Protein 2DMB (pdb70)

Organism: Homo sapiens (NCBI:txid9606)

InterPro domains:
  IPR001298 Filamin/ABP280 repeat [SM00557] (253-350)
  IPR001298 Filamin/ABP280 repeat [SM00557] (353-449)
  IPR001298 Filamin/ABP280 repeat [SM00557] (451-546)
  IPR001298 Filamin/ABP280 repeat [SM00557] (548-639)
  IPR001298 Filamin/ABP280 repeat [SM00557] (644-739)
  IPR001298 Filamin/ABP280 repeat [SM00557] (741-842)
  IPR001298 Filamin/ABP280 repeat [SM00557] (844-941)
  IPR001298 Filamin/ABP280 repeat [SM00557] (943-1037)
  IPR001298 Filamin/ABP280 repeat [SM00557] (1039-1130)
  IPR001298 Filamin/ABP280 repeat [SM00557] (1132-1225)
  IPR001298 Filamin/ABP280 repeat [SM00557] (1227-1325)
  IPR001298 Filamin/ABP280 repeat [SM00557] (1327-1418)
  IPR001298 Filamin/ABP280 repeat [SM00557] (1420-1514)
  IPR001298 Filamin/ABP280 repeat [SM00557] (1516-1611)
  IPR001298 Filamin/ABP280 repeat [SM00557] (1613-1707)
  IPR001298 Filamin/ABP280 repeat [SM00557] (1730-1819)
  IPR001298 Filamin/ABP280 repeat [SM00557] (1820-1911)
  IPR001298 Filamin/ABP280 repeat [SM00557] (1912-1997)
  IPR001298 Filamin/ABP280 repeat [SM00557] (2001-2092)
  IPR001298 Filamin/ABP280 repeat [SM00557] (2101-2188)

Solvent-accessible surface area: 8839 Å² total; per-residue (Å²): 134,117,126,71,118,102,78,124,18,75,4,74,99,6,85,24,76,26,86,0,20,39,95,88,10,118,28,60,110,122,18,27,3,44,5,59,25,168,94,1,51,177,17,162,6,55,17,39,0,38,21,61,101,62,77,125,39,160,24,89,60,85,125,61,185,121,39,18,30,43,0,73,7,64,2,96,99,60,23,73,4,40,0,86,4,96,6,42,64,66,84,9,96,78,18,78,20,108,0,94,2,56,112,46,138,140,118,98,140,156,166,81,134,133,160,102,117,129,120,62,131,110,112,118

Secondary structure (DSSP, 8-state):
----SPP---STT-EEESGGGSSEEESSSEEEEEEE-SSS-S--EEEEEE-TTS-B---EEEE-TTS-EEEEEE-SS-EEEEEEEEESS-B-TT-SEEEEEE--S-------------------

CATH classification: 2.60.40.10

Foldseek 3Di:
DPDDDDQDFAQQQKAKDWQQLPLEHEAPDKTKIKIAHDRRGHWDKDKWKADPVGDTDDWDWDQDPNRMIMIMDHHNDWDWIWMFITTRPHGHPCPGRTYTYDNPDDDDDDDDDDDDDDDDDDDD

Nearest PDB structures (foldseek):
  2dmb-assembly1_A  TM=8.468E-01  e=3.967E-22  Homo sapiens
  2d7m-assembly1_A  TM=8.166E-01  e=1.796E-11  Homo sapiens
  2dj4-assembly1_A  TM=8.540E-01  e=5.937E-11  Homo sapiens
  2dia-assembly1_A  TM=8.232E-01  e=3.986E-11  Homo sapiens
  2e9j-assembly1_A  TM=8.355E-01  e=6.127E-10  Homo sapiens

Radius of gyration: 21.3 Å; Cα contacts (8 Å, |Δi|>4): 245; chains: 1; bounding box: 61×57×42 Å

Sequence (124 aa):
GSSGSSGTGDASKCLATGPGIASTVKTGEEVGFVVDAKTAGKGKVTCTVLTPDGTEAEADVIENEDGTYDIFYTAAKPGTYVIYVRFGGVDIPNSPFTVMATDGEVTAVEEAPVNACPSGPSSGGSSGSSGTGDASKCLATGPGIASTVKTGEEVGFVVDAKTAGKGKVTCTVLTPDGTEAEADVIENEDGTYDIFYTAAKPGTYVIYVRFGGVDIPNSPFTVMATDGEVTAVEEAPVNACPSGPSSGGSSGSSGTGDASKCLATGPGIASTVKTGEEVGFVVDAKTAGKGKVTCTVLTPDGTEAEADVIENEDGTYDIFYTAAKPGTYVIYVRFGGVDIPNSPFTVMATDGEVTAVEEAPVNACPSGPSSGGSSGSSGTGDASKCLATGPGIASTVKTGEEVGFVVDAKTAGKGKVTCTVLTPDGTEAEADVIENEDGTYDIFYTAAKPGTYVIYVRFGGVDIPNSPFTVMATDGEVTAVEEAPVNACPSGPSSGGSSGSSGTGDASKCLATGPGIASTVKTGEEVGFVVDAKTAGKGKVTCTVLTPDGTEAEADVIENEDGTYDIFYTAAKPGTYVIYVRFGGVDIPNSPFTVMATDGEVTAVEEAPVNACPSGPSSGGSSGSSGTGDASKCLATGPGIASTVKTGEEVGFVVDAKTAGKGKVTCTVLTPDGTEAEADVIENEDGTYDIFYTAAKPGTYVIYVRFGGVDIPNSPFTVMATDGEVTAVEEAPVNACPSGPSSGGSSGSSGTGDASKCLATGPGIASTVKTGEEVGFVVDAKTAGKGKVTCTVLTPDGTEAEADVIENEDGTYDIFYTAAKPGTYVIYVRFGGVDIPNSPFTVMATDGEVTAVEEAPVNACPSGPSSGGSSGSSGTGDASKCLATGPGIASTVKTGEEVGFVVDAKTAGKGKVTCTVLTPDGTEAEADVIENEDGTYDIFYTAAKPGTYVIYVRFGGVDIPNSPFTVMATDGEVTAVEEAPVNACPSGPSSGGSSGSSGTGDASKCLATGPGIASTVKTGEEVGFVVDAKTAGKGKVTCTVLTPDGTEAEADVIENEDGTYDIFYTAAKPGTYVIYVRFGGVDIPNSPFTVMATDGEVTAVEEAPVNACPSGPSSGGSSGSSGTGDASKCLATGPGIASTVKTGEEVGFVVDAKTAGKGKVTCTVLTPDGTEAEADVIENEDGTYDIFYTAAKPGTYVIYVRFGGVDIPNSPFTVMATDGEVTAVEEAPVNACPSGPSSGGSSGSSGTGDASKCLATGPGIASTVKTGEEVGFVVDAKTAGKGKVTCTVLTPDGTEAEADVIENEDGTYDIFYTAAKPGTYVIYVRFGGVDIPNSPFTVMATDGEVTAVEEAPVNACPSGPSSGGSSGSSGTGDASKCLATGPGIASTVKTGEEVGFVVDAKTAGKGKVTCTVLTPDGTEAEADVIENEDGTYDIFYTAAKPGTYVIYVRFGGVDIPNSPFTVMATDGEVTAVEEAPVNACPSGPSSGGSSGSSGTGDASKCLATGPGIASTVKTGEEVGFVVDAKTAGKGKVTCTVLTPDGTEAEADVIENEDGTYDIFYTAAKPGTYVIYVRFGGVDIPNSPFTVMATDGEVTAVEEAPVNACPSGPSSGGSSGSSGTGDASKCLATGPGIASTVKTGEEVGFVVDAKTAGKGKVTCTVLTPDGTEAEADVIENEDGTYDIFYTAAKPGTYVIYVRFGGVDIPNSPFTVMATDGEVTAVEEAPVNACPSGPSSGGSSGSSGTGDASKCLATGPGIASTVKTGEEVGFVVDAKTAGKGKVTCTVLTPDGTEAEADVIENEDGTYDIFYTAAKPGTYVIYVRFGGVDIPNSPFTVMATDGEVTAVEEAPVNACPSGPSSGGSSGSSGTGDASKCLATGPGIASTVKTGEEVGFVVDAKTAGKGKVTCTVLTPDGTEAEADVIENEDGTYDIFYTAAKPGTYVIYVRFGGVDIPNSPFTVMATDGEVTAVEEAPVNACPSGPSSGGSSGSSGTGDASKCLATGPGIASTVKTGEEVGFVVDAKTAGKGKVTCTVLTPDGTEAEADVIENEDGTYDIFYTAAKPGTYVIYVRFGGVDIPNSPFTVMATDGEVTAVEEAPVNACPSGPSSGGSSGSSGTGDASKCLATGPGIASTVKTGEEVGFVVDAKTAGKGKVTCTVLTPDGTEAEADVIENEDGTYDIFYTAAKPGTYVIYVRFGGVDIPNSPFTVMATDGEVTAVEEAPVNACPSGPSSGGSSGSSGTGDASKCLATGPGIASTVKTGEEVGFVVDAKTAGKGKVTCTVLTPDGTEAEADVIENEDGTYDIFYTAAKPGTYVIYVRFGGVDIPNSPFTVMATDGEVTAVEEAPVNACPSGPSSGGSSGSSGTGDASKCLATGPGIASTVKTGEEVGFVVDAKTAGKGKVTCTVLTPDGTEAEADVIENEDGTYDIFYTAAKPGTYVIYVRFGGVDIPNSPFTVMATDGEVTAVEEAPVNACPSGPSSG

Structure (mmCIF, N/CA/C/O backbone):
data_2DMB
#
_entry.id   2DMB
#
loop_
_atom_site.group_PDB
_atom_site.id
_atom_site.type_symbol
_atom_site.label_atom_id
_atom_site.label_alt_id
_atom_site.label_comp_id
_atom_site.label_asym_id
_atom_site.label_entity_id
_atom_site.label_seq_id
_atom_site.pdbx_PDB_ins_code
_atom_site.Cartn_x
_atom_site.Cartn_y
_atom_site.Cartn_z
_atom_site.occupancy
_atom_site.B_iso_or_equiv
_atom_site.auth_seq_id
_atom_site.auth_comp_id
_atom_site.auth_asym_id
_atom_site.auth_atom_id
_atom_site.pdbx_PDB_model_num
ATOM 1 N N . GLY A 1 1 ? 1.608 -18.237 -25.391 1.00 0.00 1 GLY A N 1
ATOM 2 C CA . GLY A 1 1 ? 1.037 -18.658 -24.125 1.00 0.00 1 GLY A CA 1
ATOM 3 C C . GLY A 1 1 ? 0.774 -20.151 -24.076 1.00 0.00 1 GLY A C 1
ATOM 4 O O . GLY A 1 1 ? 0.800 -20.826 -25.105 1.00 0.00 1 GLY A O 1
ATOM 8 N N . SER A 1 2 ? 0.519 -20.667 -22.878 1.00 0.00 2 SER A N 1
ATOM 9 C CA . SER A 1 2 ? 0.255 -22.090 -22.699 1.00 0.00 2 SER A CA 1
ATOM 10 C C . SER A 1 2 ? -0.390 -22.355 -21.343 1.00 0.00 2 SER A C 1
ATOM 11 O O . SER A 1 2 ? -0.105 -21.669 -20.361 1.00 0.00 2 SER A O 1
ATOM 19 N N . SER A 1 3 ? -1.264 -23.356 -21.296 1.00 0.00 3 SER A N 1
ATOM 20 C CA . SER A 1 3 ? -1.955 -23.712 -20.063 1.00 0.00 3 SER A CA 1
ATOM 21 C C . SER A 1 3 ? -2.366 -25.182 -20.074 1.00 0.00 3 SER A C 1
ATOM 22 O O . SER A 1 3 ? -2.193 -25.879 -21.073 1.00 0.00 3 SER A O 1
ATOM 30 N N . GLY A 1 4 ? -2.911 -25.646 -18.953 1.00 0.00 4 GLY A N 1
ATOM 31 C CA . GLY A 1 4 ? -3.338 -27.029 -18.854 1.00 0.00 4 GLY A CA 1
ATOM 32 C C . GLY A 1 4 ? -3.990 -27.340 -17.521 1.00 0.00 4 GLY A C 1
ATOM 33 O O . GLY A 1 4 ? -5.171 -27.686 -17.466 1.00 0.00 4 GLY A O 1
ATOM 37 N N . SER A 1 5 ? -3.221 -27.218 -16.444 1.00 0.00 5 SER A N 1
ATOM 38 C CA . SER A 1 5 ? -3.729 -27.495 -15.106 1.00 0.00 5 SER A CA 1
ATOM 39 C C . SER A 1 5 ? -4.755 -26.446 -14.688 1.00 0.00 5 SER A C 1
ATOM 40 O O . SER A 1 5 ? -4.432 -25.266 -14.552 1.00 0.00 5 SER A O 1
ATOM 48 N N . SER A 1 6 ? -5.993 -26.885 -14.485 1.00 0.00 6 SER A N 1
ATOM 49 C CA . SER A 1 6 ? -7.068 -25.984 -14.086 1.00 0.00 6 SER A CA 1
ATOM 50 C C . SER A 1 6 ? -6.670 -25.175 -12.855 1.00 0.00 6 SER A C 1
ATOM 51 O O . SER A 1 6 ? -5.769 -25.560 -12.110 1.00 0.00 6 SER A O 1
ATOM 59 N N . GLY A 1 7 ? -7.349 -24.051 -12.648 1.00 0.00 7 GLY A N 1
ATOM 60 C CA . GLY A 1 7 ? -7.052 -23.203 -11.508 1.00 0.00 7 GLY A CA 1
ATOM 61 C C . GLY A 1 7 ? -7.437 -23.849 -10.191 1.00 0.00 7 GLY A C 1
ATOM 62 O O . GLY A 1 7 ? -8.095 -24.890 -10.170 1.00 0.00 7 GLY A O 1
ATOM 66 N N . THR A 1 8 ? -7.024 -23.232 -9.089 1.00 0.00 8 THR A N 1
ATOM 67 C CA . THR A 1 8 ? -7.327 -23.753 -7.762 1.00 0.00 8 THR A CA 1
ATOM 68 C C . THR A 1 8 ? -7.813 -22.646 -6.833 1.00 0.00 8 THR A C 1
ATOM 69 O O . THR A 1 8 ? -8.782 -22.822 -6.096 1.00 0.00 8 THR A O 1
ATOM 80 N N . GLY A 1 9 ? -7.134 -21.504 -6.876 1.00 0.00 9 GLY A N 1
ATOM 81 C CA . GLY A 1 9 ? -7.513 -20.384 -6.034 1.00 0.00 9 GLY A CA 1
ATOM 82 C C . GLY A 1 9 ? -8.133 -19.248 -6.823 1.00 0.00 9 GLY A C 1
ATOM 83 O O . GLY A 1 9 ? -7.540 -18.754 -7.782 1.00 0.00 9 GLY A O 1
ATOM 87 N N . ASP A 1 10 ? -9.331 -18.836 -6.422 1.00 0.00 10 ASP A N 1
ATOM 88 C CA . ASP A 1 10 ? -10.032 -17.752 -7.099 1.00 0.00 10 ASP A CA 1
ATOM 89 C C . ASP A 1 10 ? -9.714 -16.409 -6.449 1.00 0.00 10 ASP A C 1
ATOM 90 O O . ASP A 1 10 ? -9.748 -16.277 -5.227 1.00 0.00 10 ASP A O 1
ATOM 99 N N . ALA A 1 11 ? -9.404 -15.417 -7.277 1.00 0.00 11 ALA A N 1
ATOM 100 C CA . ALA A 1 11 ? -9.080 -14.084 -6.783 1.00 0.00 11 ALA A CA 1
ATOM 101 C C . ALA A 1 11 ? -10.338 -13.238 -6.621 1.00 0.00 11 ALA A C 1
ATOM 102 O O . ALA A 1 11 ? -10.472 -12.487 -5.654 1.00 0.00 11 ALA A O 1
ATOM 109 N N . SER A 1 12 ? -11.257 -13.363 -7.572 1.00 0.00 12 SER A N 1
ATOM 110 C CA . SER A 1 12 ? -12.503 -12.607 -7.537 1.00 0.00 12 SER A CA 1
ATOM 111 C C . SER A 1 12 ? -13.259 -12.865 -6.237 1.00 0.00 12 SER A C 1
ATOM 112 O O . SER A 1 12 ? -13.972 -11.995 -5.736 1.00 0.00 12 SER A O 1
ATOM 120 N N . LYS A 1 13 ? -13.095 -14.067 -5.694 1.00 0.00 13 LYS A N 1
ATOM 121 C CA . LYS A 1 13 ? -13.760 -14.441 -4.451 1.00 0.00 13 LYS A CA 1
ATOM 122 C C . LYS A 1 13 ? -13.164 -13.687 -3.266 1.00 0.00 13 LYS A C 1
ATOM 123 O O . LYS A 1 13 ? -13.864 -13.369 -2.306 1.00 0.00 13 LYS A O 1
ATOM 142 N N . CYS A 1 14 ? -11.868 -13.405 -3.343 1.00 0.00 14 CYS A N 1
ATOM 143 C CA . CYS A 1 14 ? -11.178 -12.687 -2.276 1.00 0.00 14 CYS A CA 1
ATOM 144 C C . CYS A 1 14 ? -11.715 -11.266 -2.143 1.00 0.00 14 CYS A C 1
ATOM 145 O O . CYS A 1 14 ? -12.211 -10.684 -3.108 1.00 0.00 14 CYS A O 1
ATOM 153 N N . LEU A 1 15 ? -11.614 -10.712 -0.939 1.00 0.00 15 LEU A N 1
ATOM 154 C CA . LEU A 1 15 ? -12.091 -9.359 -0.676 1.00 0.00 15 LEU A CA 1
ATOM 155 C C . LEU A 1 15 ? -10.984 -8.498 -0.077 1.00 0.00 15 LEU A C 1
ATOM 156 O O . LEU A 1 15 ? -10.223 -8.953 0.776 1.00 0.00 15 LEU A O 1
ATOM 172 N N . ALA A 1 16 ? -10.901 -7.251 -0.530 1.00 0.00 16 ALA A N 1
ATOM 173 C CA . ALA A 1 16 ? -9.890 -6.325 -0.036 1.00 0.00 16 ALA A CA 1
ATOM 174 C C . ALA A 1 16 ? -10.524 -5.204 0.780 1.00 0.00 16 ALA A C 1
ATOM 175 O O . ALA A 1 16 ? -11.250 -4.365 0.245 1.00 0.00 16 ALA A O 1
ATOM 182 N N . THR A 1 17 ? -10.246 -5.195 2.080 1.00 0.00 17 THR A N 1
ATOM 183 C CA . THR A 1 17 ? -10.791 -4.178 2.971 1.00 0.00 17 THR A CA 1
ATOM 184 C C . THR A 1 17 ? -9.682 -3.478 3.750 1.00 0.00 17 THR A C 1
ATOM 185 O O . THR A 1 17 ? -8.684 -4.096 4.116 1.00 0.00 17 THR A O 1
ATOM 196 N N . GLY A 1 18 ? -9.866 -2.186 4.000 1.00 0.00 18 GLY A N 1
ATOM 197 C CA . GLY A 1 18 ? -8.873 -1.424 4.736 1.00 0.00 18 GLY A CA 1
ATOM 198 C C . GLY A 1 18 ? -8.833 0.032 4.318 1.00 0.00 18 GLY A C 1
ATOM 199 O O . GLY A 1 18 ? -9.194 0.388 3.196 1.00 0.00 18 GLY A O 1
ATOM 203 N N . PRO A 1 19 ? -8.387 0.904 5.235 1.00 0.00 19 PRO A N 1
ATOM 204 C CA . PRO A 1 19 ? -8.292 2.343 4.978 1.00 0.00 19 PRO A CA 1
ATOM 205 C C . PRO A 1 19 ? -7.192 2.683 3.978 1.00 0.00 19 PRO A C 1
ATOM 206 O O . PRO A 1 19 ? -7.251 3.706 3.299 1.00 0.00 19 PRO A O 1
ATOM 217 N N . GLY A 1 20 ? -6.188 1.815 3.894 1.00 0.00 20 GLY A N 1
ATOM 218 C CA . GLY A 1 20 ? -5.088 2.042 2.974 1.00 0.00 20 GLY A CA 1
ATOM 219 C C . GLY A 1 20 ? -5.486 1.816 1.528 1.00 0.00 20 GLY A C 1
ATOM 220 O O . GLY A 1 20 ? -4.818 2.296 0.612 1.00 0.00 20 GLY A O 1
ATOM 224 N N . ILE A 1 21 ? -6.575 1.083 1.324 1.00 0.00 21 ILE A N 1
ATOM 225 C CA . ILE A 1 21 ? -7.060 0.795 -0.021 1.00 0.00 21 ILE A CA 1
ATOM 226 C C . ILE A 1 21 ? -8.343 1.562 -0.318 1.00 0.00 21 ILE A C 1
ATOM 227 O O . ILE A 1 21 ? -9.039 1.275 -1.293 1.00 0.00 21 ILE A O 1
ATOM 243 N N . ALA A 1 22 ? -8.653 2.539 0.528 1.00 0.00 22 ALA A N 1
ATOM 244 C CA . ALA A 1 22 ? -9.850 3.351 0.353 1.00 0.00 22 ALA A CA 1
ATOM 245 C C . ALA A 1 22 ? -9.717 4.277 -0.851 1.00 0.00 22 ALA A C 1
ATOM 246 O O . ALA A 1 22 ? -8.612 4.680 -1.214 1.00 0.00 22 ALA A O 1
ATOM 253 N N . SER A 1 23 ? -10.848 4.610 -1.464 1.00 0.00 23 SER A N 1
ATOM 254 C CA . SER A 1 23 ? -10.854 5.486 -2.630 1.00 0.00 23 SER A CA 1
ATOM 255 C C . SER A 1 23 ? -10.000 6.725 -2.384 1.00 0.00 23 SER A C 1
ATOM 256 O O . SER A 1 23 ? -9.561 7.389 -3.324 1.00 0.00 23 SER A O 1
ATOM 264 N N . THR A 1 24 ? -9.767 7.033 -1.112 1.00 0.00 24 THR A N 1
ATOM 265 C CA . THR A 1 24 ? -8.966 8.193 -0.740 1.00 0.00 24 THR A CA 1
ATOM 266 C C . THR A 1 24 ? -8.205 7.943 0.557 1.00 0.00 24 THR A C 1
ATOM 267 O O . THR A 1 24 ? -8.732 7.341 1.492 1.00 0.00 24 THR A O 1
ATOM 278 N N . VAL A 1 25 ? -6.961 8.409 0.606 1.00 0.00 25 VAL A N 1
ATOM 279 C CA . VAL A 1 25 ? -6.127 8.237 1.790 1.00 0.00 25 VAL A CA 1
ATOM 280 C C . VAL A 1 25 ? -5.463 9.550 2.190 1.00 0.00 25 VAL A C 1
ATOM 281 O O . VAL A 1 25 ? -5.585 10.557 1.493 1.00 0.00 25 VAL A O 1
ATOM 294 N N . LYS A 1 26 ? -4.758 9.532 3.315 1.00 0.00 26 LYS A N 1
ATOM 295 C CA . LYS A 1 26 ? -4.071 10.719 3.809 1.00 0.00 26 LYS A CA 1
ATOM 296 C C . LYS A 1 26 ? -2.558 10.542 3.737 1.00 0.00 26 LYS A C 1
ATOM 297 O O . LYS A 1 26 ? -2.038 9.449 3.963 1.00 0.00 26 LYS A O 1
ATOM 316 N N . THR A 1 27 ? -1.855 11.625 3.421 1.00 0.00 27 THR A N 1
ATOM 317 C CA . THR A 1 27 ? -0.401 11.590 3.320 1.00 0.00 27 THR A CA 1
ATOM 318 C C . THR A 1 27 ? 0.250 11.720 4.692 1.00 0.00 27 THR A C 1
ATOM 319 O O . THR A 1 27 ? -0.366 12.212 5.637 1.00 0.00 27 THR A O 1
ATOM 330 N N . GLY A 1 28 ? 1.499 11.276 4.795 1.00 0.00 28 GLY A N 1
ATOM 331 C CA . GLY A 1 28 ? 2.212 11.352 6.056 1.00 0.00 28 GLY A CA 1
ATOM 332 C C . GLY A 1 28 ? 1.834 10.233 7.005 1.00 0.00 28 GLY A C 1
ATOM 333 O O . GLY A 1 28 ? 2.697 9.640 7.650 1.00 0.00 28 GLY A O 1
ATOM 337 N N . GLU A 1 29 ? 0.538 9.946 7.093 1.00 0.00 29 GLU A N 1
ATOM 338 C CA . GLU A 1 29 ? 0.048 8.891 7.972 1.00 0.00 29 GLU A CA 1
ATOM 339 C C . GLU A 1 29 ? 0.291 7.515 7.359 1.00 0.00 29 GLU A C 1
ATOM 340 O O . GLU A 1 29 ? 0.394 7.377 6.141 1.00 0.00 29 GLU A O 1
ATOM 352 N N . GLU A 1 30 ? 0.380 6.500 8.213 1.00 0.00 30 GLU A N 1
ATOM 353 C CA . GLU A 1 30 ? 0.612 5.135 7.756 1.00 0.00 30 GLU A CA 1
ATOM 354 C C . GLU A 1 30 ? -0.686 4.333 7.758 1.00 0.00 30 GLU A C 1
ATOM 355 O O . GLU A 1 30 ? -1.271 4.079 8.812 1.00 0.00 30 GLU A O 1
ATOM 367 N N . VAL A 1 31 ? -1.132 3.937 6.571 1.00 0.00 31 VAL A N 1
ATOM 368 C CA . VAL A 1 31 ? -2.362 3.164 6.434 1.00 0.00 31 VAL A CA 1
ATOM 369 C C . VAL A 1 31 ? -2.094 1.673 6.605 1.00 0.00 31 VAL A C 1
ATOM 370 O O . VAL A 1 31 ? -0.949 1.226 6.544 1.00 0.00 31 VAL A O 1
ATOM 383 N N . GLY A 1 32 ? -3.159 0.907 6.820 1.00 0.00 32 GLY A N 1
ATOM 384 C CA . GLY A 1 32 ? -3.017 -0.527 6.997 1.00 0.00 32 GLY A CA 1
ATOM 385 C C . GLY A 1 32 ? -4.267 -1.286 6.595 1.00 0.00 32 GLY A C 1
ATOM 386 O O . GLY A 1 32 ? -5.278 -1.248 7.297 1.00 0.00 32 GLY A O 1
ATOM 390 N N . PHE A 1 33 ? -4.199 -1.977 5.462 1.00 0.00 33 PHE A N 1
ATOM 391 C CA . PHE A 1 33 ? -5.334 -2.747 4.966 1.00 0.00 33 PHE A CA 1
ATOM 392 C C . PHE A 1 33 ? -5.068 -4.244 5.081 1.00 0.00 33 PHE A C 1
ATOM 393 O O . PHE A 1 33 ? -3.926 -4.672 5.255 1.00 0.00 33 PHE A O 1
ATOM 410 N N . VAL A 1 34 ? -6.130 -5.038 4.985 1.00 0.00 34 VAL A N 1
ATOM 411 C CA . VAL A 1 34 ? -6.012 -6.488 5.078 1.00 0.00 34 VAL A CA 1
ATOM 412 C C . VAL A 1 34 ? -6.862 -7.177 4.015 1.00 0.00 34 VAL A C 1
ATOM 413 O O . VAL A 1 34 ? -7.919 -6.678 3.631 1.00 0.00 34 VAL A O 1
ATOM 426 N N . VAL A 1 35 ? -6.391 -8.328 3.545 1.00 0.00 35 VAL A N 1
ATOM 427 C CA . VAL A 1 35 ? -7.109 -9.088 2.527 1.00 0.00 35 VAL A CA 1
ATOM 428 C C . VAL A 1 35 ? -7.892 -10.238 3.150 1.00 0.00 35 VAL A C 1
ATOM 429 O O . VAL A 1 35 ? -7.311 -11.172 3.702 1.00 0.00 35 VAL A O 1
ATOM 442 N N . ASP A 1 36 ? -9.215 -10.163 3.058 1.00 0.00 36 ASP A N 1
ATOM 443 C CA . ASP A 1 36 ? -10.080 -11.198 3.612 1.00 0.00 36 ASP A CA 1
ATOM 444 C C . ASP A 1 36 ? -10.444 -12.228 2.547 1.00 0.00 36 ASP A C 1
ATOM 445 O O . ASP A 1 36 ? -10.936 -11.880 1.474 1.00 0.00 36 ASP A O 1
ATOM 454 N N . ALA A 1 37 ? -10.197 -13.499 2.850 1.00 0.00 37 ALA A N 1
ATOM 455 C CA . ALA A 1 37 ? -10.500 -14.579 1.920 1.00 0.00 37 ALA A CA 1
ATOM 456 C C . ALA A 1 37 ? -11.430 -15.606 2.556 1.00 0.00 37 ALA A C 1
ATOM 457 O O . ALA A 1 37 ? -11.148 -16.131 3.634 1.00 0.00 37 ALA A O 1
ATOM 464 N N . LYS A 1 38 ? -12.540 -15.890 1.883 1.00 0.00 38 LYS A N 1
ATOM 465 C CA . LYS A 1 38 ? -13.512 -16.855 2.382 1.00 0.00 38 LYS A CA 1
ATOM 466 C C . LYS A 1 38 ? -13.381 -18.187 1.650 1.00 0.00 38 LYS A C 1
ATOM 467 O O . LYS A 1 38 ? -12.944 -19.184 2.226 1.00 0.00 38 LYS A O 1
ATOM 486 N N . THR A 1 39 ? -13.761 -18.197 0.376 1.00 0.00 39 THR A N 1
ATOM 487 C CA . THR A 1 39 ? -13.686 -19.406 -0.434 1.00 0.00 39 THR A CA 1
ATOM 488 C C . THR A 1 39 ? -12.559 -19.313 -1.457 1.00 0.00 39 THR A C 1
ATOM 489 O O . THR A 1 39 ? -12.227 -20.295 -2.120 1.00 0.00 39 THR A O 1
ATOM 500 N N . ALA A 1 40 ? -11.974 -18.126 -1.579 1.00 0.00 40 ALA A N 1
ATOM 501 C CA . ALA A 1 40 ? -10.883 -17.905 -2.520 1.00 0.00 40 ALA A CA 1
ATOM 502 C C . ALA A 1 40 ? -9.980 -19.131 -2.609 1.00 0.00 40 ALA A C 1
ATOM 503 O O . ALA A 1 40 ? -9.533 -19.507 -3.692 1.00 0.00 40 ALA A O 1
ATOM 510 N N . GLY A 1 41 ? -9.715 -19.752 -1.463 1.00 0.00 41 GLY A N 1
ATOM 511 C CA . GLY A 1 41 ? -8.866 -20.928 -1.435 1.00 0.00 41 GLY A CA 1
ATOM 512 C C . GLY A 1 41 ? -7.491 -20.638 -0.864 1.00 0.00 41 GLY A C 1
ATOM 513 O O . GLY A 1 41 ? -7.361 -19.909 0.121 1.00 0.00 41 GLY A O 1
ATOM 517 N N . LYS A 1 42 ? -6.463 -21.210 -1.480 1.00 0.00 42 LYS A N 1
ATOM 518 C CA . LYS A 1 42 ? -5.092 -21.011 -1.027 1.00 0.00 42 LYS A CA 1
ATOM 519 C C . LYS A 1 42 ? -4.287 -20.228 -2.059 1.00 0.00 42 LYS A C 1
ATOM 520 O O . LYS A 1 42 ? -4.469 -20.400 -3.264 1.00 0.00 42 LYS A O 1
ATOM 539 N N . GLY A 1 43 ? -3.394 -19.368 -1.579 1.00 0.00 43 GLY A N 1
ATOM 540 C CA . GLY A 1 43 ? -2.574 -18.573 -2.474 1.00 0.00 43 GLY A CA 1
ATOM 541 C C . GLY A 1 43 ? -1.844 -17.456 -1.754 1.00 0.00 43 GLY A C 1
ATOM 542 O O . GLY A 1 43 ? -2.208 -17.085 -0.637 1.00 0.00 43 GLY A O 1
ATOM 546 N N . LYS A 1 44 ? -0.810 -16.919 -2.393 1.00 0.00 44 LYS A N 1
ATOM 547 C CA . LYS A 1 44 ? -0.027 -15.837 -1.806 1.00 0.00 44 LYS A CA 1
ATOM 548 C C . LYS A 1 44 ? -0.524 -14.480 -2.292 1.00 0.00 44 LYS A C 1
ATOM 549 O O . LYS A 1 44 ? -0.796 -14.295 -3.478 1.00 0.00 44 LYS A O 1
ATOM 568 N N . VAL A 1 45 ? -0.641 -13.532 -1.367 1.00 0.00 45 VAL A N 1
ATOM 569 C CA . VAL A 1 45 ? -1.104 -12.190 -1.701 1.00 0.00 45 VAL A CA 1
ATOM 570 C C . VAL A 1 45 ? 0.050 -11.193 -1.692 1.00 0.00 45 VAL A C 1
ATOM 571 O O . VAL A 1 45 ? 0.647 -10.926 -0.648 1.00 0.00 45 VAL A O 1
ATOM 584 N N . THR A 1 46 ? 0.360 -10.644 -2.862 1.00 0.00 46 THR A N 1
ATOM 585 C CA . THR A 1 46 ? 1.442 -9.676 -2.989 1.00 0.00 46 THR A CA 1
ATOM 586 C C . THR A 1 46 ? 0.899 -8.269 -3.209 1.00 0.00 46 THR A C 1
ATOM 587 O O . THR A 1 46 ? -0.125 -8.084 -3.868 1.00 0.00 46 THR A O 1
ATOM 598 N N . CYS A 1 47 ? 1.589 -7.280 -2.652 1.00 0.00 47 CYS A N 1
ATOM 599 C CA . CYS A 1 47 ? 1.175 -5.888 -2.787 1.00 0.00 47 CYS A CA 1
ATOM 600 C C . CYS A 1 47 ? 2.288 -5.047 -3.403 1.00 0.00 47 CYS A C 1
ATOM 601 O O . CYS A 1 47 ? 3.471 -5.300 -3.176 1.00 0.00 47 CYS A O 1
ATOM 609 N N . THR A 1 48 ? 1.901 -4.043 -4.184 1.00 0.00 48 THR A N 1
ATOM 610 C CA . THR A 1 48 ? 2.866 -3.166 -4.835 1.00 0.00 48 THR A CA 1
ATOM 611 C C . THR A 1 48 ? 2.351 -1.732 -4.899 1.00 0.00 48 THR A C 1
ATOM 612 O O . THR A 1 48 ? 1.473 -1.413 -5.700 1.00 0.00 48 THR A O 1
ATOM 623 N N . VAL A 1 49 ? 2.903 -0.872 -4.050 1.00 0.00 49 VAL A N 1
ATOM 624 C CA . VAL A 1 49 ? 2.500 0.529 -4.010 1.00 0.00 49 VAL A CA 1
ATOM 625 C C . VAL A 1 49 ? 3.291 1.356 -5.016 1.00 0.00 49 VAL A C 1
ATOM 626 O O . VAL A 1 49 ? 4.502 1.534 -4.875 1.00 0.00 49 VAL A O 1
ATOM 639 N N . LEU A 1 50 ? 2.600 1.862 -6.033 1.00 0.00 50 LEU A N 1
ATOM 640 C CA . LEU A 1 50 ? 3.239 2.672 -7.064 1.00 0.00 50 LEU A CA 1
ATOM 641 C C . LEU A 1 50 ? 3.051 4.160 -6.781 1.00 0.00 50 LEU A C 1
ATOM 642 O O . LEU A 1 50 ? 1.951 4.607 -6.454 1.00 0.00 50 LEU A O 1
ATOM 658 N N . THR A 1 51 ? 4.132 4.923 -6.912 1.00 0.00 51 THR A N 1
ATOM 659 C CA . THR A 1 51 ? 4.086 6.360 -6.672 1.00 0.00 51 THR A CA 1
ATOM 660 C C . THR A 1 51 ? 3.825 7.125 -7.964 1.00 0.00 51 THR A C 1
ATOM 661 O O . THR A 1 51 ? 4.196 6.692 -9.055 1.00 0.00 51 THR A O 1
ATOM 672 N N . PRO A 1 52 ? 3.173 8.291 -7.841 1.00 0.00 52 PRO A N 1
ATOM 673 C CA . PRO A 1 52 ? 2.849 9.141 -8.990 1.00 0.00 52 PRO A CA 1
ATOM 674 C C . PRO A 1 52 ? 4.089 9.787 -9.600 1.00 0.00 52 PRO A C 1
ATOM 675 O O . PRO A 1 52 ? 3.995 10.543 -10.568 1.00 0.00 52 PRO A O 1
ATOM 686 N N . ASP A 1 53 ? 5.249 9.485 -9.029 1.00 0.00 53 ASP A N 1
ATOM 687 C CA . ASP A 1 53 ? 6.508 10.035 -9.518 1.00 0.00 53 ASP A CA 1
ATOM 688 C C . ASP A 1 53 ? 7.127 9.123 -10.572 1.00 0.00 53 ASP A C 1
ATOM 689 O O . ASP A 1 53 ? 7.904 9.569 -11.415 1.00 0.00 53 ASP A O 1
ATOM 698 N N . GLY A 1 54 ? 6.776 7.841 -10.519 1.00 0.00 54 GLY A N 1
ATOM 699 C CA . GLY A 1 54 ? 7.307 6.886 -11.474 1.00 0.00 54 GLY A CA 1
ATOM 700 C C . GLY A 1 54 ? 8.218 5.864 -10.825 1.00 0.00 54 GLY A C 1
ATOM 701 O O . GLY A 1 54 ? 9.056 5.254 -11.493 1.00 0.00 54 GLY A O 1
ATOM 705 N N . THR A 1 55 ? 8.059 5.674 -9.519 1.00 0.00 55 THR A N 1
ATOM 706 C CA . THR A 1 55 ? 8.876 4.721 -8.780 1.00 0.00 55 THR A CA 1
ATOM 707 C C . THR A 1 55 ? 8.015 3.840 -7.881 1.00 0.00 55 THR A C 1
ATOM 708 O O . THR A 1 55 ? 6.902 4.214 -7.514 1.00 0.00 55 THR A O 1
ATOM 719 N N . GLU A 1 56 ? 8.540 2.670 -7.529 1.00 0.00 56 GLU A N 1
ATOM 720 C CA . GLU A 1 56 ? 7.818 1.737 -6.673 1.00 0.00 56 GLU A CA 1
ATOM 721 C C . GLU A 1 56 ? 8.139 1.988 -5.202 1.00 0.00 56 GLU A C 1
ATOM 722 O O . GLU A 1 56 ? 9.215 2.481 -4.867 1.00 0.00 56 GLU A O 1
ATOM 734 N N . ALA A 1 57 ? 7.197 1.645 -4.330 1.00 0.00 57 ALA A N 1
ATOM 735 C CA . ALA A 1 57 ? 7.380 1.832 -2.896 1.00 0.00 57 ALA A CA 1
ATOM 736 C C . ALA A 1 57 ? 7.447 0.491 -2.172 1.00 0.00 57 ALA A C 1
ATOM 737 O O . ALA A 1 57 ? 7.202 -0.558 -2.766 1.00 0.00 57 ALA A O 1
ATOM 744 N N . GLU A 1 58 ? 7.781 0.534 -0.886 1.00 0.00 58 GLU A N 1
ATOM 745 C CA . GLU A 1 58 ? 7.881 -0.679 -0.083 1.00 0.00 58 GLU A CA 1
ATOM 746 C C . GLU A 1 58 ? 6.562 -0.973 0.627 1.00 0.00 58 GLU A C 1
ATOM 747 O O . GLU A 1 58 ? 5.985 -0.098 1.273 1.00 0.00 58 GLU A O 1
ATOM 759 N N . ALA A 1 59 ? 6.092 -2.208 0.501 1.00 0.00 59 ALA A N 1
ATOM 760 C CA . ALA A 1 59 ? 4.843 -2.618 1.131 1.00 0.00 59 ALA A CA 1
ATOM 761 C C . ALA A 1 59 ? 5.025 -3.909 1.924 1.00 0.00 59 ALA A C 1
ATOM 762 O O . ALA A 1 59 ? 5.216 -4.980 1.349 1.00 0.00 59 ALA A O 1
ATOM 769 N N . ASP A 1 60 ? 4.966 -3.797 3.247 1.00 0.00 60 ASP A N 1
ATOM 770 C CA . ASP A 1 60 ? 5.124 -4.954 4.119 1.00 0.00 60 ASP A CA 1
ATOM 771 C C . ASP A 1 60 ? 3.910 -5.875 4.027 1.00 0.00 60 ASP A C 1
ATOM 772 O O . ASP A 1 60 ? 2.770 -5.412 3.986 1.00 0.00 60 ASP A O 1
ATOM 781 N N . VAL A 1 61 ? 4.165 -7.179 3.993 1.00 0.00 61 VAL A N 1
ATOM 782 C CA . VAL A 1 61 ? 3.093 -8.165 3.906 1.00 0.00 61 VAL A CA 1
ATOM 783 C C . VAL A 1 61 ? 3.218 -9.211 5.007 1.00 0.00 61 VAL A C 1
ATOM 784 O O . VAL A 1 61 ? 4.256 -9.859 5.147 1.00 0.00 61 VAL A O 1
ATOM 797 N N . ILE A 1 62 ? 2.154 -9.372 5.786 1.00 0.00 62 ILE A N 1
ATOM 798 C CA . ILE A 1 62 ? 2.145 -10.342 6.874 1.00 0.00 62 ILE A CA 1
ATOM 799 C C . ILE A 1 62 ? 0.939 -11.271 6.772 1.00 0.00 62 ILE A C 1
ATOM 800 O O . ILE A 1 62 ? -0.204 -10.834 6.887 1.00 0.00 62 ILE A O 1
ATOM 816 N N . GLU A 1 63 ? 1.207 -12.555 6.555 1.00 0.00 63 GLU A N 1
ATOM 817 C CA . GLU A 1 63 ? 0.143 -13.547 6.438 1.00 0.00 63 GLU A CA 1
ATOM 818 C C . GLU A 1 63 ? -0.420 -13.905 7.811 1.00 0.00 63 GLU A C 1
ATOM 819 O O . GLU A 1 63 ? 0.243 -13.726 8.832 1.00 0.00 63 GLU A O 1
ATOM 831 N N . ASN A 1 64 ? -1.649 -14.410 7.825 1.00 0.00 64 ASN A N 1
ATOM 832 C CA . ASN A 1 64 ? -2.303 -14.792 9.071 1.00 0.00 64 ASN A CA 1
ATOM 833 C C . ASN A 1 64 ? -2.913 -16.187 8.961 1.00 0.00 64 ASN A C 1
ATOM 834 O O . ASN A 1 64 ? -3.246 -16.644 7.867 1.00 0.00 64 ASN A O 1
ATOM 845 N N . GLU A 1 65 ? -3.054 -16.857 10.100 1.00 0.00 65 GLU A N 1
ATOM 846 C CA . GLU A 1 65 ? -3.622 -18.199 10.130 1.00 0.00 65 GLU A CA 1
ATOM 847 C C . GLU A 1 65 ? -5.079 -18.184 9.675 1.00 0.00 65 GLU A C 1
ATOM 848 O O . GLU A 1 65 ? -5.654 -19.226 9.362 1.00 0.00 65 GLU A O 1
ATOM 860 N N . ASP A 1 66 ? -5.670 -16.994 9.643 1.00 0.00 66 ASP A N 1
ATOM 861 C CA . ASP A 1 66 ? -7.059 -16.841 9.225 1.00 0.00 66 ASP A CA 1
ATOM 862 C C . ASP A 1 66 ? -7.153 -16.614 7.721 1.00 0.00 66 ASP A C 1
ATOM 863 O O . ASP A 1 66 ? -8.186 -16.184 7.210 1.00 0.00 66 ASP A O 1
ATOM 872 N N . GLY A 1 67 ? -6.064 -16.904 7.014 1.00 0.00 67 GLY A N 1
ATOM 873 C CA . GLY A 1 67 ? -6.044 -16.724 5.574 1.00 0.00 67 GLY A CA 1
ATOM 874 C C . GLY A 1 67 ? -6.129 -15.265 5.171 1.00 0.00 67 GLY A C 1
ATOM 875 O O . GLY A 1 67 ? -6.641 -14.936 4.101 1.00 0.00 67 GLY A O 1
ATOM 879 N N . THR A 1 68 ? -5.627 -14.385 6.032 1.00 0.00 68 THR A N 1
ATOM 880 C CA . THR A 1 68 ? -5.652 -12.953 5.763 1.00 0.00 68 THR A CA 1
ATOM 881 C C . THR A 1 68 ? -4.240 -12.383 5.692 1.00 0.00 68 THR A C 1
ATOM 882 O O . THR A 1 68 ? -3.326 -12.879 6.352 1.00 0.00 68 THR A O 1
ATOM 893 N N . TYR A 1 69 ? -4.068 -11.339 4.889 1.00 0.00 69 TYR A N 1
ATOM 894 C CA . TYR A 1 69 ? -2.766 -10.702 4.731 1.00 0.00 69 TYR A CA 1
ATOM 895 C C . TYR A 1 69 ? -2.826 -9.232 5.133 1.00 0.00 69 TYR A C 1
ATOM 896 O O . TYR A 1 69 ? -3.577 -8.448 4.554 1.00 0.00 69 TYR A O 1
ATOM 914 N N . ASP A 1 70 ? -2.026 -8.865 6.129 1.00 0.00 70 ASP A N 1
ATOM 915 C CA . ASP A 1 70 ? -1.986 -7.489 6.611 1.00 0.00 70 ASP A CA 1
ATOM 916 C C . ASP A 1 70 ? -0.865 -6.709 5.929 1.00 0.00 70 ASP A C 1
ATOM 917 O O . ASP A 1 70 ? 0.301 -7.094 5.997 1.00 0.00 70 ASP A O 1
ATOM 926 N N . ILE A 1 71 ? -1.229 -5.612 5.274 1.00 0.00 71 ILE A N 1
ATOM 927 C CA . ILE A 1 71 ? -0.254 -4.778 4.582 1.00 0.00 71 ILE A CA 1
ATOM 928 C C . ILE A 1 71 ? -0.366 -3.322 5.021 1.00 0.00 71 ILE A C 1
ATOM 929 O O . ILE A 1 71 ? -1.451 -2.843 5.354 1.00 0.00 71 ILE A O 1
ATOM 945 N N . PHE A 1 72 ? 0.762 -2.621 5.018 1.00 0.00 72 PHE A N 1
ATOM 946 C CA . PHE A 1 72 ? 0.791 -1.217 5.415 1.00 0.00 72 PHE A CA 1
ATOM 947 C C . PHE A 1 72 ? 1.777 -0.430 4.556 1.00 0.00 72 PHE A C 1
ATOM 948 O O . PHE A 1 72 ? 2.757 -0.980 4.054 1.00 0.00 72 PHE A O 1
ATOM 965 N N . TYR A 1 73 ? 1.510 0.861 4.392 1.00 0.00 73 TYR A N 1
ATOM 966 C CA . TYR A 1 73 ? 2.371 1.724 3.593 1.00 0.00 73 TYR A CA 1
ATOM 967 C C . TYR A 1 73 ? 2.105 3.195 3.902 1.00 0.00 73 TYR A C 1
ATOM 968 O O . TYR A 1 73 ? 1.021 3.560 4.359 1.00 0.00 73 TYR A O 1
ATOM 986 N N . THR A 1 74 ? 3.102 4.036 3.647 1.00 0.00 74 THR A N 1
ATOM 987 C CA . THR A 1 74 ? 2.978 5.467 3.897 1.00 0.00 74 THR A CA 1
ATOM 988 C C . THR A 1 74 ? 2.984 6.255 2.593 1.00 0.00 74 THR A C 1
ATOM 989 O O . THR A 1 74 ? 3.419 5.755 1.555 1.00 0.00 74 THR A O 1
ATOM 1000 N N . ALA A 1 75 ? 2.500 7.491 2.652 1.00 0.00 75 ALA A N 1
ATOM 1001 C CA . ALA A 1 75 ? 2.452 8.350 1.474 1.00 0.00 75 ALA A CA 1
ATOM 1002 C C . ALA A 1 75 ? 3.305 9.598 1.670 1.00 0.00 75 ALA A C 1
ATOM 1003 O O . ALA A 1 75 ? 2.863 10.576 2.272 1.00 0.00 75 ALA A O 1
ATOM 1010 N N . ALA A 1 76 ? 4.532 9.557 1.160 1.00 0.00 76 ALA A N 1
ATOM 1011 C CA . ALA A 1 76 ? 5.447 10.686 1.278 1.00 0.00 76 ALA A CA 1
ATOM 1012 C C . ALA A 1 76 ? 4.861 11.936 0.632 1.00 0.00 76 ALA A C 1
ATOM 1013 O O . ALA A 1 76 ? 4.814 13.002 1.248 1.00 0.00 76 ALA A O 1
ATOM 1020 N N . LYS A 1 77 ? 4.417 11.800 -0.612 1.00 0.00 77 LYS A N 1
ATOM 1021 C CA . LYS A 1 77 ? 3.834 12.920 -1.344 1.00 0.00 77 LYS A CA 1
ATOM 1022 C C . LYS A 1 77 ? 2.471 12.546 -1.915 1.00 0.00 77 LYS A C 1
ATOM 1023 O O . LYS A 1 77 ? 2.201 11.387 -2.233 1.00 0.00 77 LYS A O 1
ATOM 1042 N N . PRO A 1 78 ? 1.589 13.547 -2.050 1.00 0.00 78 PRO A N 1
ATOM 1043 C CA . PRO A 1 78 ? 0.239 13.347 -2.585 1.00 0.00 78 PRO A CA 1
ATOM 1044 C C . PRO A 1 78 ? 0.248 13.024 -4.075 1.00 0.00 78 PRO A C 1
ATOM 1045 O O . PRO A 1 78 ? 1.297 13.050 -4.720 1.00 0.00 78 PRO A O 1
ATOM 1056 N N . GLY A 1 79 ? -0.926 12.721 -4.618 1.00 0.00 79 GLY A N 1
ATOM 1057 C CA . GLY A 1 79 ? -1.031 12.397 -6.030 1.00 0.00 79 GLY A CA 1
ATOM 1058 C C . GLY A 1 79 ? -1.871 11.160 -6.281 1.00 0.00 79 GLY A C 1
ATOM 1059 O O . GLY A 1 79 ? -2.775 10.846 -5.505 1.00 0.00 79 GLY A O 1
ATOM 1063 N N . THR A 1 80 ? -1.573 10.455 -7.367 1.00 0.00 80 THR A N 1
ATOM 1064 C CA . THR A 1 80 ? -2.309 9.248 -7.721 1.00 0.00 80 THR A CA 1
ATOM 1065 C C . THR A 1 80 ? -1.447 8.005 -7.534 1.00 0.00 80 THR A C 1
ATOM 1066 O O . THR A 1 80 ? -0.554 7.731 -8.336 1.00 0.00 80 THR A O 1
ATOM 1077 N N . TYR A 1 81 ? -1.721 7.255 -6.472 1.00 0.00 81 TYR A N 1
ATOM 1078 C CA . TYR A 1 81 ? -0.969 6.041 -6.179 1.00 0.00 81 TYR A CA 1
ATOM 1079 C C . TYR A 1 81 ? -1.679 4.812 -6.738 1.00 0.00 81 TYR A C 1
ATOM 1080 O O . TYR A 1 81 ? -2.900 4.688 -6.640 1.00 0.00 81 TYR A O 1
ATOM 1098 N N . VAL A 1 82 ? -0.905 3.905 -7.325 1.00 0.00 82 VAL A N 1
ATOM 1099 C CA . VAL A 1 82 ? -1.457 2.684 -7.900 1.00 0.00 82 VAL A CA 1
ATOM 1100 C C . VAL A 1 82 ? -0.986 1.454 -7.133 1.00 0.00 82 VAL A C 1
ATOM 1101 O O . VAL A 1 82 ? 0.207 1.153 -7.097 1.00 0.00 82 VAL A O 1
ATOM 1114 N N . ILE A 1 83 ? -1.930 0.746 -6.522 1.00 0.00 83 ILE A N 1
ATOM 1115 C CA . ILE A 1 83 ? -1.611 -0.453 -5.758 1.00 0.00 83 ILE A CA 1
ATOM 1116 C C . ILE A 1 83 ? -2.026 -1.712 -6.511 1.00 0.00 83 ILE A C 1
ATOM 1117 O O . ILE A 1 83 ? -3.190 -1.871 -6.881 1.00 0.00 83 ILE A O 1
ATOM 1133 N N . TYR A 1 84 ? -1.068 -2.604 -6.733 1.00 0.00 84 TYR A N 1
ATOM 1134 C CA . TYR A 1 84 ? -1.333 -3.850 -7.444 1.00 0.00 84 TYR A CA 1
ATOM 1135 C C . TYR A 1 84 ? -1.436 -5.021 -6.470 1.00 0.00 84 TYR A C 1
ATOM 1136 O O . TYR A 1 84 ? -0.520 -5.276 -5.689 1.00 0.00 84 TYR A O 1
ATOM 1154 N N . VAL A 1 85 ? -2.559 -5.730 -6.524 1.00 0.00 85 VAL A N 1
ATOM 1155 C CA . VAL A 1 85 ? -2.784 -6.875 -5.651 1.00 0.00 85 VAL A CA 1
ATOM 1156 C C . VAL A 1 85 ? -3.151 -8.116 -6.455 1.00 0.00 85 VAL A C 1
ATOM 1157 O O . VAL A 1 85 ? -3.861 -8.033 -7.455 1.00 0.00 85 VAL A O 1
ATOM 1170 N N . ARG A 1 86 ? -2.661 -9.269 -6.008 1.00 0.00 86 ARG A N 1
ATOM 1171 C CA . ARG A 1 86 ? -2.938 -10.529 -6.687 1.00 0.00 86 ARG A CA 1
ATOM 1172 C C . ARG A 1 86 ? -3.029 -11.678 -5.686 1.00 0.00 86 ARG A C 1
ATOM 1173 O O . ARG A 1 86 ? -2.313 -11.700 -4.684 1.00 0.00 86 ARG A O 1
ATOM 1194 N N . PHE A 1 87 ? -3.915 -12.628 -5.963 1.00 0.00 87 PHE A N 1
ATOM 1195 C CA . PHE A 1 87 ? -4.102 -13.779 -5.086 1.00 0.00 87 PHE A CA 1
ATOM 1196 C C . PHE A 1 87 ? -3.703 -15.071 -5.793 1.00 0.00 87 PHE A C 1
ATOM 1197 O O . PHE A 1 87 ? -4.259 -15.420 -6.834 1.00 0.00 87 PHE A O 1
ATOM 1214 N N . GLY A 1 88 ? -2.736 -15.780 -5.218 1.00 0.00 88 GLY A N 1
ATOM 1215 C CA . GLY A 1 88 ? -2.279 -17.025 -5.806 1.00 0.00 88 GLY A CA 1
ATOM 1216 C C . GLY A 1 88 ? -1.818 -16.854 -7.240 1.00 0.00 88 GLY A C 1
ATOM 1217 O O . GLY A 1 88 ? -1.870 -17.794 -8.032 1.00 0.00 88 GLY A O 1
ATOM 1221 N N . GLY A 1 89 ? -1.366 -15.650 -7.576 1.00 0.00 89 GLY A N 1
ATOM 1222 C CA . GLY A 1 89 ? -0.904 -15.381 -8.924 1.00 0.00 89 GLY A CA 1
ATOM 1223 C C . GLY A 1 89 ? -2.026 -14.949 -9.847 1.00 0.00 89 GLY A C 1
ATOM 1224 O O . GLY A 1 89 ? -1.970 -15.179 -11.055 1.00 0.00 89 GLY A O 1
ATOM 1228 N N . VAL A 1 90 ? -3.049 -14.319 -9.278 1.00 0.00 90 VAL A N 1
ATOM 1229 C CA . VAL A 1 90 ? -4.189 -13.853 -10.056 1.00 0.00 90 VAL A CA 1
ATOM 1230 C C . VAL A 1 90 ? -4.577 -12.430 -9.667 1.00 0.00 90 VAL A C 1
ATOM 1231 O O . VAL A 1 90 ? -4.860 -12.151 -8.502 1.00 0.00 90 VAL A O 1
ATOM 1244 N N . ASP A 1 91 ? -4.587 -11.536 -10.649 1.00 0.00 91 ASP A N 1
ATOM 1245 C CA . ASP A 1 91 ? -4.942 -10.142 -10.409 1.00 0.00 91 ASP A CA 1
ATOM 1246 C C . ASP A 1 91 ? -6.439 -9.997 -10.162 1.00 0.00 91 ASP A C 1
ATOM 1247 O O . ASP A 1 91 ? -7.249 -10.162 -11.075 1.00 0.00 91 ASP A O 1
ATOM 1256 N N . ILE A 1 92 ? -6.802 -9.689 -8.921 1.00 0.00 92 ILE A N 1
ATOM 1257 C CA . ILE A 1 92 ? -8.203 -9.523 -8.553 1.00 0.00 92 ILE A CA 1
ATOM 1258 C C . ILE A 1 92 ? -8.892 -8.509 -9.461 1.00 0.00 92 ILE A C 1
ATOM 1259 O O . ILE A 1 92 ? -8.254 -7.653 -10.074 1.00 0.00 92 ILE A O 1
ATOM 1275 N N . PRO A 1 93 ? -10.227 -8.606 -9.549 1.00 0.00 93 PRO A N 1
ATOM 1276 C CA . PRO A 1 93 ? -11.033 -7.705 -10.377 1.00 0.00 93 PRO A CA 1
ATOM 1277 C C . PRO A 1 93 ? -11.075 -6.286 -9.820 1.00 0.00 93 PRO A C 1
ATOM 1278 O O . PRO A 1 93 ? -11.750 -5.414 -10.365 1.00 0.00 93 PRO A O 1
ATOM 1289 N N . ASN A 1 94 ? -10.348 -6.062 -8.729 1.00 0.00 94 ASN A N 1
ATOM 1290 C CA . ASN A 1 94 ? -10.302 -4.749 -8.097 1.00 0.00 94 ASN A CA 1
ATOM 1291 C C . ASN A 1 94 ? -8.972 -4.057 -8.378 1.00 0.00 94 ASN A C 1
ATOM 1292 O O . ASN A 1 94 ? -8.769 -2.903 -8.000 1.00 0.00 94 ASN A O 1
ATOM 1303 N N . SER A 1 95 ? -8.069 -4.770 -9.043 1.00 0.00 95 SER A N 1
ATOM 1304 C CA . SER A 1 95 ? -6.756 -4.225 -9.372 1.00 0.00 95 SER A CA 1
ATOM 1305 C C . SER A 1 95 ? -6.723 -3.720 -10.811 1.00 0.00 95 SER A C 1
ATOM 1306 O O . SER A 1 95 ? -7.316 -4.308 -11.716 1.00 0.00 95 SER A O 1
ATOM 1314 N N . PRO A 1 96 ? -6.010 -2.605 -11.029 1.00 0.00 96 PRO A N 1
ATOM 1315 C CA . PRO A 1 96 ? -5.300 -1.897 -9.960 1.00 0.00 96 PRO A CA 1
ATOM 1316 C C . PRO A 1 96 ? -6.253 -1.216 -8.984 1.00 0.00 96 PRO A C 1
ATOM 1317 O O . PRO A 1 96 ? -7.471 -1.250 -9.162 1.00 0.00 96 PRO A O 1
ATOM 1328 N N . PHE A 1 97 ? -5.691 -0.595 -7.952 1.00 0.00 97 PHE A N 1
ATOM 1329 C CA . PHE A 1 97 ? -6.491 0.095 -6.946 1.00 0.00 97 PHE A CA 1
ATOM 1330 C C . PHE A 1 97 ? -6.248 1.601 -6.998 1.00 0.00 97 PHE A C 1
ATOM 1331 O O . PHE A 1 97 ? -5.235 2.096 -6.504 1.00 0.00 97 PHE A O 1
ATOM 1348 N N . THR A 1 98 ? -7.187 2.324 -7.601 1.00 0.00 98 THR A N 1
ATOM 1349 C CA . THR A 1 98 ? -7.076 3.772 -7.719 1.00 0.00 98 THR A CA 1
ATOM 1350 C C . THR A 1 98 ? -7.160 4.444 -6.354 1.00 0.00 98 THR A C 1
ATOM 1351 O O . THR A 1 98 ? -8.235 4.539 -5.762 1.00 0.00 98 THR A O 1
ATOM 1362 N N . VAL A 1 99 ? -6.018 4.909 -5.857 1.00 0.00 99 VAL A N 1
ATOM 1363 C CA . VAL A 1 99 ? -5.963 5.574 -4.561 1.00 0.00 99 VAL A CA 1
ATOM 1364 C C . VAL A 1 99 ? -5.476 7.013 -4.701 1.00 0.00 99 VAL A C 1
ATOM 1365 O O . VAL A 1 99 ? -4.577 7.300 -5.491 1.00 0.00 99 VAL A O 1
ATOM 1378 N N . MET A 1 100 ? -6.077 7.912 -3.929 1.00 0.00 100 MET A N 1
ATOM 1379 C CA . MET A 1 100 ? -5.703 9.322 -3.966 1.00 0.00 100 MET A CA 1
ATOM 1380 C C . MET A 1 100 ? -5.248 9.800 -2.591 1.00 0.00 100 MET A C 1
ATOM 1381 O O . MET A 1 100 ? -6.013 9.768 -1.628 1.00 0.00 100 MET A O 1
ATOM 1395 N N . ALA A 1 101 ? -3.997 10.241 -2.507 1.00 0.00 101 ALA A N 1
ATOM 1396 C CA . ALA A 1 101 ? -3.441 10.728 -1.250 1.00 0.00 101 ALA A CA 1
ATOM 1397 C C . ALA A 1 101 ? -3.561 12.243 -1.147 1.00 0.00 101 ALA A C 1
ATOM 1398 O O . ALA A 1 101 ? -2.928 12.981 -1.904 1.00 0.00 101 ALA A O 1
ATOM 1405 N N . THR A 1 102 ? -4.379 12.705 -0.205 1.00 0.00 102 THR A N 1
ATOM 1406 C CA . THR A 1 102 ? -4.584 14.134 -0.004 1.00 0.00 102 THR A CA 1
ATOM 1407 C C . THR A 1 102 ? -3.868 14.620 1.250 1.00 0.00 102 THR A C 1
ATOM 1408 O O . THR A 1 102 ? -3.625 13.848 2.177 1.00 0.00 102 THR A O 1
ATOM 1419 N N . ASP A 1 103 ? -3.533 15.906 1.273 1.00 0.00 103 ASP A N 1
ATOM 1420 C CA . ASP A 1 103 ? -2.846 16.497 2.416 1.00 0.00 103 ASP A CA 1
ATOM 1421 C C . ASP A 1 103 ? -3.814 16.728 3.572 1.00 0.00 103 ASP A C 1
ATOM 1422 O O . ASP A 1 103 ? -3.400 16.914 4.716 1.00 0.00 103 ASP A O 1
ATOM 1431 N N . GLY A 1 104 ? -5.108 16.717 3.266 1.00 0.00 104 GLY A N 1
ATOM 1432 C CA . GLY A 1 104 ? -6.115 16.929 4.289 1.00 0.00 104 GLY A CA 1
ATOM 1433 C C . GLY A 1 104 ? -6.707 18.323 4.240 1.00 0.00 104 GLY A C 1
ATOM 1434 O O . GLY A 1 104 ? -7.097 18.801 3.176 1.00 0.00 104 GLY A O 1
ATOM 1438 N N . GLU A 1 105 ? -6.775 18.976 5.396 1.00 0.00 105 GLU A N 1
ATOM 1439 C CA . GLU A 1 105 ? -7.328 20.323 5.481 1.00 0.00 105 GLU A CA 1
ATOM 1440 C C . GLU A 1 105 ? -6.235 21.372 5.295 1.00 0.00 105 GLU A C 1
ATOM 1441 O O . GLU A 1 105 ? -5.046 21.072 5.407 1.00 0.00 105 GLU A O 1
ATOM 1453 N N . VAL A 1 106 ? -6.646 22.603 5.009 1.00 0.00 106 VAL A N 1
ATOM 1454 C CA . VAL A 1 106 ? -5.704 23.696 4.807 1.00 0.00 106 VAL A CA 1
ATOM 1455 C C . VAL A 1 106 ? -4.844 23.917 6.047 1.00 0.00 106 VAL A C 1
ATOM 1456 O O . VAL A 1 106 ? -5.335 23.858 7.176 1.00 0.00 106 VAL A O 1
ATOM 1469 N N . THR A 1 107 ? -3.557 24.172 5.832 1.00 0.00 107 THR A N 1
ATOM 1470 C CA . THR A 1 107 ? -2.629 24.401 6.932 1.00 0.00 107 THR A CA 1
ATOM 1471 C C . THR A 1 107 ? -1.456 25.268 6.489 1.00 0.00 107 THR A C 1
ATOM 1472 O O . THR A 1 107 ? -1.172 25.383 5.297 1.00 0.00 107 THR A O 1
ATOM 1483 N N . ALA A 1 108 ? -0.776 25.874 7.457 1.00 0.00 108 ALA A N 1
ATOM 1484 C CA . ALA A 1 108 ? 0.369 26.728 7.167 1.00 0.00 108 ALA A CA 1
ATOM 1485 C C . ALA A 1 108 ? 1.622 26.226 7.877 1.00 0.00 108 ALA A C 1
ATOM 1486 O O . ALA A 1 108 ? 1.740 26.332 9.098 1.00 0.00 108 ALA A O 1
ATOM 1493 N N . VAL A 1 109 ? 2.556 25.680 7.104 1.00 0.00 109 VAL A N 1
ATOM 1494 C CA . VAL A 1 109 ? 3.800 25.161 7.659 1.00 0.00 109 VAL A CA 1
ATOM 1495 C C . VAL A 1 109 ? 4.752 26.295 8.026 1.00 0.00 109 VAL A C 1
ATOM 1496 O O . VAL A 1 109 ? 4.609 27.418 7.544 1.00 0.00 109 VAL A O 1
ATOM 1509 N N . GLU A 1 110 ? 5.723 25.992 8.882 1.00 0.00 110 GLU A N 1
ATOM 1510 C CA . GLU A 1 110 ? 6.698 26.986 9.313 1.00 0.00 110 GLU A CA 1
ATOM 1511 C C . GLU A 1 110 ? 8.103 26.391 9.349 1.00 0.00 110 GLU A C 1
ATOM 1512 O O . GLU A 1 110 ? 8.339 25.371 9.996 1.00 0.00 110 GLU A O 1
ATOM 1524 N N . GLU A 1 111 ? 9.030 27.036 8.648 1.00 0.00 111 GLU A N 1
ATOM 1525 C CA . GLU A 1 111 ? 10.411 26.569 8.598 1.00 0.00 111 GLU A CA 1
ATOM 1526 C C . GLU A 1 111 ? 11.379 27.694 8.954 1.00 0.00 111 GLU A C 1
ATOM 1527 O O . GLU A 1 111 ? 11.220 28.828 8.505 1.00 0.00 111 GLU A O 1
ATOM 1539 N N . ALA A 1 112 ? 12.380 27.370 9.765 1.00 0.00 112 ALA A N 1
ATOM 1540 C CA . ALA A 1 112 ? 13.375 28.351 10.181 1.00 0.00 112 ALA A CA 1
ATOM 1541 C C . ALA A 1 112 ? 14.788 27.799 10.031 1.00 0.00 112 ALA A C 1
ATOM 1542 O O . ALA A 1 112 ? 15.041 26.611 10.232 1.00 0.00 112 ALA A O 1
ATOM 1549 N N . PRO A 1 113 ? 15.732 28.679 9.669 1.00 0.00 113 PRO A N 1
ATOM 1550 C CA . PRO A 1 113 ? 17.137 28.302 9.483 1.00 0.00 113 PRO A CA 1
ATOM 1551 C C . PRO A 1 113 ? 17.824 27.958 10.801 1.00 0.00 113 PRO A C 1
ATOM 1552 O O . PRO A 1 113 ? 17.565 28.584 11.829 1.00 0.00 113 PRO A O 1
ATOM 1563 N N . VAL A 1 114 ? 18.702 26.961 10.763 1.00 0.00 114 VAL A N 1
ATOM 1564 C CA . VAL A 1 114 ? 19.427 26.536 11.954 1.00 0.00 114 VAL A CA 1
ATOM 1565 C C . VAL A 1 114 ? 20.934 26.648 11.749 1.00 0.00 114 VAL A C 1
ATOM 1566 O O . VAL A 1 114 ? 21.536 25.842 11.040 1.00 0.00 114 VAL A O 1
ATOM 1579 N N . ASN A 1 115 ? 21.538 27.653 12.374 1.00 0.00 115 ASN A N 1
ATOM 1580 C CA . ASN A 1 115 ? 22.975 27.871 12.261 1.00 0.00 115 ASN A CA 1
ATOM 1581 C C . ASN A 1 115 ? 23.752 26.691 12.838 1.00 0.00 115 ASN A C 1
ATOM 1582 O O . ASN A 1 115 ? 23.279 26.009 13.747 1.00 0.00 115 ASN A O 1
ATOM 1593 N N . ALA A 1 116 ? 24.947 26.458 12.305 1.00 0.00 116 ALA A N 1
ATOM 1594 C CA . ALA A 1 116 ? 25.790 25.363 12.769 1.00 0.00 116 ALA A CA 1
ATOM 1595 C C . ALA A 1 116 ? 27.256 25.618 12.431 1.00 0.00 116 ALA A C 1
ATOM 1596 O O . ALA A 1 116 ? 27.577 26.091 11.341 1.00 0.00 116 ALA A O 1
ATOM 1603 N N . CYS A 1 117 ? 28.137 25.301 13.372 1.00 0.00 117 CYS A N 1
ATOM 1604 C CA . CYS A 1 117 ? 29.570 25.497 13.174 1.00 0.00 117 CYS A CA 1
ATOM 1605 C C . CYS A 1 117 ? 30.343 24.227 13.509 1.00 0.00 117 CYS A C 1
ATOM 1606 O O . CYS A 1 117 ? 29.954 23.443 14.375 1.00 0.00 117 CYS A O 1
ATOM 1614 N N . PRO A 1 118 ? 31.467 24.015 12.807 1.00 0.00 118 PRO A N 1
ATOM 1615 C CA . PRO A 1 118 ? 32.318 22.840 13.011 1.00 0.00 118 PRO A CA 1
ATOM 1616 C C . PRO A 1 118 ? 33.047 22.877 14.350 1.00 0.00 118 PRO A C 1
ATOM 1617 O O . PRO A 1 118 ? 32.891 23.820 15.125 1.00 0.00 118 PRO A O 1
ATOM 1628 N N . SER A 1 119 ? 33.842 21.846 14.614 1.00 0.00 119 SER A N 1
ATOM 1629 C CA . SER A 1 119 ? 34.592 21.760 15.861 1.00 0.00 119 SER A CA 1
ATOM 1630 C C . SER A 1 119 ? 36.085 21.603 15.588 1.00 0.00 119 SER A C 1
ATOM 1631 O O . SER A 1 119 ? 36.497 21.351 14.457 1.00 0.00 119 SER A O 1
ATOM 1639 N N . GLY A 1 120 ? 36.892 21.754 16.635 1.00 0.00 120 GLY A N 1
ATOM 1640 C CA . GLY A 1 120 ? 38.329 21.626 16.487 1.00 0.00 120 GLY A CA 1
ATOM 1641 C C . GLY A 1 120 ? 39.080 22.809 17.066 1.00 0.00 120 GLY A C 1
ATOM 1642 O O . GLY A 1 120 ? 38.639 23.955 16.975 1.00 0.00 120 GLY A O 1
ATOM 1646 N N . PRO A 1 121 ? 40.241 22.537 17.678 1.00 0.00 121 PRO A N 1
ATOM 1647 C CA . PRO A 1 121 ? 41.078 23.576 18.286 1.00 0.00 121 PRO A CA 1
ATOM 1648 C C . PRO A 1 121 ? 41.726 24.482 17.245 1.00 0.00 121 PRO A C 1
ATOM 1649 O O . PRO A 1 121 ? 41.707 24.183 16.051 1.00 0.00 121 PRO A O 1
ATOM 1660 N N . SER A 1 122 ? 42.300 25.589 17.705 1.00 0.00 122 SER A N 1
ATOM 1661 C CA . SER A 1 122 ? 42.952 26.541 16.812 1.00 0.00 122 SER A CA 1
ATOM 1662 C C . SER A 1 122 ? 44.466 26.358 16.836 1.00 0.00 122 SER A C 1
ATOM 1663 O O . SER A 1 122 ? 45.107 26.258 15.791 1.00 0.00 122 SER A O 1
ATOM 1671 N N . SER A 1 123 ? 45.031 26.315 18.039 1.00 0.00 123 SER A N 1
ATOM 1672 C CA . SER A 1 123 ? 46.471 26.148 18.201 1.00 0.00 123 SER A CA 1
ATOM 1673 C C . SER A 1 123 ? 47.234 27.117 17.302 1.00 0.00 123 SER A C 1
ATOM 1674 O O . SER A 1 123 ? 48.215 26.744 16.661 1.00 0.00 123 SER A O 1
ATOM 1682 N N . GLY A 1 124 ? 46.775 28.364 17.262 1.00 0.00 124 GLY A N 1
ATOM 1683 C CA . GLY A 1 124 ? 47.425 29.368 16.439 1.00 0.00 124 GLY A CA 1
ATOM 1684 C C . GLY A 1 124 ? 47.955 30.531 17.255 1.00 0.00 124 GLY A C 1
ATOM 1685 O O . GLY A 1 124 ? 48.886 30.371 18.044 1.00 0.00 124 GLY A O 1
ATOM 1689 N N . GLY A 1 1 ? -2.550 -39.484 -11.189 1.00 0.00 1 GLY A N 2
ATOM 1690 C CA . GLY A 1 1 ? -2.781 -39.846 -9.802 1.00 0.00 1 GLY A CA 2
ATOM 1691 C C . GLY A 1 1 ? -3.122 -38.649 -8.939 1.00 0.00 1 GLY A C 2
ATOM 1692 O O . GLY A 1 1 ? -4.120 -38.658 -8.219 1.00 0.00 1 GLY A O 2
ATOM 1696 N N . SER A 1 2 ? -2.290 -37.615 -9.008 1.00 0.00 2 SER A N 2
ATOM 1697 C CA . SER A 1 2 ? -2.505 -36.406 -8.222 1.00 0.00 2 SER A CA 2
ATOM 1698 C C . SER A 1 2 ? -3.196 -35.331 -9.056 1.00 0.00 2 SER A C 2
ATOM 1699 O O . SER A 1 2 ? -4.124 -34.670 -8.592 1.00 0.00 2 SER A O 2
ATOM 1707 N N . SER A 1 3 ? -2.736 -35.163 -10.293 1.00 0.00 3 SER A N 2
ATOM 1708 C CA . SER A 1 3 ? -3.306 -34.166 -11.191 1.00 0.00 3 SER A CA 2
ATOM 1709 C C . SER A 1 3 ? -4.821 -34.323 -11.286 1.00 0.00 3 SER A C 2
ATOM 1710 O O . SER A 1 3 ? -5.333 -35.431 -11.435 1.00 0.00 3 SER A O 2
ATOM 1718 N N . GLY A 1 4 ? -5.532 -33.203 -11.198 1.00 0.00 4 GLY A N 2
ATOM 1719 C CA . GLY A 1 4 ? -6.981 -33.236 -11.275 1.00 0.00 4 GLY A CA 2
ATOM 1720 C C . GLY A 1 4 ? -7.629 -32.111 -10.493 1.00 0.00 4 GLY A C 2
ATOM 1721 O O . GLY A 1 4 ? -8.611 -32.326 -9.783 1.00 0.00 4 GLY A O 2
ATOM 1725 N N . SER A 1 5 ? -7.078 -30.909 -10.623 1.00 0.00 5 SER A N 2
ATOM 1726 C CA . SER A 1 5 ? -7.605 -29.746 -9.918 1.00 0.00 5 SER A CA 2
ATOM 1727 C C . SER A 1 5 ? -7.692 -28.541 -10.849 1.00 0.00 5 SER A C 2
ATOM 1728 O O . SER A 1 5 ? -6.830 -28.341 -11.705 1.00 0.00 5 SER A O 2
ATOM 1736 N N . SER A 1 6 ? -8.737 -27.739 -10.674 1.00 0.00 6 SER A N 2
ATOM 1737 C CA . SER A 1 6 ? -8.940 -26.555 -11.499 1.00 0.00 6 SER A CA 2
ATOM 1738 C C . SER A 1 6 ? -8.223 -25.348 -10.903 1.00 0.00 6 SER A C 2
ATOM 1739 O O . SER A 1 6 ? -8.765 -24.242 -10.869 1.00 0.00 6 SER A O 2
ATOM 1747 N N . GLY A 1 7 ? -6.999 -25.567 -10.430 1.00 0.00 7 GLY A N 2
ATOM 1748 C CA . GLY A 1 7 ? -6.228 -24.489 -9.840 1.00 0.00 7 GLY A CA 2
ATOM 1749 C C . GLY A 1 7 ? -6.070 -24.643 -8.339 1.00 0.00 7 GLY A C 2
ATOM 1750 O O . GLY A 1 7 ? -6.282 -25.726 -7.792 1.00 0.00 7 GLY A O 2
ATOM 1754 N N . THR A 1 8 ? -5.695 -23.557 -7.671 1.00 0.00 8 THR A N 2
ATOM 1755 C CA . THR A 1 8 ? -5.506 -23.576 -6.226 1.00 0.00 8 THR A CA 2
ATOM 1756 C C . THR A 1 8 ? -6.518 -22.675 -5.527 1.00 0.00 8 THR A C 2
ATOM 1757 O O . THR A 1 8 ? -7.184 -23.090 -4.580 1.00 0.00 8 THR A O 2
ATOM 1768 N N . GLY A 1 9 ? -6.629 -21.438 -6.002 1.00 0.00 9 GLY A N 2
ATOM 1769 C CA . GLY A 1 9 ? -7.563 -20.497 -5.411 1.00 0.00 9 GLY A CA 2
ATOM 1770 C C . GLY A 1 9 ? -7.956 -19.390 -6.369 1.00 0.00 9 GLY A C 2
ATOM 1771 O O . GLY A 1 9 ? -7.264 -19.140 -7.356 1.00 0.00 9 GLY A O 2
ATOM 1775 N N . ASP A 1 10 ? -9.069 -18.727 -6.078 1.00 0.00 10 ASP A N 2
ATOM 1776 C CA . ASP A 1 10 ? -9.554 -17.640 -6.922 1.00 0.00 10 ASP A CA 2
ATOM 1777 C C . ASP A 1 10 ? -9.272 -16.286 -6.280 1.00 0.00 10 ASP A C 2
ATOM 1778 O O . ASP A 1 10 ? -8.914 -16.207 -5.105 1.00 0.00 10 ASP A O 2
ATOM 1787 N N . ALA A 1 11 ? -9.436 -15.222 -7.058 1.00 0.00 11 ALA A N 2
ATOM 1788 C CA . ALA A 1 11 ? -9.201 -13.870 -6.565 1.00 0.00 11 ALA A CA 2
ATOM 1789 C C . ALA A 1 11 ? -10.502 -13.081 -6.484 1.00 0.00 11 ALA A C 2
ATOM 1790 O O . ALA A 1 11 ? -10.709 -12.298 -5.556 1.00 0.00 11 ALA A O 2
ATOM 1797 N N . SER A 1 12 ? -11.378 -13.290 -7.462 1.00 0.00 12 SER A N 2
ATOM 1798 C CA . SER A 1 12 ? -12.659 -12.594 -7.504 1.00 0.00 12 SER A CA 2
ATOM 1799 C C . SER A 1 12 ? -13.447 -12.828 -6.218 1.00 0.00 12 SER A C 2
ATOM 1800 O O . SER A 1 12 ? -14.079 -11.913 -5.689 1.00 0.00 12 SER A O 2
ATOM 1808 N N . LYS A 1 13 ? -13.404 -14.059 -5.721 1.00 0.00 13 LYS A N 2
ATOM 1809 C CA . LYS A 1 13 ? -14.111 -14.416 -4.497 1.00 0.00 13 LYS A CA 2
ATOM 1810 C C . LYS A 1 13 ? -13.463 -13.758 -3.283 1.00 0.00 13 LYS A C 2
ATOM 1811 O O . LYS A 1 13 ? -14.136 -13.453 -2.297 1.00 0.00 13 LYS A O 2
ATOM 1830 N N . CYS A 1 14 ? -12.154 -13.543 -3.361 1.00 0.00 14 CYS A N 2
ATOM 1831 C CA . CYS A 1 14 ? -11.415 -12.920 -2.268 1.00 0.00 14 CYS A CA 2
ATOM 1832 C C . CYS A 1 14 ? -11.997 -11.551 -1.929 1.00 0.00 14 CYS A C 2
ATOM 1833 O O . CYS A 1 14 ? -12.629 -10.907 -2.768 1.00 0.00 14 CYS A O 2
ATOM 1841 N N . LEU A 1 15 ? -11.781 -11.112 -0.694 1.00 0.00 15 LEU A N 2
ATOM 1842 C CA . LEU A 1 15 ? -12.285 -9.820 -0.242 1.00 0.00 15 LEU A CA 2
ATOM 1843 C C . LEU A 1 15 ? -11.145 -8.930 0.243 1.00 0.00 15 LEU A C 2
ATOM 1844 O O . LEU A 1 15 ? -10.281 -9.370 1.002 1.00 0.00 15 LEU A O 2
ATOM 1860 N N . ALA A 1 16 ? -11.150 -7.677 -0.197 1.00 0.00 16 ALA A N 2
ATOM 1861 C CA . ALA A 1 16 ? -10.121 -6.724 0.197 1.00 0.00 16 ALA A CA 2
ATOM 1862 C C . ALA A 1 16 ? -10.720 -5.549 0.961 1.00 0.00 16 ALA A C 2
ATOM 1863 O O . ALA A 1 16 ? -11.436 -4.725 0.392 1.00 0.00 16 ALA A O 2
ATOM 1870 N N . THR A 1 17 ? -10.426 -5.479 2.256 1.00 0.00 17 THR A N 2
ATOM 1871 C CA . THR A 1 17 ? -10.939 -4.406 3.100 1.00 0.00 17 THR A CA 2
ATOM 1872 C C . THR A 1 17 ? -9.811 -3.712 3.852 1.00 0.00 17 THR A C 2
ATOM 1873 O O . THR A 1 17 ? -8.861 -4.355 4.300 1.00 0.00 17 THR A O 2
ATOM 1884 N N . GLY A 1 18 ? -9.919 -2.394 3.988 1.00 0.00 18 GLY A N 2
ATOM 1885 C CA . GLY A 1 18 ? -8.900 -1.633 4.688 1.00 0.00 18 GLY A CA 2
ATOM 1886 C C . GLY A 1 18 ? -8.923 -0.162 4.324 1.00 0.00 18 GLY A C 2
ATOM 1887 O O . GLY A 1 18 ? -9.332 0.222 3.228 1.00 0.00 18 GLY A O 2
ATOM 1891 N N . PRO A 1 19 ? -8.475 0.689 5.259 1.00 0.00 19 PRO A N 2
ATOM 1892 C CA . PRO A 1 19 ? -8.436 2.140 5.055 1.00 0.00 19 PRO A CA 2
ATOM 1893 C C . PRO A 1 19 ? -7.382 2.554 4.033 1.00 0.00 19 PRO A C 2
ATOM 1894 O O . PRO A 1 19 ? -7.489 3.608 3.409 1.00 0.00 19 PRO A O 2
ATOM 1905 N N . GLY A 1 20 ? -6.363 1.716 3.869 1.00 0.00 20 GLY A N 2
ATOM 1906 C CA . GLY A 1 20 ? -5.304 2.012 2.922 1.00 0.00 20 GLY A CA 2
ATOM 1907 C C . GLY A 1 20 ? -5.759 1.876 1.483 1.00 0.00 20 GLY A C 2
ATOM 1908 O O . GLY A 1 20 ? -5.266 2.579 0.600 1.00 0.00 20 GLY A O 2
ATOM 1912 N N . ILE A 1 21 ? -6.700 0.969 1.244 1.00 0.00 21 ILE A N 2
ATOM 1913 C CA . ILE A 1 21 ? -7.220 0.743 -0.099 1.00 0.00 21 ILE A CA 2
ATOM 1914 C C . ILE A 1 21 ? -8.366 1.699 -0.413 1.00 0.00 21 ILE A C 2
ATOM 1915 O O . ILE A 1 21 ? -8.985 1.615 -1.473 1.00 0.00 21 ILE A O 2
ATOM 1931 N N . ALA A 1 22 ? -8.642 2.609 0.516 1.00 0.00 22 ALA A N 2
ATOM 1932 C CA . ALA A 1 22 ? -9.710 3.584 0.337 1.00 0.00 22 ALA A CA 2
ATOM 1933 C C . ALA A 1 22 ? -9.518 4.379 -0.949 1.00 0.00 22 ALA A C 2
ATOM 1934 O O . ALA A 1 22 ? -8.391 4.687 -1.337 1.00 0.00 22 ALA A O 2
ATOM 1941 N N . SER A 1 23 ? -10.625 4.709 -1.605 1.00 0.00 23 SER A N 2
ATOM 1942 C CA . SER A 1 23 ? -10.577 5.466 -2.852 1.00 0.00 23 SER A CA 2
ATOM 1943 C C . SER A 1 23 ? -9.803 6.766 -2.669 1.00 0.00 23 SER A C 2
ATOM 1944 O O . SER A 1 23 ? -9.305 7.349 -3.632 1.00 0.00 23 SER A O 2
ATOM 1952 N N . THR A 1 24 ? -9.705 7.218 -1.422 1.00 0.00 24 THR A N 2
ATOM 1953 C CA . THR A 1 24 ? -8.993 8.451 -1.110 1.00 0.00 24 THR A CA 2
ATOM 1954 C C . THR A 1 24 ? -8.346 8.379 0.269 1.00 0.00 24 THR A C 2
ATOM 1955 O O . THR A 1 24 ? -8.980 7.968 1.242 1.00 0.00 24 THR A O 2
ATOM 1966 N N . VAL A 1 25 ? -7.082 8.782 0.347 1.00 0.00 25 VAL A N 2
ATOM 1967 C CA . VAL A 1 25 ? -6.350 8.764 1.608 1.00 0.00 25 VAL A CA 2
ATOM 1968 C C . VAL A 1 25 ? -5.596 10.071 1.824 1.00 0.00 25 VAL A C 2
ATOM 1969 O O . VAL A 1 25 ? -5.627 10.966 0.979 1.00 0.00 25 VAL A O 2
ATOM 1982 N N . LYS A 1 26 ? -4.917 10.175 2.961 1.00 0.00 26 LYS A N 2
ATOM 1983 C CA . LYS A 1 26 ? -4.152 11.372 3.289 1.00 0.00 26 LYS A CA 2
ATOM 1984 C C . LYS A 1 26 ? -2.653 11.090 3.243 1.00 0.00 26 LYS A C 2
ATOM 1985 O O . LYS A 1 26 ? -2.225 9.937 3.327 1.00 0.00 26 LYS A O 2
ATOM 2004 N N . THR A 1 27 ? -1.860 12.147 3.112 1.00 0.00 27 THR A N 2
ATOM 2005 C CA . THR A 1 27 ? -0.410 12.013 3.055 1.00 0.00 27 THR A CA 2
ATOM 2006 C C . THR A 1 27 ? 0.217 12.233 4.427 1.00 0.00 27 THR A C 2
ATOM 2007 O O . THR A 1 27 ? -0.324 12.961 5.258 1.00 0.00 27 THR A O 2
ATOM 2018 N N . GLY A 1 28 ? 1.362 11.598 4.658 1.00 0.00 28 GLY A N 2
ATOM 2019 C CA . GLY A 1 28 ? 2.044 11.739 5.932 1.00 0.00 28 GLY A CA 2
ATOM 2020 C C . GLY A 1 28 ? 1.627 10.679 6.932 1.00 0.00 28 GLY A C 2
ATOM 2021 O O . GLY A 1 28 ? 2.387 10.340 7.839 1.00 0.00 28 GLY A O 2
ATOM 2025 N N . GLU A 1 29 ? 0.417 10.155 6.768 1.00 0.00 29 GLU A N 2
ATOM 2026 C CA . GLU A 1 29 ? -0.100 9.129 7.666 1.00 0.00 29 GLU A CA 2
ATOM 2027 C C . GLU A 1 29 ? 0.168 7.733 7.109 1.00 0.00 29 GLU A C 2
ATOM 2028 O O . GLU A 1 29 ? 0.395 7.566 5.911 1.00 0.00 29 GLU A O 2
ATOM 2040 N N . GLU A 1 30 ? 0.140 6.737 7.988 1.00 0.00 30 GLU A N 2
ATOM 2041 C CA . GLU A 1 30 ? 0.381 5.357 7.584 1.00 0.00 30 GLU A CA 2
ATOM 2042 C C . GLU A 1 30 ? -0.910 4.543 7.629 1.00 0.00 30 GLU A C 2
ATOM 2043 O O . GLU A 1 30 ? -1.613 4.528 8.639 1.00 0.00 30 GLU A O 2
ATOM 2055 N N . VAL A 1 31 ? -1.215 3.868 6.525 1.00 0.00 31 VAL A N 2
ATOM 2056 C CA . VAL A 1 31 ? -2.420 3.053 6.437 1.00 0.00 31 VAL A CA 2
ATOM 2057 C C . VAL A 1 31 ? -2.113 1.587 6.718 1.00 0.00 31 VAL A C 2
ATOM 2058 O O . VAL A 1 31 ? -0.953 1.195 6.829 1.00 0.00 31 VAL A O 2
ATOM 2071 N N . GLY A 1 32 ? -3.164 0.779 6.834 1.00 0.00 32 GLY A N 2
ATOM 2072 C CA . GLY A 1 32 ? -2.985 -0.636 7.102 1.00 0.00 32 GLY A CA 2
ATOM 2073 C C . GLY A 1 32 ? -4.214 -1.452 6.753 1.00 0.00 32 GLY A C 2
ATOM 2074 O O . GLY A 1 32 ? -5.184 -1.483 7.512 1.00 0.00 32 GLY A O 2
ATOM 2078 N N . PHE A 1 33 ? -4.176 -2.113 5.601 1.00 0.00 33 PHE A N 2
ATOM 2079 C CA . PHE A 1 33 ? -5.297 -2.931 5.152 1.00 0.00 33 PHE A CA 2
ATOM 2080 C C . PHE A 1 33 ? -4.948 -4.415 5.215 1.00 0.00 33 PHE A C 2
ATOM 2081 O O . PHE A 1 33 ? -3.802 -4.784 5.474 1.00 0.00 33 PHE A O 2
ATOM 2098 N N . VAL A 1 34 ? -5.944 -5.263 4.978 1.00 0.00 34 VAL A N 2
ATOM 2099 C CA . VAL A 1 34 ? -5.743 -6.705 5.008 1.00 0.00 34 VAL A CA 2
ATOM 2100 C C . VAL A 1 34 ? -6.707 -7.415 4.062 1.00 0.00 34 VAL A C 2
ATOM 2101 O O . VAL A 1 34 ? -7.878 -7.048 3.963 1.00 0.00 34 VAL A O 2
ATOM 2114 N N . VAL A 1 35 ? -6.207 -8.433 3.370 1.00 0.00 35 VAL A N 2
ATOM 2115 C CA . VAL A 1 35 ? -7.024 -9.194 2.433 1.00 0.00 35 VAL A CA 2
ATOM 2116 C C . VAL A 1 35 ? -7.665 -10.398 3.115 1.00 0.00 35 VAL A C 2
ATOM 2117 O O . VAL A 1 35 ? -6.973 -11.251 3.670 1.00 0.00 35 VAL A O 2
ATOM 2130 N N . ASP A 1 36 ? -8.991 -10.459 3.070 1.00 0.00 36 ASP A N 2
ATOM 2131 C CA . ASP A 1 36 ? -9.726 -11.559 3.683 1.00 0.00 36 ASP A CA 2
ATOM 2132 C C . ASP A 1 36 ? -10.194 -12.555 2.627 1.00 0.00 36 ASP A C 2
ATOM 2133 O O . ASP A 1 36 ? -10.753 -12.170 1.601 1.00 0.00 36 ASP A O 2
ATOM 2142 N N . ALA A 1 37 ? -9.960 -13.838 2.886 1.00 0.00 37 ALA A N 2
ATOM 2143 C CA . ALA A 1 37 ? -10.358 -14.890 1.959 1.00 0.00 37 ALA A CA 2
ATOM 2144 C C . ALA A 1 37 ? -11.467 -15.753 2.550 1.00 0.00 37 ALA A C 2
ATOM 2145 O O . ALA A 1 37 ? -11.333 -16.282 3.653 1.00 0.00 37 ALA A O 2
ATOM 2152 N N . LYS A 1 38 ? -12.561 -15.891 1.810 1.00 0.00 38 LYS A N 2
ATOM 2153 C CA . LYS A 1 38 ? -13.694 -16.690 2.260 1.00 0.00 38 LYS A CA 2
ATOM 2154 C C . LYS A 1 38 ? -13.772 -18.006 1.491 1.00 0.00 38 LYS A C 2
ATOM 2155 O O . LYS A 1 38 ? -13.616 -19.084 2.067 1.00 0.00 38 LYS A O 2
ATOM 2174 N N . THR A 1 39 ? -14.012 -17.910 0.187 1.00 0.00 39 THR A N 2
ATOM 2175 C CA . THR A 1 39 ? -14.109 -19.092 -0.660 1.00 0.00 39 THR A CA 2
ATOM 2176 C C . THR A 1 39 ? -13.163 -18.995 -1.851 1.00 0.00 39 THR A C 2
ATOM 2177 O O . THR A 1 39 ? -13.185 -19.841 -2.744 1.00 0.00 39 THR A O 2
ATOM 2188 N N . ALA A 1 40 ? -12.332 -17.957 -1.857 1.00 0.00 40 ALA A N 2
ATOM 2189 C CA . ALA A 1 40 ? -11.375 -17.751 -2.937 1.00 0.00 40 ALA A CA 2
ATOM 2190 C C . ALA A 1 40 ? -10.128 -18.605 -2.737 1.00 0.00 40 ALA A C 2
ATOM 2191 O O . ALA A 1 40 ? -9.011 -18.161 -3.002 1.00 0.00 40 ALA A O 2
ATOM 2198 N N . GLY A 1 41 ? -10.325 -19.832 -2.265 1.00 0.00 41 GLY A N 2
ATOM 2199 C CA . GLY A 1 41 ? -9.207 -20.728 -2.035 1.00 0.00 41 GLY A CA 2
ATOM 2200 C C . GLY A 1 41 ? -8.080 -20.064 -1.268 1.00 0.00 41 GLY A C 2
ATOM 2201 O O . GLY A 1 41 ? -8.265 -19.001 -0.675 1.00 0.00 41 GLY A O 2
ATOM 2205 N N . LYS A 1 42 ? -6.910 -20.692 -1.279 1.00 0.00 42 LYS A N 2
ATOM 2206 C CA . LYS A 1 42 ? -5.748 -20.158 -0.578 1.00 0.00 42 LYS A CA 2
ATOM 2207 C C . LYS A 1 42 ? -4.728 -19.599 -1.564 1.00 0.00 42 LYS A C 2
ATOM 2208 O O . LYS A 1 42 ? -4.861 -19.771 -2.776 1.00 0.00 42 LYS A O 2
ATOM 2227 N N . GLY A 1 43 ? -3.706 -18.931 -1.038 1.00 0.00 43 GLY A N 2
ATOM 2228 C CA . GLY A 1 43 ? -2.676 -18.359 -1.887 1.00 0.00 43 GLY A CA 2
ATOM 2229 C C . GLY A 1 43 ? -1.985 -17.175 -1.242 1.00 0.00 43 GLY A C 2
ATOM 2230 O O . GLY A 1 43 ? -2.450 -16.650 -0.229 1.00 0.00 43 GLY A O 2
ATOM 2234 N N . LYS A 1 44 ? -0.871 -16.751 -1.829 1.00 0.00 44 LYS A N 2
ATOM 2235 C CA . LYS A 1 44 ? -0.113 -15.621 -1.305 1.00 0.00 44 LYS A CA 2
ATOM 2236 C C . LYS A 1 44 ? -0.544 -14.319 -1.975 1.00 0.00 44 LYS A C 2
ATOM 2237 O O . LYS A 1 44 ? -0.636 -14.240 -3.200 1.00 0.00 44 LYS A O 2
ATOM 2256 N N . VAL A 1 45 ? -0.808 -13.300 -1.163 1.00 0.00 45 VAL A N 2
ATOM 2257 C CA . VAL A 1 45 ? -1.226 -12.002 -1.677 1.00 0.00 45 VAL A CA 2
ATOM 2258 C C . VAL A 1 45 ? -0.062 -11.018 -1.702 1.00 0.00 45 VAL A C 2
ATOM 2259 O O . VAL A 1 45 ? 0.517 -10.696 -0.665 1.00 0.00 45 VAL A O 2
ATOM 2272 N N . THR A 1 46 ? 0.278 -10.544 -2.897 1.00 0.00 46 THR A N 2
ATOM 2273 C CA . THR A 1 46 ? 1.374 -9.597 -3.059 1.00 0.00 46 THR A CA 2
ATOM 2274 C C . THR A 1 46 ? 0.851 -8.184 -3.294 1.00 0.00 46 THR A C 2
ATOM 2275 O O . THR A 1 46 ? -0.103 -7.984 -4.047 1.00 0.00 46 THR A O 2
ATOM 2286 N N . CYS A 1 47 ? 1.481 -7.210 -2.647 1.00 0.00 47 CYS A N 2
ATOM 2287 C CA . CYS A 1 47 ? 1.078 -5.815 -2.787 1.00 0.00 47 CYS A CA 2
ATOM 2288 C C . CYS A 1 47 ? 2.241 -4.961 -3.279 1.00 0.00 47 CYS A C 2
ATOM 2289 O O . CYS A 1 47 ? 3.386 -5.155 -2.870 1.00 0.00 47 CYS A O 2
ATOM 2297 N N . THR A 1 48 ? 1.940 -4.013 -4.162 1.00 0.00 48 THR A N 2
ATOM 2298 C CA . THR A 1 48 ? 2.960 -3.131 -4.713 1.00 0.00 48 THR A CA 2
ATOM 2299 C C . THR A 1 48 ? 2.451 -1.696 -4.811 1.00 0.00 48 THR A C 2
ATOM 2300 O O . THR A 1 48 ? 1.618 -1.380 -5.660 1.00 0.00 48 THR A O 2
ATOM 2311 N N . VAL A 1 49 ? 2.959 -0.832 -3.939 1.00 0.00 49 VAL A N 2
ATOM 2312 C CA . VAL A 1 49 ? 2.557 0.570 -3.928 1.00 0.00 49 VAL A CA 2
ATOM 2313 C C . VAL A 1 49 ? 3.303 1.363 -4.996 1.00 0.00 49 VAL A C 2
ATOM 2314 O O . VAL A 1 49 ? 4.519 1.543 -4.914 1.00 0.00 49 VAL A O 2
ATOM 2327 N N . LEU A 1 50 ? 2.568 1.836 -5.995 1.00 0.00 50 LEU A N 2
ATOM 2328 C CA . LEU A 1 50 ? 3.159 2.612 -7.080 1.00 0.00 50 LEU A CA 2
ATOM 2329 C C . LEU A 1 50 ? 2.898 4.102 -6.888 1.00 0.00 50 LEU A C 2
ATOM 2330 O O . LEU A 1 50 ? 1.768 4.570 -7.034 1.00 0.00 50 LEU A O 2
ATOM 2346 N N . THR A 1 51 ? 3.951 4.845 -6.561 1.00 0.00 51 THR A N 2
ATOM 2347 C CA . THR A 1 51 ? 3.836 6.284 -6.351 1.00 0.00 51 THR A CA 2
ATOM 2348 C C . THR A 1 51 ? 3.803 7.032 -7.678 1.00 0.00 51 THR A C 2
ATOM 2349 O O . THR A 1 51 ? 4.361 6.590 -8.683 1.00 0.00 51 THR A O 2
ATOM 2360 N N . PRO A 1 52 ? 3.133 8.195 -7.686 1.00 0.00 52 PRO A N 2
ATOM 2361 C CA . PRO A 1 52 ? 3.013 9.031 -8.884 1.00 0.00 52 PRO A CA 2
ATOM 2362 C C . PRO A 1 52 ? 4.336 9.678 -9.276 1.00 0.00 52 PRO A C 2
ATOM 2363 O O . PRO A 1 52 ? 4.418 10.392 -10.275 1.00 0.00 52 PRO A O 2
ATOM 2374 N N . ASP A 1 53 ? 5.372 9.421 -8.484 1.00 0.00 53 ASP A N 2
ATOM 2375 C CA . ASP A 1 53 ? 6.694 9.977 -8.749 1.00 0.00 53 ASP A CA 2
ATOM 2376 C C . ASP A 1 53 ? 7.521 9.027 -9.608 1.00 0.00 53 ASP A C 2
ATOM 2377 O O . ASP A 1 53 ? 8.702 9.268 -9.857 1.00 0.00 53 ASP A O 2
ATOM 2386 N N . GLY A 1 54 ? 6.893 7.944 -10.057 1.00 0.00 54 GLY A N 2
ATOM 2387 C CA . GLY A 1 54 ? 7.587 6.973 -10.883 1.00 0.00 54 GLY A CA 2
ATOM 2388 C C . GLY A 1 54 ? 8.533 6.101 -10.080 1.00 0.00 54 GLY A C 2
ATOM 2389 O O . GLY A 1 54 ? 9.540 5.621 -10.602 1.00 0.00 54 GLY A O 2
ATOM 2393 N N . THR A 1 55 ? 8.212 5.898 -8.807 1.00 0.00 55 THR A N 2
ATOM 2394 C CA . THR A 1 55 ? 9.042 5.081 -7.930 1.00 0.00 55 THR A CA 2
ATOM 2395 C C . THR A 1 55 ? 8.217 3.999 -7.243 1.00 0.00 55 THR A C 2
ATOM 2396 O O . THR A 1 55 ? 7.099 4.251 -6.793 1.00 0.00 55 THR A O 2
ATOM 2407 N N . GLU A 1 56 ? 8.775 2.795 -7.165 1.00 0.00 56 GLU A N 2
ATOM 2408 C CA . GLU A 1 56 ? 8.088 1.675 -6.532 1.00 0.00 56 GLU A CA 2
ATOM 2409 C C . GLU A 1 56 ? 8.338 1.664 -5.027 1.00 0.00 56 GLU A C 2
ATOM 2410 O O . GLU A 1 56 ? 9.476 1.534 -4.576 1.00 0.00 56 GLU A O 2
ATOM 2422 N N . ALA A 1 57 ? 7.266 1.804 -4.255 1.00 0.00 57 ALA A N 2
ATOM 2423 C CA . ALA A 1 57 ? 7.367 1.810 -2.800 1.00 0.00 57 ALA A CA 2
ATOM 2424 C C . ALA A 1 57 ? 7.328 0.391 -2.242 1.00 0.00 57 ALA A C 2
ATOM 2425 O O . ALA A 1 57 ? 6.605 -0.465 -2.749 1.00 0.00 57 ALA A O 2
ATOM 2432 N N . GLU A 1 58 ? 8.112 0.151 -1.195 1.00 0.00 58 GLU A N 2
ATOM 2433 C CA . GLU A 1 58 ? 8.167 -1.165 -0.570 1.00 0.00 58 GLU A CA 2
ATOM 2434 C C . GLU A 1 58 ? 6.974 -1.377 0.358 1.00 0.00 58 GLU A C 2
ATOM 2435 O O . GLU A 1 58 ? 6.644 -0.514 1.170 1.00 0.00 58 GLU A O 2
ATOM 2447 N N . ALA A 1 59 ? 6.330 -2.534 0.230 1.00 0.00 59 ALA A N 2
ATOM 2448 C CA . ALA A 1 59 ? 5.175 -2.861 1.056 1.00 0.00 59 ALA A CA 2
ATOM 2449 C C . ALA A 1 59 ? 5.434 -4.112 1.889 1.00 0.00 59 ALA A C 2
ATOM 2450 O O . ALA A 1 59 ? 5.904 -5.126 1.374 1.00 0.00 59 ALA A O 2
ATOM 2457 N N . ASP A 1 60 ? 5.122 -4.032 3.178 1.00 0.00 60 ASP A N 2
ATOM 2458 C CA . ASP A 1 60 ? 5.320 -5.160 4.083 1.00 0.00 60 ASP A CA 2
ATOM 2459 C C . ASP A 1 60 ? 4.066 -6.026 4.155 1.00 0.00 60 ASP A C 2
ATOM 2460 O O . ASP A 1 60 ? 2.965 -5.524 4.383 1.00 0.00 60 ASP A O 2
ATOM 2469 N N . VAL A 1 61 ? 4.241 -7.328 3.958 1.00 0.00 61 VAL A N 2
ATOM 2470 C CA . VAL A 1 61 ? 3.123 -8.264 4.000 1.00 0.00 61 VAL A CA 2
ATOM 2471 C C . VAL A 1 61 ? 3.287 -9.264 5.139 1.00 0.00 61 VAL A C 2
ATOM 2472 O O . VAL A 1 61 ? 4.389 -9.748 5.401 1.00 0.00 61 VAL A O 2
ATOM 2485 N N . ILE A 1 62 ? 2.184 -9.570 5.814 1.00 0.00 62 ILE A N 2
ATOM 2486 C CA . ILE A 1 62 ? 2.206 -10.514 6.924 1.00 0.00 62 ILE A CA 2
ATOM 2487 C C . ILE A 1 62 ? 1.064 -11.519 6.814 1.00 0.00 62 ILE A C 2
ATOM 2488 O O . ILE A 1 62 ? -0.101 -11.172 6.997 1.00 0.00 62 ILE A O 2
ATOM 2504 N N . GLU A 1 63 ? 1.409 -12.767 6.513 1.00 0.00 63 GLU A N 2
ATOM 2505 C CA . GLU A 1 63 ? 0.412 -13.823 6.378 1.00 0.00 63 GLU A CA 2
ATOM 2506 C C . GLU A 1 63 ? -0.095 -14.270 7.747 1.00 0.00 63 GLU A C 2
ATOM 2507 O O . GLU A 1 63 ? 0.602 -14.136 8.752 1.00 0.00 63 GLU A O 2
ATOM 2519 N N . ASN A 1 64 ? -1.313 -14.800 7.775 1.00 0.00 64 ASN A N 2
ATOM 2520 C CA . ASN A 1 64 ? -1.916 -15.266 9.019 1.00 0.00 64 ASN A CA 2
ATOM 2521 C C . ASN A 1 64 ? -2.280 -16.745 8.927 1.00 0.00 64 ASN A C 2
ATOM 2522 O O . ASN A 1 64 ? -2.346 -17.310 7.837 1.00 0.00 64 ASN A O 2
ATOM 2533 N N . GLU A 1 65 ? -2.515 -17.363 10.080 1.00 0.00 65 GLU A N 2
ATOM 2534 C CA . GLU A 1 65 ? -2.872 -18.775 10.129 1.00 0.00 65 GLU A CA 2
ATOM 2535 C C . GLU A 1 65 ? -4.293 -18.996 9.616 1.00 0.00 65 GLU A C 2
ATOM 2536 O O . GLU A 1 65 ? -4.629 -20.076 9.130 1.00 0.00 65 GLU A O 2
ATOM 2548 N N . ASP A 1 66 ? -5.122 -17.964 9.727 1.00 0.00 66 ASP A N 2
ATOM 2549 C CA . ASP A 1 66 ? -6.506 -18.043 9.274 1.00 0.00 66 ASP A CA 2
ATOM 2550 C C . ASP A 1 66 ? -6.592 -17.885 7.759 1.00 0.00 66 ASP A C 2
ATOM 2551 O O . ASP A 1 66 ? -7.578 -18.281 7.139 1.00 0.00 66 ASP A O 2
ATOM 2560 N N . GLY A 1 67 ? -5.552 -17.304 7.169 1.00 0.00 67 GLY A N 2
ATOM 2561 C CA . GLY A 1 67 ? -5.530 -17.104 5.733 1.00 0.00 67 GLY A CA 2
ATOM 2562 C C . GLY A 1 67 ? -5.710 -15.648 5.347 1.00 0.00 67 GLY A C 2
ATOM 2563 O O . GLY A 1 67 ? -6.354 -15.338 4.345 1.00 0.00 67 GLY A O 2
ATOM 2567 N N . THR A 1 68 ? -5.139 -14.751 6.146 1.00 0.00 68 THR A N 2
ATOM 2568 C CA . THR A 1 68 ? -5.241 -13.321 5.886 1.00 0.00 68 THR A CA 2
ATOM 2569 C C . THR A 1 68 ? -3.861 -12.682 5.780 1.00 0.00 68 THR A C 2
ATOM 2570 O O . THR A 1 68 ? -2.914 -13.114 6.438 1.00 0.00 68 THR A O 2
ATOM 2581 N N . TYR A 1 69 ? -3.754 -11.650 4.949 1.00 0.00 69 TYR A N 2
ATOM 2582 C CA . TYR A 1 69 ? -2.488 -10.953 4.756 1.00 0.00 69 TYR A CA 2
ATOM 2583 C C . TYR A 1 69 ? -2.615 -9.481 5.135 1.00 0.00 69 TYR A C 2
ATOM 2584 O O . TYR A 1 69 ? -3.488 -8.772 4.634 1.00 0.00 69 TYR A O 2
ATOM 2602 N N . ASP A 1 70 ? -1.738 -9.027 6.024 1.00 0.00 70 ASP A N 2
ATOM 2603 C CA . ASP A 1 70 ? -1.749 -7.639 6.470 1.00 0.00 70 ASP A CA 2
ATOM 2604 C C . ASP A 1 70 ? -0.696 -6.822 5.729 1.00 0.00 70 ASP A C 2
ATOM 2605 O O . ASP A 1 70 ? 0.461 -7.229 5.625 1.00 0.00 70 ASP A O 2
ATOM 2614 N N . ILE A 1 71 ? -1.106 -5.667 5.214 1.00 0.00 71 ILE A N 2
ATOM 2615 C CA . ILE A 1 71 ? -0.198 -4.793 4.482 1.00 0.00 71 ILE A CA 2
ATOM 2616 C C . ILE A 1 71 ? -0.266 -3.364 5.009 1.00 0.00 71 ILE A C 2
ATOM 2617 O O . ILE A 1 71 ? -1.320 -2.901 5.444 1.00 0.00 71 ILE A O 2
ATOM 2633 N N . PHE A 1 72 ? 0.865 -2.668 4.966 1.00 0.00 72 PHE A N 2
ATOM 2634 C CA . PHE A 1 72 ? 0.935 -1.290 5.439 1.00 0.00 72 PHE A CA 2
ATOM 2635 C C . PHE A 1 72 ? 1.864 -0.459 4.559 1.00 0.00 72 PHE A C 2
ATOM 2636 O O . PHE A 1 72 ? 2.837 -0.973 4.006 1.00 0.00 72 PHE A O 2
ATOM 2653 N N . TYR A 1 73 ? 1.556 0.827 4.433 1.00 0.00 73 TYR A N 2
ATOM 2654 C CA . TYR A 1 73 ? 2.360 1.729 3.618 1.00 0.00 73 TYR A CA 2
ATOM 2655 C C . TYR A 1 73 ? 2.067 3.185 3.966 1.00 0.00 73 TYR A C 2
ATOM 2656 O O . TYR A 1 73 ? 1.053 3.495 4.592 1.00 0.00 73 TYR A O 2
ATOM 2674 N N . THR A 1 74 ? 2.964 4.077 3.556 1.00 0.00 74 THR A N 2
ATOM 2675 C CA . THR A 1 74 ? 2.804 5.500 3.825 1.00 0.00 74 THR A CA 2
ATOM 2676 C C . THR A 1 74 ? 2.916 6.317 2.542 1.00 0.00 74 THR A C 2
ATOM 2677 O O . THR A 1 74 ? 3.629 5.939 1.614 1.00 0.00 74 THR A O 2
ATOM 2688 N N . ALA A 1 75 ? 2.205 7.440 2.498 1.00 0.00 75 ALA A N 2
ATOM 2689 C CA . ALA A 1 75 ? 2.227 8.312 1.330 1.00 0.00 75 ALA A CA 2
ATOM 2690 C C . ALA A 1 75 ? 3.063 9.560 1.593 1.00 0.00 75 ALA A C 2
ATOM 2691 O O . ALA A 1 75 ? 2.596 10.510 2.223 1.00 0.00 75 ALA A O 2
ATOM 2698 N N . ALA A 1 76 ? 4.298 9.553 1.105 1.00 0.00 76 ALA A N 2
ATOM 2699 C CA . ALA A 1 76 ? 5.198 10.685 1.287 1.00 0.00 76 ALA A CA 2
ATOM 2700 C C . ALA A 1 76 ? 4.630 11.946 0.642 1.00 0.00 76 ALA A C 2
ATOM 2701 O O . ALA A 1 76 ? 4.522 12.990 1.287 1.00 0.00 76 ALA A O 2
ATOM 2708 N N . LYS A 1 77 ? 4.271 11.842 -0.632 1.00 0.00 77 LYS A N 2
ATOM 2709 C CA . LYS A 1 77 ? 3.714 12.974 -1.364 1.00 0.00 77 LYS A CA 2
ATOM 2710 C C . LYS A 1 77 ? 2.363 12.614 -1.976 1.00 0.00 77 LYS A C 2
ATOM 2711 O O . LYS A 1 77 ? 2.097 11.461 -2.316 1.00 0.00 77 LYS A O 2
ATOM 2730 N N . PRO A 1 78 ? 1.491 13.622 -2.120 1.00 0.00 78 PRO A N 2
ATOM 2731 C CA . PRO A 1 78 ? 0.154 13.437 -2.694 1.00 0.00 78 PRO A CA 2
ATOM 2732 C C . PRO A 1 78 ? 0.201 13.133 -4.187 1.00 0.00 78 PRO A C 2
ATOM 2733 O O . PRO A 1 78 ? 1.260 13.197 -4.812 1.00 0.00 78 PRO A O 2
ATOM 2744 N N . GLY A 1 79 ? -0.954 12.802 -4.755 1.00 0.00 79 GLY A N 2
ATOM 2745 C CA . GLY A 1 79 ? -1.023 12.493 -6.172 1.00 0.00 79 GLY A CA 2
ATOM 2746 C C . GLY A 1 79 ? -1.893 11.287 -6.461 1.00 0.00 79 GLY A C 2
ATOM 2747 O O . GLY A 1 79 ? -2.921 11.083 -5.814 1.00 0.00 79 GLY A O 2
ATOM 2751 N N . THR A 1 80 ? -1.483 10.483 -7.438 1.00 0.00 80 THR A N 2
ATOM 2752 C CA . THR A 1 80 ? -2.234 9.292 -7.814 1.00 0.00 80 THR A CA 2
ATOM 2753 C C . THR A 1 80 ? -1.423 8.028 -7.558 1.00 0.00 80 THR A C 2
ATOM 2754 O O . THR A 1 80 ? -0.503 7.705 -8.308 1.00 0.00 80 THR A O 2
ATOM 2765 N N . TYR A 1 81 ? -1.772 7.313 -6.494 1.00 0.00 81 TYR A N 2
ATOM 2766 C CA . TYR A 1 81 ? -1.075 6.083 -6.137 1.00 0.00 81 TYR A CA 2
ATOM 2767 C C . TYR A 1 81 ? -1.797 4.864 -6.703 1.00 0.00 81 TYR A C 2
ATOM 2768 O O . TYR A 1 81 ? -3.024 4.777 -6.656 1.00 0.00 81 TYR A O 2
ATOM 2786 N N . VAL A 1 82 ? -1.025 3.923 -7.238 1.00 0.00 82 VAL A N 2
ATOM 2787 C CA . VAL A 1 82 ? -1.588 2.708 -7.813 1.00 0.00 82 VAL A CA 2
ATOM 2788 C C . VAL A 1 82 ? -1.082 1.469 -7.082 1.00 0.00 82 VAL A C 2
ATOM 2789 O O . VAL A 1 82 ? 0.111 1.162 -7.114 1.00 0.00 82 VAL A O 2
ATOM 2802 N N . ILE A 1 83 ? -1.995 0.760 -6.427 1.00 0.00 83 ILE A N 2
ATOM 2803 C CA . ILE A 1 83 ? -1.640 -0.446 -5.690 1.00 0.00 83 ILE A CA 2
ATOM 2804 C C . ILE A 1 83 ? -2.048 -1.699 -6.459 1.00 0.00 83 ILE A C 2
ATOM 2805 O O . ILE A 1 83 ? -3.204 -1.849 -6.854 1.00 0.00 83 ILE A O 2
ATOM 2821 N N . TYR A 1 84 ? -1.092 -2.598 -6.664 1.00 0.00 84 TYR A N 2
ATOM 2822 C CA . TYR A 1 84 ? -1.351 -3.838 -7.385 1.00 0.00 84 TYR A CA 2
ATOM 2823 C C . TYR A 1 84 ? -1.494 -5.010 -6.419 1.00 0.00 84 TYR A C 2
ATOM 2824 O O . TYR A 1 84 ? -0.601 -5.282 -5.617 1.00 0.00 84 TYR A O 2
ATOM 2842 N N . VAL A 1 85 ? -2.627 -5.701 -6.503 1.00 0.00 85 VAL A N 2
ATOM 2843 C CA . VAL A 1 85 ? -2.890 -6.846 -5.638 1.00 0.00 85 VAL A CA 2
ATOM 2844 C C . VAL A 1 85 ? -3.134 -8.108 -6.458 1.00 0.00 85 VAL A C 2
ATOM 2845 O O . VAL A 1 85 ? -3.893 -8.095 -7.426 1.00 0.00 85 VAL A O 2
ATOM 2858 N N . ARG A 1 86 ? -2.486 -9.199 -6.061 1.00 0.00 86 ARG A N 2
ATOM 2859 C CA . ARG A 1 86 ? -2.632 -10.470 -6.758 1.00 0.00 86 ARG A CA 2
ATOM 2860 C C . ARG A 1 86 ? -2.717 -11.627 -5.767 1.00 0.00 86 ARG A C 2
ATOM 2861 O O . ARG A 1 86 ? -1.942 -11.700 -4.813 1.00 0.00 86 ARG A O 2
ATOM 2882 N N . PHE A 1 87 ? -3.664 -12.530 -6.000 1.00 0.00 87 PHE A N 2
ATOM 2883 C CA . PHE A 1 87 ? -3.851 -13.683 -5.127 1.00 0.00 87 PHE A CA 2
ATOM 2884 C C . PHE A 1 87 ? -3.604 -14.985 -5.884 1.00 0.00 87 PHE A C 2
ATOM 2885 O O . PHE A 1 87 ? -4.279 -15.281 -6.869 1.00 0.00 87 PHE A O 2
ATOM 2902 N N . GLY A 1 88 ? -2.629 -15.758 -5.416 1.00 0.00 88 GLY A N 2
ATOM 2903 C CA . GLY A 1 88 ? -2.309 -17.018 -6.061 1.00 0.00 88 GLY A CA 2
ATOM 2904 C C . GLY A 1 88 ? -2.098 -16.869 -7.554 1.00 0.00 88 GLY A C 2
ATOM 2905 O O . GLY A 1 88 ? -2.478 -17.743 -8.332 1.00 0.00 88 GLY A O 2
ATOM 2909 N N . GLY A 1 89 ? -1.493 -15.756 -7.956 1.00 0.00 89 GLY A N 2
ATOM 2910 C CA . GLY A 1 89 ? -1.245 -15.514 -9.365 1.00 0.00 89 GLY A CA 2
ATOM 2911 C C . GLY A 1 89 ? -2.496 -15.090 -10.110 1.00 0.00 89 GLY A C 2
ATOM 2912 O O . GLY A 1 89 ? -2.621 -15.325 -11.312 1.00 0.00 89 GLY A O 2
ATOM 2916 N N . VAL A 1 90 ? -3.426 -14.466 -9.394 1.00 0.00 90 VAL A N 2
ATOM 2917 C CA . VAL A 1 90 ? -4.674 -14.009 -9.993 1.00 0.00 90 VAL A CA 2
ATOM 2918 C C . VAL A 1 90 ? -5.004 -12.585 -9.559 1.00 0.00 90 VAL A C 2
ATOM 2919 O O . VAL A 1 90 ? -5.491 -12.361 -8.451 1.00 0.00 90 VAL A O 2
ATOM 2932 N N . ASP A 1 91 ? -4.734 -11.627 -10.438 1.00 0.00 91 ASP A N 2
ATOM 2933 C CA . ASP A 1 91 ? -5.002 -10.224 -10.146 1.00 0.00 91 ASP A CA 2
ATOM 2934 C C . ASP A 1 91 ? -6.499 -9.982 -9.971 1.00 0.00 91 ASP A C 2
ATOM 2935 O O . ASP A 1 91 ? -7.267 -10.064 -10.931 1.00 0.00 91 ASP A O 2
ATOM 2944 N N . ILE A 1 92 ? -6.906 -9.686 -8.742 1.00 0.00 92 ILE A N 2
ATOM 2945 C CA . ILE A 1 92 ? -8.310 -9.433 -8.443 1.00 0.00 92 ILE A CA 2
ATOM 2946 C C . ILE A 1 92 ? -8.906 -8.422 -9.416 1.00 0.00 92 ILE A C 2
ATOM 2947 O O . ILE A 1 92 ? -8.206 -7.587 -9.990 1.00 0.00 92 ILE A O 2
ATOM 2963 N N . PRO A 1 93 ? -10.231 -8.496 -9.608 1.00 0.00 93 PRO A N 2
ATOM 2964 C CA . PRO A 1 93 ? -10.952 -7.593 -10.510 1.00 0.00 93 PRO A CA 2
ATOM 2965 C C . PRO A 1 93 ? -11.010 -6.166 -9.977 1.00 0.00 93 PRO A C 2
ATOM 2966 O O . PRO A 1 93 ? -11.630 -5.293 -10.583 1.00 0.00 93 PRO A O 2
ATOM 2977 N N . ASN A 1 94 ? -10.360 -5.936 -8.841 1.00 0.00 94 ASN A N 2
ATOM 2978 C CA . ASN A 1 94 ? -10.338 -4.614 -8.227 1.00 0.00 94 ASN A CA 2
ATOM 2979 C C . ASN A 1 94 ? -8.981 -3.944 -8.427 1.00 0.00 94 ASN A C 2
ATOM 2980 O O . ASN A 1 94 ? -8.798 -2.777 -8.082 1.00 0.00 94 ASN A O 2
ATOM 2991 N N . SER A 1 95 ? -8.035 -4.691 -8.984 1.00 0.00 95 SER A N 2
ATOM 2992 C CA . SER A 1 95 ? -6.694 -4.172 -9.227 1.00 0.00 95 SER A CA 2
ATOM 2993 C C . SER A 1 95 ? -6.554 -3.677 -10.663 1.00 0.00 95 SER A C 2
ATOM 2994 O O . SER A 1 95 ? -7.105 -4.253 -11.602 1.00 0.00 95 SER A O 2
ATOM 3002 N N . PRO A 1 96 ? -5.800 -2.582 -10.840 1.00 0.00 96 PRO A N 2
ATOM 3003 C CA . PRO A 1 96 ? -5.141 -1.888 -9.730 1.00 0.00 96 PRO A CA 2
ATOM 3004 C C . PRO A 1 96 ? -6.134 -1.175 -8.820 1.00 0.00 96 PRO A C 2
ATOM 3005 O O . PRO A 1 96 ? -7.337 -1.164 -9.084 1.00 0.00 96 PRO A O 2
ATOM 3016 N N . PHE A 1 97 ? -5.625 -0.580 -7.746 1.00 0.00 97 PHE A N 2
ATOM 3017 C CA . PHE A 1 97 ? -6.469 0.135 -6.796 1.00 0.00 97 PHE A CA 2
ATOM 3018 C C . PHE A 1 97 ? -6.195 1.636 -6.846 1.00 0.00 97 PHE A C 2
ATOM 3019 O O . PHE A 1 97 ? -5.110 2.094 -6.487 1.00 0.00 97 PHE A O 2
ATOM 3036 N N . THR A 1 98 ? -7.187 2.397 -7.298 1.00 0.00 98 THR A N 2
ATOM 3037 C CA . THR A 1 98 ? -7.054 3.845 -7.399 1.00 0.00 98 THR A CA 2
ATOM 3038 C C . THR A 1 98 ? -7.113 4.499 -6.023 1.00 0.00 98 THR A C 2
ATOM 3039 O O . THR A 1 98 ? -8.165 4.533 -5.385 1.00 0.00 98 THR A O 2
ATOM 3050 N N . VAL A 1 99 ? -5.976 5.019 -5.572 1.00 0.00 99 VAL A N 2
ATOM 3051 C CA . VAL A 1 99 ? -5.898 5.675 -4.271 1.00 0.00 99 VAL A CA 2
ATOM 3052 C C . VAL A 1 99 ? -5.368 7.098 -4.405 1.00 0.00 99 VAL A C 2
ATOM 3053 O O . VAL A 1 99 ? -4.181 7.308 -4.655 1.00 0.00 99 VAL A O 2
ATOM 3066 N N . MET A 1 100 ? -6.254 8.073 -4.234 1.00 0.00 100 MET A N 2
ATOM 3067 C CA . MET A 1 100 ? -5.875 9.477 -4.333 1.00 0.00 100 MET A CA 2
ATOM 3068 C C . MET A 1 100 ? -5.414 10.013 -2.981 1.00 0.00 100 MET A C 2
ATOM 3069 O O . MET A 1 100 ? -6.171 10.008 -2.011 1.00 0.00 100 MET A O 2
ATOM 3083 N N . ALA A 1 101 ? -4.169 10.474 -2.926 1.00 0.00 101 ALA A N 2
ATOM 3084 C CA . ALA A 1 101 ? -3.609 11.014 -1.693 1.00 0.00 101 ALA A CA 2
ATOM 3085 C C . ALA A 1 101 ? -3.811 12.523 -1.615 1.00 0.00 101 ALA A C 2
ATOM 3086 O O . ALA A 1 101 ? -3.391 13.265 -2.503 1.00 0.00 101 ALA A O 2
ATOM 3093 N N . THR A 1 102 ? -4.457 12.974 -0.543 1.00 0.00 102 THR A N 2
ATOM 3094 C CA . THR A 1 102 ? -4.716 14.395 -0.349 1.00 0.00 102 THR A CA 2
ATOM 3095 C C . THR A 1 102 ? -3.817 14.974 0.738 1.00 0.00 102 THR A C 2
ATOM 3096 O O . THR A 1 102 ? -3.608 14.352 1.780 1.00 0.00 102 THR A O 2
ATOM 3107 N N . ASP A 1 103 ? -3.290 16.167 0.489 1.00 0.00 103 ASP A N 2
ATOM 3108 C CA . ASP A 1 103 ? -2.414 16.832 1.448 1.00 0.00 103 ASP A CA 2
ATOM 3109 C C . ASP A 1 103 ? -3.173 17.183 2.724 1.00 0.00 103 ASP A C 2
ATOM 3110 O O . ASP A 1 103 ? -2.584 17.294 3.798 1.00 0.00 103 ASP A O 2
ATOM 3119 N N . GLY A 1 104 ? -4.485 17.357 2.597 1.00 0.00 104 GLY A N 2
ATOM 3120 C CA . GLY A 1 104 ? -5.303 17.695 3.747 1.00 0.00 104 GLY A CA 2
ATOM 3121 C C . GLY A 1 104 ? -6.291 18.806 3.450 1.00 0.00 104 GLY A C 2
ATOM 3122 O O . GLY A 1 104 ? -6.222 19.440 2.398 1.00 0.00 104 GLY A O 2
ATOM 3126 N N . GLU A 1 105 ? -7.213 19.039 4.379 1.00 0.00 105 GLU A N 2
ATOM 3127 C CA . GLU A 1 105 ? -8.221 20.079 4.208 1.00 0.00 105 GLU A CA 2
ATOM 3128 C C . GLU A 1 105 ? -7.788 21.372 4.892 1.00 0.00 105 GLU A C 2
ATOM 3129 O O . GLU A 1 105 ? -7.602 21.413 6.109 1.00 0.00 105 GLU A O 2
ATOM 3141 N N . VAL A 1 106 ? -7.630 22.429 4.101 1.00 0.00 106 VAL A N 2
ATOM 3142 C CA . VAL A 1 106 ? -7.220 23.725 4.629 1.00 0.00 106 VAL A CA 2
ATOM 3143 C C . VAL A 1 106 ? -6.192 23.564 5.744 1.00 0.00 106 VAL A C 2
ATOM 3144 O O . VAL A 1 106 ? -6.206 24.304 6.728 1.00 0.00 106 VAL A O 2
ATOM 3157 N N . THR A 1 107 ? -5.300 22.592 5.583 1.00 0.00 107 THR A N 2
ATOM 3158 C CA . THR A 1 107 ? -4.265 22.332 6.576 1.00 0.00 107 THR A CA 2
ATOM 3159 C C . THR A 1 107 ? -3.133 23.347 6.468 1.00 0.00 107 THR A C 2
ATOM 3160 O O . THR A 1 107 ? -2.779 23.782 5.372 1.00 0.00 107 THR A O 2
ATOM 3171 N N . ALA A 1 108 ? -2.568 23.720 7.610 1.00 0.00 108 ALA A N 2
ATOM 3172 C CA . ALA A 1 108 ? -1.473 24.682 7.644 1.00 0.00 108 ALA A CA 2
ATOM 3173 C C . ALA A 1 108 ? -0.124 23.977 7.732 1.00 0.00 108 ALA A C 2
ATOM 3174 O O . ALA A 1 108 ? 0.092 23.135 8.605 1.00 0.00 108 ALA A O 2
ATOM 3181 N N . VAL A 1 109 ? 0.781 24.324 6.823 1.00 0.00 109 VAL A N 2
ATOM 3182 C CA . VAL A 1 109 ? 2.110 23.724 6.799 1.00 0.00 109 VAL A CA 2
ATOM 3183 C C . VAL A 1 109 ? 3.195 24.791 6.725 1.00 0.00 109 VAL A C 2
ATOM 3184 O O . VAL A 1 109 ? 2.999 25.847 6.123 1.00 0.00 109 VAL A O 2
ATOM 3197 N N . GLU A 1 110 ? 4.338 24.511 7.343 1.00 0.00 110 GLU A N 2
ATOM 3198 C CA . GLU A 1 110 ? 5.454 25.449 7.347 1.00 0.00 110 GLU A CA 2
ATOM 3199 C C . GLU A 1 110 ? 6.409 25.163 6.192 1.00 0.00 110 GLU A C 2
ATOM 3200 O O . GLU A 1 110 ? 7.014 24.094 6.122 1.00 0.00 110 GLU A O 2
ATOM 3212 N N . GLU A 1 111 ? 6.538 26.129 5.286 1.00 0.00 111 GLU A N 2
ATOM 3213 C CA . GLU A 1 111 ? 7.418 25.981 4.133 1.00 0.00 111 GLU A CA 2
ATOM 3214 C C . GLU A 1 111 ? 8.791 26.584 4.415 1.00 0.00 111 GLU A C 2
ATOM 3215 O O . GLU A 1 111 ? 8.905 27.759 4.765 1.00 0.00 111 GLU A O 2
ATOM 3227 N N . ALA A 1 112 ? 9.831 25.771 4.261 1.00 0.00 112 ALA A N 2
ATOM 3228 C CA . ALA A 1 112 ? 11.196 26.224 4.498 1.00 0.00 112 ALA A CA 2
ATOM 3229 C C . ALA A 1 112 ? 11.555 27.389 3.581 1.00 0.00 112 ALA A C 2
ATOM 3230 O O . ALA A 1 112 ? 11.183 27.424 2.408 1.00 0.00 112 ALA A O 2
ATOM 3237 N N . PRO A 1 113 ? 12.295 28.365 4.126 1.00 0.00 113 PRO A N 2
ATOM 3238 C CA . PRO A 1 113 ? 12.720 29.550 3.374 1.00 0.00 113 PRO A CA 2
ATOM 3239 C C . PRO A 1 113 ? 13.763 29.219 2.312 1.00 0.00 113 PRO A C 2
ATOM 3240 O O . PRO A 1 113 ? 14.745 28.529 2.585 1.00 0.00 113 PRO A O 2
ATOM 3251 N N . VAL A 1 114 ? 13.543 29.716 1.098 1.00 0.00 114 VAL A N 2
ATOM 3252 C CA . VAL A 1 114 ? 14.465 29.474 -0.004 1.00 0.00 114 VAL A CA 2
ATOM 3253 C C . VAL A 1 114 ? 14.908 30.783 -0.648 1.00 0.00 114 VAL A C 2
ATOM 3254 O O . VAL A 1 114 ? 15.164 30.840 -1.850 1.00 0.00 114 VAL A O 2
ATOM 3267 N N . ASN A 1 115 ? 14.997 31.833 0.162 1.00 0.00 115 ASN A N 2
ATOM 3268 C CA . ASN A 1 115 ? 15.410 33.144 -0.327 1.00 0.00 115 ASN A CA 2
ATOM 3269 C C . ASN A 1 115 ? 16.923 33.308 -0.231 1.00 0.00 115 ASN A C 2
ATOM 3270 O O . ASN A 1 115 ? 17.604 33.487 -1.240 1.00 0.00 115 ASN A O 2
ATOM 3281 N N . ALA A 1 116 ? 17.444 33.245 0.990 1.00 0.00 116 ALA A N 2
ATOM 3282 C CA . ALA A 1 116 ? 18.876 33.385 1.219 1.00 0.00 116 ALA A CA 2
ATOM 3283 C C . ALA A 1 116 ? 19.582 32.037 1.118 1.00 0.00 116 ALA A C 2
ATOM 3284 O O . ALA A 1 116 ? 18.936 30.994 1.011 1.00 0.00 116 ALA A O 2
ATOM 3291 N N . CYS A 1 117 ? 20.910 32.066 1.153 1.00 0.00 117 CYS A N 2
ATOM 3292 C CA . CYS A 1 117 ? 21.703 30.844 1.064 1.00 0.00 117 CYS A CA 2
ATOM 3293 C C . CYS A 1 117 ? 23.139 31.096 1.514 1.00 0.00 117 CYS A C 2
ATOM 3294 O O . CYS A 1 117 ? 23.664 32.204 1.406 1.00 0.00 117 CYS A O 2
ATOM 3302 N N . PRO A 1 118 ? 23.788 30.044 2.033 1.00 0.00 118 PRO A N 2
ATOM 3303 C CA . PRO A 1 118 ? 25.172 30.125 2.512 1.00 0.00 118 PRO A CA 2
ATOM 3304 C C . PRO A 1 118 ? 26.169 30.305 1.373 1.00 0.00 118 PRO A C 2
ATOM 3305 O O . PRO A 1 118 ? 25.867 30.008 0.218 1.00 0.00 118 PRO A O 2
ATOM 3316 N N . SER A 1 119 ? 27.361 30.791 1.707 1.00 0.00 119 SER A N 2
ATOM 3317 C CA . SER A 1 119 ? 28.402 31.012 0.711 1.00 0.00 119 SER A CA 2
ATOM 3318 C C . SER A 1 119 ? 29.755 31.238 1.381 1.00 0.00 119 SER A C 2
ATOM 3319 O O . SER A 1 119 ? 29.831 31.486 2.583 1.00 0.00 119 SER A O 2
ATOM 3327 N N . GLY A 1 120 ? 30.821 31.150 0.591 1.00 0.00 120 GLY A N 2
ATOM 3328 C CA . GLY A 1 120 ? 32.157 31.346 1.123 1.00 0.00 120 GLY A CA 2
ATOM 3329 C C . GLY A 1 120 ? 33.236 30.882 0.167 1.00 0.00 120 GLY A C 2
ATOM 3330 O O . GLY A 1 120 ? 33.666 29.729 0.195 1.00 0.00 120 GLY A O 2
ATOM 3334 N N . PRO A 1 121 ? 33.690 31.792 -0.707 1.00 0.00 121 PRO A N 2
ATOM 3335 C CA . PRO A 1 121 ? 34.731 31.493 -1.695 1.00 0.00 121 PRO A CA 2
ATOM 3336 C C . PRO A 1 121 ? 36.099 31.285 -1.052 1.00 0.00 121 PRO A C 2
ATOM 3337 O O . PRO A 1 121 ? 36.522 32.071 -0.205 1.00 0.00 121 PRO A O 2
ATOM 3348 N N . SER A 1 122 ? 36.783 30.221 -1.459 1.00 0.00 122 SER A N 2
ATOM 3349 C CA . SER A 1 122 ? 38.101 29.909 -0.919 1.00 0.00 122 SER A CA 2
ATOM 3350 C C . SER A 1 122 ? 39.201 30.525 -1.778 1.00 0.00 122 SER A C 2
ATOM 3351 O O . SER A 1 122 ? 40.385 30.253 -1.581 1.00 0.00 122 SER A O 2
ATOM 3359 N N . SER A 1 123 ? 38.799 31.360 -2.732 1.00 0.00 123 SER A N 2
ATOM 3360 C CA . SER A 1 123 ? 39.749 32.014 -3.625 1.00 0.00 123 SER A CA 2
ATOM 3361 C C . SER A 1 123 ? 39.557 33.527 -3.608 1.00 0.00 123 SER A C 2
ATOM 3362 O O . SER A 1 123 ? 38.566 34.045 -4.122 1.00 0.00 123 SER A O 2
ATOM 3370 N N . GLY A 1 124 ? 40.514 34.232 -3.012 1.00 0.00 124 GLY A N 2
ATOM 3371 C CA . GLY A 1 124 ? 40.433 35.679 -2.938 1.00 0.00 124 GLY A CA 2
ATOM 3372 C C . GLY A 1 124 ? 41.451 36.363 -3.827 1.00 0.00 124 GLY A C 2
ATOM 3373 O O . GLY A 1 124 ? 41.685 35.936 -4.958 1.00 0.00 124 GLY A O 2
ATOM 3377 N N . GLY A 1 1 ? -2.042 -39.935 -12.686 1.00 0.00 1 GLY A N 3
ATOM 3378 C CA . GLY A 1 1 ? -2.383 -39.626 -14.062 1.00 0.00 1 GLY A CA 3
ATOM 3379 C C . GLY A 1 1 ? -3.745 -38.974 -14.189 1.00 0.00 1 GLY A C 3
ATOM 3380 O O . GLY A 1 1 ? -4.684 -39.579 -14.706 1.00 0.00 1 GLY A O 3
ATOM 3384 N N . SER A 1 2 ? -3.853 -37.737 -13.717 1.00 0.00 2 SER A N 3
ATOM 3385 C CA . SER A 1 2 ? -5.113 -37.004 -13.775 1.00 0.00 2 SER A CA 3
ATOM 3386 C C . SER A 1 2 ? -4.862 -35.508 -13.945 1.00 0.00 2 SER A C 3
ATOM 3387 O O . SER A 1 2 ? -3.848 -34.981 -13.488 1.00 0.00 2 SER A O 3
ATOM 3395 N N . SER A 1 3 ? -5.797 -34.829 -14.602 1.00 0.00 3 SER A N 3
ATOM 3396 C CA . SER A 1 3 ? -5.677 -33.395 -14.836 1.00 0.00 3 SER A CA 3
ATOM 3397 C C . SER A 1 3 ? -6.603 -32.615 -13.908 1.00 0.00 3 SER A C 3
ATOM 3398 O O . SER A 1 3 ? -7.760 -32.985 -13.711 1.00 0.00 3 SER A O 3
ATOM 3406 N N . GLY A 1 4 ? -6.085 -31.531 -13.340 1.00 0.00 4 GLY A N 3
ATOM 3407 C CA . GLY A 1 4 ? -6.877 -30.714 -12.438 1.00 0.00 4 GLY A CA 3
ATOM 3408 C C . GLY A 1 4 ? -8.261 -30.424 -12.985 1.00 0.00 4 GLY A C 3
ATOM 3409 O O . GLY A 1 4 ? -8.437 -30.255 -14.191 1.00 0.00 4 GLY A O 3
ATOM 3413 N N . SER A 1 5 ? -9.247 -30.369 -12.094 1.00 0.00 5 SER A N 3
ATOM 3414 C CA . SER A 1 5 ? -10.624 -30.104 -12.495 1.00 0.00 5 SER A CA 3
ATOM 3415 C C . SER A 1 5 ? -10.947 -28.617 -12.379 1.00 0.00 5 SER A C 3
ATOM 3416 O O . SER A 1 5 ? -11.499 -28.017 -13.301 1.00 0.00 5 SER A O 3
ATOM 3424 N N . SER A 1 6 ? -10.596 -28.029 -11.240 1.00 0.00 6 SER A N 3
ATOM 3425 C CA . SER A 1 6 ? -10.851 -26.613 -11.000 1.00 0.00 6 SER A CA 3
ATOM 3426 C C . SER A 1 6 ? -9.550 -25.867 -10.719 1.00 0.00 6 SER A C 3
ATOM 3427 O O . SER A 1 6 ? -8.522 -26.476 -10.430 1.00 0.00 6 SER A O 3
ATOM 3435 N N . GLY A 1 7 ? -9.605 -24.541 -10.806 1.00 0.00 7 GLY A N 3
ATOM 3436 C CA . GLY A 1 7 ? -8.427 -23.732 -10.558 1.00 0.00 7 GLY A CA 3
ATOM 3437 C C . GLY A 1 7 ? -8.016 -23.736 -9.099 1.00 0.00 7 GLY A C 3
ATOM 3438 O O . GLY A 1 7 ? -8.813 -24.074 -8.222 1.00 0.00 7 GLY A O 3
ATOM 3442 N N . THR A 1 8 ? -6.768 -23.362 -8.835 1.00 0.00 8 THR A N 3
ATOM 3443 C CA . THR A 1 8 ? -6.252 -23.325 -7.473 1.00 0.00 8 THR A CA 3
ATOM 3444 C C . THR A 1 8 ? -6.277 -21.908 -6.912 1.00 0.00 8 THR A C 3
ATOM 3445 O O . THR A 1 8 ? -5.395 -21.100 -7.201 1.00 0.00 8 THR A O 3
ATOM 3456 N N . GLY A 1 9 ? -7.294 -21.612 -6.108 1.00 0.00 9 GLY A N 3
ATOM 3457 C CA . GLY A 1 9 ? -7.414 -20.291 -5.520 1.00 0.00 9 GLY A CA 3
ATOM 3458 C C . GLY A 1 9 ? -7.962 -19.268 -6.495 1.00 0.00 9 GLY A C 3
ATOM 3459 O O . GLY A 1 9 ? -7.536 -19.210 -7.649 1.00 0.00 9 GLY A O 3
ATOM 3463 N N . ASP A 1 10 ? -8.911 -18.462 -6.033 1.00 0.00 10 ASP A N 3
ATOM 3464 C CA . ASP A 1 10 ? -9.520 -17.438 -6.873 1.00 0.00 10 ASP A CA 3
ATOM 3465 C C . ASP A 1 10 ? -9.422 -16.066 -6.215 1.00 0.00 10 ASP A C 3
ATOM 3466 O O . ASP A 1 10 ? -9.608 -15.932 -5.006 1.00 0.00 10 ASP A O 3
ATOM 3475 N N . ALA A 1 11 ? -9.128 -15.048 -7.019 1.00 0.00 11 ALA A N 3
ATOM 3476 C CA . ALA A 1 11 ? -9.005 -13.687 -6.515 1.00 0.00 11 ALA A CA 3
ATOM 3477 C C . ALA A 1 11 ? -10.355 -12.977 -6.519 1.00 0.00 11 ALA A C 3
ATOM 3478 O O . ALA A 1 11 ? -10.738 -12.346 -5.534 1.00 0.00 11 ALA A O 3
ATOM 3485 N N . SER A 1 12 ? -11.070 -13.082 -7.634 1.00 0.00 12 SER A N 3
ATOM 3486 C CA . SER A 1 12 ? -12.375 -12.445 -7.768 1.00 0.00 12 SER A CA 3
ATOM 3487 C C . SER A 1 12 ? -13.232 -12.699 -6.531 1.00 0.00 12 SER A C 3
ATOM 3488 O O . SER A 1 12 ? -14.176 -11.959 -6.253 1.00 0.00 12 SER A O 3
ATOM 3496 N N . LYS A 1 13 ? -12.897 -13.751 -5.792 1.00 0.00 13 LYS A N 3
ATOM 3497 C CA . LYS A 1 13 ? -13.634 -14.104 -4.584 1.00 0.00 13 LYS A CA 3
ATOM 3498 C C . LYS A 1 13 ? -13.035 -13.416 -3.362 1.00 0.00 13 LYS A C 3
ATOM 3499 O O . LYS A 1 13 ? -13.757 -13.008 -2.451 1.00 0.00 13 LYS A O 3
ATOM 3518 N N . CYS A 1 14 ? -11.712 -13.290 -3.348 1.00 0.00 14 CYS A N 3
ATOM 3519 C CA . CYS A 1 14 ? -11.017 -12.651 -2.237 1.00 0.00 14 CYS A CA 3
ATOM 3520 C C . CYS A 1 14 ? -11.594 -11.267 -1.958 1.00 0.00 14 CYS A C 3
ATOM 3521 O O . CYS A 1 14 ? -12.060 -10.581 -2.869 1.00 0.00 14 CYS A O 3
ATOM 3529 N N . LEU A 1 15 ? -11.562 -10.863 -0.693 1.00 0.00 15 LEU A N 3
ATOM 3530 C CA . LEU A 1 15 ? -12.083 -9.560 -0.293 1.00 0.00 15 LEU A CA 3
ATOM 3531 C C . LEU A 1 15 ? -10.961 -8.652 0.199 1.00 0.00 15 LEU A C 3
ATOM 3532 O O . LEU A 1 15 ? -10.114 -9.067 0.989 1.00 0.00 15 LEU A O 3
ATOM 3548 N N . ALA A 1 16 ? -10.963 -7.409 -0.273 1.00 0.00 16 ALA A N 3
ATOM 3549 C CA . ALA A 1 16 ? -9.947 -6.441 0.122 1.00 0.00 16 ALA A CA 3
ATOM 3550 C C . ALA A 1 16 ? -10.567 -5.276 0.887 1.00 0.00 16 ALA A C 3
ATOM 3551 O O . ALA A 1 16 ? -11.290 -4.459 0.316 1.00 0.00 16 ALA A O 3
ATOM 3558 N N . THR A 1 17 ? -10.281 -5.207 2.183 1.00 0.00 17 THR A N 3
ATOM 3559 C CA . THR A 1 17 ? -10.812 -4.144 3.027 1.00 0.00 17 THR A CA 3
ATOM 3560 C C . THR A 1 17 ? -9.701 -3.461 3.816 1.00 0.00 17 THR A C 3
ATOM 3561 O O . THR A 1 17 ? -8.675 -4.070 4.116 1.00 0.00 17 THR A O 3
ATOM 3572 N N . GLY A 1 18 ? -9.913 -2.192 4.150 1.00 0.00 18 GLY A N 3
ATOM 3573 C CA . GLY A 1 18 ? -8.920 -1.447 4.902 1.00 0.00 18 GLY A CA 3
ATOM 3574 C C . GLY A 1 18 ? -8.877 0.018 4.514 1.00 0.00 18 GLY A C 3
ATOM 3575 O O . GLY A 1 18 ? -9.240 0.399 3.402 1.00 0.00 18 GLY A O 3
ATOM 3579 N N . PRO A 1 19 ? -8.425 0.868 5.448 1.00 0.00 19 PRO A N 3
ATOM 3580 C CA . PRO A 1 19 ? -8.327 2.313 5.223 1.00 0.00 19 PRO A CA 3
ATOM 3581 C C . PRO A 1 19 ? -7.229 2.670 4.226 1.00 0.00 19 PRO A C 3
ATOM 3582 O O . PRO A 1 19 ? -7.211 3.770 3.676 1.00 0.00 19 PRO A O 3
ATOM 3593 N N . GLY A 1 20 ? -6.315 1.732 3.998 1.00 0.00 20 GLY A N 3
ATOM 3594 C CA . GLY A 1 20 ? -5.227 1.968 3.068 1.00 0.00 20 GLY A CA 3
ATOM 3595 C C . GLY A 1 20 ? -5.674 1.894 1.622 1.00 0.00 20 GLY A C 3
ATOM 3596 O O . GLY A 1 20 ? -5.158 2.617 0.767 1.00 0.00 20 GLY A O 3
ATOM 3600 N N . ILE A 1 21 ? -6.633 1.018 1.344 1.00 0.00 21 ILE A N 3
ATOM 3601 C CA . ILE A 1 21 ? -7.149 0.852 -0.009 1.00 0.00 21 ILE A CA 3
ATOM 3602 C C . ILE A 1 21 ? -8.386 1.715 -0.236 1.00 0.00 21 ILE A C 3
ATOM 3603 O O . ILE A 1 21 ? -9.152 1.486 -1.171 1.00 0.00 21 ILE A O 3
ATOM 3619 N N . ALA A 1 22 ? -8.574 2.708 0.627 1.00 0.00 22 ALA A N 3
ATOM 3620 C CA . ALA A 1 22 ? -9.715 3.609 0.519 1.00 0.00 22 ALA A CA 3
ATOM 3621 C C . ALA A 1 22 ? -9.578 4.525 -0.692 1.00 0.00 22 ALA A C 3
ATOM 3622 O O . ALA A 1 22 ? -8.489 5.013 -0.993 1.00 0.00 22 ALA A O 3
ATOM 3629 N N . SER A 1 23 ? -10.690 4.754 -1.384 1.00 0.00 23 SER A N 3
ATOM 3630 C CA . SER A 1 23 ? -10.693 5.608 -2.565 1.00 0.00 23 SER A CA 3
ATOM 3631 C C . SER A 1 23 ? -9.819 6.839 -2.347 1.00 0.00 23 SER A C 3
ATOM 3632 O O . SER A 1 23 ? -9.097 7.272 -3.248 1.00 0.00 23 SER A O 3
ATOM 3640 N N . THR A 1 24 ? -9.888 7.402 -1.145 1.00 0.00 24 THR A N 3
ATOM 3641 C CA . THR A 1 24 ? -9.105 8.584 -0.807 1.00 0.00 24 THR A CA 3
ATOM 3642 C C . THR A 1 24 ? -8.489 8.457 0.582 1.00 0.00 24 THR A C 3
ATOM 3643 O O . THR A 1 24 ? -9.167 8.089 1.541 1.00 0.00 24 THR A O 3
ATOM 3654 N N . VAL A 1 25 ? -7.200 8.764 0.683 1.00 0.00 25 VAL A N 3
ATOM 3655 C CA . VAL A 1 25 ? -6.493 8.686 1.955 1.00 0.00 25 VAL A CA 3
ATOM 3656 C C . VAL A 1 25 ? -5.728 9.975 2.239 1.00 0.00 25 VAL A C 3
ATOM 3657 O O . VAL A 1 25 ? -5.646 10.861 1.390 1.00 0.00 25 VAL A O 3
ATOM 3670 N N . LYS A 1 26 ? -5.170 10.072 3.442 1.00 0.00 26 LYS A N 3
ATOM 3671 C CA . LYS A 1 26 ? -4.411 11.251 3.840 1.00 0.00 26 LYS A CA 3
ATOM 3672 C C . LYS A 1 26 ? -2.914 10.958 3.846 1.00 0.00 26 LYS A C 3
ATOM 3673 O O . LYS A 1 26 ? -2.478 9.908 4.320 1.00 0.00 26 LYS A O 3
ATOM 3692 N N . THR A 1 27 ? -2.130 11.893 3.318 1.00 0.00 27 THR A N 3
ATOM 3693 C CA . THR A 1 27 ? -0.682 11.734 3.263 1.00 0.00 27 THR A CA 3
ATOM 3694 C C . THR A 1 27 ? -0.063 11.853 4.651 1.00 0.00 27 THR A C 3
ATOM 3695 O O . THR A 1 27 ? -0.660 12.429 5.560 1.00 0.00 27 THR A O 3
ATOM 3706 N N . GLY A 1 28 ? 1.138 11.303 4.807 1.00 0.00 28 GLY A N 3
ATOM 3707 C CA . GLY A 1 28 ? 1.818 11.359 6.089 1.00 0.00 28 GLY A CA 3
ATOM 3708 C C . GLY A 1 28 ? 1.356 10.270 7.037 1.00 0.00 28 GLY A C 3
ATOM 3709 O O . GLY A 1 28 ? 2.155 9.722 7.796 1.00 0.00 28 GLY A O 3
ATOM 3713 N N . GLU A 1 29 ? 0.065 9.958 6.995 1.00 0.00 29 GLU A N 3
ATOM 3714 C CA . GLU A 1 29 ? -0.501 8.930 7.860 1.00 0.00 29 GLU A CA 3
ATOM 3715 C C . GLU A 1 29 ? -0.224 7.537 7.302 1.00 0.00 29 GLU A C 3
ATOM 3716 O O . GLU A 1 29 ? -0.196 7.338 6.089 1.00 0.00 29 GLU A O 3
ATOM 3728 N N . GLU A 1 30 ? -0.017 6.577 8.199 1.00 0.00 30 GLU A N 3
ATOM 3729 C CA . GLU A 1 30 ? 0.259 5.203 7.796 1.00 0.00 30 GLU A CA 3
ATOM 3730 C C . GLU A 1 30 ? -1.013 4.360 7.829 1.00 0.00 30 GLU A C 3
ATOM 3731 O O . GLU A 1 30 ? -1.600 4.142 8.889 1.00 0.00 30 GLU A O 3
ATOM 3743 N N . VAL A 1 31 ? -1.433 3.888 6.660 1.00 0.00 31 VAL A N 3
ATOM 3744 C CA . VAL A 1 31 ? -2.634 3.068 6.554 1.00 0.00 31 VAL A CA 3
ATOM 3745 C C . VAL A 1 31 ? -2.315 1.593 6.771 1.00 0.00 31 VAL A C 3
ATOM 3746 O O . VAL A 1 31 ? -1.150 1.203 6.833 1.00 0.00 31 VAL A O 3
ATOM 3759 N N . GLY A 1 32 ? -3.358 0.778 6.886 1.00 0.00 32 GLY A N 3
ATOM 3760 C CA . GLY A 1 32 ? -3.167 -0.645 7.095 1.00 0.00 32 GLY A CA 3
ATOM 3761 C C . GLY A 1 32 ? -4.392 -1.456 6.716 1.00 0.00 32 GLY A C 3
ATOM 3762 O O . GLY A 1 32 ? -5.352 -1.539 7.481 1.00 0.00 32 GLY A O 3
ATOM 3766 N N . PHE A 1 33 ? -4.357 -2.056 5.531 1.00 0.00 33 PHE A N 3
ATOM 3767 C CA . PHE A 1 33 ? -5.473 -2.863 5.050 1.00 0.00 33 PHE A CA 3
ATOM 3768 C C . PHE A 1 33 ? -5.145 -4.350 5.134 1.00 0.00 33 PHE A C 3
ATOM 3769 O O . PHE A 1 33 ? -3.980 -4.745 5.092 1.00 0.00 33 PHE A O 3
ATOM 3786 N N . VAL A 1 34 ? -6.183 -5.173 5.255 1.00 0.00 34 VAL A N 3
ATOM 3787 C CA . VAL A 1 34 ? -6.007 -6.618 5.344 1.00 0.00 34 VAL A CA 3
ATOM 3788 C C . VAL A 1 34 ? -6.888 -7.343 4.334 1.00 0.00 34 VAL A C 3
ATOM 3789 O O . VAL A 1 34 ? -8.077 -7.048 4.206 1.00 0.00 34 VAL A O 3
ATOM 3802 N N . VAL A 1 35 ? -6.299 -8.294 3.617 1.00 0.00 35 VAL A N 3
ATOM 3803 C CA . VAL A 1 35 ? -7.031 -9.064 2.618 1.00 0.00 35 VAL A CA 3
ATOM 3804 C C . VAL A 1 35 ? -7.692 -10.287 3.243 1.00 0.00 35 VAL A C 3
ATOM 3805 O O . VAL A 1 35 ? -7.014 -11.181 3.749 1.00 0.00 35 VAL A O 3
ATOM 3818 N N . ASP A 1 36 ? -9.020 -10.319 3.204 1.00 0.00 36 ASP A N 3
ATOM 3819 C CA . ASP A 1 36 ? -9.774 -11.434 3.765 1.00 0.00 36 ASP A CA 3
ATOM 3820 C C . ASP A 1 36 ? -10.349 -12.313 2.659 1.00 0.00 36 ASP A C 3
ATOM 3821 O O . ASP A 1 36 ? -11.023 -11.825 1.752 1.00 0.00 36 ASP A O 3
ATOM 3830 N N . ALA A 1 37 ? -10.077 -13.612 2.740 1.00 0.00 37 ALA A N 3
ATOM 3831 C CA . ALA A 1 37 ? -10.568 -14.558 1.747 1.00 0.00 37 ALA A CA 3
ATOM 3832 C C . ALA A 1 37 ? -11.399 -15.657 2.400 1.00 0.00 37 ALA A C 3
ATOM 3833 O O . ALA A 1 37 ? -10.947 -16.322 3.332 1.00 0.00 37 ALA A O 3
ATOM 3840 N N . LYS A 1 38 ? -12.618 -15.845 1.904 1.00 0.00 38 LYS A N 3
ATOM 3841 C CA . LYS A 1 38 ? -13.513 -16.863 2.439 1.00 0.00 38 LYS A CA 3
ATOM 3842 C C . LYS A 1 38 ? -13.478 -18.124 1.580 1.00 0.00 38 LYS A C 3
ATOM 3843 O O . LYS A 1 38 ? -12.961 -19.160 1.999 1.00 0.00 38 LYS A O 3
ATOM 3862 N N . THR A 1 39 ? -14.029 -18.028 0.374 1.00 0.00 39 THR A N 3
ATOM 3863 C CA . THR A 1 39 ? -14.059 -19.160 -0.545 1.00 0.00 39 THR A CA 3
ATOM 3864 C C . THR A 1 39 ? -12.809 -19.194 -1.417 1.00 0.00 39 THR A C 3
ATOM 3865 O O . THR A 1 39 ? -12.441 -20.241 -1.948 1.00 0.00 39 THR A O 3
ATOM 3876 N N . ALA A 1 40 ? -12.161 -18.043 -1.559 1.00 0.00 40 ALA A N 3
ATOM 3877 C CA . ALA A 1 40 ? -10.951 -17.942 -2.366 1.00 0.00 40 ALA A CA 3
ATOM 3878 C C . ALA A 1 40 ? -10.098 -19.200 -2.236 1.00 0.00 40 ALA A C 3
ATOM 3879 O O . ALA A 1 40 ? -9.706 -19.802 -3.234 1.00 0.00 40 ALA A O 3
ATOM 3886 N N . GLY A 1 41 ? -9.814 -19.592 -0.996 1.00 0.00 41 GLY A N 3
ATOM 3887 C CA . GLY A 1 41 ? -9.009 -20.775 -0.759 1.00 0.00 41 GLY A CA 3
ATOM 3888 C C . GLY A 1 41 ? -7.594 -20.438 -0.332 1.00 0.00 41 GLY A C 3
ATOM 3889 O O . GLY A 1 41 ? -7.387 -19.684 0.618 1.00 0.00 41 GLY A O 3
ATOM 3893 N N . LYS A 1 42 ? -6.617 -20.999 -1.035 1.00 0.00 42 LYS A N 3
ATOM 3894 C CA . LYS A 1 42 ? -5.214 -20.756 -0.725 1.00 0.00 42 LYS A CA 3
ATOM 3895 C C . LYS A 1 42 ? -4.566 -19.875 -1.788 1.00 0.00 42 LYS A C 3
ATOM 3896 O O . LYS A 1 42 ? -5.088 -19.734 -2.894 1.00 0.00 42 LYS A O 3
ATOM 3915 N N . GLY A 1 43 ? -3.425 -19.283 -1.448 1.00 0.00 43 GLY A N 3
ATOM 3916 C CA . GLY A 1 43 ? -2.725 -18.424 -2.384 1.00 0.00 43 GLY A CA 3
ATOM 3917 C C . GLY A 1 43 ? -1.898 -17.360 -1.689 1.00 0.00 43 GLY A C 3
ATOM 3918 O O . GLY A 1 43 ? -2.057 -17.122 -0.492 1.00 0.00 43 GLY A O 3
ATOM 3922 N N . LYS A 1 44 ? -1.011 -16.718 -2.442 1.00 0.00 44 LYS A N 3
ATOM 3923 C CA . LYS A 1 44 ? -0.154 -15.675 -1.892 1.00 0.00 44 LYS A CA 3
ATOM 3924 C C . LYS A 1 44 ? -0.603 -14.296 -2.366 1.00 0.00 44 LYS A C 3
ATOM 3925 O O . LYS A 1 44 ? -0.722 -14.050 -3.567 1.00 0.00 44 LYS A O 3
ATOM 3944 N N . VAL A 1 45 ? -0.851 -13.400 -1.417 1.00 0.00 45 VAL A N 3
ATOM 3945 C CA . VAL A 1 45 ? -1.284 -12.046 -1.737 1.00 0.00 45 VAL A CA 3
ATOM 3946 C C . VAL A 1 45 ? -0.098 -11.089 -1.803 1.00 0.00 45 VAL A C 3
ATOM 3947 O O . VAL A 1 45 ? 0.487 -10.738 -0.778 1.00 0.00 45 VAL A O 3
ATOM 3960 N N . THR A 1 46 ? 0.252 -10.671 -3.015 1.00 0.00 46 THR A N 3
ATOM 3961 C CA . THR A 1 46 ? 1.369 -9.756 -3.215 1.00 0.00 46 THR A CA 3
ATOM 3962 C C . THR A 1 46 ? 0.877 -8.334 -3.457 1.00 0.00 46 THR A C 3
ATOM 3963 O O . THR A 1 46 ? -0.059 -8.113 -4.226 1.00 0.00 46 THR A O 3
ATOM 3974 N N . CYS A 1 47 ? 1.515 -7.373 -2.797 1.00 0.00 47 CYS A N 3
ATOM 3975 C CA . CYS A 1 47 ? 1.141 -5.970 -2.941 1.00 0.00 47 CYS A CA 3
ATOM 3976 C C . CYS A 1 47 ? 2.323 -5.140 -3.433 1.00 0.00 47 CYS A C 3
ATOM 3977 O O . CYS A 1 47 ? 3.471 -5.395 -3.066 1.00 0.00 47 CYS A O 3
ATOM 3985 N N . THR A 1 48 ? 2.035 -4.149 -4.271 1.00 0.00 48 THR A N 3
ATOM 3986 C CA . THR A 1 48 ? 3.073 -3.284 -4.817 1.00 0.00 48 THR A CA 3
ATOM 3987 C C . THR A 1 48 ? 2.611 -1.832 -4.863 1.00 0.00 48 THR A C 3
ATOM 3988 O O . THR A 1 48 ? 1.775 -1.462 -5.688 1.00 0.00 48 THR A O 3
ATOM 3999 N N . VAL A 1 49 ? 3.162 -1.012 -3.973 1.00 0.00 49 VAL A N 3
ATOM 4000 C CA . VAL A 1 49 ? 2.808 0.400 -3.913 1.00 0.00 49 VAL A CA 3
ATOM 4001 C C . VAL A 1 49 ? 3.577 1.205 -4.955 1.00 0.00 49 VAL A C 3
ATOM 4002 O O . VAL A 1 49 ? 4.798 1.345 -4.870 1.00 0.00 49 VAL A O 3
ATOM 4015 N N . LEU A 1 50 ? 2.856 1.731 -5.938 1.00 0.00 50 LEU A N 3
ATOM 4016 C CA . LEU A 1 50 ? 3.471 2.524 -6.997 1.00 0.00 50 LEU A CA 3
ATOM 4017 C C . LEU A 1 50 ? 3.246 4.015 -6.763 1.00 0.00 50 LEU A C 3
ATOM 4018 O O . LEU A 1 50 ? 2.109 4.483 -6.714 1.00 0.00 50 LEU A O 3
ATOM 4034 N N . THR A 1 51 ? 4.340 4.757 -6.620 1.00 0.00 51 THR A N 3
ATOM 4035 C CA . THR A 1 51 ? 4.263 6.195 -6.393 1.00 0.00 51 THR A CA 3
ATOM 4036 C C . THR A 1 51 ? 4.027 6.946 -7.698 1.00 0.00 51 THR A C 3
ATOM 4037 O O . THR A 1 51 ? 4.449 6.520 -8.773 1.00 0.00 51 THR A O 3
ATOM 4048 N N . PRO A 1 52 ? 3.336 8.092 -7.604 1.00 0.00 52 PRO A N 3
ATOM 4049 C CA . PRO A 1 52 ? 3.028 8.928 -8.769 1.00 0.00 52 PRO A CA 3
ATOM 4050 C C . PRO A 1 52 ? 4.269 9.608 -9.338 1.00 0.00 52 PRO A C 3
ATOM 4051 O O . PRO A 1 52 ? 4.189 10.339 -10.325 1.00 0.00 52 PRO A O 3
ATOM 4062 N N . ASP A 1 53 ? 5.413 9.361 -8.710 1.00 0.00 53 ASP A N 3
ATOM 4063 C CA . ASP A 1 53 ? 6.672 9.948 -9.156 1.00 0.00 53 ASP A CA 3
ATOM 4064 C C . ASP A 1 53 ? 7.247 9.170 -10.335 1.00 0.00 53 ASP A C 3
ATOM 4065 O O . ASP A 1 53 ? 7.898 9.741 -11.210 1.00 0.00 53 ASP A O 3
ATOM 4074 N N . GLY A 1 54 ? 7.004 7.864 -10.351 1.00 0.00 54 GLY A N 3
ATOM 4075 C CA . GLY A 1 54 ? 7.506 7.029 -11.427 1.00 0.00 54 GLY A CA 3
ATOM 4076 C C . GLY A 1 54 ? 8.438 5.941 -10.929 1.00 0.00 54 GLY A C 3
ATOM 4077 O O . GLY A 1 54 ? 9.282 5.447 -11.678 1.00 0.00 54 GLY A O 3
ATOM 4081 N N . THR A 1 55 ? 8.287 5.568 -9.663 1.00 0.00 55 THR A N 3
ATOM 4082 C CA . THR A 1 55 ? 9.123 4.535 -9.066 1.00 0.00 55 THR A CA 3
ATOM 4083 C C . THR A 1 55 ? 8.284 3.529 -8.287 1.00 0.00 55 THR A C 3
ATOM 4084 O O . THR A 1 55 ? 7.088 3.734 -8.079 1.00 0.00 55 THR A O 3
ATOM 4095 N N . GLU A 1 56 ? 8.917 2.442 -7.859 1.00 0.00 56 GLU A N 3
ATOM 4096 C CA . GLU A 1 56 ? 8.227 1.403 -7.103 1.00 0.00 56 GLU A CA 3
ATOM 4097 C C . GLU A 1 56 ? 8.616 1.454 -5.628 1.00 0.00 56 GLU A C 3
ATOM 4098 O O . GLU A 1 56 ? 9.774 1.690 -5.289 1.00 0.00 56 GLU A O 3
ATOM 4110 N N . ALA A 1 57 ? 7.638 1.232 -4.756 1.00 0.00 57 ALA A N 3
ATOM 4111 C CA . ALA A 1 57 ? 7.877 1.250 -3.318 1.00 0.00 57 ALA A CA 3
ATOM 4112 C C . ALA A 1 57 ? 7.686 -0.135 -2.712 1.00 0.00 57 ALA A C 3
ATOM 4113 O O . ALA A 1 57 ? 6.927 -0.951 -3.233 1.00 0.00 57 ALA A O 3
ATOM 4120 N N . GLU A 1 58 ? 8.379 -0.394 -1.607 1.00 0.00 58 GLU A N 3
ATOM 4121 C CA . GLU A 1 58 ? 8.286 -1.683 -0.932 1.00 0.00 58 GLU A CA 3
ATOM 4122 C C . GLU A 1 58 ? 7.175 -1.669 0.114 1.00 0.00 58 GLU A C 3
ATOM 4123 O O . GLU A 1 58 ? 7.070 -0.736 0.910 1.00 0.00 58 GLU A O 3
ATOM 4135 N N . ALA A 1 59 ? 6.350 -2.710 0.107 1.00 0.00 59 ALA A N 3
ATOM 4136 C CA . ALA A 1 59 ? 5.249 -2.819 1.055 1.00 0.00 59 ALA A CA 3
ATOM 4137 C C . ALA A 1 59 ? 5.424 -4.032 1.963 1.00 0.00 59 ALA A C 3
ATOM 4138 O O . ALA A 1 59 ? 5.848 -5.097 1.516 1.00 0.00 59 ALA A O 3
ATOM 4145 N N . ASP A 1 60 ? 5.094 -3.863 3.239 1.00 0.00 60 ASP A N 3
ATOM 4146 C CA . ASP A 1 60 ? 5.214 -4.944 4.210 1.00 0.00 60 ASP A CA 3
ATOM 4147 C C . ASP A 1 60 ? 3.948 -5.793 4.237 1.00 0.00 60 ASP A C 3
ATOM 4148 O O . ASP A 1 60 ? 2.836 -5.266 4.259 1.00 0.00 60 ASP A O 3
ATOM 4157 N N . VAL A 1 61 ? 4.124 -7.111 4.235 1.00 0.00 61 VAL A N 3
ATOM 4158 C CA . VAL A 1 61 ? 2.995 -8.033 4.260 1.00 0.00 61 VAL A CA 3
ATOM 4159 C C . VAL A 1 61 ? 3.116 -9.018 5.417 1.00 0.00 61 VAL A C 3
ATOM 4160 O O . VAL A 1 61 ? 4.192 -9.555 5.678 1.00 0.00 61 VAL A O 3
ATOM 4173 N N . ILE A 1 62 ? 2.004 -9.250 6.107 1.00 0.00 62 ILE A N 3
ATOM 4174 C CA . ILE A 1 62 ? 1.985 -10.173 7.236 1.00 0.00 62 ILE A CA 3
ATOM 4175 C C . ILE A 1 62 ? 0.895 -11.225 7.068 1.00 0.00 62 ILE A C 3
ATOM 4176 O O . ILE A 1 62 ? -0.293 -10.924 7.174 1.00 0.00 62 ILE A O 3
ATOM 4192 N N . GLU A 1 63 ? 1.308 -12.461 6.806 1.00 0.00 63 GLU A N 3
ATOM 4193 C CA . GLU A 1 63 ? 0.365 -13.558 6.625 1.00 0.00 63 GLU A CA 3
ATOM 4194 C C . GLU A 1 63 ? -0.259 -13.966 7.957 1.00 0.00 63 GLU A C 3
ATOM 4195 O O . GLU A 1 63 ? 0.347 -13.798 9.015 1.00 0.00 63 GLU A O 3
ATOM 4207 N N . ASN A 1 64 ? -1.474 -14.501 7.895 1.00 0.00 64 ASN A N 3
ATOM 4208 C CA . ASN A 1 64 ? -2.181 -14.931 9.097 1.00 0.00 64 ASN A CA 3
ATOM 4209 C C . ASN A 1 64 ? -2.586 -16.398 8.992 1.00 0.00 64 ASN A C 3
ATOM 4210 O O . ASN A 1 64 ? -2.645 -16.960 7.899 1.00 0.00 64 ASN A O 3
ATOM 4221 N N . GLU A 1 65 ? -2.864 -17.013 10.139 1.00 0.00 65 GLU A N 3
ATOM 4222 C CA . GLU A 1 65 ? -3.263 -18.414 10.177 1.00 0.00 65 GLU A CA 3
ATOM 4223 C C . GLU A 1 65 ? -4.597 -18.620 9.464 1.00 0.00 65 GLU A C 3
ATOM 4224 O O . GLU A 1 65 ? -4.819 -19.647 8.823 1.00 0.00 65 GLU A O 3
ATOM 4236 N N . ASP A 1 66 ? -5.481 -17.635 9.581 1.00 0.00 66 ASP A N 3
ATOM 4237 C CA . ASP A 1 66 ? -6.792 -17.706 8.949 1.00 0.00 66 ASP A CA 3
ATOM 4238 C C . ASP A 1 66 ? -6.673 -17.581 7.434 1.00 0.00 66 ASP A C 3
ATOM 4239 O O . ASP A 1 66 ? -7.546 -18.030 6.692 1.00 0.00 66 ASP A O 3
ATOM 4248 N N . GLY A 1 67 ? -5.585 -16.965 6.979 1.00 0.00 67 GLY A N 3
ATOM 4249 C CA . GLY A 1 67 ? -5.372 -16.790 5.555 1.00 0.00 67 GLY A CA 3
ATOM 4250 C C . GLY A 1 67 ? -5.494 -15.341 5.124 1.00 0.00 67 GLY A C 3
ATOM 4251 O O . GLY A 1 67 ? -5.784 -15.053 3.962 1.00 0.00 67 GLY A O 3
ATOM 4255 N N . THR A 1 68 ? -5.273 -14.426 6.062 1.00 0.00 68 THR A N 3
ATOM 4256 C CA . THR A 1 68 ? -5.362 -13.000 5.775 1.00 0.00 68 THR A CA 3
ATOM 4257 C C . THR A 1 68 ? -3.981 -12.357 5.748 1.00 0.00 68 THR A C 3
ATOM 4258 O O . THR A 1 68 ? -3.100 -12.723 6.526 1.00 0.00 68 THR A O 3
ATOM 4269 N N . TYR A 1 69 ? -3.798 -11.397 4.849 1.00 0.00 69 TYR A N 3
ATOM 4270 C CA . TYR A 1 69 ? -2.522 -10.703 4.720 1.00 0.00 69 TYR A CA 3
ATOM 4271 C C . TYR A 1 69 ? -2.671 -9.220 5.048 1.00 0.00 69 TYR A C 3
ATOM 4272 O O . TYR A 1 69 ? -3.479 -8.517 4.442 1.00 0.00 69 TYR A O 3
ATOM 4290 N N . ASP A 1 70 ? -1.886 -8.753 6.012 1.00 0.00 70 ASP A N 3
ATOM 4291 C CA . ASP A 1 70 ? -1.928 -7.354 6.422 1.00 0.00 70 ASP A CA 3
ATOM 4292 C C . ASP A 1 70 ? -0.875 -6.538 5.679 1.00 0.00 70 ASP A C 3
ATOM 4293 O O . ASP A 1 70 ? 0.287 -6.936 5.595 1.00 0.00 70 ASP A O 3
ATOM 4302 N N . ILE A 1 71 ? -1.290 -5.396 5.141 1.00 0.00 71 ILE A N 3
ATOM 4303 C CA . ILE A 1 71 ? -0.383 -4.525 4.405 1.00 0.00 71 ILE A CA 3
ATOM 4304 C C . ILE A 1 71 ? -0.472 -3.087 4.908 1.00 0.00 71 ILE A C 3
ATOM 4305 O O . ILE A 1 71 ? -1.554 -2.599 5.233 1.00 0.00 71 ILE A O 3
ATOM 4321 N N . PHE A 1 72 ? 0.672 -2.415 4.968 1.00 0.00 72 PHE A N 3
ATOM 4322 C CA . PHE A 1 72 ? 0.723 -1.032 5.430 1.00 0.00 72 PHE A CA 3
ATOM 4323 C C . PHE A 1 72 ? 1.672 -0.206 4.568 1.00 0.00 72 PHE A C 3
ATOM 4324 O O . PHE A 1 72 ? 2.664 -0.721 4.047 1.00 0.00 72 PHE A O 3
ATOM 4341 N N . TYR A 1 73 ? 1.363 1.077 4.420 1.00 0.00 73 TYR A N 3
ATOM 4342 C CA . TYR A 1 73 ? 2.186 1.975 3.619 1.00 0.00 73 TYR A CA 3
ATOM 4343 C C . TYR A 1 73 ? 1.893 3.433 3.962 1.00 0.00 73 TYR A C 3
ATOM 4344 O O . TYR A 1 73 ? 0.818 3.763 4.463 1.00 0.00 73 TYR A O 3
ATOM 4362 N N . THR A 1 74 ? 2.860 4.304 3.686 1.00 0.00 74 THR A N 3
ATOM 4363 C CA . THR A 1 74 ? 2.708 5.727 3.964 1.00 0.00 74 THR A CA 3
ATOM 4364 C C . THR A 1 74 ? 2.888 6.556 2.699 1.00 0.00 74 THR A C 3
ATOM 4365 O O . THR A 1 74 ? 3.817 6.329 1.923 1.00 0.00 74 THR A O 3
ATOM 4376 N N . ALA A 1 75 ? 1.996 7.520 2.496 1.00 0.00 75 ALA A N 3
ATOM 4377 C CA . ALA A 1 75 ? 2.059 8.386 1.325 1.00 0.00 75 ALA A CA 3
ATOM 4378 C C . ALA A 1 75 ? 2.840 9.660 1.626 1.00 0.00 75 ALA A C 3
ATOM 4379 O O . ALA A 1 75 ? 2.293 10.625 2.157 1.00 0.00 75 ALA A O 3
ATOM 4386 N N . ALA A 1 76 ? 4.125 9.655 1.283 1.00 0.00 76 ALA A N 3
ATOM 4387 C CA . ALA A 1 76 ? 4.982 10.812 1.516 1.00 0.00 76 ALA A CA 3
ATOM 4388 C C . ALA A 1 76 ? 4.425 12.054 0.830 1.00 0.00 76 ALA A C 3
ATOM 4389 O O . ALA A 1 76 ? 4.284 13.108 1.450 1.00 0.00 76 ALA A O 3
ATOM 4396 N N . LYS A 1 77 ? 4.112 11.924 -0.455 1.00 0.00 77 LYS A N 3
ATOM 4397 C CA . LYS A 1 77 ? 3.570 13.036 -1.228 1.00 0.00 77 LYS A CA 3
ATOM 4398 C C . LYS A 1 77 ? 2.224 12.666 -1.844 1.00 0.00 77 LYS A C 3
ATOM 4399 O O . LYS A 1 77 ? 1.950 11.502 -2.142 1.00 0.00 77 LYS A O 3
ATOM 4418 N N . PRO A 1 78 ? 1.366 13.676 -2.043 1.00 0.00 78 PRO A N 3
ATOM 4419 C CA . PRO A 1 78 ? 0.036 13.481 -2.629 1.00 0.00 78 PRO A CA 3
ATOM 4420 C C . PRO A 1 78 ? 0.102 13.116 -4.108 1.00 0.00 78 PRO A C 3
ATOM 4421 O O . PRO A 1 78 ? 1.129 13.304 -4.759 1.00 0.00 78 PRO A O 3
ATOM 4432 N N . GLY A 1 79 ? -1.002 12.592 -4.634 1.00 0.00 79 GLY A N 3
ATOM 4433 C CA . GLY A 1 79 ? -1.048 12.210 -6.033 1.00 0.00 79 GLY A CA 3
ATOM 4434 C C . GLY A 1 79 ? -1.927 10.998 -6.274 1.00 0.00 79 GLY A C 3
ATOM 4435 O O . GLY A 1 79 ? -2.922 10.796 -5.578 1.00 0.00 79 GLY A O 3
ATOM 4439 N N . THR A 1 80 ? -1.561 10.191 -7.265 1.00 0.00 80 THR A N 3
ATOM 4440 C CA . THR A 1 80 ? -2.326 8.996 -7.598 1.00 0.00 80 THR A CA 3
ATOM 4441 C C . THR A 1 80 ? -1.493 7.735 -7.391 1.00 0.00 80 THR A C 3
ATOM 4442 O O . THR A 1 80 ? -0.697 7.358 -8.250 1.00 0.00 80 THR A O 3
ATOM 4453 N N . TYR A 1 81 ? -1.684 7.088 -6.247 1.00 0.00 81 TYR A N 3
ATOM 4454 C CA . TYR A 1 81 ? -0.949 5.870 -5.928 1.00 0.00 81 TYR A CA 3
ATOM 4455 C C . TYR A 1 81 ? -1.631 4.647 -6.532 1.00 0.00 81 TYR A C 3
ATOM 4456 O O . TYR A 1 81 ? -2.850 4.494 -6.445 1.00 0.00 81 TYR A O 3
ATOM 4474 N N . VAL A 1 82 ? -0.835 3.778 -7.146 1.00 0.00 82 VAL A N 3
ATOM 4475 C CA . VAL A 1 82 ? -1.360 2.566 -7.765 1.00 0.00 82 VAL A CA 3
ATOM 4476 C C . VAL A 1 82 ? -0.870 1.320 -7.037 1.00 0.00 82 VAL A C 3
ATOM 4477 O O . VAL A 1 82 ? 0.330 1.049 -6.988 1.00 0.00 82 VAL A O 3
ATOM 4490 N N . ILE A 1 83 ? -1.807 0.565 -6.473 1.00 0.00 83 ILE A N 3
ATOM 4491 C CA . ILE A 1 83 ? -1.469 -0.654 -5.748 1.00 0.00 83 ILE A CA 3
ATOM 4492 C C . ILE A 1 83 ? -1.850 -1.895 -6.550 1.00 0.00 83 ILE A C 3
ATOM 4493 O O . ILE A 1 83 ? -2.981 -2.019 -7.020 1.00 0.00 83 ILE A O 3
ATOM 4509 N N . TYR A 1 84 ? -0.899 -2.809 -6.701 1.00 0.00 84 TYR A N 3
ATOM 4510 C CA . TYR A 1 84 ? -1.134 -4.040 -7.448 1.00 0.00 84 TYR A CA 3
ATOM 4511 C C . TYR A 1 84 ? -1.296 -5.227 -6.503 1.00 0.00 84 TYR A C 3
ATOM 4512 O O . TYR A 1 84 ? -0.380 -5.569 -5.755 1.00 0.00 84 TYR A O 3
ATOM 4530 N N . VAL A 1 85 ? -2.469 -5.851 -6.544 1.00 0.00 85 VAL A N 3
ATOM 4531 C CA . VAL A 1 85 ? -2.753 -7.000 -5.694 1.00 0.00 85 VAL A CA 3
ATOM 4532 C C . VAL A 1 85 ? -3.043 -8.243 -6.529 1.00 0.00 85 VAL A C 3
ATOM 4533 O O . VAL A 1 85 ? -3.888 -8.220 -7.424 1.00 0.00 85 VAL A O 3
ATOM 4546 N N . ARG A 1 86 ? -2.335 -9.328 -6.231 1.00 0.00 86 ARG A N 3
ATOM 4547 C CA . ARG A 1 86 ? -2.516 -10.581 -6.954 1.00 0.00 86 ARG A CA 3
ATOM 4548 C C . ARG A 1 86 ? -2.666 -11.750 -5.987 1.00 0.00 86 ARG A C 3
ATOM 4549 O O . ARG A 1 86 ? -1.921 -11.865 -5.013 1.00 0.00 86 ARG A O 3
ATOM 4570 N N . PHE A 1 87 ? -3.637 -12.616 -6.261 1.00 0.00 87 PHE A N 3
ATOM 4571 C CA . PHE A 1 87 ? -3.888 -13.776 -5.414 1.00 0.00 87 PHE A CA 3
ATOM 4572 C C . PHE A 1 87 ? -3.623 -15.072 -6.174 1.00 0.00 87 PHE A C 3
ATOM 4573 O O . PHE A 1 87 ? -4.355 -15.424 -7.099 1.00 0.00 87 PHE A O 3
ATOM 4590 N N . GLY A 1 88 ? -2.568 -15.780 -5.778 1.00 0.00 88 GLY A N 3
ATOM 4591 C CA . GLY A 1 88 ? -2.224 -17.028 -6.432 1.00 0.00 88 GLY A CA 3
ATOM 4592 C C . GLY A 1 88 ? -2.114 -16.883 -7.937 1.00 0.00 88 GLY A C 3
ATOM 4593 O O . GLY A 1 88 ? -2.560 -17.752 -8.686 1.00 0.00 88 GLY A O 3
ATOM 4597 N N . GLY A 1 89 ? -1.520 -15.779 -8.382 1.00 0.00 89 GLY A N 3
ATOM 4598 C CA . GLY A 1 89 ? -1.365 -15.543 -9.805 1.00 0.00 89 GLY A CA 3
ATOM 4599 C C . GLY A 1 89 ? -2.652 -15.076 -10.458 1.00 0.00 89 GLY A C 3
ATOM 4600 O O . GLY A 1 89 ? -2.869 -15.301 -11.649 1.00 0.00 89 GLY A O 3
ATOM 4604 N N . VAL A 1 90 ? -3.508 -14.424 -9.677 1.00 0.00 90 VAL A N 3
ATOM 4605 C CA . VAL A 1 90 ? -4.779 -13.925 -10.186 1.00 0.00 90 VAL A CA 3
ATOM 4606 C C . VAL A 1 90 ? -5.037 -12.498 -9.716 1.00 0.00 90 VAL A C 3
ATOM 4607 O O . VAL A 1 90 ? -5.382 -12.268 -8.557 1.00 0.00 90 VAL A O 3
ATOM 4620 N N . ASP A 1 91 ? -4.867 -11.543 -10.623 1.00 0.00 91 ASP A N 3
ATOM 4621 C CA . ASP A 1 91 ? -5.082 -10.137 -10.302 1.00 0.00 91 ASP A CA 3
ATOM 4622 C C . ASP A 1 91 ? -6.566 -9.845 -10.105 1.00 0.00 91 ASP A C 3
ATOM 4623 O O . ASP A 1 91 ? -7.331 -9.791 -11.069 1.00 0.00 91 ASP A O 3
ATOM 4632 N N . ILE A 1 92 ? -6.967 -9.660 -8.852 1.00 0.00 92 ILE A N 3
ATOM 4633 C CA . ILE A 1 92 ? -8.360 -9.375 -8.529 1.00 0.00 92 ILE A CA 3
ATOM 4634 C C . ILE A 1 92 ? -8.949 -8.354 -9.495 1.00 0.00 92 ILE A C 3
ATOM 4635 O O . ILE A 1 92 ? -8.239 -7.544 -10.091 1.00 0.00 92 ILE A O 3
ATOM 4651 N N . PRO A 1 93 ? -10.281 -8.390 -9.654 1.00 0.00 93 PRO A N 3
ATOM 4652 C CA . PRO A 1 93 ? -10.997 -7.472 -10.544 1.00 0.00 93 PRO A CA 3
ATOM 4653 C C . PRO A 1 93 ? -10.999 -6.039 -10.021 1.00 0.00 93 PRO A C 3
ATOM 4654 O O . PRO A 1 93 ? -11.548 -5.139 -10.653 1.00 0.00 93 PRO A O 3
ATOM 4665 N N . ASN A 1 94 ? -10.381 -5.837 -8.862 1.00 0.00 94 ASN A N 3
ATOM 4666 C CA . ASN A 1 94 ? -10.313 -4.513 -8.254 1.00 0.00 94 ASN A CA 3
ATOM 4667 C C . ASN A 1 94 ? -8.968 -3.852 -8.540 1.00 0.00 94 ASN A C 3
ATOM 4668 O O . ASN A 1 94 ? -8.800 -2.650 -8.336 1.00 0.00 94 ASN A O 3
ATOM 4679 N N . SER A 1 95 ? -8.013 -4.646 -9.014 1.00 0.00 95 SER A N 3
ATOM 4680 C CA . SER A 1 95 ? -6.682 -4.139 -9.325 1.00 0.00 95 SER A CA 3
ATOM 4681 C C . SER A 1 95 ? -6.602 -3.680 -10.777 1.00 0.00 95 SER A C 3
ATOM 4682 O O . SER A 1 95 ? -7.187 -4.280 -11.679 1.00 0.00 95 SER A O 3
ATOM 4690 N N . PRO A 1 96 ? -5.860 -2.587 -11.012 1.00 0.00 96 PRO A N 3
ATOM 4691 C CA . PRO A 1 96 ? -5.160 -1.863 -9.946 1.00 0.00 96 PRO A CA 3
ATOM 4692 C C . PRO A 1 96 ? -6.119 -1.131 -9.015 1.00 0.00 96 PRO A C 3
ATOM 4693 O O . PRO A 1 96 ? -7.299 -0.967 -9.327 1.00 0.00 96 PRO A O 3
ATOM 4704 N N . PHE A 1 97 ? -5.607 -0.693 -7.870 1.00 0.00 97 PHE A N 3
ATOM 4705 C CA . PHE A 1 97 ? -6.419 0.021 -6.892 1.00 0.00 97 PHE A CA 3
ATOM 4706 C C . PHE A 1 97 ? -6.102 1.513 -6.906 1.00 0.00 97 PHE A C 3
ATOM 4707 O O . PHE A 1 97 ? -5.071 1.946 -6.390 1.00 0.00 97 PHE A O 3
ATOM 4724 N N . THR A 1 98 ? -6.995 2.297 -7.503 1.00 0.00 98 THR A N 3
ATOM 4725 C CA . THR A 1 98 ? -6.810 3.740 -7.588 1.00 0.00 98 THR A CA 3
ATOM 4726 C C . THR A 1 98 ? -7.055 4.406 -6.238 1.00 0.00 98 THR A C 3
ATOM 4727 O O . THR A 1 98 ? -8.170 4.385 -5.718 1.00 0.00 98 THR A O 3
ATOM 4738 N N . VAL A 1 99 ? -6.005 4.996 -5.675 1.00 0.00 99 VAL A N 3
ATOM 4739 C CA . VAL A 1 99 ? -6.107 5.670 -4.387 1.00 0.00 99 VAL A CA 3
ATOM 4740 C C . VAL A 1 99 ? -5.603 7.105 -4.476 1.00 0.00 99 VAL A C 3
ATOM 4741 O O . VAL A 1 99 ? -4.477 7.353 -4.906 1.00 0.00 99 VAL A O 3
ATOM 4754 N N . MET A 1 100 ? -6.445 8.049 -4.066 1.00 0.00 100 MET A N 3
ATOM 4755 C CA . MET A 1 100 ? -6.083 9.462 -4.098 1.00 0.00 100 MET A CA 3
ATOM 4756 C C . MET A 1 100 ? -5.501 9.904 -2.759 1.00 0.00 100 MET A C 3
ATOM 4757 O O . MET A 1 100 ? -6.171 9.838 -1.729 1.00 0.00 100 MET A O 3
ATOM 4771 N N . ALA A 1 101 ? -4.252 10.355 -2.782 1.00 0.00 101 ALA A N 3
ATOM 4772 C CA . ALA A 1 101 ? -3.581 10.810 -1.571 1.00 0.00 101 ALA A CA 3
ATOM 4773 C C . ALA A 1 101 ? -3.747 12.315 -1.383 1.00 0.00 101 ALA A C 3
ATOM 4774 O O . ALA A 1 101 ? -3.197 13.111 -2.145 1.00 0.00 101 ALA A O 3
ATOM 4781 N N . THR A 1 102 ? -4.510 12.699 -0.365 1.00 0.00 102 THR A N 3
ATOM 4782 C CA . THR A 1 102 ? -4.750 14.108 -0.078 1.00 0.00 102 THR A CA 3
ATOM 4783 C C . THR A 1 102 ? -3.776 14.629 0.971 1.00 0.00 102 THR A C 3
ATOM 4784 O O . THR A 1 102 ? -3.402 13.910 1.898 1.00 0.00 102 THR A O 3
ATOM 4795 N N . ASP A 1 103 ? -3.368 15.885 0.821 1.00 0.00 103 ASP A N 3
ATOM 4796 C CA . ASP A 1 103 ? -2.437 16.504 1.758 1.00 0.00 103 ASP A CA 3
ATOM 4797 C C . ASP A 1 103 ? -3.024 16.533 3.166 1.00 0.00 103 ASP A C 3
ATOM 4798 O O . ASP A 1 103 ? -2.296 16.451 4.155 1.00 0.00 103 ASP A O 3
ATOM 4807 N N . GLY A 1 104 ? -4.345 16.652 3.250 1.00 0.00 104 GLY A N 3
ATOM 4808 C CA . GLY A 1 104 ? -5.007 16.691 4.540 1.00 0.00 104 GLY A CA 3
ATOM 4809 C C . GLY A 1 104 ? -4.426 17.750 5.458 1.00 0.00 104 GLY A C 3
ATOM 4810 O O . GLY A 1 104 ? -3.989 18.805 5.000 1.00 0.00 104 GLY A O 3
ATOM 4814 N N . GLU A 1 105 ? -4.420 17.467 6.757 1.00 0.00 105 GLU A N 3
ATOM 4815 C CA . GLU A 1 105 ? -3.891 18.404 7.740 1.00 0.00 105 GLU A CA 3
ATOM 4816 C C . GLU A 1 105 ? -2.372 18.289 7.837 1.00 0.00 105 GLU A C 3
ATOM 4817 O O . GLU A 1 105 ? -1.785 17.294 7.410 1.00 0.00 105 GLU A O 3
ATOM 4829 N N . VAL A 1 106 ? -1.742 19.314 8.402 1.00 0.00 106 VAL A N 3
ATOM 4830 C CA . VAL A 1 106 ? -0.292 19.330 8.556 1.00 0.00 106 VAL A CA 3
ATOM 4831 C C . VAL A 1 106 ? 0.106 19.188 10.021 1.00 0.00 106 VAL A C 3
ATOM 4832 O O . VAL A 1 106 ? -0.043 20.122 10.810 1.00 0.00 106 VAL A O 3
ATOM 4845 N N . THR A 1 107 ? 0.614 18.013 10.381 1.00 0.00 107 THR A N 3
ATOM 4846 C CA . THR A 1 107 ? 1.034 17.748 11.750 1.00 0.00 107 THR A CA 3
ATOM 4847 C C . THR A 1 107 ? 2.553 17.714 11.864 1.00 0.00 107 THR A C 3
ATOM 4848 O O . THR A 1 107 ? 3.223 16.986 11.131 1.00 0.00 107 THR A O 3
ATOM 4859 N N . ALA A 1 108 ? 3.091 18.504 12.786 1.00 0.00 108 ALA A N 3
ATOM 4860 C CA . ALA A 1 108 ? 4.532 18.561 12.996 1.00 0.00 108 ALA A CA 3
ATOM 4861 C C . ALA A 1 108 ? 4.878 19.441 14.192 1.00 0.00 108 ALA A C 3
ATOM 4862 O O . ALA A 1 108 ? 4.055 20.232 14.653 1.00 0.00 108 ALA A O 3
ATOM 4869 N N . VAL A 1 109 ? 6.102 19.300 14.691 1.00 0.00 109 VAL A N 3
ATOM 4870 C CA . VAL A 1 109 ? 6.558 20.084 15.834 1.00 0.00 109 VAL A CA 3
ATOM 4871 C C . VAL A 1 109 ? 7.796 20.898 15.483 1.00 0.00 109 VAL A C 3
ATOM 4872 O O . VAL A 1 109 ? 8.747 20.379 14.899 1.00 0.00 109 VAL A O 3
ATOM 4885 N N . GLU A 1 110 ? 7.779 22.178 15.844 1.00 0.00 110 GLU A N 3
ATOM 4886 C CA . GLU A 1 110 ? 8.903 23.065 15.567 1.00 0.00 110 GLU A CA 3
ATOM 4887 C C . GLU A 1 110 ? 10.065 22.783 16.514 1.00 0.00 110 GLU A C 3
ATOM 4888 O O . GLU A 1 110 ? 9.882 22.196 17.580 1.00 0.00 110 GLU A O 3
ATOM 4900 N N . GLU A 1 111 ? 11.261 23.207 16.117 1.00 0.00 111 GLU A N 3
ATOM 4901 C CA . GLU A 1 111 ? 12.453 22.998 16.930 1.00 0.00 111 GLU A CA 3
ATOM 4902 C C . GLU A 1 111 ? 13.090 24.331 17.314 1.00 0.00 111 GLU A C 3
ATOM 4903 O O . GLU A 1 111 ? 13.079 25.284 16.535 1.00 0.00 111 GLU A O 3
ATOM 4915 N N . ALA A 1 112 ? 13.642 24.390 18.522 1.00 0.00 112 ALA A N 3
ATOM 4916 C CA . ALA A 1 112 ? 14.283 25.605 19.010 1.00 0.00 112 ALA A CA 3
ATOM 4917 C C . ALA A 1 112 ? 15.798 25.528 18.851 1.00 0.00 112 ALA A C 3
ATOM 4918 O O . ALA A 1 112 ? 16.412 24.476 19.032 1.00 0.00 112 ALA A O 3
ATOM 4925 N N . PRO A 1 113 ? 16.416 26.666 18.503 1.00 0.00 113 PRO A N 3
ATOM 4926 C CA . PRO A 1 113 ? 17.867 26.752 18.312 1.00 0.00 113 PRO A CA 3
ATOM 4927 C C . PRO A 1 113 ? 18.633 26.622 19.623 1.00 0.00 113 PRO A C 3
ATOM 4928 O O . PRO A 1 113 ? 18.037 26.553 20.699 1.00 0.00 113 PRO A O 3
ATOM 4939 N N . VAL A 1 114 ? 19.959 26.590 19.528 1.00 0.00 114 VAL A N 3
ATOM 4940 C CA . VAL A 1 114 ? 20.807 26.469 20.709 1.00 0.00 114 VAL A CA 3
ATOM 4941 C C . VAL A 1 114 ? 21.655 27.720 20.906 1.00 0.00 114 VAL A C 3
ATOM 4942 O O . VAL A 1 114 ? 22.196 28.273 19.948 1.00 0.00 114 VAL A O 3
ATOM 4955 N N . ASN A 1 115 ? 21.766 28.162 22.154 1.00 0.00 115 ASN A N 3
ATOM 4956 C CA . ASN A 1 115 ? 22.549 29.349 22.478 1.00 0.00 115 ASN A CA 3
ATOM 4957 C C . ASN A 1 115 ? 23.787 29.444 21.591 1.00 0.00 115 ASN A C 3
ATOM 4958 O O . ASN A 1 115 ? 24.294 28.433 21.107 1.00 0.00 115 ASN A O 3
ATOM 4969 N N . ALA A 1 116 ? 24.268 30.664 21.383 1.00 0.00 116 ALA A N 3
ATOM 4970 C CA . ALA A 1 116 ? 25.449 30.890 20.558 1.00 0.00 116 ALA A CA 3
ATOM 4971 C C . ALA A 1 116 ? 26.669 31.200 21.418 1.00 0.00 116 ALA A C 3
ATOM 4972 O O . ALA A 1 116 ? 26.689 32.191 22.150 1.00 0.00 116 ALA A O 3
ATOM 4979 N N . CYS A 1 117 ? 27.683 30.348 21.326 1.00 0.00 117 CYS A N 3
ATOM 4980 C CA . CYS A 1 117 ? 28.908 30.530 22.097 1.00 0.00 117 CYS A CA 3
ATOM 4981 C C . CYS A 1 117 ? 29.847 31.510 21.402 1.00 0.00 117 CYS A C 3
ATOM 4982 O O . CYS A 1 117 ? 29.917 31.577 20.174 1.00 0.00 117 CYS A O 3
ATOM 4990 N N . PRO A 1 118 ? 30.588 32.290 22.203 1.00 0.00 118 PRO A N 3
ATOM 4991 C CA . PRO A 1 118 ? 31.536 33.282 21.687 1.00 0.00 118 PRO A CA 3
ATOM 4992 C C . PRO A 1 118 ? 32.751 32.635 21.030 1.00 0.00 118 PRO A C 3
ATOM 4993 O O . PRO A 1 118 ? 33.188 31.558 21.436 1.00 0.00 118 PRO A O 3
ATOM 5004 N N . SER A 1 119 ? 33.292 33.300 20.015 1.00 0.00 119 SER A N 3
ATOM 5005 C CA . SER A 1 119 ? 34.456 32.788 19.300 1.00 0.00 119 SER A CA 3
ATOM 5006 C C . SER A 1 119 ? 35.749 33.214 19.989 1.00 0.00 119 SER A C 3
ATOM 5007 O O . SER A 1 119 ? 36.613 32.387 20.280 1.00 0.00 119 SER A O 3
ATOM 5015 N N . GLY A 1 120 ? 35.873 34.512 20.249 1.00 0.00 120 GLY A N 3
ATOM 5016 C CA . GLY A 1 120 ? 37.063 35.028 20.901 1.00 0.00 120 GLY A CA 3
ATOM 5017 C C . GLY A 1 120 ? 37.757 36.098 20.082 1.00 0.00 120 GLY A C 3
ATOM 5018 O O . GLY A 1 120 ? 37.585 36.187 18.867 1.00 0.00 120 GLY A O 3
ATOM 5022 N N . PRO A 1 121 ? 38.561 36.935 20.755 1.00 0.00 121 PRO A N 3
ATOM 5023 C CA . PRO A 1 121 ? 39.297 38.020 20.101 1.00 0.00 121 PRO A CA 3
ATOM 5024 C C . PRO A 1 121 ? 40.420 37.503 19.208 1.00 0.00 121 PRO A C 3
ATOM 5025 O O . PRO A 1 121 ? 40.583 36.295 19.038 1.00 0.00 121 PRO A O 3
ATOM 5036 N N . SER A 1 122 ? 41.193 38.425 18.642 1.00 0.00 122 SER A N 3
ATOM 5037 C CA . SER A 1 122 ? 42.298 38.062 17.763 1.00 0.00 122 SER A CA 3
ATOM 5038 C C . SER A 1 122 ? 43.464 39.032 17.929 1.00 0.00 122 SER A C 3
ATOM 5039 O O . SER A 1 122 ? 43.290 40.153 18.407 1.00 0.00 122 SER A O 3
ATOM 5047 N N . SER A 1 123 ? 44.653 38.592 17.528 1.00 0.00 123 SER A N 3
ATOM 5048 C CA . SER A 1 123 ? 45.849 39.419 17.635 1.00 0.00 123 SER A CA 3
ATOM 5049 C C . SER A 1 123 ? 46.057 40.240 16.366 1.00 0.00 123 SER A C 3
ATOM 5050 O O . SER A 1 123 ? 45.373 40.039 15.363 1.00 0.00 123 SER A O 3
ATOM 5058 N N . GLY A 1 124 ? 47.006 41.170 16.418 1.00 0.00 124 GLY A N 3
ATOM 5059 C CA . GLY A 1 124 ? 47.287 42.009 15.268 1.00 0.00 124 GLY A CA 3
ATOM 5060 C C . GLY A 1 124 ? 47.811 43.376 15.662 1.00 0.00 124 GLY A C 3
ATOM 5061 O O . GLY A 1 124 ? 47.068 44.356 15.660 1.00 0.00 124 GLY A O 3
ATOM 5065 N N . GLY A 1 1 ? 6.044 -27.988 -18.504 1.00 0.00 1 GLY A N 4
ATOM 5066 C CA . GLY A 1 1 ? 7.239 -27.385 -17.944 1.00 0.00 1 GLY A CA 4
ATOM 5067 C C . GLY A 1 1 ? 7.957 -28.308 -16.979 1.00 0.00 1 GLY A C 4
ATOM 5068 O O . GLY A 1 1 ? 8.725 -29.176 -17.393 1.00 0.00 1 GLY A O 4
ATOM 5072 N N . SER A 1 2 ? 7.708 -28.120 -15.687 1.00 0.00 2 SER A N 4
ATOM 5073 C CA . SER A 1 2 ? 8.339 -28.938 -14.659 1.00 0.00 2 SER A CA 4
ATOM 5074 C C . SER A 1 2 ? 7.352 -29.267 -13.544 1.00 0.00 2 SER A C 4
ATOM 5075 O O . SER A 1 2 ? 6.242 -28.736 -13.506 1.00 0.00 2 SER A O 4
ATOM 5083 N N . SER A 1 3 ? 7.764 -30.149 -12.638 1.00 0.00 3 SER A N 4
ATOM 5084 C CA . SER A 1 3 ? 6.916 -30.554 -11.524 1.00 0.00 3 SER A CA 4
ATOM 5085 C C . SER A 1 3 ? 7.070 -29.596 -10.347 1.00 0.00 3 SER A C 4
ATOM 5086 O O . SER A 1 3 ? 8.126 -28.990 -10.159 1.00 0.00 3 SER A O 4
ATOM 5094 N N . GLY A 1 4 ? 6.010 -29.463 -9.556 1.00 0.00 4 GLY A N 4
ATOM 5095 C CA . GLY A 1 4 ? 6.048 -28.577 -8.407 1.00 0.00 4 GLY A CA 4
ATOM 5096 C C . GLY A 1 4 ? 4.697 -28.445 -7.731 1.00 0.00 4 GLY A C 4
ATOM 5097 O O . GLY A 1 4 ? 3.661 -28.694 -8.348 1.00 0.00 4 GLY A O 4
ATOM 5101 N N . SER A 1 5 ? 4.708 -28.054 -6.461 1.00 0.00 5 SER A N 4
ATOM 5102 C CA . SER A 1 5 ? 3.475 -27.896 -5.700 1.00 0.00 5 SER A CA 4
ATOM 5103 C C . SER A 1 5 ? 2.455 -27.072 -6.481 1.00 0.00 5 SER A C 4
ATOM 5104 O O . SER A 1 5 ? 2.772 -26.000 -6.997 1.00 0.00 5 SER A O 4
ATOM 5112 N N . SER A 1 6 ? 1.231 -27.581 -6.564 1.00 0.00 6 SER A N 4
ATOM 5113 C CA . SER A 1 6 ? 0.165 -26.895 -7.285 1.00 0.00 6 SER A CA 4
ATOM 5114 C C . SER A 1 6 ? -1.153 -26.982 -6.521 1.00 0.00 6 SER A C 4
ATOM 5115 O O . SER A 1 6 ? -1.497 -28.028 -5.973 1.00 0.00 6 SER A O 4
ATOM 5123 N N . GLY A 1 7 ? -1.885 -25.873 -6.488 1.00 0.00 7 GLY A N 4
ATOM 5124 C CA . GLY A 1 7 ? -3.156 -25.843 -5.788 1.00 0.00 7 GLY A CA 4
ATOM 5125 C C . GLY A 1 7 ? -4.230 -25.111 -6.566 1.00 0.00 7 GLY A C 4
ATOM 5126 O O . GLY A 1 7 ? -4.149 -24.992 -7.790 1.00 0.00 7 GLY A O 4
ATOM 5130 N N . THR A 1 8 ? -5.241 -24.619 -5.858 1.00 0.00 8 THR A N 4
ATOM 5131 C CA . THR A 1 8 ? -6.339 -23.898 -6.491 1.00 0.00 8 THR A CA 4
ATOM 5132 C C . THR A 1 8 ? -6.847 -22.775 -5.594 1.00 0.00 8 THR A C 4
ATOM 5133 O O . THR A 1 8 ? -6.543 -22.732 -4.403 1.00 0.00 8 THR A O 4
ATOM 5144 N N . GLY A 1 9 ? -7.625 -21.866 -6.176 1.00 0.00 9 GLY A N 4
ATOM 5145 C CA . GLY A 1 9 ? -8.165 -20.755 -5.413 1.00 0.00 9 GLY A CA 4
ATOM 5146 C C . GLY A 1 9 ? -8.543 -19.579 -6.292 1.00 0.00 9 GLY A C 4
ATOM 5147 O O . GLY A 1 9 ? -7.793 -19.202 -7.191 1.00 0.00 9 GLY A O 4
ATOM 5151 N N . ASP A 1 10 ? -9.710 -18.999 -6.033 1.00 0.00 10 ASP A N 4
ATOM 5152 C CA . ASP A 1 10 ? -10.187 -17.860 -6.806 1.00 0.00 10 ASP A CA 4
ATOM 5153 C C . ASP A 1 10 ? -9.750 -16.546 -6.165 1.00 0.00 10 ASP A C 4
ATOM 5154 O O . ASP A 1 10 ? -9.629 -16.451 -4.944 1.00 0.00 10 ASP A O 4
ATOM 5163 N N . ALA A 1 11 ? -9.512 -15.538 -6.997 1.00 0.00 11 ALA A N 4
ATOM 5164 C CA . ALA A 1 11 ? -9.090 -14.230 -6.511 1.00 0.00 11 ALA A CA 4
ATOM 5165 C C . ALA A 1 11 ? -10.263 -13.258 -6.462 1.00 0.00 11 ALA A C 4
ATOM 5166 O O . ALA A 1 11 ? -10.344 -12.414 -5.568 1.00 0.00 11 ALA A O 4
ATOM 5173 N N . SER A 1 12 ? -11.170 -13.381 -7.426 1.00 0.00 12 SER A N 4
ATOM 5174 C CA . SER A 1 12 ? -12.337 -12.509 -7.494 1.00 0.00 12 SER A CA 4
ATOM 5175 C C . SER A 1 12 ? -13.171 -12.618 -6.220 1.00 0.00 12 SER A C 4
ATOM 5176 O O . SER A 1 12 ? -13.976 -11.738 -5.914 1.00 0.00 12 SER A O 4
ATOM 5184 N N . LYS A 1 13 ? -12.973 -13.704 -5.482 1.00 0.00 13 LYS A N 4
ATOM 5185 C CA . LYS A 1 13 ? -13.704 -13.932 -4.241 1.00 0.00 13 LYS A CA 4
ATOM 5186 C C . LYS A 1 13 ? -13.046 -13.195 -3.079 1.00 0.00 13 LYS A C 4
ATOM 5187 O O . LYS A 1 13 ? -13.725 -12.717 -2.170 1.00 0.00 13 LYS A O 4
ATOM 5206 N N . CYS A 1 14 ? -11.721 -13.104 -3.117 1.00 0.00 14 CYS A N 4
ATOM 5207 C CA . CYS A 1 14 ? -10.971 -12.424 -2.066 1.00 0.00 14 CYS A CA 4
ATOM 5208 C C . CYS A 1 14 ? -11.578 -11.059 -1.762 1.00 0.00 14 CYS A C 4
ATOM 5209 O O . CYS A 1 14 ? -12.049 -10.361 -2.662 1.00 0.00 14 CYS A O 4
ATOM 5217 N N . LEU A 1 15 ? -11.566 -10.683 -0.487 1.00 0.00 15 LEU A N 4
ATOM 5218 C CA . LEU A 1 15 ? -12.118 -9.401 -0.063 1.00 0.00 15 LEU A CA 4
ATOM 5219 C C . LEU A 1 15 ? -11.024 -8.496 0.495 1.00 0.00 15 LEU A C 4
ATOM 5220 O O . LEU A 1 15 ? -10.256 -8.900 1.369 1.00 0.00 15 LEU A O 4
ATOM 5236 N N . ALA A 1 16 ? -10.960 -7.270 -0.013 1.00 0.00 16 ALA A N 4
ATOM 5237 C CA . ALA A 1 16 ? -9.963 -6.307 0.437 1.00 0.00 16 ALA A CA 4
ATOM 5238 C C . ALA A 1 16 ? -10.617 -5.153 1.192 1.00 0.00 16 ALA A C 4
ATOM 5239 O O . ALA A 1 16 ? -11.325 -4.336 0.604 1.00 0.00 16 ALA A O 4
ATOM 5246 N N . THR A 1 17 ? -10.374 -5.093 2.497 1.00 0.00 17 THR A N 4
ATOM 5247 C CA . THR A 1 17 ? -10.940 -4.042 3.333 1.00 0.00 17 THR A CA 4
ATOM 5248 C C . THR A 1 17 ? -9.849 -3.299 4.096 1.00 0.00 17 THR A C 4
ATOM 5249 O O . THR A 1 17 ? -9.044 -3.910 4.798 1.00 0.00 17 THR A O 4
ATOM 5260 N N . GLY A 1 18 ? -9.829 -1.977 3.955 1.00 0.00 18 GLY A N 4
ATOM 5261 C CA . GLY A 1 18 ? -8.833 -1.174 4.638 1.00 0.00 18 GLY A CA 4
ATOM 5262 C C . GLY A 1 18 ? -8.805 0.259 4.144 1.00 0.00 18 GLY A C 4
ATOM 5263 O O . GLY A 1 18 ? -9.184 0.555 3.011 1.00 0.00 18 GLY A O 4
ATOM 5267 N N . PRO A 1 19 ? -8.349 1.179 5.007 1.00 0.00 19 PRO A N 4
ATOM 5268 C CA . PRO A 1 19 ? -8.264 2.604 4.675 1.00 0.00 19 PRO A CA 4
ATOM 5269 C C . PRO A 1 19 ? -7.181 2.894 3.642 1.00 0.00 19 PRO A C 4
ATOM 5270 O O . PRO A 1 19 ? -7.203 3.930 2.979 1.00 0.00 19 PRO A O 4
ATOM 5281 N N . GLY A 1 20 ? -6.232 1.972 3.511 1.00 0.00 20 GLY A N 4
ATOM 5282 C CA . GLY A 1 20 ? -5.153 2.147 2.556 1.00 0.00 20 GLY A CA 4
ATOM 5283 C C . GLY A 1 20 ? -5.603 1.928 1.126 1.00 0.00 20 GLY A C 4
ATOM 5284 O O . GLY A 1 20 ? -5.138 2.610 0.210 1.00 0.00 20 GLY A O 4
ATOM 5288 N N . ILE A 1 21 ? -6.508 0.975 0.931 1.00 0.00 21 ILE A N 4
ATOM 5289 C CA . ILE A 1 21 ? -7.020 0.669 -0.398 1.00 0.00 21 ILE A CA 4
ATOM 5290 C C . ILE A 1 21 ? -8.201 1.566 -0.754 1.00 0.00 21 ILE A C 4
ATOM 5291 O O . ILE A 1 21 ? -8.690 1.548 -1.883 1.00 0.00 21 ILE A O 4
ATOM 5307 N N . ALA A 1 22 ? -8.653 2.351 0.218 1.00 0.00 22 ALA A N 4
ATOM 5308 C CA . ALA A 1 22 ? -9.775 3.258 0.008 1.00 0.00 22 ALA A CA 4
ATOM 5309 C C . ALA A 1 22 ? -9.506 4.202 -1.160 1.00 0.00 22 ALA A C 4
ATOM 5310 O O . ALA A 1 22 ? -8.404 4.733 -1.300 1.00 0.00 22 ALA A O 4
ATOM 5317 N N . SER A 1 23 ? -10.518 4.406 -1.996 1.00 0.00 23 SER A N 4
ATOM 5318 C CA . SER A 1 23 ? -10.389 5.282 -3.155 1.00 0.00 23 SER A CA 4
ATOM 5319 C C . SER A 1 23 ? -9.483 6.469 -2.839 1.00 0.00 23 SER A C 4
ATOM 5320 O O . SER A 1 23 ? -8.707 6.915 -3.684 1.00 0.00 23 SER A O 4
ATOM 5328 N N . THR A 1 24 ? -9.589 6.978 -1.615 1.00 0.00 24 THR A N 4
ATOM 5329 C CA . THR A 1 24 ? -8.782 8.113 -1.187 1.00 0.00 24 THR A CA 4
ATOM 5330 C C . THR A 1 24 ? -8.159 7.859 0.181 1.00 0.00 24 THR A C 4
ATOM 5331 O O . THR A 1 24 ? -8.742 7.177 1.023 1.00 0.00 24 THR A O 4
ATOM 5342 N N . VAL A 1 25 ? -6.971 8.415 0.396 1.00 0.00 25 VAL A N 4
ATOM 5343 C CA . VAL A 1 25 ? -6.268 8.251 1.663 1.00 0.00 25 VAL A CA 4
ATOM 5344 C C . VAL A 1 25 ? -5.671 9.571 2.136 1.00 0.00 25 VAL A C 4
ATOM 5345 O O . VAL A 1 25 ? -5.824 10.604 1.483 1.00 0.00 25 VAL A O 4
ATOM 5358 N N . LYS A 1 26 ? -4.988 9.532 3.276 1.00 0.00 26 LYS A N 4
ATOM 5359 C CA . LYS A 1 26 ? -4.365 10.724 3.837 1.00 0.00 26 LYS A CA 4
ATOM 5360 C C . LYS A 1 26 ? -2.845 10.616 3.791 1.00 0.00 26 LYS A C 4
ATOM 5361 O O . LYS A 1 26 ? -2.284 9.527 3.923 1.00 0.00 26 LYS A O 4
ATOM 5380 N N . THR A 1 27 ? -2.180 11.753 3.604 1.00 0.00 27 THR A N 4
ATOM 5381 C CA . THR A 1 27 ? -0.725 11.785 3.541 1.00 0.00 27 THR A CA 4
ATOM 5382 C C . THR A 1 27 ? -0.119 11.972 4.927 1.00 0.00 27 THR A C 4
ATOM 5383 O O . THR A 1 27 ? -0.760 12.510 5.829 1.00 0.00 27 THR A O 4
ATOM 5394 N N . GLY A 1 28 ? 1.123 11.522 5.091 1.00 0.00 28 GLY A N 4
ATOM 5395 C CA . GLY A 1 28 ? 1.794 11.650 6.372 1.00 0.00 28 GLY A CA 4
ATOM 5396 C C . GLY A 1 28 ? 1.454 10.518 7.320 1.00 0.00 28 GLY A C 4
ATOM 5397 O O . GLY A 1 28 ? 2.317 10.031 8.049 1.00 0.00 28 GLY A O 4
ATOM 5401 N N . GLU A 1 29 ? 0.192 10.099 7.312 1.00 0.00 29 GLU A N 4
ATOM 5402 C CA . GLU A 1 29 ? -0.260 9.019 8.180 1.00 0.00 29 GLU A CA 4
ATOM 5403 C C . GLU A 1 29 ? 0.109 7.659 7.594 1.00 0.00 29 GLU A C 4
ATOM 5404 O O . GLU A 1 29 ? 0.507 7.560 6.434 1.00 0.00 29 GLU A O 4
ATOM 5416 N N . GLU A 1 30 ? -0.028 6.615 8.405 1.00 0.00 30 GLU A N 4
ATOM 5417 C CA . GLU A 1 30 ? 0.292 5.261 7.967 1.00 0.00 30 GLU A CA 4
ATOM 5418 C C . GLU A 1 30 ? -0.967 4.402 7.891 1.00 0.00 30 GLU A C 4
ATOM 5419 O O . GLU A 1 30 ? -1.614 4.138 8.906 1.00 0.00 30 GLU A O 4
ATOM 5431 N N . VAL A 1 31 ? -1.309 3.969 6.683 1.00 0.00 31 VAL A N 4
ATOM 5432 C CA . VAL A 1 31 ? -2.490 3.138 6.474 1.00 0.00 31 VAL A CA 4
ATOM 5433 C C . VAL A 1 31 ? -2.188 1.672 6.758 1.00 0.00 31 VAL A C 4
ATOM 5434 O O . VAL A 1 31 ? -1.033 1.290 6.947 1.00 0.00 31 VAL A O 4
ATOM 5447 N N . GLY A 1 32 ? -3.234 0.852 6.785 1.00 0.00 32 GLY A N 4
ATOM 5448 C CA . GLY A 1 32 ? -3.060 -0.566 7.045 1.00 0.00 32 GLY A CA 4
ATOM 5449 C C . GLY A 1 32 ? -4.265 -1.384 6.628 1.00 0.00 32 GLY A C 4
ATOM 5450 O O . GLY A 1 32 ? -5.244 -1.482 7.367 1.00 0.00 32 GLY A O 4
ATOM 5454 N N . PHE A 1 33 ? -4.195 -1.973 5.438 1.00 0.00 33 PHE A N 4
ATOM 5455 C CA . PHE A 1 33 ? -5.290 -2.786 4.922 1.00 0.00 33 PHE A CA 4
ATOM 5456 C C . PHE A 1 33 ? -4.934 -4.269 4.966 1.00 0.00 33 PHE A C 4
ATOM 5457 O O . PHE A 1 33 ? -3.762 -4.639 4.900 1.00 0.00 33 PHE A O 4
ATOM 5474 N N . VAL A 1 34 ? -5.955 -5.113 5.077 1.00 0.00 34 VAL A N 4
ATOM 5475 C CA . VAL A 1 34 ? -5.751 -6.556 5.130 1.00 0.00 34 VAL A CA 4
ATOM 5476 C C . VAL A 1 34 ? -6.703 -7.279 4.183 1.00 0.00 34 VAL A C 4
ATOM 5477 O O . VAL A 1 34 ? -7.885 -6.948 4.100 1.00 0.00 34 VAL A O 4
ATOM 5490 N N . VAL A 1 35 ? -6.179 -8.271 3.469 1.00 0.00 35 VAL A N 4
ATOM 5491 C CA . VAL A 1 35 ? -6.981 -9.044 2.529 1.00 0.00 35 VAL A CA 4
ATOM 5492 C C . VAL A 1 35 ? -7.611 -10.254 3.210 1.00 0.00 35 VAL A C 4
ATOM 5493 O O . VAL A 1 35 ? -6.911 -11.164 3.653 1.00 0.00 35 VAL A O 4
ATOM 5506 N N . ASP A 1 36 ? -8.937 -10.258 3.287 1.00 0.00 36 ASP A N 4
ATOM 5507 C CA . ASP A 1 36 ? -9.664 -11.358 3.912 1.00 0.00 36 ASP A CA 4
ATOM 5508 C C . ASP A 1 36 ? -10.210 -12.316 2.859 1.00 0.00 36 ASP A C 4
ATOM 5509 O O . ASP A 1 36 ? -10.906 -11.904 1.932 1.00 0.00 36 ASP A O 4
ATOM 5518 N N . ALA A 1 37 ? -9.889 -13.597 3.008 1.00 0.00 37 ALA A N 4
ATOM 5519 C CA . ALA A 1 37 ? -10.348 -14.614 2.071 1.00 0.00 37 ALA A CA 4
ATOM 5520 C C . ALA A 1 37 ? -11.111 -15.720 2.791 1.00 0.00 37 ALA A C 4
ATOM 5521 O O . ALA A 1 37 ? -10.609 -16.316 3.745 1.00 0.00 37 ALA A O 4
ATOM 5528 N N . LYS A 1 38 ? -12.327 -15.992 2.330 1.00 0.00 38 LYS A N 4
ATOM 5529 C CA . LYS A 1 38 ? -13.160 -17.028 2.930 1.00 0.00 38 LYS A CA 4
ATOM 5530 C C . LYS A 1 38 ? -13.368 -18.188 1.962 1.00 0.00 38 LYS A C 4
ATOM 5531 O O . LYS A 1 38 ? -12.933 -19.311 2.218 1.00 0.00 38 LYS A O 4
ATOM 5550 N N . THR A 1 39 ? -14.035 -17.908 0.846 1.00 0.00 39 THR A N 4
ATOM 5551 C CA . THR A 1 39 ? -14.299 -18.928 -0.161 1.00 0.00 39 THR A CA 4
ATOM 5552 C C . THR A 1 39 ? -13.220 -18.932 -1.237 1.00 0.00 39 THR A C 4
ATOM 5553 O O . THR A 1 39 ? -13.042 -19.920 -1.949 1.00 0.00 39 THR A O 4
ATOM 5564 N N . ALA A 1 40 ? -12.500 -17.820 -1.351 1.00 0.00 40 ALA A N 4
ATOM 5565 C CA . ALA A 1 40 ? -11.436 -17.697 -2.339 1.00 0.00 40 ALA A CA 4
ATOM 5566 C C . ALA A 1 40 ? -10.572 -18.954 -2.375 1.00 0.00 40 ALA A C 4
ATOM 5567 O O . ALA A 1 40 ? -10.278 -19.486 -3.446 1.00 0.00 40 ALA A O 4
ATOM 5574 N N . GLY A 1 41 ? -10.169 -19.424 -1.199 1.00 0.00 41 GLY A N 4
ATOM 5575 C CA . GLY A 1 41 ? -9.343 -20.615 -1.120 1.00 0.00 41 GLY A CA 4
ATOM 5576 C C . GLY A 1 41 ? -7.905 -20.299 -0.756 1.00 0.00 41 GLY A C 4
ATOM 5577 O O . GLY A 1 41 ? -7.634 -19.329 -0.048 1.00 0.00 41 GLY A O 4
ATOM 5581 N N . LYS A 1 42 ? -6.980 -21.122 -1.239 1.00 0.00 42 LYS A N 4
ATOM 5582 C CA . LYS A 1 42 ? -5.563 -20.927 -0.960 1.00 0.00 42 LYS A CA 4
ATOM 5583 C C . LYS A 1 42 ? -4.915 -20.047 -2.024 1.00 0.00 42 LYS A C 4
ATOM 5584 O O . LYS A 1 42 ? -5.278 -20.106 -3.198 1.00 0.00 42 LYS A O 4
ATOM 5603 N N . GLY A 1 43 ? -3.951 -19.232 -1.606 1.00 0.00 43 GLY A N 4
ATOM 5604 C CA . GLY A 1 43 ? -3.267 -18.352 -2.536 1.00 0.00 43 GLY A CA 4
ATOM 5605 C C . GLY A 1 43 ? -2.487 -17.259 -1.832 1.00 0.00 43 GLY A C 4
ATOM 5606 O O . GLY A 1 43 ? -2.847 -16.837 -0.733 1.00 0.00 43 GLY A O 4
ATOM 5610 N N . LYS A 1 44 ? -1.413 -16.800 -2.466 1.00 0.00 44 LYS A N 4
ATOM 5611 C CA . LYS A 1 44 ? -0.578 -15.750 -1.896 1.00 0.00 44 LYS A CA 4
ATOM 5612 C C . LYS A 1 44 ? -1.021 -14.375 -2.387 1.00 0.00 44 LYS A C 4
ATOM 5613 O O . LYS A 1 44 ? -1.369 -14.205 -3.555 1.00 0.00 44 LYS A O 4
ATOM 5632 N N . VAL A 1 45 ? -1.004 -13.397 -1.488 1.00 0.00 45 VAL A N 4
ATOM 5633 C CA . VAL A 1 45 ? -1.402 -12.037 -1.831 1.00 0.00 45 VAL A CA 4
ATOM 5634 C C . VAL A 1 45 ? -0.203 -11.094 -1.821 1.00 0.00 45 VAL A C 4
ATOM 5635 O O . VAL A 1 45 ? 0.367 -10.807 -0.767 1.00 0.00 45 VAL A O 4
ATOM 5648 N N . THR A 1 46 ? 0.177 -10.614 -3.001 1.00 0.00 46 THR A N 4
ATOM 5649 C CA . THR A 1 46 ? 1.308 -9.705 -3.129 1.00 0.00 46 THR A CA 4
ATOM 5650 C C . THR A 1 46 ? 0.840 -8.275 -3.371 1.00 0.00 46 THR A C 4
ATOM 5651 O O . THR A 1 46 ? -0.088 -8.038 -4.146 1.00 0.00 46 THR A O 4
ATOM 5662 N N . CYS A 1 47 ? 1.485 -7.325 -2.705 1.00 0.00 47 CYS A N 4
ATOM 5663 C CA . CYS A 1 47 ? 1.134 -5.916 -2.848 1.00 0.00 47 CYS A CA 4
ATOM 5664 C C . CYS A 1 47 ? 2.320 -5.110 -3.367 1.00 0.00 47 CYS A C 4
ATOM 5665 O O . CYS A 1 47 ? 3.475 -5.419 -3.068 1.00 0.00 47 CYS A O 4
ATOM 5673 N N . THR A 1 48 ? 2.028 -4.075 -4.149 1.00 0.00 48 THR A N 4
ATOM 5674 C CA . THR A 1 48 ? 3.069 -3.226 -4.713 1.00 0.00 48 THR A CA 4
ATOM 5675 C C . THR A 1 48 ? 2.622 -1.770 -4.768 1.00 0.00 48 THR A C 4
ATOM 5676 O O . THR A 1 48 ? 1.784 -1.398 -5.590 1.00 0.00 48 THR A O 4
ATOM 5687 N N . VAL A 1 49 ? 3.185 -0.949 -3.888 1.00 0.00 49 VAL A N 4
ATOM 5688 C CA . VAL A 1 49 ? 2.846 0.469 -3.839 1.00 0.00 49 VAL A CA 4
ATOM 5689 C C . VAL A 1 49 ? 3.568 1.246 -4.933 1.00 0.00 49 VAL A C 4
ATOM 5690 O O . VAL A 1 49 ? 4.799 1.308 -4.956 1.00 0.00 49 VAL A O 4
ATOM 5703 N N . LEU A 1 50 ? 2.797 1.839 -5.838 1.00 0.00 50 LEU A N 4
ATOM 5704 C CA . LEU A 1 50 ? 3.365 2.614 -6.936 1.00 0.00 50 LEU A CA 4
ATOM 5705 C C . LEU A 1 50 ? 3.122 4.106 -6.731 1.00 0.00 50 LEU A C 4
ATOM 5706 O O . LEU A 1 50 ? 1.986 4.577 -6.796 1.00 0.00 50 LEU A O 4
ATOM 5722 N N . THR A 1 51 ? 4.199 4.847 -6.484 1.00 0.00 51 THR A N 4
ATOM 5723 C CA . THR A 1 51 ? 4.103 6.286 -6.271 1.00 0.00 51 THR A CA 4
ATOM 5724 C C . THR A 1 51 ? 3.979 7.031 -7.595 1.00 0.00 51 THR A C 4
ATOM 5725 O O . THR A 1 51 ? 4.483 6.594 -8.630 1.00 0.00 51 THR A O 4
ATOM 5736 N N . PRO A 1 52 ? 3.294 8.184 -7.564 1.00 0.00 52 PRO A N 4
ATOM 5737 C CA . PRO A 1 52 ? 3.090 9.014 -8.754 1.00 0.00 52 PRO A CA 4
ATOM 5738 C C . PRO A 1 52 ? 4.378 9.679 -9.226 1.00 0.00 52 PRO A C 4
ATOM 5739 O O . PRO A 1 52 ? 4.389 10.391 -10.230 1.00 0.00 52 PRO A O 4
ATOM 5750 N N . ASP A 1 53 ? 5.462 9.443 -8.494 1.00 0.00 53 ASP A N 4
ATOM 5751 C CA . ASP A 1 53 ? 6.757 10.018 -8.839 1.00 0.00 53 ASP A CA 4
ATOM 5752 C C . ASP A 1 53 ? 7.447 9.193 -9.922 1.00 0.00 53 ASP A C 4
ATOM 5753 O O . ASP A 1 53 ? 8.264 9.710 -10.683 1.00 0.00 53 ASP A O 4
ATOM 5762 N N . GLY A 1 54 ? 7.114 7.908 -9.982 1.00 0.00 54 GLY A N 4
ATOM 5763 C CA . GLY A 1 54 ? 7.712 7.033 -10.973 1.00 0.00 54 GLY A CA 4
ATOM 5764 C C . GLY A 1 54 ? 8.698 6.056 -10.365 1.00 0.00 54 GLY A C 4
ATOM 5765 O O . GLY A 1 54 ? 9.629 5.604 -11.032 1.00 0.00 54 GLY A O 4
ATOM 5769 N N . THR A 1 55 ? 8.496 5.729 -9.092 1.00 0.00 55 THR A N 4
ATOM 5770 C CA . THR A 1 55 ? 9.377 4.802 -8.392 1.00 0.00 55 THR A CA 4
ATOM 5771 C C . THR A 1 55 ? 8.576 3.759 -7.622 1.00 0.00 55 THR A C 4
ATOM 5772 O O . THR A 1 55 ? 7.658 4.095 -6.875 1.00 0.00 55 THR A O 4
ATOM 5783 N N . GLU A 1 56 ? 8.930 2.491 -7.808 1.00 0.00 56 GLU A N 4
ATOM 5784 C CA . GLU A 1 56 ? 8.242 1.399 -7.130 1.00 0.00 56 GLU A CA 4
ATOM 5785 C C . GLU A 1 56 ? 8.756 1.236 -5.702 1.00 0.00 56 GLU A C 4
ATOM 5786 O O . GLU A 1 56 ? 9.923 0.913 -5.484 1.00 0.00 56 GLU A O 4
ATOM 5798 N N . ALA A 1 57 ? 7.874 1.463 -4.733 1.00 0.00 57 ALA A N 4
ATOM 5799 C CA . ALA A 1 57 ? 8.236 1.342 -3.327 1.00 0.00 57 ALA A CA 4
ATOM 5800 C C . ALA A 1 57 ? 7.926 -0.055 -2.800 1.00 0.00 57 ALA A C 4
ATOM 5801 O O . ALA A 1 57 ? 7.251 -0.843 -3.462 1.00 0.00 57 ALA A O 4
ATOM 5808 N N . GLU A 1 58 ? 8.425 -0.356 -1.604 1.00 0.00 58 GLU A N 4
ATOM 5809 C CA . GLU A 1 58 ? 8.201 -1.659 -0.990 1.00 0.00 58 GLU A CA 4
ATOM 5810 C C . GLU A 1 58 ? 7.026 -1.608 -0.018 1.00 0.00 58 GLU A C 4
ATOM 5811 O O . GLU A 1 58 ? 6.784 -0.590 0.627 1.00 0.00 58 GLU A O 4
ATOM 5823 N N . ALA A 1 59 ? 6.297 -2.715 0.079 1.00 0.00 59 ALA A N 4
ATOM 5824 C CA . ALA A 1 59 ? 5.148 -2.799 0.971 1.00 0.00 59 ALA A CA 4
ATOM 5825 C C . ALA A 1 59 ? 5.260 -4.002 1.900 1.00 0.00 59 ALA A C 4
ATOM 5826 O O . ALA A 1 59 ? 5.400 -5.138 1.446 1.00 0.00 59 ALA A O 4
ATOM 5833 N N . ASP A 1 60 ? 5.199 -3.747 3.201 1.00 0.00 60 ASP A N 4
ATOM 5834 C CA . ASP A 1 60 ? 5.294 -4.810 4.196 1.00 0.00 60 ASP A CA 4
ATOM 5835 C C . ASP A 1 60 ? 4.045 -5.687 4.174 1.00 0.00 60 ASP A C 4
ATOM 5836 O O . ASP A 1 60 ? 2.922 -5.183 4.154 1.00 0.00 60 ASP A O 4
ATOM 5845 N N . VAL A 1 61 ? 4.251 -7.000 4.178 1.00 0.00 61 VAL A N 4
ATOM 5846 C CA . VAL A 1 61 ? 3.142 -7.946 4.159 1.00 0.00 61 VAL A CA 4
ATOM 5847 C C . VAL A 1 61 ? 3.274 -8.969 5.282 1.00 0.00 61 VAL A C 4
ATOM 5848 O O . VAL A 1 61 ? 4.363 -9.478 5.546 1.00 0.00 61 VAL A O 4
ATOM 5861 N N . ILE A 1 62 ? 2.157 -9.266 5.938 1.00 0.00 62 ILE A N 4
ATOM 5862 C CA . ILE A 1 62 ? 2.148 -10.230 7.032 1.00 0.00 62 ILE A CA 4
ATOM 5863 C C . ILE A 1 62 ? 1.053 -11.272 6.836 1.00 0.00 62 ILE A C 4
ATOM 5864 O O . ILE A 1 62 ? -0.136 -10.960 6.914 1.00 0.00 62 ILE A O 4
ATOM 5880 N N . GLU A 1 63 ? 1.461 -12.512 6.585 1.00 0.00 63 GLU A N 4
ATOM 5881 C CA . GLU A 1 63 ? 0.513 -13.601 6.379 1.00 0.00 63 GLU A CA 4
ATOM 5882 C C . GLU A 1 63 ? -0.040 -14.099 7.711 1.00 0.00 63 GLU A C 4
ATOM 5883 O O . GLU A 1 63 ? 0.635 -14.039 8.738 1.00 0.00 63 GLU A O 4
ATOM 5895 N N . ASN A 1 64 ? -1.275 -14.591 7.685 1.00 0.00 64 ASN A N 4
ATOM 5896 C CA . ASN A 1 64 ? -1.921 -15.098 8.891 1.00 0.00 64 ASN A CA 4
ATOM 5897 C C . ASN A 1 64 ? -2.326 -16.558 8.716 1.00 0.00 64 ASN A C 4
ATOM 5898 O O . ASN A 1 64 ? -2.367 -17.072 7.598 1.00 0.00 64 ASN A O 4
ATOM 5909 N N . GLU A 1 65 ? -2.626 -17.221 9.829 1.00 0.00 65 GLU A N 4
ATOM 5910 C CA . GLU A 1 65 ? -3.029 -18.622 9.798 1.00 0.00 65 GLU A CA 4
ATOM 5911 C C . GLU A 1 65 ? -4.391 -18.783 9.129 1.00 0.00 65 GLU A C 4
ATOM 5912 O O . GLU A 1 65 ? -4.663 -19.796 8.486 1.00 0.00 65 GLU A O 4
ATOM 5924 N N . ASP A 1 66 ? -5.243 -17.776 9.288 1.00 0.00 66 ASP A N 4
ATOM 5925 C CA . ASP A 1 66 ? -6.577 -17.804 8.700 1.00 0.00 66 ASP A CA 4
ATOM 5926 C C . ASP A 1 66 ? -6.517 -17.523 7.202 1.00 0.00 66 ASP A C 4
ATOM 5927 O O . ASP A 1 66 ? -7.416 -17.900 6.452 1.00 0.00 66 ASP A O 4
ATOM 5936 N N . GLY A 1 67 ? -5.450 -16.855 6.772 1.00 0.00 67 GLY A N 4
ATOM 5937 C CA . GLY A 1 67 ? -5.292 -16.534 5.366 1.00 0.00 67 GLY A CA 4
ATOM 5938 C C . GLY A 1 67 ? -5.440 -15.050 5.091 1.00 0.00 67 GLY A C 4
ATOM 5939 O O . GLY A 1 67 ? -5.780 -14.648 3.977 1.00 0.00 67 GLY A O 4
ATOM 5943 N N . THR A 1 68 ? -5.186 -14.233 6.108 1.00 0.00 68 THR A N 4
ATOM 5944 C CA . THR A 1 68 ? -5.296 -12.786 5.972 1.00 0.00 68 THR A CA 4
ATOM 5945 C C . THR A 1 68 ? -3.919 -12.134 5.907 1.00 0.00 68 THR A C 4
ATOM 5946 O O . THR A 1 68 ? -3.072 -12.364 6.770 1.00 0.00 68 THR A O 4
ATOM 5957 N N . TYR A 1 69 ? -3.703 -11.319 4.880 1.00 0.00 69 TYR A N 4
ATOM 5958 C CA . TYR A 1 69 ? -2.428 -10.636 4.702 1.00 0.00 69 TYR A CA 4
ATOM 5959 C C . TYR A 1 69 ? -2.551 -9.155 5.049 1.00 0.00 69 TYR A C 4
ATOM 5960 O O . TYR A 1 69 ? -3.283 -8.411 4.396 1.00 0.00 69 TYR A O 4
ATOM 5978 N N . ASP A 1 70 ? -1.829 -8.735 6.082 1.00 0.00 70 ASP A N 4
ATOM 5979 C CA . ASP A 1 70 ? -1.854 -7.343 6.516 1.00 0.00 70 ASP A CA 4
ATOM 5980 C C . ASP A 1 70 ? -0.753 -6.539 5.832 1.00 0.00 70 ASP A C 4
ATOM 5981 O O . ASP A 1 70 ? 0.412 -6.937 5.835 1.00 0.00 70 ASP A O 4
ATOM 5990 N N . ILE A 1 71 ? -1.131 -5.409 5.244 1.00 0.00 71 ILE A N 4
ATOM 5991 C CA . ILE A 1 71 ? -0.176 -4.550 4.555 1.00 0.00 71 ILE A CA 4
ATOM 5992 C C . ILE A 1 71 ? -0.315 -3.100 5.006 1.00 0.00 71 ILE A C 4
ATOM 5993 O O . ILE A 1 71 ? -1.420 -2.624 5.268 1.00 0.00 71 ILE A O 4
ATOM 6009 N N . PHE A 1 72 ? 0.812 -2.401 5.093 1.00 0.00 72 PHE A N 4
ATOM 6010 C CA . PHE A 1 72 ? 0.816 -1.004 5.510 1.00 0.00 72 PHE A CA 4
ATOM 6011 C C . PHE A 1 72 ? 1.744 -0.176 4.627 1.00 0.00 72 PHE A C 4
ATOM 6012 O O . PHE A 1 72 ? 2.732 -0.684 4.097 1.00 0.00 72 PHE A O 4
ATOM 6029 N N . TYR A 1 73 ? 1.420 1.104 4.476 1.00 0.00 73 TYR A N 4
ATOM 6030 C CA . TYR A 1 73 ? 2.222 2.003 3.656 1.00 0.00 73 TYR A CA 4
ATOM 6031 C C . TYR A 1 73 ? 1.911 3.461 3.982 1.00 0.00 73 TYR A C 4
ATOM 6032 O O . TYR A 1 73 ? 0.816 3.787 4.443 1.00 0.00 73 TYR A O 4
ATOM 6050 N N . THR A 1 74 ? 2.883 4.335 3.740 1.00 0.00 74 THR A N 4
ATOM 6051 C CA . THR A 1 74 ? 2.715 5.758 4.007 1.00 0.00 74 THR A CA 4
ATOM 6052 C C . THR A 1 74 ? 2.796 6.573 2.721 1.00 0.00 74 THR A C 4
ATOM 6053 O O . THR A 1 74 ? 3.529 6.222 1.798 1.00 0.00 74 THR A O 4
ATOM 6064 N N . ALA A 1 75 ? 2.036 7.662 2.668 1.00 0.00 75 ALA A N 4
ATOM 6065 C CA . ALA A 1 75 ? 2.024 8.528 1.495 1.00 0.00 75 ALA A CA 4
ATOM 6066 C C . ALA A 1 75 ? 2.829 9.800 1.743 1.00 0.00 75 ALA A C 4
ATOM 6067 O O . ALA A 1 75 ? 2.303 10.789 2.252 1.00 0.00 75 ALA A O 4
ATOM 6074 N N . ALA A 1 76 ? 4.107 9.765 1.381 1.00 0.00 76 ALA A N 4
ATOM 6075 C CA . ALA A 1 76 ? 4.984 10.916 1.563 1.00 0.00 76 ALA A CA 4
ATOM 6076 C C . ALA A 1 76 ? 4.387 12.167 0.927 1.00 0.00 76 ALA A C 4
ATOM 6077 O O . ALA A 1 76 ? 4.346 13.232 1.544 1.00 0.00 76 ALA A O 4
ATOM 6084 N N . LYS A 1 77 ? 3.927 12.032 -0.313 1.00 0.00 77 LYS A N 4
ATOM 6085 C CA . LYS A 1 77 ? 3.332 13.151 -1.035 1.00 0.00 77 LYS A CA 4
ATOM 6086 C C . LYS A 1 77 ? 2.031 12.731 -1.712 1.00 0.00 77 LYS A C 4
ATOM 6087 O O . LYS A 1 77 ? 1.837 11.570 -2.070 1.00 0.00 77 LYS A O 4
ATOM 6106 N N . PRO A 1 78 ? 1.119 13.699 -1.895 1.00 0.00 78 PRO A N 4
ATOM 6107 C CA . PRO A 1 78 ? -0.177 13.453 -2.532 1.00 0.00 78 PRO A CA 4
ATOM 6108 C C . PRO A 1 78 ? -0.044 13.161 -4.023 1.00 0.00 78 PRO A C 4
ATOM 6109 O O . PRO A 1 78 ? 1.004 13.401 -4.622 1.00 0.00 78 PRO A O 4
ATOM 6120 N N . GLY A 1 79 ? -1.114 12.642 -4.618 1.00 0.00 79 GLY A N 4
ATOM 6121 C CA . GLY A 1 79 ? -1.096 12.327 -6.035 1.00 0.00 79 GLY A CA 4
ATOM 6122 C C . GLY A 1 79 ? -1.956 11.126 -6.372 1.00 0.00 79 GLY A C 4
ATOM 6123 O O . GLY A 1 79 ? -3.004 10.911 -5.763 1.00 0.00 79 GLY A O 4
ATOM 6127 N N . THR A 1 80 ? -1.513 10.337 -7.347 1.00 0.00 80 THR A N 4
ATOM 6128 C CA . THR A 1 80 ? -2.250 9.152 -7.767 1.00 0.00 80 THR A CA 4
ATOM 6129 C C . THR A 1 80 ? -1.416 7.891 -7.579 1.00 0.00 80 THR A C 4
ATOM 6130 O O . THR A 1 80 ? -0.564 7.569 -8.407 1.00 0.00 80 THR A O 4
ATOM 6141 N N . TYR A 1 81 ? -1.666 7.180 -6.485 1.00 0.00 81 TYR A N 4
ATOM 6142 C CA . TYR A 1 81 ? -0.937 5.953 -6.187 1.00 0.00 81 TYR A CA 4
ATOM 6143 C C . TYR A 1 81 ? -1.641 4.740 -6.790 1.00 0.00 81 TYR A C 4
ATOM 6144 O O . TYR A 1 81 ? -2.870 4.679 -6.833 1.00 0.00 81 TYR A O 4
ATOM 6162 N N . VAL A 1 82 ? -0.852 3.776 -7.254 1.00 0.00 82 VAL A N 4
ATOM 6163 C CA . VAL A 1 82 ? -1.398 2.564 -7.853 1.00 0.00 82 VAL A CA 4
ATOM 6164 C C . VAL A 1 82 ? -0.860 1.318 -7.157 1.00 0.00 82 VAL A C 4
ATOM 6165 O O . VAL A 1 82 ? 0.317 0.982 -7.286 1.00 0.00 82 VAL A O 4
ATOM 6178 N N . ILE A 1 83 ? -1.732 0.636 -6.420 1.00 0.00 83 ILE A N 4
ATOM 6179 C CA . ILE A 1 83 ? -1.346 -0.574 -5.706 1.00 0.00 83 ILE A CA 4
ATOM 6180 C C . ILE A 1 83 ? -1.816 -1.823 -6.445 1.00 0.00 83 ILE A C 4
ATOM 6181 O O . ILE A 1 83 ? -3.012 -2.005 -6.677 1.00 0.00 83 ILE A O 4
ATOM 6197 N N . TYR A 1 84 ? -0.869 -2.680 -6.809 1.00 0.00 84 TYR A N 4
ATOM 6198 C CA . TYR A 1 84 ? -1.186 -3.912 -7.521 1.00 0.00 84 TYR A CA 4
ATOM 6199 C C . TYR A 1 84 ? -1.410 -5.063 -6.546 1.00 0.00 84 TYR A C 4
ATOM 6200 O O . TYR A 1 84 ? -0.617 -5.279 -5.630 1.00 0.00 84 TYR A O 4
ATOM 6218 N N . VAL A 1 85 ? -2.497 -5.800 -6.751 1.00 0.00 85 VAL A N 4
ATOM 6219 C CA . VAL A 1 85 ? -2.827 -6.931 -5.891 1.00 0.00 85 VAL A CA 4
ATOM 6220 C C . VAL A 1 85 ? -3.093 -8.187 -6.714 1.00 0.00 85 VAL A C 4
ATOM 6221 O O . VAL A 1 85 ? -3.819 -8.148 -7.708 1.00 0.00 85 VAL A O 4
ATOM 6234 N N . ARG A 1 86 ? -2.501 -9.300 -6.293 1.00 0.00 86 ARG A N 4
ATOM 6235 C CA . ARG A 1 86 ? -2.674 -10.568 -6.992 1.00 0.00 86 ARG A CA 4
ATOM 6236 C C . ARG A 1 86 ? -2.825 -11.718 -6.001 1.00 0.00 86 ARG A C 4
ATOM 6237 O O . ARG A 1 86 ? -2.077 -11.815 -5.027 1.00 0.00 86 ARG A O 4
ATOM 6258 N N . PHE A 1 87 ? -3.797 -12.589 -6.255 1.00 0.00 87 PHE A N 4
ATOM 6259 C CA . PHE A 1 87 ? -4.046 -13.732 -5.385 1.00 0.00 87 PHE A CA 4
ATOM 6260 C C . PHE A 1 87 ? -3.787 -15.043 -6.121 1.00 0.00 87 PHE A C 4
ATOM 6261 O O . PHE A 1 87 ? -4.445 -15.350 -7.114 1.00 0.00 87 PHE A O 4
ATOM 6278 N N . GLY A 1 88 ? -2.823 -15.812 -5.627 1.00 0.00 88 GLY A N 4
ATOM 6279 C CA . GLY A 1 88 ? -2.493 -17.080 -6.250 1.00 0.00 88 GLY A CA 4
ATOM 6280 C C . GLY A 1 88 ? -2.243 -16.947 -7.739 1.00 0.00 88 GLY A C 4
ATOM 6281 O O . GLY A 1 88 ? -2.635 -17.813 -8.521 1.00 0.00 88 GLY A O 4
ATOM 6285 N N . GLY A 1 89 ? -1.590 -15.859 -8.133 1.00 0.00 89 GLY A N 4
ATOM 6286 C CA . GLY A 1 89 ? -1.302 -15.634 -9.538 1.00 0.00 89 GLY A CA 4
ATOM 6287 C C . GLY A 1 89 ? -2.531 -15.219 -10.322 1.00 0.00 89 GLY A C 4
ATOM 6288 O O . GLY A 1 89 ? -2.642 -15.506 -11.515 1.00 0.00 89 GLY A O 4
ATOM 6292 N N . VAL A 1 90 ? -3.459 -14.543 -9.653 1.00 0.00 90 VAL A N 4
ATOM 6293 C CA . VAL A 1 90 ? -4.686 -14.088 -10.294 1.00 0.00 90 VAL A CA 4
ATOM 6294 C C . VAL A 1 90 ? -5.038 -12.668 -9.865 1.00 0.00 90 VAL A C 4
ATOM 6295 O O . VAL A 1 90 ? -5.500 -12.443 -8.746 1.00 0.00 90 VAL A O 4
ATOM 6308 N N . ASP A 1 91 ? -4.816 -11.713 -10.762 1.00 0.00 91 ASP A N 4
ATOM 6309 C CA . ASP A 1 91 ? -5.110 -10.314 -10.477 1.00 0.00 91 ASP A CA 4
ATOM 6310 C C . ASP A 1 91 ? -6.607 -10.105 -10.264 1.00 0.00 91 ASP A C 4
ATOM 6311 O O . ASP A 1 91 ? -7.405 -10.288 -11.184 1.00 0.00 91 ASP A O 4
ATOM 6320 N N . ILE A 1 92 ? -6.979 -9.725 -9.047 1.00 0.00 92 ILE A N 4
ATOM 6321 C CA . ILE A 1 92 ? -8.378 -9.492 -8.714 1.00 0.00 92 ILE A CA 4
ATOM 6322 C C . ILE A 1 92 ? -8.990 -8.429 -9.621 1.00 0.00 92 ILE A C 4
ATOM 6323 O O . ILE A 1 92 ? -8.294 -7.590 -10.192 1.00 0.00 92 ILE A O 4
ATOM 6339 N N . PRO A 1 93 ? -10.324 -8.463 -9.756 1.00 0.00 93 PRO A N 4
ATOM 6340 C CA . PRO A 1 93 ? -11.060 -7.508 -10.590 1.00 0.00 93 PRO A CA 4
ATOM 6341 C C . PRO A 1 93 ? -11.056 -6.102 -10.000 1.00 0.00 93 PRO A C 4
ATOM 6342 O O . PRO A 1 93 ? -11.677 -5.189 -10.545 1.00 0.00 93 PRO A O 4
ATOM 6353 N N . ASN A 1 94 ? -10.353 -5.933 -8.886 1.00 0.00 94 ASN A N 4
ATOM 6354 C CA . ASN A 1 94 ? -10.269 -4.637 -8.223 1.00 0.00 94 ASN A CA 4
ATOM 6355 C C . ASN A 1 94 ? -8.901 -3.999 -8.445 1.00 0.00 94 ASN A C 4
ATOM 6356 O O . ASN A 1 94 ? -8.654 -2.871 -8.021 1.00 0.00 94 ASN A O 4
ATOM 6367 N N . SER A 1 95 ? -8.015 -4.730 -9.115 1.00 0.00 95 SER A N 4
ATOM 6368 C CA . SER A 1 95 ? -6.671 -4.237 -9.393 1.00 0.00 95 SER A CA 4
ATOM 6369 C C . SER A 1 95 ? -6.576 -3.687 -10.813 1.00 0.00 95 SER A C 4
ATOM 6370 O O . SER A 1 95 ? -7.175 -4.214 -11.751 1.00 0.00 95 SER A O 4
ATOM 6378 N N . PRO A 1 96 ? -5.807 -2.601 -10.975 1.00 0.00 96 PRO A N 4
ATOM 6379 C CA . PRO A 1 96 ? -5.090 -1.965 -9.865 1.00 0.00 96 PRO A CA 4
ATOM 6380 C C . PRO A 1 96 ? -6.033 -1.271 -8.889 1.00 0.00 96 PRO A C 4
ATOM 6381 O O . PRO A 1 96 ? -7.248 -1.250 -9.091 1.00 0.00 96 PRO A O 4
ATOM 6392 N N . PHE A 1 97 ? -5.467 -0.703 -7.829 1.00 0.00 97 PHE A N 4
ATOM 6393 C CA . PHE A 1 97 ? -6.258 -0.008 -6.820 1.00 0.00 97 PHE A CA 4
ATOM 6394 C C . PHE A 1 97 ? -6.019 1.499 -6.885 1.00 0.00 97 PHE A C 4
ATOM 6395 O O . PHE A 1 97 ? -5.019 2.003 -6.375 1.00 0.00 97 PHE A O 4
ATOM 6412 N N . THR A 1 98 ? -6.946 2.212 -7.517 1.00 0.00 98 THR A N 4
ATOM 6413 C CA . THR A 1 98 ? -6.837 3.659 -7.651 1.00 0.00 98 THR A CA 4
ATOM 6414 C C . THR A 1 98 ? -6.926 4.345 -6.293 1.00 0.00 98 THR A C 4
ATOM 6415 O O . THR A 1 98 ? -8.008 4.469 -5.719 1.00 0.00 98 THR A O 4
ATOM 6426 N N . VAL A 1 99 ? -5.782 4.790 -5.783 1.00 0.00 99 VAL A N 4
ATOM 6427 C CA . VAL A 1 99 ? -5.732 5.465 -4.493 1.00 0.00 99 VAL A CA 4
ATOM 6428 C C . VAL A 1 99 ? -5.262 6.908 -4.645 1.00 0.00 99 VAL A C 4
ATOM 6429 O O . VAL A 1 99 ? -4.157 7.163 -5.124 1.00 0.00 99 VAL A O 4
ATOM 6442 N N . MET A 1 100 ? -6.106 7.848 -4.234 1.00 0.00 100 MET A N 4
ATOM 6443 C CA . MET A 1 100 ? -5.776 9.265 -4.323 1.00 0.00 100 MET A CA 4
ATOM 6444 C C . MET A 1 100 ? -5.381 9.818 -2.958 1.00 0.00 100 MET A C 4
ATOM 6445 O O . MET A 1 100 ? -6.177 9.807 -2.020 1.00 0.00 100 MET A O 4
ATOM 6459 N N . ALA A 1 101 ? -4.147 10.301 -2.854 1.00 0.00 101 ALA A N 4
ATOM 6460 C CA . ALA A 1 101 ? -3.648 10.859 -1.604 1.00 0.00 101 ALA A CA 4
ATOM 6461 C C . ALA A 1 101 ? -4.011 12.336 -1.479 1.00 0.00 101 ALA A C 4
ATOM 6462 O O . ALA A 1 101 ? -3.736 13.132 -2.378 1.00 0.00 101 ALA A O 4
ATOM 6469 N N . THR A 1 102 ? -4.630 12.696 -0.359 1.00 0.00 102 THR A N 4
ATOM 6470 C CA . THR A 1 102 ? -5.031 14.076 -0.118 1.00 0.00 102 THR A CA 4
ATOM 6471 C C . THR A 1 102 ? -4.403 14.615 1.162 1.00 0.00 102 THR A C 4
ATOM 6472 O O . THR A 1 102 ? -4.133 13.862 2.098 1.00 0.00 102 THR A O 4
ATOM 6483 N N . ASP A 1 103 ? -4.173 15.923 1.197 1.00 0.00 103 ASP A N 4
ATOM 6484 C CA . ASP A 1 103 ? -3.578 16.564 2.364 1.00 0.00 103 ASP A CA 4
ATOM 6485 C C . ASP A 1 103 ? -4.544 16.549 3.545 1.00 0.00 103 ASP A C 4
ATOM 6486 O O . ASP A 1 103 ? -4.131 16.652 4.699 1.00 0.00 103 ASP A O 4
ATOM 6495 N N . GLY A 1 104 ? -5.834 16.421 3.246 1.00 0.00 104 GLY A N 4
ATOM 6496 C CA . GLY A 1 104 ? -6.838 16.396 4.292 1.00 0.00 104 GLY A CA 4
ATOM 6497 C C . GLY A 1 104 ? -6.741 17.592 5.218 1.00 0.00 104 GLY A C 4
ATOM 6498 O O . GLY A 1 104 ? -6.983 18.726 4.805 1.00 0.00 104 GLY A O 4
ATOM 6502 N N . GLU A 1 105 ? -6.387 17.338 6.474 1.00 0.00 105 GLU A N 4
ATOM 6503 C CA . GLU A 1 105 ? -6.261 18.404 7.462 1.00 0.00 105 GLU A CA 4
ATOM 6504 C C . GLU A 1 105 ? -5.173 19.394 7.057 1.00 0.00 105 GLU A C 4
ATOM 6505 O O . GLU A 1 105 ? -4.342 19.104 6.196 1.00 0.00 105 GLU A O 4
ATOM 6517 N N . VAL A 1 106 ? -5.184 20.567 7.684 1.00 0.00 106 VAL A N 4
ATOM 6518 C CA . VAL A 1 106 ? -4.200 21.600 7.391 1.00 0.00 106 VAL A CA 4
ATOM 6519 C C . VAL A 1 106 ? -2.812 21.188 7.869 1.00 0.00 106 VAL A C 4
ATOM 6520 O O . VAL A 1 106 ? -2.669 20.509 8.886 1.00 0.00 106 VAL A O 4
ATOM 6533 N N . THR A 1 107 ? -1.789 21.604 7.128 1.00 0.00 107 THR A N 4
ATOM 6534 C CA . THR A 1 107 ? -0.411 21.279 7.476 1.00 0.00 107 THR A CA 4
ATOM 6535 C C . THR A 1 107 ? 0.351 22.521 7.922 1.00 0.00 107 THR A C 4
ATOM 6536 O O . THR A 1 107 ? 0.017 23.639 7.532 1.00 0.00 107 THR A O 4
ATOM 6547 N N . ALA A 1 108 ? 1.378 22.317 8.740 1.00 0.00 108 ALA A N 4
ATOM 6548 C CA . ALA A 1 108 ? 2.192 23.421 9.237 1.00 0.00 108 ALA A CA 4
ATOM 6549 C C . ALA A 1 108 ? 3.678 23.093 9.147 1.00 0.00 108 ALA A C 4
ATOM 6550 O O . ALA A 1 108 ? 4.189 22.269 9.904 1.00 0.00 108 ALA A O 4
ATOM 6557 N N . VAL A 1 109 ? 4.366 23.743 8.214 1.00 0.00 109 VAL A N 4
ATOM 6558 C CA . VAL A 1 109 ? 5.795 23.520 8.024 1.00 0.00 109 VAL A CA 4
ATOM 6559 C C . VAL A 1 109 ? 6.569 24.831 8.091 1.00 0.00 109 VAL A C 4
ATOM 6560 O O . VAL A 1 109 ? 6.199 25.815 7.452 1.00 0.00 109 VAL A O 4
ATOM 6573 N N . GLU A 1 110 ? 7.647 24.837 8.871 1.00 0.00 110 GLU A N 4
ATOM 6574 C CA . GLU A 1 110 ? 8.472 26.029 9.022 1.00 0.00 110 GLU A CA 4
ATOM 6575 C C . GLU A 1 110 ? 9.813 25.683 9.663 1.00 0.00 110 GLU A C 4
ATOM 6576 O O . GLU A 1 110 ? 9.875 24.907 10.616 1.00 0.00 110 GLU A O 4
ATOM 6588 N N . GLU A 1 111 ? 10.885 26.266 9.132 1.00 0.00 111 GLU A N 4
ATOM 6589 C CA . GLU A 1 111 ? 12.224 26.019 9.653 1.00 0.00 111 GLU A CA 4
ATOM 6590 C C . GLU A 1 111 ? 13.127 27.227 9.426 1.00 0.00 111 GLU A C 4
ATOM 6591 O O . GLU A 1 111 ? 13.119 27.829 8.354 1.00 0.00 111 GLU A O 4
ATOM 6603 N N . ALA A 1 112 ? 13.905 27.577 10.446 1.00 0.00 112 ALA A N 4
ATOM 6604 C CA . ALA A 1 112 ? 14.815 28.712 10.359 1.00 0.00 112 ALA A CA 4
ATOM 6605 C C . ALA A 1 112 ? 16.265 28.248 10.288 1.00 0.00 112 ALA A C 4
ATOM 6606 O O . ALA A 1 112 ? 16.941 28.089 11.305 1.00 0.00 112 ALA A O 4
ATOM 6613 N N . PRO A 1 113 ? 16.758 28.027 9.060 1.00 0.00 113 PRO A N 4
ATOM 6614 C CA . PRO A 1 113 ? 18.134 27.578 8.828 1.00 0.00 113 PRO A CA 4
ATOM 6615 C C . PRO A 1 113 ? 19.158 28.661 9.150 1.00 0.00 113 PRO A C 4
ATOM 6616 O O . PRO A 1 113 ? 19.140 29.742 8.561 1.00 0.00 113 PRO A O 4
ATOM 6627 N N . VAL A 1 114 ? 20.053 28.362 10.087 1.00 0.00 114 VAL A N 4
ATOM 6628 C CA . VAL A 1 114 ? 21.087 29.310 10.486 1.00 0.00 114 VAL A CA 4
ATOM 6629 C C . VAL A 1 114 ? 22.401 28.596 10.784 1.00 0.00 114 VAL A C 4
ATOM 6630 O O . VAL A 1 114 ? 22.438 27.642 11.561 1.00 0.00 114 VAL A O 4
ATOM 6643 N N . ASN A 1 115 ? 23.477 29.065 10.162 1.00 0.00 115 ASN A N 4
ATOM 6644 C CA . ASN A 1 115 ? 24.794 28.472 10.361 1.00 0.00 115 ASN A CA 4
ATOM 6645 C C . ASN A 1 115 ? 25.895 29.419 9.892 1.00 0.00 115 ASN A C 4
ATOM 6646 O O . ASN A 1 115 ? 25.646 30.337 9.111 1.00 0.00 115 ASN A O 4
ATOM 6657 N N . ALA A 1 116 ? 27.112 29.188 10.373 1.00 0.00 116 ALA A N 4
ATOM 6658 C CA . ALA A 1 116 ? 28.250 30.019 10.001 1.00 0.00 116 ALA A CA 4
ATOM 6659 C C . ALA A 1 116 ? 29.457 29.162 9.630 1.00 0.00 116 ALA A C 4
ATOM 6660 O O . ALA A 1 116 ? 29.679 28.101 10.213 1.00 0.00 116 ALA A O 4
ATOM 6667 N N . CYS A 1 117 ? 30.229 29.629 8.656 1.00 0.00 117 CYS A N 4
ATOM 6668 C CA . CYS A 1 117 ? 31.413 28.905 8.205 1.00 0.00 117 CYS A CA 4
ATOM 6669 C C . CYS A 1 117 ? 32.640 29.810 8.213 1.00 0.00 117 CYS A C 4
ATOM 6670 O O . CYS A 1 117 ? 33.003 30.413 7.203 1.00 0.00 117 CYS A O 4
ATOM 6678 N N . PRO A 1 118 ? 33.296 29.910 9.379 1.00 0.00 118 PRO A N 4
ATOM 6679 C CA . PRO A 1 118 ? 34.491 30.741 9.546 1.00 0.00 118 PRO A CA 4
ATOM 6680 C C . PRO A 1 118 ? 35.698 30.176 8.804 1.00 0.00 118 PRO A C 4
ATOM 6681 O O . PRO A 1 118 ? 35.633 29.089 8.229 1.00 0.00 118 PRO A O 4
ATOM 6692 N N . SER A 1 119 ? 36.799 30.920 8.821 1.00 0.00 119 SER A N 4
ATOM 6693 C CA . SER A 1 119 ? 38.020 30.494 8.147 1.00 0.00 119 SER A CA 4
ATOM 6694 C C . SER A 1 119 ? 39.186 30.422 9.129 1.00 0.00 119 SER A C 4
ATOM 6695 O O . SER A 1 119 ? 39.540 31.414 9.764 1.00 0.00 119 SER A O 4
ATOM 6703 N N . GLY A 1 120 ? 39.779 29.237 9.247 1.00 0.00 120 GLY A N 4
ATOM 6704 C CA . GLY A 1 120 ? 40.898 29.055 10.152 1.00 0.00 120 GLY A CA 4
ATOM 6705 C C . GLY A 1 120 ? 42.204 28.817 9.420 1.00 0.00 120 GLY A C 4
ATOM 6706 O O . GLY A 1 120 ? 42.620 27.678 9.204 1.00 0.00 120 GLY A O 4
ATOM 6710 N N . PRO A 1 121 ? 42.872 29.910 9.022 1.00 0.00 121 PRO A N 4
ATOM 6711 C CA . PRO A 1 121 ? 44.147 29.840 8.302 1.00 0.00 121 PRO A CA 4
ATOM 6712 C C . PRO A 1 121 ? 45.287 29.346 9.188 1.00 0.00 121 PRO A C 4
ATOM 6713 O O . PRO A 1 121 ? 45.069 28.956 10.334 1.00 0.00 121 PRO A O 4
ATOM 6724 N N . SER A 1 122 ? 46.500 29.365 8.647 1.00 0.00 122 SER A N 4
ATOM 6725 C CA . SER A 1 122 ? 47.674 28.917 9.388 1.00 0.00 122 SER A CA 4
ATOM 6726 C C . SER A 1 122 ? 48.807 29.931 9.279 1.00 0.00 122 SER A C 4
ATOM 6727 O O . SER A 1 122 ? 48.780 30.818 8.424 1.00 0.00 122 SER A O 4
ATOM 6735 N N . SER A 1 123 ? 49.803 29.795 10.149 1.00 0.00 123 SER A N 4
ATOM 6736 C CA . SER A 1 123 ? 50.944 30.701 10.153 1.00 0.00 123 SER A CA 4
ATOM 6737 C C . SER A 1 123 ? 52.240 29.945 9.877 1.00 0.00 123 SER A C 4
ATOM 6738 O O . SER A 1 123 ? 52.261 28.715 9.854 1.00 0.00 123 SER A O 4
ATOM 6746 N N . GLY A 1 124 ? 53.320 30.691 9.668 1.00 0.00 124 GLY A N 4
ATOM 6747 C CA . GLY A 1 124 ? 54.606 30.076 9.396 1.00 0.00 124 GLY A CA 4
ATOM 6748 C C . GLY A 1 124 ? 54.684 29.490 8.000 1.00 0.00 124 GLY A C 4
ATOM 6749 O O . GLY A 1 124 ? 54.969 28.304 7.833 1.00 0.00 124 GLY A O 4
ATOM 6753 N N . GLY A 1 1 ? 9.238 -36.368 0.583 1.00 0.00 1 GLY A N 5
ATOM 6754 C CA . GLY A 1 1 ? 8.519 -37.576 0.218 1.00 0.00 1 GLY A CA 5
ATOM 6755 C C . GLY A 1 1 ? 8.203 -37.638 -1.263 1.00 0.00 1 GLY A C 5
ATOM 6756 O O . GLY A 1 1 ? 8.621 -38.565 -1.956 1.00 0.00 1 GLY A O 5
ATOM 6760 N N . SER A 1 2 ? 7.461 -36.647 -1.751 1.00 0.00 2 SER A N 5
ATOM 6761 C CA . SER A 1 2 ? 7.084 -36.597 -3.158 1.00 0.00 2 SER A CA 5
ATOM 6762 C C . SER A 1 2 ? 7.010 -35.153 -3.648 1.00 0.00 2 SER A C 5
ATOM 6763 O O . SER A 1 2 ? 7.054 -34.214 -2.855 1.00 0.00 2 SER A O 5
ATOM 6771 N N . SER A 1 3 ? 6.897 -34.987 -4.962 1.00 0.00 3 SER A N 5
ATOM 6772 C CA . SER A 1 3 ? 6.821 -33.659 -5.560 1.00 0.00 3 SER A CA 5
ATOM 6773 C C . SER A 1 3 ? 5.547 -33.508 -6.387 1.00 0.00 3 SER A C 5
ATOM 6774 O O . SER A 1 3 ? 4.894 -34.494 -6.726 1.00 0.00 3 SER A O 5
ATOM 6782 N N . GLY A 1 4 ? 5.202 -32.265 -6.707 1.00 0.00 4 GLY A N 5
ATOM 6783 C CA . GLY A 1 4 ? 4.007 -32.006 -7.490 1.00 0.00 4 GLY A CA 5
ATOM 6784 C C . GLY A 1 4 ? 3.303 -30.730 -7.070 1.00 0.00 4 GLY A C 5
ATOM 6785 O O . GLY A 1 4 ? 2.651 -30.688 -6.027 1.00 0.00 4 GLY A O 5
ATOM 6789 N N . SER A 1 5 ? 3.437 -29.687 -7.883 1.00 0.00 5 SER A N 5
ATOM 6790 C CA . SER A 1 5 ? 2.813 -28.404 -7.588 1.00 0.00 5 SER A CA 5
ATOM 6791 C C . SER A 1 5 ? 1.294 -28.537 -7.537 1.00 0.00 5 SER A C 5
ATOM 6792 O O . SER A 1 5 ? 0.634 -28.644 -8.570 1.00 0.00 5 SER A O 5
ATOM 6800 N N . SER A 1 6 ? 0.746 -28.527 -6.325 1.00 0.00 6 SER A N 5
ATOM 6801 C CA . SER A 1 6 ? -0.695 -28.651 -6.138 1.00 0.00 6 SER A CA 5
ATOM 6802 C C . SER A 1 6 ? -1.248 -27.451 -5.375 1.00 0.00 6 SER A C 5
ATOM 6803 O O . SER A 1 6 ? -1.215 -27.413 -4.145 1.00 0.00 6 SER A O 5
ATOM 6811 N N . GLY A 1 7 ? -1.756 -26.469 -6.115 1.00 0.00 7 GLY A N 5
ATOM 6812 C CA . GLY A 1 7 ? -2.309 -25.281 -5.492 1.00 0.00 7 GLY A CA 5
ATOM 6813 C C . GLY A 1 7 ? -3.110 -24.438 -6.464 1.00 0.00 7 GLY A C 5
ATOM 6814 O O . GLY A 1 7 ? -2.609 -24.045 -7.519 1.00 0.00 7 GLY A O 5
ATOM 6818 N N . THR A 1 8 ? -4.361 -24.158 -6.111 1.00 0.00 8 THR A N 5
ATOM 6819 C CA . THR A 1 8 ? -5.234 -23.358 -6.960 1.00 0.00 8 THR A CA 5
ATOM 6820 C C . THR A 1 8 ? -6.214 -22.540 -6.127 1.00 0.00 8 THR A C 5
ATOM 6821 O O . THR A 1 8 ? -6.472 -22.858 -4.966 1.00 0.00 8 THR A O 5
ATOM 6832 N N . GLY A 1 9 ? -6.755 -21.483 -6.725 1.00 0.00 9 GLY A N 5
ATOM 6833 C CA . GLY A 1 9 ? -7.700 -20.636 -6.022 1.00 0.00 9 GLY A CA 5
ATOM 6834 C C . GLY A 1 9 ? -8.296 -19.567 -6.916 1.00 0.00 9 GLY A C 5
ATOM 6835 O O . GLY A 1 9 ? -7.876 -19.399 -8.060 1.00 0.00 9 GLY A O 5
ATOM 6839 N N . ASP A 1 10 ? -9.279 -18.842 -6.393 1.00 0.00 10 ASP A N 5
ATOM 6840 C CA . ASP A 1 10 ? -9.934 -17.782 -7.152 1.00 0.00 10 ASP A CA 5
ATOM 6841 C C . ASP A 1 10 ? -9.594 -16.412 -6.577 1.00 0.00 10 ASP A C 5
ATOM 6842 O O . ASP A 1 10 ? -9.214 -16.292 -5.412 1.00 0.00 10 ASP A O 5
ATOM 6851 N N . ALA A 1 11 ? -9.734 -15.379 -7.401 1.00 0.00 11 ALA A N 5
ATOM 6852 C CA . ALA A 1 11 ? -9.442 -14.016 -6.974 1.00 0.00 11 ALA A CA 5
ATOM 6853 C C . ALA A 1 11 ? -10.725 -13.215 -6.776 1.00 0.00 11 ALA A C 5
ATOM 6854 O O . ALA A 1 11 ? -10.827 -12.404 -5.856 1.00 0.00 11 ALA A O 5
ATOM 6861 N N . SER A 1 12 ? -11.703 -13.449 -7.646 1.00 0.00 12 SER A N 5
ATOM 6862 C CA . SER A 1 12 ? -12.979 -12.747 -7.571 1.00 0.00 12 SER A CA 5
ATOM 6863 C C . SER A 1 12 ? -13.547 -12.806 -6.157 1.00 0.00 12 SER A C 5
ATOM 6864 O O . SER A 1 12 ? -14.170 -11.854 -5.685 1.00 0.00 12 SER A O 5
ATOM 6872 N N . LYS A 1 13 ? -13.328 -13.930 -5.484 1.00 0.00 13 LYS A N 5
ATOM 6873 C CA . LYS A 1 13 ? -13.817 -14.115 -4.123 1.00 0.00 13 LYS A CA 5
ATOM 6874 C C . LYS A 1 13 ? -13.006 -13.283 -3.135 1.00 0.00 13 LYS A C 5
ATOM 6875 O O . LYS A 1 13 ? -13.556 -12.701 -2.199 1.00 0.00 13 LYS A O 5
ATOM 6894 N N . CYS A 1 14 ? -11.696 -13.227 -3.351 1.00 0.00 14 CYS A N 5
ATOM 6895 C CA . CYS A 1 14 ? -10.809 -12.465 -2.479 1.00 0.00 14 CYS A CA 5
ATOM 6896 C C . CYS A 1 14 ? -11.333 -11.047 -2.277 1.00 0.00 14 CYS A C 5
ATOM 6897 O O . CYS A 1 14 ? -11.784 -10.400 -3.223 1.00 0.00 14 CYS A O 5
ATOM 6905 N N . LEU A 1 15 ? -11.271 -10.570 -1.039 1.00 0.00 15 LEU A N 5
ATOM 6906 C CA . LEU A 1 15 ? -11.741 -9.228 -0.712 1.00 0.00 15 LEU A CA 5
ATOM 6907 C C . LEU A 1 15 ? -10.650 -8.425 -0.009 1.00 0.00 15 LEU A C 5
ATOM 6908 O O . LEU A 1 15 ? -9.842 -8.979 0.736 1.00 0.00 15 LEU A O 5
ATOM 6924 N N . ALA A 1 16 ? -10.636 -7.120 -0.249 1.00 0.00 16 ALA A N 5
ATOM 6925 C CA . ALA A 1 16 ? -9.648 -6.240 0.364 1.00 0.00 16 ALA A CA 5
ATOM 6926 C C . ALA A 1 16 ? -10.322 -5.143 1.181 1.00 0.00 16 ALA A C 5
ATOM 6927 O O . ALA A 1 16 ? -10.984 -4.262 0.631 1.00 0.00 16 ALA A O 5
ATOM 6934 N N . THR A 1 17 ? -10.149 -5.201 2.498 1.00 0.00 17 THR A N 5
ATOM 6935 C CA . THR A 1 17 ? -10.743 -4.213 3.391 1.00 0.00 17 THR A CA 5
ATOM 6936 C C . THR A 1 17 ? -9.668 -3.448 4.154 1.00 0.00 17 THR A C 5
ATOM 6937 O O . THR A 1 17 ? -8.820 -4.042 4.817 1.00 0.00 17 THR A O 5
ATOM 6948 N N . GLY A 1 18 ? -9.711 -2.121 4.057 1.00 0.00 18 GLY A N 5
ATOM 6949 C CA . GLY A 1 18 ? -8.735 -1.296 4.744 1.00 0.00 18 GLY A CA 5
ATOM 6950 C C . GLY A 1 18 ? -8.727 0.134 4.238 1.00 0.00 18 GLY A C 5
ATOM 6951 O O . GLY A 1 18 ? -9.177 0.426 3.130 1.00 0.00 18 GLY A O 5
ATOM 6955 N N . PRO A 1 19 ? -8.208 1.054 5.064 1.00 0.00 19 PRO A N 5
ATOM 6956 C CA . PRO A 1 19 ? -8.132 2.477 4.717 1.00 0.00 19 PRO A CA 5
ATOM 6957 C C . PRO A 1 19 ? -7.116 2.751 3.613 1.00 0.00 19 PRO A C 5
ATOM 6958 O O . PRO A 1 19 ? -7.322 3.620 2.767 1.00 0.00 19 PRO A O 5
ATOM 6969 N N . GLY A 1 20 ? -6.017 2.002 3.627 1.00 0.00 20 GLY A N 5
ATOM 6970 C CA . GLY A 1 20 ? -4.986 2.179 2.623 1.00 0.00 20 GLY A CA 5
ATOM 6971 C C . GLY A 1 20 ? -5.493 1.920 1.218 1.00 0.00 20 GLY A C 5
ATOM 6972 O O . GLY A 1 20 ? -5.064 2.572 0.266 1.00 0.00 20 GLY A O 5
ATOM 6976 N N . ILE A 1 21 ? -6.408 0.964 1.088 1.00 0.00 21 ILE A N 5
ATOM 6977 C CA . ILE A 1 21 ? -6.973 0.621 -0.210 1.00 0.00 21 ILE A CA 5
ATOM 6978 C C . ILE A 1 21 ? -8.144 1.535 -0.560 1.00 0.00 21 ILE A C 5
ATOM 6979 O O . ILE A 1 21 ? -8.540 1.637 -1.720 1.00 0.00 21 ILE A O 5
ATOM 6995 N N . ALA A 1 22 ? -8.693 2.197 0.453 1.00 0.00 22 ALA A N 5
ATOM 6996 C CA . ALA A 1 22 ? -9.815 3.106 0.253 1.00 0.00 22 ALA A CA 5
ATOM 6997 C C . ALA A 1 22 ? -9.561 4.040 -0.924 1.00 0.00 22 ALA A C 5
ATOM 6998 O O . ALA A 1 22 ? -8.479 4.611 -1.054 1.00 0.00 22 ALA A O 5
ATOM 7005 N N . SER A 1 23 ? -10.566 4.193 -1.779 1.00 0.00 23 SER A N 5
ATOM 7006 C CA . SER A 1 23 ? -10.450 5.056 -2.949 1.00 0.00 23 SER A CA 5
ATOM 7007 C C . SER A 1 23 ? -9.629 6.301 -2.627 1.00 0.00 23 SER A C 5
ATOM 7008 O O . SER A 1 23 ? -8.817 6.751 -3.435 1.00 0.00 23 SER A O 5
ATOM 7016 N N . THR A 1 24 ? -9.848 6.855 -1.438 1.00 0.00 24 THR A N 5
ATOM 7017 C CA . THR A 1 24 ? -9.131 8.048 -1.007 1.00 0.00 24 THR A CA 5
ATOM 7018 C C . THR A 1 24 ? -8.443 7.822 0.334 1.00 0.00 24 THR A C 5
ATOM 7019 O O . THR A 1 24 ? -8.942 7.081 1.182 1.00 0.00 24 THR A O 5
ATOM 7030 N N . VAL A 1 25 ? -7.295 8.465 0.522 1.00 0.00 25 VAL A N 5
ATOM 7031 C CA . VAL A 1 25 ? -6.540 8.335 1.762 1.00 0.00 25 VAL A CA 5
ATOM 7032 C C . VAL A 1 25 ? -5.788 9.622 2.084 1.00 0.00 25 VAL A C 5
ATOM 7033 O O . VAL A 1 25 ? -5.739 10.546 1.273 1.00 0.00 25 VAL A O 5
ATOM 7046 N N . LYS A 1 26 ? -5.201 9.675 3.275 1.00 0.00 26 LYS A N 5
ATOM 7047 C CA . LYS A 1 26 ? -4.449 10.848 3.707 1.00 0.00 26 LYS A CA 5
ATOM 7048 C C . LYS A 1 26 ? -2.948 10.578 3.661 1.00 0.00 26 LYS A C 5
ATOM 7049 O O . LYS A 1 26 ? -2.489 9.498 4.034 1.00 0.00 26 LYS A O 5
ATOM 7068 N N . THR A 1 27 ? -2.188 11.567 3.203 1.00 0.00 27 THR A N 5
ATOM 7069 C CA . THR A 1 27 ? -0.740 11.437 3.109 1.00 0.00 27 THR A CA 5
ATOM 7070 C C . THR A 1 27 ? -0.080 11.629 4.470 1.00 0.00 27 THR A C 5
ATOM 7071 O O . THR A 1 27 ? -0.660 12.233 5.371 1.00 0.00 27 THR A O 5
ATOM 7082 N N . GLY A 1 28 ? 1.135 11.110 4.611 1.00 0.00 28 GLY A N 5
ATOM 7083 C CA . GLY A 1 28 ? 1.854 11.235 5.867 1.00 0.00 28 GLY A CA 5
ATOM 7084 C C . GLY A 1 28 ? 1.410 10.211 6.893 1.00 0.00 28 GLY A C 5
ATOM 7085 O O . GLY A 1 28 ? 2.235 9.645 7.610 1.00 0.00 28 GLY A O 5
ATOM 7089 N N . GLU A 1 29 ? 0.104 9.975 6.965 1.00 0.00 29 GLU A N 5
ATOM 7090 C CA . GLU A 1 29 ? -0.447 9.014 7.914 1.00 0.00 29 GLU A CA 5
ATOM 7091 C C . GLU A 1 29 ? -0.211 7.584 7.438 1.00 0.00 29 GLU A C 5
ATOM 7092 O O . GLU A 1 29 ? -0.367 7.279 6.256 1.00 0.00 29 GLU A O 5
ATOM 7104 N N . GLU A 1 30 ? 0.166 6.712 8.368 1.00 0.00 30 GLU A N 5
ATOM 7105 C CA . GLU A 1 30 ? 0.425 5.314 8.044 1.00 0.00 30 GLU A CA 5
ATOM 7106 C C . GLU A 1 30 ? -0.869 4.504 8.055 1.00 0.00 30 GLU A C 5
ATOM 7107 O O . GLU A 1 30 ? -1.467 4.284 9.107 1.00 0.00 30 GLU A O 5
ATOM 7119 N N . VAL A 1 31 ? -1.294 4.065 6.874 1.00 0.00 31 VAL A N 5
ATOM 7120 C CA . VAL A 1 31 ? -2.516 3.280 6.747 1.00 0.00 31 VAL A CA 5
ATOM 7121 C C . VAL A 1 31 ? -2.246 1.800 6.991 1.00 0.00 31 VAL A C 5
ATOM 7122 O O . VAL A 1 31 ? -1.098 1.383 7.135 1.00 0.00 31 VAL A O 5
ATOM 7135 N N . GLY A 1 32 ? -3.313 1.008 7.035 1.00 0.00 32 GLY A N 5
ATOM 7136 C CA . GLY A 1 32 ? -3.170 -0.418 7.262 1.00 0.00 32 GLY A CA 5
ATOM 7137 C C . GLY A 1 32 ? -4.363 -1.208 6.759 1.00 0.00 32 GLY A C 5
ATOM 7138 O O . GLY A 1 32 ? -5.401 -1.265 7.418 1.00 0.00 32 GLY A O 5
ATOM 7142 N N . PHE A 1 33 ? -4.215 -1.817 5.588 1.00 0.00 33 PHE A N 5
ATOM 7143 C CA . PHE A 1 33 ? -5.289 -2.605 4.994 1.00 0.00 33 PHE A CA 5
ATOM 7144 C C . PHE A 1 33 ? -4.937 -4.089 4.992 1.00 0.00 33 PHE A C 5
ATOM 7145 O O . PHE A 1 33 ? -3.765 -4.461 4.939 1.00 0.00 33 PHE A O 5
ATOM 7162 N N . VAL A 1 34 ? -5.962 -4.935 5.050 1.00 0.00 34 VAL A N 5
ATOM 7163 C CA . VAL A 1 34 ? -5.762 -6.380 5.053 1.00 0.00 34 VAL A CA 5
ATOM 7164 C C . VAL A 1 34 ? -6.757 -7.074 4.130 1.00 0.00 34 VAL A C 5
ATOM 7165 O O . VAL A 1 34 ? -7.917 -6.672 4.034 1.00 0.00 34 VAL A O 5
ATOM 7178 N N . VAL A 1 35 ? -6.295 -8.119 3.452 1.00 0.00 35 VAL A N 5
ATOM 7179 C CA . VAL A 1 35 ? -7.145 -8.873 2.537 1.00 0.00 35 VAL A CA 5
ATOM 7180 C C . VAL A 1 35 ? -7.838 -10.026 3.254 1.00 0.00 35 VAL A C 5
ATOM 7181 O O . VAL A 1 35 ? -7.186 -10.874 3.863 1.00 0.00 35 VAL A O 5
ATOM 7194 N N . ASP A 1 36 ? -9.164 -10.051 3.177 1.00 0.00 36 ASP A N 5
ATOM 7195 C CA . ASP A 1 36 ? -9.947 -11.101 3.816 1.00 0.00 36 ASP A CA 5
ATOM 7196 C C . ASP A 1 36 ? -10.206 -12.253 2.850 1.00 0.00 36 ASP A C 5
ATOM 7197 O O . ASP A 1 36 ? -10.689 -12.046 1.737 1.00 0.00 36 ASP A O 5
ATOM 7206 N N . ALA A 1 37 ? -9.879 -13.466 3.282 1.00 0.00 37 ALA A N 5
ATOM 7207 C CA . ALA A 1 37 ? -10.077 -14.651 2.455 1.00 0.00 37 ALA A CA 5
ATOM 7208 C C . ALA A 1 37 ? -10.825 -15.736 3.220 1.00 0.00 37 ALA A C 5
ATOM 7209 O O . ALA A 1 37 ? -10.420 -16.133 4.313 1.00 0.00 37 ALA A O 5
ATOM 7216 N N . LYS A 1 38 ? -11.922 -16.213 2.641 1.00 0.00 38 LYS A N 5
ATOM 7217 C CA . LYS A 1 38 ? -12.728 -17.254 3.268 1.00 0.00 38 LYS A CA 5
ATOM 7218 C C . LYS A 1 38 ? -12.992 -18.398 2.294 1.00 0.00 38 LYS A C 5
ATOM 7219 O O . LYS A 1 38 ? -12.805 -19.569 2.629 1.00 0.00 38 LYS A O 5
ATOM 7238 N N . THR A 1 39 ? -13.428 -18.053 1.087 1.00 0.00 39 THR A N 5
ATOM 7239 C CA . THR A 1 39 ? -13.718 -19.051 0.065 1.00 0.00 39 THR A CA 5
ATOM 7240 C C . THR A 1 39 ? -12.635 -19.069 -1.008 1.00 0.00 39 THR A C 5
ATOM 7241 O O . THR A 1 39 ? -12.411 -20.088 -1.660 1.00 0.00 39 THR A O 5
ATOM 7252 N N . ALA A 1 40 ? -11.966 -17.934 -1.187 1.00 0.00 40 ALA A N 5
ATOM 7253 C CA . ALA A 1 40 ? -10.905 -17.822 -2.179 1.00 0.00 40 ALA A CA 5
ATOM 7254 C C . ALA A 1 40 ? -10.095 -19.110 -2.266 1.00 0.00 40 ALA A C 5
ATOM 7255 O O . ALA A 1 40 ? -9.648 -19.502 -3.343 1.00 0.00 40 ALA A O 5
ATOM 7262 N N . GLY A 1 41 ? -9.909 -19.766 -1.125 1.00 0.00 41 GLY A N 5
ATOM 7263 C CA . GLY A 1 41 ? -9.152 -21.003 -1.094 1.00 0.00 41 GLY A CA 5
ATOM 7264 C C . GLY A 1 41 ? -7.686 -20.778 -0.783 1.00 0.00 41 GLY A C 5
ATOM 7265 O O . GLY A 1 41 ? -7.343 -19.989 0.097 1.00 0.00 41 GLY A O 5
ATOM 7269 N N . LYS A 1 42 ? -6.816 -21.476 -1.506 1.00 0.00 42 LYS A N 5
ATOM 7270 C CA . LYS A 1 42 ? -5.377 -21.350 -1.304 1.00 0.00 42 LYS A CA 5
ATOM 7271 C C . LYS A 1 42 ? -4.776 -20.347 -2.282 1.00 0.00 42 LYS A C 5
ATOM 7272 O O . LYS A 1 42 ? -5.312 -20.125 -3.367 1.00 0.00 42 LYS A O 5
ATOM 7291 N N . GLY A 1 43 ? -3.659 -19.742 -1.891 1.00 0.00 43 GLY A N 5
ATOM 7292 C CA . GLY A 1 43 ? -3.002 -18.770 -2.745 1.00 0.00 43 GLY A CA 5
ATOM 7293 C C . GLY A 1 43 ? -2.356 -17.648 -1.957 1.00 0.00 43 GLY A C 5
ATOM 7294 O O . GLY A 1 43 ? -2.724 -17.391 -0.811 1.00 0.00 43 GLY A O 5
ATOM 7298 N N . LYS A 1 44 ? -1.386 -16.978 -2.572 1.00 0.00 44 LYS A N 5
ATOM 7299 C CA . LYS A 1 44 ? -0.684 -15.878 -1.921 1.00 0.00 44 LYS A CA 5
ATOM 7300 C C . LYS A 1 44 ? -1.154 -14.534 -2.469 1.00 0.00 44 LYS A C 5
ATOM 7301 O O . LYS A 1 44 ? -1.673 -14.453 -3.582 1.00 0.00 44 LYS A O 5
ATOM 7320 N N . VAL A 1 45 ? -0.966 -13.480 -1.680 1.00 0.00 45 VAL A N 5
ATOM 7321 C CA . VAL A 1 45 ? -1.368 -12.139 -2.088 1.00 0.00 45 VAL A CA 5
ATOM 7322 C C . VAL A 1 45 ? -0.200 -11.164 -1.995 1.00 0.00 45 VAL A C 5
ATOM 7323 O O . VAL A 1 45 ? 0.295 -10.871 -0.906 1.00 0.00 45 VAL A O 5
ATOM 7336 N N . THR A 1 46 ? 0.238 -10.662 -3.146 1.00 0.00 46 THR A N 5
ATOM 7337 C CA . THR A 1 46 ? 1.349 -9.720 -3.195 1.00 0.00 46 THR A CA 5
ATOM 7338 C C . THR A 1 46 ? 0.854 -8.301 -3.448 1.00 0.00 46 THR A C 5
ATOM 7339 O O . THR A 1 46 ? -0.091 -8.088 -4.208 1.00 0.00 46 THR A O 5
ATOM 7350 N N . CYS A 1 47 ? 1.499 -7.332 -2.807 1.00 0.00 47 CYS A N 5
ATOM 7351 C CA . CYS A 1 47 ? 1.124 -5.931 -2.962 1.00 0.00 47 CYS A CA 5
ATOM 7352 C C . CYS A 1 47 ? 2.302 -5.105 -3.468 1.00 0.00 47 CYS A C 5
ATOM 7353 O O . CYS A 1 47 ? 3.458 -5.402 -3.165 1.00 0.00 47 CYS A O 5
ATOM 7361 N N . THR A 1 48 ? 2.001 -4.070 -4.245 1.00 0.00 48 THR A N 5
ATOM 7362 C CA . THR A 1 48 ? 3.035 -3.203 -4.797 1.00 0.00 48 THR A CA 5
ATOM 7363 C C . THR A 1 48 ? 2.562 -1.755 -4.862 1.00 0.00 48 THR A C 5
ATOM 7364 O O . THR A 1 48 ? 1.712 -1.405 -5.681 1.00 0.00 48 THR A O 5
ATOM 7375 N N . VAL A 1 49 ? 3.118 -0.916 -3.994 1.00 0.00 49 VAL A N 5
ATOM 7376 C CA . VAL A 1 49 ? 2.753 0.495 -3.953 1.00 0.00 49 VAL A CA 5
ATOM 7377 C C . VAL A 1 49 ? 3.487 1.283 -5.033 1.00 0.00 49 VAL A C 5
ATOM 7378 O O . VAL A 1 49 ? 4.716 1.360 -5.034 1.00 0.00 49 VAL A O 5
ATOM 7391 N N . LEU A 1 50 ? 2.726 1.867 -5.951 1.00 0.00 50 LEU A N 5
ATOM 7392 C CA . LEU A 1 50 ? 3.303 2.651 -7.038 1.00 0.00 50 LEU A CA 5
ATOM 7393 C C . LEU A 1 50 ? 3.062 4.141 -6.822 1.00 0.00 50 LEU A C 5
ATOM 7394 O O . LEU A 1 50 ? 1.918 4.594 -6.750 1.00 0.00 50 LEU A O 5
ATOM 7410 N N . THR A 1 51 ? 4.147 4.903 -6.720 1.00 0.00 51 THR A N 5
ATOM 7411 C CA . THR A 1 51 ? 4.054 6.342 -6.514 1.00 0.00 51 THR A CA 5
ATOM 7412 C C . THR A 1 51 ? 3.904 7.080 -7.839 1.00 0.00 51 THR A C 5
ATOM 7413 O O . THR A 1 51 ? 4.400 6.644 -8.879 1.00 0.00 51 THR A O 5
ATOM 7424 N N . PRO A 1 52 ? 3.204 8.223 -7.805 1.00 0.00 52 PRO A N 5
ATOM 7425 C CA . PRO A 1 52 ? 2.974 9.046 -8.997 1.00 0.00 52 PRO A CA 5
ATOM 7426 C C . PRO A 1 52 ? 4.249 9.725 -9.487 1.00 0.00 52 PRO A C 5
ATOM 7427 O O . PRO A 1 52 ? 4.252 10.381 -10.529 1.00 0.00 52 PRO A O 5
ATOM 7438 N N . ASP A 1 53 ? 5.328 9.564 -8.731 1.00 0.00 53 ASP A N 5
ATOM 7439 C CA . ASP A 1 53 ? 6.609 10.160 -9.090 1.00 0.00 53 ASP A CA 5
ATOM 7440 C C . ASP A 1 53 ? 7.340 9.301 -10.118 1.00 0.00 53 ASP A C 5
ATOM 7441 O O . ASP A 1 53 ? 8.127 9.807 -10.918 1.00 0.00 53 ASP A O 5
ATOM 7450 N N . GLY A 1 54 ? 7.074 7.999 -10.090 1.00 0.00 54 GLY A N 5
ATOM 7451 C CA . GLY A 1 54 ? 7.715 7.090 -11.023 1.00 0.00 54 GLY A CA 5
ATOM 7452 C C . GLY A 1 54 ? 8.686 6.147 -10.340 1.00 0.00 54 GLY A C 5
ATOM 7453 O O . GLY A 1 54 ? 9.715 5.783 -10.910 1.00 0.00 54 GLY A O 5
ATOM 7457 N N . THR A 1 55 ? 8.360 5.751 -9.114 1.00 0.00 55 THR A N 5
ATOM 7458 C CA . THR A 1 55 ? 9.212 4.847 -8.352 1.00 0.00 55 THR A CA 5
ATOM 7459 C C . THR A 1 55 ? 8.397 3.721 -7.724 1.00 0.00 55 THR A C 5
ATOM 7460 O O . THR A 1 55 ? 7.298 3.946 -7.219 1.00 0.00 55 THR A O 5
ATOM 7471 N N . GLU A 1 56 ? 8.944 2.510 -7.761 1.00 0.00 56 GLU A N 5
ATOM 7472 C CA . GLU A 1 56 ? 8.266 1.350 -7.196 1.00 0.00 56 GLU A CA 5
ATOM 7473 C C . GLU A 1 56 ? 8.667 1.142 -5.738 1.00 0.00 56 GLU A C 5
ATOM 7474 O O . GLU A 1 56 ? 9.810 0.794 -5.441 1.00 0.00 56 GLU A O 5
ATOM 7486 N N . ALA A 1 57 ? 7.718 1.358 -4.832 1.00 0.00 57 ALA A N 5
ATOM 7487 C CA . ALA A 1 57 ? 7.971 1.193 -3.407 1.00 0.00 57 ALA A CA 5
ATOM 7488 C C . ALA A 1 57 ? 7.501 -0.174 -2.920 1.00 0.00 57 ALA A C 5
ATOM 7489 O O . ALA A 1 57 ? 6.603 -0.775 -3.507 1.00 0.00 57 ALA A O 5
ATOM 7496 N N . GLU A 1 58 ? 8.114 -0.656 -1.844 1.00 0.00 58 GLU A N 5
ATOM 7497 C CA . GLU A 1 58 ? 7.758 -1.953 -1.280 1.00 0.00 58 GLU A CA 5
ATOM 7498 C C . GLU A 1 58 ? 6.764 -1.794 -0.134 1.00 0.00 58 GLU A C 5
ATOM 7499 O O . GLU A 1 58 ? 6.722 -0.755 0.525 1.00 0.00 58 GLU A O 5
ATOM 7511 N N . ALA A 1 59 ? 5.964 -2.830 0.097 1.00 0.00 59 ALA A N 5
ATOM 7512 C CA . ALA A 1 59 ? 4.971 -2.806 1.163 1.00 0.00 59 ALA A CA 5
ATOM 7513 C C . ALA A 1 59 ? 5.106 -4.027 2.067 1.00 0.00 59 ALA A C 5
ATOM 7514 O O . ALA A 1 59 ? 5.158 -5.161 1.591 1.00 0.00 59 ALA A O 5
ATOM 7521 N N . ASP A 1 60 ? 5.163 -3.787 3.372 1.00 0.00 60 ASP A N 5
ATOM 7522 C CA . ASP A 1 60 ? 5.293 -4.868 4.343 1.00 0.00 60 ASP A CA 5
ATOM 7523 C C . ASP A 1 60 ? 4.014 -5.698 4.406 1.00 0.00 60 ASP A C 5
ATOM 7524 O O . ASP A 1 60 ? 2.923 -5.161 4.601 1.00 0.00 60 ASP A O 5
ATOM 7533 N N . VAL A 1 61 ? 4.155 -7.009 4.240 1.00 0.00 61 VAL A N 5
ATOM 7534 C CA . VAL A 1 61 ? 3.012 -7.912 4.277 1.00 0.00 61 VAL A CA 5
ATOM 7535 C C . VAL A 1 61 ? 3.130 -8.899 5.434 1.00 0.00 61 VAL A C 5
ATOM 7536 O O . VAL A 1 61 ? 4.226 -9.354 5.765 1.00 0.00 61 VAL A O 5
ATOM 7549 N N . ILE A 1 62 ? 1.996 -9.226 6.043 1.00 0.00 62 ILE A N 5
ATOM 7550 C CA . ILE A 1 62 ? 1.972 -10.161 7.161 1.00 0.00 62 ILE A CA 5
ATOM 7551 C C . ILE A 1 62 ? 0.820 -11.151 7.026 1.00 0.00 62 ILE A C 5
ATOM 7552 O O . ILE A 1 62 ? -0.348 -10.778 7.137 1.00 0.00 62 ILE A O 5
ATOM 7568 N N . GLU A 1 63 ? 1.157 -12.414 6.787 1.00 0.00 63 GLU A N 5
ATOM 7569 C CA . GLU A 1 63 ? 0.150 -13.458 6.638 1.00 0.00 63 GLU A CA 5
ATOM 7570 C C . GLU A 1 63 ? -0.375 -13.906 7.999 1.00 0.00 63 GLU A C 5
ATOM 7571 O O . GLU A 1 63 ? 0.283 -13.720 9.022 1.00 0.00 63 GLU A O 5
ATOM 7583 N N . ASN A 1 64 ? -1.566 -14.496 8.002 1.00 0.00 64 ASN A N 5
ATOM 7584 C CA . ASN A 1 64 ? -2.180 -14.971 9.238 1.00 0.00 64 ASN A CA 5
ATOM 7585 C C . ASN A 1 64 ? -2.624 -16.424 9.100 1.00 0.00 64 ASN A C 5
ATOM 7586 O O . ASN A 1 64 ? -2.756 -16.941 7.991 1.00 0.00 64 ASN A O 5
ATOM 7597 N N . GLU A 1 65 ? -2.856 -17.075 10.236 1.00 0.00 65 GLU A N 5
ATOM 7598 C CA . GLU A 1 65 ? -3.286 -18.469 10.242 1.00 0.00 65 GLU A CA 5
ATOM 7599 C C . GLU A 1 65 ? -4.680 -18.611 9.637 1.00 0.00 65 GLU A C 5
ATOM 7600 O O . GLU A 1 65 ? -5.018 -19.649 9.068 1.00 0.00 65 GLU A O 5
ATOM 7612 N N . ASP A 1 66 ? -5.484 -17.561 9.767 1.00 0.00 66 ASP A N 5
ATOM 7613 C CA . ASP A 1 66 ? -6.841 -17.568 9.233 1.00 0.00 66 ASP A CA 5
ATOM 7614 C C . ASP A 1 66 ? -6.833 -17.342 7.724 1.00 0.00 66 ASP A C 5
ATOM 7615 O O . ASP A 1 66 ? -7.783 -17.697 7.029 1.00 0.00 66 ASP A O 5
ATOM 7624 N N . GLY A 1 67 ? -5.753 -16.747 7.226 1.00 0.00 67 GLY A N 5
ATOM 7625 C CA . GLY A 1 67 ? -5.643 -16.483 5.803 1.00 0.00 67 GLY A CA 5
ATOM 7626 C C . GLY A 1 67 ? -5.766 -15.008 5.476 1.00 0.00 67 GLY A C 5
ATOM 7627 O O . GLY A 1 67 ? -6.144 -14.640 4.363 1.00 0.00 67 GLY A O 5
ATOM 7631 N N . THR A 1 68 ? -5.449 -14.159 6.449 1.00 0.00 68 THR A N 5
ATOM 7632 C CA . THR A 1 68 ? -5.530 -12.716 6.260 1.00 0.00 68 THR A CA 5
ATOM 7633 C C . THR A 1 68 ? -4.141 -12.099 6.139 1.00 0.00 68 THR A C 5
ATOM 7634 O O . THR A 1 68 ? -3.255 -12.376 6.949 1.00 0.00 68 THR A O 5
ATOM 7645 N N . TYR A 1 69 ? -3.957 -11.262 5.124 1.00 0.00 69 TYR A N 5
ATOM 7646 C CA . TYR A 1 69 ? -2.675 -10.607 4.897 1.00 0.00 69 TYR A CA 5
ATOM 7647 C C . TYR A 1 69 ? -2.747 -9.126 5.258 1.00 0.00 69 TYR A C 5
ATOM 7648 O O . TYR A 1 69 ? -3.466 -8.355 4.622 1.00 0.00 69 TYR A O 5
ATOM 7666 N N . ASP A 1 70 ? -1.997 -8.736 6.282 1.00 0.00 70 ASP A N 5
ATOM 7667 C CA . ASP A 1 70 ? -1.974 -7.348 6.729 1.00 0.00 70 ASP A CA 5
ATOM 7668 C C . ASP A 1 70 ? -0.887 -6.562 6.002 1.00 0.00 70 ASP A C 5
ATOM 7669 O O . ASP A 1 70 ? 0.267 -6.988 5.943 1.00 0.00 70 ASP A O 5
ATOM 7678 N N . ILE A 1 71 ? -1.264 -5.414 5.449 1.00 0.00 71 ILE A N 5
ATOM 7679 C CA . ILE A 1 71 ? -0.322 -4.568 4.727 1.00 0.00 71 ILE A CA 5
ATOM 7680 C C . ILE A 1 71 ? -0.412 -3.120 5.196 1.00 0.00 71 ILE A C 5
ATOM 7681 O O . ILE A 1 71 ? -1.498 -2.613 5.474 1.00 0.00 71 ILE A O 5
ATOM 7697 N N . PHE A 1 72 ? 0.738 -2.458 5.278 1.00 0.00 72 PHE A N 5
ATOM 7698 C CA . PHE A 1 72 ? 0.790 -1.067 5.712 1.00 0.00 72 PHE A CA 5
ATOM 7699 C C . PHE A 1 72 ? 1.754 -0.263 4.845 1.00 0.00 72 PHE A C 5
ATOM 7700 O O . PHE A 1 72 ? 2.744 -0.794 4.342 1.00 0.00 72 PHE A O 5
ATOM 7717 N N . TYR A 1 73 ? 1.459 1.021 4.675 1.00 0.00 73 TYR A N 5
ATOM 7718 C CA . TYR A 1 73 ? 2.296 1.899 3.867 1.00 0.00 73 TYR A CA 5
ATOM 7719 C C . TYR A 1 73 ? 2.032 3.364 4.202 1.00 0.00 73 TYR A C 5
ATOM 7720 O O . TYR A 1 73 ? 1.025 3.700 4.824 1.00 0.00 73 TYR A O 5
ATOM 7738 N N . THR A 1 74 ? 2.947 4.233 3.784 1.00 0.00 74 THR A N 5
ATOM 7739 C CA . THR A 1 74 ? 2.816 5.662 4.038 1.00 0.00 74 THR A CA 5
ATOM 7740 C C . THR A 1 74 ? 2.970 6.466 2.752 1.00 0.00 74 THR A C 5
ATOM 7741 O O . THR A 1 74 ? 3.776 6.123 1.887 1.00 0.00 74 THR A O 5
ATOM 7752 N N . ALA A 1 75 ? 2.194 7.538 2.633 1.00 0.00 75 ALA A N 5
ATOM 7753 C CA . ALA A 1 75 ? 2.247 8.393 1.454 1.00 0.00 75 ALA A CA 5
ATOM 7754 C C . ALA A 1 75 ? 3.028 9.672 1.737 1.00 0.00 75 ALA A C 5
ATOM 7755 O O . ALA A 1 75 ? 2.487 10.632 2.286 1.00 0.00 75 ALA A O 5
ATOM 7762 N N . ALA A 1 76 ? 4.302 9.678 1.359 1.00 0.00 76 ALA A N 5
ATOM 7763 C CA . ALA A 1 76 ? 5.156 10.840 1.572 1.00 0.00 76 ALA A CA 5
ATOM 7764 C C . ALA A 1 76 ? 4.519 12.101 0.999 1.00 0.00 76 ALA A C 5
ATOM 7765 O O . ALA A 1 76 ? 4.331 13.092 1.707 1.00 0.00 76 ALA A O 5
ATOM 7772 N N . LYS A 1 77 ? 4.190 12.061 -0.287 1.00 0.00 77 LYS A N 5
ATOM 7773 C CA . LYS A 1 77 ? 3.574 13.199 -0.956 1.00 0.00 77 LYS A CA 5
ATOM 7774 C C . LYS A 1 77 ? 2.259 12.797 -1.616 1.00 0.00 77 LYS A C 5
ATOM 7775 O O . LYS A 1 77 ? 2.053 11.643 -1.992 1.00 0.00 77 LYS A O 5
ATOM 7794 N N . PRO A 1 78 ? 1.347 13.770 -1.763 1.00 0.00 78 PRO A N 5
ATOM 7795 C CA . PRO A 1 78 ? 0.037 13.541 -2.379 1.00 0.00 78 PRO A CA 5
ATOM 7796 C C . PRO A 1 78 ? 0.140 13.278 -3.878 1.00 0.00 78 PRO A C 5
ATOM 7797 O O . PRO A 1 78 ? 1.179 13.517 -4.490 1.00 0.00 78 PRO A O 5
ATOM 7808 N N . GLY A 1 79 ? -0.947 12.782 -4.463 1.00 0.00 79 GLY A N 5
ATOM 7809 C CA . GLY A 1 79 ? -0.958 12.495 -5.886 1.00 0.00 79 GLY A CA 5
ATOM 7810 C C . GLY A 1 79 ? -1.801 11.282 -6.226 1.00 0.00 79 GLY A C 5
ATOM 7811 O O . GLY A 1 79 ? -2.871 11.078 -5.650 1.00 0.00 79 GLY A O 5
ATOM 7815 N N . THR A 1 80 ? -1.321 10.474 -7.166 1.00 0.00 80 THR A N 5
ATOM 7816 C CA . THR A 1 80 ? -2.040 9.277 -7.585 1.00 0.00 80 THR A CA 5
ATOM 7817 C C . THR A 1 80 ? -1.214 8.022 -7.326 1.00 0.00 80 THR A C 5
ATOM 7818 O O . THR A 1 80 ? -0.192 7.794 -7.973 1.00 0.00 80 THR A O 5
ATOM 7829 N N . TYR A 1 81 ? -1.663 7.210 -6.375 1.00 0.00 81 TYR A N 5
ATOM 7830 C CA . TYR A 1 81 ? -0.965 5.978 -6.029 1.00 0.00 81 TYR A CA 5
ATOM 7831 C C . TYR A 1 81 ? -1.668 4.766 -6.631 1.00 0.00 81 TYR A C 5
ATOM 7832 O O . TYR A 1 81 ? -2.889 4.635 -6.544 1.00 0.00 81 TYR A O 5
ATOM 7850 N N . VAL A 1 82 ? -0.889 3.879 -7.241 1.00 0.00 82 VAL A N 5
ATOM 7851 C CA . VAL A 1 82 ? -1.435 2.675 -7.857 1.00 0.00 82 VAL A CA 5
ATOM 7852 C C . VAL A 1 82 ? -0.927 1.421 -7.155 1.00 0.00 82 VAL A C 5
ATOM 7853 O O . VAL A 1 82 ? 0.254 1.081 -7.245 1.00 0.00 82 VAL A O 5
ATOM 7866 N N . ILE A 1 83 ? -1.827 0.736 -6.457 1.00 0.00 83 ILE A N 5
ATOM 7867 C CA . ILE A 1 83 ? -1.470 -0.483 -5.741 1.00 0.00 83 ILE A CA 5
ATOM 7868 C C . ILE A 1 83 ? -1.916 -1.722 -6.509 1.00 0.00 83 ILE A C 5
ATOM 7869 O O . ILE A 1 83 ? -3.087 -1.856 -6.867 1.00 0.00 83 ILE A O 5
ATOM 7885 N N . TYR A 1 84 ? -0.976 -2.628 -6.757 1.00 0.00 84 TYR A N 5
ATOM 7886 C CA . TYR A 1 84 ? -1.272 -3.857 -7.484 1.00 0.00 84 TYR A CA 5
ATOM 7887 C C . TYR A 1 84 ? -1.470 -5.024 -6.522 1.00 0.00 84 TYR A C 5
ATOM 7888 O O . TYR A 1 84 ? -0.599 -5.325 -5.705 1.00 0.00 84 TYR A O 5
ATOM 7906 N N . VAL A 1 85 ? -2.622 -5.678 -6.624 1.00 0.00 85 VAL A N 5
ATOM 7907 C CA . VAL A 1 85 ? -2.935 -6.814 -5.765 1.00 0.00 85 VAL A CA 5
ATOM 7908 C C . VAL A 1 85 ? -3.467 -7.988 -6.579 1.00 0.00 85 VAL A C 5
ATOM 7909 O O . VAL A 1 85 ? -4.261 -7.808 -7.502 1.00 0.00 85 VAL A O 5
ATOM 7922 N N . ARG A 1 86 ? -3.023 -9.192 -6.231 1.00 0.00 86 ARG A N 5
ATOM 7923 C CA . ARG A 1 86 ? -3.453 -10.397 -6.930 1.00 0.00 86 ARG A CA 5
ATOM 7924 C C . ARG A 1 86 ? -3.574 -11.571 -5.963 1.00 0.00 86 ARG A C 5
ATOM 7925 O O . ARG A 1 86 ? -3.216 -11.464 -4.790 1.00 0.00 86 ARG A O 5
ATOM 7946 N N . PHE A 1 87 ? -4.083 -12.692 -6.464 1.00 0.00 87 PHE A N 5
ATOM 7947 C CA . PHE A 1 87 ? -4.254 -13.886 -5.645 1.00 0.00 87 PHE A CA 5
ATOM 7948 C C . PHE A 1 87 ? -3.800 -15.133 -6.400 1.00 0.00 87 PHE A C 5
ATOM 7949 O O . PHE A 1 87 ? -4.381 -15.500 -7.421 1.00 0.00 87 PHE A O 5
ATOM 7966 N N . GLY A 1 88 ? -2.757 -15.780 -5.889 1.00 0.00 88 GLY A N 5
ATOM 7967 C CA . GLY A 1 88 ? -2.241 -16.977 -6.528 1.00 0.00 88 GLY A CA 5
ATOM 7968 C C . GLY A 1 88 ? -1.895 -16.754 -7.986 1.00 0.00 88 GLY A C 5
ATOM 7969 O O . GLY A 1 88 ? -2.158 -17.607 -8.832 1.00 0.00 88 GLY A O 5
ATOM 7973 N N . GLY A 1 89 ? -1.302 -15.600 -8.282 1.00 0.00 89 GLY A N 5
ATOM 7974 C CA . GLY A 1 89 ? -0.931 -15.287 -9.649 1.00 0.00 89 GLY A CA 5
ATOM 7975 C C . GLY A 1 89 ? -2.115 -14.842 -10.485 1.00 0.00 89 GLY A C 5
ATOM 7976 O O . GLY A 1 89 ? -2.132 -15.032 -11.701 1.00 0.00 89 GLY A O 5
ATOM 7980 N N . VAL A 1 90 ? -3.109 -14.250 -9.831 1.00 0.00 90 VAL A N 5
ATOM 7981 C CA . VAL A 1 90 ? -4.304 -13.778 -10.521 1.00 0.00 90 VAL A CA 5
ATOM 7982 C C . VAL A 1 90 ? -4.702 -12.386 -10.041 1.00 0.00 90 VAL A C 5
ATOM 7983 O O . VAL A 1 90 ? -5.184 -12.220 -8.921 1.00 0.00 90 VAL A O 5
ATOM 7996 N N . ASP A 1 91 ? -4.495 -11.390 -10.895 1.00 0.00 91 ASP A N 5
ATOM 7997 C CA . ASP A 1 91 ? -4.834 -10.012 -10.560 1.00 0.00 91 ASP A CA 5
ATOM 7998 C C . ASP A 1 91 ? -6.343 -9.844 -10.408 1.00 0.00 91 ASP A C 5
ATOM 7999 O O . ASP A 1 91 ? -7.085 -9.909 -11.389 1.00 0.00 91 ASP A O 5
ATOM 8008 N N . ILE A 1 92 ? -6.789 -9.632 -9.176 1.00 0.00 92 ILE A N 5
ATOM 8009 C CA . ILE A 1 92 ? -8.210 -9.455 -8.897 1.00 0.00 92 ILE A CA 5
ATOM 8010 C C . ILE A 1 92 ? -8.829 -8.423 -9.832 1.00 0.00 92 ILE A C 5
ATOM 8011 O O . ILE A 1 92 ? -8.146 -7.556 -10.379 1.00 0.00 92 ILE A O 5
ATOM 8027 N N . PRO A 1 93 ? -10.154 -8.514 -10.020 1.00 0.00 93 PRO A N 5
ATOM 8028 C CA . PRO A 1 93 ? -10.895 -7.593 -10.887 1.00 0.00 93 PRO A CA 5
ATOM 8029 C C . PRO A 1 93 ? -10.977 -6.186 -10.305 1.00 0.00 93 PRO A C 5
ATOM 8030 O O . PRO A 1 93 ? -11.618 -5.305 -10.874 1.00 0.00 93 PRO A O 5
ATOM 8041 N N . ASN A 1 94 ? -10.319 -5.984 -9.167 1.00 0.00 94 ASN A N 5
ATOM 8042 C CA . ASN A 1 94 ? -10.317 -4.682 -8.508 1.00 0.00 94 ASN A CA 5
ATOM 8043 C C . ASN A 1 94 ? -9.020 -3.931 -8.792 1.00 0.00 94 ASN A C 5
ATOM 8044 O O . ASN A 1 94 ? -8.989 -2.701 -8.784 1.00 0.00 94 ASN A O 5
ATOM 8055 N N . SER A 1 95 ? -7.951 -4.680 -9.043 1.00 0.00 95 SER A N 5
ATOM 8056 C CA . SER A 1 95 ? -6.651 -4.085 -9.328 1.00 0.00 95 SER A CA 5
ATOM 8057 C C . SER A 1 95 ? -6.594 -3.562 -10.759 1.00 0.00 95 SER A C 5
ATOM 8058 O O . SER A 1 95 ? -7.173 -4.138 -11.681 1.00 0.00 95 SER A O 5
ATOM 8066 N N . PRO A 1 96 ? -5.878 -2.445 -10.952 1.00 0.00 96 PRO A N 5
ATOM 8067 C CA . PRO A 1 96 ? -5.185 -1.751 -9.863 1.00 0.00 96 PRO A CA 5
ATOM 8068 C C . PRO A 1 96 ? -6.152 -1.081 -8.893 1.00 0.00 96 PRO A C 5
ATOM 8069 O O . PRO A 1 96 ? -7.356 -1.015 -9.148 1.00 0.00 96 PRO A O 5
ATOM 8080 N N . PHE A 1 97 ? -5.621 -0.586 -7.781 1.00 0.00 97 PHE A N 5
ATOM 8081 C CA . PHE A 1 97 ? -6.438 0.079 -6.772 1.00 0.00 97 PHE A CA 5
ATOM 8082 C C . PHE A 1 97 ? -6.180 1.582 -6.767 1.00 0.00 97 PHE A C 5
ATOM 8083 O O . PHE A 1 97 ? -5.182 2.051 -6.216 1.00 0.00 97 PHE A O 5
ATOM 8100 N N . THR A 1 98 ? -7.085 2.335 -7.384 1.00 0.00 98 THR A N 5
ATOM 8101 C CA . THR A 1 98 ? -6.955 3.785 -7.453 1.00 0.00 98 THR A CA 5
ATOM 8102 C C . THR A 1 98 ? -7.064 4.412 -6.069 1.00 0.00 98 THR A C 5
ATOM 8103 O O . THR A 1 98 ? -8.149 4.484 -5.491 1.00 0.00 98 THR A O 5
ATOM 8114 N N . VAL A 1 99 ? -5.932 4.868 -5.540 1.00 0.00 99 VAL A N 5
ATOM 8115 C CA . VAL A 1 99 ? -5.901 5.493 -4.223 1.00 0.00 99 VAL A CA 5
ATOM 8116 C C . VAL A 1 99 ? -5.401 6.931 -4.307 1.00 0.00 99 VAL A C 5
ATOM 8117 O O . VAL A 1 99 ? -4.240 7.176 -4.634 1.00 0.00 99 VAL A O 5
ATOM 8130 N N . MET A 1 100 ? -6.284 7.878 -4.011 1.00 0.00 100 MET A N 5
ATOM 8131 C CA . MET A 1 100 ? -5.932 9.291 -4.052 1.00 0.00 100 MET A CA 5
ATOM 8132 C C . MET A 1 100 ? -5.456 9.773 -2.685 1.00 0.00 100 MET A C 5
ATOM 8133 O O . MET A 1 100 ? -6.238 9.852 -1.738 1.00 0.00 100 MET A O 5
ATOM 8147 N N . ALA A 1 101 ? -4.170 10.095 -2.590 1.00 0.00 101 ALA A N 5
ATOM 8148 C CA . ALA A 1 101 ? -3.591 10.570 -1.340 1.00 0.00 101 ALA A CA 5
ATOM 8149 C C . ALA A 1 101 ? -3.717 12.084 -1.217 1.00 0.00 101 ALA A C 5
ATOM 8150 O O . ALA A 1 101 ? -2.950 12.833 -1.823 1.00 0.00 101 ALA A O 5
ATOM 8157 N N . THR A 1 102 ? -4.691 12.531 -0.430 1.00 0.00 102 THR A N 5
ATOM 8158 C CA . THR A 1 102 ? -4.919 13.956 -0.229 1.00 0.00 102 THR A CA 5
ATOM 8159 C C . THR A 1 102 ? -3.970 14.522 0.820 1.00 0.00 102 THR A C 5
ATOM 8160 O O . THR A 1 102 ? -3.635 13.851 1.796 1.00 0.00 102 THR A O 5
ATOM 8171 N N . ASP A 1 103 ? -3.537 15.762 0.613 1.00 0.00 103 ASP A N 5
ATOM 8172 C CA . ASP A 1 103 ? -2.627 16.420 1.543 1.00 0.00 103 ASP A CA 5
ATOM 8173 C C . ASP A 1 103 ? -3.342 16.778 2.842 1.00 0.00 103 ASP A C 5
ATOM 8174 O O . ASP A 1 103 ? -2.726 16.843 3.904 1.00 0.00 103 ASP A O 5
ATOM 8183 N N . GLY A 1 104 ? -4.648 17.013 2.747 1.00 0.00 104 GLY A N 5
ATOM 8184 C CA . GLY A 1 104 ? -5.425 17.365 3.921 1.00 0.00 104 GLY A CA 5
ATOM 8185 C C . GLY A 1 104 ? -4.951 18.650 4.568 1.00 0.00 104 GLY A C 5
ATOM 8186 O O . GLY A 1 104 ? -4.631 19.618 3.877 1.00 0.00 104 GLY A O 5
ATOM 8190 N N . GLU A 1 105 ? -4.907 18.662 5.896 1.00 0.00 105 GLU A N 5
ATOM 8191 C CA . GLU A 1 105 ? -4.470 19.841 6.635 1.00 0.00 105 GLU A CA 5
ATOM 8192 C C . GLU A 1 105 ? -3.065 19.642 7.196 1.00 0.00 105 GLU A C 5
ATOM 8193 O O . GLU A 1 105 ? -2.773 18.623 7.823 1.00 0.00 105 GLU A O 5
ATOM 8205 N N . VAL A 1 106 ? -2.197 20.621 6.964 1.00 0.00 106 VAL A N 5
ATOM 8206 C CA . VAL A 1 106 ? -0.823 20.556 7.447 1.00 0.00 106 VAL A CA 5
ATOM 8207 C C . VAL A 1 106 ? -0.331 21.927 7.895 1.00 0.00 106 VAL A C 5
ATOM 8208 O O . VAL A 1 106 ? -0.438 22.909 7.160 1.00 0.00 106 VAL A O 5
ATOM 8221 N N . THR A 1 107 ? 0.211 21.988 9.108 1.00 0.00 107 THR A N 5
ATOM 8222 C CA . THR A 1 107 ? 0.719 23.239 9.655 1.00 0.00 107 THR A CA 5
ATOM 8223 C C . THR A 1 107 ? 2.230 23.342 9.482 1.00 0.00 107 THR A C 5
ATOM 8224 O O . THR A 1 107 ? 2.993 22.695 10.199 1.00 0.00 107 THR A O 5
ATOM 8235 N N . ALA A 1 108 ? 2.657 24.159 8.525 1.00 0.00 108 ALA A N 5
ATOM 8236 C CA . ALA A 1 108 ? 4.077 24.350 8.260 1.00 0.00 108 ALA A CA 5
ATOM 8237 C C . ALA A 1 108 ? 4.878 24.390 9.556 1.00 0.00 108 ALA A C 5
ATOM 8238 O O . ALA A 1 108 ? 4.589 25.184 10.452 1.00 0.00 108 ALA A O 5
ATOM 8245 N N . VAL A 1 109 ? 5.885 23.527 9.653 1.00 0.00 109 VAL A N 5
ATOM 8246 C CA . VAL A 1 109 ? 6.728 23.464 10.840 1.00 0.00 109 VAL A CA 5
ATOM 8247 C C . VAL A 1 109 ? 7.722 24.620 10.871 1.00 0.00 109 VAL A C 5
ATOM 8248 O O . VAL A 1 109 ? 8.028 25.215 9.838 1.00 0.00 109 VAL A O 5
ATOM 8261 N N . GLU A 1 110 ? 8.221 24.933 12.063 1.00 0.00 110 GLU A N 5
ATOM 8262 C CA . GLU A 1 110 ? 9.180 26.019 12.227 1.00 0.00 110 GLU A CA 5
ATOM 8263 C C . GLU A 1 110 ? 10.560 25.476 12.590 1.00 0.00 110 GLU A C 5
ATOM 8264 O O . GLU A 1 110 ? 10.715 24.289 12.872 1.00 0.00 110 GLU A O 5
ATOM 8276 N N . GLU A 1 111 ? 11.557 26.355 12.580 1.00 0.00 111 GLU A N 5
ATOM 8277 C CA . GLU A 1 111 ? 12.923 25.963 12.907 1.00 0.00 111 GLU A CA 5
ATOM 8278 C C . GLU A 1 111 ? 13.674 27.113 13.571 1.00 0.00 111 GLU A C 5
ATOM 8279 O O . GLU A 1 111 ? 13.475 28.279 13.230 1.00 0.00 111 GLU A O 5
ATOM 8291 N N . ALA A 1 112 ? 14.539 26.776 14.523 1.00 0.00 112 ALA A N 5
ATOM 8292 C CA . ALA A 1 112 ? 15.320 27.779 15.235 1.00 0.00 112 ALA A CA 5
ATOM 8293 C C . ALA A 1 112 ? 16.640 27.196 15.730 1.00 0.00 112 ALA A C 5
ATOM 8294 O O . ALA A 1 112 ? 16.708 26.058 16.195 1.00 0.00 112 ALA A O 5
ATOM 8301 N N . PRO A 1 113 ? 17.715 27.992 15.629 1.00 0.00 113 PRO A N 5
ATOM 8302 C CA . PRO A 1 113 ? 19.051 27.577 16.062 1.00 0.00 113 PRO A CA 5
ATOM 8303 C C . PRO A 1 113 ? 19.160 27.459 17.579 1.00 0.00 113 PRO A C 5
ATOM 8304 O O . PRO A 1 113 ? 19.039 28.450 18.298 1.00 0.00 113 PRO A O 5
ATOM 8315 N N . VAL A 1 114 ? 19.389 26.241 18.058 1.00 0.00 114 VAL A N 5
ATOM 8316 C CA . VAL A 1 114 ? 19.515 25.993 19.489 1.00 0.00 114 VAL A CA 5
ATOM 8317 C C . VAL A 1 114 ? 20.979 25.924 19.908 1.00 0.00 114 VAL A C 5
ATOM 8318 O O . VAL A 1 114 ? 21.727 25.065 19.443 1.00 0.00 114 VAL A O 5
ATOM 8331 N N . ASN A 1 115 ? 21.380 26.833 20.790 1.00 0.00 115 ASN A N 5
ATOM 8332 C CA . ASN A 1 115 ? 22.756 26.873 21.273 1.00 0.00 115 ASN A CA 5
ATOM 8333 C C . ASN A 1 115 ? 22.812 27.373 22.713 1.00 0.00 115 ASN A C 5
ATOM 8334 O O . ASN A 1 115 ? 21.900 28.052 23.182 1.00 0.00 115 ASN A O 5
ATOM 8345 N N . ALA A 1 116 ? 23.892 27.032 23.410 1.00 0.00 116 ALA A N 5
ATOM 8346 C CA . ALA A 1 116 ? 24.069 27.447 24.796 1.00 0.00 116 ALA A CA 5
ATOM 8347 C C . ALA A 1 116 ? 25.406 28.154 24.990 1.00 0.00 116 ALA A C 5
ATOM 8348 O O . ALA A 1 116 ? 26.188 28.294 24.049 1.00 0.00 116 ALA A O 5
ATOM 8355 N N . CYS A 1 117 ? 25.663 28.598 26.216 1.00 0.00 117 CYS A N 5
ATOM 8356 C CA . CYS A 1 117 ? 26.906 29.292 26.532 1.00 0.00 117 CYS A CA 5
ATOM 8357 C C . CYS A 1 117 ? 27.948 28.320 27.075 1.00 0.00 117 CYS A C 5
ATOM 8358 O O . CYS A 1 117 ? 27.631 27.358 27.774 1.00 0.00 117 CYS A O 5
ATOM 8366 N N . PRO A 1 118 ? 29.223 28.576 26.746 1.00 0.00 118 PRO A N 5
ATOM 8367 C CA . PRO A 1 118 ? 30.339 27.734 27.189 1.00 0.00 118 PRO A CA 5
ATOM 8368 C C . PRO A 1 118 ? 30.598 27.857 28.687 1.00 0.00 118 PRO A C 5
ATOM 8369 O O . PRO A 1 118 ? 29.847 28.517 29.404 1.00 0.00 118 PRO A O 5
ATOM 8380 N N . SER A 1 119 ? 31.665 27.216 29.152 1.00 0.00 119 SER A N 5
ATOM 8381 C CA . SER A 1 119 ? 32.022 27.251 30.566 1.00 0.00 119 SER A CA 5
ATOM 8382 C C . SER A 1 119 ? 33.354 27.964 30.772 1.00 0.00 119 SER A C 5
ATOM 8383 O O . SER A 1 119 ? 34.238 27.912 29.919 1.00 0.00 119 SER A O 5
ATOM 8391 N N . GLY A 1 120 ? 33.491 28.631 31.915 1.00 0.00 120 GLY A N 5
ATOM 8392 C CA . GLY A 1 120 ? 34.718 29.346 32.215 1.00 0.00 120 GLY A CA 5
ATOM 8393 C C . GLY A 1 120 ? 35.945 28.462 32.108 1.00 0.00 120 GLY A C 5
ATOM 8394 O O . GLY A 1 120 ? 35.853 27.234 32.105 1.00 0.00 120 GLY A O 5
ATOM 8398 N N . PRO A 1 121 ? 37.126 29.091 32.016 1.00 0.00 121 PRO A N 5
ATOM 8399 C CA . PRO A 1 121 ? 38.398 28.373 31.904 1.00 0.00 121 PRO A CA 5
ATOM 8400 C C . PRO A 1 121 ? 38.773 27.653 33.195 1.00 0.00 121 PRO A C 5
ATOM 8401 O O . PRO A 1 121 ? 38.046 27.719 34.186 1.00 0.00 121 PRO A O 5
ATOM 8412 N N . SER A 1 122 ? 39.911 26.965 33.176 1.00 0.00 122 SER A N 5
ATOM 8413 C CA . SER A 1 122 ? 40.378 26.230 34.345 1.00 0.00 122 SER A CA 5
ATOM 8414 C C . SER A 1 122 ? 41.136 27.150 35.297 1.00 0.00 122 SER A C 5
ATOM 8415 O O . SER A 1 122 ? 41.423 28.302 34.970 1.00 0.00 122 SER A O 5
ATOM 8423 N N . SER A 1 123 ? 41.457 26.633 36.479 1.00 0.00 123 SER A N 5
ATOM 8424 C CA . SER A 1 123 ? 42.179 27.408 37.482 1.00 0.00 123 SER A CA 5
ATOM 8425 C C . SER A 1 123 ? 43.531 26.770 37.792 1.00 0.00 123 SER A C 5
ATOM 8426 O O . SER A 1 123 ? 43.868 25.714 37.261 1.00 0.00 123 SER A O 5
ATOM 8434 N N . GLY A 1 124 ? 44.300 27.423 38.658 1.00 0.00 124 GLY A N 5
ATOM 8435 C CA . GLY A 1 124 ? 45.606 26.908 39.025 1.00 0.00 124 GLY A CA 5
ATOM 8436 C C . GLY A 1 124 ? 46.337 27.816 39.992 1.00 0.00 124 GLY A C 5
ATOM 8437 O O . GLY A 1 124 ? 46.878 28.848 39.597 1.00 0.00 124 GLY A O 5
ATOM 8441 N N . GLY A 1 1 ? -8.662 -47.122 -9.487 1.00 0.00 1 GLY A N 6
ATOM 8442 C CA . GLY A 1 1 ? -8.557 -46.875 -8.061 1.00 0.00 1 GLY A CA 6
ATOM 8443 C C . GLY A 1 1 ? -9.500 -45.784 -7.591 1.00 0.00 1 GLY A C 6
ATOM 8444 O O . GLY A 1 1 ? -10.715 -45.980 -7.552 1.00 0.00 1 GLY A O 6
ATOM 8448 N N . SER A 1 2 ? -8.940 -44.632 -7.234 1.00 0.00 2 SER A N 6
ATOM 8449 C CA . SER A 1 2 ? -9.739 -43.509 -6.760 1.00 0.00 2 SER A CA 6
ATOM 8450 C C . SER A 1 2 ? -9.049 -42.184 -7.070 1.00 0.00 2 SER A C 6
ATOM 8451 O O . SER A 1 2 ? -8.053 -41.826 -6.440 1.00 0.00 2 SER A O 6
ATOM 8459 N N . SER A 1 3 ? -9.587 -41.458 -8.045 1.00 0.00 3 SER A N 6
ATOM 8460 C CA . SER A 1 3 ? -9.022 -40.173 -8.442 1.00 0.00 3 SER A CA 6
ATOM 8461 C C . SER A 1 3 ? -8.785 -39.284 -7.225 1.00 0.00 3 SER A C 6
ATOM 8462 O O . SER A 1 3 ? -9.386 -39.483 -6.171 1.00 0.00 3 SER A O 6
ATOM 8470 N N . GLY A 1 4 ? -7.902 -38.302 -7.381 1.00 0.00 4 GLY A N 6
ATOM 8471 C CA . GLY A 1 4 ? -7.600 -37.397 -6.287 1.00 0.00 4 GLY A CA 6
ATOM 8472 C C . GLY A 1 4 ? -7.690 -35.940 -6.699 1.00 0.00 4 GLY A C 6
ATOM 8473 O O . GLY A 1 4 ? -7.050 -35.520 -7.661 1.00 0.00 4 GLY A O 6
ATOM 8477 N N . SER A 1 5 ? -8.490 -35.169 -5.969 1.00 0.00 5 SER A N 6
ATOM 8478 C CA . SER A 1 5 ? -8.667 -33.753 -6.266 1.00 0.00 5 SER A CA 6
ATOM 8479 C C . SER A 1 5 ? -7.362 -32.988 -6.064 1.00 0.00 5 SER A C 6
ATOM 8480 O O . SER A 1 5 ? -6.631 -33.229 -5.103 1.00 0.00 5 SER A O 6
ATOM 8488 N N . SER A 1 6 ? -7.077 -32.066 -6.978 1.00 0.00 6 SER A N 6
ATOM 8489 C CA . SER A 1 6 ? -5.858 -31.268 -6.904 1.00 0.00 6 SER A CA 6
ATOM 8490 C C . SER A 1 6 ? -6.072 -30.032 -6.035 1.00 0.00 6 SER A C 6
ATOM 8491 O O . SER A 1 6 ? -5.279 -29.746 -5.138 1.00 0.00 6 SER A O 6
ATOM 8499 N N . GLY A 1 7 ? -7.148 -29.301 -6.309 1.00 0.00 7 GLY A N 6
ATOM 8500 C CA . GLY A 1 7 ? -7.446 -28.104 -5.545 1.00 0.00 7 GLY A CA 6
ATOM 8501 C C . GLY A 1 7 ? -7.068 -26.836 -6.283 1.00 0.00 7 GLY A C 6
ATOM 8502 O O . GLY A 1 7 ? -6.003 -26.758 -6.896 1.00 0.00 7 GLY A O 6
ATOM 8506 N N . THR A 1 8 ? -7.943 -25.836 -6.227 1.00 0.00 8 THR A N 6
ATOM 8507 C CA . THR A 1 8 ? -7.697 -24.566 -6.898 1.00 0.00 8 THR A CA 6
ATOM 8508 C C . THR A 1 8 ? -8.474 -23.434 -6.234 1.00 0.00 8 THR A C 6
ATOM 8509 O O . THR A 1 8 ? -9.692 -23.510 -6.082 1.00 0.00 8 THR A O 6
ATOM 8520 N N . GLY A 1 9 ? -7.760 -22.384 -5.841 1.00 0.00 9 GLY A N 6
ATOM 8521 C CA . GLY A 1 9 ? -8.400 -21.250 -5.200 1.00 0.00 9 GLY A CA 6
ATOM 8522 C C . GLY A 1 9 ? -9.108 -20.347 -6.189 1.00 0.00 9 GLY A C 6
ATOM 8523 O O . GLY A 1 9 ? -9.671 -20.818 -7.177 1.00 0.00 9 GLY A O 6
ATOM 8527 N N . ASP A 1 10 ? -9.080 -19.045 -5.924 1.00 0.00 10 ASP A N 6
ATOM 8528 C CA . ASP A 1 10 ? -9.724 -18.072 -6.800 1.00 0.00 10 ASP A CA 6
ATOM 8529 C C . ASP A 1 10 ? -9.414 -16.649 -6.351 1.00 0.00 10 ASP A C 6
ATOM 8530 O O . ASP A 1 10 ? -9.201 -16.393 -5.166 1.00 0.00 10 ASP A O 6
ATOM 8539 N N . ALA A 1 11 ? -9.389 -15.725 -7.306 1.00 0.00 11 ALA A N 6
ATOM 8540 C CA . ALA A 1 11 ? -9.106 -14.326 -7.009 1.00 0.00 11 ALA A CA 6
ATOM 8541 C C . ALA A 1 11 ? -10.394 -13.525 -6.855 1.00 0.00 11 ALA A C 6
ATOM 8542 O O . ALA A 1 11 ? -10.515 -12.691 -5.959 1.00 0.00 11 ALA A O 6
ATOM 8549 N N . SER A 1 12 ? -11.355 -13.785 -7.737 1.00 0.00 12 SER A N 6
ATOM 8550 C CA . SER A 1 12 ? -12.633 -13.085 -7.702 1.00 0.00 12 SER A CA 6
ATOM 8551 C C . SER A 1 12 ? -13.326 -13.284 -6.357 1.00 0.00 12 SER A C 6
ATOM 8552 O O . SER A 1 12 ? -14.268 -12.568 -6.017 1.00 0.00 12 SER A O 6
ATOM 8560 N N . LYS A 1 13 ? -12.852 -14.264 -5.595 1.00 0.00 13 LYS A N 6
ATOM 8561 C CA . LYS A 1 13 ? -13.422 -14.559 -4.286 1.00 0.00 13 LYS A CA 6
ATOM 8562 C C . LYS A 1 13 ? -12.733 -13.744 -3.196 1.00 0.00 13 LYS A C 6
ATOM 8563 O O . LYS A 1 13 ? -13.345 -13.407 -2.181 1.00 0.00 13 LYS A O 6
ATOM 8582 N N . CYS A 1 14 ? -11.462 -13.431 -3.413 1.00 0.00 14 CYS A N 6
ATOM 8583 C CA . CYS A 1 14 ? -10.690 -12.654 -2.448 1.00 0.00 14 CYS A CA 6
ATOM 8584 C C . CYS A 1 14 ? -11.305 -11.274 -2.246 1.00 0.00 14 CYS A C 6
ATOM 8585 O O . CYS A 1 14 ? -11.967 -10.740 -3.137 1.00 0.00 14 CYS A O 6
ATOM 8593 N N . LEU A 1 15 ? -11.082 -10.699 -1.069 1.00 0.00 15 LEU A N 6
ATOM 8594 C CA . LEU A 1 15 ? -11.615 -9.379 -0.749 1.00 0.00 15 LEU A CA 6
ATOM 8595 C C . LEU A 1 15 ? -10.535 -8.487 -0.148 1.00 0.00 15 LEU A C 6
ATOM 8596 O O . LEU A 1 15 ? -9.523 -8.972 0.356 1.00 0.00 15 LEU A O 6
ATOM 8612 N N . ALA A 1 16 ? -10.758 -7.177 -0.204 1.00 0.00 16 ALA A N 6
ATOM 8613 C CA . ALA A 1 16 ? -9.805 -6.216 0.339 1.00 0.00 16 ALA A CA 6
ATOM 8614 C C . ALA A 1 16 ? -10.513 -5.149 1.167 1.00 0.00 16 ALA A C 6
ATOM 8615 O O . ALA A 1 16 ? -11.238 -4.311 0.632 1.00 0.00 16 ALA A O 6
ATOM 8622 N N . THR A 1 17 ? -10.298 -5.188 2.479 1.00 0.00 17 THR A N 6
ATOM 8623 C CA . THR A 1 17 ? -10.917 -4.225 3.382 1.00 0.00 17 THR A CA 6
ATOM 8624 C C . THR A 1 17 ? -9.867 -3.502 4.218 1.00 0.00 17 THR A C 6
ATOM 8625 O O . THR A 1 17 ? -9.040 -4.132 4.875 1.00 0.00 17 THR A O 6
ATOM 8636 N N . GLY A 1 18 ? -9.907 -2.173 4.189 1.00 0.00 18 GLY A N 6
ATOM 8637 C CA . GLY A 1 18 ? -8.954 -1.386 4.949 1.00 0.00 18 GLY A CA 6
ATOM 8638 C C . GLY A 1 18 ? -8.915 0.063 4.506 1.00 0.00 18 GLY A C 6
ATOM 8639 O O . GLY A 1 18 ? -9.322 0.406 3.395 1.00 0.00 18 GLY A O 6
ATOM 8643 N N . PRO A 1 19 ? -8.417 0.943 5.388 1.00 0.00 19 PRO A N 6
ATOM 8644 C CA . PRO A 1 19 ? -8.317 2.377 5.105 1.00 0.00 19 PRO A CA 6
ATOM 8645 C C . PRO A 1 19 ? -7.259 2.688 4.051 1.00 0.00 19 PRO A C 6
ATOM 8646 O O . PRO A 1 19 ? -7.239 3.776 3.478 1.00 0.00 19 PRO A O 6
ATOM 8657 N N . GLY A 1 20 ? -6.381 1.721 3.799 1.00 0.00 20 GLY A N 6
ATOM 8658 C CA . GLY A 1 20 ? -5.332 1.911 2.814 1.00 0.00 20 GLY A CA 6
ATOM 8659 C C . GLY A 1 20 ? -5.850 1.824 1.392 1.00 0.00 20 GLY A C 6
ATOM 8660 O O . GLY A 1 20 ? -5.251 2.382 0.471 1.00 0.00 20 GLY A O 6
ATOM 8664 N N . ILE A 1 21 ? -6.964 1.122 1.211 1.00 0.00 21 ILE A N 6
ATOM 8665 C CA . ILE A 1 21 ? -7.560 0.964 -0.109 1.00 0.00 21 ILE A CA 6
ATOM 8666 C C . ILE A 1 21 ? -8.709 1.946 -0.314 1.00 0.00 21 ILE A C 6
ATOM 8667 O O . ILE A 1 21 ? -9.405 1.900 -1.328 1.00 0.00 21 ILE A O 6
ATOM 8683 N N . ALA A 1 22 ? -8.900 2.835 0.656 1.00 0.00 22 ALA A N 6
ATOM 8684 C CA . ALA A 1 22 ? -9.962 3.831 0.580 1.00 0.00 22 ALA A CA 6
ATOM 8685 C C . ALA A 1 22 ? -9.805 4.708 -0.658 1.00 0.00 22 ALA A C 6
ATOM 8686 O O . ALA A 1 22 ? -8.691 5.060 -1.044 1.00 0.00 22 ALA A O 6
ATOM 8693 N N . SER A 1 23 ? -10.928 5.056 -1.276 1.00 0.00 23 SER A N 6
ATOM 8694 C CA . SER A 1 23 ? -10.915 5.889 -2.474 1.00 0.00 23 SER A CA 6
ATOM 8695 C C . SER A 1 23 ? -9.888 7.009 -2.345 1.00 0.00 23 SER A C 6
ATOM 8696 O O . SER A 1 23 ? -9.204 7.356 -3.310 1.00 0.00 23 SER A O 6
ATOM 8704 N N . THR A 1 24 ? -9.785 7.574 -1.146 1.00 0.00 24 THR A N 6
ATOM 8705 C CA . THR A 1 24 ? -8.843 8.657 -0.889 1.00 0.00 24 THR A CA 6
ATOM 8706 C C . THR A 1 24 ? -8.269 8.563 0.519 1.00 0.00 24 THR A C 6
ATOM 8707 O O . THR A 1 24 ? -8.949 8.131 1.450 1.00 0.00 24 THR A O 6
ATOM 8718 N N . VAL A 1 25 ? -7.013 8.972 0.670 1.00 0.00 25 VAL A N 6
ATOM 8719 C CA . VAL A 1 25 ? -6.348 8.935 1.967 1.00 0.00 25 VAL A CA 6
ATOM 8720 C C . VAL A 1 25 ? -5.581 10.227 2.227 1.00 0.00 25 VAL A C 6
ATOM 8721 O O . VAL A 1 25 ? -5.398 11.046 1.326 1.00 0.00 25 VAL A O 6
ATOM 8734 N N . LYS A 1 26 ? -5.133 10.404 3.465 1.00 0.00 26 LYS A N 6
ATOM 8735 C CA . LYS A 1 26 ? -4.384 11.594 3.846 1.00 0.00 26 LYS A CA 6
ATOM 8736 C C . LYS A 1 26 ? -2.887 11.304 3.891 1.00 0.00 26 LYS A C 6
ATOM 8737 O O . LYS A 1 26 ? -2.460 10.265 4.397 1.00 0.00 26 LYS A O 6
ATOM 8756 N N . THR A 1 27 ? -2.092 12.229 3.362 1.00 0.00 27 THR A N 6
ATOM 8757 C CA . THR A 1 27 ? -0.643 12.072 3.342 1.00 0.00 27 THR A CA 6
ATOM 8758 C C . THR A 1 27 ? -0.072 12.066 4.756 1.00 0.00 27 THR A C 6
ATOM 8759 O O . THR A 1 27 ? -0.722 12.513 5.700 1.00 0.00 27 THR A O 6
ATOM 8770 N N . GLY A 1 28 ? 1.149 11.559 4.894 1.00 0.00 28 GLY A N 6
ATOM 8771 C CA . GLY A 1 28 ? 1.788 11.506 6.196 1.00 0.00 28 GLY A CA 6
ATOM 8772 C C . GLY A 1 28 ? 1.285 10.353 7.042 1.00 0.00 28 GLY A C 6
ATOM 8773 O O . GLY A 1 28 ? 2.071 9.656 7.683 1.00 0.00 28 GLY A O 6
ATOM 8777 N N . GLU A 1 29 ? -0.029 10.152 7.044 1.00 0.00 29 GLU A N 6
ATOM 8778 C CA . GLU A 1 29 ? -0.635 9.076 7.820 1.00 0.00 29 GLU A CA 6
ATOM 8779 C C . GLU A 1 29 ? -0.329 7.717 7.198 1.00 0.00 29 GLU A C 6
ATOM 8780 O O . GLU A 1 29 ? -0.070 7.617 5.999 1.00 0.00 29 GLU A O 6
ATOM 8792 N N . GLU A 1 30 ? -0.359 6.674 8.022 1.00 0.00 30 GLU A N 6
ATOM 8793 C CA . GLU A 1 30 ? -0.083 5.322 7.553 1.00 0.00 30 GLU A CA 6
ATOM 8794 C C . GLU A 1 30 ? -1.347 4.466 7.586 1.00 0.00 30 GLU A C 6
ATOM 8795 O O . GLU A 1 30 ? -2.027 4.382 8.609 1.00 0.00 30 GLU A O 6
ATOM 8807 N N . VAL A 1 31 ? -1.654 3.832 6.459 1.00 0.00 31 VAL A N 6
ATOM 8808 C CA . VAL A 1 31 ? -2.835 2.983 6.357 1.00 0.00 31 VAL A CA 6
ATOM 8809 C C . VAL A 1 31 ? -2.481 1.520 6.596 1.00 0.00 31 VAL A C 6
ATOM 8810 O O . VAL A 1 31 ? -1.307 1.154 6.651 1.00 0.00 31 VAL A O 6
ATOM 8823 N N . GLY A 1 32 ? -3.505 0.683 6.738 1.00 0.00 32 GLY A N 6
ATOM 8824 C CA . GLY A 1 32 ? -3.282 -0.732 6.969 1.00 0.00 32 GLY A CA 6
ATOM 8825 C C . GLY A 1 32 ? -4.476 -1.579 6.579 1.00 0.00 32 GLY A C 6
ATOM 8826 O O . GLY A 1 32 ? -5.409 -1.748 7.364 1.00 0.00 32 GLY A O 6
ATOM 8830 N N . PHE A 1 33 ? -4.450 -2.112 5.362 1.00 0.00 33 PHE A N 6
ATOM 8831 C CA . PHE A 1 33 ? -5.541 -2.944 4.867 1.00 0.00 33 PHE A CA 6
ATOM 8832 C C . PHE A 1 33 ? -5.142 -4.417 4.862 1.00 0.00 33 PHE A C 6
ATOM 8833 O O . PHE A 1 33 ? -3.957 -4.751 4.828 1.00 0.00 33 PHE A O 6
ATOM 8850 N N . VAL A 1 34 ? -6.139 -5.295 4.896 1.00 0.00 34 VAL A N 6
ATOM 8851 C CA . VAL A 1 34 ? -5.894 -6.732 4.893 1.00 0.00 34 VAL A CA 6
ATOM 8852 C C . VAL A 1 34 ? -6.823 -7.446 3.918 1.00 0.00 34 VAL A C 6
ATOM 8853 O O . VAL A 1 34 ? -7.985 -7.072 3.762 1.00 0.00 34 VAL A O 6
ATOM 8866 N N . VAL A 1 35 ? -6.301 -8.478 3.262 1.00 0.00 35 VAL A N 6
ATOM 8867 C CA . VAL A 1 35 ? -7.084 -9.248 2.302 1.00 0.00 35 VAL A CA 6
ATOM 8868 C C . VAL A 1 35 ? -7.771 -10.431 2.975 1.00 0.00 35 VAL A C 6
ATOM 8869 O O . VAL A 1 35 ? -7.112 -11.321 3.511 1.00 0.00 35 VAL A O 6
ATOM 8882 N N . ASP A 1 36 ? -9.100 -10.433 2.943 1.00 0.00 36 ASP A N 6
ATOM 8883 C CA . ASP A 1 36 ? -9.878 -11.507 3.549 1.00 0.00 36 ASP A CA 6
ATOM 8884 C C . ASP A 1 36 ? -10.296 -12.532 2.500 1.00 0.00 36 ASP A C 6
ATOM 8885 O O . ASP A 1 36 ? -10.848 -12.178 1.458 1.00 0.00 36 ASP A O 6
ATOM 8894 N N . ALA A 1 37 ? -10.030 -13.803 2.782 1.00 0.00 37 ALA A N 6
ATOM 8895 C CA . ALA A 1 37 ? -10.380 -14.880 1.864 1.00 0.00 37 ALA A CA 6
ATOM 8896 C C . ALA A 1 37 ? -11.289 -15.902 2.537 1.00 0.00 37 ALA A C 6
ATOM 8897 O O . ALA A 1 37 ? -10.966 -16.431 3.601 1.00 0.00 37 ALA A O 6
ATOM 8904 N N . LYS A 1 38 ? -12.430 -16.175 1.911 1.00 0.00 38 LYS A N 6
ATOM 8905 C CA . LYS A 1 38 ? -13.386 -17.135 2.450 1.00 0.00 38 LYS A CA 6
ATOM 8906 C C . LYS A 1 38 ? -13.485 -18.365 1.554 1.00 0.00 38 LYS A C 6
ATOM 8907 O O . LYS A 1 38 ? -13.099 -19.467 1.949 1.00 0.00 38 LYS A O 6
ATOM 8926 N N . THR A 1 39 ? -14.004 -18.173 0.345 1.00 0.00 39 THR A N 6
ATOM 8927 C CA . THR A 1 39 ? -14.153 -19.266 -0.606 1.00 0.00 39 THR A CA 6
ATOM 8928 C C . THR A 1 39 ? -13.021 -19.264 -1.628 1.00 0.00 39 THR A C 6
ATOM 8929 O O . THR A 1 39 ? -12.960 -20.127 -2.502 1.00 0.00 39 THR A O 6
ATOM 8940 N N . ALA A 1 40 ? -12.126 -18.289 -1.510 1.00 0.00 40 ALA A N 6
ATOM 8941 C CA . ALA A 1 40 ? -10.994 -18.177 -2.422 1.00 0.00 40 ALA A CA 6
ATOM 8942 C C . ALA A 1 40 ? -10.059 -19.373 -2.285 1.00 0.00 40 ALA A C 6
ATOM 8943 O O . ALA A 1 40 ? -9.418 -19.786 -3.252 1.00 0.00 40 ALA A O 6
ATOM 8950 N N . GLY A 1 41 ? -9.984 -19.927 -1.078 1.00 0.00 41 GLY A N 6
ATOM 8951 C CA . GLY A 1 41 ? -9.124 -21.070 -0.839 1.00 0.00 41 GLY A CA 6
ATOM 8952 C C . GLY A 1 41 ? -7.716 -20.665 -0.450 1.00 0.00 41 GLY A C 6
ATOM 8953 O O . GLY A 1 41 ? -7.520 -19.693 0.280 1.00 0.00 41 GLY A O 6
ATOM 8957 N N . LYS A 1 42 ? -6.731 -21.412 -0.936 1.00 0.00 42 LYS A N 6
ATOM 8958 C CA . LYS A 1 42 ? -5.333 -21.127 -0.637 1.00 0.00 42 LYS A CA 6
ATOM 8959 C C . LYS A 1 42 ? -4.717 -20.234 -1.709 1.00 0.00 42 LYS A C 6
ATOM 8960 O O . LYS A 1 42 ? -5.073 -20.323 -2.884 1.00 0.00 42 LYS A O 6
ATOM 8979 N N . GLY A 1 43 ? -3.790 -19.374 -1.297 1.00 0.00 43 GLY A N 6
ATOM 8980 C CA . GLY A 1 43 ? -3.139 -18.479 -2.235 1.00 0.00 43 GLY A CA 6
ATOM 8981 C C . GLY A 1 43 ? -2.322 -17.408 -1.543 1.00 0.00 43 GLY A C 6
ATOM 8982 O O . GLY A 1 43 ? -2.527 -17.125 -0.362 1.00 0.00 43 GLY A O 6
ATOM 8986 N N . LYS A 1 44 ? -1.389 -16.809 -2.277 1.00 0.00 44 LYS A N 6
ATOM 8987 C CA . LYS A 1 44 ? -0.536 -15.763 -1.726 1.00 0.00 44 LYS A CA 6
ATOM 8988 C C . LYS A 1 44 ? -1.022 -14.383 -2.157 1.00 0.00 44 LYS A C 6
ATOM 8989 O O . LYS A 1 44 ? -1.563 -14.217 -3.250 1.00 0.00 44 LYS A O 6
ATOM 9008 N N . VAL A 1 45 ? -0.825 -13.393 -1.291 1.00 0.00 45 VAL A N 6
ATOM 9009 C CA . VAL A 1 45 ? -1.240 -12.027 -1.583 1.00 0.00 45 VAL A CA 6
ATOM 9010 C C . VAL A 1 45 ? -0.045 -11.081 -1.606 1.00 0.00 45 VAL A C 6
ATOM 9011 O O . VAL A 1 45 ? 0.589 -10.838 -0.578 1.00 0.00 45 VAL A O 6
ATOM 9024 N N . THR A 1 46 ? 0.260 -10.549 -2.785 1.00 0.00 46 THR A N 6
ATOM 9025 C CA . THR A 1 46 ? 1.380 -9.631 -2.943 1.00 0.00 46 THR A CA 6
ATOM 9026 C C . THR A 1 46 ? 0.893 -8.207 -3.188 1.00 0.00 46 THR A C 6
ATOM 9027 O O . THR A 1 46 ? -0.066 -7.987 -3.929 1.00 0.00 46 THR A O 6
ATOM 9038 N N . CYS A 1 47 ? 1.559 -7.243 -2.563 1.00 0.00 47 CYS A N 6
ATOM 9039 C CA . CYS A 1 47 ? 1.195 -5.839 -2.714 1.00 0.00 47 CYS A CA 6
ATOM 9040 C C . CYS A 1 47 ? 2.374 -5.023 -3.232 1.00 0.00 47 CYS A C 6
ATOM 9041 O O . CYS A 1 47 ? 3.528 -5.297 -2.898 1.00 0.00 47 CYS A O 6
ATOM 9049 N N . THR A 1 48 ? 2.078 -4.018 -4.052 1.00 0.00 48 THR A N 6
ATOM 9050 C CA . THR A 1 48 ? 3.114 -3.164 -4.619 1.00 0.00 48 THR A CA 6
ATOM 9051 C C . THR A 1 48 ? 2.628 -1.725 -4.749 1.00 0.00 48 THR A C 6
ATOM 9052 O O . THR A 1 48 ? 1.784 -1.418 -5.590 1.00 0.00 48 THR A O 6
ATOM 9063 N N . VAL A 1 49 ? 3.168 -0.845 -3.912 1.00 0.00 49 VAL A N 6
ATOM 9064 C CA . VAL A 1 49 ? 2.791 0.563 -3.935 1.00 0.00 49 VAL A CA 6
ATOM 9065 C C . VAL A 1 49 ? 3.576 1.325 -4.998 1.00 0.00 49 VAL A C 6
ATOM 9066 O O . VAL A 1 49 ? 4.799 1.440 -4.918 1.00 0.00 49 VAL A O 6
ATOM 9079 N N . LEU A 1 50 ? 2.865 1.843 -5.994 1.00 0.00 50 LEU A N 6
ATOM 9080 C CA . LEU A 1 50 ? 3.494 2.594 -7.074 1.00 0.00 50 LEU A CA 6
ATOM 9081 C C . LEU A 1 50 ? 3.304 4.095 -6.875 1.00 0.00 50 LEU A C 6
ATOM 9082 O O . LEU A 1 50 ? 2.184 4.603 -6.932 1.00 0.00 50 LEU A O 6
ATOM 9098 N N . THR A 1 51 ? 4.406 4.801 -6.643 1.00 0.00 51 THR A N 6
ATOM 9099 C CA . THR A 1 51 ? 4.362 6.243 -6.438 1.00 0.00 51 THR A CA 6
ATOM 9100 C C . THR A 1 51 ? 4.053 6.975 -7.740 1.00 0.00 51 THR A C 6
ATOM 9101 O O . THR A 1 51 ? 4.376 6.510 -8.833 1.00 0.00 51 THR A O 6
ATOM 9112 N N . PRO A 1 52 ? 3.413 8.147 -7.622 1.00 0.00 52 PRO A N 6
ATOM 9113 C CA . PRO A 1 52 ? 3.047 8.969 -8.780 1.00 0.00 52 PRO A CA 6
ATOM 9114 C C . PRO A 1 52 ? 4.264 9.589 -9.458 1.00 0.00 52 PRO A C 6
ATOM 9115 O O . PRO A 1 52 ? 4.139 10.274 -10.474 1.00 0.00 52 PRO A O 6
ATOM 9126 N N . ASP A 1 53 ? 5.440 9.345 -8.891 1.00 0.00 53 ASP A N 6
ATOM 9127 C CA . ASP A 1 53 ? 6.680 9.879 -9.442 1.00 0.00 53 ASP A CA 6
ATOM 9128 C C . ASP A 1 53 ? 7.136 9.060 -10.645 1.00 0.00 53 ASP A C 6
ATOM 9129 O O . ASP A 1 53 ? 7.818 9.570 -11.534 1.00 0.00 53 ASP A O 6
ATOM 9138 N N . GLY A 1 54 ? 6.756 7.786 -10.667 1.00 0.00 54 GLY A N 6
ATOM 9139 C CA . GLY A 1 54 ? 7.137 6.918 -11.766 1.00 0.00 54 GLY A CA 6
ATOM 9140 C C . GLY A 1 54 ? 7.939 5.717 -11.304 1.00 0.00 54 GLY A C 6
ATOM 9141 O O . GLY A 1 54 ? 8.566 5.030 -12.113 1.00 0.00 54 GLY A O 6
ATOM 9145 N N . THR A 1 55 ? 7.921 5.461 -10.000 1.00 0.00 55 THR A N 6
ATOM 9146 C CA . THR A 1 55 ? 8.655 4.336 -9.432 1.00 0.00 55 THR A CA 6
ATOM 9147 C C . THR A 1 55 ? 7.785 3.547 -8.461 1.00 0.00 55 THR A C 6
ATOM 9148 O O . THR A 1 55 ? 6.683 3.972 -8.114 1.00 0.00 55 THR A O 6
ATOM 9159 N N . GLU A 1 56 ? 8.286 2.395 -8.026 1.00 0.00 56 GLU A N 6
ATOM 9160 C CA . GLU A 1 56 ? 7.553 1.546 -7.094 1.00 0.00 56 GLU A CA 6
ATOM 9161 C C . GLU A 1 56 ? 8.293 1.430 -5.766 1.00 0.00 56 GLU A C 6
ATOM 9162 O O . GLU A 1 56 ? 9.507 1.620 -5.701 1.00 0.00 56 GLU A O 6
ATOM 9174 N N . ALA A 1 57 ? 7.552 1.116 -4.708 1.00 0.00 57 ALA A N 6
ATOM 9175 C CA . ALA A 1 57 ? 8.137 0.972 -3.381 1.00 0.00 57 ALA A CA 6
ATOM 9176 C C . ALA A 1 57 ? 7.784 -0.379 -2.768 1.00 0.00 57 ALA A C 6
ATOM 9177 O O . ALA A 1 57 ? 6.786 -0.996 -3.139 1.00 0.00 57 ALA A O 6
ATOM 9184 N N . GLU A 1 58 ? 8.608 -0.831 -1.828 1.00 0.00 58 GLU A N 6
ATOM 9185 C CA . GLU A 1 58 ? 8.382 -2.111 -1.166 1.00 0.00 58 GLU A CA 6
ATOM 9186 C C . GLU A 1 58 ? 7.367 -1.966 -0.036 1.00 0.00 58 GLU A C 6
ATOM 9187 O O . GLU A 1 58 ? 7.471 -1.065 0.795 1.00 0.00 58 GLU A O 6
ATOM 9199 N N . ALA A 1 59 ? 6.383 -2.859 -0.014 1.00 0.00 59 ALA A N 6
ATOM 9200 C CA . ALA A 1 59 ? 5.349 -2.833 1.013 1.00 0.00 59 ALA A CA 6
ATOM 9201 C C . ALA A 1 59 ? 5.464 -4.038 1.940 1.00 0.00 59 ALA A C 6
ATOM 9202 O O . ALA A 1 59 ? 5.798 -5.139 1.502 1.00 0.00 59 ALA A O 6
ATOM 9209 N N . ASP A 1 60 ? 5.188 -3.823 3.221 1.00 0.00 60 ASP A N 6
ATOM 9210 C CA . ASP A 1 60 ? 5.260 -4.893 4.209 1.00 0.00 60 ASP A CA 6
ATOM 9211 C C . ASP A 1 60 ? 4.044 -5.807 4.110 1.00 0.00 60 ASP A C 6
ATOM 9212 O O . ASP A 1 60 ? 2.912 -5.340 3.981 1.00 0.00 60 ASP A O 6
ATOM 9221 N N . VAL A 1 61 ? 4.284 -7.113 4.171 1.00 0.00 61 VAL A N 6
ATOM 9222 C CA . VAL A 1 61 ? 3.209 -8.093 4.088 1.00 0.00 61 VAL A CA 6
ATOM 9223 C C . VAL A 1 61 ? 3.333 -9.139 5.192 1.00 0.00 61 VAL A C 6
ATOM 9224 O O . VAL A 1 61 ? 4.384 -9.758 5.360 1.00 0.00 61 VAL A O 6
ATOM 9237 N N . ILE A 1 62 ? 2.251 -9.331 5.940 1.00 0.00 62 ILE A N 6
ATOM 9238 C CA . ILE A 1 62 ? 2.239 -10.303 7.026 1.00 0.00 62 ILE A CA 6
ATOM 9239 C C . ILE A 1 62 ? 1.086 -11.289 6.869 1.00 0.00 62 ILE A C 6
ATOM 9240 O O . ILE A 1 62 ? -0.081 -10.897 6.856 1.00 0.00 62 ILE A O 6
ATOM 9256 N N . GLU A 1 63 ? 1.421 -12.570 6.750 1.00 0.00 63 GLU A N 6
ATOM 9257 C CA . GLU A 1 63 ? 0.413 -13.611 6.594 1.00 0.00 63 GLU A CA 6
ATOM 9258 C C . GLU A 1 63 ? -0.197 -13.984 7.942 1.00 0.00 63 GLU A C 6
ATOM 9259 O O . GLU A 1 63 ? 0.450 -13.870 8.981 1.00 0.00 63 GLU A O 6
ATOM 9271 N N . ASN A 1 64 ? -1.449 -14.429 7.915 1.00 0.00 64 ASN A N 6
ATOM 9272 C CA . ASN A 1 64 ? -2.149 -14.818 9.135 1.00 0.00 64 ASN A CA 6
ATOM 9273 C C . ASN A 1 64 ? -2.726 -16.224 9.007 1.00 0.00 64 ASN A C 6
ATOM 9274 O O . ASN A 1 64 ? -2.956 -16.713 7.901 1.00 0.00 64 ASN A O 6
ATOM 9285 N N . GLU A 1 65 ? -2.957 -16.869 10.146 1.00 0.00 65 GLU A N 6
ATOM 9286 C CA . GLU A 1 65 ? -3.506 -18.220 10.160 1.00 0.00 65 GLU A CA 6
ATOM 9287 C C . GLU A 1 65 ? -4.876 -18.257 9.489 1.00 0.00 65 GLU A C 6
ATOM 9288 O O . GLU A 1 65 ? -5.322 -19.305 9.022 1.00 0.00 65 GLU A O 6
ATOM 9300 N N . ASP A 1 66 ? -5.539 -17.106 9.446 1.00 0.00 66 ASP A N 6
ATOM 9301 C CA . ASP A 1 66 ? -6.858 -17.006 8.832 1.00 0.00 66 ASP A CA 6
ATOM 9302 C C . ASP A 1 66 ? -6.741 -16.779 7.328 1.00 0.00 66 ASP A C 6
ATOM 9303 O O . ASP A 1 66 ? -7.589 -16.127 6.720 1.00 0.00 66 ASP A O 6
ATOM 9312 N N . GLY A 1 67 ? -5.683 -17.322 6.733 1.00 0.00 67 GLY A N 6
ATOM 9313 C CA . GLY A 1 67 ? -5.474 -17.167 5.304 1.00 0.00 67 GLY A CA 6
ATOM 9314 C C . GLY A 1 67 ? -5.645 -15.732 4.846 1.00 0.00 67 GLY A C 6
ATOM 9315 O O . GLY A 1 67 ? -6.281 -15.469 3.826 1.00 0.00 67 GLY A O 6
ATOM 9319 N N . THR A 1 68 ? -5.077 -14.798 5.603 1.00 0.00 68 THR A N 6
ATOM 9320 C CA . THR A 1 68 ? -5.171 -13.382 5.271 1.00 0.00 68 THR A CA 6
ATOM 9321 C C . THR A 1 68 ? -3.788 -12.758 5.127 1.00 0.00 68 THR A C 6
ATOM 9322 O O . THR A 1 68 ? -2.774 -13.409 5.376 1.00 0.00 68 THR A O 6
ATOM 9333 N N . TYR A 1 69 ? -3.756 -11.492 4.724 1.00 0.00 69 TYR A N 6
ATOM 9334 C CA . TYR A 1 69 ? -2.496 -10.780 4.545 1.00 0.00 69 TYR A CA 6
ATOM 9335 C C . TYR A 1 69 ? -2.656 -9.299 4.875 1.00 0.00 69 TYR A C 6
ATOM 9336 O O . TYR A 1 69 ? -3.418 -8.585 4.223 1.00 0.00 69 TYR A O 6
ATOM 9354 N N . ASP A 1 70 ? -1.930 -8.845 5.891 1.00 0.00 70 ASP A N 6
ATOM 9355 C CA . ASP A 1 70 ? -1.990 -7.449 6.309 1.00 0.00 70 ASP A CA 6
ATOM 9356 C C . ASP A 1 70 ? -0.903 -6.630 5.619 1.00 0.00 70 ASP A C 6
ATOM 9357 O O . ASP A 1 70 ? 0.267 -7.012 5.614 1.00 0.00 70 ASP A O 6
ATOM 9366 N N . ILE A 1 71 ? -1.300 -5.503 5.037 1.00 0.00 71 ILE A N 6
ATOM 9367 C CA . ILE A 1 71 ? -0.360 -4.630 4.344 1.00 0.00 71 ILE A CA 6
ATOM 9368 C C . ILE A 1 71 ? -0.508 -3.184 4.807 1.00 0.00 71 ILE A C 6
ATOM 9369 O O . ILE A 1 71 ? -1.620 -2.666 4.914 1.00 0.00 71 ILE A O 6
ATOM 9385 N N . PHE A 1 72 ? 0.620 -2.538 5.081 1.00 0.00 72 PHE A N 6
ATOM 9386 C CA . PHE A 1 72 ? 0.617 -1.151 5.532 1.00 0.00 72 PHE A CA 6
ATOM 9387 C C . PHE A 1 72 ? 1.549 -0.298 4.676 1.00 0.00 72 PHE A C 6
ATOM 9388 O O . PHE A 1 72 ? 2.554 -0.786 4.160 1.00 0.00 72 PHE A O 6
ATOM 9405 N N . TYR A 1 73 ? 1.206 0.976 4.531 1.00 0.00 73 TYR A N 6
ATOM 9406 C CA . TYR A 1 73 ? 2.010 1.898 3.735 1.00 0.00 73 TYR A CA 6
ATOM 9407 C C . TYR A 1 73 ? 1.664 3.346 4.066 1.00 0.00 73 TYR A C 6
ATOM 9408 O O . TYR A 1 73 ? 0.599 3.635 4.611 1.00 0.00 73 TYR A O 6
ATOM 9426 N N . THR A 1 74 ? 2.575 4.256 3.730 1.00 0.00 74 THR A N 6
ATOM 9427 C CA . THR A 1 74 ? 2.369 5.675 3.990 1.00 0.00 74 THR A CA 6
ATOM 9428 C C . THR A 1 74 ? 2.546 6.499 2.720 1.00 0.00 74 THR A C 6
ATOM 9429 O O . THR A 1 74 ? 3.305 6.124 1.827 1.00 0.00 74 THR A O 6
ATOM 9440 N N . ALA A 1 75 ? 1.840 7.622 2.646 1.00 0.00 75 ALA A N 6
ATOM 9441 C CA . ALA A 1 75 ? 1.922 8.500 1.486 1.00 0.00 75 ALA A CA 6
ATOM 9442 C C . ALA A 1 75 ? 2.819 9.700 1.767 1.00 0.00 75 ALA A C 6
ATOM 9443 O O . ALA A 1 75 ? 2.364 10.719 2.286 1.00 0.00 75 ALA A O 6
ATOM 9450 N N . ALA A 1 76 ? 4.096 9.572 1.422 1.00 0.00 76 ALA A N 6
ATOM 9451 C CA . ALA A 1 76 ? 5.057 10.647 1.635 1.00 0.00 76 ALA A CA 6
ATOM 9452 C C . ALA A 1 76 ? 4.615 11.928 0.935 1.00 0.00 76 ALA A C 6
ATOM 9453 O O . ALA A 1 76 ? 4.538 12.990 1.551 1.00 0.00 76 ALA A O 6
ATOM 9460 N N . LYS A 1 77 ? 4.325 11.819 -0.357 1.00 0.00 77 LYS A N 6
ATOM 9461 C CA . LYS A 1 77 ? 3.889 12.966 -1.144 1.00 0.00 77 LYS A CA 6
ATOM 9462 C C . LYS A 1 77 ? 2.532 12.703 -1.787 1.00 0.00 77 LYS A C 6
ATOM 9463 O O . LYS A 1 77 ? 2.185 11.568 -2.117 1.00 0.00 77 LYS A O 6
ATOM 9482 N N . PRO A 1 78 ? 1.744 13.773 -1.970 1.00 0.00 78 PRO A N 6
ATOM 9483 C CA . PRO A 1 78 ? 0.414 13.682 -2.578 1.00 0.00 78 PRO A CA 6
ATOM 9484 C C . PRO A 1 78 ? 0.476 13.349 -4.065 1.00 0.00 78 PRO A C 6
ATOM 9485 O O . PRO A 1 78 ? 1.474 13.623 -4.731 1.00 0.00 78 PRO A O 6
ATOM 9496 N N . GLY A 1 79 ? -0.598 12.758 -4.581 1.00 0.00 79 GLY A N 6
ATOM 9497 C CA . GLY A 1 79 ? -0.643 12.399 -5.986 1.00 0.00 79 GLY A CA 6
ATOM 9498 C C . GLY A 1 79 ? -1.478 11.160 -6.241 1.00 0.00 79 GLY A C 6
ATOM 9499 O O . GLY A 1 79 ? -2.325 10.794 -5.425 1.00 0.00 79 GLY A O 6
ATOM 9503 N N . THR A 1 80 ? -1.244 10.513 -7.379 1.00 0.00 80 THR A N 6
ATOM 9504 C CA . THR A 1 80 ? -1.982 9.311 -7.740 1.00 0.00 80 THR A CA 6
ATOM 9505 C C . THR A 1 80 ? -1.125 8.063 -7.557 1.00 0.00 80 THR A C 6
ATOM 9506 O O . THR A 1 80 ? -0.147 7.859 -8.275 1.00 0.00 80 THR A O 6
ATOM 9517 N N . TYR A 1 81 ? -1.500 7.231 -6.592 1.00 0.00 81 TYR A N 6
ATOM 9518 C CA . TYR A 1 81 ? -0.765 6.003 -6.313 1.00 0.00 81 TYR A CA 6
ATOM 9519 C C . TYR A 1 81 ? -1.491 4.791 -6.887 1.00 0.00 81 TYR A C 6
ATOM 9520 O O . TYR A 1 81 ? -2.720 4.750 -6.926 1.00 0.00 81 TYR A O 6
ATOM 9538 N N . VAL A 1 82 ? -0.721 3.803 -7.330 1.00 0.00 82 VAL A N 6
ATOM 9539 C CA . VAL A 1 82 ? -1.288 2.587 -7.900 1.00 0.00 82 VAL A CA 6
ATOM 9540 C C . VAL A 1 82 ? -0.811 1.351 -7.146 1.00 0.00 82 VAL A C 6
ATOM 9541 O O . VAL A 1 82 ? 0.367 0.996 -7.198 1.00 0.00 82 VAL A O 6
ATOM 9554 N N . ILE A 1 83 ? -1.734 0.700 -6.446 1.00 0.00 83 ILE A N 6
ATOM 9555 C CA . ILE A 1 83 ? -1.408 -0.498 -5.682 1.00 0.00 83 ILE A CA 6
ATOM 9556 C C . ILE A 1 83 ? -1.797 -1.760 -6.445 1.00 0.00 83 ILE A C 6
ATOM 9557 O O . ILE A 1 83 ? -2.936 -1.905 -6.888 1.00 0.00 83 ILE A O 6
ATOM 9573 N N . TYR A 1 84 ? -0.842 -2.672 -6.594 1.00 0.00 84 TYR A N 6
ATOM 9574 C CA . TYR A 1 84 ? -1.083 -3.922 -7.305 1.00 0.00 84 TYR A CA 6
ATOM 9575 C C . TYR A 1 84 ? -1.290 -5.073 -6.326 1.00 0.00 84 TYR A C 6
ATOM 9576 O O . TYR A 1 84 ? -0.465 -5.310 -5.445 1.00 0.00 84 TYR A O 6
ATOM 9594 N N . VAL A 1 85 ? -2.400 -5.787 -6.489 1.00 0.00 85 VAL A N 6
ATOM 9595 C CA . VAL A 1 85 ? -2.717 -6.915 -5.622 1.00 0.00 85 VAL A CA 6
ATOM 9596 C C . VAL A 1 85 ? -3.149 -8.129 -6.437 1.00 0.00 85 VAL A C 6
ATOM 9597 O O . VAL A 1 85 ? -3.862 -8.001 -7.431 1.00 0.00 85 VAL A O 6
ATOM 9610 N N . ARG A 1 86 ? -2.712 -9.309 -6.007 1.00 0.00 86 ARG A N 6
ATOM 9611 C CA . ARG A 1 86 ? -3.053 -10.548 -6.696 1.00 0.00 86 ARG A CA 6
ATOM 9612 C C . ARG A 1 86 ? -3.178 -11.704 -5.709 1.00 0.00 86 ARG A C 6
ATOM 9613 O O . ARG A 1 86 ? -2.668 -11.635 -4.590 1.00 0.00 86 ARG A O 6
ATOM 9634 N N . PHE A 1 87 ? -3.859 -12.764 -6.129 1.00 0.00 87 PHE A N 6
ATOM 9635 C CA . PHE A 1 87 ? -4.053 -13.934 -5.282 1.00 0.00 87 PHE A CA 6
ATOM 9636 C C . PHE A 1 87 ? -3.680 -15.213 -6.026 1.00 0.00 87 PHE A C 6
ATOM 9637 O O . PHE A 1 87 ? -4.392 -15.648 -6.931 1.00 0.00 87 PHE A O 6
ATOM 9654 N N . GLY A 1 88 ? -2.557 -15.811 -5.639 1.00 0.00 88 GLY A N 6
ATOM 9655 C CA . GLY A 1 88 ? -2.109 -17.033 -6.280 1.00 0.00 88 GLY A CA 6
ATOM 9656 C C . GLY A 1 88 ? -1.670 -16.809 -7.713 1.00 0.00 88 GLY A C 6
ATOM 9657 O O . GLY A 1 88 ? -1.546 -17.756 -8.488 1.00 0.00 88 GLY A O 6
ATOM 9661 N N . GLY A 1 89 ? -1.433 -15.549 -8.068 1.00 0.00 89 GLY A N 6
ATOM 9662 C CA . GLY A 1 89 ? -1.010 -15.225 -9.418 1.00 0.00 89 GLY A CA 6
ATOM 9663 C C . GLY A 1 89 ? -2.136 -14.655 -10.258 1.00 0.00 89 GLY A C 6
ATOM 9664 O O . GLY A 1 89 ? -2.010 -14.531 -11.476 1.00 0.00 89 GLY A O 6
ATOM 9668 N N . VAL A 1 90 ? -3.241 -14.308 -9.606 1.00 0.00 90 VAL A N 6
ATOM 9669 C CA . VAL A 1 90 ? -4.395 -13.748 -10.300 1.00 0.00 90 VAL A CA 6
ATOM 9670 C C . VAL A 1 90 ? -4.705 -12.340 -9.805 1.00 0.00 90 VAL A C 6
ATOM 9671 O O . VAL A 1 90 ? -4.933 -12.127 -8.614 1.00 0.00 90 VAL A O 6
ATOM 9684 N N . ASP A 1 91 ? -4.711 -11.383 -10.726 1.00 0.00 91 ASP A N 6
ATOM 9685 C CA . ASP A 1 91 ? -4.994 -9.994 -10.382 1.00 0.00 91 ASP A CA 6
ATOM 9686 C C . ASP A 1 91 ? -6.489 -9.782 -10.163 1.00 0.00 91 ASP A C 6
ATOM 9687 O O . ASP A 1 91 ? -7.263 -9.712 -11.118 1.00 0.00 91 ASP A O 6
ATOM 9696 N N . ILE A 1 92 ? -6.888 -9.684 -8.900 1.00 0.00 92 ILE A N 6
ATOM 9697 C CA . ILE A 1 92 ? -8.290 -9.481 -8.555 1.00 0.00 92 ILE A CA 6
ATOM 9698 C C . ILE A 1 92 ? -8.930 -8.429 -9.454 1.00 0.00 92 ILE A C 6
ATOM 9699 O O . ILE A 1 92 ? -8.258 -7.563 -10.015 1.00 0.00 92 ILE A O 6
ATOM 9715 N N . PRO A 1 93 ? -10.262 -8.503 -9.595 1.00 0.00 93 PRO A N 6
ATOM 9716 C CA . PRO A 1 93 ? -11.024 -7.564 -10.424 1.00 0.00 93 PRO A CA 6
ATOM 9717 C C . PRO A 1 93 ? -11.066 -6.163 -9.822 1.00 0.00 93 PRO A C 6
ATOM 9718 O O . PRO A 1 93 ? -11.710 -5.265 -10.363 1.00 0.00 93 PRO A O 6
ATOM 9729 N N . ASN A 1 94 ? -10.377 -5.985 -8.699 1.00 0.00 94 ASN A N 6
ATOM 9730 C CA . ASN A 1 94 ? -10.337 -4.693 -8.024 1.00 0.00 94 ASN A CA 6
ATOM 9731 C C . ASN A 1 94 ? -8.987 -4.014 -8.228 1.00 0.00 94 ASN A C 6
ATOM 9732 O O . ASN A 1 94 ? -8.800 -2.856 -7.854 1.00 0.00 94 ASN A O 6
ATOM 9743 N N . SER A 1 95 ? -8.049 -4.741 -8.828 1.00 0.00 95 SER A N 6
ATOM 9744 C CA . SER A 1 95 ? -6.715 -4.210 -9.080 1.00 0.00 95 SER A CA 6
ATOM 9745 C C . SER A 1 95 ? -6.591 -3.712 -10.517 1.00 0.00 95 SER A C 6
ATOM 9746 O O . SER A 1 95 ? -7.159 -4.281 -11.450 1.00 0.00 95 SER A O 6
ATOM 9754 N N . PRO A 1 96 ? -5.830 -2.623 -10.701 1.00 0.00 96 PRO A N 6
ATOM 9755 C CA . PRO A 1 96 ? -5.150 -1.937 -9.599 1.00 0.00 96 PRO A CA 6
ATOM 9756 C C . PRO A 1 96 ? -6.127 -1.219 -8.672 1.00 0.00 96 PRO A C 6
ATOM 9757 O O . PRO A 1 96 ? -7.340 -1.269 -8.874 1.00 0.00 96 PRO A O 6
ATOM 9768 N N . PHE A 1 97 ? -5.589 -0.550 -7.658 1.00 0.00 97 PHE A N 6
ATOM 9769 C CA . PHE A 1 97 ? -6.413 0.178 -6.700 1.00 0.00 97 PHE A CA 6
ATOM 9770 C C . PHE A 1 97 ? -6.105 1.672 -6.744 1.00 0.00 97 PHE A C 6
ATOM 9771 O O . PHE A 1 97 ? -5.004 2.103 -6.402 1.00 0.00 97 PHE A O 6
ATOM 9788 N N . THR A 1 98 ? -7.089 2.460 -7.169 1.00 0.00 98 THR A N 6
ATOM 9789 C CA . THR A 1 98 ? -6.925 3.905 -7.260 1.00 0.00 98 THR A CA 6
ATOM 9790 C C . THR A 1 98 ? -6.958 4.550 -5.880 1.00 0.00 98 THR A C 6
ATOM 9791 O O . THR A 1 98 ? -8.001 4.594 -5.229 1.00 0.00 98 THR A O 6
ATOM 9802 N N . VAL A 1 99 ? -5.808 5.051 -5.438 1.00 0.00 99 VAL A N 6
ATOM 9803 C CA . VAL A 1 99 ? -5.706 5.696 -4.134 1.00 0.00 99 VAL A CA 6
ATOM 9804 C C . VAL A 1 99 ? -5.195 7.126 -4.267 1.00 0.00 99 VAL A C 6
ATOM 9805 O O . VAL A 1 99 ? -4.051 7.354 -4.660 1.00 0.00 99 VAL A O 6
ATOM 9818 N N . MET A 1 100 ? -6.051 8.087 -3.937 1.00 0.00 100 MET A N 6
ATOM 9819 C CA . MET A 1 100 ? -5.685 9.497 -4.018 1.00 0.00 100 MET A CA 6
ATOM 9820 C C . MET A 1 100 ? -5.304 10.039 -2.645 1.00 0.00 100 MET A C 6
ATOM 9821 O O . MET A 1 100 ? -6.107 10.013 -1.712 1.00 0.00 100 MET A O 6
ATOM 9835 N N . ALA A 1 101 ? -4.074 10.531 -2.527 1.00 0.00 101 ALA A N 6
ATOM 9836 C CA . ALA A 1 101 ? -3.589 11.081 -1.268 1.00 0.00 101 ALA A CA 6
ATOM 9837 C C . ALA A 1 101 ? -3.804 12.589 -1.209 1.00 0.00 101 ALA A C 6
ATOM 9838 O O . ALA A 1 101 ? -3.538 13.304 -2.176 1.00 0.00 101 ALA A O 6
ATOM 9845 N N . THR A 1 102 ? -4.288 13.070 -0.067 1.00 0.00 102 THR A N 6
ATOM 9846 C CA . THR A 1 102 ? -4.541 14.493 0.117 1.00 0.00 102 THR A CA 6
ATOM 9847 C C . THR A 1 102 ? -3.762 15.040 1.308 1.00 0.00 102 THR A C 6
ATOM 9848 O O . THR A 1 102 ? -3.587 14.354 2.316 1.00 0.00 102 THR A O 6
ATOM 9859 N N . ASP A 1 103 ? -3.296 16.278 1.186 1.00 0.00 103 ASP A N 6
ATOM 9860 C CA . ASP A 1 103 ? -2.536 16.918 2.254 1.00 0.00 103 ASP A CA 6
ATOM 9861 C C . ASP A 1 103 ? -3.379 17.045 3.519 1.00 0.00 103 ASP A C 6
ATOM 9862 O O . ASP A 1 103 ? -2.847 17.135 4.625 1.00 0.00 103 ASP A O 6
ATOM 9871 N N . GLY A 1 104 ? -4.697 17.051 3.348 1.00 0.00 104 GLY A N 6
ATOM 9872 C CA . GLY A 1 104 ? -5.592 17.168 4.484 1.00 0.00 104 GLY A CA 6
ATOM 9873 C C . GLY A 1 104 ? -5.057 18.105 5.550 1.00 0.00 104 GLY A C 6
ATOM 9874 O O . GLY A 1 104 ? -4.734 19.258 5.266 1.00 0.00 104 GLY A O 6
ATOM 9878 N N . GLU A 1 105 ? -4.963 17.608 6.779 1.00 0.00 105 GLU A N 6
ATOM 9879 C CA . GLU A 1 105 ? -4.465 18.410 7.891 1.00 0.00 105 GLU A CA 6
ATOM 9880 C C . GLU A 1 105 ? -2.940 18.391 7.934 1.00 0.00 105 GLU A C 6
ATOM 9881 O O . GLU A 1 105 ? -2.318 17.332 7.856 1.00 0.00 105 GLU A O 6
ATOM 9893 N N . VAL A 1 106 ? -2.343 19.572 8.060 1.00 0.00 106 VAL A N 6
ATOM 9894 C CA . VAL A 1 106 ? -0.891 19.693 8.116 1.00 0.00 106 VAL A CA 6
ATOM 9895 C C . VAL A 1 106 ? -0.446 20.396 9.393 1.00 0.00 106 VAL A C 6
ATOM 9896 O O . VAL A 1 106 ? -1.176 21.218 9.950 1.00 0.00 106 VAL A O 6
ATOM 9909 N N . THR A 1 107 ? 0.757 20.069 9.853 1.00 0.00 107 THR A N 6
ATOM 9910 C CA . THR A 1 107 ? 1.301 20.668 11.066 1.00 0.00 107 THR A CA 6
ATOM 9911 C C . THR A 1 107 ? 2.534 21.508 10.759 1.00 0.00 107 THR A C 6
ATOM 9912 O O . THR A 1 107 ? 3.298 21.196 9.846 1.00 0.00 107 THR A O 6
ATOM 9923 N N . ALA A 1 108 ? 2.724 22.577 11.526 1.00 0.00 108 ALA A N 6
ATOM 9924 C CA . ALA A 1 108 ? 3.866 23.461 11.338 1.00 0.00 108 ALA A CA 6
ATOM 9925 C C . ALA A 1 108 ? 5.115 22.895 12.008 1.00 0.00 108 ALA A C 6
ATOM 9926 O O . ALA A 1 108 ? 5.107 22.593 13.201 1.00 0.00 108 ALA A O 6
ATOM 9933 N N . VAL A 1 109 ? 6.184 22.754 11.232 1.00 0.00 109 VAL A N 6
ATOM 9934 C CA . VAL A 1 109 ? 7.441 22.225 11.750 1.00 0.00 109 VAL A CA 6
ATOM 9935 C C . VAL A 1 109 ? 8.604 23.157 11.429 1.00 0.00 109 VAL A C 6
ATOM 9936 O O . VAL A 1 109 ? 8.786 23.564 10.282 1.00 0.00 109 VAL A O 6
ATOM 9949 N N . GLU A 1 110 ? 9.388 23.489 12.449 1.00 0.00 110 GLU A N 6
ATOM 9950 C CA . GLU A 1 110 ? 10.535 24.373 12.274 1.00 0.00 110 GLU A CA 6
ATOM 9951 C C . GLU A 1 110 ? 11.839 23.582 12.296 1.00 0.00 110 GLU A C 6
ATOM 9952 O O . GLU A 1 110 ? 12.283 23.126 13.350 1.00 0.00 110 GLU A O 6
ATOM 9964 N N . GLU A 1 111 ? 12.449 23.425 11.125 1.00 0.00 111 GLU A N 6
ATOM 9965 C CA . GLU A 1 111 ? 13.702 22.689 11.010 1.00 0.00 111 GLU A CA 6
ATOM 9966 C C . GLU A 1 111 ? 14.791 23.329 11.867 1.00 0.00 111 GLU A C 6
ATOM 9967 O O . GLU A 1 111 ? 14.797 24.542 12.075 1.00 0.00 111 GLU A O 6
ATOM 9979 N N . ALA A 1 112 ? 15.708 22.505 12.361 1.00 0.00 112 ALA A N 6
ATOM 9980 C CA . ALA A 1 112 ? 16.801 22.990 13.195 1.00 0.00 112 ALA A CA 6
ATOM 9981 C C . ALA A 1 112 ? 17.646 24.018 12.449 1.00 0.00 112 ALA A C 6
ATOM 9982 O O . ALA A 1 112 ? 17.888 23.903 11.247 1.00 0.00 112 ALA A O 6
ATOM 9989 N N . PRO A 1 113 ? 18.106 25.047 13.176 1.00 0.00 113 PRO A N 6
ATOM 9990 C CA . PRO A 1 113 ? 18.930 26.114 12.603 1.00 0.00 113 PRO A CA 6
ATOM 9991 C C . PRO A 1 113 ? 20.326 25.630 12.225 1.00 0.00 113 PRO A C 6
ATOM 9992 O O . PRO A 1 113 ? 20.965 24.899 12.981 1.00 0.00 113 PRO A O 6
ATOM 10003 N N . VAL A 1 114 ? 20.794 26.043 11.052 1.00 0.00 114 VAL A N 6
ATOM 10004 C CA . VAL A 1 114 ? 22.115 25.653 10.575 1.00 0.00 114 VAL A CA 6
ATOM 10005 C C . VAL A 1 114 ? 22.980 26.876 10.292 1.00 0.00 114 VAL A C 6
ATOM 10006 O O . VAL A 1 114 ? 22.525 27.845 9.688 1.00 0.00 114 VAL A O 6
ATOM 10019 N N . ASN A 1 115 ? 24.233 26.822 10.734 1.00 0.00 115 ASN A N 6
ATOM 10020 C CA . ASN A 1 115 ? 25.164 27.925 10.528 1.00 0.00 115 ASN A CA 6
ATOM 10021 C C . ASN A 1 115 ? 24.955 28.566 9.159 1.00 0.00 115 ASN A C 6
ATOM 10022 O O . ASN A 1 115 ? 24.782 27.872 8.158 1.00 0.00 115 ASN A O 6
ATOM 10033 N N . ALA A 1 116 ? 24.972 29.895 9.124 1.00 0.00 116 ALA A N 6
ATOM 10034 C CA . ALA A 1 116 ? 24.788 30.628 7.879 1.00 0.00 116 ALA A CA 6
ATOM 10035 C C . ALA A 1 116 ? 25.925 30.349 6.902 1.00 0.00 116 ALA A C 6
ATOM 10036 O O . ALA A 1 116 ? 26.951 29.779 7.277 1.00 0.00 116 ALA A O 6
ATOM 10043 N N . CYS A 1 117 ? 25.736 30.751 5.651 1.00 0.00 117 CYS A N 6
ATOM 10044 C CA . CYS A 1 117 ? 26.747 30.542 4.620 1.00 0.00 117 CYS A CA 6
ATOM 10045 C C . CYS A 1 117 ? 27.285 31.875 4.109 1.00 0.00 117 CYS A C 6
ATOM 10046 O O . CYS A 1 117 ? 26.606 32.902 4.144 1.00 0.00 117 CYS A O 6
ATOM 10054 N N . PRO A 1 118 ? 28.535 31.861 3.622 1.00 0.00 118 PRO A N 6
ATOM 10055 C CA . PRO A 1 118 ? 29.193 33.060 3.095 1.00 0.00 118 PRO A CA 6
ATOM 10056 C C . PRO A 1 118 ? 28.581 33.525 1.777 1.00 0.00 118 PRO A C 6
ATOM 10057 O O . PRO A 1 118 ? 27.821 32.793 1.143 1.00 0.00 118 PRO A O 6
ATOM 10068 N N . SER A 1 119 ? 28.918 34.745 1.372 1.00 0.00 119 SER A N 6
ATOM 10069 C CA . SER A 1 119 ? 28.398 35.309 0.132 1.00 0.00 119 SER A CA 6
ATOM 10070 C C . SER A 1 119 ? 29.385 35.101 -1.014 1.00 0.00 119 SER A C 6
ATOM 10071 O O . SER A 1 119 ? 30.598 35.153 -0.821 1.00 0.00 119 SER A O 6
ATOM 10079 N N . GLY A 1 120 ? 28.852 34.865 -2.209 1.00 0.00 120 GLY A N 6
ATOM 10080 C CA . GLY A 1 120 ? 29.697 34.652 -3.369 1.00 0.00 120 GLY A CA 6
ATOM 10081 C C . GLY A 1 120 ? 30.739 35.741 -3.535 1.00 0.00 120 GLY A C 6
ATOM 10082 O O . GLY A 1 120 ? 30.531 36.893 -3.152 1.00 0.00 120 GLY A O 6
ATOM 10086 N N . PRO A 1 121 ? 31.892 35.378 -4.117 1.00 0.00 121 PRO A N 6
ATOM 10087 C CA . PRO A 1 121 ? 32.993 36.318 -4.344 1.00 0.00 121 PRO A CA 6
ATOM 10088 C C . PRO A 1 121 ? 32.663 37.351 -5.417 1.00 0.00 121 PRO A C 6
ATOM 10089 O O . PRO A 1 121 ? 31.579 37.328 -6.001 1.00 0.00 121 PRO A O 6
ATOM 10100 N N . SER A 1 122 ? 33.603 38.255 -5.672 1.00 0.00 122 SER A N 6
ATOM 10101 C CA . SER A 1 122 ? 33.410 39.297 -6.673 1.00 0.00 122 SER A CA 6
ATOM 10102 C C . SER A 1 122 ? 34.688 40.107 -6.866 1.00 0.00 122 SER A C 6
ATOM 10103 O O . SER A 1 122 ? 35.098 40.861 -5.983 1.00 0.00 122 SER A O 6
ATOM 10111 N N . SER A 1 123 ? 35.312 39.947 -8.029 1.00 0.00 123 SER A N 6
ATOM 10112 C CA . SER A 1 123 ? 36.546 40.660 -8.339 1.00 0.00 123 SER A CA 6
ATOM 10113 C C . SER A 1 123 ? 36.350 42.168 -8.210 1.00 0.00 123 SER A C 6
ATOM 10114 O O . SER A 1 123 ? 37.018 42.827 -7.416 1.00 0.00 123 SER A O 6
ATOM 10122 N N . GLY A 1 124 ? 35.425 42.707 -8.999 1.00 0.00 124 GLY A N 6
ATOM 10123 C CA . GLY A 1 124 ? 35.155 44.132 -8.959 1.00 0.00 124 GLY A CA 6
ATOM 10124 C C . GLY A 1 124 ? 33.867 44.459 -8.230 1.00 0.00 124 GLY A C 6
ATOM 10125 O O . GLY A 1 124 ? 33.252 45.496 -8.477 1.00 0.00 124 GLY A O 6
ATOM 10129 N N . GLY A 1 1 ? -3.282 -42.787 -8.922 1.00 0.00 1 GLY A N 7
ATOM 10130 C CA . GLY A 1 1 ? -3.503 -41.369 -9.136 1.00 0.00 1 GLY A CA 7
ATOM 10131 C C . GLY A 1 1 ? -2.540 -40.778 -10.147 1.00 0.00 1 GLY A C 7
ATOM 10132 O O . GLY A 1 1 ? -1.530 -41.394 -10.485 1.00 0.00 1 GLY A O 7
ATOM 10136 N N . SER A 1 2 ? -2.854 -39.580 -10.630 1.00 0.00 2 SER A N 7
ATOM 10137 C CA . SER A 1 2 ? -2.011 -38.908 -11.613 1.00 0.00 2 SER A CA 7
ATOM 10138 C C . SER A 1 2 ? -2.444 -37.457 -11.797 1.00 0.00 2 SER A C 7
ATOM 10139 O O . SER A 1 2 ? -3.574 -37.181 -12.200 1.00 0.00 2 SER A O 7
ATOM 10147 N N . SER A 1 3 ? -1.536 -36.532 -11.501 1.00 0.00 3 SER A N 7
ATOM 10148 C CA . SER A 1 3 ? -1.824 -35.109 -11.630 1.00 0.00 3 SER A CA 7
ATOM 10149 C C . SER A 1 3 ? -0.543 -34.314 -11.868 1.00 0.00 3 SER A C 7
ATOM 10150 O O . SER A 1 3 ? 0.557 -34.798 -11.606 1.00 0.00 3 SER A O 7
ATOM 10158 N N . GLY A 1 4 ? -0.696 -33.092 -12.367 1.00 0.00 4 GLY A N 7
ATOM 10159 C CA . GLY A 1 4 ? 0.455 -32.249 -12.634 1.00 0.00 4 GLY A CA 7
ATOM 10160 C C . GLY A 1 4 ? 0.738 -31.280 -11.504 1.00 0.00 4 GLY A C 7
ATOM 10161 O O . GLY A 1 4 ? 1.514 -31.581 -10.598 1.00 0.00 4 GLY A O 7
ATOM 10165 N N . SER A 1 5 ? 0.106 -30.111 -11.558 1.00 0.00 5 SER A N 7
ATOM 10166 C CA . SER A 1 5 ? 0.298 -29.090 -10.534 1.00 0.00 5 SER A CA 7
ATOM 10167 C C . SER A 1 5 ? -0.965 -28.919 -9.695 1.00 0.00 5 SER A C 7
ATOM 10168 O O . SER A 1 5 ? -2.075 -29.158 -10.169 1.00 0.00 5 SER A O 7
ATOM 10176 N N . SER A 1 6 ? -0.785 -28.504 -8.445 1.00 0.00 6 SER A N 7
ATOM 10177 C CA . SER A 1 6 ? -1.909 -28.304 -7.537 1.00 0.00 6 SER A CA 7
ATOM 10178 C C . SER A 1 6 ? -1.946 -26.867 -7.027 1.00 0.00 6 SER A C 7
ATOM 10179 O O . SER A 1 6 ? -0.925 -26.182 -6.994 1.00 0.00 6 SER A O 7
ATOM 10187 N N . GLY A 1 7 ? -3.133 -26.416 -6.632 1.00 0.00 7 GLY A N 7
ATOM 10188 C CA . GLY A 1 7 ? -3.283 -25.063 -6.129 1.00 0.00 7 GLY A CA 7
ATOM 10189 C C . GLY A 1 7 ? -4.447 -24.332 -6.769 1.00 0.00 7 GLY A C 7
ATOM 10190 O O . GLY A 1 7 ? -4.253 -23.488 -7.646 1.00 0.00 7 GLY A O 7
ATOM 10194 N N . THR A 1 8 ? -5.660 -24.657 -6.333 1.00 0.00 8 THR A N 7
ATOM 10195 C CA . THR A 1 8 ? -6.859 -24.028 -6.871 1.00 0.00 8 THR A CA 7
ATOM 10196 C C . THR A 1 8 ? -7.363 -22.926 -5.948 1.00 0.00 8 THR A C 7
ATOM 10197 O O . THR A 1 8 ? -7.994 -23.197 -4.927 1.00 0.00 8 THR A O 7
ATOM 10208 N N . GLY A 1 9 ? -7.081 -21.678 -6.313 1.00 0.00 9 GLY A N 7
ATOM 10209 C CA . GLY A 1 9 ? -7.514 -20.553 -5.505 1.00 0.00 9 GLY A CA 7
ATOM 10210 C C . GLY A 1 9 ? -7.975 -19.379 -6.347 1.00 0.00 9 GLY A C 7
ATOM 10211 O O . GLY A 1 9 ? -7.172 -18.741 -7.027 1.00 0.00 9 GLY A O 7
ATOM 10215 N N . ASP A 1 10 ? -9.272 -19.095 -6.303 1.00 0.00 10 ASP A N 7
ATOM 10216 C CA . ASP A 1 10 ? -9.839 -17.991 -7.068 1.00 0.00 10 ASP A CA 7
ATOM 10217 C C . ASP A 1 10 ? -9.471 -16.649 -6.440 1.00 0.00 10 ASP A C 7
ATOM 10218 O O . ASP A 1 10 ? -9.304 -16.547 -5.226 1.00 0.00 10 ASP A O 7
ATOM 10227 N N . ALA A 1 11 ? -9.346 -15.625 -7.278 1.00 0.00 11 ALA A N 7
ATOM 10228 C CA . ALA A 1 11 ? -8.998 -14.291 -6.805 1.00 0.00 11 ALA A CA 7
ATOM 10229 C C . ALA A 1 11 ? -10.230 -13.393 -6.740 1.00 0.00 11 ALA A C 7
ATOM 10230 O O . ALA A 1 11 ? -10.492 -12.756 -5.720 1.00 0.00 11 ALA A O 7
ATOM 10237 N N . SER A 1 12 ? -10.982 -13.349 -7.835 1.00 0.00 12 SER A N 7
ATOM 10238 C CA . SER A 1 12 ? -12.183 -12.525 -7.903 1.00 0.00 12 SER A CA 7
ATOM 10239 C C . SER A 1 12 ? -13.051 -12.725 -6.664 1.00 0.00 12 SER A C 7
ATOM 10240 O O . SER A 1 12 ? -13.742 -11.808 -6.220 1.00 0.00 12 SER A O 7
ATOM 10248 N N . LYS A 1 13 ? -13.010 -13.933 -6.110 1.00 0.00 13 LYS A N 7
ATOM 10249 C CA . LYS A 1 13 ? -13.789 -14.255 -4.922 1.00 0.00 13 LYS A CA 7
ATOM 10250 C C . LYS A 1 13 ? -13.230 -13.544 -3.693 1.00 0.00 13 LYS A C 7
ATOM 10251 O O . LYS A 1 13 ? -13.977 -13.162 -2.792 1.00 0.00 13 LYS A O 7
ATOM 10270 N N . CYS A 1 14 ? -11.914 -13.368 -3.666 1.00 0.00 14 CYS A N 7
ATOM 10271 C CA . CYS A 1 14 ? -11.255 -12.701 -2.548 1.00 0.00 14 CYS A CA 7
ATOM 10272 C C . CYS A 1 14 ? -11.746 -11.265 -2.407 1.00 0.00 14 CYS A C 7
ATOM 10273 O O . CYS A 1 14 ? -12.326 -10.701 -3.335 1.00 0.00 14 CYS A O 7
ATOM 10281 N N . LEU A 1 15 ? -11.512 -10.677 -1.238 1.00 0.00 15 LEU A N 7
ATOM 10282 C CA . LEU A 1 15 ? -11.932 -9.306 -0.973 1.00 0.00 15 LEU A CA 7
ATOM 10283 C C . LEU A 1 15 ? -10.809 -8.510 -0.315 1.00 0.00 15 LEU A C 7
ATOM 10284 O O . LEU A 1 15 ? -9.891 -9.081 0.271 1.00 0.00 15 LEU A O 7
ATOM 10300 N N . ALA A 1 16 ? -10.891 -7.187 -0.416 1.00 0.00 16 ALA A N 7
ATOM 10301 C CA . ALA A 1 16 ? -9.885 -6.312 0.172 1.00 0.00 16 ALA A CA 7
ATOM 10302 C C . ALA A 1 16 ? -10.532 -5.227 1.026 1.00 0.00 16 ALA A C 7
ATOM 10303 O O . ALA A 1 16 ? -11.236 -4.357 0.513 1.00 0.00 16 ALA A O 7
ATOM 10310 N N . THR A 1 17 ? -10.288 -5.284 2.332 1.00 0.00 17 THR A N 7
ATOM 10311 C CA . THR A 1 17 ? -10.849 -4.307 3.257 1.00 0.00 17 THR A CA 7
ATOM 10312 C C . THR A 1 17 ? -9.748 -3.537 3.977 1.00 0.00 17 THR A C 7
ATOM 10313 O O . THR A 1 17 ? -8.615 -4.005 4.080 1.00 0.00 17 THR A O 7
ATOM 10324 N N . GLY A 1 18 ? -10.090 -2.353 4.476 1.00 0.00 18 GLY A N 7
ATOM 10325 C CA . GLY A 1 18 ? -9.118 -1.538 5.182 1.00 0.00 18 GLY A CA 7
ATOM 10326 C C . GLY A 1 18 ? -9.114 -0.099 4.705 1.00 0.00 18 GLY A C 7
ATOM 10327 O O . GLY A 1 18 ? -9.499 0.205 3.575 1.00 0.00 18 GLY A O 7
ATOM 10331 N N . PRO A 1 19 ? -8.671 0.817 5.580 1.00 0.00 19 PRO A N 7
ATOM 10332 C CA . PRO A 1 19 ? -8.608 2.248 5.264 1.00 0.00 19 PRO A CA 7
ATOM 10333 C C . PRO A 1 19 ? -7.531 2.567 4.233 1.00 0.00 19 PRO A C 7
ATOM 10334 O O . PRO A 1 19 ? -7.625 3.558 3.510 1.00 0.00 19 PRO A O 7
ATOM 10345 N N . GLY A 1 20 ? -6.507 1.721 4.171 1.00 0.00 20 GLY A N 7
ATOM 10346 C CA . GLY A 1 20 ? -5.427 1.932 3.225 1.00 0.00 20 GLY A CA 7
ATOM 10347 C C . GLY A 1 20 ? -5.902 1.905 1.787 1.00 0.00 20 GLY A C 7
ATOM 10348 O O . GLY A 1 20 ? -5.460 2.709 0.965 1.00 0.00 20 GLY A O 7
ATOM 10352 N N . ILE A 1 21 ? -6.805 0.979 1.480 1.00 0.00 21 ILE A N 7
ATOM 10353 C CA . ILE A 1 21 ? -7.341 0.852 0.130 1.00 0.00 21 ILE A CA 7
ATOM 10354 C C . ILE A 1 21 ? -8.482 1.836 -0.103 1.00 0.00 21 ILE A C 7
ATOM 10355 O O . ILE A 1 21 ? -9.274 1.674 -1.032 1.00 0.00 21 ILE A O 7
ATOM 10371 N N . ALA A 1 22 ? -8.560 2.856 0.746 1.00 0.00 22 ALA A N 7
ATOM 10372 C CA . ALA A 1 22 ? -9.603 3.868 0.629 1.00 0.00 22 ALA A CA 7
ATOM 10373 C C . ALA A 1 22 ? -9.374 4.753 -0.591 1.00 0.00 22 ALA A C 7
ATOM 10374 O O . ALA A 1 22 ? -8.247 5.158 -0.874 1.00 0.00 22 ALA A O 7
ATOM 10381 N N . SER A 1 23 ? -10.452 5.051 -1.310 1.00 0.00 23 SER A N 7
ATOM 10382 C CA . SER A 1 23 ? -10.367 5.885 -2.503 1.00 0.00 23 SER A CA 7
ATOM 10383 C C . SER A 1 23 ? -9.427 7.064 -2.277 1.00 0.00 23 SER A C 7
ATOM 10384 O O . SER A 1 23 ? -8.626 7.412 -3.146 1.00 0.00 23 SER A O 7
ATOM 10392 N N . THR A 1 24 ? -9.528 7.677 -1.101 1.00 0.00 24 THR A N 7
ATOM 10393 C CA . THR A 1 24 ? -8.688 8.817 -0.759 1.00 0.00 24 THR A CA 7
ATOM 10394 C C . THR A 1 24 ? -8.086 8.660 0.632 1.00 0.00 24 THR A C 7
ATOM 10395 O O . THR A 1 24 ? -8.797 8.383 1.599 1.00 0.00 24 THR A O 7
ATOM 10406 N N . VAL A 1 25 ? -6.773 8.839 0.729 1.00 0.00 25 VAL A N 7
ATOM 10407 C CA . VAL A 1 25 ? -6.076 8.718 2.003 1.00 0.00 25 VAL A CA 7
ATOM 10408 C C . VAL A 1 25 ? -5.299 9.988 2.328 1.00 0.00 25 VAL A C 7
ATOM 10409 O O . VAL A 1 25 ? -5.033 10.808 1.449 1.00 0.00 25 VAL A O 7
ATOM 10422 N N . LYS A 1 26 ? -4.936 10.146 3.596 1.00 0.00 26 LYS A N 7
ATOM 10423 C CA . LYS A 1 26 ? -4.187 11.316 4.039 1.00 0.00 26 LYS A CA 7
ATOM 10424 C C . LYS A 1 26 ? -2.686 11.043 4.010 1.00 0.00 26 LYS A C 7
ATOM 10425 O O . LYS A 1 26 ? -2.227 9.990 4.452 1.00 0.00 26 LYS A O 7
ATOM 10444 N N . THR A 1 27 ? -1.924 12.002 3.489 1.00 0.00 27 THR A N 7
ATOM 10445 C CA . THR A 1 27 ? -0.476 11.866 3.405 1.00 0.00 27 THR A CA 7
ATOM 10446 C C . THR A 1 27 ? 0.160 11.878 4.790 1.00 0.00 27 THR A C 7
ATOM 10447 O O . THR A 1 27 ? -0.422 12.390 5.746 1.00 0.00 27 THR A O 7
ATOM 10458 N N . GLY A 1 28 ? 1.358 11.313 4.891 1.00 0.00 28 GLY A N 7
ATOM 10459 C CA . GLY A 1 28 ? 2.054 11.271 6.165 1.00 0.00 28 GLY A CA 7
ATOM 10460 C C . GLY A 1 28 ? 1.538 10.171 7.071 1.00 0.00 28 GLY A C 7
ATOM 10461 O O . GLY A 1 28 ? 2.319 9.483 7.727 1.00 0.00 28 GLY A O 7
ATOM 10465 N N . GLU A 1 29 ? 0.220 10.005 7.107 1.00 0.00 29 GLU A N 7
ATOM 10466 C CA . GLU A 1 29 ? -0.398 8.981 7.942 1.00 0.00 29 GLU A CA 7
ATOM 10467 C C . GLU A 1 29 ? -0.099 7.586 7.402 1.00 0.00 29 GLU A C 7
ATOM 10468 O O . GLU A 1 29 ? 0.139 7.409 6.208 1.00 0.00 29 GLU A O 7
ATOM 10480 N N . GLU A 1 30 ? -0.116 6.598 8.291 1.00 0.00 30 GLU A N 7
ATOM 10481 C CA . GLU A 1 30 ? 0.153 5.218 7.904 1.00 0.00 30 GLU A CA 7
ATOM 10482 C C . GLU A 1 30 ? -1.121 4.379 7.959 1.00 0.00 30 GLU A C 7
ATOM 10483 O O . GLU A 1 30 ? -1.684 4.155 9.029 1.00 0.00 30 GLU A O 7
ATOM 10495 N N . VAL A 1 31 ? -1.567 3.916 6.796 1.00 0.00 31 VAL A N 7
ATOM 10496 C CA . VAL A 1 31 ? -2.773 3.101 6.710 1.00 0.00 31 VAL A CA 7
ATOM 10497 C C . VAL A 1 31 ? -2.463 1.630 6.966 1.00 0.00 31 VAL A C 7
ATOM 10498 O O . VAL A 1 31 ? -1.300 1.238 7.061 1.00 0.00 31 VAL A O 7
ATOM 10511 N N . GLY A 1 32 ? -3.511 0.821 7.076 1.00 0.00 32 GLY A N 7
ATOM 10512 C CA . GLY A 1 32 ? -3.329 -0.599 7.320 1.00 0.00 32 GLY A CA 7
ATOM 10513 C C . GLY A 1 32 ? -4.529 -1.419 6.892 1.00 0.00 32 GLY A C 7
ATOM 10514 O O . GLY A 1 32 ? -5.529 -1.489 7.607 1.00 0.00 32 GLY A O 7
ATOM 10518 N N . PHE A 1 33 ? -4.432 -2.041 5.721 1.00 0.00 33 PHE A N 7
ATOM 10519 C CA . PHE A 1 33 ? -5.519 -2.859 5.197 1.00 0.00 33 PHE A CA 7
ATOM 10520 C C . PHE A 1 33 ? -5.165 -4.341 5.263 1.00 0.00 33 PHE A C 7
ATOM 10521 O O . PHE A 1 33 ? -3.999 -4.707 5.411 1.00 0.00 33 PHE A O 7
ATOM 10538 N N . VAL A 1 34 ? -6.181 -5.192 5.152 1.00 0.00 34 VAL A N 7
ATOM 10539 C CA . VAL A 1 34 ? -5.978 -6.636 5.197 1.00 0.00 34 VAL A CA 7
ATOM 10540 C C . VAL A 1 34 ? -6.908 -7.352 4.224 1.00 0.00 34 VAL A C 7
ATOM 10541 O O . VAL A 1 34 ? -8.070 -6.976 4.068 1.00 0.00 34 VAL A O 7
ATOM 10554 N N . VAL A 1 35 ? -6.389 -8.386 3.571 1.00 0.00 35 VAL A N 7
ATOM 10555 C CA . VAL A 1 35 ? -7.172 -9.158 2.614 1.00 0.00 35 VAL A CA 7
ATOM 10556 C C . VAL A 1 35 ? -7.909 -10.302 3.302 1.00 0.00 35 VAL A C 7
ATOM 10557 O O . VAL A 1 35 ? -7.320 -11.055 4.077 1.00 0.00 35 VAL A O 7
ATOM 10570 N N . ASP A 1 36 ? -9.199 -10.426 3.012 1.00 0.00 36 ASP A N 7
ATOM 10571 C CA . ASP A 1 36 ? -10.017 -11.480 3.602 1.00 0.00 36 ASP A CA 7
ATOM 10572 C C . ASP A 1 36 ? -10.492 -12.461 2.534 1.00 0.00 36 ASP A C 7
ATOM 10573 O O . ASP A 1 36 ? -11.107 -12.066 1.544 1.00 0.00 36 ASP A O 7
ATOM 10582 N N . ALA A 1 37 ? -10.199 -13.740 2.743 1.00 0.00 37 ALA A N 7
ATOM 10583 C CA . ALA A 1 37 ? -10.597 -14.778 1.799 1.00 0.00 37 ALA A CA 7
ATOM 10584 C C . ALA A 1 37 ? -11.558 -15.770 2.445 1.00 0.00 37 ALA A C 7
ATOM 10585 O O . ALA A 1 37 ? -11.265 -16.337 3.498 1.00 0.00 37 ALA A O 7
ATOM 10592 N N . LYS A 1 38 ? -12.706 -15.974 1.810 1.00 0.00 38 LYS A N 7
ATOM 10593 C CA . LYS A 1 38 ? -13.711 -16.898 2.323 1.00 0.00 38 LYS A CA 7
ATOM 10594 C C . LYS A 1 38 ? -13.709 -18.200 1.527 1.00 0.00 38 LYS A C 7
ATOM 10595 O O . LYS A 1 38 ? -13.576 -19.285 2.094 1.00 0.00 38 LYS A O 7
ATOM 10614 N N . THR A 1 39 ? -13.856 -18.085 0.211 1.00 0.00 39 THR A N 7
ATOM 10615 C CA . THR A 1 39 ? -13.872 -19.251 -0.661 1.00 0.00 39 THR A CA 7
ATOM 10616 C C . THR A 1 39 ? -12.736 -19.194 -1.676 1.00 0.00 39 THR A C 7
ATOM 10617 O O . THR A 1 39 ? -12.378 -20.205 -2.279 1.00 0.00 39 THR A O 7
ATOM 10628 N N . ALA A 1 40 ? -12.173 -18.004 -1.860 1.00 0.00 40 ALA A N 7
ATOM 10629 C CA . ALA A 1 40 ? -11.075 -17.815 -2.800 1.00 0.00 40 ALA A CA 7
ATOM 10630 C C . ALA A 1 40 ? -10.110 -18.995 -2.762 1.00 0.00 40 ALA A C 7
ATOM 10631 O O . ALA A 1 40 ? -9.538 -19.377 -3.783 1.00 0.00 40 ALA A O 7
ATOM 10638 N N . GLY A 1 41 ? -9.932 -19.571 -1.576 1.00 0.00 41 GLY A N 7
ATOM 10639 C CA . GLY A 1 41 ? -9.036 -20.702 -1.428 1.00 0.00 41 GLY A CA 7
ATOM 10640 C C . GLY A 1 41 ? -7.652 -20.287 -0.966 1.00 0.00 41 GLY A C 7
ATOM 10641 O O . GLY A 1 41 ? -7.501 -19.312 -0.230 1.00 0.00 41 GLY A O 7
ATOM 10645 N N . LYS A 1 42 ? -6.639 -21.030 -1.397 1.00 0.00 42 LYS A N 7
ATOM 10646 C CA . LYS A 1 42 ? -5.260 -20.737 -1.024 1.00 0.00 42 LYS A CA 7
ATOM 10647 C C . LYS A 1 42 ? -4.588 -19.859 -2.075 1.00 0.00 42 LYS A C 7
ATOM 10648 O O . LYS A 1 42 ? -5.099 -19.698 -3.183 1.00 0.00 42 LYS A O 7
ATOM 10667 N N . GLY A 1 43 ? -3.438 -19.294 -1.720 1.00 0.00 43 GLY A N 7
ATOM 10668 C CA . GLY A 1 43 ? -2.714 -18.441 -2.644 1.00 0.00 43 GLY A CA 7
ATOM 10669 C C . GLY A 1 43 ? -1.949 -17.339 -1.939 1.00 0.00 43 GLY A C 7
ATOM 10670 O O . GLY A 1 43 ? -2.325 -16.912 -0.847 1.00 0.00 43 GLY A O 7
ATOM 10674 N N . LYS A 1 44 ? -0.870 -16.877 -2.562 1.00 0.00 44 LYS A N 7
ATOM 10675 C CA . LYS A 1 44 ? -0.048 -15.818 -1.988 1.00 0.00 44 LYS A CA 7
ATOM 10676 C C . LYS A 1 44 ? -0.493 -14.450 -2.495 1.00 0.00 44 LYS A C 7
ATOM 10677 O O . LYS A 1 44 ? -0.610 -14.230 -3.700 1.00 0.00 44 LYS A O 7
ATOM 10696 N N . VAL A 1 45 ? -0.739 -13.531 -1.565 1.00 0.00 45 VAL A N 7
ATOM 10697 C CA . VAL A 1 45 ? -1.168 -12.182 -1.917 1.00 0.00 45 VAL A CA 7
ATOM 10698 C C . VAL A 1 45 ? -0.003 -11.202 -1.855 1.00 0.00 45 VAL A C 7
ATOM 10699 O O . VAL A 1 45 ? 0.512 -10.899 -0.777 1.00 0.00 45 VAL A O 7
ATOM 10712 N N . THR A 1 46 ? 0.410 -10.705 -3.017 1.00 0.00 46 THR A N 7
ATOM 10713 C CA . THR A 1 46 ? 1.515 -9.759 -3.095 1.00 0.00 46 THR A CA 7
ATOM 10714 C C . THR A 1 46 ? 1.008 -8.342 -3.344 1.00 0.00 46 THR A C 7
ATOM 10715 O O . THR A 1 46 ? 0.114 -8.127 -4.164 1.00 0.00 46 THR A O 7
ATOM 10726 N N . CYS A 1 47 ? 1.585 -7.379 -2.634 1.00 0.00 47 CYS A N 7
ATOM 10727 C CA . CYS A 1 47 ? 1.192 -5.982 -2.778 1.00 0.00 47 CYS A CA 7
ATOM 10728 C C . CYS A 1 47 ? 2.363 -5.134 -3.263 1.00 0.00 47 CYS A C 7
ATOM 10729 O O . CYS A 1 47 ? 3.516 -5.393 -2.917 1.00 0.00 47 CYS A O 7
ATOM 10737 N N . THR A 1 48 ? 2.061 -4.121 -4.070 1.00 0.00 48 THR A N 7
ATOM 10738 C CA . THR A 1 48 ? 3.089 -3.238 -4.605 1.00 0.00 48 THR A CA 7
ATOM 10739 C C . THR A 1 48 ? 2.582 -1.803 -4.703 1.00 0.00 48 THR A C 7
ATOM 10740 O O . THR A 1 48 ? 1.750 -1.485 -5.551 1.00 0.00 48 THR A O 7
ATOM 10751 N N . VAL A 1 49 ? 3.093 -0.940 -3.830 1.00 0.00 49 VAL A N 7
ATOM 10752 C CA . VAL A 1 49 ? 2.694 0.463 -3.819 1.00 0.00 49 VAL A CA 7
ATOM 10753 C C . VAL A 1 49 ? 3.436 1.252 -4.891 1.00 0.00 49 VAL A C 7
ATOM 10754 O O . VAL A 1 49 ? 4.661 1.374 -4.853 1.00 0.00 49 VAL A O 7
ATOM 10767 N N . LEU A 1 50 ? 2.686 1.790 -5.847 1.00 0.00 50 LEU A N 7
ATOM 10768 C CA . LEU A 1 50 ? 3.273 2.570 -6.931 1.00 0.00 50 LEU A CA 7
ATOM 10769 C C . LEU A 1 50 ? 3.074 4.064 -6.695 1.00 0.00 50 LEU A C 7
ATOM 10770 O O . LEU A 1 50 ? 1.954 4.526 -6.478 1.00 0.00 50 LEU A O 7
ATOM 10786 N N . THR A 1 51 ? 4.170 4.816 -6.742 1.00 0.00 51 THR A N 7
ATOM 10787 C CA . THR A 1 51 ? 4.117 6.258 -6.536 1.00 0.00 51 THR A CA 7
ATOM 10788 C C . THR A 1 51 ? 3.776 6.987 -7.830 1.00 0.00 51 THR A C 7
ATOM 10789 O O . THR A 1 51 ? 4.065 6.516 -8.930 1.00 0.00 51 THR A O 7
ATOM 10800 N N . PRO A 1 52 ? 3.148 8.166 -7.699 1.00 0.00 52 PRO A N 7
ATOM 10801 C CA . PRO A 1 52 ? 2.757 8.985 -8.849 1.00 0.00 52 PRO A CA 7
ATOM 10802 C C . PRO A 1 52 ? 3.958 9.595 -9.563 1.00 0.00 52 PRO A C 7
ATOM 10803 O O . PRO A 1 52 ? 3.808 10.304 -10.558 1.00 0.00 52 PRO A O 7
ATOM 10814 N N . ASP A 1 53 ? 5.151 9.313 -9.050 1.00 0.00 53 ASP A N 7
ATOM 10815 C CA . ASP A 1 53 ? 6.380 9.831 -9.640 1.00 0.00 53 ASP A CA 7
ATOM 10816 C C . ASP A 1 53 ? 6.828 8.964 -10.812 1.00 0.00 53 ASP A C 7
ATOM 10817 O O . ASP A 1 53 ? 7.485 9.442 -11.735 1.00 0.00 53 ASP A O 7
ATOM 10826 N N . GLY A 1 54 ? 6.469 7.684 -10.767 1.00 0.00 54 GLY A N 7
ATOM 10827 C CA . GLY A 1 54 ? 6.844 6.770 -11.829 1.00 0.00 54 GLY A CA 7
ATOM 10828 C C . GLY A 1 54 ? 7.719 5.636 -11.336 1.00 0.00 54 GLY A C 7
ATOM 10829 O O . GLY A 1 54 ? 8.494 5.060 -12.102 1.00 0.00 54 GLY A O 7
ATOM 10833 N N . THR A 1 55 ? 7.599 5.312 -10.052 1.00 0.00 55 THR A N 7
ATOM 10834 C CA . THR A 1 55 ? 8.388 4.242 -9.457 1.00 0.00 55 THR A CA 7
ATOM 10835 C C . THR A 1 55 ? 7.511 3.305 -8.633 1.00 0.00 55 THR A C 7
ATOM 10836 O O . THR A 1 55 ? 6.398 3.662 -8.249 1.00 0.00 55 THR A O 7
ATOM 10847 N N . GLU A 1 56 ? 8.021 2.107 -8.365 1.00 0.00 56 GLU A N 7
ATOM 10848 C CA . GLU A 1 56 ? 7.283 1.120 -7.587 1.00 0.00 56 GLU A CA 7
ATOM 10849 C C . GLU A 1 56 ? 8.026 0.774 -6.301 1.00 0.00 56 GLU A C 7
ATOM 10850 O O . GLU A 1 56 ? 9.171 0.325 -6.335 1.00 0.00 56 GLU A O 7
ATOM 10862 N N . ALA A 1 57 ? 7.366 0.988 -5.167 1.00 0.00 57 ALA A N 7
ATOM 10863 C CA . ALA A 1 57 ? 7.963 0.698 -3.870 1.00 0.00 57 ALA A CA 7
ATOM 10864 C C . ALA A 1 57 ? 7.364 -0.565 -3.260 1.00 0.00 57 ALA A C 7
ATOM 10865 O O . ALA A 1 57 ? 6.325 -1.048 -3.707 1.00 0.00 57 ALA A O 7
ATOM 10872 N N . GLU A 1 58 ? 8.029 -1.095 -2.237 1.00 0.00 58 GLU A N 7
ATOM 10873 C CA . GLU A 1 58 ? 7.562 -2.304 -1.568 1.00 0.00 58 GLU A CA 7
ATOM 10874 C C . GLU A 1 58 ? 6.641 -1.959 -0.401 1.00 0.00 58 GLU A C 7
ATOM 10875 O O . GLU A 1 58 ? 6.507 -0.794 -0.027 1.00 0.00 58 GLU A O 7
ATOM 10887 N N . ALA A 1 59 ? 6.009 -2.979 0.168 1.00 0.00 59 ALA A N 7
ATOM 10888 C CA . ALA A 1 59 ? 5.103 -2.785 1.293 1.00 0.00 59 ALA A CA 7
ATOM 10889 C C . ALA A 1 59 ? 5.251 -3.906 2.317 1.00 0.00 59 ALA A C 7
ATOM 10890 O O . ALA A 1 59 ? 5.569 -5.042 1.967 1.00 0.00 59 ALA A O 7
ATOM 10897 N N . ASP A 1 60 ? 5.018 -3.578 3.583 1.00 0.00 60 ASP A 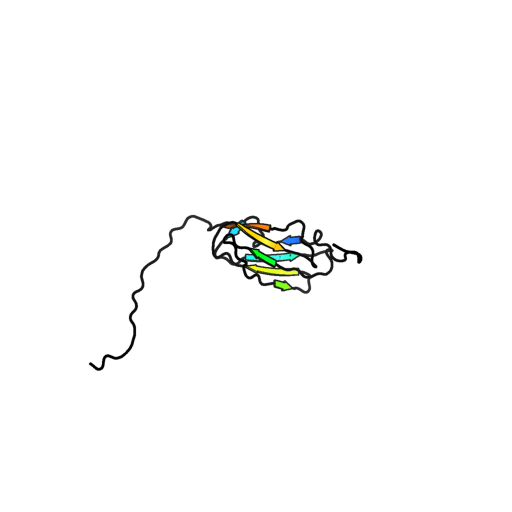N 7
ATOM 10898 C CA . ASP A 1 60 ? 5.125 -4.557 4.659 1.00 0.00 60 ASP A CA 7
ATOM 10899 C C . ASP A 1 60 ? 3.921 -5.492 4.663 1.00 0.00 60 ASP A C 7
ATOM 10900 O O . ASP A 1 60 ? 2.798 -5.075 4.947 1.00 0.00 60 ASP A O 7
ATOM 10909 N N . VAL A 1 61 ? 4.161 -6.761 4.348 1.00 0.00 61 VAL A N 7
ATOM 10910 C CA . VAL A 1 61 ? 3.097 -7.756 4.317 1.00 0.00 61 VAL A CA 7
ATOM 10911 C C . VAL A 1 61 ? 3.267 -8.780 5.434 1.00 0.00 61 VAL A C 7
ATOM 10912 O O . VAL A 1 61 ? 4.314 -9.419 5.550 1.00 0.00 61 VAL A O 7
ATOM 10925 N N . ILE A 1 62 ? 2.233 -8.930 6.253 1.00 0.00 62 ILE A N 7
ATOM 10926 C CA . ILE A 1 62 ? 2.268 -9.877 7.361 1.00 0.00 62 ILE A CA 7
ATOM 10927 C C . ILE A 1 62 ? 1.231 -10.980 7.174 1.00 0.00 62 ILE A C 7
ATOM 10928 O O . ILE A 1 62 ? 0.028 -10.733 7.242 1.00 0.00 62 ILE A O 7
ATOM 10944 N N . GLU A 1 63 ? 1.708 -12.199 6.940 1.00 0.00 63 GLU A N 7
ATOM 10945 C CA . GLU A 1 63 ? 0.822 -13.341 6.744 1.00 0.00 63 GLU A CA 7
ATOM 10946 C C . GLU A 1 63 ? 0.157 -13.745 8.056 1.00 0.00 63 GLU A C 7
ATOM 10947 O O . GLU A 1 63 ? 0.777 -13.700 9.118 1.00 0.00 63 GLU A O 7
ATOM 10959 N N . ASN A 1 64 ? -1.110 -14.138 7.975 1.00 0.00 64 ASN A N 7
ATOM 10960 C CA . ASN A 1 64 ? -1.860 -14.548 9.156 1.00 0.00 64 ASN A CA 7
ATOM 10961 C C . ASN A 1 64 ? -2.257 -16.019 9.065 1.00 0.00 64 ASN A C 7
ATOM 10962 O O . ASN A 1 64 ? -2.306 -16.591 7.976 1.00 0.00 64 ASN A O 7
ATOM 10973 N N . GLU A 1 65 ? -2.537 -16.623 10.214 1.00 0.00 65 GLU A N 7
ATOM 10974 C CA . GLU A 1 65 ? -2.929 -18.027 10.263 1.00 0.00 65 GLU A CA 7
ATOM 10975 C C . GLU A 1 65 ? -4.443 -18.175 10.130 1.00 0.00 65 GLU A C 7
ATOM 10976 O O . GLU A 1 65 ? -4.991 -19.257 10.338 1.00 0.00 65 GLU A O 7
ATOM 10988 N N . ASP A 1 66 ? -5.109 -17.080 9.785 1.00 0.00 66 ASP A N 7
ATOM 10989 C CA . ASP A 1 66 ? -6.558 -17.086 9.623 1.00 0.00 66 ASP A CA 7
ATOM 10990 C C . ASP A 1 66 ? -6.945 -16.824 8.170 1.00 0.00 66 ASP A C 7
ATOM 10991 O O . ASP A 1 66 ? -8.062 -16.398 7.882 1.00 0.00 66 ASP A O 7
ATOM 11000 N N . GLY A 1 67 ? -6.011 -17.079 7.259 1.00 0.00 67 GLY A N 7
ATOM 11001 C CA . GLY A 1 67 ? -6.271 -16.863 5.848 1.00 0.00 67 GLY A CA 7
ATOM 11002 C C . GLY A 1 67 ? -6.406 -15.393 5.501 1.00 0.00 67 GLY A C 7
ATOM 11003 O O . GLY A 1 67 ? -7.313 -15.001 4.766 1.00 0.00 67 GLY A O 7
ATOM 11007 N N . THR A 1 68 ? -5.502 -14.576 6.033 1.00 0.00 68 THR A N 7
ATOM 11008 C CA . THR A 1 68 ? -5.525 -13.142 5.779 1.00 0.00 68 THR A CA 7
ATOM 11009 C C . THR A 1 68 ? -4.113 -12.575 5.697 1.00 0.00 68 THR A C 7
ATOM 11010 O O . THR A 1 68 ? -3.152 -13.214 6.126 1.00 0.00 68 THR A O 7
ATOM 11021 N N . TYR A 1 69 ? -3.994 -11.373 5.144 1.00 0.00 69 TYR A N 7
ATOM 11022 C CA . TYR A 1 69 ? -2.697 -10.721 5.005 1.00 0.00 69 TYR A CA 7
ATOM 11023 C C . TYR A 1 69 ? -2.795 -9.236 5.343 1.00 0.00 69 TYR A C 7
ATOM 11024 O O . TYR A 1 69 ? -3.515 -8.485 4.686 1.00 0.00 69 TYR A O 7
ATOM 11042 N N . ASP A 1 70 ? -2.063 -8.821 6.371 1.00 0.00 70 ASP A N 7
ATOM 11043 C CA . ASP A 1 70 ? -2.065 -7.427 6.796 1.00 0.00 70 ASP A CA 7
ATOM 11044 C C . ASP A 1 70 ? -0.966 -6.641 6.088 1.00 0.00 70 ASP A C 7
ATOM 11045 O O . ASP A 1 70 ? 0.204 -7.025 6.120 1.00 0.00 70 ASP A O 7
ATOM 11054 N N . ILE A 1 71 ? -1.351 -5.542 5.448 1.00 0.00 71 ILE A N 7
ATOM 11055 C CA . ILE A 1 71 ? -0.399 -4.703 4.731 1.00 0.00 71 ILE A CA 7
ATOM 11056 C C . ILE A 1 71 ? -0.566 -3.235 5.108 1.00 0.00 71 ILE A C 7
ATOM 11057 O O . ILE A 1 71 ? -1.678 -2.708 5.116 1.00 0.00 71 ILE A O 7
ATOM 11073 N N . PHE A 1 72 ? 0.547 -2.579 5.419 1.00 0.00 72 PHE A N 7
ATOM 11074 C CA . PHE A 1 72 ? 0.524 -1.171 5.796 1.00 0.00 72 PHE A CA 7
ATOM 11075 C C . PHE A 1 72 ? 1.441 -0.350 4.894 1.00 0.00 72 PHE A C 7
ATOM 11076 O O . PHE A 1 72 ? 2.443 -0.854 4.385 1.00 0.00 72 PHE A O 7
ATOM 11093 N N . TYR A 1 73 ? 1.091 0.916 4.699 1.00 0.00 73 TYR A N 7
ATOM 11094 C CA . TYR A 1 73 ? 1.881 1.806 3.856 1.00 0.00 73 TYR A CA 7
ATOM 11095 C C . TYR A 1 73 ? 1.571 3.267 4.166 1.00 0.00 73 TYR A C 7
ATOM 11096 O O . TYR A 1 73 ? 0.470 3.603 4.602 1.00 0.00 73 TYR A O 7
ATOM 11114 N N . THR A 1 74 ? 2.552 4.135 3.937 1.00 0.00 74 THR A N 7
ATOM 11115 C CA . THR A 1 74 ? 2.386 5.560 4.192 1.00 0.00 74 THR A CA 7
ATOM 11116 C C . THR A 1 74 ? 2.586 6.373 2.918 1.00 0.00 74 THR A C 7
ATOM 11117 O O . THR A 1 74 ? 3.476 6.084 2.119 1.00 0.00 74 THR A O 7
ATOM 11128 N N . ALA A 1 75 ? 1.752 7.393 2.735 1.00 0.00 75 ALA A N 7
ATOM 11129 C CA . ALA A 1 75 ? 1.840 8.249 1.558 1.00 0.00 75 ALA A CA 7
ATOM 11130 C C . ALA A 1 75 ? 2.708 9.473 1.835 1.00 0.00 75 ALA A C 7
ATOM 11131 O O . ALA A 1 75 ? 2.236 10.469 2.382 1.00 0.00 75 ALA A O 7
ATOM 11138 N N . ALA A 1 76 ? 3.977 9.391 1.452 1.00 0.00 76 ALA A N 7
ATOM 11139 C CA . ALA A 1 76 ? 4.910 10.493 1.657 1.00 0.00 76 ALA A CA 7
ATOM 11140 C C . ALA A 1 76 ? 4.418 11.762 0.970 1.00 0.00 76 ALA A C 7
ATOM 11141 O O . ALA A 1 76 ? 4.250 12.801 1.607 1.00 0.00 76 ALA A O 7
ATOM 11148 N N . LYS A 1 77 ? 4.191 11.672 -0.336 1.00 0.00 77 LYS A N 7
ATOM 11149 C CA . LYS A 1 77 ? 3.719 12.813 -1.111 1.00 0.00 77 LYS A CA 7
ATOM 11150 C C . LYS A 1 77 ? 2.379 12.505 -1.771 1.00 0.00 77 LYS A C 7
ATOM 11151 O O . LYS A 1 77 ? 2.051 11.354 -2.060 1.00 0.00 77 LYS A O 7
ATOM 11170 N N . PRO A 1 78 ? 1.584 13.557 -2.018 1.00 0.00 78 PRO A N 7
ATOM 11171 C CA . PRO A 1 78 ? 0.268 13.424 -2.648 1.00 0.00 78 PRO A CA 7
ATOM 11172 C C . PRO A 1 78 ? 0.365 13.030 -4.118 1.00 0.00 78 PRO A C 7
ATOM 11173 O O . PRO A 1 78 ? 1.449 13.028 -4.699 1.00 0.00 78 PRO A O 7
ATOM 11184 N N . GLY A 1 79 ? -0.776 12.695 -4.713 1.00 0.00 79 GLY A N 7
ATOM 11185 C CA . GLY A 1 79 ? -0.796 12.303 -6.111 1.00 0.00 79 GLY A CA 7
ATOM 11186 C C . GLY A 1 79 ? -1.602 11.041 -6.348 1.00 0.00 79 GLY A C 7
ATOM 11187 O O . GLY A 1 79 ? -2.352 10.601 -5.476 1.00 0.00 79 GLY A O 7
ATOM 11191 N N . THR A 1 80 ? -1.449 10.457 -7.531 1.00 0.00 80 THR A N 7
ATOM 11192 C CA . THR A 1 80 ? -2.170 9.240 -7.882 1.00 0.00 80 THR A CA 7
ATOM 11193 C C . THR A 1 80 ? -1.310 8.003 -7.642 1.00 0.00 80 THR A C 7
ATOM 11194 O O . THR A 1 80 ? -0.335 7.766 -8.355 1.00 0.00 80 THR A O 7
ATOM 11205 N N . TYR A 1 81 ? -1.679 7.219 -6.635 1.00 0.00 81 TYR A N 7
ATOM 11206 C CA . TYR A 1 81 ? -0.940 6.007 -6.301 1.00 0.00 81 TYR A CA 7
ATOM 11207 C C . TYR A 1 81 ? -1.643 4.770 -6.854 1.00 0.00 81 TYR A C 7
ATOM 11208 O O . TYR A 1 81 ? -2.866 4.651 -6.779 1.00 0.00 81 TYR A O 7
ATOM 11226 N N . VAL A 1 82 ? -0.860 3.853 -7.412 1.00 0.00 82 VAL A N 7
ATOM 11227 C CA . VAL A 1 82 ? -1.404 2.624 -7.977 1.00 0.00 82 VAL A CA 7
ATOM 11228 C C . VAL A 1 82 ? -0.926 1.403 -7.201 1.00 0.00 82 VAL A C 7
ATOM 11229 O O . VAL A 1 82 ? 0.250 1.043 -7.253 1.00 0.00 82 VAL A O 7
ATOM 11242 N N . ILE A 1 83 ? -1.845 0.769 -6.481 1.00 0.00 83 ILE A N 7
ATOM 11243 C CA . ILE A 1 83 ? -1.517 -0.413 -5.694 1.00 0.00 83 ILE A CA 7
ATOM 11244 C C . ILE A 1 83 ? -1.898 -1.691 -6.435 1.00 0.00 83 ILE A C 7
ATOM 11245 O O . ILE A 1 83 ? -3.054 -1.880 -6.815 1.00 0.00 83 ILE A O 7
ATOM 11261 N N . TYR A 1 84 ? -0.918 -2.564 -6.640 1.00 0.00 84 TYR A N 7
ATOM 11262 C CA . TYR A 1 84 ? -1.150 -3.824 -7.336 1.00 0.00 84 TYR A CA 7
ATOM 11263 C C . TYR A 1 84 ? -1.403 -4.957 -6.346 1.00 0.00 84 TYR A C 7
ATOM 11264 O O . TYR A 1 84 ? -0.649 -5.142 -5.391 1.00 0.00 84 TYR A O 7
ATOM 11282 N N . VAL A 1 85 ? -2.471 -5.713 -6.581 1.00 0.00 85 VAL A N 7
ATOM 11283 C CA . VAL A 1 85 ? -2.824 -6.828 -5.712 1.00 0.00 85 VAL A CA 7
ATOM 11284 C C . VAL A 1 85 ? -3.273 -8.037 -6.526 1.00 0.00 85 VAL A C 7
ATOM 11285 O O . VAL A 1 85 ? -4.025 -7.905 -7.491 1.00 0.00 85 VAL A O 7
ATOM 11298 N N . ARG A 1 86 ? -2.806 -9.216 -6.128 1.00 0.00 86 ARG A N 7
ATOM 11299 C CA . ARG A 1 86 ? -3.158 -10.450 -6.820 1.00 0.00 86 ARG A CA 7
ATOM 11300 C C . ARG A 1 86 ? -3.283 -11.610 -5.836 1.00 0.00 86 ARG A C 7
ATOM 11301 O O . ARG A 1 86 ? -2.852 -11.511 -4.687 1.00 0.00 86 ARG A O 7
ATOM 11322 N N . PHE A 1 87 ? -3.874 -12.707 -6.295 1.00 0.00 87 PHE A N 7
ATOM 11323 C CA . PHE A 1 87 ? -4.058 -13.885 -5.454 1.00 0.00 87 PHE A CA 7
ATOM 11324 C C . PHE A 1 87 ? -3.445 -15.120 -6.108 1.00 0.00 87 PHE A C 7
ATOM 11325 O O . PHE A 1 87 ? -3.908 -15.578 -7.152 1.00 0.00 87 PHE A O 7
ATOM 11342 N N . GLY A 1 88 ? -2.399 -15.655 -5.486 1.00 0.00 88 GLY A N 7
ATOM 11343 C CA . GLY A 1 88 ? -1.738 -16.832 -6.020 1.00 0.00 88 GLY A CA 7
ATOM 11344 C C . GLY A 1 88 ? -1.282 -16.638 -7.452 1.00 0.00 88 GLY A C 7
ATOM 11345 O O . GLY A 1 88 ? -1.012 -17.607 -8.161 1.00 0.00 88 GLY A O 7
ATOM 11349 N N . GLY A 1 89 ? -1.196 -15.383 -7.882 1.00 0.00 89 GLY A N 7
ATOM 11350 C CA . GLY A 1 89 ? -0.771 -15.089 -9.238 1.00 0.00 89 GLY A CA 7
ATOM 11351 C C . GLY A 1 89 ? -1.919 -14.649 -10.123 1.00 0.00 89 GLY A C 7
ATOM 11352 O O . GLY A 1 89 ? -1.878 -14.828 -11.340 1.00 0.00 89 GLY A O 7
ATOM 11356 N N . VAL A 1 90 ? -2.950 -14.073 -9.511 1.00 0.00 90 VAL A N 7
ATOM 11357 C CA . VAL A 1 90 ? -4.116 -13.607 -10.252 1.00 0.00 90 VAL A CA 7
ATOM 11358 C C . VAL A 1 90 ? -4.506 -12.195 -9.831 1.00 0.00 90 VAL A C 7
ATOM 11359 O O . VAL A 1 90 ? -4.932 -11.969 -8.700 1.00 0.00 90 VAL A O 7
ATOM 11372 N N . ASP A 1 91 ? -4.357 -11.248 -10.751 1.00 0.00 91 ASP A N 7
ATOM 11373 C CA . ASP A 1 91 ? -4.695 -9.856 -10.476 1.00 0.00 91 ASP A CA 7
ATOM 11374 C C . ASP A 1 91 ? -6.203 -9.684 -10.320 1.00 0.00 91 ASP A C 7
ATOM 11375 O O . ASP A 1 91 ? -6.924 -9.520 -11.305 1.00 0.00 91 ASP A O 7
ATOM 11384 N N . ILE A 1 92 ? -6.673 -9.724 -9.078 1.00 0.00 92 ILE A N 7
ATOM 11385 C CA . ILE A 1 92 ? -8.094 -9.572 -8.794 1.00 0.00 92 ILE A CA 7
ATOM 11386 C C . ILE A 1 92 ? -8.721 -8.501 -9.680 1.00 0.00 92 ILE A C 7
ATOM 11387 O O . ILE A 1 92 ? -8.040 -7.620 -10.207 1.00 0.00 92 ILE A O 7
ATOM 11403 N N . PRO A 1 93 ? -10.050 -8.574 -9.848 1.00 0.00 93 PRO A N 7
ATOM 11404 C CA . PRO A 1 93 ? -10.798 -7.617 -10.668 1.00 0.00 93 PRO A CA 7
ATOM 11405 C C . PRO A 1 93 ? -10.856 -6.231 -10.034 1.00 0.00 93 PRO A C 7
ATOM 11406 O O . PRO A 1 93 ? -11.494 -5.322 -10.564 1.00 0.00 93 PRO A O 7
ATOM 11417 N N . ASN A 1 94 ? -10.185 -6.077 -8.896 1.00 0.00 94 ASN A N 7
ATOM 11418 C CA . ASN A 1 94 ? -10.161 -4.801 -8.191 1.00 0.00 94 ASN A CA 7
ATOM 11419 C C . ASN A 1 94 ? -8.843 -4.073 -8.428 1.00 0.00 94 ASN A C 7
ATOM 11420 O O . ASN A 1 94 ? -8.724 -2.878 -8.160 1.00 0.00 94 ASN A O 7
ATOM 11431 N N . SER A 1 95 ? -7.852 -4.803 -8.933 1.00 0.00 95 SER A N 7
ATOM 11432 C CA . SER A 1 95 ? -6.540 -4.228 -9.203 1.00 0.00 95 SER A CA 7
ATOM 11433 C C . SER A 1 95 ? -6.445 -3.749 -10.650 1.00 0.00 95 SER A C 7
ATOM 11434 O O . SER A 1 95 ? -6.989 -4.360 -11.569 1.00 0.00 95 SER A O 7
ATOM 11442 N N . PRO A 1 96 ? -5.736 -2.628 -10.855 1.00 0.00 96 PRO A N 7
ATOM 11443 C CA . PRO A 1 96 ? -5.085 -1.893 -9.768 1.00 0.00 96 PRO A CA 7
ATOM 11444 C C . PRO A 1 96 ? -6.089 -1.206 -8.849 1.00 0.00 96 PRO A C 7
ATOM 11445 O O . PRO A 1 96 ? -7.292 -1.212 -9.113 1.00 0.00 96 PRO A O 7
ATOM 11456 N N . PHE A 1 97 ? -5.589 -0.612 -7.771 1.00 0.00 97 PHE A N 7
ATOM 11457 C CA . PHE A 1 97 ? -6.443 0.079 -6.813 1.00 0.00 97 PHE A CA 7
ATOM 11458 C C . PHE A 1 97 ? -6.190 1.584 -6.846 1.00 0.00 97 PHE A C 7
ATOM 11459 O O . PHE A 1 97 ? -5.096 2.049 -6.521 1.00 0.00 97 PHE A O 7
ATOM 11476 N N . THR A 1 98 ? -7.209 2.341 -7.241 1.00 0.00 98 THR A N 7
ATOM 11477 C CA . THR A 1 98 ? -7.098 3.792 -7.319 1.00 0.00 98 THR A CA 7
ATOM 11478 C C . THR A 1 98 ? -7.059 4.415 -5.929 1.00 0.00 98 THR A C 7
ATOM 11479 O O . THR A 1 98 ? -8.054 4.402 -5.203 1.00 0.00 98 THR A O 7
ATOM 11490 N N . VAL A 1 99 ? -5.904 4.963 -5.562 1.00 0.00 99 VAL A N 7
ATOM 11491 C CA . VAL A 1 99 ? -5.737 5.594 -4.258 1.00 0.00 99 VAL A CA 7
ATOM 11492 C C . VAL A 1 99 ? -5.209 7.017 -4.401 1.00 0.00 99 VAL A C 7
ATOM 11493 O O . VAL A 1 99 ? -4.101 7.233 -4.892 1.00 0.00 99 VAL A O 7
ATOM 11506 N N . MET A 1 100 ? -6.009 7.985 -3.968 1.00 0.00 100 MET A N 7
ATOM 11507 C CA . MET A 1 100 ? -5.622 9.389 -4.045 1.00 0.00 100 MET A CA 7
ATOM 11508 C C . MET A 1 100 ? -5.196 9.912 -2.677 1.00 0.00 100 MET A C 7
ATOM 11509 O O . MET A 1 100 ? -6.019 10.047 -1.771 1.00 0.00 100 MET A O 7
ATOM 11523 N N . ALA A 1 101 ? -3.907 10.203 -2.534 1.00 0.00 101 ALA A N 7
ATOM 11524 C CA . ALA A 1 101 ? -3.374 10.712 -1.277 1.00 0.00 101 ALA A CA 7
ATOM 11525 C C . ALA A 1 101 ? -3.416 12.236 -1.239 1.00 0.00 101 ALA A C 7
ATOM 11526 O O . ALA A 1 101 ? -2.675 12.906 -1.959 1.00 0.00 101 ALA A O 7
ATOM 11533 N N . THR A 1 102 ? -4.289 12.779 -0.396 1.00 0.00 102 THR A N 7
ATOM 11534 C CA . THR A 1 102 ? -4.429 14.224 -0.266 1.00 0.00 102 THR A CA 7
ATOM 11535 C C . THR A 1 102 ? -3.558 14.762 0.863 1.00 0.00 102 THR A C 7
ATOM 11536 O O . THR A 1 102 ? -3.402 14.117 1.900 1.00 0.00 102 THR A O 7
ATOM 11547 N N . ASP A 1 103 ? -2.993 15.946 0.656 1.00 0.00 103 ASP A N 7
ATOM 11548 C CA . ASP A 1 103 ? -2.139 16.572 1.658 1.00 0.00 103 ASP A CA 7
ATOM 11549 C C . ASP A 1 103 ? -2.920 16.858 2.936 1.00 0.00 103 ASP A C 7
ATOM 11550 O O . ASP A 1 103 ? -2.368 16.820 4.035 1.00 0.00 103 ASP A O 7
ATOM 11559 N N . GLY A 1 104 ? -4.210 17.145 2.784 1.00 0.00 104 GLY A N 7
ATOM 11560 C CA . GLY A 1 104 ? -5.046 17.435 3.935 1.00 0.00 104 GLY A CA 7
ATOM 11561 C C . GLY A 1 104 ? -4.518 18.591 4.759 1.00 0.00 104 GLY A C 7
ATOM 11562 O O . GLY A 1 104 ? -3.598 19.293 4.338 1.00 0.00 104 GLY A O 7
ATOM 11566 N N . GLU A 1 105 ? -5.100 18.791 5.937 1.00 0.00 105 GLU A N 7
ATOM 11567 C CA . GLU A 1 105 ? -4.683 19.874 6.822 1.00 0.00 105 GLU A CA 7
ATOM 11568 C C . GLU A 1 105 ? -3.250 19.663 7.301 1.00 0.00 105 GLU A C 7
ATOM 11569 O O . GLU A 1 105 ? -2.945 18.668 7.959 1.00 0.00 105 GLU A O 7
ATOM 11581 N N . VAL A 1 106 ? -2.375 20.605 6.966 1.00 0.00 106 VAL A N 7
ATOM 11582 C CA . VAL A 1 106 ? -0.975 20.523 7.364 1.00 0.00 106 VAL A CA 7
ATOM 11583 C C . VAL A 1 106 ? -0.713 21.339 8.625 1.00 0.00 106 VAL A C 7
ATOM 11584 O O . VAL A 1 106 ? -1.338 22.376 8.849 1.00 0.00 106 VAL A O 7
ATOM 11597 N N . THR A 1 107 ? 0.218 20.865 9.447 1.00 0.00 107 THR A N 7
ATOM 11598 C CA . THR A 1 107 ? 0.563 21.548 10.687 1.00 0.00 107 THR A CA 7
ATOM 11599 C C . THR A 1 107 ? 1.998 22.062 10.650 1.00 0.00 107 THR A C 7
ATOM 11600 O O . THR A 1 107 ? 2.702 22.037 11.659 1.00 0.00 107 THR A O 7
ATOM 11611 N N . ALA A 1 108 ? 2.425 22.528 9.481 1.00 0.00 108 ALA A N 7
ATOM 11612 C CA . ALA A 1 108 ? 3.776 23.050 9.315 1.00 0.00 108 ALA A CA 7
ATOM 11613 C C . ALA A 1 108 ? 3.898 24.453 9.900 1.00 0.00 108 ALA A C 7
ATOM 11614 O O . ALA A 1 108 ? 2.909 25.178 10.013 1.00 0.00 108 ALA A O 7
ATOM 11621 N N . VAL A 1 109 ? 5.118 24.830 10.271 1.00 0.00 109 VAL A N 7
ATOM 11622 C CA . VAL A 1 109 ? 5.369 26.146 10.845 1.00 0.00 109 VAL A CA 7
ATOM 11623 C C . VAL A 1 109 ? 6.362 26.934 9.998 1.00 0.00 109 VAL A C 7
ATOM 11624 O O . VAL A 1 109 ? 7.564 26.672 10.030 1.00 0.00 109 VAL A O 7
ATOM 11637 N N . GLU A 1 110 ? 5.850 27.901 9.242 1.00 0.00 110 GLU A N 7
ATOM 11638 C CA . GLU A 1 110 ? 6.693 28.726 8.385 1.00 0.00 110 GLU A CA 7
ATOM 11639 C C . GLU A 1 110 ? 7.635 29.589 9.219 1.00 0.00 110 GLU A C 7
ATOM 11640 O O . GLU A 1 110 ? 7.203 30.305 10.123 1.00 0.00 110 GLU A O 7
ATOM 11652 N N . GLU A 1 111 ? 8.926 29.515 8.910 1.00 0.00 111 GLU A N 7
ATOM 11653 C CA . GLU A 1 111 ? 9.930 30.288 9.631 1.00 0.00 111 GLU A CA 7
ATOM 11654 C C . GLU A 1 111 ? 10.162 31.639 8.960 1.00 0.00 111 GLU A C 7
ATOM 11655 O O . GLU A 1 111 ? 10.091 32.685 9.607 1.00 0.00 111 GLU A O 7
ATOM 11667 N N . ALA A 1 112 ? 10.438 31.609 7.661 1.00 0.00 112 ALA A N 7
ATOM 11668 C CA . ALA A 1 112 ? 10.678 32.830 6.903 1.00 0.00 112 ALA A CA 7
ATOM 11669 C C . ALA A 1 112 ? 11.964 33.513 7.355 1.00 0.00 112 ALA A C 7
ATOM 11670 O O . ALA A 1 112 ? 11.985 34.703 7.675 1.00 0.00 112 ALA A O 7
ATOM 11677 N N . PRO A 1 113 ? 13.064 32.746 7.384 1.00 0.00 113 PRO A N 7
ATOM 11678 C CA . PRO A 1 113 ? 14.375 33.256 7.796 1.00 0.00 113 PRO A CA 7
ATOM 11679 C C . PRO A 1 113 ? 14.963 34.231 6.781 1.00 0.00 113 PRO A C 7
ATOM 11680 O O . PRO A 1 113 ? 15.705 33.834 5.881 1.00 0.00 113 PRO A O 7
ATOM 11691 N N . VAL A 1 114 ? 14.626 35.509 6.930 1.00 0.00 114 VAL A N 7
ATOM 11692 C CA . VAL A 1 114 ? 15.122 36.540 6.028 1.00 0.00 114 VAL A CA 7
ATOM 11693 C C . VAL A 1 114 ? 15.211 37.890 6.731 1.00 0.00 114 VAL A C 7
ATOM 11694 O O . VAL A 1 114 ? 14.323 38.261 7.497 1.00 0.00 114 VAL A O 7
ATOM 11707 N N . ASN A 1 115 ? 16.288 38.621 6.463 1.00 0.00 115 ASN A N 7
ATOM 11708 C CA . ASN A 1 115 ? 16.493 39.931 7.071 1.00 0.00 115 ASN A CA 7
ATOM 11709 C C . ASN A 1 115 ? 16.527 41.025 6.008 1.00 0.00 115 ASN A C 7
ATOM 11710 O O . ASN A 1 115 ? 17.139 40.860 4.953 1.00 0.00 115 ASN A O 7
ATOM 11721 N N . ALA A 1 116 ? 15.864 42.141 6.293 1.00 0.00 116 ALA A N 7
ATOM 11722 C CA . ALA A 1 116 ? 15.821 43.263 5.363 1.00 0.00 116 ALA A CA 7
ATOM 11723 C C . ALA A 1 116 ? 16.712 44.405 5.839 1.00 0.00 116 ALA A C 7
ATOM 11724 O O . ALA A 1 116 ? 17.202 44.393 6.969 1.00 0.00 116 ALA A O 7
ATOM 11731 N N . CYS A 1 117 ? 16.917 45.391 4.972 1.00 0.00 117 CYS A N 7
ATOM 11732 C CA . CYS A 1 117 ? 17.750 46.541 5.304 1.00 0.00 117 CYS A CA 7
ATOM 11733 C C . CYS A 1 117 ? 17.393 47.741 4.433 1.00 0.00 117 CYS A C 7
ATOM 11734 O O . CYS A 1 117 ? 17.240 47.631 3.216 1.00 0.00 117 CYS A O 7
ATOM 11742 N N . PRO A 1 118 ? 17.255 48.913 5.068 1.00 0.00 118 PRO A N 7
ATOM 11743 C CA . PRO A 1 118 ? 16.913 50.157 4.371 1.00 0.00 118 PRO A CA 7
ATOM 11744 C C . PRO A 1 118 ? 18.051 50.657 3.488 1.00 0.00 118 PRO A C 7
ATOM 11745 O O . PRO A 1 118 ? 19.214 50.320 3.706 1.00 0.00 118 PRO A O 7
ATOM 11756 N N . SER A 1 119 ? 17.707 51.465 2.488 1.00 0.00 119 SER A N 7
ATOM 11757 C CA . SER A 1 119 ? 18.699 52.010 1.570 1.00 0.00 119 SER A CA 7
ATOM 11758 C C . SER A 1 119 ? 18.272 53.383 1.061 1.00 0.00 119 SER A C 7
ATOM 11759 O O . SER A 1 119 ? 17.148 53.821 1.295 1.00 0.00 119 SER A O 7
ATOM 11767 N N . GLY A 1 120 ? 19.180 54.056 0.361 1.00 0.00 120 GLY A N 7
ATOM 11768 C CA . GLY A 1 120 ? 18.880 55.373 -0.170 1.00 0.00 120 GLY A CA 7
ATOM 11769 C C . GLY A 1 120 ? 17.451 55.487 -0.662 1.00 0.00 120 GLY A C 7
ATOM 11770 O O . GLY A 1 120 ? 16.875 54.536 -1.191 1.00 0.00 120 GLY A O 7
ATOM 11774 N N . PRO A 1 121 ? 16.853 56.675 -0.485 1.00 0.00 121 PRO A N 7
ATOM 11775 C CA . PRO A 1 121 ? 15.475 56.939 -0.907 1.00 0.00 121 PRO A CA 7
ATOM 11776 C C . PRO A 1 121 ? 15.330 56.982 -2.424 1.00 0.00 121 PRO A C 7
ATOM 11777 O O . PRO A 1 121 ? 16.319 56.902 -3.154 1.00 0.00 121 PRO A O 7
ATOM 11788 N N . SER A 1 122 ? 14.093 57.107 -2.892 1.00 0.00 122 SER A N 7
ATOM 11789 C CA . SER A 1 122 ? 13.819 57.157 -4.324 1.00 0.00 122 SER A CA 7
ATOM 11790 C C . SER A 1 122 ? 12.744 58.194 -4.636 1.00 0.00 122 SER A C 7
ATOM 11791 O O . SER A 1 122 ? 12.042 58.664 -3.741 1.00 0.00 122 SER A O 7
ATOM 11799 N N . SER A 1 123 ? 12.622 58.545 -5.912 1.00 0.00 123 SER A N 7
ATOM 11800 C CA . SER A 1 123 ? 11.636 59.530 -6.343 1.00 0.00 123 SER A CA 7
ATOM 11801 C C . SER A 1 123 ? 10.322 58.852 -6.719 1.00 0.00 123 SER A C 7
ATOM 11802 O O . SER A 1 123 ? 10.310 57.836 -7.412 1.00 0.00 123 SER A O 7
ATOM 11810 N N . GLY A 1 124 ? 9.214 59.425 -6.255 1.00 0.00 124 GLY A N 7
ATOM 11811 C CA . GLY A 1 124 ? 7.909 58.863 -6.553 1.00 0.00 124 GLY A CA 7
ATOM 11812 C C . GLY A 1 124 ? 6.789 59.595 -5.842 1.00 0.00 124 GLY A C 7
ATOM 11813 O O . GLY A 1 124 ? 7.037 60.467 -5.009 1.00 0.00 124 GLY A O 7
ATOM 11817 N N . GLY A 1 1 ? -1.221 -36.469 -19.894 1.00 0.00 1 GLY A N 8
ATOM 11818 C CA . GLY A 1 1 ? -2.197 -36.357 -18.825 1.00 0.00 1 GLY A CA 8
ATOM 11819 C C . GLY A 1 1 ? -1.575 -36.526 -17.453 1.00 0.00 1 GLY A C 8
ATOM 11820 O O . GLY A 1 1 ? -0.841 -37.483 -17.210 1.00 0.00 1 GLY A O 8
ATOM 11824 N N . SER A 1 2 ? -1.870 -35.593 -16.553 1.00 0.00 2 SER A N 8
ATOM 11825 C CA . SER A 1 2 ? -1.330 -35.640 -15.199 1.00 0.00 2 SER A CA 8
ATOM 11826 C C . SER A 1 2 ? -2.451 -35.761 -14.171 1.00 0.00 2 SER A C 8
ATOM 11827 O O . SER A 1 2 ? -3.013 -34.759 -13.728 1.00 0.00 2 SER A O 8
ATOM 11835 N N . SER A 1 3 ? -2.771 -36.995 -13.797 1.00 0.00 3 SER A N 8
ATOM 11836 C CA . SER A 1 3 ? -3.828 -37.249 -12.824 1.00 0.00 3 SER A CA 8
ATOM 11837 C C . SER A 1 3 ? -3.561 -36.496 -11.524 1.00 0.00 3 SER A C 8
ATOM 11838 O O . SER A 1 3 ? -2.431 -36.101 -11.243 1.00 0.00 3 SER A O 8
ATOM 11846 N N . GLY A 1 4 ? -4.614 -36.301 -10.734 1.00 0.00 4 GLY A N 8
ATOM 11847 C CA . GLY A 1 4 ? -4.474 -35.596 -9.473 1.00 0.00 4 GLY A CA 8
ATOM 11848 C C . GLY A 1 4 ? -4.271 -34.106 -9.662 1.00 0.00 4 GLY A C 8
ATOM 11849 O O . GLY A 1 4 ? -5.138 -33.418 -10.201 1.00 0.00 4 GLY A O 8
ATOM 11853 N N . SER A 1 5 ? -3.124 -33.605 -9.214 1.00 0.00 5 SER A N 8
ATOM 11854 C CA . SER A 1 5 ? -2.814 -32.185 -9.332 1.00 0.00 5 SER A CA 8
ATOM 11855 C C . SER A 1 5 ? -4.022 -31.331 -8.958 1.00 0.00 5 SER A C 8
ATOM 11856 O O . SER A 1 5 ? -4.331 -30.348 -9.629 1.00 0.00 5 SER A O 8
ATOM 11864 N N . SER A 1 6 ? -4.700 -31.717 -7.882 1.00 0.00 6 SER A N 8
ATOM 11865 C CA . SER A 1 6 ? -5.877 -30.990 -7.420 1.00 0.00 6 SER A CA 8
ATOM 11866 C C . SER A 1 6 ? -5.483 -29.876 -6.454 1.00 0.00 6 SER A C 8
ATOM 11867 O O . SER A 1 6 ? -4.786 -30.110 -5.469 1.00 0.00 6 SER A O 8
ATOM 11875 N N . GLY A 1 7 ? -5.937 -28.660 -6.747 1.00 0.00 7 GLY A N 8
ATOM 11876 C CA . GLY A 1 7 ? -5.622 -27.527 -5.898 1.00 0.00 7 GLY A CA 8
ATOM 11877 C C . GLY A 1 7 ? -5.617 -26.215 -6.659 1.00 0.00 7 GLY A C 8
ATOM 11878 O O . GLY A 1 7 ? -4.574 -25.770 -7.136 1.00 0.00 7 GLY A O 8
ATOM 11882 N N . THR A 1 8 ? -6.788 -25.596 -6.773 1.00 0.00 8 THR A N 8
ATOM 11883 C CA . THR A 1 8 ? -6.916 -24.330 -7.483 1.00 0.00 8 THR A CA 8
ATOM 11884 C C . THR A 1 8 ? -7.709 -23.318 -6.664 1.00 0.00 8 THR A C 8
ATOM 11885 O O . THR A 1 8 ? -8.774 -23.630 -6.136 1.00 0.00 8 THR A O 8
ATOM 11896 N N . GLY A 1 9 ? -7.181 -22.100 -6.564 1.00 0.00 9 GLY A N 8
ATOM 11897 C CA . GLY A 1 9 ? -7.854 -21.061 -5.808 1.00 0.00 9 GLY A CA 8
ATOM 11898 C C . GLY A 1 9 ? -8.201 -19.855 -6.660 1.00 0.00 9 GLY A C 8
ATOM 11899 O O . GLY A 1 9 ? -7.413 -19.442 -7.511 1.00 0.00 9 GLY A O 8
ATOM 11903 N N . ASP A 1 10 ? -9.382 -19.293 -6.434 1.00 0.00 10 ASP A N 8
ATOM 11904 C CA . ASP A 1 10 ? -9.833 -18.130 -7.188 1.00 0.00 10 ASP A CA 8
ATOM 11905 C C . ASP A 1 10 ? -9.437 -16.837 -6.480 1.00 0.00 10 ASP A C 8
ATOM 11906 O O . ASP A 1 10 ? -9.255 -16.815 -5.263 1.00 0.00 10 ASP A O 8
ATOM 11915 N N . ALA A 1 11 ? -9.306 -15.762 -7.251 1.00 0.00 11 ALA A N 8
ATOM 11916 C CA . ALA A 1 11 ? -8.933 -14.466 -6.698 1.00 0.00 11 ALA A CA 8
ATOM 11917 C C . ALA A 1 11 ? -10.143 -13.542 -6.604 1.00 0.00 11 ALA A C 8
ATOM 11918 O O . ALA A 1 11 ? -10.378 -12.913 -5.571 1.00 0.00 11 ALA A O 8
ATOM 11925 N N . SER A 1 12 ? -10.906 -13.462 -7.688 1.00 0.00 12 SER A N 8
ATOM 11926 C CA . SER A 1 12 ? -12.089 -12.610 -7.730 1.00 0.00 12 SER A CA 8
ATOM 11927 C C . SER A 1 12 ? -12.880 -12.716 -6.430 1.00 0.00 12 SER A C 8
ATOM 11928 O O . SER A 1 12 ? -13.399 -11.721 -5.922 1.00 0.00 12 SER A O 8
ATOM 11936 N N . LYS A 1 13 ? -12.970 -13.929 -5.896 1.00 0.00 13 LYS A N 8
ATOM 11937 C CA . LYS A 1 13 ? -13.697 -14.168 -4.655 1.00 0.00 13 LYS A CA 8
ATOM 11938 C C . LYS A 1 13 ? -13.046 -13.425 -3.492 1.00 0.00 13 LYS A C 8
ATOM 11939 O O . LYS A 1 13 ? -13.734 -12.881 -2.629 1.00 0.00 13 LYS A O 8
ATOM 11958 N N . CYS A 1 14 ? -11.718 -13.406 -3.477 1.00 0.00 14 CYS A N 8
ATOM 11959 C CA . CYS A 1 14 ? -10.975 -12.729 -2.421 1.00 0.00 14 CYS A CA 8
ATOM 11960 C C . CYS A 1 14 ? -11.472 -11.300 -2.236 1.00 0.00 14 CYS A C 8
ATOM 11961 O O . CYS A 1 14 ? -11.833 -10.627 -3.204 1.00 0.00 14 CYS A O 8
ATOM 11969 N N . LEU A 1 15 ? -11.490 -10.841 -0.990 1.00 0.00 15 LEU A N 8
ATOM 11970 C CA . LEU A 1 15 ? -11.945 -9.490 -0.678 1.00 0.00 15 LEU A CA 8
ATOM 11971 C C . LEU A 1 15 ? -10.838 -8.685 -0.004 1.00 0.00 15 LEU A C 8
ATOM 11972 O O . LEU A 1 15 ? -9.980 -9.242 0.680 1.00 0.00 15 LEU A O 8
ATOM 11988 N N . ALA A 1 16 ? -10.867 -7.371 -0.201 1.00 0.00 16 ALA A N 8
ATOM 11989 C CA . ALA A 1 16 ? -9.870 -6.488 0.392 1.00 0.00 16 ALA A CA 8
ATOM 11990 C C . ALA A 1 16 ? -10.531 -5.342 1.149 1.00 0.00 16 ALA A C 8
ATOM 11991 O O . ALA A 1 16 ? -11.211 -4.504 0.557 1.00 0.00 16 ALA A O 8
ATOM 11998 N N . THR A 1 17 ? -10.327 -5.310 2.462 1.00 0.00 17 THR A N 8
ATOM 11999 C CA . THR A 1 17 ? -10.905 -4.268 3.301 1.00 0.00 17 THR A CA 8
ATOM 12000 C C . THR A 1 17 ? -9.829 -3.557 4.114 1.00 0.00 17 THR A C 8
ATOM 12001 O O . THR A 1 17 ? -9.008 -4.198 4.768 1.00 0.00 17 THR A O 8
ATOM 12012 N N . GLY A 1 18 ? -9.841 -2.229 4.070 1.00 0.00 18 GLY A N 8
ATOM 12013 C CA . GLY A 1 18 ? -8.861 -1.453 4.808 1.00 0.00 18 GLY A CA 8
ATOM 12014 C C . GLY A 1 18 ? -8.887 0.017 4.438 1.00 0.00 18 GLY A C 8
ATOM 12015 O O . GLY A 1 18 ? -9.296 0.395 3.340 1.00 0.00 18 GLY A O 8
ATOM 12019 N N . PRO A 1 19 ? -8.444 0.873 5.370 1.00 0.00 19 PRO A N 8
ATOM 12020 C CA . PRO A 1 19 ? -8.408 2.323 5.159 1.00 0.00 19 PRO A CA 8
ATOM 12021 C C . PRO A 1 19 ? -7.353 2.735 4.138 1.00 0.00 19 PRO A C 8
ATOM 12022 O O . PRO A 1 19 ? -7.389 3.844 3.605 1.00 0.00 19 PRO A O 8
ATOM 12033 N N . GLY A 1 20 ? -6.413 1.835 3.868 1.00 0.00 20 GLY A N 8
ATOM 12034 C CA . GLY A 1 20 ? -5.361 2.123 2.912 1.00 0.00 20 GLY A CA 8
ATOM 12035 C C . GLY A 1 20 ? -5.841 2.026 1.477 1.00 0.00 20 GLY A C 8
ATOM 12036 O O . GLY A 1 20 ? -5.318 2.708 0.593 1.00 0.00 20 GLY A O 8
ATOM 12040 N N . ILE A 1 21 ? -6.835 1.177 1.243 1.00 0.00 21 ILE A N 8
ATOM 12041 C CA . ILE A 1 21 ? -7.384 0.993 -0.095 1.00 0.00 21 ILE A CA 8
ATOM 12042 C C . ILE A 1 21 ? -8.603 1.881 -0.315 1.00 0.00 21 ILE A C 8
ATOM 12043 O O . ILE A 1 21 ? -9.377 1.669 -1.249 1.00 0.00 21 ILE A O 8
ATOM 12059 N N . ALA A 1 22 ? -8.768 2.876 0.549 1.00 0.00 22 ALA A N 8
ATOM 12060 C CA . ALA A 1 22 ? -9.893 3.799 0.446 1.00 0.00 22 ALA A CA 8
ATOM 12061 C C . ALA A 1 22 ? -9.761 4.690 -0.785 1.00 0.00 22 ALA A C 8
ATOM 12062 O O . ALA A 1 22 ? -8.664 5.126 -1.132 1.00 0.00 22 ALA A O 8
ATOM 12069 N N . SER A 1 23 ? -10.886 4.955 -1.440 1.00 0.00 23 SER A N 8
ATOM 12070 C CA . SER A 1 23 ? -10.896 5.790 -2.635 1.00 0.00 23 SER A CA 8
ATOM 12071 C C . SER A 1 23 ? -9.947 6.976 -2.478 1.00 0.00 23 SER A C 8
ATOM 12072 O O . SER A 1 23 ? -9.228 7.339 -3.408 1.00 0.00 23 SER A O 8
ATOM 12080 N N . THR A 1 24 ? -9.950 7.574 -1.290 1.00 0.00 24 THR A N 8
ATOM 12081 C CA . THR A 1 24 ? -9.093 8.718 -1.010 1.00 0.00 24 THR A CA 8
ATOM 12082 C C . THR A 1 24 ? -8.508 8.634 0.396 1.00 0.00 24 THR A C 8
ATOM 12083 O O . THR A 1 24 ? -9.198 8.265 1.346 1.00 0.00 24 THR A O 8
ATOM 12094 N N . VAL A 1 25 ? -7.230 8.980 0.522 1.00 0.00 25 VAL A N 8
ATOM 12095 C CA . VAL A 1 25 ? -6.552 8.945 1.812 1.00 0.00 25 VAL A CA 8
ATOM 12096 C C . VAL A 1 25 ? -5.673 10.176 2.005 1.00 0.00 25 VAL A C 8
ATOM 12097 O O . VAL A 1 25 ? -5.380 10.899 1.052 1.00 0.00 25 VAL A O 8
ATOM 12110 N N . LYS A 1 26 ? -5.255 10.410 3.244 1.00 0.00 26 LYS A N 8
ATOM 12111 C CA . LYS A 1 26 ? -4.408 11.553 3.564 1.00 0.00 26 LYS A CA 8
ATOM 12112 C C . LYS A 1 26 ? -2.933 11.171 3.498 1.00 0.00 26 LYS A C 8
ATOM 12113 O O . LYS A 1 26 ? -2.574 10.005 3.663 1.00 0.00 26 LYS A O 8
ATOM 12132 N N . THR A 1 27 ? -2.080 12.163 3.259 1.00 0.00 27 THR A N 8
ATOM 12133 C CA . THR A 1 27 ? -0.644 11.931 3.173 1.00 0.00 27 THR A CA 8
ATOM 12134 C C . THR A 1 27 ? 0.017 12.060 4.541 1.00 0.00 27 THR A C 8
ATOM 12135 O O . THR A 1 27 ? -0.562 12.621 5.470 1.00 0.00 27 THR A O 8
ATOM 12146 N N . GLY A 1 28 ? 1.233 11.535 4.657 1.00 0.00 28 GLY A N 8
ATOM 12147 C CA . GLY A 1 28 ? 1.953 11.602 5.915 1.00 0.00 28 GLY A CA 8
ATOM 12148 C C . GLY A 1 28 ? 1.540 10.507 6.878 1.00 0.00 28 GLY A C 8
ATOM 12149 O O . GLY A 1 28 ? 2.375 9.957 7.596 1.00 0.00 28 GLY A O 8
ATOM 12153 N N . GLU A 1 29 ? 0.248 10.191 6.895 1.00 0.00 29 GLU A N 8
ATOM 12154 C CA . GLU A 1 29 ? -0.272 9.156 7.780 1.00 0.00 29 GLU A CA 8
ATOM 12155 C C . GLU A 1 29 ? 0.050 7.765 7.239 1.00 0.00 29 GLU A C 8
ATOM 12156 O O . GLU A 1 29 ? 0.418 7.612 6.076 1.00 0.00 29 GLU A O 8
ATOM 12168 N N . GLU A 1 30 ? -0.091 6.758 8.094 1.00 0.00 30 GLU A N 8
ATOM 12169 C CA . GLU A 1 30 ? 0.187 5.381 7.703 1.00 0.00 30 GLU A CA 8
ATOM 12170 C C . GLU A 1 30 ? -1.085 4.539 7.738 1.00 0.00 30 GLU A C 8
ATOM 12171 O O . GLU A 1 30 ? -1.759 4.454 8.764 1.00 0.00 30 GLU A O 8
ATOM 12183 N N . VAL A 1 31 ? -1.407 3.917 6.607 1.00 0.00 31 VAL A N 8
ATOM 12184 C CA . VAL A 1 31 ? -2.597 3.081 6.506 1.00 0.00 31 VAL A CA 8
ATOM 12185 C C . VAL A 1 31 ? -2.249 1.607 6.681 1.00 0.00 31 VAL A C 8
ATOM 12186 O O . VAL A 1 31 ? -1.077 1.234 6.704 1.00 0.00 31 VAL A O 8
ATOM 12199 N N . GLY A 1 32 ? -3.277 0.772 6.803 1.00 0.00 32 GLY A N 8
ATOM 12200 C CA . GLY A 1 32 ? -3.060 -0.652 6.974 1.00 0.00 32 GLY A CA 8
ATOM 12201 C C . GLY A 1 32 ? -4.287 -1.471 6.625 1.00 0.00 32 GLY A C 8
ATOM 12202 O O . GLY A 1 32 ? -5.239 -1.539 7.403 1.00 0.00 32 GLY A O 8
ATOM 12206 N N . PHE A 1 33 ? -4.267 -2.095 5.452 1.00 0.00 33 PHE A N 8
ATOM 12207 C CA . PHE A 1 33 ? -5.386 -2.912 5.000 1.00 0.00 33 PHE A CA 8
ATOM 12208 C C . PHE A 1 33 ? -5.051 -4.397 5.097 1.00 0.00 33 PHE A C 8
ATOM 12209 O O . PHE A 1 33 ? -3.882 -4.782 5.087 1.00 0.00 33 PHE A O 8
ATOM 12226 N N . VAL A 1 34 ? -6.085 -5.226 5.194 1.00 0.00 34 VAL A N 8
ATOM 12227 C CA . VAL A 1 34 ? -5.901 -6.670 5.292 1.00 0.00 34 VAL A CA 8
ATOM 12228 C C . VAL A 1 34 ? -6.810 -7.407 4.316 1.00 0.00 34 VAL A C 8
ATOM 12229 O O . VAL A 1 34 ? -7.985 -7.071 4.168 1.00 0.00 34 VAL A O 8
ATOM 12242 N N . VAL A 1 35 ? -6.259 -8.418 3.650 1.00 0.00 35 VAL A N 8
ATOM 12243 C CA . VAL A 1 35 ? -7.020 -9.206 2.689 1.00 0.00 35 VAL A CA 8
ATOM 12244 C C . VAL A 1 35 ? -7.749 -10.356 3.374 1.00 0.00 35 VAL A C 8
ATOM 12245 O O . VAL A 1 35 ? -7.135 -11.171 4.062 1.00 0.00 35 VAL A O 8
ATOM 12258 N N . ASP A 1 36 ? -9.062 -10.415 3.182 1.00 0.00 36 ASP A N 8
ATOM 12259 C CA . ASP A 1 36 ? -9.876 -11.467 3.780 1.00 0.00 36 ASP A CA 8
ATOM 12260 C C . ASP A 1 36 ? -10.204 -12.549 2.757 1.00 0.00 36 ASP A C 8
ATOM 12261 O O . ASP A 1 36 ? -10.542 -12.252 1.611 1.00 0.00 36 ASP A O 8
ATOM 12270 N N . ALA A 1 37 ? -10.102 -13.806 3.177 1.00 0.00 37 ALA A N 8
ATOM 12271 C CA . ALA A 1 37 ? -10.389 -14.931 2.297 1.00 0.00 37 ALA A CA 8
ATOM 12272 C C . ALA A 1 37 ? -11.395 -15.884 2.934 1.00 0.00 37 ALA A C 8
ATOM 12273 O O . ALA A 1 37 ? -11.212 -16.330 4.067 1.00 0.00 37 ALA A O 8
ATOM 12280 N N . LYS A 1 38 ? -12.459 -16.191 2.201 1.00 0.00 38 LYS A N 8
ATOM 12281 C CA . LYS A 1 38 ? -13.496 -17.090 2.694 1.00 0.00 38 LYS A CA 8
ATOM 12282 C C . LYS A 1 38 ? -13.667 -18.285 1.761 1.00 0.00 38 LYS A C 8
ATOM 12283 O O . LYS A 1 38 ? -13.761 -19.428 2.210 1.00 0.00 38 LYS A O 8
ATOM 12302 N N . THR A 1 39 ? -13.707 -18.014 0.460 1.00 0.00 39 THR A N 8
ATOM 12303 C CA . THR A 1 39 ? -13.866 -19.067 -0.536 1.00 0.00 39 THR A CA 8
ATOM 12304 C C . THR A 1 39 ? -12.724 -19.047 -1.545 1.00 0.00 39 THR A C 8
ATOM 12305 O O . THR A 1 39 ? -12.410 -20.065 -2.161 1.00 0.00 39 THR A O 8
ATOM 12316 N N . ALA A 1 40 ? -12.104 -17.883 -1.707 1.00 0.00 40 ALA A N 8
ATOM 12317 C CA . ALA A 1 40 ? -10.993 -17.732 -2.639 1.00 0.00 40 ALA A CA 8
ATOM 12318 C C . ALA A 1 40 ? -10.132 -18.990 -2.675 1.00 0.00 40 ALA A C 8
ATOM 12319 O O . ALA A 1 40 ? -9.705 -19.432 -3.741 1.00 0.00 40 ALA A O 8
ATOM 12326 N N . GLY A 1 41 ? -9.880 -19.562 -1.502 1.00 0.00 41 GLY A N 8
ATOM 12327 C CA . GLY A 1 41 ? -9.070 -20.764 -1.422 1.00 0.00 41 GLY A CA 8
ATOM 12328 C C . GLY A 1 41 ? -7.641 -20.473 -1.007 1.00 0.00 41 GLY A C 8
ATOM 12329 O O . GLY A 1 41 ? -7.394 -19.611 -0.163 1.00 0.00 41 GLY A O 8
ATOM 12333 N N . LYS A 1 42 ? -6.695 -21.193 -1.602 1.00 0.00 42 LYS A N 8
ATOM 12334 C CA . LYS A 1 42 ? -5.283 -21.009 -1.290 1.00 0.00 42 LYS A CA 8
ATOM 12335 C C . LYS A 1 42 ? -4.625 -20.062 -2.288 1.00 0.00 42 LYS A C 8
ATOM 12336 O O . LYS A 1 42 ? -5.081 -19.925 -3.423 1.00 0.00 42 LYS A O 8
ATOM 12355 N N . GLY A 1 43 ? -3.548 -19.411 -1.858 1.00 0.00 43 GLY A N 8
ATOM 12356 C CA . GLY A 1 43 ? -2.844 -18.486 -2.727 1.00 0.00 43 GLY A CA 8
ATOM 12357 C C . GLY A 1 43 ? -2.080 -17.431 -1.952 1.00 0.00 43 GLY A C 8
ATOM 12358 O O . GLY A 1 43 ? -2.376 -17.169 -0.787 1.00 0.00 43 GLY A O 8
ATOM 12362 N N . LYS A 1 44 ? -1.090 -16.824 -2.601 1.00 0.00 44 LYS A N 8
ATOM 12363 C CA . LYS A 1 44 ? -0.280 -15.792 -1.966 1.00 0.00 44 LYS A CA 8
ATOM 12364 C C . LYS A 1 44 ? -0.838 -14.404 -2.260 1.00 0.00 44 LYS A C 8
ATOM 12365 O O . LYS A 1 44 ? -1.452 -14.178 -3.304 1.00 0.00 44 LYS A O 8
ATOM 12384 N N . VAL A 1 45 ? -0.622 -13.475 -1.334 1.00 0.00 45 VAL A N 8
ATOM 12385 C CA . VAL A 1 45 ? -1.102 -12.108 -1.495 1.00 0.00 45 VAL A CA 8
ATOM 12386 C C . VAL A 1 45 ? 0.055 -11.115 -1.486 1.00 0.00 45 VAL A C 8
ATOM 12387 O O . VAL A 1 45 ? 0.666 -10.865 -0.447 1.00 0.00 45 VAL A O 8
ATOM 12400 N N . THR A 1 46 ? 0.350 -10.550 -2.653 1.00 0.00 46 THR A N 8
ATOM 12401 C CA . THR A 1 46 ? 1.434 -9.583 -2.780 1.00 0.00 46 THR A CA 8
ATOM 12402 C C . THR A 1 46 ? 0.895 -8.184 -3.052 1.00 0.00 46 THR A C 8
ATOM 12403 O O . THR A 1 46 ? -0.076 -8.015 -3.792 1.00 0.00 46 THR A O 8
ATOM 12414 N N . CYS A 1 47 ? 1.527 -7.184 -2.450 1.00 0.00 47 CYS A N 8
ATOM 12415 C CA . CYS A 1 47 ? 1.111 -5.797 -2.627 1.00 0.00 47 CYS A CA 8
ATOM 12416 C C . CYS A 1 47 ? 2.260 -4.947 -3.160 1.00 0.00 47 CYS A C 8
ATOM 12417 O O . CYS A 1 47 ? 3.407 -5.100 -2.738 1.00 0.00 47 CYS A O 8
ATOM 12425 N N . THR A 1 48 ? 1.945 -4.051 -4.090 1.00 0.00 48 THR A N 8
ATOM 12426 C CA . THR A 1 48 ? 2.951 -3.178 -4.681 1.00 0.00 48 THR A CA 8
ATOM 12427 C C . THR A 1 48 ? 2.454 -1.739 -4.759 1.00 0.00 48 THR A C 8
ATOM 12428 O O . THR A 1 48 ? 1.653 -1.394 -5.627 1.00 0.00 48 THR A O 8
ATOM 12439 N N . VAL A 1 49 ? 2.934 -0.902 -3.844 1.00 0.00 49 VAL A N 8
ATOM 12440 C CA . VAL A 1 49 ? 2.540 0.500 -3.810 1.00 0.00 49 VAL A CA 8
ATOM 12441 C C . VAL A 1 49 ? 3.324 1.317 -4.830 1.00 0.00 49 VAL A C 8
ATOM 12442 O O . VAL A 1 49 ? 4.533 1.509 -4.691 1.00 0.00 49 VAL A O 8
ATOM 12455 N N . LEU A 1 50 ? 2.629 1.796 -5.856 1.00 0.00 50 LEU A N 8
ATOM 12456 C CA . LEU A 1 50 ? 3.261 2.594 -6.902 1.00 0.00 50 LEU A CA 8
ATOM 12457 C C . LEU A 1 50 ? 3.089 4.085 -6.628 1.00 0.00 50 LEU A C 8
ATOM 12458 O O . LEU A 1 50 ? 1.971 4.601 -6.620 1.00 0.00 50 LEU A O 8
ATOM 12474 N N . THR A 1 51 ? 4.204 4.773 -6.407 1.00 0.00 51 THR A N 8
ATOM 12475 C CA . THR A 1 51 ? 4.177 6.205 -6.134 1.00 0.00 51 THR A CA 8
ATOM 12476 C C . THR A 1 51 ? 3.773 6.993 -7.375 1.00 0.00 51 THR A C 8
ATOM 12477 O O . THR A 1 51 ? 4.033 6.590 -8.508 1.00 0.00 51 THR A O 8
ATOM 12488 N N . PRO A 1 52 ? 3.121 8.145 -7.157 1.00 0.00 52 PRO A N 8
ATOM 12489 C CA . PRO A 1 52 ? 2.667 9.015 -8.247 1.00 0.00 52 PRO A CA 8
ATOM 12490 C C . PRO A 1 52 ? 3.827 9.693 -8.968 1.00 0.00 52 PRO A C 8
ATOM 12491 O O . PRO A 1 52 ? 3.621 10.496 -9.878 1.00 0.00 52 PRO A O 8
ATOM 12502 N N . ASP A 1 53 ? 5.047 9.365 -8.557 1.00 0.00 53 ASP A N 8
ATOM 12503 C CA . ASP A 1 53 ? 6.240 9.942 -9.165 1.00 0.00 53 ASP A CA 8
ATOM 12504 C C . ASP A 1 53 ? 6.717 9.092 -10.339 1.00 0.00 53 ASP A C 8
ATOM 12505 O O . ASP A 1 53 ? 7.332 9.598 -11.276 1.00 0.00 53 ASP A O 8
ATOM 12514 N N . GLY A 1 54 ? 6.428 7.796 -10.280 1.00 0.00 54 GLY A N 8
ATOM 12515 C CA . GLY A 1 54 ? 6.835 6.895 -11.343 1.00 0.00 54 GLY A CA 8
ATOM 12516 C C . GLY A 1 54 ? 7.765 5.803 -10.855 1.00 0.00 54 GLY A C 8
ATOM 12517 O O . GLY A 1 54 ? 8.479 5.186 -11.645 1.00 0.00 54 GLY A O 8
ATOM 12521 N N . THR A 1 55 ? 7.760 5.566 -9.547 1.00 0.00 55 THR A N 8
ATOM 12522 C CA . THR A 1 55 ? 8.613 4.543 -8.953 1.00 0.00 55 THR A CA 8
ATOM 12523 C C . THR A 1 55 ? 7.825 3.661 -7.992 1.00 0.00 55 THR A C 8
ATOM 12524 O O . THR A 1 55 ? 7.025 4.154 -7.197 1.00 0.00 55 THR A O 8
ATOM 12535 N N . GLU A 1 56 ? 8.056 2.354 -8.071 1.00 0.00 56 GLU A N 8
ATOM 12536 C CA . GLU A 1 56 ? 7.366 1.403 -7.207 1.00 0.00 56 GLU A CA 8
ATOM 12537 C C . GLU A 1 56 ? 8.074 1.279 -5.860 1.00 0.00 56 GLU A C 8
ATOM 12538 O O . GLU A 1 56 ? 9.289 1.445 -5.769 1.00 0.00 56 GLU A O 8
ATOM 12550 N N . ALA A 1 57 ? 7.303 0.986 -4.819 1.00 0.00 57 ALA A N 8
ATOM 12551 C CA . ALA A 1 57 ? 7.854 0.837 -3.477 1.00 0.00 57 ALA A CA 8
ATOM 12552 C C . ALA A 1 57 ? 7.434 -0.490 -2.854 1.00 0.00 57 ALA A C 8
ATOM 12553 O O . ALA A 1 57 ? 6.380 -1.033 -3.183 1.00 0.00 57 ALA A O 8
ATOM 12560 N N . GLU A 1 58 ? 8.267 -1.005 -1.956 1.00 0.00 58 GLU A N 8
ATOM 12561 C CA . GLU A 1 58 ? 7.980 -2.270 -1.289 1.00 0.00 58 GLU A CA 8
ATOM 12562 C C . GLU A 1 58 ? 7.150 -2.045 -0.028 1.00 0.00 58 GLU A C 8
ATOM 12563 O O . GLU A 1 58 ? 7.365 -1.080 0.705 1.00 0.00 58 GLU A O 8
ATOM 12575 N N . ALA A 1 59 ? 6.202 -2.944 0.218 1.00 0.00 59 ALA A N 8
ATOM 12576 C CA . ALA A 1 59 ? 5.341 -2.844 1.389 1.00 0.00 59 ALA A CA 8
ATOM 12577 C C . ALA A 1 59 ? 5.591 -4.000 2.353 1.00 0.00 59 ALA A C 8
ATOM 12578 O O . ALA A 1 59 ? 6.250 -4.979 2.005 1.00 0.00 59 ALA A O 8
ATOM 12585 N N . ASP A 1 60 ? 5.061 -3.877 3.565 1.00 0.00 60 ASP A N 8
ATOM 12586 C CA . ASP A 1 60 ? 5.227 -4.912 4.580 1.00 0.00 60 ASP A CA 8
ATOM 12587 C C . ASP A 1 60 ? 4.019 -5.843 4.609 1.00 0.00 60 ASP A C 8
ATOM 12588 O O . ASP A 1 60 ? 2.912 -5.430 4.955 1.00 0.00 60 ASP A O 8
ATOM 12597 N N . VAL A 1 61 ? 4.238 -7.101 4.242 1.00 0.00 61 VAL A N 8
ATOM 12598 C CA . VAL A 1 61 ? 3.168 -8.091 4.227 1.00 0.00 61 VAL A CA 8
ATOM 12599 C C . VAL A 1 61 ? 3.360 -9.126 5.329 1.00 0.00 61 VAL A C 8
ATOM 12600 O O . VAL A 1 61 ? 4.478 -9.574 5.586 1.00 0.00 61 VAL A O 8
ATOM 12613 N N . ILE A 1 62 ? 2.262 -9.501 5.977 1.00 0.00 62 ILE A N 8
ATOM 12614 C CA . ILE A 1 62 ? 2.310 -10.485 7.053 1.00 0.00 62 ILE A CA 8
ATOM 12615 C C . ILE A 1 62 ? 1.197 -11.516 6.904 1.00 0.00 62 ILE A C 8
ATOM 12616 O O . ILE A 1 62 ? 0.019 -11.167 6.850 1.00 0.00 62 ILE A O 8
ATOM 12632 N N . GLU A 1 63 ? 1.580 -12.788 6.839 1.00 0.00 63 GLU A N 8
ATOM 12633 C CA . GLU A 1 63 ? 0.613 -13.869 6.698 1.00 0.00 63 GLU A CA 8
ATOM 12634 C C . GLU A 1 63 ? -0.005 -14.227 8.047 1.00 0.00 63 GLU A C 8
ATOM 12635 O O . GLU A 1 63 ? 0.654 -14.150 9.083 1.00 0.00 63 GLU A O 8
ATOM 12647 N N . ASN A 1 64 ? -1.275 -14.618 8.025 1.00 0.00 64 ASN A N 8
ATOM 12648 C CA . ASN A 1 64 ? -1.983 -14.987 9.246 1.00 0.00 64 ASN A CA 8
ATOM 12649 C C . ASN A 1 64 ? -2.562 -16.394 9.135 1.00 0.00 64 ASN A C 8
ATOM 12650 O O . ASN A 1 64 ? -2.734 -16.919 8.035 1.00 0.00 64 ASN A O 8
ATOM 12661 N N . GLU A 1 65 ? -2.860 -16.998 10.280 1.00 0.00 65 GLU A N 8
ATOM 12662 C CA . GLU A 1 65 ? -3.421 -18.344 10.310 1.00 0.00 65 GLU A CA 8
ATOM 12663 C C . GLU A 1 65 ? -4.805 -18.372 9.670 1.00 0.00 65 GLU A C 8
ATOM 12664 O O . GLU A 1 65 ? -5.242 -19.401 9.155 1.00 0.00 65 GLU A O 8
ATOM 12676 N N . ASP A 1 66 ? -5.491 -17.235 9.708 1.00 0.00 66 ASP A N 8
ATOM 12677 C CA . ASP A 1 66 ? -6.826 -17.127 9.131 1.00 0.00 66 ASP A CA 8
ATOM 12678 C C . ASP A 1 66 ? -6.751 -16.785 7.646 1.00 0.00 66 ASP A C 8
ATOM 12679 O O . ASP A 1 66 ? -7.600 -16.067 7.120 1.00 0.00 66 ASP A O 8
ATOM 12688 N N . GLY A 1 67 ? -5.727 -17.304 6.976 1.00 0.00 67 GLY A N 8
ATOM 12689 C CA . GLY A 1 67 ? -5.558 -17.041 5.558 1.00 0.00 67 GLY A CA 8
ATOM 12690 C C . GLY A 1 67 ? -5.699 -15.569 5.221 1.00 0.00 67 GLY A C 8
ATOM 12691 O O . GLY A 1 67 ? -6.221 -15.213 4.164 1.00 0.00 67 GLY A O 8
ATOM 12695 N N . THR A 1 68 ? -5.232 -14.710 6.122 1.00 0.00 68 THR A N 8
ATOM 12696 C CA . THR A 1 68 ? -5.311 -13.269 5.916 1.00 0.00 68 THR A CA 8
ATOM 12697 C C . THR A 1 68 ? -3.922 -12.648 5.836 1.00 0.00 68 THR A C 8
ATOM 12698 O O . THR A 1 68 ? -2.968 -13.158 6.427 1.00 0.00 68 THR A O 8
ATOM 12709 N N . TYR A 1 69 ? -3.813 -11.546 5.104 1.00 0.00 69 TYR A N 8
ATOM 12710 C CA . TYR A 1 69 ? -2.537 -10.857 4.946 1.00 0.00 69 TYR A CA 8
ATOM 12711 C C . TYR A 1 69 ? -2.679 -9.370 5.263 1.00 0.00 69 TYR A C 8
ATOM 12712 O O . TYR A 1 69 ? -3.537 -8.684 4.707 1.00 0.00 69 TYR A O 8
ATOM 12730 N N . ASP A 1 70 ? -1.830 -8.880 6.160 1.00 0.00 70 ASP A N 8
ATOM 12731 C CA . ASP A 1 70 ? -1.857 -7.475 6.551 1.00 0.00 70 ASP A CA 8
ATOM 12732 C C . ASP A 1 70 ? -0.790 -6.683 5.803 1.00 0.00 70 ASP A C 8
ATOM 12733 O O . ASP A 1 70 ? 0.379 -7.069 5.777 1.00 0.00 70 ASP A O 8
ATOM 12742 N N . ILE A 1 71 ? -1.200 -5.573 5.198 1.00 0.00 71 ILE A N 8
ATOM 12743 C CA . ILE A 1 71 ? -0.278 -4.726 4.450 1.00 0.00 71 ILE A CA 8
ATOM 12744 C C . ILE A 1 71 ? -0.414 -3.266 4.867 1.00 0.00 71 ILE A C 8
ATOM 12745 O O . ILE A 1 71 ? -1.523 -2.754 5.023 1.00 0.00 71 ILE A O 8
ATOM 12761 N N . PHE A 1 72 ? 0.721 -2.598 5.042 1.00 0.00 72 PHE A N 8
ATOM 12762 C CA . PHE A 1 72 ? 0.731 -1.195 5.438 1.00 0.00 72 PHE A CA 8
ATOM 12763 C C . PHE A 1 72 ? 1.623 -0.373 4.513 1.00 0.00 72 PHE A C 8
ATOM 12764 O O . PHE A 1 72 ? 2.583 -0.890 3.939 1.00 0.00 72 PHE A O 8
ATOM 12781 N N . TYR A 1 73 ? 1.300 0.907 4.372 1.00 0.00 73 TYR A N 8
ATOM 12782 C CA . TYR A 1 73 ? 2.070 1.800 3.514 1.00 0.00 73 TYR A CA 8
ATOM 12783 C C . TYR A 1 73 ? 1.769 3.260 3.840 1.00 0.00 73 TYR A C 8
ATOM 12784 O O . TYR A 1 73 ? 0.670 3.598 4.279 1.00 0.00 73 TYR A O 8
ATOM 12802 N N . THR A 1 74 ? 2.756 4.123 3.619 1.00 0.00 74 THR A N 8
ATOM 12803 C CA . THR A 1 74 ? 2.600 5.548 3.888 1.00 0.00 74 THR A CA 8
ATOM 12804 C C . THR A 1 74 ? 2.790 6.371 2.620 1.00 0.00 74 THR A C 8
ATOM 12805 O O . THR A 1 74 ? 3.560 5.998 1.735 1.00 0.00 74 THR A O 8
ATOM 12816 N N . ALA A 1 75 ? 2.083 7.493 2.537 1.00 0.00 75 ALA A N 8
ATOM 12817 C CA . ALA A 1 75 ? 2.175 8.370 1.376 1.00 0.00 75 ALA A CA 8
ATOM 12818 C C . ALA A 1 75 ? 3.094 9.555 1.656 1.00 0.00 75 ALA A C 8
ATOM 12819 O O . ALA A 1 75 ? 2.654 10.589 2.159 1.00 0.00 75 ALA A O 8
ATOM 12826 N N . ALA A 1 76 ? 4.372 9.398 1.329 1.00 0.00 76 ALA A N 8
ATOM 12827 C CA . ALA A 1 76 ? 5.352 10.455 1.543 1.00 0.00 76 ALA A CA 8
ATOM 12828 C C . ALA A 1 76 ? 4.895 11.763 0.909 1.00 0.00 76 ALA A C 8
ATOM 12829 O O . ALA A 1 76 ? 5.023 12.833 1.505 1.00 0.00 76 ALA A O 8
ATOM 12836 N N . LYS A 1 77 ? 4.364 11.673 -0.305 1.00 0.00 77 LYS A N 8
ATOM 12837 C CA . LYS A 1 77 ? 3.887 12.850 -1.022 1.00 0.00 77 LYS A CA 8
ATOM 12838 C C . LYS A 1 77 ? 2.520 12.590 -1.649 1.00 0.00 77 LYS A C 8
ATOM 12839 O O . LYS A 1 77 ? 2.175 11.459 -1.993 1.00 0.00 77 LYS A O 8
ATOM 12858 N N . PRO A 1 78 ? 1.726 13.659 -1.803 1.00 0.00 78 PRO A N 8
ATOM 12859 C CA . PRO A 1 78 ? 0.386 13.570 -2.391 1.00 0.00 78 PRO A CA 8
ATOM 12860 C C . PRO A 1 78 ? 0.428 13.264 -3.884 1.00 0.00 78 PRO A C 8
ATOM 12861 O O . PRO A 1 78 ? 1.426 13.522 -4.554 1.00 0.00 78 PRO A O 8
ATOM 12872 N N . GLY A 1 79 ? -0.666 12.710 -4.400 1.00 0.00 79 GLY A N 8
ATOM 12873 C CA . GLY A 1 79 ? -0.734 12.376 -5.811 1.00 0.00 79 GLY A CA 8
ATOM 12874 C C . GLY A 1 79 ? -1.594 11.157 -6.078 1.00 0.00 79 GLY A C 8
ATOM 12875 O O . GLY A 1 79 ? -2.415 10.772 -5.246 1.00 0.00 79 GLY A O 8
ATOM 12879 N N . THR A 1 80 ? -1.406 10.546 -7.244 1.00 0.00 80 THR A N 8
ATOM 12880 C CA . THR A 1 80 ? -2.171 9.365 -7.620 1.00 0.00 80 THR A CA 8
ATOM 12881 C C . THR A 1 80 ? -1.366 8.091 -7.392 1.00 0.00 80 THR A C 8
ATOM 12882 O O . THR A 1 80 ? -0.430 7.795 -8.135 1.00 0.00 80 THR A O 8
ATOM 12893 N N . TYR A 1 81 ? -1.735 7.341 -6.360 1.00 0.00 81 TYR A N 8
ATOM 12894 C CA . TYR A 1 81 ? -1.044 6.098 -6.033 1.00 0.00 81 TYR A CA 8
ATOM 12895 C C . TYR A 1 81 ? -1.738 4.903 -6.679 1.00 0.00 81 TYR A C 8
ATOM 12896 O O . TYR A 1 81 ? -2.966 4.836 -6.731 1.00 0.00 81 TYR A O 8
ATOM 12914 N N . VAL A 1 82 ? -0.941 3.961 -7.172 1.00 0.00 82 VAL A N 8
ATOM 12915 C CA . VAL A 1 82 ? -1.476 2.766 -7.814 1.00 0.00 82 VAL A CA 8
ATOM 12916 C C . VAL A 1 82 ? -0.969 1.501 -7.131 1.00 0.00 82 VAL A C 8
ATOM 12917 O O . VAL A 1 82 ? 0.216 1.177 -7.203 1.00 0.00 82 VAL A O 8
ATOM 12930 N N . ILE A 1 83 ? -1.875 0.790 -6.469 1.00 0.00 83 ILE A N 8
ATOM 12931 C CA . ILE A 1 83 ? -1.520 -0.442 -5.774 1.00 0.00 83 ILE A CA 8
ATOM 12932 C C . ILE A 1 83 ? -1.877 -1.667 -6.609 1.00 0.00 83 ILE A C 8
ATOM 12933 O O . ILE A 1 83 ? -2.917 -1.701 -7.266 1.00 0.00 83 ILE A O 8
ATOM 12949 N N . TYR A 1 84 ? -1.007 -2.671 -6.576 1.00 0.00 84 TYR A N 8
ATOM 12950 C CA . TYR A 1 84 ? -1.230 -3.899 -7.330 1.00 0.00 84 TYR A CA 8
ATOM 12951 C C . TYR A 1 84 ? -1.424 -5.087 -6.393 1.00 0.00 84 TYR A C 8
ATOM 12952 O O . TYR A 1 84 ? -0.481 -5.544 -5.748 1.00 0.00 84 TYR A O 8
ATOM 12970 N N . VAL A 1 85 ? -2.656 -5.581 -6.322 1.00 0.00 85 VAL A N 8
ATOM 12971 C CA . VAL A 1 85 ? -2.976 -6.717 -5.466 1.00 0.00 85 VAL A CA 8
ATOM 12972 C C . VAL A 1 85 ? -3.438 -7.913 -6.289 1.00 0.00 85 VAL A C 8
ATOM 12973 O O . VAL A 1 85 ? -4.168 -7.762 -7.269 1.00 0.00 85 VAL A O 8
ATOM 12986 N N . ARG A 1 86 ? -3.007 -9.104 -5.886 1.00 0.00 86 ARG A N 8
ATOM 12987 C CA . ARG A 1 86 ? -3.377 -10.329 -6.587 1.00 0.00 86 ARG A CA 8
ATOM 12988 C C . ARG A 1 86 ? -3.479 -11.502 -5.616 1.00 0.00 86 ARG A C 8
ATOM 12989 O O . ARG A 1 86 ? -3.046 -11.410 -4.467 1.00 0.00 86 ARG A O 8
ATOM 13010 N N . PHE A 1 87 ? -4.055 -12.604 -6.086 1.00 0.00 87 PHE A N 8
ATOM 13011 C CA . PHE A 1 87 ? -4.215 -13.794 -5.260 1.00 0.00 87 PHE A CA 8
ATOM 13012 C C . PHE A 1 87 ? -3.784 -15.045 -6.019 1.00 0.00 87 PHE A C 8
ATOM 13013 O O . PHE A 1 87 ? -4.418 -15.441 -6.995 1.00 0.00 87 PHE A O 8
ATOM 13030 N N . GLY A 1 88 ? -2.699 -15.663 -5.563 1.00 0.00 88 GLY A N 8
ATOM 13031 C CA . GLY A 1 88 ? -2.199 -16.862 -6.211 1.00 0.00 88 GLY A CA 8
ATOM 13032 C C . GLY A 1 88 ? -1.792 -16.617 -7.650 1.00 0.00 88 GLY A C 8
ATOM 13033 O O . GLY A 1 88 ? -2.002 -17.467 -8.515 1.00 0.00 88 GLY A O 8
ATOM 13037 N N . GLY A 1 89 ? -1.211 -15.450 -7.908 1.00 0.00 89 GLY A N 8
ATOM 13038 C CA . GLY A 1 89 ? -0.785 -15.115 -9.255 1.00 0.00 89 GLY A CA 8
ATOM 13039 C C . GLY A 1 89 ? -1.935 -14.655 -10.130 1.00 0.00 89 GLY A C 8
ATOM 13040 O O . GLY A 1 89 ? -1.928 -14.872 -11.341 1.00 0.00 89 GLY A O 8
ATOM 13044 N N . VAL A 1 90 ? -2.928 -14.021 -9.514 1.00 0.00 90 VAL A N 8
ATOM 13045 C CA . VAL A 1 90 ? -4.091 -13.530 -10.244 1.00 0.00 90 VAL A CA 8
ATOM 13046 C C . VAL A 1 90 ? -4.495 -12.142 -9.762 1.00 0.00 90 VAL A C 8
ATOM 13047 O O . VAL A 1 90 ? -4.882 -11.961 -8.607 1.00 0.00 90 VAL A O 8
ATOM 13060 N N . ASP A 1 91 ? -4.404 -11.162 -10.655 1.00 0.00 91 ASP A N 8
ATOM 13061 C CA . ASP A 1 91 ? -4.762 -9.788 -10.323 1.00 0.00 91 ASP A CA 8
ATOM 13062 C C . ASP A 1 91 ? -6.271 -9.647 -10.148 1.00 0.00 91 ASP A C 8
ATOM 13063 O O . ASP A 1 91 ? -7.021 -9.630 -11.125 1.00 0.00 91 ASP A O 8
ATOM 13072 N N . ILE A 1 92 ? -6.710 -9.548 -8.897 1.00 0.00 92 ILE A N 8
ATOM 13073 C CA . ILE A 1 92 ? -8.128 -9.409 -8.594 1.00 0.00 92 ILE A CA 8
ATOM 13074 C C . ILE A 1 92 ? -8.819 -8.497 -9.603 1.00 0.00 92 ILE A C 8
ATOM 13075 O O . ILE A 1 92 ? -8.192 -7.658 -10.249 1.00 0.00 92 ILE A O 8
ATOM 13091 N N . PRO A 1 93 ? -10.143 -8.663 -9.741 1.00 0.00 93 PRO A N 8
ATOM 13092 C CA . PRO A 1 93 ? -10.948 -7.862 -10.668 1.00 0.00 93 PRO A CA 8
ATOM 13093 C C . PRO A 1 93 ? -11.078 -6.411 -10.218 1.00 0.00 93 PRO A C 8
ATOM 13094 O O . PRO A 1 93 ? -11.761 -5.612 -10.858 1.00 0.00 93 PRO A O 8
ATOM 13105 N N . ASN A 1 94 ? -10.418 -6.077 -9.114 1.00 0.00 94 ASN A N 8
ATOM 13106 C CA . ASN A 1 94 ? -10.460 -4.721 -8.579 1.00 0.00 94 ASN A CA 8
ATOM 13107 C C . ASN A 1 94 ? -9.128 -4.009 -8.796 1.00 0.00 94 ASN A C 8
ATOM 13108 O O . ASN A 1 94 ? -8.999 -2.815 -8.525 1.00 0.00 94 ASN A O 8
ATOM 13119 N N . SER A 1 95 ? -8.139 -4.750 -9.286 1.00 0.00 95 SER A N 8
ATOM 13120 C CA . SER A 1 95 ? -6.816 -4.191 -9.536 1.00 0.00 95 SER A CA 8
ATOM 13121 C C . SER A 1 95 ? -6.727 -3.621 -10.948 1.00 0.00 95 SER A C 8
ATOM 13122 O O . SER A 1 95 ? -7.332 -4.130 -11.892 1.00 0.00 95 SER A O 8
ATOM 13130 N N . PRO A 1 96 ? -5.953 -2.535 -11.098 1.00 0.00 96 PRO A N 8
ATOM 13131 C CA . PRO A 1 96 ? -5.229 -1.919 -9.982 1.00 0.00 96 PRO A CA 8
ATOM 13132 C C . PRO A 1 96 ? -6.164 -1.235 -8.990 1.00 0.00 96 PRO A C 8
ATOM 13133 O O . PRO A 1 96 ? -7.379 -1.205 -9.188 1.00 0.00 96 PRO A O 8
ATOM 13144 N N . PHE A 1 97 ? -5.592 -0.688 -7.924 1.00 0.00 97 PHE A N 8
ATOM 13145 C CA . PHE A 1 97 ? -6.375 -0.006 -6.901 1.00 0.00 97 PHE A CA 8
ATOM 13146 C C . PHE A 1 97 ? -6.107 1.497 -6.922 1.00 0.00 97 PHE A C 8
ATOM 13147 O O . PHE A 1 97 ? -5.088 1.965 -6.412 1.00 0.00 97 PHE A O 8
ATOM 13164 N N . THR A 1 98 ? -7.028 2.248 -7.518 1.00 0.00 98 THR A N 8
ATOM 13165 C CA . THR A 1 98 ? -6.891 3.696 -7.607 1.00 0.00 98 THR A CA 8
ATOM 13166 C C . THR A 1 98 ? -6.973 4.343 -6.229 1.00 0.00 98 THR A C 8
ATOM 13167 O O . THR A 1 98 ? -7.958 4.174 -5.511 1.00 0.00 98 THR A O 8
ATOM 13178 N N . VAL A 1 99 ? -5.931 5.086 -5.867 1.00 0.00 99 VAL A N 8
ATOM 13179 C CA . VAL A 1 99 ? -5.886 5.760 -4.574 1.00 0.00 99 VAL A CA 8
ATOM 13180 C C . VAL A 1 99 ? -5.315 7.166 -4.709 1.00 0.00 99 VAL A C 8
ATOM 13181 O O . VAL A 1 99 ? -4.213 7.353 -5.225 1.00 0.00 99 VAL A O 8
ATOM 13194 N N . MET A 1 100 ? -6.070 8.154 -4.240 1.00 0.00 100 MET A N 8
ATOM 13195 C CA . MET A 1 100 ? -5.638 9.544 -4.306 1.00 0.00 100 MET A CA 8
ATOM 13196 C C . MET A 1 100 ? -5.118 10.017 -2.952 1.00 0.00 100 MET A C 8
ATOM 13197 O O . MET A 1 100 ? -5.851 10.024 -1.964 1.00 0.00 100 MET A O 8
ATOM 13211 N N . ALA A 1 101 ? -3.849 10.411 -2.914 1.00 0.00 101 ALA A N 8
ATOM 13212 C CA . ALA A 1 101 ? -3.233 10.887 -1.682 1.00 0.00 101 ALA A CA 8
ATOM 13213 C C . ALA A 1 101 ? -3.363 12.401 -1.553 1.00 0.00 101 ALA A C 8
ATOM 13214 O O . ALA A 1 101 ? -2.743 13.154 -2.303 1.00 0.00 101 ALA A O 8
ATOM 13221 N N . THR A 1 102 ? -4.173 12.841 -0.595 1.00 0.00 102 THR A N 8
ATOM 13222 C CA . THR A 1 102 ? -4.386 14.265 -0.368 1.00 0.00 102 THR A CA 8
ATOM 13223 C C . THR A 1 102 ? -3.531 14.770 0.789 1.00 0.00 102 THR A C 8
ATOM 13224 O O . THR A 1 102 ? -3.335 14.069 1.781 1.00 0.00 102 THR A O 8
ATOM 13235 N N . ASP A 1 103 ? -3.026 15.991 0.655 1.00 0.00 103 ASP A N 8
ATOM 13236 C CA . ASP A 1 103 ? -2.194 16.593 1.690 1.00 0.00 103 ASP A CA 8
ATOM 13237 C C . ASP A 1 103 ? -2.884 16.527 3.049 1.00 0.00 103 ASP A C 8
ATOM 13238 O O . ASP A 1 103 ? -2.233 16.367 4.081 1.00 0.00 103 ASP A O 8
ATOM 13247 N N . GLY A 1 104 ? -4.208 16.653 3.041 1.00 0.00 104 GLY A N 8
ATOM 13248 C CA . GLY A 1 104 ? -4.965 16.607 4.279 1.00 0.00 104 GLY A CA 8
ATOM 13249 C C . GLY A 1 104 ? -4.680 17.794 5.177 1.00 0.00 104 GLY A C 8
ATOM 13250 O O . GLY A 1 104 ? -3.535 18.034 5.554 1.00 0.00 104 GLY A O 8
ATOM 13254 N N . GLU A 1 105 ? -5.726 18.539 5.520 1.00 0.00 105 GLU A N 8
ATOM 13255 C CA . GLU A 1 105 ? -5.582 19.709 6.378 1.00 0.00 105 GLU A CA 8
ATOM 13256 C C . GLU A 1 105 ? -4.659 19.410 7.556 1.00 0.00 105 GLU A C 8
ATOM 13257 O O . GLU A 1 105 ? -4.574 18.272 8.019 1.00 0.00 105 GLU A O 8
ATOM 13269 N N . VAL A 1 106 ? -3.968 20.439 8.035 1.00 0.00 106 VAL A N 8
ATOM 13270 C CA . VAL A 1 106 ? -3.050 20.288 9.157 1.00 0.00 106 VAL A CA 8
ATOM 13271 C C . VAL A 1 106 ? -3.601 20.958 10.412 1.00 0.00 106 VAL A C 8
ATOM 13272 O O . VAL A 1 106 ? -4.143 22.063 10.353 1.00 0.00 106 VAL A O 8
ATOM 13285 N N . THR A 1 107 ? -3.461 20.282 11.547 1.00 0.00 107 THR A N 8
ATOM 13286 C CA . THR A 1 107 ? -3.944 20.810 12.816 1.00 0.00 107 THR A CA 8
ATOM 13287 C C . THR A 1 107 ? -2.786 21.208 13.724 1.00 0.00 107 THR A C 8
ATOM 13288 O O . THR A 1 107 ? -2.888 22.163 14.494 1.00 0.00 107 THR A O 8
ATOM 13299 N N . ALA A 1 108 ? -1.684 20.471 13.628 1.00 0.00 108 ALA A N 8
ATOM 13300 C CA . ALA A 1 108 ? -0.506 20.749 14.439 1.00 0.00 108 ALA A CA 8
ATOM 13301 C C . ALA A 1 108 ? 0.728 20.946 13.564 1.00 0.00 108 ALA A C 8
ATOM 13302 O O . ALA A 1 108 ? 1.815 20.468 13.889 1.00 0.00 108 ALA A O 8
ATOM 13309 N N . VAL A 1 109 ? 0.552 21.653 12.453 1.00 0.00 109 VAL A N 8
ATOM 13310 C CA . VAL A 1 109 ? 1.651 21.915 11.531 1.00 0.00 109 VAL A CA 8
ATOM 13311 C C . VAL A 1 109 ? 2.337 20.619 11.112 1.00 0.00 109 VAL A C 8
ATOM 13312 O O . VAL A 1 109 ? 3.564 20.540 11.072 1.00 0.00 109 VAL A O 8
ATOM 13325 N N . GLU A 1 110 ? 1.535 19.606 10.799 1.00 0.00 110 GLU A N 8
ATOM 13326 C CA . GLU A 1 110 ? 2.065 18.313 10.382 1.00 0.00 110 GLU A CA 8
ATOM 13327 C C . GLU A 1 110 ? 2.177 18.235 8.863 1.00 0.00 110 GLU A C 8
ATOM 13328 O O . GLU A 1 110 ? 1.209 17.911 8.175 1.00 0.00 110 GLU A O 8
ATOM 13340 N N . GLU A 1 111 ? 3.365 18.535 8.347 1.00 0.00 111 GLU A N 8
ATOM 13341 C CA . GLU A 1 111 ? 3.603 18.500 6.909 1.00 0.00 111 GLU A CA 8
ATOM 13342 C C . GLU A 1 111 ? 4.728 17.527 6.566 1.00 0.00 111 GLU A C 8
ATOM 13343 O O . GLU A 1 111 ? 5.747 17.475 7.253 1.00 0.00 111 GLU A O 8
ATOM 13355 N N . ALA A 1 112 ? 4.533 16.758 5.501 1.00 0.00 112 ALA A N 8
ATOM 13356 C CA . ALA A 1 112 ? 5.531 15.788 5.066 1.00 0.00 112 ALA A CA 8
ATOM 13357 C C . ALA A 1 112 ? 6.854 16.471 4.739 1.00 0.00 112 ALA A C 8
ATOM 13358 O O . ALA A 1 112 ? 6.914 17.675 4.487 1.00 0.00 112 ALA A O 8
ATOM 13365 N N . PRO A 1 113 ? 7.943 15.687 4.742 1.00 0.00 113 PRO A N 8
ATOM 13366 C CA . PRO A 1 113 ? 9.286 16.196 4.448 1.00 0.00 113 PRO A CA 8
ATOM 13367 C C . PRO A 1 113 ? 9.450 16.584 2.983 1.00 0.00 113 PRO A C 8
ATOM 13368 O O . PRO A 1 113 ? 10.534 16.981 2.553 1.00 0.00 113 PRO A O 8
ATOM 13379 N N . VAL A 1 114 ? 8.369 16.467 2.219 1.00 0.00 114 VAL A N 8
ATOM 13380 C CA . VAL A 1 114 ? 8.392 16.808 0.801 1.00 0.00 114 VAL A CA 8
ATOM 13381 C C . VAL A 1 114 ? 9.308 17.999 0.538 1.00 0.00 114 VAL A C 8
ATOM 13382 O O . VAL A 1 114 ? 9.355 18.944 1.324 1.00 0.00 114 VAL A O 8
ATOM 13395 N N . ASN A 1 115 ? 10.033 17.945 -0.574 1.00 0.00 115 ASN A N 8
ATOM 13396 C CA . ASN A 1 115 ? 10.949 19.020 -0.943 1.00 0.00 115 ASN A CA 8
ATOM 13397 C C . ASN A 1 115 ? 10.180 20.271 -1.354 1.00 0.00 115 ASN A C 8
ATOM 13398 O O . ASN A 1 115 ? 8.950 20.276 -1.382 1.00 0.00 115 ASN A O 8
ATOM 13409 N N . ALA A 1 116 ? 10.914 21.332 -1.673 1.00 0.00 116 ALA A N 8
ATOM 13410 C CA . ALA A 1 116 ? 10.303 22.589 -2.085 1.00 0.00 116 ALA A CA 8
ATOM 13411 C C . ALA A 1 116 ? 9.575 22.435 -3.416 1.00 0.00 116 ALA A C 8
ATOM 13412 O O . ALA A 1 116 ? 10.197 22.444 -4.479 1.00 0.00 116 ALA A O 8
ATOM 13419 N N . CYS A 1 117 ? 8.255 22.293 -3.351 1.00 0.00 117 CYS A N 8
ATOM 13420 C CA . CYS A 1 117 ? 7.443 22.134 -4.552 1.00 0.00 117 CYS A CA 8
ATOM 13421 C C . CYS A 1 117 ? 6.221 23.045 -4.505 1.00 0.00 117 CYS A C 8
ATOM 13422 O O . CYS A 1 117 ? 5.559 23.187 -3.477 1.00 0.00 117 CYS A O 8
ATOM 13430 N N . PRO A 1 118 ? 5.914 23.681 -5.646 1.00 0.00 118 PRO A N 8
ATOM 13431 C CA . PRO A 1 118 ? 4.771 24.592 -5.761 1.00 0.00 118 PRO A CA 8
ATOM 13432 C C . PRO A 1 118 ? 3.435 23.858 -5.696 1.00 0.00 118 PRO A C 8
ATOM 13433 O O . PRO A 1 118 ? 3.192 22.925 -6.461 1.00 0.00 118 PRO A O 8
ATOM 13444 N N . SER A 1 119 ? 2.574 24.285 -4.779 1.00 0.00 119 SER A N 8
ATOM 13445 C CA . SER A 1 119 ? 1.265 23.666 -4.611 1.00 0.00 119 SER A CA 8
ATOM 13446 C C . SER A 1 119 ? 0.475 23.706 -5.916 1.00 0.00 119 SER A C 8
ATOM 13447 O O . SER A 1 119 ? 0.631 24.622 -6.722 1.00 0.00 119 SER A O 8
ATOM 13455 N N . GLY A 1 120 ? -0.376 22.704 -6.116 1.00 0.00 120 GLY A N 8
ATOM 13456 C CA . GLY A 1 120 ? -1.179 22.643 -7.323 1.00 0.00 120 GLY A CA 8
ATOM 13457 C C . GLY A 1 120 ? -2.621 23.040 -7.082 1.00 0.00 120 GLY A C 8
ATOM 13458 O O . GLY A 1 120 ? -2.953 23.677 -6.082 1.00 0.00 120 GLY A O 8
ATOM 13462 N N . PRO A 1 121 ? -3.508 22.660 -8.014 1.00 0.00 121 PRO A N 8
ATOM 13463 C CA . PRO A 1 121 ? -4.938 22.971 -7.920 1.00 0.00 121 PRO A CA 8
ATOM 13464 C C . PRO A 1 121 ? -5.628 22.192 -6.805 1.00 0.00 121 PRO A C 8
ATOM 13465 O O . PRO A 1 121 ? -5.117 21.175 -6.337 1.00 0.00 121 PRO A O 8
ATOM 13476 N N . SER A 1 122 ? -6.793 22.676 -6.385 1.00 0.00 122 SER A N 8
ATOM 13477 C CA . SER A 1 122 ? -7.551 22.026 -5.322 1.00 0.00 122 SER A CA 8
ATOM 13478 C C . SER A 1 122 ? -9.009 21.840 -5.733 1.00 0.00 122 SER A C 8
ATOM 13479 O O . SER A 1 122 ? -9.483 22.463 -6.683 1.00 0.00 122 SER A O 8
ATOM 13487 N N . SER A 1 123 ? -9.716 20.979 -5.008 1.00 0.00 123 SER A N 8
ATOM 13488 C CA . SER A 1 123 ? -11.119 20.706 -5.297 1.00 0.00 123 SER A CA 8
ATOM 13489 C C . SER A 1 123 ? -12.028 21.431 -4.308 1.00 0.00 123 SER A C 8
ATOM 13490 O O . SER A 1 123 ? -11.635 21.709 -3.176 1.00 0.00 123 SER A O 8
ATOM 13498 N N . GLY A 1 124 ? -13.246 21.734 -4.747 1.00 0.00 124 GLY A N 8
ATOM 13499 C CA . GLY A 1 124 ? -14.192 22.423 -3.890 1.00 0.00 124 GLY A CA 8
ATOM 13500 C C . GLY A 1 124 ? -15.618 22.313 -4.394 1.00 0.00 124 GLY A C 8
ATOM 13501 O O . GLY A 1 124 ? -16.501 23.044 -3.946 1.00 0.00 124 GLY A O 8
ATOM 13505 N N . GLY A 1 1 ? 0.246 -35.086 5.086 1.00 0.00 1 GLY A N 9
ATOM 13506 C CA . GLY A 1 1 ? 1.079 -34.818 3.929 1.00 0.00 1 GLY A CA 9
ATOM 13507 C C . GLY A 1 1 ? 0.338 -35.016 2.622 1.00 0.00 1 GLY A C 9
ATOM 13508 O O . GLY A 1 1 ? -0.745 -35.601 2.597 1.00 0.00 1 GLY A O 9
ATOM 13512 N N . SER A 1 2 ? 0.922 -34.528 1.532 1.00 0.00 2 SER A N 9
ATOM 13513 C CA . SER A 1 2 ? 0.307 -34.650 0.216 1.00 0.00 2 SER A CA 9
ATOM 13514 C C . SER A 1 2 ? 1.326 -35.120 -0.818 1.00 0.00 2 SER A C 9
ATOM 13515 O O . SER A 1 2 ? 2.519 -35.214 -0.533 1.00 0.00 2 SER A O 9
ATOM 13523 N N . SER A 1 3 ? 0.845 -35.413 -2.023 1.00 0.00 3 SER A N 9
ATOM 13524 C CA . SER A 1 3 ? 1.711 -35.877 -3.099 1.00 0.00 3 SER A CA 9
ATOM 13525 C C . SER A 1 3 ? 1.973 -34.760 -4.106 1.00 0.00 3 SER A C 9
ATOM 13526 O O . SER A 1 3 ? 1.921 -34.975 -5.317 1.00 0.00 3 SER A O 9
ATOM 13534 N N . GLY A 1 4 ? 2.253 -33.566 -3.595 1.00 0.00 4 GLY A N 9
ATOM 13535 C CA . GLY A 1 4 ? 2.518 -32.431 -4.461 1.00 0.00 4 GLY A CA 9
ATOM 13536 C C . GLY A 1 4 ? 1.409 -31.397 -4.419 1.00 0.00 4 GLY A C 9
ATOM 13537 O O . GLY A 1 4 ? 0.505 -31.413 -5.254 1.00 0.00 4 GLY A O 9
ATOM 13541 N N . SER A 1 5 ? 1.478 -30.499 -3.443 1.00 0.00 5 SER A N 9
ATOM 13542 C CA . SER A 1 5 ? 0.470 -29.456 -3.291 1.00 0.00 5 SER A CA 9
ATOM 13543 C C . SER A 1 5 ? 0.450 -28.539 -4.510 1.00 0.00 5 SER A C 9
ATOM 13544 O O . SER A 1 5 ? 1.234 -27.595 -4.603 1.00 0.00 5 SER A O 9
ATOM 13552 N N . SER A 1 6 ? -0.454 -28.824 -5.442 1.00 0.00 6 SER A N 9
ATOM 13553 C CA . SER A 1 6 ? -0.575 -28.028 -6.658 1.00 0.00 6 SER A CA 9
ATOM 13554 C C . SER A 1 6 ? -2.016 -27.575 -6.870 1.00 0.00 6 SER A C 9
ATOM 13555 O O . SER A 1 6 ? -2.950 -28.164 -6.327 1.00 0.00 6 SER A O 9
ATOM 13563 N N . GLY A 1 7 ? -2.189 -26.522 -7.664 1.00 0.00 7 GLY A N 9
ATOM 13564 C CA . GLY A 1 7 ? -3.519 -26.007 -7.933 1.00 0.00 7 GLY A CA 9
ATOM 13565 C C . GLY A 1 7 ? -3.572 -24.492 -7.897 1.00 0.00 7 GLY A C 9
ATOM 13566 O O . GLY A 1 7 ? -2.546 -23.831 -7.736 1.00 0.00 7 GLY A O 9
ATOM 13570 N N . THR A 1 8 ? -4.772 -23.940 -8.048 1.00 0.00 8 THR A N 9
ATOM 13571 C CA . THR A 1 8 ? -4.955 -22.494 -8.034 1.00 0.00 8 THR A CA 9
ATOM 13572 C C . THR A 1 8 ? -6.279 -22.114 -7.382 1.00 0.00 8 THR A C 9
ATOM 13573 O O . THR A 1 8 ? -7.303 -22.755 -7.613 1.00 0.00 8 THR A O 9
ATOM 13584 N N . GLY A 1 9 ? -6.252 -21.064 -6.566 1.00 0.00 9 GLY A N 9
ATOM 13585 C CA . GLY A 1 9 ? -7.457 -20.617 -5.893 1.00 0.00 9 GLY A CA 9
ATOM 13586 C C . GLY A 1 9 ? -8.233 -19.600 -6.709 1.00 0.00 9 GLY A C 9
ATOM 13587 O O . GLY A 1 9 ? -8.027 -19.476 -7.917 1.00 0.00 9 GLY A O 9
ATOM 13591 N N . ASP A 1 10 ? -9.126 -18.873 -6.048 1.00 0.00 10 ASP A N 9
ATOM 13592 C CA . ASP A 1 10 ? -9.936 -17.862 -6.719 1.00 0.00 10 ASP A CA 9
ATOM 13593 C C . ASP A 1 10 ? -9.590 -16.464 -6.213 1.00 0.00 10 ASP A C 9
ATOM 13594 O O . ASP A 1 10 ? -9.346 -16.267 -5.024 1.00 0.00 10 ASP A O 9
ATOM 13603 N N . ALA A 1 11 ? -9.569 -15.499 -7.126 1.00 0.00 11 ALA A N 9
ATOM 13604 C CA . ALA A 1 11 ? -9.255 -14.121 -6.773 1.00 0.00 11 ALA A CA 9
ATOM 13605 C C . ALA A 1 11 ? -10.524 -13.290 -6.617 1.00 0.00 11 ALA A C 9
ATOM 13606 O O . ALA A 1 11 ? -10.730 -12.639 -5.593 1.00 0.00 11 ALA A O 9
ATOM 13613 N N . SER A 1 12 ? -11.372 -13.316 -7.640 1.00 0.00 12 SER A N 9
ATOM 13614 C CA . SER A 1 12 ? -12.620 -12.562 -7.619 1.00 0.00 12 SER A CA 9
ATOM 13615 C C . SER A 1 12 ? -13.407 -12.849 -6.343 1.00 0.00 12 SER A C 9
ATOM 13616 O O . SER A 1 12 ? -14.241 -12.048 -5.920 1.00 0.00 12 SER A O 9
ATOM 13624 N N . LYS A 1 13 ? -13.133 -13.998 -5.733 1.00 0.00 13 LYS A N 9
ATOM 13625 C CA . LYS A 1 13 ? -13.812 -14.391 -4.504 1.00 0.00 13 LYS A CA 9
ATOM 13626 C C . LYS A 1 13 ? -13.172 -13.726 -3.290 1.00 0.00 13 LYS A C 9
ATOM 13627 O O . LYS A 1 13 ? -13.842 -13.454 -2.293 1.00 0.00 13 LYS A O 9
ATOM 13646 N N . CYS A 1 14 ? -11.873 -13.464 -3.382 1.00 0.00 14 CYS A N 9
ATOM 13647 C CA . CYS A 1 14 ? -11.142 -12.830 -2.291 1.00 0.00 14 CYS A CA 9
ATOM 13648 C C . CYS A 1 14 ? -11.696 -11.438 -2.003 1.00 0.00 14 CYS A C 9
ATOM 13649 O O . CYS A 1 14 ? -12.237 -10.777 -2.890 1.00 0.00 14 CYS A O 9
ATOM 13657 N N . LEU A 1 15 ? -11.561 -11.000 -0.756 1.00 0.00 15 LEU A N 9
ATOM 13658 C CA . LEU A 1 15 ? -12.050 -9.686 -0.349 1.00 0.00 15 LEU A CA 9
ATOM 13659 C C . LEU A 1 15 ? -10.925 -8.848 0.251 1.00 0.00 15 LEU A C 9
ATOM 13660 O O . LEU A 1 15 ? -10.092 -9.356 1.001 1.00 0.00 15 LEU A O 9
ATOM 13676 N N . ALA A 1 16 ? -10.910 -7.562 -0.083 1.00 0.00 16 ALA A N 9
ATOM 13677 C CA . ALA A 1 16 ? -9.891 -6.653 0.425 1.00 0.00 16 ALA A CA 9
ATOM 13678 C C . ALA A 1 16 ? -10.522 -5.491 1.186 1.00 0.00 16 ALA A C 9
ATOM 13679 O O . ALA A 1 16 ? -11.213 -4.655 0.602 1.00 0.00 16 ALA A O 9
ATOM 13686 N N . THR A 1 17 ? -10.281 -5.445 2.492 1.00 0.00 17 THR A N 9
ATOM 13687 C CA . THR A 1 17 ? -10.828 -4.386 3.333 1.00 0.00 17 THR A CA 9
ATOM 13688 C C . THR A 1 17 ? -9.717 -3.594 4.012 1.00 0.00 17 THR A C 9
ATOM 13689 O O . THR A 1 17 ? -8.798 -4.169 4.594 1.00 0.00 17 THR A O 9
ATOM 13700 N N . GLY A 1 18 ? -9.806 -2.270 3.933 1.00 0.00 18 GLY A N 9
ATOM 13701 C CA . GLY A 1 18 ? -8.802 -1.421 4.544 1.00 0.00 18 GLY A CA 9
ATOM 13702 C C . GLY A 1 18 ? -8.888 0.016 4.068 1.00 0.00 18 GLY A C 9
ATOM 13703 O O . GLY A 1 18 ? -9.387 0.303 2.979 1.00 0.00 18 GLY A O 9
ATOM 13707 N N . PRO A 1 19 ? -8.397 0.950 4.897 1.00 0.00 19 PRO A N 9
ATOM 13708 C CA . PRO A 1 19 ? -8.411 2.379 4.576 1.00 0.00 19 PRO A CA 9
ATOM 13709 C C . PRO A 1 19 ? -7.445 2.731 3.450 1.00 0.00 19 PRO A C 9
ATOM 13710 O O . PRO A 1 19 ? -7.615 3.738 2.765 1.00 0.00 19 PRO A O 9
ATOM 13721 N N . GLY A 1 20 ? -6.431 1.892 3.264 1.00 0.00 20 GLY A N 9
ATOM 13722 C CA . GLY A 1 20 ? -5.452 2.131 2.218 1.00 0.00 20 GLY A CA 9
ATOM 13723 C C . GLY A 1 20 ? -5.986 1.802 0.838 1.00 0.00 20 GLY A C 9
ATOM 13724 O O . GLY A 1 20 ? -5.479 2.303 -0.166 1.00 0.00 20 GLY A O 9
ATOM 13728 N N . ILE A 1 21 ? -7.011 0.957 0.788 1.00 0.00 21 ILE A N 9
ATOM 13729 C CA . ILE A 1 21 ? -7.612 0.561 -0.480 1.00 0.00 21 ILE A CA 9
ATOM 13730 C C . ILE A 1 21 ? -8.828 1.422 -0.803 1.00 0.00 21 ILE A C 9
ATOM 13731 O O . ILE A 1 21 ? -9.620 1.088 -1.684 1.00 0.00 21 ILE A O 9
ATOM 13747 N N . ALA A 1 22 ? -8.969 2.532 -0.085 1.00 0.00 22 ALA A N 9
ATOM 13748 C CA . ALA A 1 22 ? -10.087 3.443 -0.298 1.00 0.00 22 ALA A CA 9
ATOM 13749 C C . ALA A 1 22 ? -9.808 4.390 -1.460 1.00 0.00 22 ALA A C 9
ATOM 13750 O O . ALA A 1 22 ? -8.662 4.760 -1.711 1.00 0.00 22 ALA A O 9
ATOM 13757 N N . SER A 1 23 ? -10.865 4.778 -2.167 1.00 0.00 23 SER A N 9
ATOM 13758 C CA . SER A 1 23 ? -10.734 5.679 -3.307 1.00 0.00 23 SER A CA 9
ATOM 13759 C C . SER A 1 23 ? -9.799 6.839 -2.977 1.00 0.00 23 SER A C 9
ATOM 13760 O O . SER A 1 23 ? -9.124 7.378 -3.854 1.00 0.00 23 SER A O 9
ATOM 13768 N N . THR A 1 24 ? -9.763 7.218 -1.703 1.00 0.00 24 THR A N 9
ATOM 13769 C CA . THR A 1 24 ? -8.912 8.314 -1.255 1.00 0.00 24 THR A CA 9
ATOM 13770 C C . THR A 1 24 ? -8.304 8.016 0.111 1.00 0.00 24 THR A C 9
ATOM 13771 O O . THR A 1 24 ? -8.867 7.254 0.898 1.00 0.00 24 THR A O 9
ATOM 13782 N N . VAL A 1 25 ? -7.154 8.622 0.387 1.00 0.00 25 VAL A N 9
ATOM 13783 C CA . VAL A 1 25 ? -6.472 8.423 1.660 1.00 0.00 25 VAL A CA 9
ATOM 13784 C C . VAL A 1 25 ? -5.719 9.679 2.082 1.00 0.00 25 VAL A C 9
ATOM 13785 O O . VAL A 1 25 ? -5.752 10.698 1.392 1.00 0.00 25 VAL A O 9
ATOM 13798 N N . LYS A 1 26 ? -5.038 9.600 3.220 1.00 0.00 26 LYS A N 9
ATOM 13799 C CA . LYS A 1 26 ? -4.274 10.729 3.735 1.00 0.00 26 LYS A CA 9
ATOM 13800 C C . LYS A 1 26 ? -2.780 10.523 3.510 1.00 0.00 26 LYS A C 9
ATOM 13801 O O . LYS A 1 26 ? -2.303 9.391 3.427 1.00 0.00 26 LYS A O 9
ATOM 13820 N N . THR A 1 27 ? -2.043 11.626 3.415 1.00 0.00 27 THR A N 9
ATOM 13821 C CA . THR A 1 27 ? -0.602 11.566 3.200 1.00 0.00 27 THR A CA 9
ATOM 13822 C C . THR A 1 27 ? 0.156 11.689 4.517 1.00 0.00 27 THR A C 9
ATOM 13823 O O . THR A 1 27 ? -0.302 12.350 5.448 1.00 0.00 27 THR A O 9
ATOM 13834 N N . GLY A 1 28 ? 1.319 11.049 4.587 1.00 0.00 28 GLY A N 9
ATOM 13835 C CA . GLY A 1 28 ? 2.122 11.101 5.795 1.00 0.00 28 GLY A CA 9
ATOM 13836 C C . GLY A 1 28 ? 1.676 10.090 6.832 1.00 0.00 28 GLY A C 9
ATOM 13837 O O . GLY A 1 28 ? 2.497 9.541 7.566 1.00 0.00 28 GLY A O 9
ATOM 13841 N N . GLU A 1 29 ? 0.370 9.844 6.893 1.00 0.00 29 GLU A N 9
ATOM 13842 C CA . GLU A 1 29 ? -0.183 8.893 7.850 1.00 0.00 29 GLU A CA 9
ATOM 13843 C C . GLU A 1 29 ? 0.174 7.461 7.463 1.00 0.00 29 GLU A C 9
ATOM 13844 O O . GLU A 1 29 ? 0.320 7.144 6.283 1.00 0.00 29 GLU A O 9
ATOM 13856 N N . GLU A 1 30 ? 0.314 6.600 8.467 1.00 0.00 30 GLU A N 9
ATOM 13857 C CA . GLU A 1 30 ? 0.657 5.203 8.232 1.00 0.00 30 GLU A CA 9
ATOM 13858 C C . GLU A 1 30 ? -0.577 4.402 7.821 1.00 0.00 30 GLU A C 9
ATOM 13859 O O . GLU A 1 30 ? -1.442 4.108 8.646 1.00 0.00 30 GLU A O 9
ATOM 13871 N N . VAL A 1 31 ? -0.649 4.053 6.541 1.00 0.00 31 VAL A N 9
ATOM 13872 C CA . VAL A 1 31 ? -1.775 3.288 6.019 1.00 0.00 31 VAL A CA 9
ATOM 13873 C C . VAL A 1 31 ? -1.606 1.800 6.304 1.00 0.00 31 VAL A C 9
ATOM 13874 O O . VAL A 1 31 ? -0.491 1.316 6.495 1.00 0.00 31 VAL A O 9
ATOM 13887 N N . GLY A 1 32 ? -2.722 1.077 6.329 1.00 0.00 32 GLY A N 9
ATOM 13888 C CA . GLY A 1 32 ? -2.676 -0.350 6.591 1.00 0.00 32 GLY A CA 9
ATOM 13889 C C . GLY A 1 32 ? -3.996 -1.036 6.301 1.00 0.00 32 GLY A C 9
ATOM 13890 O O . GLY A 1 32 ? -5.007 -0.747 6.942 1.00 0.00 32 GLY A O 9
ATOM 13894 N N . PHE A 1 33 ? -3.988 -1.945 5.333 1.00 0.00 33 PHE A N 9
ATOM 13895 C CA . PHE A 1 33 ? -5.195 -2.672 4.957 1.00 0.00 33 PHE A CA 9
ATOM 13896 C C . PHE A 1 33 ? -5.018 -4.171 5.179 1.00 0.00 33 PHE A C 9
ATOM 13897 O O . PHE A 1 33 ? -3.929 -4.636 5.517 1.00 0.00 33 PHE A O 9
ATOM 13914 N N . VAL A 1 34 ? -6.098 -4.924 4.987 1.00 0.00 34 VAL A N 9
ATOM 13915 C CA . VAL A 1 34 ? -6.063 -6.370 5.166 1.00 0.00 34 VAL A CA 9
ATOM 13916 C C . VAL A 1 34 ? -6.972 -7.070 4.162 1.00 0.00 34 VAL A C 9
ATOM 13917 O O . VAL A 1 34 ? -8.064 -6.590 3.858 1.00 0.00 34 VAL A O 9
ATOM 13930 N N . VAL A 1 35 ? -6.513 -8.206 3.650 1.00 0.00 35 VAL A N 9
ATOM 13931 C CA . VAL A 1 35 ? -7.286 -8.975 2.679 1.00 0.00 35 VAL A CA 9
ATOM 13932 C C . VAL A 1 35 ? -7.926 -10.196 3.330 1.00 0.00 35 VAL A C 9
ATOM 13933 O O . VAL A 1 35 ? -7.236 -11.045 3.893 1.00 0.00 35 VAL A O 9
ATOM 13946 N N . ASP A 1 36 ? -9.250 -10.277 3.248 1.00 0.00 36 ASP A N 9
ATOM 13947 C CA . ASP A 1 36 ? -9.985 -11.395 3.828 1.00 0.00 36 ASP A CA 9
ATOM 13948 C C . ASP A 1 36 ? -10.384 -12.399 2.751 1.00 0.00 36 ASP A C 9
ATOM 13949 O O . ASP A 1 36 ? -10.952 -12.030 1.725 1.00 0.00 36 ASP A O 9
ATOM 13958 N N . ALA A 1 37 ? -10.081 -13.670 2.993 1.00 0.00 37 ALA A N 9
ATOM 13959 C CA . ALA A 1 37 ? -10.409 -14.728 2.046 1.00 0.00 37 ALA A CA 9
ATOM 13960 C C . ALA A 1 37 ? -11.230 -15.827 2.711 1.00 0.00 37 ALA A C 9
ATOM 13961 O O . ALA A 1 37 ? -10.837 -16.372 3.744 1.00 0.00 37 ALA A O 9
ATOM 13968 N N . LYS A 1 38 ? -12.372 -16.150 2.116 1.00 0.00 38 LYS A N 9
ATOM 13969 C CA . LYS A 1 38 ? -13.249 -17.185 2.649 1.00 0.00 38 LYS A CA 9
ATOM 13970 C C . LYS A 1 38 ? -13.396 -18.337 1.661 1.00 0.00 38 LYS A C 9
ATOM 13971 O O . LYS A 1 38 ? -12.964 -19.458 1.929 1.00 0.00 38 LYS A O 9
ATOM 13990 N N . THR A 1 39 ? -14.008 -18.054 0.514 1.00 0.00 39 THR A N 9
ATOM 13991 C CA . THR A 1 39 ? -14.211 -19.066 -0.514 1.00 0.00 39 THR A CA 9
ATOM 13992 C C . THR A 1 39 ? -13.074 -19.053 -1.530 1.00 0.00 39 THR A C 9
ATOM 13993 O O . THR A 1 39 ? -12.921 -19.988 -2.315 1.00 0.00 39 THR A O 9
ATOM 14004 N N . ALA A 1 40 ? -12.280 -17.988 -1.509 1.00 0.00 40 ALA A N 9
ATOM 14005 C CA . ALA A 1 40 ? -11.155 -17.855 -2.427 1.00 0.00 40 ALA A CA 9
ATOM 14006 C C . ALA A 1 40 ? -10.321 -19.131 -2.461 1.00 0.00 40 ALA A C 9
ATOM 14007 O O . ALA A 1 40 ? -9.981 -19.634 -3.530 1.00 0.00 40 ALA A O 9
ATOM 14014 N N . GLY A 1 41 ? -9.992 -19.649 -1.280 1.00 0.00 41 GLY A N 9
ATOM 14015 C CA . GLY A 1 41 ? -9.199 -20.861 -1.198 1.00 0.00 41 GLY A CA 9
ATOM 14016 C C . GLY A 1 41 ? -7.760 -20.587 -0.806 1.00 0.00 41 GLY A C 9
ATOM 14017 O O . GLY A 1 41 ? -7.493 -19.769 0.075 1.00 0.00 41 GLY A O 9
ATOM 14021 N N . LYS A 1 42 ? -6.830 -21.272 -1.461 1.00 0.00 42 LYS A N 9
ATOM 14022 C CA . LYS A 1 42 ? -5.409 -21.100 -1.177 1.00 0.00 42 LYS A CA 9
ATOM 14023 C C . LYS A 1 42 ? -4.772 -20.128 -2.165 1.00 0.00 42 LYS A C 9
ATOM 14024 O O . LYS A 1 42 ? -5.195 -20.032 -3.316 1.00 0.00 42 LYS A O 9
ATOM 14043 N N . GLY A 1 43 ? -3.749 -19.412 -1.708 1.00 0.00 43 GLY A N 9
ATOM 14044 C CA . GLY A 1 43 ? -3.069 -18.459 -2.565 1.00 0.00 43 GLY A CA 9
ATOM 14045 C C . GLY A 1 43 ? -2.403 -17.346 -1.780 1.00 0.00 43 GLY A C 9
ATOM 14046 O O . GLY A 1 43 ? -2.834 -17.009 -0.678 1.00 0.00 43 GLY A O 9
ATOM 14050 N N . LYS A 1 44 ? -1.346 -16.776 -2.348 1.00 0.00 44 LYS A N 9
ATOM 14051 C CA . LYS A 1 44 ? -0.617 -15.694 -1.695 1.00 0.00 44 LYS A CA 9
ATOM 14052 C C . LYS A 1 44 ? -1.044 -14.338 -2.249 1.00 0.00 44 LYS A C 9
ATOM 14053 O O . LYS A 1 44 ? -1.400 -14.219 -3.421 1.00 0.00 44 LYS A O 9
ATOM 14072 N N . VAL A 1 45 ? -1.004 -13.318 -1.398 1.00 0.00 45 VAL A N 9
ATOM 14073 C CA . VAL A 1 45 ? -1.384 -11.970 -1.803 1.00 0.00 45 VAL A CA 9
ATOM 14074 C C . VAL A 1 45 ? -0.163 -11.061 -1.903 1.00 0.00 45 VAL A C 9
ATOM 14075 O O . VAL A 1 45 ? 0.535 -10.830 -0.916 1.00 0.00 45 VAL A O 9
ATOM 14088 N N . THR A 1 46 ? 0.088 -10.547 -3.103 1.00 0.00 46 THR A N 9
ATOM 14089 C CA . THR A 1 46 ? 1.224 -9.664 -3.333 1.00 0.00 46 THR A CA 9
ATOM 14090 C C . THR A 1 46 ? 0.773 -8.216 -3.485 1.00 0.00 46 THR A C 9
ATOM 14091 O O . THR A 1 46 ? -0.198 -7.930 -4.186 1.00 0.00 46 THR A O 9
ATOM 14102 N N . CYS A 1 47 ? 1.485 -7.307 -2.827 1.00 0.00 47 CYS A N 9
ATOM 14103 C CA . CYS A 1 47 ? 1.157 -5.888 -2.890 1.00 0.00 47 CYS A CA 9
ATOM 14104 C C . CYS A 1 47 ? 2.340 -5.079 -3.412 1.00 0.00 47 CYS A C 9
ATOM 14105 O O . CYS A 1 47 ? 3.497 -5.423 -3.168 1.00 0.00 47 CYS A O 9
ATOM 14113 N N . THR A 1 48 ? 2.042 -4.003 -4.134 1.00 0.00 48 THR A N 9
ATOM 14114 C CA . THR A 1 48 ? 3.081 -3.146 -4.693 1.00 0.00 48 THR A CA 9
ATOM 14115 C C . THR A 1 48 ? 2.620 -1.695 -4.758 1.00 0.00 48 THR A C 9
ATOM 14116 O O . THR A 1 48 ? 1.805 -1.329 -5.604 1.00 0.00 48 THR A O 9
ATOM 14127 N N . VAL A 1 49 ? 3.148 -0.870 -3.859 1.00 0.00 49 VAL A N 9
ATOM 14128 C CA . VAL A 1 49 ? 2.793 0.543 -3.815 1.00 0.00 49 VAL A CA 9
ATOM 14129 C C . VAL A 1 49 ? 3.547 1.332 -4.880 1.00 0.00 49 VAL A C 9
ATOM 14130 O O . VAL A 1 49 ? 4.764 1.504 -4.796 1.00 0.00 49 VAL A O 9
ATOM 14143 N N . LEU A 1 50 ? 2.817 1.811 -5.880 1.00 0.00 50 LEU A N 9
ATOM 14144 C CA . LEU A 1 50 ? 3.415 2.584 -6.964 1.00 0.00 50 LEU A CA 9
ATOM 14145 C C . LEU A 1 50 ? 3.171 4.076 -6.767 1.00 0.00 50 LEU A C 9
ATOM 14146 O O . LEU A 1 50 ? 2.039 4.550 -6.867 1.00 0.00 50 LEU A O 9
ATOM 14162 N N . THR A 1 51 ? 4.241 4.814 -6.489 1.00 0.00 51 THR A N 9
ATOM 14163 C CA . THR A 1 51 ? 4.144 6.253 -6.279 1.00 0.00 51 THR A CA 9
ATOM 14164 C C . THR A 1 51 ? 3.915 6.986 -7.597 1.00 0.00 51 THR A C 9
ATOM 14165 O O . THR A 1 51 ? 4.368 6.560 -8.658 1.00 0.00 51 THR A O 9
ATOM 14176 N N . PRO A 1 52 ? 3.196 8.116 -7.528 1.00 0.00 52 PRO A N 9
ATOM 14177 C CA . PRO A 1 52 ? 2.892 8.934 -8.707 1.00 0.00 52 PRO A CA 9
ATOM 14178 C C . PRO A 1 52 ? 4.127 9.637 -9.258 1.00 0.00 52 PRO A C 9
ATOM 14179 O O . PRO A 1 52 ? 4.052 10.354 -10.256 1.00 0.00 52 PRO A O 9
ATOM 14190 N N . ASP A 1 53 ? 5.264 9.427 -8.604 1.00 0.00 53 ASP A N 9
ATOM 14191 C CA . ASP A 1 53 ? 6.517 10.040 -9.030 1.00 0.00 53 ASP A CA 9
ATOM 14192 C C . ASP A 1 53 ? 7.259 9.135 -10.010 1.00 0.00 53 ASP A C 9
ATOM 14193 O O . ASP A 1 53 ? 8.274 9.526 -10.585 1.00 0.00 53 ASP A O 9
ATOM 14202 N N . GLY A 1 54 ? 6.746 7.922 -10.193 1.00 0.00 54 GLY A N 9
ATOM 14203 C CA . GLY A 1 54 ? 7.372 6.981 -11.102 1.00 0.00 54 GLY A CA 9
ATOM 14204 C C . GLY A 1 54 ? 8.377 6.084 -10.406 1.00 0.00 54 GLY A C 9
ATOM 14205 O O . GLY A 1 54 ? 9.313 5.585 -11.030 1.00 0.00 54 GLY A O 9
ATOM 14209 N N . THR A 1 55 ? 8.183 5.878 -9.107 1.00 0.00 55 THR A N 9
ATOM 14210 C CA . THR A 1 55 ? 9.080 5.037 -8.324 1.00 0.00 55 THR A CA 9
ATOM 14211 C C . THR A 1 55 ? 8.300 4.019 -7.501 1.00 0.00 55 THR A C 9
ATOM 14212 O O . THR A 1 55 ? 7.210 4.308 -7.009 1.00 0.00 55 THR A O 9
ATOM 14223 N N . GLU A 1 56 ? 8.866 2.825 -7.354 1.00 0.00 56 GLU A N 9
ATOM 14224 C CA . GLU A 1 56 ? 8.222 1.763 -6.590 1.00 0.00 56 GLU A CA 9
ATOM 14225 C C . GLU A 1 56 ? 8.696 1.774 -5.140 1.00 0.00 56 GLU A C 9
ATOM 14226 O O . GLU A 1 56 ? 9.885 1.622 -4.863 1.00 0.00 56 GLU A O 9
ATOM 14238 N N . ALA A 1 57 ? 7.755 1.953 -4.218 1.00 0.00 57 ALA A N 9
ATOM 14239 C CA . ALA A 1 57 ? 8.075 1.983 -2.796 1.00 0.00 57 ALA A CA 9
ATOM 14240 C C . ALA A 1 57 ? 8.054 0.579 -2.201 1.00 0.00 57 ALA A C 9
ATOM 14241 O O . ALA A 1 57 ? 7.812 -0.400 -2.905 1.00 0.00 57 ALA A O 9
ATOM 14248 N N . GLU A 1 58 ? 8.309 0.490 -0.899 1.00 0.00 58 GLU A N 9
ATOM 14249 C CA . GLU A 1 58 ? 8.321 -0.796 -0.209 1.00 0.00 58 GLU A CA 9
ATOM 14250 C C . GLU A 1 58 ? 7.011 -1.023 0.539 1.00 0.00 58 GLU A C 9
ATOM 14251 O O . GLU A 1 58 ? 6.495 -0.120 1.198 1.00 0.00 58 GLU A O 9
ATOM 14263 N N . ALA A 1 59 ? 6.478 -2.236 0.433 1.00 0.00 59 ALA A N 9
ATOM 14264 C CA . ALA A 1 59 ? 5.230 -2.584 1.100 1.00 0.00 59 ALA A CA 9
ATOM 14265 C C . ALA A 1 59 ? 5.376 -3.872 1.902 1.00 0.00 59 ALA A C 9
ATOM 14266 O O . ALA A 1 59 ? 5.582 -4.947 1.337 1.00 0.00 59 ALA A O 9
ATOM 14273 N N . ASP A 1 60 ? 5.272 -3.758 3.221 1.00 0.00 60 ASP A N 9
ATOM 14274 C CA . ASP A 1 60 ? 5.392 -4.915 4.101 1.00 0.00 60 ASP A CA 9
ATOM 14275 C C . ASP A 1 60 ? 4.179 -5.830 3.964 1.00 0.00 60 ASP A C 9
ATOM 14276 O O . ASP A 1 60 ? 3.045 -5.364 3.851 1.00 0.00 60 ASP A O 9
ATOM 14285 N N . VAL A 1 61 ? 4.427 -7.136 3.974 1.00 0.00 61 VAL A N 9
ATOM 14286 C CA . VAL A 1 61 ? 3.357 -8.118 3.850 1.00 0.00 61 VAL A CA 9
ATOM 14287 C C . VAL A 1 61 ? 3.449 -9.173 4.947 1.00 0.00 61 VAL A C 9
ATOM 14288 O O . VAL A 1 61 ? 4.443 -9.893 5.047 1.00 0.00 61 VAL A O 9
ATOM 14301 N N . ILE A 1 62 ? 2.406 -9.258 5.767 1.00 0.00 62 ILE A N 9
ATOM 14302 C CA . ILE A 1 62 ? 2.370 -10.227 6.856 1.00 0.00 62 ILE A CA 9
ATOM 14303 C C . ILE A 1 62 ? 1.195 -11.186 6.699 1.00 0.00 62 ILE A C 9
ATOM 14304 O O . ILE A 1 62 ? 0.072 -10.766 6.419 1.00 0.00 62 ILE A O 9
ATOM 14320 N N . GLU A 1 63 ? 1.460 -12.474 6.885 1.00 0.00 63 GLU A N 9
ATOM 14321 C CA . GLU A 1 63 ? 0.424 -13.494 6.764 1.00 0.00 63 GLU A CA 9
ATOM 14322 C C . GLU A 1 63 ? -0.172 -13.826 8.129 1.00 0.00 63 GLU A C 9
ATOM 14323 O O . GLU A 1 63 ? 0.480 -13.664 9.160 1.00 0.00 63 GLU A O 9
ATOM 14335 N N . ASN A 1 64 ? -1.417 -14.291 8.127 1.00 0.00 64 ASN A N 9
ATOM 14336 C CA . ASN A 1 64 ? -2.104 -14.646 9.364 1.00 0.00 64 ASN A CA 9
ATOM 14337 C C . ASN A 1 64 ? -2.742 -16.027 9.255 1.00 0.00 64 ASN A C 9
ATOM 14338 O O . ASN A 1 64 ? -3.192 -16.430 8.184 1.00 0.00 64 ASN A O 9
ATOM 14349 N N . GLU A 1 65 ? -2.777 -16.747 10.372 1.00 0.00 65 GLU A N 9
ATOM 14350 C CA . GLU A 1 65 ? -3.360 -18.083 10.402 1.00 0.00 65 GLU A CA 9
ATOM 14351 C C . GLU A 1 65 ? -4.778 -18.070 9.840 1.00 0.00 65 GLU A C 9
ATOM 14352 O O . GLU A 1 65 ? -5.301 -19.102 9.422 1.00 0.00 65 GLU A O 9
ATOM 14364 N N . ASP A 1 66 ? -5.395 -16.893 9.835 1.00 0.00 66 ASP A N 9
ATOM 14365 C CA . ASP A 1 66 ? -6.753 -16.745 9.324 1.00 0.00 66 ASP A CA 9
ATOM 14366 C C . ASP A 1 66 ? -6.746 -16.547 7.811 1.00 0.00 66 ASP A C 9
ATOM 14367 O O . ASP A 1 66 ? -7.601 -15.851 7.263 1.00 0.00 66 ASP A O 9
ATOM 14376 N N . GLY A 1 67 ? -5.776 -17.162 7.143 1.00 0.00 67 GLY A N 9
ATOM 14377 C CA . GLY A 1 67 ? -5.675 -17.041 5.701 1.00 0.00 67 GLY A CA 9
ATOM 14378 C C . GLY A 1 67 ? -5.835 -15.609 5.227 1.00 0.00 67 GLY A C 9
ATOM 14379 O O . GLY A 1 67 ? -6.474 -15.352 4.207 1.00 0.00 67 GLY A O 9
ATOM 14383 N N . THR A 1 68 ? -5.253 -14.673 5.972 1.00 0.00 68 THR A N 9
ATOM 14384 C CA . THR A 1 68 ? -5.336 -13.260 5.624 1.00 0.00 68 THR A CA 9
ATOM 14385 C C . THR A 1 68 ? -3.950 -12.637 5.516 1.00 0.00 68 THR A C 9
ATOM 14386 O O . THR A 1 68 ? -2.952 -13.253 5.893 1.00 0.00 68 THR A O 9
ATOM 14397 N N . TYR A 1 69 ? -3.893 -11.414 5.001 1.00 0.00 69 TYR A N 9
ATOM 14398 C CA . TYR A 1 69 ? -2.627 -10.709 4.842 1.00 0.00 69 TYR A CA 9
ATOM 14399 C C . TYR A 1 69 ? -2.762 -9.247 5.254 1.00 0.00 69 TYR A C 9
ATOM 14400 O O . TYR A 1 69 ? -3.724 -8.573 4.884 1.00 0.00 69 TYR A O 9
ATOM 14418 N N . ASP A 1 70 ? -1.792 -8.762 6.022 1.00 0.00 70 ASP A N 9
ATOM 14419 C CA . ASP A 1 70 ? -1.802 -7.379 6.483 1.00 0.00 70 ASP A CA 9
ATOM 14420 C C . ASP A 1 70 ? -0.689 -6.577 5.816 1.00 0.00 70 ASP A C 9
ATOM 14421 O O . ASP A 1 70 ? 0.492 -6.898 5.957 1.00 0.00 70 ASP A O 9
ATOM 14430 N N . ILE A 1 71 ? -1.074 -5.534 5.087 1.00 0.00 71 ILE A N 9
ATOM 14431 C CA . ILE A 1 71 ? -0.108 -4.686 4.397 1.00 0.00 71 ILE A CA 9
ATOM 14432 C C . ILE A 1 71 ? -0.207 -3.242 4.874 1.00 0.00 71 ILE A C 9
ATOM 14433 O O . ILE A 1 71 ? -1.290 -2.758 5.206 1.00 0.00 71 ILE A O 9
ATOM 14449 N N . PHE A 1 72 ? 0.930 -2.555 4.906 1.00 0.00 72 PHE A N 9
ATOM 14450 C CA . PHE A 1 72 ? 0.973 -1.164 5.341 1.00 0.00 72 PHE A CA 9
ATOM 14451 C C . PHE A 1 72 ? 1.907 -0.345 4.455 1.00 0.00 72 PHE A C 9
ATOM 14452 O O . PHE A 1 72 ? 2.844 -0.879 3.860 1.00 0.00 72 PHE A O 9
ATOM 14469 N N . TYR A 1 73 ? 1.644 0.954 4.371 1.00 0.00 73 TYR A N 9
ATOM 14470 C CA . TYR A 1 73 ? 2.459 1.847 3.556 1.00 0.00 73 TYR A CA 9
ATOM 14471 C C . TYR A 1 73 ? 2.225 3.304 3.944 1.00 0.00 73 TYR A C 9
ATOM 14472 O O . TYR A 1 73 ? 1.221 3.638 4.574 1.00 0.00 73 TYR A O 9
ATOM 14490 N N . THR A 1 74 ? 3.159 4.170 3.561 1.00 0.00 74 THR A N 9
ATOM 14491 C CA . THR A 1 74 ? 3.057 5.591 3.868 1.00 0.00 74 THR A CA 9
ATOM 14492 C C . THR A 1 74 ? 3.189 6.436 2.607 1.00 0.00 74 THR A C 9
ATOM 14493 O O . THR A 1 74 ? 3.949 6.100 1.700 1.00 0.00 74 THR A O 9
ATOM 14504 N N . ALA A 1 75 ? 2.445 7.536 2.557 1.00 0.00 75 ALA A N 9
ATOM 14505 C CA . ALA A 1 75 ? 2.481 8.432 1.407 1.00 0.00 75 ALA A CA 9
ATOM 14506 C C . ALA A 1 75 ? 3.257 9.704 1.728 1.00 0.00 75 ALA A C 9
ATOM 14507 O O . ALA A 1 75 ? 2.747 10.603 2.394 1.00 0.00 75 ALA A O 9
ATOM 14514 N N . ALA A 1 76 ? 4.495 9.773 1.249 1.00 0.00 76 ALA A N 9
ATOM 14515 C CA . ALA A 1 76 ? 5.341 10.936 1.484 1.00 0.00 76 ALA A CA 9
ATOM 14516 C C . ALA A 1 76 ? 4.695 12.205 0.937 1.00 0.00 76 ALA A C 9
ATOM 14517 O O . ALA A 1 76 ? 4.651 13.233 1.613 1.00 0.00 76 ALA A O 9
ATOM 14524 N N . LYS A 1 77 ? 4.195 12.126 -0.291 1.00 0.00 77 LYS A N 9
ATOM 14525 C CA . LYS A 1 77 ? 3.550 13.266 -0.930 1.00 0.00 77 LYS A CA 9
ATOM 14526 C C . LYS A 1 77 ? 2.228 12.856 -1.572 1.00 0.00 77 LYS A C 9
ATOM 14527 O O . LYS A 1 77 ? 2.031 11.704 -1.961 1.00 0.00 77 LYS A O 9
ATOM 14546 N N . PRO A 1 78 ? 1.301 13.818 -1.687 1.00 0.00 78 PRO A N 9
ATOM 14547 C CA . PRO A 1 78 ? -0.017 13.580 -2.283 1.00 0.00 78 PRO A CA 9
ATOM 14548 C C . PRO A 1 78 ? 0.062 13.340 -3.787 1.00 0.00 78 PRO A C 9
ATOM 14549 O O . PRO A 1 78 ? 1.007 13.772 -4.446 1.00 0.00 78 PRO A O 9
ATOM 14560 N N . GLY A 1 79 ? -0.939 12.647 -4.324 1.00 0.00 79 GLY A N 9
ATOM 14561 C CA . GLY A 1 79 ? -0.963 12.362 -5.747 1.00 0.00 79 GLY A CA 9
ATOM 14562 C C . GLY A 1 79 ? -1.801 11.144 -6.079 1.00 0.00 79 GLY A C 9
ATOM 14563 O O . GLY A 1 79 ? -2.762 10.830 -5.376 1.00 0.00 79 GLY A O 9
ATOM 14567 N N . THR A 1 80 ? -1.438 10.453 -7.156 1.00 0.00 80 THR A N 9
ATOM 14568 C CA . THR A 1 80 ? -2.165 9.264 -7.582 1.00 0.00 80 THR A CA 9
ATOM 14569 C C . THR A 1 80 ? -1.341 8.003 -7.348 1.00 0.00 80 THR A C 9
ATOM 14570 O O . THR A 1 80 ? -0.385 7.731 -8.074 1.00 0.00 80 THR A O 9
ATOM 14581 N N . TYR A 1 81 ? -1.719 7.235 -6.331 1.00 0.00 81 TYR A N 9
ATOM 14582 C CA . TYR A 1 81 ? -1.014 6.003 -6.001 1.00 0.00 81 TYR A CA 9
ATOM 14583 C C . TYR A 1 81 ? -1.710 4.794 -6.618 1.00 0.00 81 TYR A C 9
ATOM 14584 O O . TYR A 1 81 ? -2.939 4.732 -6.673 1.00 0.00 81 TYR A O 9
ATOM 14602 N N . VAL A 1 82 ? -0.916 3.835 -7.083 1.00 0.00 82 VAL A N 9
ATOM 14603 C CA . VAL A 1 82 ? -1.454 2.626 -7.696 1.00 0.00 82 VAL A CA 9
ATOM 14604 C C . VAL A 1 82 ? -1.000 1.379 -6.944 1.00 0.00 82 VAL A C 9
ATOM 14605 O O . VAL A 1 82 ? 0.193 1.078 -6.887 1.00 0.00 82 VAL A O 9
ATOM 14618 N N . ILE A 1 83 ? -1.957 0.659 -6.371 1.00 0.00 83 ILE A N 9
ATOM 14619 C CA . ILE A 1 83 ? -1.654 -0.556 -5.625 1.00 0.00 83 ILE A CA 9
ATOM 14620 C C . ILE A 1 83 ? -2.061 -1.799 -6.410 1.00 0.00 83 ILE A C 9
ATOM 14621 O O . ILE A 1 83 ? -3.206 -1.926 -6.841 1.00 0.00 83 ILE A O 9
ATOM 14637 N N . TYR A 1 84 ? -1.114 -2.713 -6.591 1.00 0.00 84 TYR A N 9
ATOM 14638 C CA . TYR A 1 84 ? -1.373 -3.946 -7.324 1.00 0.00 84 TYR A CA 9
ATOM 14639 C C . TYR A 1 84 ? -1.556 -5.121 -6.368 1.00 0.00 84 TYR A C 9
ATOM 14640 O O . TYR A 1 84 ? -0.675 -5.427 -5.566 1.00 0.00 84 TYR A O 9
ATOM 14658 N N . VAL A 1 85 ? -2.710 -5.775 -6.459 1.00 0.00 85 VAL A N 9
ATOM 14659 C CA . VAL A 1 85 ? -3.012 -6.917 -5.605 1.00 0.00 85 VAL A CA 9
ATOM 14660 C C . VAL A 1 85 ? -3.279 -8.168 -6.434 1.00 0.00 85 VAL A C 9
ATOM 14661 O O . VAL A 1 85 ? -4.166 -8.181 -7.287 1.00 0.00 85 VAL A O 9
ATOM 14674 N N . ARG A 1 86 ? -2.507 -9.219 -6.176 1.00 0.00 86 ARG A N 9
ATOM 14675 C CA . ARG A 1 86 ? -2.662 -10.476 -6.899 1.00 0.00 86 ARG A CA 9
ATOM 14676 C C . ARG A 1 86 ? -2.781 -11.648 -5.931 1.00 0.00 86 ARG A C 9
ATOM 14677 O O . ARG A 1 86 ? -2.037 -11.739 -4.954 1.00 0.00 86 ARG A O 9
ATOM 14698 N N . PHE A 1 87 ? -3.722 -12.545 -6.208 1.00 0.00 87 PHE A N 9
ATOM 14699 C CA . PHE A 1 87 ? -3.941 -13.711 -5.362 1.00 0.00 87 PHE A CA 9
ATOM 14700 C C . PHE A 1 87 ? -3.674 -15.001 -6.133 1.00 0.00 87 PHE A C 9
ATOM 14701 O O . PHE A 1 87 ? -4.326 -15.281 -7.138 1.00 0.00 87 PHE A O 9
ATOM 14718 N N . GLY A 1 88 ? -2.712 -15.783 -5.654 1.00 0.00 88 GLY A N 9
ATOM 14719 C CA . GLY A 1 88 ? -2.375 -17.032 -6.310 1.00 0.00 88 GLY A CA 9
ATOM 14720 C C . GLY A 1 88 ? -2.131 -16.860 -7.796 1.00 0.00 88 GLY A C 9
ATOM 14721 O O . GLY A 1 88 ? -2.488 -17.724 -8.595 1.00 0.00 88 GLY A O 9
ATOM 14725 N N . GLY A 1 89 ? -1.521 -15.738 -8.167 1.00 0.00 89 GLY A N 9
ATOM 14726 C CA . GLY A 1 89 ? -1.242 -15.474 -9.567 1.00 0.00 89 GLY A CA 9
ATOM 14727 C C . GLY A 1 89 ? -2.465 -14.992 -10.322 1.00 0.00 89 GLY A C 9
ATOM 14728 O O . GLY A 1 89 ? -2.557 -15.155 -11.538 1.00 0.00 89 GLY A O 9
ATOM 14732 N N . VAL A 1 90 ? -3.410 -14.399 -9.598 1.00 0.00 90 VAL A N 9
ATOM 14733 C CA . VAL A 1 90 ? -4.634 -13.893 -10.206 1.00 0.00 90 VAL A CA 9
ATOM 14734 C C . VAL A 1 90 ? -4.916 -12.461 -9.765 1.00 0.00 90 VAL A C 9
ATOM 14735 O O . VAL A 1 90 ? -5.127 -12.196 -8.581 1.00 0.00 90 VAL A O 9
ATOM 14748 N N . ASP A 1 91 ? -4.918 -11.542 -10.724 1.00 0.00 91 ASP A N 9
ATOM 14749 C CA . ASP A 1 91 ? -5.176 -10.136 -10.434 1.00 0.00 91 ASP A CA 9
ATOM 14750 C C . ASP A 1 91 ? -6.665 -9.892 -10.207 1.00 0.00 91 ASP A C 9
ATOM 14751 O O . ASP A 1 91 ? -7.442 -9.804 -11.158 1.00 0.00 91 ASP A O 9
ATOM 14760 N N . ILE A 1 92 ? -7.055 -9.786 -8.940 1.00 0.00 92 ILE A N 9
ATOM 14761 C CA . ILE A 1 92 ? -8.450 -9.552 -8.589 1.00 0.00 92 ILE A CA 9
ATOM 14762 C C . ILE A 1 92 ? -9.089 -8.531 -9.524 1.00 0.00 92 ILE A C 9
ATOM 14763 O O . ILE A 1 92 ? -8.414 -7.695 -10.125 1.00 0.00 92 ILE A O 9
ATOM 14779 N N . PRO A 1 93 ? -10.422 -8.599 -9.650 1.00 0.00 93 PRO A N 9
ATOM 14780 C CA . PRO A 1 93 ? -11.183 -7.687 -10.510 1.00 0.00 93 PRO A CA 9
ATOM 14781 C C . PRO A 1 93 ? -11.209 -6.263 -9.964 1.00 0.00 93 PRO A C 9
ATOM 14782 O O . PRO A 1 93 ? -11.856 -5.383 -10.531 1.00 0.00 93 PRO A O 9
ATOM 14793 N N . ASN A 1 94 ? -10.501 -6.044 -8.861 1.00 0.00 94 ASN A N 9
ATOM 14794 C CA . ASN A 1 94 ? -10.443 -4.726 -8.238 1.00 0.00 94 ASN A CA 9
ATOM 14795 C C . ASN A 1 94 ? -9.088 -4.069 -8.482 1.00 0.00 94 ASN A C 9
ATOM 14796 O O . ASN A 1 94 ? -8.892 -2.895 -8.171 1.00 0.00 94 ASN A O 9
ATOM 14807 N N . SER A 1 95 ? -8.157 -4.834 -9.042 1.00 0.00 95 SER A N 9
ATOM 14808 C CA . SER A 1 95 ? -6.820 -4.328 -9.324 1.00 0.00 95 SER A CA 9
ATOM 14809 C C . SER A 1 95 ? -6.714 -3.847 -10.768 1.00 0.00 95 SER A C 9
ATOM 14810 O O . SER A 1 95 ? -7.293 -4.429 -11.687 1.00 0.00 95 SER A O 9
ATOM 14818 N N . PRO A 1 96 ? -5.959 -2.758 -10.975 1.00 0.00 96 PRO A N 9
ATOM 14819 C CA . PRO A 1 96 ? -5.267 -2.058 -9.890 1.00 0.00 96 PRO A CA 9
ATOM 14820 C C . PRO A 1 96 ? -6.232 -1.331 -8.960 1.00 0.00 96 PRO A C 9
ATOM 14821 O O . PRO A 1 96 ? -7.440 -1.302 -9.202 1.00 0.00 96 PRO A O 9
ATOM 14832 N N . PHE A 1 97 ? -5.693 -0.743 -7.896 1.00 0.00 97 PHE A N 9
ATOM 14833 C CA . PHE A 1 97 ? -6.508 -0.017 -6.930 1.00 0.00 97 PHE A CA 9
ATOM 14834 C C . PHE A 1 97 ? -6.200 1.477 -6.972 1.00 0.00 97 PHE A C 9
ATOM 14835 O O . PHE A 1 97 ? -5.121 1.912 -6.569 1.00 0.00 97 PHE A O 9
ATOM 14852 N N . THR A 1 98 ? -7.155 2.259 -7.467 1.00 0.00 98 THR A N 9
ATOM 14853 C CA . THR A 1 98 ? -6.986 3.703 -7.565 1.00 0.00 98 THR A CA 9
ATOM 14854 C C . THR A 1 98 ? -7.049 4.359 -6.190 1.00 0.00 98 THR A C 9
ATOM 14855 O O . THR A 1 98 ? -8.117 4.453 -5.584 1.00 0.00 98 THR A O 9
ATOM 14866 N N . VAL A 1 99 ? -5.899 4.812 -5.702 1.00 0.00 99 VAL A N 9
ATOM 14867 C CA . VAL A 1 99 ? -5.824 5.461 -4.399 1.00 0.00 99 VAL A CA 9
ATOM 14868 C C . VAL A 1 99 ? -5.275 6.878 -4.522 1.00 0.00 99 VAL A C 9
ATOM 14869 O O . VAL A 1 99 ? -4.118 7.076 -4.892 1.00 0.00 99 VAL A O 9
ATOM 14882 N N . MET A 1 100 ? -6.112 7.860 -4.206 1.00 0.00 100 MET A N 9
ATOM 14883 C CA . MET A 1 100 ? -5.709 9.260 -4.279 1.00 0.00 100 MET A CA 9
ATOM 14884 C C . MET A 1 100 ? -5.352 9.796 -2.897 1.00 0.00 100 MET A C 9
ATOM 14885 O O . MET A 1 100 ? -6.233 10.070 -2.081 1.00 0.00 100 MET A O 9
ATOM 14899 N N . ALA A 1 101 ? -4.057 9.943 -2.640 1.00 0.00 101 ALA A N 9
ATOM 14900 C CA . ALA A 1 101 ? -3.584 10.448 -1.357 1.00 0.00 101 ALA A CA 9
ATOM 14901 C C . ALA A 1 101 ? -3.681 11.968 -1.296 1.00 0.00 101 ALA A C 9
ATOM 14902 O O . ALA A 1 101 ? -3.225 12.667 -2.201 1.00 0.00 101 ALA A O 9
ATOM 14909 N N . THR A 1 102 ? -4.278 12.477 -0.222 1.00 0.00 102 THR A N 9
ATOM 14910 C CA . THR A 1 102 ? -4.436 13.915 -0.044 1.00 0.00 102 THR A CA 9
ATOM 14911 C C . THR A 1 102 ? -3.986 14.349 1.347 1.00 0.00 102 THR A C 9
ATOM 14912 O O . THR A 1 102 ? -4.116 13.599 2.314 1.00 0.00 102 THR A O 9
ATOM 14923 N N . ASP A 1 103 ? -3.460 15.565 1.439 1.00 0.00 103 ASP A N 9
ATOM 14924 C CA . ASP A 1 103 ? -2.992 16.100 2.714 1.00 0.00 103 ASP A CA 9
ATOM 14925 C C . ASP A 1 103 ? -4.157 16.304 3.676 1.00 0.00 103 ASP A C 9
ATOM 14926 O O . ASP A 1 103 ? -3.989 16.239 4.893 1.00 0.00 103 ASP A O 9
ATOM 14935 N N . GLY A 1 104 ? -5.341 16.553 3.123 1.00 0.00 104 GLY A N 9
ATOM 14936 C CA . GLY A 1 104 ? -6.516 16.765 3.947 1.00 0.00 104 GLY A CA 9
ATOM 14937 C C . GLY A 1 104 ? -6.464 18.076 4.705 1.00 0.00 104 GLY A C 9
ATOM 14938 O O . GLY A 1 104 ? -6.528 19.149 4.106 1.00 0.00 104 GLY A O 9
ATOM 14942 N N . GLU A 1 105 ? -6.351 17.991 6.027 1.00 0.00 105 GLU A N 9
ATOM 14943 C CA . GLU A 1 105 ? -6.293 19.182 6.866 1.00 0.00 105 GLU A CA 9
ATOM 14944 C C . GLU A 1 105 ? -4.847 19.587 7.138 1.00 0.00 105 GLU A C 9
ATOM 14945 O O . GLU A 1 105 ? -4.048 18.788 7.629 1.00 0.00 105 GLU A O 9
ATOM 14957 N N . VAL A 1 106 ? -4.517 20.833 6.815 1.00 0.00 106 VAL A N 9
ATOM 14958 C CA . VAL A 1 106 ? -3.169 21.345 7.024 1.00 0.00 106 VAL A CA 9
ATOM 14959 C C . VAL A 1 106 ? -3.141 22.378 8.146 1.00 0.00 106 VAL A C 9
ATOM 14960 O O . VAL A 1 106 ? -4.074 23.165 8.303 1.00 0.00 106 VAL A O 9
ATOM 14973 N N . THR A 1 107 ? -2.063 22.370 8.924 1.00 0.00 107 THR A N 9
ATOM 14974 C CA . THR A 1 107 ? -1.913 23.305 10.032 1.00 0.00 107 THR A CA 9
ATOM 14975 C C . THR A 1 107 ? -1.901 24.746 9.537 1.00 0.00 107 THR A C 9
ATOM 14976 O O . THR A 1 107 ? -1.578 25.013 8.380 1.00 0.00 107 THR A O 9
ATOM 14987 N N . ALA A 1 108 ? -2.255 25.674 10.420 1.00 0.00 108 ALA A N 9
ATOM 14988 C CA . ALA A 1 108 ? -2.282 27.089 10.073 1.00 0.00 108 ALA A CA 9
ATOM 14989 C C . ALA A 1 108 ? -0.929 27.549 9.538 1.00 0.00 108 ALA A C 9
ATOM 14990 O O . ALA A 1 108 ? -0.830 28.043 8.414 1.00 0.00 108 ALA A O 9
ATOM 14997 N N . VAL A 1 109 ? 0.110 27.386 10.350 1.00 0.00 109 VAL A N 9
ATOM 14998 C CA . VAL A 1 109 ? 1.456 27.784 9.958 1.00 0.00 109 VAL A CA 9
ATOM 14999 C C . VAL A 1 109 ? 2.408 26.592 9.975 1.00 0.00 109 VAL A C 9
ATOM 15000 O O . VAL A 1 109 ? 2.072 25.524 10.484 1.00 0.00 109 VAL A O 9
ATOM 15013 N N . GLU A 1 110 ? 3.599 26.786 9.416 1.00 0.00 110 GLU A N 9
ATOM 15014 C CA . GLU A 1 110 ? 4.600 25.726 9.367 1.00 0.00 110 GLU A CA 9
ATOM 15015 C C . GLU A 1 110 ? 5.836 26.108 10.177 1.00 0.00 110 GLU A C 9
ATOM 15016 O O . GLU A 1 110 ? 6.300 25.339 11.018 1.00 0.00 110 GLU A O 9
ATOM 15028 N N . GLU A 1 111 ? 6.363 27.300 9.916 1.00 0.00 111 GLU A N 9
ATOM 15029 C CA . GLU A 1 111 ? 7.545 27.783 10.620 1.00 0.00 111 GLU A CA 9
ATOM 15030 C C . GLU A 1 111 ? 7.182 28.281 12.016 1.00 0.00 111 GLU A C 9
ATOM 15031 O O . GLU A 1 111 ? 6.151 28.925 12.208 1.00 0.00 111 GLU A O 9
ATOM 15043 N N . ALA A 1 112 ? 8.036 27.976 12.987 1.00 0.00 112 ALA A N 9
ATOM 15044 C CA . ALA A 1 112 ? 7.808 28.393 14.364 1.00 0.00 112 ALA A CA 9
ATOM 15045 C C . ALA A 1 112 ? 8.731 29.544 14.750 1.00 0.00 112 ALA A C 9
ATOM 15046 O O . ALA A 1 112 ? 9.892 29.603 14.346 1.00 0.00 112 ALA A O 9
ATOM 15053 N N . PRO A 1 113 ? 8.205 30.483 15.551 1.00 0.00 113 PRO A N 9
ATOM 15054 C CA . PRO A 1 113 ? 8.966 31.650 16.009 1.00 0.00 113 PRO A CA 9
ATOM 15055 C C . PRO A 1 113 ? 10.059 31.275 17.004 1.00 0.00 113 PRO A C 9
ATOM 15056 O O . PRO A 1 113 ? 10.900 32.101 17.357 1.00 0.00 113 PRO A O 9
ATOM 15067 N N . VAL A 1 114 ? 10.043 30.024 17.450 1.00 0.00 114 VAL A N 9
ATOM 15068 C CA . VAL A 1 114 ? 11.034 29.538 18.403 1.00 0.00 114 VAL A CA 9
ATOM 15069 C C . VAL A 1 114 ? 12.393 30.185 18.159 1.00 0.00 114 VAL A C 9
ATOM 15070 O O . VAL A 1 114 ? 12.813 30.358 17.016 1.00 0.00 114 VAL A O 9
ATOM 15083 N N . ASN A 1 115 ? 13.076 30.540 19.243 1.00 0.00 115 ASN A N 9
ATOM 15084 C CA . ASN A 1 115 ? 14.389 31.168 19.146 1.00 0.00 115 ASN A CA 9
ATOM 15085 C C . ASN A 1 115 ? 15.141 31.059 20.469 1.00 0.00 115 ASN A C 9
ATOM 15086 O O . ASN A 1 115 ? 14.539 30.869 21.525 1.00 0.00 115 ASN A O 9
ATOM 15097 N N . ALA A 1 116 ? 16.463 31.182 20.403 1.00 0.00 116 ALA A N 9
ATOM 15098 C CA . ALA A 1 116 ? 17.299 31.101 21.594 1.00 0.00 116 ALA A CA 9
ATOM 15099 C C . ALA A 1 116 ? 17.970 32.438 21.886 1.00 0.00 116 ALA A C 9
ATOM 15100 O O . ALA A 1 116 ? 18.703 32.972 21.053 1.00 0.00 116 ALA A O 9
ATOM 15107 N N . CYS A 1 117 ? 17.716 32.975 23.075 1.00 0.00 117 CYS A N 9
ATOM 15108 C CA . CYS A 1 117 ? 18.294 34.252 23.476 1.00 0.00 117 CYS A CA 9
ATOM 15109 C C . CYS A 1 117 ? 19.793 34.282 23.197 1.00 0.00 117 CYS A C 9
ATOM 15110 O O . CYS A 1 117 ? 20.521 33.330 23.478 1.00 0.00 117 CYS A O 9
ATOM 15118 N N . PRO A 1 118 ? 20.268 35.400 22.629 1.00 0.00 118 PRO A N 9
ATOM 15119 C CA . PRO A 1 118 ? 21.684 35.580 22.298 1.00 0.00 118 PRO A CA 9
ATOM 15120 C C . PRO A 1 118 ? 22.556 35.725 23.540 1.00 0.00 118 PRO A C 9
ATOM 15121 O O . PRO A 1 118 ? 22.768 36.832 24.036 1.00 0.00 118 PRO A O 9
ATOM 15132 N N . SER A 1 119 ? 23.059 34.601 24.039 1.00 0.00 119 SER A N 9
ATOM 15133 C CA . SER A 1 119 ? 23.905 34.602 25.226 1.00 0.00 119 SER A CA 9
ATOM 15134 C C . SER A 1 119 ? 25.382 34.631 24.842 1.00 0.00 119 SER A C 9
ATOM 15135 O O . SER A 1 119 ? 25.842 33.816 24.042 1.00 0.00 119 SER A O 9
ATOM 15143 N N . GLY A 1 120 ? 26.119 35.577 25.416 1.00 0.00 120 GLY A N 9
ATOM 15144 C CA . GLY A 1 120 ? 27.534 35.696 25.121 1.00 0.00 120 GLY A CA 9
ATOM 15145 C C . GLY A 1 120 ? 28.086 37.065 25.465 1.00 0.00 120 GLY A C 9
ATOM 15146 O O . GLY A 1 120 ? 28.361 37.884 24.589 1.00 0.00 120 GLY A O 9
ATOM 15150 N N . PRO A 1 121 ? 28.251 37.330 26.769 1.00 0.00 121 PRO A N 9
ATOM 15151 C CA . PRO A 1 121 ? 28.772 38.610 27.257 1.00 0.00 121 PRO A CA 9
ATOM 15152 C C . PRO A 1 121 ? 30.251 38.796 26.931 1.00 0.00 121 PRO A C 9
ATOM 15153 O O . PRO A 1 121 ? 30.957 37.831 26.638 1.00 0.00 121 PRO A O 9
ATOM 15164 N N . SER A 1 122 ? 30.712 40.041 26.985 1.00 0.00 122 SER A N 9
ATOM 15165 C CA . SER A 1 122 ? 32.107 40.353 26.693 1.00 0.00 122 SER A CA 9
ATOM 15166 C C . SER A 1 122 ? 32.720 41.197 27.805 1.00 0.00 122 SER A C 9
ATOM 15167 O O . SER A 1 122 ? 32.034 41.594 28.748 1.00 0.00 122 SER A O 9
ATOM 15175 N N . SER A 1 123 ? 34.016 41.468 27.689 1.00 0.00 123 SER A N 9
ATOM 15176 C CA . SER A 1 123 ? 34.724 42.261 28.687 1.00 0.00 123 SER A CA 9
ATOM 15177 C C . SER A 1 123 ? 35.829 43.089 28.038 1.00 0.00 123 SER A C 9
ATOM 15178 O O . SER A 1 123 ? 36.436 42.671 27.052 1.00 0.00 123 SER A O 9
ATOM 15186 N N . GLY A 1 124 ? 36.084 44.267 28.598 1.00 0.00 124 GLY A N 9
ATOM 15187 C CA . GLY A 1 124 ? 37.115 45.136 28.062 1.00 0.00 124 GLY A CA 9
ATOM 15188 C C . GLY A 1 124 ? 36.579 46.096 27.018 1.00 0.00 124 GLY A C 9
ATOM 15189 O O . GLY A 1 124 ? 36.759 47.309 27.130 1.00 0.00 124 GLY A O 9
ATOM 15193 N N . GLY A 1 1 ? 0.566 -25.509 12.588 1.00 0.00 1 GLY A N 10
ATOM 15194 C CA . GLY A 1 1 ? -0.794 -25.644 13.076 1.00 0.00 1 GLY A CA 10
ATOM 15195 C C . GLY A 1 1 ? -1.691 -26.378 12.099 1.00 0.00 1 GLY A C 10
ATOM 15196 O O . GLY A 1 1 ? -1.354 -27.467 11.634 1.00 0.00 1 GLY A O 10
ATOM 15200 N N . SER A 1 2 ? -2.837 -25.782 11.786 1.00 0.00 2 SER A N 10
ATOM 15201 C CA . SER A 1 2 ? -3.788 -26.388 10.862 1.00 0.00 2 SER A CA 10
ATOM 15202 C C . SER A 1 2 ? -3.852 -25.603 9.556 1.00 0.00 2 SER A C 10
ATOM 15203 O O . SER A 1 2 ? -3.919 -24.373 9.561 1.00 0.00 2 SER A O 10
ATOM 15211 N N . SER A 1 3 ? -3.831 -26.323 8.439 1.00 0.00 3 SER A N 10
ATOM 15212 C CA . SER A 1 3 ? -3.882 -25.694 7.123 1.00 0.00 3 SER A CA 10
ATOM 15213 C C . SER A 1 3 ? -4.075 -26.739 6.029 1.00 0.00 3 SER A C 10
ATOM 15214 O O . SER A 1 3 ? -3.367 -27.744 5.983 1.00 0.00 3 SER A O 10
ATOM 15222 N N . GLY A 1 4 ? -5.041 -26.494 5.149 1.00 0.00 4 GLY A N 10
ATOM 15223 C CA . GLY A 1 4 ? -5.311 -27.421 4.066 1.00 0.00 4 GLY A CA 10
ATOM 15224 C C . GLY A 1 4 ? -4.605 -27.035 2.782 1.00 0.00 4 GLY A C 10
ATOM 15225 O O . GLY A 1 4 ? -3.487 -26.521 2.811 1.00 0.00 4 GLY A O 10
ATOM 15229 N N . SER A 1 5 ? -5.258 -27.286 1.651 1.00 0.00 5 SER A N 10
ATOM 15230 C CA . SER A 1 5 ? -4.682 -26.967 0.349 1.00 0.00 5 SER A CA 10
ATOM 15231 C C . SER A 1 5 ? -5.719 -27.128 -0.757 1.00 0.00 5 SER A C 10
ATOM 15232 O O . SER A 1 5 ? -6.564 -28.022 -0.706 1.00 0.00 5 SER A O 10
ATOM 15240 N N . SER A 1 6 ? -5.649 -26.256 -1.758 1.00 0.00 6 SER A N 10
ATOM 15241 C CA . SER A 1 6 ? -6.583 -26.297 -2.876 1.00 0.00 6 SER A CA 10
ATOM 15242 C C . SER A 1 6 ? -5.844 -26.502 -4.195 1.00 0.00 6 SER A C 10
ATOM 15243 O O . SER A 1 6 ? -5.969 -27.545 -4.835 1.00 0.00 6 SER A O 10
ATOM 15251 N N . GLY A 1 7 ? -5.072 -25.496 -4.595 1.00 0.00 7 GLY A N 10
ATOM 15252 C CA . GLY A 1 7 ? -4.323 -25.583 -5.835 1.00 0.00 7 GLY A CA 10
ATOM 15253 C C . GLY A 1 7 ? -4.629 -24.436 -6.779 1.00 0.00 7 GLY A C 10
ATOM 15254 O O . GLY A 1 7 ? -3.829 -23.511 -6.924 1.00 0.00 7 GLY A O 10
ATOM 15258 N N . THR A 1 8 ? -5.789 -24.497 -7.426 1.00 0.00 8 THR A N 10
ATOM 15259 C CA . THR A 1 8 ? -6.197 -23.458 -8.363 1.00 0.00 8 THR A CA 10
ATOM 15260 C C . THR A 1 8 ? -6.493 -22.150 -7.638 1.00 0.00 8 THR A C 10
ATOM 15261 O O . THR A 1 8 ? -5.813 -21.146 -7.846 1.00 0.00 8 THR A O 10
ATOM 15272 N N . GLY A 1 9 ? -7.513 -22.169 -6.785 1.00 0.00 9 GLY A N 10
ATOM 15273 C CA . GLY A 1 9 ? -7.881 -20.978 -6.042 1.00 0.00 9 GLY A CA 10
ATOM 15274 C C . GLY A 1 9 ? -8.344 -19.852 -6.944 1.00 0.00 9 GLY A C 10
ATOM 15275 O O . GLY A 1 9 ? -7.844 -19.692 -8.057 1.00 0.00 9 GLY A O 10
ATOM 15279 N N . ASP A 1 10 ? -9.307 -19.070 -6.464 1.00 0.00 10 ASP A N 10
ATOM 15280 C CA . ASP A 1 10 ? -9.840 -17.954 -7.236 1.00 0.00 10 ASP A CA 10
ATOM 15281 C C . ASP A 1 10 ? -9.401 -16.621 -6.637 1.00 0.00 10 ASP A C 10
ATOM 15282 O O . ASP A 1 10 ? -9.124 -16.528 -5.442 1.00 0.00 10 ASP A O 10
ATOM 15291 N N . ALA A 1 11 ? -9.342 -15.592 -7.475 1.00 0.00 11 ALA A N 10
ATOM 15292 C CA . ALA A 1 11 ? -8.939 -14.265 -7.027 1.00 0.00 11 ALA A CA 10
ATOM 15293 C C . ALA A 1 11 ? -10.153 -13.370 -6.797 1.00 0.00 11 ALA A C 10
ATOM 15294 O O . ALA A 1 11 ? -10.233 -12.664 -5.793 1.00 0.00 11 ALA A O 10
ATOM 15301 N N . SER A 1 12 ? -11.096 -13.407 -7.733 1.00 0.00 12 SER A N 10
ATOM 15302 C CA . SER A 1 12 ? -12.304 -12.597 -7.633 1.00 0.00 12 SER A CA 10
ATOM 15303 C C . SER A 1 12 ? -13.011 -12.836 -6.303 1.00 0.00 12 SER A C 10
ATOM 15304 O O . SER A 1 12 ? -13.616 -11.927 -5.736 1.00 0.00 12 SER A O 10
ATOM 15312 N N . LYS A 1 13 ? -12.928 -14.067 -5.809 1.00 0.00 13 LYS A N 10
ATOM 15313 C CA . LYS A 1 13 ? -13.557 -14.428 -4.545 1.00 0.00 13 LYS A CA 10
ATOM 15314 C C . LYS A 1 13 ? -12.919 -13.672 -3.383 1.00 0.00 13 LYS A C 10
ATOM 15315 O O . LYS A 1 13 ? -13.595 -13.309 -2.420 1.00 0.00 13 LYS A O 10
ATOM 15334 N N . CYS A 1 14 ? -11.615 -13.437 -3.483 1.00 0.00 14 CYS A N 10
ATOM 15335 C CA . CYS A 1 14 ? -10.886 -12.723 -2.440 1.00 0.00 14 CYS A CA 10
ATOM 15336 C C . CYS A 1 14 ? -11.426 -11.306 -2.272 1.00 0.00 14 CYS A C 10
ATOM 15337 O O . CYS A 1 14 ? -11.809 -10.656 -3.247 1.00 0.00 14 CYS A O 10
ATOM 15345 N N . LEU A 1 15 ? -11.455 -10.834 -1.032 1.00 0.00 15 LEU A N 10
ATOM 15346 C CA . LEU A 1 15 ? -11.951 -9.494 -0.735 1.00 0.00 15 LEU A CA 10
ATOM 15347 C C . LEU A 1 15 ? -10.858 -8.637 -0.102 1.00 0.00 15 LEU A C 10
ATOM 15348 O O . LEU A 1 15 ? -9.947 -9.154 0.543 1.00 0.00 15 LEU A O 10
ATOM 15364 N N . ALA A 1 16 ? -10.959 -7.326 -0.290 1.00 0.00 16 ALA A N 10
ATOM 15365 C CA . ALA A 1 16 ? -9.982 -6.397 0.266 1.00 0.00 16 ALA A CA 10
ATOM 15366 C C . ALA A 1 16 ? -10.664 -5.310 1.088 1.00 0.00 16 ALA A C 10
ATOM 15367 O O . ALA A 1 16 ? -11.445 -4.516 0.561 1.00 0.00 16 ALA A O 10
ATOM 15374 N N . THR A 1 17 ? -10.366 -5.278 2.383 1.00 0.00 17 THR A N 10
ATOM 15375 C CA . THR A 1 17 ? -10.952 -4.288 3.278 1.00 0.00 17 THR A CA 10
ATOM 15376 C C . THR A 1 17 ? -9.875 -3.565 4.079 1.00 0.00 17 THR A C 10
ATOM 15377 O O . THR A 1 17 ? -9.013 -4.195 4.689 1.00 0.00 17 THR A O 10
ATOM 15388 N N . GLY A 1 18 ? -9.931 -2.236 4.072 1.00 0.00 18 GLY A N 10
ATOM 15389 C CA . GLY A 1 18 ? -8.955 -1.449 4.801 1.00 0.00 18 GLY A CA 10
ATOM 15390 C C . GLY A 1 18 ? -8.965 0.011 4.392 1.00 0.00 18 GLY A C 10
ATOM 15391 O O . GLY A 1 18 ? -9.376 0.365 3.288 1.00 0.00 18 GLY A O 10
ATOM 15395 N N . PRO A 1 19 ? -8.506 0.886 5.299 1.00 0.00 19 PRO A N 10
ATOM 15396 C CA . PRO A 1 19 ? -8.455 2.330 5.051 1.00 0.00 19 PRO A CA 10
ATOM 15397 C C . PRO A 1 19 ? -7.401 2.703 4.013 1.00 0.00 19 PRO A C 10
ATOM 15398 O O . PRO A 1 19 ? -7.457 3.776 3.416 1.00 0.00 19 PRO A O 10
ATOM 15409 N N . GLY A 1 20 ? -6.441 1.807 3.804 1.00 0.00 20 GLY A N 10
ATOM 15410 C CA . GLY A 1 20 ? -5.389 2.060 2.838 1.00 0.00 20 GLY A CA 10
ATOM 15411 C C . GLY A 1 20 ? -5.867 1.915 1.406 1.00 0.00 20 GLY A C 10
ATOM 15412 O O . GLY A 1 20 ? -5.260 2.458 0.483 1.00 0.00 20 GLY A O 10
ATOM 15416 N N . ILE A 1 21 ? -6.958 1.179 1.221 1.00 0.00 21 ILE A N 10
ATOM 15417 C CA . ILE A 1 21 ? -7.518 0.964 -0.107 1.00 0.00 21 ILE A CA 10
ATOM 15418 C C . ILE A 1 21 ? -8.743 1.842 -0.338 1.00 0.00 21 ILE A C 10
ATOM 15419 O O . ILE A 1 21 ? -9.554 1.574 -1.223 1.00 0.00 21 ILE A O 10
ATOM 15435 N N . ALA A 1 22 ? -8.868 2.894 0.465 1.00 0.00 22 ALA A N 10
ATOM 15436 C CA . ALA A 1 22 ? -9.992 3.815 0.346 1.00 0.00 22 ALA A CA 10
ATOM 15437 C C . ALA A 1 22 ? -9.833 4.722 -0.871 1.00 0.00 22 ALA A C 10
ATOM 15438 O O . ALA A 1 22 ? -8.721 5.114 -1.223 1.00 0.00 22 ALA A O 10
ATOM 15445 N N . SER A 1 23 ? -10.952 5.050 -1.508 1.00 0.00 23 SER A N 10
ATOM 15446 C CA . SER A 1 23 ? -10.936 5.906 -2.688 1.00 0.00 23 SER A CA 10
ATOM 15447 C C . SER A 1 23 ? -9.940 7.049 -2.516 1.00 0.00 23 SER A C 10
ATOM 15448 O O . SER A 1 23 ? -9.249 7.435 -3.461 1.00 0.00 23 SER A O 10
ATOM 15456 N N . THR A 1 24 ? -9.869 7.587 -1.303 1.00 0.00 24 THR A N 10
ATOM 15457 C CA . THR A 1 24 ? -8.959 8.685 -1.006 1.00 0.00 24 THR A CA 10
ATOM 15458 C C . THR A 1 24 ? -8.308 8.506 0.361 1.00 0.00 24 THR A C 10
ATOM 15459 O O . THR A 1 24 ? -8.896 7.917 1.267 1.00 0.00 24 THR A O 10
ATOM 15470 N N . VAL A 1 25 ? -7.089 9.018 0.502 1.00 0.00 25 VAL A N 10
ATOM 15471 C CA . VAL A 1 25 ? -6.358 8.916 1.760 1.00 0.00 25 VAL A CA 10
ATOM 15472 C C . VAL A 1 25 ? -5.559 10.184 2.036 1.00 0.00 25 VAL A C 10
ATOM 15473 O O . VAL A 1 25 ? -5.286 10.970 1.128 1.00 0.00 25 VAL A O 10
ATOM 15486 N N . LYS A 1 26 ? -5.185 10.378 3.295 1.00 0.00 26 LYS A N 10
ATOM 15487 C CA . LYS A 1 26 ? -4.416 11.551 3.694 1.00 0.00 26 LYS A CA 10
ATOM 15488 C C . LYS A 1 26 ? -2.917 11.276 3.597 1.00 0.00 26 LYS A C 10
ATOM 15489 O O . LYS A 1 26 ? -2.474 10.136 3.735 1.00 0.00 26 LYS A O 10
ATOM 15508 N N . THR A 1 27 ? -2.142 12.330 3.360 1.00 0.00 27 THR A N 10
ATOM 15509 C CA . THR A 1 27 ? -0.694 12.203 3.245 1.00 0.00 27 THR A CA 10
ATOM 15510 C C . THR A 1 27 ? -0.027 12.265 4.615 1.00 0.00 27 THR A C 10
ATOM 15511 O O . THR A 1 27 ? -0.578 12.827 5.560 1.00 0.00 27 THR A O 10
ATOM 15522 N N . GLY A 1 28 ? 1.165 11.685 4.714 1.00 0.00 28 GLY A N 10
ATOM 15523 C CA . GLY A 1 28 ? 1.889 11.686 5.971 1.00 0.00 28 GLY A CA 10
ATOM 15524 C C . GLY A 1 28 ? 1.487 10.536 6.874 1.00 0.00 28 GLY A C 10
ATOM 15525 O O . GLY A 1 28 ? 2.328 9.952 7.556 1.00 0.00 28 GLY A O 10
ATOM 15529 N N . GLU A 1 29 ? 0.198 10.211 6.877 1.00 0.00 29 GLU A N 10
ATOM 15530 C CA . GLU A 1 29 ? -0.313 9.125 7.704 1.00 0.00 29 GLU A CA 10
ATOM 15531 C C . GLU A 1 29 ? -0.037 7.771 7.056 1.00 0.00 29 GLU A C 10
ATOM 15532 O O . GLU A 1 29 ? 0.109 7.674 5.838 1.00 0.00 29 GLU A O 10
ATOM 15544 N N . GLU A 1 30 ? 0.034 6.731 7.880 1.00 0.00 30 GLU A N 10
ATOM 15545 C CA . GLU A 1 30 ? 0.294 5.383 7.388 1.00 0.00 30 GLU A CA 10
ATOM 15546 C C . GLU A 1 30 ? -0.962 4.521 7.470 1.00 0.00 30 GLU A C 10
ATOM 15547 O O . GLU A 1 30 ? -1.523 4.322 8.548 1.00 0.00 30 GLU A O 10
ATOM 15559 N N . VAL A 1 31 ? -1.400 4.012 6.322 1.00 0.00 31 VAL A N 10
ATOM 15560 C CA . VAL A 1 31 ? -2.589 3.172 6.263 1.00 0.00 31 VAL A CA 10
ATOM 15561 C C . VAL A 1 31 ? -2.232 1.701 6.446 1.00 0.00 31 VAL A C 10
ATOM 15562 O O . VAL A 1 31 ? -1.059 1.333 6.457 1.00 0.00 31 VAL A O 10
ATOM 15575 N N . GLY A 1 32 ? -3.254 0.863 6.590 1.00 0.00 32 GLY A N 10
ATOM 15576 C CA . GLY A 1 32 ? -3.029 -0.559 6.770 1.00 0.00 32 GLY A CA 10
ATOM 15577 C C . GLY A 1 32 ? -4.255 -1.387 6.442 1.00 0.00 32 GLY A C 10
ATOM 15578 O O . GLY A 1 32 ? -5.185 -1.476 7.242 1.00 0.00 32 GLY A O 10
ATOM 15582 N N . PHE A 1 33 ? -4.256 -1.995 5.259 1.00 0.00 33 PHE A N 10
ATOM 15583 C CA . PHE A 1 33 ? -5.379 -2.819 4.825 1.00 0.00 33 PHE A CA 10
ATOM 15584 C C . PHE A 1 33 ? -5.024 -4.302 4.894 1.00 0.00 33 PHE A C 10
ATOM 15585 O O . PHE A 1 33 ? -3.858 -4.678 4.777 1.00 0.00 33 PHE A O 10
ATOM 15602 N N . VAL A 1 34 ? -6.039 -5.138 5.085 1.00 0.00 34 VAL A N 10
ATOM 15603 C CA . VAL A 1 34 ? -5.836 -6.580 5.168 1.00 0.00 34 VAL A CA 10
ATOM 15604 C C . VAL A 1 34 ? -6.791 -7.324 4.242 1.00 0.00 34 VAL A C 10
ATOM 15605 O O . VAL A 1 34 ? -7.960 -6.960 4.116 1.00 0.00 34 VAL A O 10
ATOM 15618 N N . VAL A 1 35 ? -6.285 -8.371 3.596 1.00 0.00 35 VAL A N 10
ATOM 15619 C CA . VAL A 1 35 ? -7.095 -9.168 2.682 1.00 0.00 35 VAL A CA 10
ATOM 15620 C C . VAL A 1 35 ? -7.823 -10.282 3.424 1.00 0.00 35 VAL A C 10
ATOM 15621 O O . VAL A 1 35 ? -7.233 -10.990 4.239 1.00 0.00 35 VAL A O 10
ATOM 15634 N N . ASP A 1 36 ? -9.112 -10.434 3.134 1.00 0.00 36 ASP A N 10
ATOM 15635 C CA . ASP A 1 36 ? -9.923 -11.463 3.773 1.00 0.00 36 ASP A CA 10
ATOM 15636 C C . ASP A 1 36 ? -10.365 -12.513 2.758 1.00 0.00 36 ASP A C 10
ATOM 15637 O O . ASP A 1 36 ? -10.791 -12.181 1.653 1.00 0.00 36 ASP A O 10
ATOM 15646 N N . ALA A 1 37 ? -10.260 -13.781 3.142 1.00 0.00 37 ALA A N 10
ATOM 15647 C CA . ALA A 1 37 ? -10.650 -14.879 2.267 1.00 0.00 37 ALA A CA 10
ATOM 15648 C C . ALA A 1 37 ? -11.645 -15.805 2.957 1.00 0.00 37 ALA A C 10
ATOM 15649 O O . ALA A 1 37 ? -11.407 -16.269 4.072 1.00 0.00 37 ALA A O 10
ATOM 15656 N N . LYS A 1 38 ? -12.763 -16.069 2.288 1.00 0.00 38 LYS A N 10
ATOM 15657 C CA . LYS A 1 38 ? -13.796 -16.941 2.836 1.00 0.00 38 LYS A CA 10
ATOM 15658 C C . LYS A 1 38 ? -13.949 -18.202 1.992 1.00 0.00 38 LYS A C 10
ATOM 15659 O O . LYS A 1 38 ? -13.992 -19.313 2.519 1.00 0.00 38 LYS A O 10
ATOM 15678 N N . THR A 1 39 ? -14.031 -18.021 0.677 1.00 0.00 39 THR A N 10
ATOM 15679 C CA . THR A 1 39 ? -14.179 -19.143 -0.240 1.00 0.00 39 THR A CA 10
ATOM 15680 C C . THR A 1 39 ? -13.048 -19.171 -1.263 1.00 0.00 39 THR A C 10
ATOM 15681 O O . THR A 1 39 ? -12.849 -20.168 -1.956 1.00 0.00 39 THR A O 10
ATOM 15692 N N . ALA A 1 40 ? -12.310 -18.069 -1.352 1.00 0.00 40 ALA A N 10
ATOM 15693 C CA . ALA A 1 40 ? -11.198 -17.969 -2.287 1.00 0.00 40 ALA A CA 10
ATOM 15694 C C . ALA A 1 40 ? -10.356 -19.240 -2.279 1.00 0.00 40 ALA A C 10
ATOM 15695 O O . ALA A 1 40 ? -9.928 -19.720 -3.328 1.00 0.00 40 ALA A O 10
ATOM 15702 N N . GLY A 1 41 ? -10.121 -19.781 -1.087 1.00 0.00 41 GLY A N 10
ATOM 15703 C CA . GLY A 1 41 ? -9.330 -20.991 -0.965 1.00 0.00 41 GLY A CA 10
ATOM 15704 C C . GLY A 1 41 ? -7.870 -20.704 -0.678 1.00 0.00 41 GLY A C 10
ATOM 15705 O O . GLY A 1 41 ? -7.548 -19.912 0.207 1.00 0.00 41 GLY A O 10
ATOM 15709 N N . LYS A 1 42 ? -6.983 -21.350 -1.428 1.00 0.00 42 LYS A N 10
ATOM 15710 C CA . LYS A 1 42 ? -5.549 -21.160 -1.250 1.00 0.00 42 LYS A CA 10
ATOM 15711 C C . LYS A 1 42 ? -4.990 -20.212 -2.306 1.00 0.00 42 LYS A C 10
ATOM 15712 O O . LYS A 1 42 ? -5.486 -20.157 -3.430 1.00 0.00 42 LYS A O 10
ATOM 15731 N N . GLY A 1 43 ? -3.953 -19.466 -1.936 1.00 0.00 43 GLY A N 10
ATOM 15732 C CA . GLY A 1 43 ? -3.344 -18.531 -2.863 1.00 0.00 43 GLY A CA 10
ATOM 15733 C C . GLY A 1 43 ? -2.457 -17.518 -2.165 1.00 0.00 43 GLY A C 10
ATOM 15734 O O . GLY A 1 43 ? -2.692 -17.167 -1.010 1.00 0.00 43 GLY A O 10
ATOM 15738 N N . LYS A 1 44 ? -1.433 -17.046 -2.869 1.00 0.00 44 LYS A N 10
ATOM 15739 C CA . LYS A 1 44 ? -0.506 -16.069 -2.312 1.00 0.00 44 LYS A CA 10
ATOM 15740 C C . LYS A 1 44 ? -0.942 -14.648 -2.658 1.00 0.00 44 LYS A C 10
ATOM 15741 O O . LYS A 1 44 ? -1.239 -14.343 -3.813 1.00 0.00 44 LYS A O 10
ATOM 15760 N N . VAL A 1 45 ? -0.977 -13.783 -1.649 1.00 0.00 45 VAL A N 10
ATOM 15761 C CA . VAL A 1 45 ? -1.375 -12.394 -1.848 1.00 0.00 45 VAL A CA 10
ATOM 15762 C C . VAL A 1 45 ? -0.165 -11.466 -1.807 1.00 0.00 45 VAL A C 10
ATOM 15763 O O . VAL A 1 45 ? 0.449 -11.274 -0.758 1.00 0.00 45 VAL A O 10
ATOM 15776 N N . THR A 1 46 ? 0.171 -10.891 -2.957 1.00 0.00 46 THR A N 10
ATOM 15777 C CA . THR A 1 46 ? 1.306 -9.983 -3.055 1.00 0.00 46 THR A CA 10
ATOM 15778 C C . THR A 1 46 ? 0.844 -8.538 -3.202 1.00 0.00 46 THR A C 10
ATOM 15779 O O . THR A 1 46 ? -0.139 -8.258 -3.888 1.00 0.00 46 THR A O 10
ATOM 15790 N N . CYS A 1 47 ? 1.559 -7.624 -2.555 1.00 0.00 47 CYS A N 10
ATOM 15791 C CA . CYS A 1 47 ? 1.222 -6.206 -2.614 1.00 0.00 47 CYS A CA 10
ATOM 15792 C C . CYS A 1 47 ? 2.391 -5.390 -3.155 1.00 0.00 47 CYS A C 10
ATOM 15793 O O . CYS A 1 47 ? 3.552 -5.679 -2.861 1.00 0.00 47 CYS A O 10
ATOM 15801 N N . THR A 1 48 ? 2.079 -4.371 -3.949 1.00 0.00 48 THR A N 10
ATOM 15802 C CA . THR A 1 48 ? 3.104 -3.515 -4.533 1.00 0.00 48 THR A CA 10
ATOM 15803 C C . THR A 1 48 ? 2.611 -2.079 -4.665 1.00 0.00 48 THR A C 10
ATOM 15804 O O . THR A 1 48 ? 1.756 -1.779 -5.497 1.00 0.00 48 THR A O 10
ATOM 15815 N N . VAL A 1 49 ? 3.157 -1.193 -3.837 1.00 0.00 49 VAL A N 10
ATOM 15816 C CA . VAL A 1 49 ? 2.774 0.214 -3.863 1.00 0.00 49 VAL A CA 10
ATOM 15817 C C . VAL A 1 49 ? 3.577 0.983 -4.906 1.00 0.00 49 VAL A C 10
ATOM 15818 O O . VAL A 1 49 ? 4.805 1.050 -4.835 1.00 0.00 49 VAL A O 10
ATOM 15831 N N . LEU A 1 50 ? 2.877 1.563 -5.873 1.00 0.00 50 LEU A N 10
ATOM 15832 C CA . LEU A 1 50 ? 3.524 2.330 -6.932 1.00 0.00 50 LEU A CA 10
ATOM 15833 C C . LEU A 1 50 ? 3.350 3.828 -6.704 1.00 0.00 50 LEU A C 10
ATOM 15834 O O . LEU A 1 50 ? 2.251 4.365 -6.843 1.00 0.00 50 LEU A O 10
ATOM 15850 N N . THR A 1 51 ? 4.443 4.500 -6.354 1.00 0.00 51 THR A N 10
ATOM 15851 C CA . THR A 1 51 ? 4.412 5.935 -6.108 1.00 0.00 51 THR A CA 10
ATOM 15852 C C . THR A 1 51 ? 4.058 6.704 -7.376 1.00 0.00 51 THR A C 10
ATOM 15853 O O . THR A 1 51 ? 4.375 6.289 -8.492 1.00 0.00 51 THR A O 10
ATOM 15864 N N . PRO A 1 52 ? 3.385 7.851 -7.206 1.00 0.00 52 PRO A N 10
ATOM 15865 C CA . PRO A 1 52 ? 2.974 8.702 -8.326 1.00 0.00 52 PRO A CA 10
ATOM 15866 C C . PRO A 1 52 ? 4.159 9.383 -9.002 1.00 0.00 52 PRO A C 10
ATOM 15867 O O . PRO A 1 52 ? 3.998 10.087 -9.999 1.00 0.00 52 PRO A O 10
ATOM 15878 N N . ASP A 1 53 ? 5.350 9.170 -8.453 1.00 0.00 53 ASP A N 10
ATOM 15879 C CA . ASP A 1 53 ? 6.564 9.763 -9.004 1.00 0.00 53 ASP A CA 10
ATOM 15880 C C . ASP A 1 53 ? 7.054 8.972 -10.212 1.00 0.00 53 ASP A C 10
ATOM 15881 O O . ASP A 1 53 ? 7.642 9.532 -11.137 1.00 0.00 53 ASP A O 10
ATOM 15890 N N . GLY A 1 54 ? 6.809 7.664 -10.198 1.00 0.00 54 GLY A N 10
ATOM 15891 C CA . GLY A 1 54 ? 7.233 6.819 -11.298 1.00 0.00 54 GLY A CA 10
ATOM 15892 C C . GLY A 1 54 ? 8.171 5.715 -10.850 1.00 0.00 54 GLY A C 10
ATOM 15893 O O . GLY A 1 54 ? 8.908 5.150 -11.660 1.00 0.00 54 GLY A O 10
ATOM 15897 N N . THR A 1 55 ? 8.146 5.405 -9.558 1.00 0.00 55 THR A N 10
ATOM 15898 C CA . THR A 1 55 ? 9.002 4.365 -9.004 1.00 0.00 55 THR A CA 10
ATOM 15899 C C . THR A 1 55 ? 8.209 3.418 -8.109 1.00 0.00 55 THR A C 10
ATOM 15900 O O . THR A 1 55 ? 7.047 3.675 -7.796 1.00 0.00 55 THR A O 10
ATOM 15911 N N . GLU A 1 56 ? 8.845 2.324 -7.701 1.00 0.00 56 GLU A N 10
ATOM 15912 C CA . GLU A 1 56 ? 8.198 1.341 -6.841 1.00 0.00 56 GLU A CA 10
ATOM 15913 C C . GLU A 1 56 ? 8.463 1.645 -5.370 1.00 0.00 56 GLU A C 10
ATOM 15914 O O . GLU A 1 56 ? 9.497 2.212 -5.019 1.00 0.00 56 GLU A O 10
ATOM 15926 N N . ALA A 1 57 ? 7.521 1.265 -4.513 1.00 0.00 57 ALA A N 10
ATOM 15927 C CA . ALA A 1 57 ? 7.652 1.495 -3.080 1.00 0.00 57 ALA A CA 10
ATOM 15928 C C . ALA A 1 57 ? 7.620 0.181 -2.308 1.00 0.00 57 ALA A C 10
ATOM 15929 O O . ALA A 1 57 ? 7.141 -0.834 -2.813 1.00 0.00 57 ALA A O 10
ATOM 15936 N N . GLU A 1 58 ? 8.134 0.207 -1.082 1.00 0.00 58 GLU A N 10
ATOM 15937 C CA . GLU A 1 58 ? 8.165 -0.984 -0.242 1.00 0.00 58 GLU A CA 10
ATOM 15938 C C . GLU A 1 58 ? 6.864 -1.131 0.542 1.00 0.00 58 GLU A C 10
ATOM 15939 O O . GLU A 1 58 ? 6.383 -0.177 1.152 1.00 0.00 58 GLU A O 10
ATOM 15951 N N . ALA A 1 59 ? 6.298 -2.333 0.519 1.00 0.00 59 ALA A N 10
ATOM 15952 C CA . ALA A 1 59 ? 5.055 -2.606 1.229 1.00 0.00 59 ALA A CA 10
ATOM 15953 C C . ALA A 1 59 ? 5.212 -3.788 2.179 1.00 0.00 59 ALA A C 10
ATOM 15954 O O . ALA A 1 59 ? 5.467 -4.913 1.750 1.00 0.00 59 ALA A O 10
ATOM 15961 N N . ASP A 1 60 ? 5.057 -3.526 3.473 1.00 0.00 60 ASP A N 10
ATOM 15962 C CA . ASP A 1 60 ? 5.183 -4.568 4.484 1.00 0.00 60 ASP A CA 10
ATOM 15963 C C . ASP A 1 60 ? 4.019 -5.551 4.398 1.00 0.00 60 ASP A C 10
ATOM 15964 O O . ASP A 1 60 ? 2.859 -5.150 4.316 1.00 0.00 60 ASP A O 10
ATOM 15973 N N . VAL A 1 61 ? 4.340 -6.841 4.416 1.00 0.00 61 VAL A N 10
ATOM 15974 C CA . VAL A 1 61 ? 3.320 -7.882 4.340 1.00 0.00 61 VAL A CA 10
ATOM 15975 C C . VAL A 1 61 ? 3.409 -8.826 5.535 1.00 0.00 61 VAL A C 10
ATOM 15976 O O . VAL A 1 61 ? 4.497 -9.254 5.921 1.00 0.00 61 VAL A O 10
ATOM 15989 N N . ILE A 1 62 ? 2.257 -9.145 6.116 1.00 0.00 62 ILE A N 10
ATOM 15990 C CA . ILE A 1 62 ? 2.205 -10.039 7.266 1.00 0.00 62 ILE A CA 10
ATOM 15991 C C . ILE A 1 62 ? 1.209 -11.171 7.036 1.00 0.00 62 ILE A C 10
ATOM 15992 O O . ILE A 1 62 ? -0.002 -10.953 7.026 1.00 0.00 62 ILE A O 10
ATOM 16008 N N . GLU A 1 63 ? 1.728 -12.381 6.855 1.00 0.00 63 GLU A N 10
ATOM 16009 C CA . GLU A 1 63 ? 0.884 -13.548 6.627 1.00 0.00 63 GLU A CA 10
ATOM 16010 C C . GLU A 1 63 ? 0.342 -14.094 7.945 1.00 0.00 63 GLU A C 10
ATOM 16011 O O . GLU A 1 63 ? 1.051 -14.135 8.950 1.00 0.00 63 GLU A O 10
ATOM 16023 N N . ASN A 1 64 ? -0.919 -14.512 7.932 1.00 0.00 64 ASN A N 10
ATOM 16024 C CA . ASN A 1 64 ? -1.557 -15.054 9.127 1.00 0.00 64 ASN A CA 10
ATOM 16025 C C . ASN A 1 64 ? -1.797 -16.553 8.982 1.00 0.00 64 ASN A C 10
ATOM 16026 O O . ASN A 1 64 ? -1.854 -17.078 7.870 1.00 0.00 64 ASN A O 10
ATOM 16037 N N . GLU A 1 65 ? -1.940 -17.236 10.113 1.00 0.00 65 GLU A N 10
ATOM 16038 C CA . GLU A 1 65 ? -2.174 -18.676 10.111 1.00 0.00 65 GLU A CA 10
ATOM 16039 C C . GLU A 1 65 ? -3.667 -18.984 10.041 1.00 0.00 65 GLU A C 10
ATOM 16040 O O . GLU A 1 65 ? -4.101 -20.087 10.373 1.00 0.00 65 GLU A O 10
ATOM 16052 N N . ASP A 1 66 ? -4.448 -18.000 9.606 1.00 0.00 66 ASP A N 10
ATOM 16053 C CA . ASP A 1 66 ? -5.893 -18.164 9.492 1.00 0.00 66 ASP A CA 10
ATOM 16054 C C . ASP A 1 66 ? -6.349 -17.965 8.050 1.00 0.00 66 ASP A C 10
ATOM 16055 O O . ASP A 1 66 ? -7.446 -18.376 7.673 1.00 0.00 66 ASP A O 10
ATOM 16064 N N . GLY A 1 67 ? -5.500 -17.329 7.248 1.00 0.00 67 GLY A N 10
ATOM 16065 C CA . GLY A 1 67 ? -5.835 -17.085 5.858 1.00 0.00 67 GLY A CA 10
ATOM 16066 C C . GLY A 1 67 ? -6.039 -15.613 5.560 1.00 0.00 67 GLY A C 10
ATOM 16067 O O . GLY A 1 67 ? -6.969 -15.238 4.845 1.00 0.00 67 GLY A O 10
ATOM 16071 N N . THR A 1 68 ? -5.167 -14.773 6.111 1.00 0.00 68 THR A N 10
ATOM 16072 C CA . THR A 1 68 ? -5.257 -13.334 5.903 1.00 0.00 68 THR A CA 10
ATOM 16073 C C . THR A 1 68 ? -3.873 -12.710 5.767 1.00 0.00 68 THR A C 10
ATOM 16074 O O . THR A 1 68 ? -2.866 -13.325 6.121 1.00 0.00 68 THR A O 10
ATOM 16085 N N . TYR A 1 69 ? -3.827 -11.486 5.254 1.00 0.00 69 TYR A N 10
ATOM 16086 C CA . TYR A 1 69 ? -2.565 -10.779 5.069 1.00 0.00 69 TYR A CA 10
ATOM 16087 C C . TYR A 1 69 ? -2.732 -9.287 5.341 1.00 0.00 69 TYR A C 10
ATOM 16088 O O . TYR A 1 69 ? -3.594 -8.631 4.757 1.00 0.00 69 TYR A O 10
ATOM 16106 N N . ASP A 1 70 ? -1.900 -8.759 6.232 1.00 0.00 70 ASP A N 10
ATOM 16107 C CA . ASP A 1 70 ? -1.951 -7.344 6.580 1.00 0.00 70 ASP A CA 10
ATOM 16108 C C . ASP A 1 70 ? -0.862 -6.564 5.851 1.00 0.00 70 ASP A C 10
ATOM 16109 O O . ASP A 1 70 ? 0.307 -6.949 5.867 1.00 0.00 70 ASP A O 10
ATOM 16118 N N . ILE A 1 71 ? -1.254 -5.467 5.211 1.00 0.00 71 ILE A N 10
ATOM 16119 C CA . ILE A 1 71 ? -0.310 -4.633 4.477 1.00 0.00 71 ILE A CA 10
ATOM 16120 C C . ILE A 1 71 ? -0.466 -3.164 4.853 1.00 0.00 71 ILE A C 10
ATOM 16121 O O . ILE A 1 71 ? -1.581 -2.651 4.949 1.00 0.00 71 ILE A O 10
ATOM 16137 N N . PHE A 1 72 ? 0.660 -2.491 5.063 1.00 0.00 72 PHE A N 10
ATOM 16138 C CA . PHE A 1 72 ? 0.649 -1.078 5.427 1.00 0.00 72 PHE A CA 10
ATOM 16139 C C . PHE A 1 72 ? 1.533 -0.267 4.485 1.00 0.00 72 PHE A C 10
ATOM 16140 O O . PHE A 1 72 ? 2.487 -0.788 3.909 1.00 0.00 72 PHE A O 10
ATOM 16157 N N . TYR A 1 73 ? 1.208 1.012 4.333 1.00 0.00 73 TYR A N 10
ATOM 16158 C CA . TYR A 1 73 ? 1.968 1.896 3.459 1.00 0.00 73 TYR A CA 10
ATOM 16159 C C . TYR A 1 73 ? 1.682 3.360 3.781 1.00 0.00 73 TYR A C 10
ATOM 16160 O O . TYR A 1 73 ? 0.565 3.718 4.159 1.00 0.00 73 TYR A O 10
ATOM 16178 N N . THR A 1 74 ? 2.697 4.203 3.626 1.00 0.00 74 THR A N 10
ATOM 16179 C CA . THR A 1 74 ? 2.556 5.628 3.900 1.00 0.00 74 THR A CA 10
ATOM 16180 C C . THR A 1 74 ? 2.654 6.446 2.618 1.00 0.00 74 THR A C 10
ATOM 16181 O O . THR A 1 74 ? 3.155 5.968 1.601 1.00 0.00 74 THR A O 10
ATOM 16192 N N . ALA A 1 75 ? 2.170 7.683 2.672 1.00 0.00 75 ALA A N 10
ATOM 16193 C CA . ALA A 1 75 ? 2.205 8.569 1.515 1.00 0.00 75 ALA A CA 10
ATOM 16194 C C . ALA A 1 75 ? 3.072 9.793 1.788 1.00 0.00 75 ALA A C 10
ATOM 16195 O O . ALA A 1 75 ? 2.595 10.800 2.311 1.00 0.00 75 ALA A O 10
ATOM 16202 N N . ALA A 1 76 ? 4.348 9.701 1.428 1.00 0.00 76 ALA A N 10
ATOM 16203 C CA . ALA A 1 76 ? 5.281 10.802 1.633 1.00 0.00 76 ALA A CA 10
ATOM 16204 C C . ALA A 1 76 ? 4.784 12.075 0.958 1.00 0.00 76 ALA A C 10
ATOM 16205 O O . ALA A 1 76 ? 4.777 13.148 1.561 1.00 0.00 76 ALA A O 10
ATOM 16212 N N . LYS A 1 77 ? 4.370 11.949 -0.299 1.00 0.00 77 LYS A N 10
ATOM 16213 C CA . LYS A 1 77 ? 3.871 13.090 -1.057 1.00 0.00 77 LYS A CA 10
ATOM 16214 C C . LYS A 1 77 ? 2.534 12.762 -1.716 1.00 0.00 77 LYS A C 10
ATOM 16215 O O . LYS A 1 77 ? 2.230 11.608 -2.019 1.00 0.00 77 LYS A O 10
ATOM 16234 N N . PRO A 1 78 ? 1.716 13.800 -1.943 1.00 0.00 78 PRO A N 10
ATOM 16235 C CA . PRO A 1 78 ? 0.399 13.647 -2.571 1.00 0.00 78 PRO A CA 10
ATOM 16236 C C . PRO A 1 78 ? 0.499 13.275 -4.046 1.00 0.00 78 PRO A C 10
ATOM 16237 O O . PRO A 1 78 ? 1.488 13.584 -4.708 1.00 0.00 78 PRO A O 10
ATOM 16248 N N . GLY A 1 79 ? -0.533 12.610 -4.555 1.00 0.00 79 GLY A N 10
ATOM 16249 C CA . GLY A 1 79 ? -0.542 12.207 -5.949 1.00 0.00 79 GLY A CA 10
ATOM 16250 C C . GLY A 1 79 ? -1.431 11.006 -6.202 1.00 0.00 79 GLY A C 10
ATOM 16251 O O . GLY A 1 79 ? -2.329 10.712 -5.412 1.00 0.00 79 GLY A O 10
ATOM 16255 N N . THR A 1 80 ? -1.184 10.310 -7.307 1.00 0.00 80 THR A N 10
ATOM 16256 C CA . THR A 1 80 ? -1.971 9.136 -7.662 1.00 0.00 80 THR A CA 10
ATOM 16257 C C . THR A 1 80 ? -1.179 7.853 -7.432 1.00 0.00 80 THR A C 10
ATOM 16258 O O . THR A 1 80 ? -0.283 7.518 -8.206 1.00 0.00 80 THR A O 10
ATOM 16269 N N . TYR A 1 81 ? -1.515 7.139 -6.363 1.00 0.00 81 TYR A N 10
ATOM 16270 C CA . TYR A 1 81 ? -0.835 5.894 -6.031 1.00 0.00 81 TYR A CA 10
ATOM 16271 C C . TYR A 1 81 ? -1.543 4.700 -6.663 1.00 0.00 81 TYR A C 10
ATOM 16272 O O . TYR A 1 81 ? -2.772 4.621 -6.664 1.00 0.00 81 TYR A O 10
ATOM 16290 N N . VAL A 1 82 ? -0.759 3.770 -7.200 1.00 0.00 82 VAL A N 10
ATOM 16291 C CA . VAL A 1 82 ? -1.309 2.579 -7.834 1.00 0.00 82 VAL A CA 10
ATOM 16292 C C . VAL A 1 82 ? -0.853 1.314 -7.117 1.00 0.00 82 VAL A C 10
ATOM 16293 O O . VAL A 1 82 ? 0.321 0.945 -7.174 1.00 0.00 82 VAL A O 10
ATOM 16306 N N . ILE A 1 83 ? -1.787 0.653 -6.442 1.00 0.00 83 ILE A N 10
ATOM 16307 C CA . ILE A 1 83 ? -1.480 -0.572 -5.714 1.00 0.00 83 ILE A CA 10
ATOM 16308 C C . ILE A 1 83 ? -1.864 -1.805 -6.526 1.00 0.00 83 ILE A C 10
ATOM 16309 O O . ILE A 1 83 ? -2.955 -1.874 -7.092 1.00 0.00 83 ILE A O 10
ATOM 16325 N N . TYR A 1 84 ? -0.959 -2.776 -6.580 1.00 0.00 84 TYR A N 10
ATOM 16326 C CA . TYR A 1 84 ? -1.201 -4.006 -7.323 1.00 0.00 84 TYR A CA 10
ATOM 16327 C C . TYR A 1 84 ? -1.439 -5.178 -6.375 1.00 0.00 84 TYR A C 10
ATOM 16328 O O . TYR A 1 84 ? -0.575 -5.526 -5.570 1.00 0.00 84 TYR A O 10
ATOM 16346 N N . VAL A 1 85 ? -2.617 -5.785 -6.477 1.00 0.00 85 VAL A N 10
ATOM 16347 C CA . VAL A 1 85 ? -2.970 -6.919 -5.631 1.00 0.00 85 VAL A CA 10
ATOM 16348 C C . VAL A 1 85 ? -3.433 -8.106 -6.468 1.00 0.00 85 VAL A C 10
ATOM 16349 O O . VAL A 1 85 ? -4.213 -7.949 -7.408 1.00 0.00 85 VAL A O 10
ATOM 16362 N N . ARG A 1 86 ? -2.947 -9.294 -6.122 1.00 0.00 86 ARG A N 10
ATOM 16363 C CA . ARG A 1 86 ? -3.311 -10.507 -6.842 1.00 0.00 86 ARG A CA 10
ATOM 16364 C C . ARG A 1 86 ? -3.395 -11.699 -5.891 1.00 0.00 86 ARG A C 10
ATOM 16365 O O . ARG A 1 86 ? -2.786 -11.697 -4.821 1.00 0.00 86 ARG A O 10
ATOM 16386 N N . PHE A 1 87 ? -4.156 -12.713 -6.290 1.00 0.00 87 PHE A N 10
ATOM 16387 C CA . PHE A 1 87 ? -4.321 -13.910 -5.472 1.00 0.00 87 PHE A CA 10
ATOM 16388 C C . PHE A 1 87 ? -4.004 -15.167 -6.278 1.00 0.00 87 PHE A C 10
ATOM 16389 O O . PHE A 1 87 ? -4.728 -15.522 -7.206 1.00 0.00 87 PHE A O 10
ATOM 16406 N N . GLY A 1 88 ? -2.913 -15.835 -5.915 1.00 0.00 88 GLY A N 10
ATOM 16407 C CA . GLY A 1 88 ? -2.518 -17.044 -6.614 1.00 0.00 88 GLY A CA 10
ATOM 16408 C C . GLY A 1 88 ? -2.125 -16.779 -8.053 1.00 0.00 88 GLY A C 10
ATOM 16409 O O . GLY A 1 88 ? -2.350 -17.613 -8.929 1.00 0.00 88 GLY A O 10
ATOM 16413 N N . GLY A 1 89 ? -1.537 -15.613 -8.300 1.00 0.00 89 GLY A N 10
ATOM 16414 C CA . GLY A 1 89 ? -1.123 -15.260 -9.646 1.00 0.00 89 GLY A CA 10
ATOM 16415 C C . GLY A 1 89 ? -2.269 -14.733 -10.485 1.00 0.00 89 GLY A C 10
ATOM 16416 O O . GLY A 1 89 ? -2.238 -14.813 -11.713 1.00 0.00 89 GLY A O 10
ATOM 16420 N N . VAL A 1 90 ? -3.287 -14.192 -9.821 1.00 0.00 90 VAL A N 10
ATOM 16421 C CA . VAL A 1 90 ? -4.448 -13.648 -10.514 1.00 0.00 90 VAL A CA 10
ATOM 16422 C C . VAL A 1 90 ? -4.776 -12.244 -10.019 1.00 0.00 90 VAL A C 10
ATOM 16423 O O . VAL A 1 90 ? -5.123 -12.051 -8.854 1.00 0.00 90 VAL A O 10
ATOM 16436 N N . ASP A 1 91 ? -4.666 -11.267 -10.913 1.00 0.00 91 ASP A N 10
ATOM 16437 C CA . ASP A 1 91 ? -4.953 -9.880 -10.568 1.00 0.00 91 ASP A CA 10
ATOM 16438 C C . ASP A 1 91 ? -6.450 -9.666 -10.376 1.00 0.00 91 ASP A C 10
ATOM 16439 O O . ASP A 1 91 ? -7.197 -9.527 -11.346 1.00 0.00 91 ASP A O 10
ATOM 16448 N N . ILE A 1 92 ? -6.883 -9.642 -9.120 1.00 0.00 92 ILE A N 10
ATOM 16449 C CA . ILE A 1 92 ? -8.292 -9.446 -8.802 1.00 0.00 92 ILE A CA 10
ATOM 16450 C C . ILE A 1 92 ? -8.914 -8.379 -9.697 1.00 0.00 92 ILE A C 10
ATOM 16451 O O . ILE A 1 92 ? -8.230 -7.508 -10.235 1.00 0.00 92 ILE A O 10
ATOM 16467 N N . PRO A 1 93 ? -10.244 -8.446 -9.860 1.00 0.00 93 PRO A N 10
ATOM 16468 C CA . PRO A 1 93 ? -10.989 -7.492 -10.687 1.00 0.00 93 PRO A CA 10
ATOM 16469 C C . PRO A 1 93 ? -11.036 -6.100 -10.066 1.00 0.00 93 PRO A C 10
ATOM 16470 O O . PRO A 1 93 ? -11.654 -5.187 -10.614 1.00 0.00 93 PRO A O 10
ATOM 16481 N N . ASN A 1 94 ? -10.379 -5.944 -8.923 1.00 0.00 94 ASN A N 10
ATOM 16482 C CA . ASN A 1 94 ? -10.346 -4.662 -8.228 1.00 0.00 94 ASN A CA 10
ATOM 16483 C C . ASN A 1 94 ? -9.000 -3.972 -8.422 1.00 0.00 94 ASN A C 10
ATOM 16484 O O . ASN A 1 94 ? -8.834 -2.802 -8.075 1.00 0.00 94 ASN A O 10
ATOM 16495 N N . SER A 1 95 ? -8.040 -4.704 -8.979 1.00 0.00 95 SER A N 10
ATOM 16496 C CA . SER A 1 95 ? -6.707 -4.165 -9.216 1.00 0.00 95 SER A CA 10
ATOM 16497 C C . SER A 1 95 ? -6.569 -3.669 -10.653 1.00 0.00 95 SER A C 10
ATOM 16498 O O . SER A 1 95 ? -7.115 -4.250 -11.591 1.00 0.00 95 SER A O 10
ATOM 16506 N N . PRO A 1 96 ? -5.821 -2.570 -10.830 1.00 0.00 96 PRO A N 10
ATOM 16507 C CA . PRO A 1 96 ? -5.167 -1.871 -9.720 1.00 0.00 96 PRO A CA 10
ATOM 16508 C C . PRO A 1 96 ? -6.166 -1.164 -8.810 1.00 0.00 96 PRO A C 10
ATOM 16509 O O . PRO A 1 96 ? -7.372 -1.189 -9.058 1.00 0.00 96 PRO A O 10
ATOM 16520 N N . PHE A 1 97 ? -5.657 -0.533 -7.757 1.00 0.00 97 PHE A N 10
ATOM 16521 C CA . PHE A 1 97 ? -6.506 0.181 -6.811 1.00 0.00 97 PHE A CA 10
ATOM 16522 C C . PHE A 1 97 ? -6.197 1.676 -6.824 1.00 0.00 97 PHE A C 10
ATOM 16523 O O . PHE A 1 97 ? -5.225 2.126 -6.217 1.00 0.00 97 PHE A O 10
ATOM 16540 N N . THR A 1 98 ? -7.034 2.441 -7.519 1.00 0.00 98 THR A N 10
ATOM 16541 C CA . THR A 1 98 ? -6.851 3.883 -7.614 1.00 0.00 98 THR A CA 10
ATOM 16542 C C . THR A 1 98 ? -7.028 4.549 -6.254 1.00 0.00 98 THR A C 10
ATOM 16543 O O . THR A 1 98 ? -8.115 4.527 -5.677 1.00 0.00 98 THR A O 10
ATOM 16554 N N . VAL A 1 99 ? -5.951 5.143 -5.748 1.00 0.00 99 VAL A N 10
ATOM 16555 C CA . VAL A 1 99 ? -5.988 5.819 -4.456 1.00 0.00 99 VAL A CA 10
ATOM 16556 C C . VAL A 1 99 ? -5.425 7.231 -4.558 1.00 0.00 99 VAL A C 10
ATOM 16557 O O . VAL A 1 99 ? -4.262 7.423 -4.914 1.00 0.00 99 VAL A O 10
ATOM 16570 N N . MET A 1 100 ? -6.258 8.219 -4.243 1.00 0.00 100 MET A N 10
ATOM 16571 C CA . MET A 1 100 ? -5.841 9.615 -4.299 1.00 0.00 100 MET A CA 10
ATOM 16572 C C . MET A 1 100 ? -5.343 10.088 -2.937 1.00 0.00 100 MET A C 10
ATOM 16573 O O . MET A 1 100 ? -6.015 9.905 -1.922 1.00 0.00 100 MET A O 10
ATOM 16587 N N . ALA A 1 101 ? -4.162 10.696 -2.922 1.00 0.00 101 ALA A N 10
ATOM 16588 C CA . ALA A 1 101 ? -3.575 11.196 -1.685 1.00 0.00 101 ALA A CA 10
ATOM 16589 C C . ALA A 1 101 ? -3.799 12.698 -1.540 1.00 0.00 101 ALA A C 10
ATOM 16590 O O . ALA A 1 101 ? -3.340 13.488 -2.366 1.00 0.00 101 ALA A O 10
ATOM 16597 N N . THR A 1 102 ? -4.508 13.086 -0.484 1.00 0.00 102 THR A N 10
ATOM 16598 C CA . THR A 1 102 ? -4.794 14.493 -0.232 1.00 0.00 102 THR A CA 10
ATOM 16599 C C . THR A 1 102 ? -4.089 14.980 1.029 1.00 0.00 102 THR A C 10
ATOM 16600 O O . THR A 1 102 ? -3.997 14.254 2.020 1.00 0.00 102 THR A O 10
ATOM 16611 N N . ASP A 1 103 ? -3.593 16.211 0.987 1.00 0.00 103 ASP A N 10
ATOM 16612 C CA . ASP A 1 103 ? -2.898 16.796 2.128 1.00 0.00 103 ASP A CA 10
ATOM 16613 C C . ASP A 1 103 ? -3.744 16.692 3.391 1.00 0.00 103 ASP A C 10
ATOM 16614 O O . ASP A 1 103 ? -3.218 16.563 4.495 1.00 0.00 103 ASP A O 10
ATOM 16623 N N . GLY A 1 104 ? -5.062 16.752 3.222 1.00 0.00 104 GLY A N 10
ATOM 16624 C CA . GLY A 1 104 ? -5.962 16.665 4.357 1.00 0.00 104 GLY A CA 10
ATOM 16625 C C . GLY A 1 104 ? -5.573 17.609 5.478 1.00 0.00 104 GLY A C 10
ATOM 16626 O O . GLY A 1 104 ? -4.593 18.344 5.367 1.00 0.00 104 GLY A O 10
ATOM 16630 N N . GLU A 1 105 ? -6.345 17.590 6.560 1.00 0.00 105 GLU A N 10
ATOM 16631 C CA . GLU A 1 105 ? -6.077 18.453 7.704 1.00 0.00 105 GLU A CA 10
ATOM 16632 C C . GLU A 1 105 ? -5.485 17.654 8.862 1.00 0.00 105 GLU A C 10
ATOM 16633 O O . GLU A 1 105 ? -5.508 16.423 8.857 1.00 0.00 105 GLU A O 10
ATOM 16645 N N . VAL A 1 106 ? -4.954 18.364 9.852 1.00 0.00 106 VAL A N 10
ATOM 16646 C CA . VAL A 1 106 ? -4.356 17.723 11.016 1.00 0.00 106 VAL A CA 10
ATOM 16647 C C . VAL A 1 106 ? -5.034 18.178 12.304 1.00 0.00 106 VAL A C 10
ATOM 16648 O O . VAL A 1 106 ? -5.411 19.343 12.443 1.00 0.00 106 VAL A O 10
ATOM 16661 N N . THR A 1 107 ? -5.186 17.252 13.246 1.00 0.00 107 THR A N 10
ATOM 16662 C CA . THR A 1 107 ? -5.819 17.557 14.522 1.00 0.00 107 THR A CA 10
ATOM 16663 C C . THR A 1 107 ? -4.779 17.801 15.608 1.00 0.00 107 THR A C 10
ATOM 16664 O O . THR A 1 107 ? -3.697 17.214 15.588 1.00 0.00 107 THR A O 10
ATOM 16675 N N . ALA A 1 108 ? -5.112 18.670 16.558 1.00 0.00 108 ALA A N 10
ATOM 16676 C CA . ALA A 1 108 ? -4.206 18.988 17.654 1.00 0.00 108 ALA A CA 10
ATOM 16677 C C . ALA A 1 108 ? -4.261 17.917 18.739 1.00 0.00 108 ALA A C 10
ATOM 16678 O O . ALA A 1 108 ? -5.035 18.022 19.691 1.00 0.00 108 ALA A O 10
ATOM 16685 N N . VAL A 1 109 ? -3.434 16.888 18.590 1.00 0.00 109 VAL A N 10
ATOM 16686 C CA . VAL A 1 109 ? -3.387 15.798 19.558 1.00 0.00 109 VAL A CA 10
ATOM 16687 C C . VAL A 1 109 ? -2.226 15.976 20.530 1.00 0.00 109 VAL A C 10
ATOM 16688 O O . VAL A 1 109 ? -1.092 16.221 20.120 1.00 0.00 109 VAL A O 10
ATOM 16701 N N . GLU A 1 110 ? -2.517 15.850 21.821 1.00 0.00 110 GLU A N 10
ATOM 16702 C CA . GLU A 1 110 ? -1.497 15.997 22.852 1.00 0.00 110 GLU A CA 10
ATOM 16703 C C . GLU A 1 110 ? -0.444 14.897 22.736 1.00 0.00 110 GLU A C 10
ATOM 16704 O O . GLU A 1 110 ? -0.737 13.788 22.291 1.00 0.00 110 GLU A O 10
ATOM 16716 N N . GLU A 1 111 ? 0.783 15.216 23.138 1.00 0.00 111 GLU A N 10
ATOM 16717 C CA . GLU A 1 111 ? 1.878 14.256 23.078 1.00 0.00 111 GLU A CA 10
ATOM 16718 C C . GLU A 1 111 ? 2.448 13.993 24.469 1.00 0.00 111 GLU A C 10
ATOM 16719 O O . GLU A 1 111 ? 2.909 14.911 25.147 1.00 0.00 111 GLU A O 10
ATOM 16731 N N . ALA A 1 112 ? 2.410 12.732 24.889 1.00 0.00 112 ALA A N 10
ATOM 16732 C CA . ALA A 1 112 ? 2.923 12.346 26.197 1.00 0.00 112 ALA A CA 10
ATOM 16733 C C . ALA A 1 112 ? 3.268 10.862 26.236 1.00 0.00 112 ALA A C 10
ATOM 16734 O O . ALA A 1 112 ? 2.595 10.027 25.630 1.00 0.00 112 ALA A O 10
ATOM 16741 N N . PRO A 1 113 ? 4.343 10.522 26.964 1.00 0.00 113 PRO A N 10
ATOM 16742 C CA . PRO A 1 113 ? 4.801 9.135 27.099 1.00 0.00 113 PRO A CA 10
ATOM 16743 C C . PRO A 1 113 ? 3.847 8.288 27.931 1.00 0.00 113 PRO A C 10
ATOM 16744 O O . PRO A 1 113 ? 3.474 7.184 27.535 1.00 0.00 113 PRO A O 10
ATOM 16755 N N . VAL A 1 114 ? 3.453 8.811 29.088 1.00 0.00 114 VAL A N 10
ATOM 16756 C CA . VAL A 1 114 ? 2.539 8.102 29.977 1.00 0.00 114 VAL A CA 10
ATOM 16757 C C . VAL A 1 114 ? 1.175 7.911 29.324 1.00 0.00 114 VAL A C 10
ATOM 16758 O O . VAL A 1 114 ? 0.375 8.843 29.250 1.00 0.00 114 VAL A O 10
ATOM 16771 N N . ASN A 1 115 ? 0.915 6.696 28.851 1.00 0.00 115 ASN A N 10
ATOM 16772 C CA . ASN A 1 115 ? -0.352 6.382 28.204 1.00 0.00 115 ASN A CA 10
ATOM 16773 C C . ASN A 1 115 ? -1.355 5.828 29.212 1.00 0.00 115 ASN A C 10
ATOM 16774 O O . ASN A 1 115 ? -0.992 5.072 30.112 1.00 0.00 115 ASN A O 10
ATOM 16785 N N . ALA A 1 116 ? -2.618 6.210 29.052 1.00 0.00 116 ALA A N 10
ATOM 16786 C CA . ALA A 1 116 ? -3.674 5.749 29.945 1.00 0.00 116 ALA A CA 10
ATOM 16787 C C . ALA A 1 116 ? -4.053 4.303 29.648 1.00 0.00 116 ALA A C 10
ATOM 16788 O O . ALA A 1 116 ? -4.735 4.020 28.662 1.00 0.00 116 ALA A O 10
ATOM 16795 N N . CYS A 1 117 ? -3.608 3.391 30.504 1.00 0.00 117 CYS A N 10
ATOM 16796 C CA . CYS A 1 117 ? -3.899 1.972 30.331 1.00 0.00 117 CYS A CA 10
ATOM 16797 C C . CYS A 1 117 ? -4.779 1.456 31.466 1.00 0.00 117 CYS A C 10
ATOM 16798 O O . CYS A 1 117 ? -4.536 1.723 32.643 1.00 0.00 117 CYS A O 10
ATOM 16806 N N . PRO A 1 118 ? -5.826 0.698 31.106 1.00 0.00 118 PRO A N 10
ATOM 16807 C CA . PRO A 1 118 ? -6.763 0.129 32.079 1.00 0.00 118 PRO A CA 10
ATOM 16808 C C . PRO A 1 118 ? -6.128 -0.974 32.918 1.00 0.00 118 PRO A C 10
ATOM 16809 O O . PRO A 1 118 ? -5.186 -1.634 32.482 1.00 0.00 118 PRO A O 10
ATOM 16820 N N . SER A 1 119 ? -6.652 -1.169 34.125 1.00 0.00 119 SER A N 10
ATOM 16821 C CA . SER A 1 119 ? -6.134 -2.191 35.026 1.00 0.00 119 SER A CA 10
ATOM 16822 C C . SER A 1 119 ? -7.113 -2.457 36.165 1.00 0.00 119 SER A C 10
ATOM 16823 O O . SER A 1 119 ? -7.850 -1.565 36.587 1.00 0.00 119 SER A O 10
ATOM 16831 N N . GLY A 1 120 ? -7.115 -3.691 36.660 1.00 0.00 120 GLY A N 10
ATOM 16832 C CA . GLY A 1 120 ? -8.007 -4.053 37.746 1.00 0.00 120 GLY A CA 10
ATOM 16833 C C . GLY A 1 120 ? -7.488 -5.224 38.556 1.00 0.00 120 GLY A C 10
ATOM 16834 O O . GLY A 1 120 ? -8.040 -6.324 38.523 1.00 0.00 120 GLY A O 10
ATOM 16838 N N . PRO A 1 121 ? -6.400 -4.993 39.306 1.00 0.00 121 PRO A N 10
ATOM 16839 C CA . PRO A 1 121 ? -5.782 -6.027 40.143 1.00 0.00 121 PRO A CA 10
ATOM 16840 C C . PRO A 1 121 ? -6.648 -6.399 41.341 1.00 0.00 121 PRO A C 10
ATOM 16841 O O . PRO A 1 121 ? -7.162 -5.527 42.041 1.00 0.00 121 PRO A O 10
ATOM 16852 N N . SER A 1 122 ? -6.805 -7.698 41.571 1.00 0.00 122 SER A N 10
ATOM 16853 C CA . SER A 1 122 ? -7.613 -8.185 42.683 1.00 0.00 122 SER A CA 10
ATOM 16854 C C . SER A 1 122 ? -7.234 -9.619 43.043 1.00 0.00 122 SER A C 10
ATOM 16855 O O . SER A 1 122 ? -6.841 -10.404 42.181 1.00 0.00 122 SER A O 10
ATOM 16863 N N . SER A 1 123 ? -7.355 -9.952 44.324 1.00 0.00 123 SER A N 10
ATOM 16864 C CA . SER A 1 123 ? -7.022 -11.289 44.800 1.00 0.00 123 SER A CA 10
ATOM 16865 C C . SER A 1 123 ? -7.996 -11.738 45.886 1.00 0.00 123 SER A C 10
ATOM 16866 O O . SER A 1 123 ? -8.818 -10.955 46.360 1.00 0.00 123 SER A O 10
ATOM 16874 N N . GLY A 1 124 ? -7.895 -13.004 46.276 1.00 0.00 124 GLY A N 10
ATOM 16875 C CA . GLY A 1 124 ? -8.773 -13.537 47.303 1.00 0.00 124 GLY A CA 10
ATOM 16876 C C . GLY A 1 124 ? -8.148 -14.695 48.056 1.00 0.00 124 GLY A C 10
ATOM 16877 O O . GLY A 1 124 ? -7.213 -15.329 47.568 1.00 0.00 124 GLY A O 10
ATOM 16881 N N . GLY A 1 1 ? 10.663 -29.895 -16.789 1.00 0.00 1 GLY A N 11
ATOM 16882 C CA . GLY A 1 1 ? 9.709 -30.072 -15.710 1.00 0.00 1 GLY A CA 11
ATOM 16883 C C . GLY A 1 1 ? 8.292 -29.731 -16.125 1.00 0.00 1 GLY A C 11
ATOM 16884 O O . GLY A 1 1 ? 7.921 -29.902 -17.286 1.00 0.00 1 GLY A O 11
ATOM 16888 N N . SER A 1 2 ? 7.497 -29.250 -15.174 1.00 0.00 2 SER A N 11
ATOM 16889 C CA . SER A 1 2 ? 6.111 -28.890 -15.447 1.00 0.00 2 SER A CA 11
ATOM 16890 C C . SER A 1 2 ? 5.766 -27.543 -14.819 1.00 0.00 2 SER A C 11
ATOM 16891 O O . SER A 1 2 ? 5.656 -27.424 -13.599 1.00 0.00 2 SER A O 11
ATOM 16899 N N . SER A 1 3 ? 5.599 -26.529 -15.663 1.00 0.00 3 SER A N 11
ATOM 16900 C CA . SER A 1 3 ? 5.271 -25.188 -15.193 1.00 0.00 3 SER A CA 11
ATOM 16901 C C . SER A 1 3 ? 3.831 -25.126 -14.693 1.00 0.00 3 SER A C 11
ATOM 16902 O O . SER A 1 3 ? 2.886 -25.121 -15.482 1.00 0.00 3 SER A O 11
ATOM 16910 N N . GLY A 1 4 ? 3.671 -25.078 -13.373 1.00 0.00 4 GLY A N 11
ATOM 16911 C CA . GLY A 1 4 ? 2.344 -25.016 -12.789 1.00 0.00 4 GLY A CA 11
ATOM 16912 C C . GLY A 1 4 ? 2.378 -25.015 -11.274 1.00 0.00 4 GLY A C 11
ATOM 16913 O O . GLY A 1 4 ? 2.570 -26.059 -10.649 1.00 0.00 4 GLY A O 11
ATOM 16917 N N . SER A 1 5 ? 2.190 -23.840 -10.680 1.00 0.00 5 SER A N 11
ATOM 16918 C CA . SER A 1 5 ? 2.205 -23.707 -9.228 1.00 0.00 5 SER A CA 11
ATOM 16919 C C . SER A 1 5 ? 1.542 -24.910 -8.565 1.00 0.00 5 SER A C 11
ATOM 16920 O O . SER A 1 5 ? 0.722 -25.596 -9.175 1.00 0.00 5 SER A O 11
ATOM 16928 N N . SER A 1 6 ? 1.904 -25.160 -7.310 1.00 0.00 6 SER A N 11
ATOM 16929 C CA . SER A 1 6 ? 1.348 -26.283 -6.564 1.00 0.00 6 SER A CA 11
ATOM 16930 C C . SER A 1 6 ? 0.020 -25.900 -5.918 1.00 0.00 6 SER A C 11
ATOM 16931 O O . SER A 1 6 ? -0.013 -25.344 -4.821 1.00 0.00 6 SER A O 11
ATOM 16939 N N . GLY A 1 7 ? -1.076 -26.203 -6.607 1.00 0.00 7 GLY A N 11
ATOM 16940 C CA . GLY A 1 7 ? -2.393 -25.884 -6.086 1.00 0.00 7 GLY A CA 11
ATOM 16941 C C . GLY A 1 7 ? -3.143 -24.903 -6.965 1.00 0.00 7 GLY A C 11
ATOM 16942 O O . GLY A 1 7 ? -2.572 -24.323 -7.890 1.00 0.00 7 GLY A O 11
ATOM 16946 N N . THR A 1 8 ? -4.428 -24.718 -6.680 1.00 0.00 8 THR A N 11
ATOM 16947 C CA . THR A 1 8 ? -5.259 -23.804 -7.454 1.00 0.00 8 THR A CA 11
ATOM 16948 C C . THR A 1 8 ? -6.050 -22.873 -6.541 1.00 0.00 8 THR A C 11
ATOM 16949 O O . THR A 1 8 ? -6.397 -23.237 -5.419 1.00 0.00 8 THR A O 11
ATOM 16960 N N . GLY A 1 9 ? -6.332 -21.670 -7.032 1.00 0.00 9 GLY A N 11
ATOM 16961 C CA . GLY A 1 9 ? -7.081 -20.706 -6.247 1.00 0.00 9 GLY A CA 11
ATOM 16962 C C . GLY A 1 9 ? -7.695 -19.616 -7.101 1.00 0.00 9 GLY A C 11
ATOM 16963 O O . GLY A 1 9 ? -7.459 -19.554 -8.307 1.00 0.00 9 GLY A O 11
ATOM 16967 N N . ASP A 1 10 ? -8.487 -18.751 -6.475 1.00 0.00 10 ASP A N 11
ATOM 16968 C CA . ASP A 1 10 ? -9.139 -17.657 -7.186 1.00 0.00 10 ASP A CA 11
ATOM 16969 C C . ASP A 1 10 ? -8.939 -16.336 -6.449 1.00 0.00 10 ASP A C 11
ATOM 16970 O O . ASP A 1 10 ? -8.800 -16.310 -5.228 1.00 0.00 10 ASP A O 11
ATOM 16979 N N . ALA A 1 11 ? -8.925 -15.242 -7.203 1.00 0.00 11 ALA A N 11
ATOM 16980 C CA . ALA A 1 11 ? -8.743 -13.917 -6.622 1.00 0.00 11 ALA A CA 11
ATOM 16981 C C . ALA A 1 11 ? -10.072 -13.179 -6.511 1.00 0.00 11 ALA A C 11
ATOM 16982 O O . ALA A 1 11 ? -10.390 -12.605 -5.469 1.00 0.00 11 ALA A O 11
ATOM 16989 N N . SER A 1 12 ? -10.846 -13.196 -7.592 1.00 0.00 12 SER A N 11
ATOM 16990 C CA . SER A 1 12 ? -12.140 -12.524 -7.617 1.00 0.00 12 SER A CA 11
ATOM 16991 C C . SER A 1 12 ? -12.911 -12.784 -6.326 1.00 0.00 12 SER A C 11
ATOM 16992 O O . SER A 1 12 ? -13.732 -11.969 -5.906 1.00 0.00 12 SER A O 11
ATOM 17000 N N . LYS A 1 13 ? -12.642 -13.925 -5.702 1.00 0.00 13 LYS A N 11
ATOM 17001 C CA . LYS A 1 13 ? -13.308 -14.294 -4.458 1.00 0.00 13 LYS A CA 11
ATOM 17002 C C . LYS A 1 13 ? -12.746 -13.499 -3.284 1.00 0.00 13 LYS A C 11
ATOM 17003 O O . LYS A 1 13 ? -13.484 -13.104 -2.380 1.00 0.00 13 LYS A O 11
ATOM 17022 N N . CYS A 1 14 ? -11.439 -13.266 -3.305 1.00 0.00 14 CYS A N 11
ATOM 17023 C CA . CYS A 1 14 ? -10.779 -12.518 -2.241 1.00 0.00 14 CYS A CA 11
ATOM 17024 C C . CYS A 1 14 ? -11.356 -11.110 -2.129 1.00 0.00 14 CYS A C 11
ATOM 17025 O O . CYS A 1 14 ? -11.846 -10.548 -3.109 1.00 0.00 14 CYS A O 11
ATOM 17033 N N . LEU A 1 15 ? -11.294 -10.545 -0.928 1.00 0.00 15 LEU A N 11
ATOM 17034 C CA . LEU A 1 15 ? -11.811 -9.202 -0.686 1.00 0.00 15 LEU A CA 11
ATOM 17035 C C . LEU A 1 15 ? -10.761 -8.328 -0.010 1.00 0.00 15 LEU A C 11
ATOM 17036 O O . LEU A 1 15 ? -9.861 -8.828 0.661 1.00 0.00 15 LEU A O 11
ATOM 17052 N N . ALA A 1 16 ? -10.884 -7.016 -0.193 1.00 0.00 16 ALA A N 11
ATOM 17053 C CA . ALA A 1 16 ? -9.948 -6.071 0.404 1.00 0.00 16 ALA A CA 11
ATOM 17054 C C . ALA A 1 16 ? -10.683 -5.002 1.206 1.00 0.00 16 ALA A C 11
ATOM 17055 O O . ALA A 1 16 ? -11.372 -4.151 0.643 1.00 0.00 16 ALA A O 11
ATOM 17062 N N . THR A 1 17 ? -10.533 -5.053 2.527 1.00 0.00 17 THR A N 11
ATOM 17063 C CA . THR A 1 17 ? -11.183 -4.091 3.407 1.00 0.00 17 THR A CA 11
ATOM 17064 C C . THR A 1 17 ? -10.172 -3.417 4.327 1.00 0.00 17 THR A C 11
ATOM 17065 O O . THR A 1 17 ? -9.503 -4.077 5.120 1.00 0.00 17 THR A O 11
ATOM 17076 N N . GLY A 1 18 ? -10.067 -2.096 4.217 1.00 0.00 18 GLY A N 11
ATOM 17077 C CA . GLY A 1 18 ? -9.135 -1.354 5.046 1.00 0.00 18 GLY A CA 11
ATOM 17078 C C . GLY A 1 18 ? -9.102 0.122 4.701 1.00 0.00 18 GLY A C 11
ATOM 17079 O O . GLY A 1 18 ? -9.511 0.538 3.617 1.00 0.00 18 GLY A O 11
ATOM 17083 N N . PRO A 1 19 ? -8.608 0.942 5.642 1.00 0.00 19 PRO A N 11
ATOM 17084 C CA . PRO A 1 19 ? -8.513 2.393 5.457 1.00 0.00 19 PRO A CA 11
ATOM 17085 C C . PRO A 1 19 ? -7.456 2.777 4.426 1.00 0.00 19 PRO A C 11
ATOM 17086 O O . PRO A 1 19 ? -7.446 3.900 3.922 1.00 0.00 19 PRO A O 11
ATOM 17097 N N . GLY A 1 20 ? -6.568 1.838 4.118 1.00 0.00 20 GLY A N 11
ATOM 17098 C CA . GLY A 1 20 ? -5.519 2.098 3.148 1.00 0.00 20 GLY A CA 11
ATOM 17099 C C . GLY A 1 20 ? -6.039 2.128 1.725 1.00 0.00 20 GLY A C 11
ATOM 17100 O O . GLY A 1 20 ? -5.649 2.986 0.933 1.00 0.00 20 GLY A O 11
ATOM 17104 N N . ILE A 1 21 ? -6.920 1.188 1.399 1.00 0.00 21 ILE A N 11
ATOM 17105 C CA . ILE A 1 21 ? -7.493 1.111 0.061 1.00 0.00 21 ILE A CA 11
ATOM 17106 C C . ILE A 1 21 ? -8.649 2.092 -0.099 1.00 0.00 21 ILE A C 11
ATOM 17107 O O . ILE A 1 21 ? -9.403 2.025 -1.069 1.00 0.00 21 ILE A O 11
ATOM 17123 N N . ALA A 1 22 ? -8.781 3.004 0.858 1.00 0.00 22 ALA A N 11
ATOM 17124 C CA . ALA A 1 22 ? -9.842 4.002 0.821 1.00 0.00 22 ALA A CA 11
ATOM 17125 C C . ALA A 1 22 ? -9.722 4.885 -0.417 1.00 0.00 22 ALA A C 11
ATOM 17126 O O . ALA A 1 22 ? -8.636 5.357 -0.752 1.00 0.00 22 ALA A O 11
ATOM 17133 N N . SER A 1 23 ? -10.846 5.106 -1.093 1.00 0.00 23 SER A N 11
ATOM 17134 C CA . SER A 1 23 ? -10.864 5.929 -2.296 1.00 0.00 23 SER A CA 11
ATOM 17135 C C . SER A 1 23 ? -9.881 7.088 -2.177 1.00 0.00 23 SER A C 11
ATOM 17136 O O . SER A 1 23 ? -9.249 7.486 -3.156 1.00 0.00 23 SER A O 11
ATOM 17144 N N . THR A 1 24 ? -9.755 7.628 -0.968 1.00 0.00 24 THR A N 11
ATOM 17145 C CA . THR A 1 24 ? -8.850 8.743 -0.720 1.00 0.00 24 THR A CA 11
ATOM 17146 C C . THR A 1 24 ? -8.321 8.713 0.709 1.00 0.00 24 THR A C 11
ATOM 17147 O O . THR A 1 24 ? -9.067 8.447 1.653 1.00 0.00 24 THR A O 11
ATOM 17158 N N . VAL A 1 25 ? -7.029 8.988 0.864 1.00 0.00 25 VAL A N 11
ATOM 17159 C CA . VAL A 1 25 ? -6.401 8.995 2.179 1.00 0.00 25 VAL A CA 11
ATOM 17160 C C . VAL A 1 25 ? -5.519 10.224 2.361 1.00 0.00 25 VAL A C 11
ATOM 17161 O O . VAL A 1 25 ? -5.319 11.003 1.428 1.00 0.00 25 VAL A O 11
ATOM 17174 N N . LYS A 1 26 ? -4.991 10.394 3.568 1.00 0.00 26 LYS A N 11
ATOM 17175 C CA . LYS A 1 26 ? -4.127 11.528 3.874 1.00 0.00 26 LYS A CA 11
ATOM 17176 C C . LYS A 1 26 ? -2.657 11.140 3.752 1.00 0.00 26 LYS A C 11
ATOM 17177 O O . LYS A 1 26 ? -2.294 9.977 3.924 1.00 0.00 26 LYS A O 11
ATOM 17196 N N . THR A 1 27 ? -1.812 12.124 3.456 1.00 0.00 27 THR A N 11
ATOM 17197 C CA . THR A 1 27 ? -0.382 11.886 3.312 1.00 0.00 27 THR A CA 11
ATOM 17198 C C . THR A 1 27 ? 0.316 11.891 4.668 1.00 0.00 27 THR A C 11
ATOM 17199 O O . THR A 1 27 ? -0.204 12.432 5.643 1.00 0.00 27 THR A O 11
ATOM 17210 N N . GLY A 1 28 ? 1.497 11.283 4.723 1.00 0.00 28 GLY A N 11
ATOM 17211 C CA . GLY A 1 28 ? 2.247 11.231 5.965 1.00 0.00 28 GLY A CA 11
ATOM 17212 C C . GLY A 1 28 ? 1.773 10.119 6.880 1.00 0.00 28 GLY A C 11
ATOM 17213 O O . GLY A 1 28 ? 2.574 9.494 7.574 1.00 0.00 28 GLY A O 11
ATOM 17217 N N . GLU A 1 29 ? 0.466 9.874 6.884 1.00 0.00 29 GLU A N 11
ATOM 17218 C CA . GLU A 1 29 ? -0.113 8.832 7.725 1.00 0.00 29 GLU A CA 11
ATOM 17219 C C . GLU A 1 29 ? 0.070 7.457 7.089 1.00 0.00 29 GLU A C 11
ATOM 17220 O O . GLU A 1 29 ? 0.065 7.322 5.866 1.00 0.00 29 GLU A O 11
ATOM 17232 N N . GLU A 1 30 ? 0.230 6.440 7.929 1.00 0.00 30 GLU A N 11
ATOM 17233 C CA . GLU A 1 30 ? 0.415 5.075 7.449 1.00 0.00 30 GLU A CA 11
ATOM 17234 C C . GLU A 1 30 ? -0.875 4.271 7.584 1.00 0.00 30 GLU A C 11
ATOM 17235 O O . GLU A 1 30 ? -1.393 4.087 8.686 1.00 0.00 30 GLU A O 11
ATOM 17247 N N . VAL A 1 31 ? -1.390 3.795 6.456 1.00 0.00 31 VAL A N 11
ATOM 17248 C CA . VAL A 1 31 ? -2.619 3.011 6.446 1.00 0.00 31 VAL A CA 11
ATOM 17249 C C . VAL A 1 31 ? -2.327 1.530 6.666 1.00 0.00 31 VAL A C 11
ATOM 17250 O O . VAL A 1 31 ? -1.171 1.111 6.694 1.00 0.00 31 VAL A O 11
ATOM 17263 N N . GLY A 1 32 ? -3.386 0.741 6.822 1.00 0.00 32 GLY A N 11
ATOM 17264 C CA . GLY A 1 32 ? -3.223 -0.685 7.038 1.00 0.00 32 GLY A CA 11
ATOM 17265 C C . GLY A 1 32 ? -4.477 -1.469 6.705 1.00 0.00 32 GLY A C 11
ATOM 17266 O O . GLY A 1 32 ? -5.418 -1.515 7.497 1.00 0.00 32 GLY A O 11
ATOM 17270 N N . PHE A 1 33 ? -4.491 -2.087 5.528 1.00 0.00 33 PHE A N 11
ATOM 17271 C CA . PHE A 1 33 ? -5.640 -2.870 5.090 1.00 0.00 33 PHE A CA 11
ATOM 17272 C C . PHE A 1 33 ? -5.346 -4.365 5.183 1.00 0.00 33 PHE A C 11
ATOM 17273 O O . PHE A 1 33 ? -4.190 -4.778 5.267 1.00 0.00 33 PHE A O 11
ATOM 17290 N N . VAL A 1 34 ? -6.403 -5.171 5.168 1.00 0.00 34 VAL A N 11
ATOM 17291 C CA . VAL A 1 34 ? -6.261 -6.620 5.249 1.00 0.00 34 VAL A CA 11
ATOM 17292 C C . VAL A 1 34 ? -7.134 -7.318 4.214 1.00 0.00 34 VAL A C 11
ATOM 17293 O O . VAL A 1 34 ? -8.293 -6.951 4.016 1.00 0.00 34 VAL A O 11
ATOM 17306 N N . VAL A 1 35 ? -6.573 -8.327 3.557 1.00 0.00 35 VAL A N 11
ATOM 17307 C CA . VAL A 1 35 ? -7.302 -9.079 2.542 1.00 0.00 35 VAL A CA 11
ATOM 17308 C C . VAL A 1 35 ? -8.035 -10.265 3.158 1.00 0.00 35 VAL A C 11
ATOM 17309 O O . VAL A 1 35 ? -7.413 -11.229 3.603 1.00 0.00 35 VAL A O 11
ATOM 17322 N N . ASP A 1 36 ? -9.361 -10.186 3.181 1.00 0.00 36 ASP A N 11
ATOM 17323 C CA . ASP A 1 36 ? -10.180 -11.255 3.741 1.00 0.00 36 ASP A CA 11
ATOM 17324 C C . ASP A 1 36 ? -10.427 -12.350 2.707 1.00 0.00 36 ASP A C 11
ATOM 17325 O O . ASP A 1 36 ? -10.872 -12.076 1.594 1.00 0.00 36 ASP A O 11
ATOM 17334 N N . ALA A 1 37 ? -10.132 -13.589 3.086 1.00 0.00 37 ALA A N 11
ATOM 17335 C CA . ALA A 1 37 ? -10.323 -14.726 2.191 1.00 0.00 37 ALA A CA 11
ATOM 17336 C C . ALA A 1 37 ? -11.104 -15.840 2.879 1.00 0.00 37 ALA A C 11
ATOM 17337 O O . ALA A 1 37 ? -10.730 -16.300 3.959 1.00 0.00 37 ALA A O 11
ATOM 17344 N N . LYS A 1 38 ? -12.191 -16.271 2.248 1.00 0.00 38 LYS A N 11
ATOM 17345 C CA . LYS A 1 38 ? -13.025 -17.332 2.799 1.00 0.00 38 LYS A CA 11
ATOM 17346 C C . LYS A 1 38 ? -13.053 -18.540 1.869 1.00 0.00 38 LYS A C 11
ATOM 17347 O O . LYS A 1 38 ? -12.802 -19.669 2.290 1.00 0.00 38 LYS A O 11
ATOM 17366 N N . THR A 1 39 ? -13.359 -18.296 0.598 1.00 0.00 39 THR A N 11
ATOM 17367 C CA . THR A 1 39 ? -13.419 -19.363 -0.393 1.00 0.00 39 THR A CA 11
ATOM 17368 C C . THR A 1 39 ? -12.277 -19.248 -1.396 1.00 0.00 39 THR A C 11
ATOM 17369 O O . THR A 1 39 ? -11.959 -20.204 -2.102 1.00 0.00 39 THR A O 11
ATOM 17380 N N . ALA A 1 40 ? -11.663 -18.070 -1.453 1.00 0.00 40 ALA A N 11
ATOM 17381 C CA . ALA A 1 40 ? -10.553 -17.831 -2.368 1.00 0.00 40 ALA A CA 11
ATOM 17382 C C . ALA A 1 40 ? -9.695 -19.082 -2.529 1.00 0.00 40 ALA A C 11
ATOM 17383 O O . ALA A 1 40 ? -9.154 -19.340 -3.603 1.00 0.00 40 ALA A O 11
ATOM 17390 N N . GLY A 1 41 ? -9.575 -19.853 -1.453 1.00 0.00 41 GLY A N 11
ATOM 17391 C CA . GLY A 1 41 ? -8.780 -21.068 -1.497 1.00 0.00 41 GLY A CA 11
ATOM 17392 C C . GLY A 1 41 ? -7.327 -20.822 -1.140 1.00 0.00 41 GLY A C 11
ATOM 17393 O O . GLY A 1 41 ? -7.027 -20.145 -0.158 1.00 0.00 41 GLY A O 11
ATOM 17397 N N . LYS A 1 42 ? -6.422 -21.376 -1.941 1.00 0.00 42 LYS A N 11
ATOM 17398 C CA . LYS A 1 42 ? -4.992 -21.214 -1.706 1.00 0.00 42 LYS A CA 11
ATOM 17399 C C . LYS A 1 42 ? -4.405 -20.154 -2.633 1.00 0.00 42 LYS A C 11
ATOM 17400 O O . LYS A 1 42 ? -4.878 -19.962 -3.752 1.00 0.00 42 LYS A O 11
ATOM 17419 N N . GLY A 1 43 ? -3.369 -19.468 -2.159 1.00 0.00 43 GLY A N 11
ATOM 17420 C CA . GLY A 1 43 ? -2.734 -18.438 -2.958 1.00 0.00 43 GLY A CA 11
ATOM 17421 C C . GLY A 1 43 ? -2.052 -17.383 -2.109 1.00 0.00 43 GLY A C 11
ATOM 17422 O O . GLY A 1 43 ? -2.444 -17.145 -0.967 1.00 0.00 43 GLY A O 11
ATOM 17426 N N . LYS A 1 44 ? -1.026 -16.749 -2.667 1.00 0.00 44 LYS A N 11
ATOM 17427 C CA . LYS A 1 44 ? -0.286 -15.715 -1.954 1.00 0.00 44 LYS A CA 11
ATOM 17428 C C . LYS A 1 44 ? -0.798 -14.326 -2.324 1.00 0.00 44 LYS A C 11
ATOM 17429 O O . LYS A 1 44 ? -1.117 -14.060 -3.483 1.00 0.00 44 LYS A O 11
ATOM 17448 N N . VAL A 1 45 ? -0.874 -13.444 -1.333 1.00 0.00 45 VAL A N 11
ATOM 17449 C CA . VAL A 1 45 ? -1.344 -12.082 -1.556 1.00 0.00 45 VAL A CA 11
ATOM 17450 C C . VAL A 1 45 ? -0.183 -11.094 -1.566 1.00 0.00 45 VAL A C 11
ATOM 17451 O O . VAL A 1 45 ? 0.324 -10.703 -0.514 1.00 0.00 45 VAL A O 11
ATOM 17464 N N . THR A 1 46 ? 0.235 -10.693 -2.763 1.00 0.00 46 THR A N 11
ATOM 17465 C CA . THR A 1 46 ? 1.336 -9.751 -2.911 1.00 0.00 46 THR A CA 11
ATOM 17466 C C . THR A 1 46 ? 0.824 -8.352 -3.236 1.00 0.00 46 THR A C 11
ATOM 17467 O O . THR A 1 46 ? -0.117 -8.191 -4.014 1.00 0.00 46 THR A O 11
ATOM 17478 N N . CYS A 1 47 ? 1.449 -7.345 -2.636 1.00 0.00 47 CYS A N 11
ATOM 17479 C CA . CYS A 1 47 ? 1.055 -5.959 -2.863 1.00 0.00 47 CYS A CA 11
ATOM 17480 C C . CYS A 1 47 ? 2.216 -5.148 -3.430 1.00 0.00 47 CYS A C 11
ATOM 17481 O O . CYS A 1 47 ? 3.376 -5.379 -3.084 1.00 0.00 47 CYS A O 11
ATOM 17489 N N . THR A 1 48 ? 1.898 -4.201 -4.306 1.00 0.00 48 THR A N 11
ATOM 17490 C CA . THR A 1 48 ? 2.914 -3.359 -4.923 1.00 0.00 48 THR A CA 11
ATOM 17491 C C . THR A 1 48 ? 2.492 -1.894 -4.920 1.00 0.00 48 THR A C 11
ATOM 17492 O O . THR A 1 48 ? 1.674 -1.471 -5.737 1.00 0.00 48 THR A O 11
ATOM 17503 N N . VAL A 1 49 ? 3.056 -1.123 -3.997 1.00 0.00 49 VAL A N 11
ATOM 17504 C CA . VAL A 1 49 ? 2.739 0.297 -3.888 1.00 0.00 49 VAL A CA 11
ATOM 17505 C C . VAL A 1 49 ? 3.475 1.107 -4.949 1.00 0.00 49 VAL A C 11
ATOM 17506 O O . VAL A 1 49 ? 4.704 1.173 -4.954 1.00 0.00 49 VAL A O 11
ATOM 17519 N N . LEU A 1 50 ? 2.715 1.723 -5.848 1.00 0.00 50 LEU A N 11
ATOM 17520 C CA . LEU A 1 50 ? 3.295 2.530 -6.916 1.00 0.00 50 LEU A CA 11
ATOM 17521 C C . LEU A 1 50 ? 3.122 4.018 -6.628 1.00 0.00 50 LEU A C 11
ATOM 17522 O O . LEU A 1 50 ? 2.016 4.484 -6.350 1.00 0.00 50 LEU A O 11
ATOM 17538 N N . THR A 1 51 ? 4.222 4.761 -6.698 1.00 0.00 51 THR A N 11
ATOM 17539 C CA . THR A 1 51 ? 4.193 6.196 -6.446 1.00 0.00 51 THR A CA 11
ATOM 17540 C C . THR A 1 51 ? 3.880 6.972 -7.721 1.00 0.00 51 THR A C 11
ATOM 17541 O O . THR A 1 51 ? 4.242 6.568 -8.827 1.00 0.00 51 THR A O 11
ATOM 17552 N N . PRO A 1 52 ? 3.192 8.113 -7.567 1.00 0.00 52 PRO A N 11
ATOM 17553 C CA . PRO A 1 52 ? 2.816 8.970 -8.696 1.00 0.00 52 PRO A CA 11
ATOM 17554 C C . PRO A 1 52 ? 4.021 9.666 -9.320 1.00 0.00 52 PRO A C 11
ATOM 17555 O O . PRO A 1 52 ? 3.891 10.376 -10.317 1.00 0.00 52 PRO A O 11
ATOM 17566 N N . ASP A 1 53 ? 5.192 9.457 -8.730 1.00 0.00 53 ASP A N 11
ATOM 17567 C CA . ASP A 1 53 ? 6.420 10.063 -9.230 1.00 0.00 53 ASP A CA 11
ATOM 17568 C C . ASP A 1 53 ? 7.027 9.218 -10.345 1.00 0.00 53 ASP A C 11
ATOM 17569 O O . ASP A 1 53 ? 7.810 9.713 -11.156 1.00 0.00 53 ASP A O 11
ATOM 17578 N N . GLY A 1 54 ? 6.661 7.941 -10.381 1.00 0.00 54 GLY A N 11
ATOM 17579 C CA . GLY A 1 54 ? 7.179 7.048 -11.401 1.00 0.00 54 GLY A CA 11
ATOM 17580 C C . GLY A 1 54 ? 8.161 6.038 -10.842 1.00 0.00 54 GLY A C 11
ATOM 17581 O O . GLY A 1 54 ? 9.058 5.575 -11.549 1.00 0.00 54 GLY A O 11
ATOM 17585 N N . THR A 1 55 ? 7.996 5.696 -9.568 1.00 0.00 55 THR A N 11
ATOM 17586 C CA . THR A 1 55 ? 8.877 4.737 -8.913 1.00 0.00 55 THR A CA 11
ATOM 17587 C C . THR A 1 55 ? 8.076 3.674 -8.170 1.00 0.00 55 THR A C 11
ATOM 17588 O O . THR A 1 55 ? 6.939 3.912 -7.765 1.00 0.00 55 THR A O 11
ATOM 17599 N N . GLU A 1 56 ? 8.678 2.501 -7.994 1.00 0.00 56 GLU A N 11
ATOM 17600 C CA . GLU A 1 56 ? 8.019 1.402 -7.299 1.00 0.00 56 GLU A CA 11
ATOM 17601 C C . GLU A 1 56 ? 8.426 1.366 -5.829 1.00 0.00 56 GLU A C 11
ATOM 17602 O O . GLU A 1 56 ? 9.613 1.349 -5.503 1.00 0.00 56 GLU A O 11
ATOM 17614 N N . ALA A 1 57 ? 7.433 1.355 -4.946 1.00 0.00 57 ALA A N 11
ATOM 17615 C CA . ALA A 1 57 ? 7.687 1.319 -3.511 1.00 0.00 57 ALA A CA 11
ATOM 17616 C C . ALA A 1 57 ? 7.464 -0.080 -2.948 1.00 0.00 57 ALA A C 11
ATOM 17617 O O . ALA A 1 57 ? 6.716 -0.874 -3.516 1.00 0.00 57 ALA A O 11
ATOM 17624 N N . GLU A 1 58 ? 8.119 -0.374 -1.830 1.00 0.00 58 GLU A N 11
ATOM 17625 C CA . GLU A 1 58 ? 7.992 -1.679 -1.192 1.00 0.00 58 GLU A CA 11
ATOM 17626 C C . GLU A 1 58 ? 6.984 -1.631 -0.047 1.00 0.00 58 GLU A C 11
ATOM 17627 O O . GLU A 1 58 ? 6.923 -0.653 0.697 1.00 0.00 58 GLU A O 11
ATOM 17639 N N . ALA A 1 59 ? 6.196 -2.692 0.085 1.00 0.00 59 ALA A N 11
ATOM 17640 C CA . ALA A 1 59 ? 5.192 -2.772 1.139 1.00 0.00 59 ALA A CA 11
ATOM 17641 C C . ALA A 1 59 ? 5.396 -4.014 2.000 1.00 0.00 59 ALA A C 11
ATOM 17642 O O . ALA A 1 59 ? 6.105 -4.941 1.609 1.00 0.00 59 ALA A O 11
ATOM 17649 N N . ASP A 1 60 ? 4.771 -4.025 3.172 1.00 0.00 60 ASP A N 11
ATOM 17650 C CA . ASP A 1 60 ? 4.884 -5.153 4.088 1.00 0.00 60 ASP A CA 11
ATOM 17651 C C . ASP A 1 60 ? 3.641 -6.036 4.020 1.00 0.00 60 ASP A C 11
ATOM 17652 O O . ASP A 1 60 ? 2.522 -5.539 3.893 1.00 0.00 60 ASP A O 11
ATOM 17661 N N . VAL A 1 61 ? 3.847 -7.346 4.102 1.00 0.00 61 VAL A N 11
ATOM 17662 C CA . VAL A 1 61 ? 2.744 -8.298 4.050 1.00 0.00 61 VAL A CA 11
ATOM 17663 C C . VAL A 1 61 ? 2.830 -9.303 5.193 1.00 0.00 61 VAL A C 11
ATOM 17664 O O . VAL A 1 61 ? 3.761 -10.107 5.257 1.00 0.00 61 VAL A O 11
ATOM 17677 N N . ILE A 1 62 ? 1.854 -9.252 6.093 1.00 0.00 62 ILE A N 11
ATOM 17678 C CA . ILE A 1 62 ? 1.818 -10.160 7.233 1.00 0.00 62 ILE A CA 11
ATOM 17679 C C . ILE A 1 62 ? 0.660 -11.145 7.117 1.00 0.00 62 ILE A C 11
ATOM 17680 O O . ILE A 1 62 ? -0.505 -10.762 7.220 1.00 0.00 62 ILE A O 11
ATOM 17696 N N . GLU A 1 63 ? 0.988 -12.415 6.903 1.00 0.00 63 GLU A N 11
ATOM 17697 C CA . GLU A 1 63 ? -0.025 -13.455 6.774 1.00 0.00 63 GLU A CA 11
ATOM 17698 C C . GLU A 1 63 ? -0.597 -13.830 8.138 1.00 0.00 63 GLU A C 11
ATOM 17699 O O . GLU A 1 63 ? 0.047 -13.634 9.168 1.00 0.00 63 GLU A O 11
ATOM 17711 N N . ASN A 1 64 ? -1.812 -14.369 8.136 1.00 0.00 64 ASN A N 11
ATOM 17712 C CA . ASN A 1 64 ? -2.471 -14.771 9.374 1.00 0.00 64 ASN A CA 11
ATOM 17713 C C . ASN A 1 64 ? -2.858 -16.246 9.330 1.00 0.00 64 ASN A C 11
ATOM 17714 O O . ASN A 1 64 ? -3.045 -16.816 8.256 1.00 0.00 64 ASN A O 11
ATOM 17725 N N . GLU A 1 65 ? -2.976 -16.856 10.505 1.00 0.00 65 GLU A N 11
ATOM 17726 C CA . GLU A 1 65 ? -3.341 -18.265 10.600 1.00 0.00 65 GLU A CA 11
ATOM 17727 C C . GLU A 1 65 ? -4.745 -18.502 10.052 1.00 0.00 65 GLU A C 11
ATOM 17728 O O . GLU A 1 65 ? -5.074 -19.603 9.613 1.00 0.00 65 GLU A O 11
ATOM 17740 N N . ASP A 1 66 ? -5.569 -17.460 10.084 1.00 0.00 66 ASP A N 11
ATOM 17741 C CA . ASP A 1 66 ? -6.938 -17.554 9.589 1.00 0.00 66 ASP A CA 11
ATOM 17742 C C . ASP A 1 66 ? -6.968 -17.558 8.065 1.00 0.00 66 ASP A C 11
ATOM 17743 O O . ASP A 1 66 ? -7.938 -18.001 7.453 1.00 0.00 66 ASP A O 11
ATOM 17752 N N . GLY A 1 67 ? -5.895 -17.060 7.456 1.00 0.00 67 GLY A N 11
ATOM 17753 C CA . GLY A 1 67 ? -5.818 -17.013 6.007 1.00 0.00 67 GLY A CA 11
ATOM 17754 C C . GLY A 1 67 ? -5.939 -15.604 5.465 1.00 0.00 67 GLY A C 11
ATOM 17755 O O . GLY A 1 67 ? -6.306 -15.404 4.306 1.00 0.00 67 GLY A O 11
ATOM 17759 N N . THR A 1 68 ? -5.631 -14.620 6.304 1.00 0.00 68 THR A N 11
ATOM 17760 C CA . THR A 1 68 ? -5.710 -13.221 5.903 1.00 0.00 68 THR A CA 11
ATOM 17761 C C . THR A 1 68 ? -4.323 -12.594 5.822 1.00 0.00 68 THR A C 11
ATOM 17762 O O . THR A 1 68 ? -3.388 -13.042 6.485 1.00 0.00 68 THR A O 11
ATOM 17773 N N . TYR A 1 69 ? -4.197 -11.553 5.005 1.00 0.00 69 TYR A N 11
ATOM 17774 C CA . TYR A 1 69 ? -2.923 -10.866 4.834 1.00 0.00 69 TYR A CA 11
ATOM 17775 C C . TYR A 1 69 ? -3.061 -9.378 5.144 1.00 0.00 69 TYR A C 11
ATOM 17776 O O . TYR A 1 69 ? -3.955 -8.706 4.630 1.00 0.00 69 TYR A O 11
ATOM 17794 N N . ASP A 1 70 ? -2.169 -8.871 5.988 1.00 0.00 70 ASP A N 11
ATOM 17795 C CA . ASP A 1 70 ? -2.189 -7.463 6.367 1.00 0.00 70 ASP A CA 11
ATOM 17796 C C . ASP A 1 70 ? -1.103 -6.687 5.628 1.00 0.00 70 ASP A C 11
ATOM 17797 O O . ASP A 1 70 ? 0.052 -7.109 5.581 1.00 0.00 70 ASP A O 11
ATOM 17806 N N . ILE A 1 71 ? -1.482 -5.551 5.051 1.00 0.00 71 ILE A N 11
ATOM 17807 C CA . ILE A 1 71 ? -0.541 -4.717 4.315 1.00 0.00 71 ILE A CA 11
ATOM 17808 C C . ILE A 1 71 ? -0.625 -3.263 4.769 1.00 0.00 71 ILE A C 11
ATOM 17809 O O . ILE A 1 71 ? -1.715 -2.726 4.971 1.00 0.00 71 ILE A O 11
ATOM 17825 N N . PHE A 1 72 ? 0.533 -2.630 4.925 1.00 0.00 72 PHE A N 11
ATOM 17826 C CA . PHE A 1 72 ? 0.592 -1.237 5.353 1.00 0.00 72 PHE A CA 11
ATOM 17827 C C . PHE A 1 72 ? 1.510 -0.427 4.443 1.00 0.00 72 PHE A C 11
ATOM 17828 O O . PHE A 1 72 ? 2.535 -0.924 3.975 1.00 0.00 72 PHE A O 11
ATOM 17845 N N . TYR A 1 73 ? 1.134 0.823 4.195 1.00 0.00 73 TYR A N 11
ATOM 17846 C CA . TYR A 1 73 ? 1.921 1.703 3.339 1.00 0.00 73 TYR A CA 11
ATOM 17847 C C . TYR A 1 73 ? 1.653 3.167 3.671 1.00 0.00 73 TYR A C 11
ATOM 17848 O O . TYR A 1 73 ? 0.590 3.518 4.182 1.00 0.00 73 TYR A O 11
ATOM 17866 N N . THR A 1 74 ? 2.628 4.022 3.374 1.00 0.00 74 THR A N 11
ATOM 17867 C CA . THR A 1 74 ? 2.500 5.449 3.640 1.00 0.00 74 THR A CA 11
ATOM 17868 C C . THR A 1 74 ? 2.731 6.267 2.375 1.00 0.00 74 THR A C 11
ATOM 17869 O O . THR A 1 74 ? 3.545 5.902 1.527 1.00 0.00 74 THR A O 11
ATOM 17880 N N . ALA A 1 75 ? 2.008 7.377 2.254 1.00 0.00 75 ALA A N 11
ATOM 17881 C CA . ALA A 1 75 ? 2.136 8.248 1.092 1.00 0.00 75 ALA A CA 11
ATOM 17882 C C . ALA A 1 75 ? 2.671 9.618 1.491 1.00 0.00 75 ALA A C 11
ATOM 17883 O O . ALA A 1 75 ? 1.907 10.510 1.862 1.00 0.00 75 ALA A O 11
ATOM 17890 N N . ALA A 1 76 ? 3.988 9.781 1.410 1.00 0.00 76 ALA A N 11
ATOM 17891 C CA . ALA A 1 76 ? 4.625 11.044 1.762 1.00 0.00 76 ALA A CA 11
ATOM 17892 C C . ALA A 1 76 ? 4.105 12.182 0.890 1.00 0.00 76 ALA A C 11
ATOM 17893 O O . ALA A 1 76 ? 3.584 13.177 1.395 1.00 0.00 76 ALA A O 11
ATOM 17900 N N . LYS A 1 77 ? 4.251 12.030 -0.422 1.00 0.00 77 LYS A N 11
ATOM 17901 C CA . LYS A 1 77 ? 3.795 13.044 -1.366 1.00 0.00 77 LYS A CA 11
ATOM 17902 C C . LYS A 1 77 ? 2.424 12.687 -1.929 1.00 0.00 77 LYS A C 11
ATOM 17903 O O . LYS A 1 77 ? 2.073 11.516 -2.079 1.00 0.00 77 LYS A O 11
ATOM 17922 N N . PRO A 1 78 ? 1.628 13.717 -2.250 1.00 0.00 78 PRO A N 11
ATOM 17923 C CA . PRO A 1 78 ? 0.283 13.537 -2.804 1.00 0.00 78 PRO A CA 11
ATOM 17924 C C . PRO A 1 78 ? 0.311 12.987 -4.227 1.00 0.00 78 PRO A C 11
ATOM 17925 O O . PRO A 1 78 ? 1.378 12.749 -4.790 1.00 0.00 78 PRO A O 11
ATOM 17936 N N . GLY A 1 79 ? -0.871 12.790 -4.804 1.00 0.00 79 GLY A N 11
ATOM 17937 C CA . GLY A 1 79 ? -0.959 12.271 -6.156 1.00 0.00 79 GLY A CA 11
ATOM 17938 C C . GLY A 1 79 ? -1.877 11.069 -6.256 1.00 0.00 79 GLY A C 11
ATOM 17939 O O . GLY A 1 79 ? -2.783 10.898 -5.439 1.00 0.00 79 GLY A O 11
ATOM 17943 N N . THR A 1 80 ? -1.646 10.232 -7.263 1.00 0.00 80 THR A N 11
ATOM 17944 C CA . THR A 1 80 ? -2.460 9.041 -7.471 1.00 0.00 80 THR A CA 11
ATOM 17945 C C . THR A 1 80 ? -1.619 7.774 -7.361 1.00 0.00 80 THR A C 11
ATOM 17946 O O . THR A 1 80 ? -0.932 7.390 -8.308 1.00 0.00 80 THR A O 11
ATOM 17957 N N . TYR A 1 81 ? -1.678 7.129 -6.202 1.00 0.00 81 TYR A N 11
ATOM 17958 C CA . TYR A 1 81 ? -0.920 5.905 -5.968 1.00 0.00 81 TYR A CA 11
ATOM 17959 C C . TYR A 1 81 ? -1.643 4.697 -6.556 1.00 0.00 81 TYR A C 11
ATOM 17960 O O . TYR A 1 81 ? -2.858 4.555 -6.415 1.00 0.00 81 TYR A O 11
ATOM 17978 N N . VAL A 1 82 ? -0.885 3.826 -7.216 1.00 0.00 82 VAL A N 11
ATOM 17979 C CA . VAL A 1 82 ? -1.451 2.627 -7.825 1.00 0.00 82 VAL A CA 11
ATOM 17980 C C . VAL A 1 82 ? -0.976 1.370 -7.106 1.00 0.00 82 VAL A C 11
ATOM 17981 O O . VAL A 1 82 ? 0.210 1.040 -7.129 1.00 0.00 82 VAL A O 11
ATOM 17994 N N . ILE A 1 83 ? -1.909 0.671 -6.469 1.00 0.00 83 ILE A N 11
ATOM 17995 C CA . ILE A 1 83 ? -1.586 -0.552 -5.745 1.00 0.00 83 ILE A CA 11
ATOM 17996 C C . ILE A 1 83 ? -2.018 -1.786 -6.529 1.00 0.00 83 ILE A C 11
ATOM 17997 O O . ILE A 1 83 ? -3.167 -1.888 -6.961 1.00 0.00 83 ILE A O 11
ATOM 18013 N N . TYR A 1 84 ? -1.092 -2.721 -6.708 1.00 0.00 84 TYR A N 11
ATOM 18014 C CA . TYR A 1 84 ? -1.377 -3.949 -7.442 1.00 0.00 84 TYR A CA 11
ATOM 18015 C C . TYR A 1 84 ? -1.491 -5.136 -6.491 1.00 0.00 84 TYR A C 11
ATOM 18016 O O . TYR A 1 84 ? -0.526 -5.505 -5.820 1.00 0.00 84 TYR A O 11
ATOM 18034 N N . VAL A 1 85 ? -2.678 -5.732 -6.439 1.00 0.00 85 VAL A N 11
ATOM 18035 C CA . VAL A 1 85 ? -2.920 -6.880 -5.573 1.00 0.00 85 VAL A CA 11
ATOM 18036 C C . VAL A 1 85 ? -3.136 -8.149 -6.390 1.00 0.00 85 VAL A C 11
ATOM 18037 O O . VAL A 1 85 ? -3.941 -8.171 -7.321 1.00 0.00 85 VAL A O 11
ATOM 18050 N N . ARG A 1 86 ? -2.412 -9.205 -6.034 1.00 0.00 86 ARG A N 11
ATOM 18051 C CA . ARG A 1 86 ? -2.524 -10.479 -6.735 1.00 0.00 86 ARG A CA 11
ATOM 18052 C C . ARG A 1 86 ? -2.705 -11.628 -5.748 1.00 0.00 86 ARG A C 11
ATOM 18053 O O . ARG A 1 86 ? -2.132 -11.622 -4.658 1.00 0.00 86 ARG A O 11
ATOM 18074 N N . PHE A 1 87 ? -3.507 -12.613 -6.136 1.00 0.00 87 PHE A N 11
ATOM 18075 C CA . PHE A 1 87 ? -3.766 -13.769 -5.285 1.00 0.00 87 PHE A CA 11
ATOM 18076 C C . PHE A 1 87 ? -3.529 -15.069 -6.046 1.00 0.00 87 PHE A C 11
ATOM 18077 O O . PHE A 1 87 ? -4.327 -15.458 -6.898 1.00 0.00 87 PHE A O 11
ATOM 18094 N N . GLY A 1 88 ? -2.423 -15.738 -5.733 1.00 0.00 88 GLY A N 11
ATOM 18095 C CA . GLY A 1 88 ? -2.099 -16.987 -6.397 1.00 0.00 88 GLY A CA 11
ATOM 18096 C C . GLY A 1 88 ? -1.943 -16.824 -7.897 1.00 0.00 88 GLY A C 11
ATOM 18097 O O . GLY A 1 88 ? -2.495 -17.602 -8.673 1.00 0.00 88 GLY A O 11
ATOM 18101 N N . GLY A 1 89 ? -1.190 -15.807 -8.304 1.00 0.00 89 GLY A N 11
ATOM 18102 C CA . GLY A 1 89 ? -0.979 -15.562 -9.720 1.00 0.00 89 GLY A CA 11
ATOM 18103 C C . GLY A 1 89 ? -2.246 -15.120 -10.426 1.00 0.00 89 GLY A C 11
ATOM 18104 O O . GLY A 1 89 ? -2.403 -15.338 -11.628 1.00 0.00 89 GLY A O 11
ATOM 18108 N N . VAL A 1 90 ? -3.154 -14.501 -9.680 1.00 0.00 90 VAL A N 11
ATOM 18109 C CA . VAL A 1 90 ? -4.413 -14.029 -10.242 1.00 0.00 90 VAL A CA 11
ATOM 18110 C C . VAL A 1 90 ? -4.748 -12.629 -9.741 1.00 0.00 90 VAL A C 11
ATOM 18111 O O . VAL A 1 90 ? -5.144 -12.448 -8.589 1.00 0.00 90 VAL A O 11
ATOM 18124 N N . ASP A 1 91 ? -4.587 -11.641 -10.614 1.00 0.00 91 ASP A N 11
ATOM 18125 C CA . ASP A 1 91 ? -4.874 -10.255 -10.262 1.00 0.00 91 ASP A CA 11
ATOM 18126 C C . ASP A 1 91 ? -6.375 -10.037 -10.092 1.00 0.00 91 ASP A C 11
ATOM 18127 O O . ASP A 1 91 ? -7.136 -10.107 -11.057 1.00 0.00 91 ASP A O 11
ATOM 18136 N N . ILE A 1 92 ? -6.792 -9.773 -8.858 1.00 0.00 92 ILE A N 11
ATOM 18137 C CA . ILE A 1 92 ? -8.201 -9.546 -8.561 1.00 0.00 92 ILE A CA 11
ATOM 18138 C C . ILE A 1 92 ? -8.810 -8.537 -9.528 1.00 0.00 92 ILE A C 11
ATOM 18139 O O . ILE A 1 92 ? -8.121 -7.688 -10.094 1.00 0.00 92 ILE A O 11
ATOM 18155 N N . PRO A 1 93 ? -10.134 -8.628 -9.722 1.00 0.00 93 PRO A N 11
ATOM 18156 C CA . PRO A 1 93 ? -10.866 -7.729 -10.620 1.00 0.00 93 PRO A CA 11
ATOM 18157 C C . PRO A 1 93 ? -10.946 -6.307 -10.077 1.00 0.00 93 PRO A C 11
ATOM 18158 O O . PRO A 1 93 ? -11.573 -5.437 -10.679 1.00 0.00 93 PRO A O 11
ATOM 18169 N N . ASN A 1 94 ? -10.305 -6.077 -8.935 1.00 0.00 94 ASN A N 11
ATOM 18170 C CA . ASN A 1 94 ? -10.304 -4.759 -8.310 1.00 0.00 94 ASN A CA 11
ATOM 18171 C C . ASN A 1 94 ? -8.968 -4.055 -8.529 1.00 0.00 94 ASN A C 11
ATOM 18172 O O . ASN A 1 94 ? -8.817 -2.875 -8.212 1.00 0.00 94 ASN A O 11
ATOM 18183 N N . SER A 1 95 ? -8.001 -4.787 -9.074 1.00 0.00 95 SER A N 11
ATOM 18184 C CA . SER A 1 95 ? -6.678 -4.234 -9.334 1.00 0.00 95 SER A CA 11
ATOM 18185 C C . SER A 1 95 ? -6.548 -3.792 -10.788 1.00 0.00 95 SER A C 11
ATOM 18186 O O . SER A 1 95 ? -7.090 -4.413 -11.703 1.00 0.00 95 SER A O 11
ATOM 18194 N N . PRO A 1 96 ? -5.813 -2.692 -11.008 1.00 0.00 96 PRO A N 11
ATOM 18195 C CA . PRO A 1 96 ? -5.164 -1.945 -9.927 1.00 0.00 96 PRO A CA 11
ATOM 18196 C C . PRO A 1 96 ? -6.168 -1.215 -9.042 1.00 0.00 96 PRO A C 11
ATOM 18197 O O . PRO A 1 96 ? -7.377 -1.291 -9.265 1.00 0.00 96 PRO A O 11
ATOM 18208 N N . PHE A 1 97 ? -5.662 -0.509 -8.038 1.00 0.00 97 PHE A N 11
ATOM 18209 C CA . PHE A 1 97 ? -6.516 0.235 -7.119 1.00 0.00 97 PHE A CA 11
ATOM 18210 C C . PHE A 1 97 ? -6.157 1.719 -7.123 1.00 0.00 97 PHE A C 11
ATOM 18211 O O . PHE A 1 97 ? -5.032 2.099 -6.798 1.00 0.00 97 PHE A O 11
ATOM 18228 N N . THR A 1 98 ? -7.123 2.553 -7.495 1.00 0.00 98 THR A N 11
ATOM 18229 C CA . THR A 1 98 ? -6.911 3.994 -7.544 1.00 0.00 98 THR A CA 11
ATOM 18230 C C . THR A 1 98 ? -6.944 4.603 -6.147 1.00 0.00 98 THR A C 11
ATOM 18231 O O . THR A 1 98 ? -7.989 4.632 -5.497 1.00 0.00 98 THR A O 11
ATOM 18242 N N . VAL A 1 99 ? -5.795 5.089 -5.690 1.00 0.00 99 VAL A N 11
ATOM 18243 C CA . VAL A 1 99 ? -5.693 5.699 -4.370 1.00 0.00 99 VAL A CA 11
ATOM 18244 C C . VAL A 1 99 ? -5.169 7.128 -4.464 1.00 0.00 99 VAL A C 11
ATOM 18245 O O . VAL A 1 99 ? -4.016 7.354 -4.829 1.00 0.00 99 VAL A O 11
ATOM 18258 N N . MET A 1 100 ? -6.025 8.089 -4.131 1.00 0.00 100 MET A N 11
ATOM 18259 C CA . MET A 1 100 ? -5.648 9.497 -4.176 1.00 0.00 100 MET A CA 11
ATOM 18260 C C . MET A 1 100 ? -5.211 9.987 -2.799 1.00 0.00 100 MET A C 11
ATOM 18261 O O . MET A 1 100 ? -6.017 10.056 -1.871 1.00 0.00 100 MET A O 11
ATOM 18275 N N . ALA A 1 101 ? -3.932 10.327 -2.674 1.00 0.00 101 ALA A N 11
ATOM 18276 C CA . ALA A 1 101 ? -3.391 10.812 -1.411 1.00 0.00 101 ALA A CA 11
ATOM 18277 C C . ALA A 1 101 ? -3.499 12.330 -1.314 1.00 0.00 101 ALA A C 11
ATOM 18278 O O . ALA A 1 101 ? -3.105 13.051 -2.233 1.00 0.00 101 ALA A O 11
ATOM 18285 N N . THR A 1 102 ? -4.034 12.812 -0.197 1.00 0.00 102 THR A N 11
ATOM 18286 C CA . THR A 1 102 ? -4.194 14.244 0.018 1.00 0.00 102 THR A CA 11
ATOM 18287 C C . THR A 1 102 ? -3.176 14.766 1.025 1.00 0.00 102 THR A C 11
ATOM 18288 O O . THR A 1 102 ? -2.756 14.044 1.930 1.00 0.00 102 THR A O 11
ATOM 18299 N N . ASP A 1 103 ? -2.783 16.025 0.863 1.00 0.00 103 ASP A N 11
ATOM 18300 C CA . ASP A 1 103 ? -1.814 16.645 1.760 1.00 0.00 103 ASP A CA 11
ATOM 18301 C C . ASP A 1 103 ? -2.418 16.869 3.142 1.00 0.00 103 ASP A C 11
ATOM 18302 O O . ASP A 1 103 ? -1.703 16.941 4.139 1.00 0.00 103 ASP A O 11
ATOM 18311 N N . GLY A 1 104 ? -3.743 16.979 3.193 1.00 0.00 104 GLY A N 11
ATOM 18312 C CA . GLY A 1 104 ? -4.421 17.195 4.457 1.00 0.00 104 GLY A CA 11
ATOM 18313 C C . GLY A 1 104 ? -4.497 18.663 4.831 1.00 0.00 104 GLY A C 11
ATOM 18314 O O . GLY A 1 104 ? -4.277 19.534 3.992 1.00 0.00 104 GLY A O 11
ATOM 18318 N N . GLU A 1 105 ? -4.811 18.934 6.093 1.00 0.00 105 GLU A N 11
ATOM 18319 C CA . GLU A 1 105 ? -4.918 20.306 6.575 1.00 0.00 105 GLU A CA 11
ATOM 18320 C C . GLU A 1 105 ? -3.548 20.977 6.618 1.00 0.00 105 GLU A C 11
ATOM 18321 O O . GLU A 1 105 ? -2.689 20.609 7.420 1.00 0.00 105 GLU A O 11
ATOM 18333 N N . VAL A 1 106 ? -3.350 21.961 5.746 1.00 0.00 106 VAL A N 11
ATOM 18334 C CA . VAL A 1 106 ? -2.084 22.683 5.684 1.00 0.00 106 VAL A CA 11
ATOM 18335 C C . VAL A 1 106 ? -1.698 23.233 7.052 1.00 0.00 106 VAL A C 11
ATOM 18336 O O . VAL A 1 106 ? -0.544 23.131 7.471 1.00 0.00 106 VAL A O 11
ATOM 18349 N N . THR A 1 107 ? -2.670 23.816 7.747 1.00 0.00 107 THR A N 11
ATOM 18350 C CA . THR A 1 107 ? -2.432 24.384 9.068 1.00 0.00 107 THR A CA 11
ATOM 18351 C C . THR A 1 107 ? -1.131 25.179 9.099 1.00 0.00 107 THR A C 11
ATOM 18352 O O . THR A 1 107 ? -0.275 24.955 9.952 1.00 0.00 107 THR A O 11
ATOM 18363 N N . ALA A 1 108 ? -0.991 26.110 8.161 1.00 0.00 108 ALA A N 11
ATOM 18364 C CA . ALA A 1 108 ? 0.204 26.942 8.083 1.00 0.00 108 ALA A CA 11
ATOM 18365 C C . ALA A 1 108 ? -0.048 28.187 7.239 1.00 0.00 108 ALA A C 11
ATOM 18366 O O . ALA A 1 108 ? -0.259 28.097 6.029 1.00 0.00 108 ALA A O 11
ATOM 18373 N N . VAL A 1 109 ? -0.025 29.348 7.885 1.00 0.00 109 VAL A N 11
ATOM 18374 C CA . VAL A 1 109 ? -0.250 30.613 7.194 1.00 0.00 109 VAL A CA 11
ATOM 18375 C C . VAL A 1 109 ? 0.852 30.888 6.179 1.00 0.00 109 VAL A C 11
ATOM 18376 O O . VAL A 1 109 ? 2.038 30.812 6.501 1.00 0.00 109 VAL A O 11
ATOM 18389 N N . GLU A 1 110 ? 0.454 31.208 4.952 1.00 0.00 110 GLU A N 11
ATOM 18390 C CA . GLU A 1 110 ? 1.411 31.495 3.889 1.00 0.00 110 GLU A CA 11
ATOM 18391 C C . GLU A 1 110 ? 1.116 32.845 3.241 1.00 0.00 110 GLU A C 11
ATOM 18392 O O . GLU A 1 110 ? -0.040 33.187 2.996 1.00 0.00 110 GLU A O 11
ATOM 18404 N N . GLU A 1 111 ? 2.171 33.607 2.969 1.00 0.00 111 GLU A N 11
ATOM 18405 C CA . GLU A 1 111 ? 2.024 34.920 2.352 1.00 0.00 111 GLU A CA 11
ATOM 18406 C C . GLU A 1 111 ? 2.773 34.983 1.024 1.00 0.00 111 GLU A C 11
ATOM 18407 O O . GLU A 1 111 ? 3.864 34.429 0.887 1.00 0.00 111 GLU A O 11
ATOM 18419 N N . ALA A 1 112 ? 2.179 35.662 0.048 1.00 0.00 112 ALA A N 11
ATOM 18420 C CA . ALA A 1 112 ? 2.789 35.798 -1.269 1.00 0.00 112 ALA A CA 11
ATOM 18421 C C . ALA A 1 112 ? 3.465 37.157 -1.422 1.00 0.00 112 ALA A C 11
ATOM 18422 O O . ALA A 1 112 ? 2.896 38.200 -1.100 1.00 0.00 112 ALA A O 11
ATOM 18429 N N . PRO A 1 113 ? 4.709 37.147 -1.924 1.00 0.00 113 PRO A N 11
ATOM 18430 C CA . PRO A 1 113 ? 5.489 38.370 -2.131 1.00 0.00 113 PRO A CA 11
ATOM 18431 C C . PRO A 1 113 ? 4.934 39.228 -3.263 1.00 0.00 113 PRO A C 11
ATOM 18432 O O . PRO A 1 113 ? 3.996 38.830 -3.954 1.00 0.00 113 PRO A O 11
ATOM 18443 N N . VAL A 1 114 ? 5.520 40.407 -3.448 1.00 0.00 114 VAL A N 11
ATOM 18444 C CA . VAL A 1 114 ? 5.084 41.320 -4.497 1.00 0.00 114 VAL A CA 11
ATOM 18445 C C . VAL A 1 114 ? 6.272 41.856 -5.288 1.00 0.00 114 VAL A C 11
ATOM 18446 O O . VAL A 1 114 ? 7.401 41.867 -4.800 1.00 0.00 114 VAL A O 11
ATOM 18459 N N . ASN A 1 115 ? 6.010 42.300 -6.513 1.00 0.00 115 ASN A N 11
ATOM 18460 C CA . ASN A 1 115 ? 7.058 42.838 -7.373 1.00 0.00 115 ASN A CA 11
ATOM 18461 C C . ASN A 1 115 ? 7.039 44.363 -7.364 1.00 0.00 115 ASN A C 11
ATOM 18462 O O . ASN A 1 115 ? 6.294 44.989 -8.117 1.00 0.00 115 ASN A O 11
ATOM 18473 N N . ALA A 1 116 ? 7.865 44.955 -6.507 1.00 0.00 116 ALA A N 11
ATOM 18474 C CA . ALA A 1 116 ? 7.945 46.406 -6.403 1.00 0.00 116 ALA A CA 11
ATOM 18475 C C . ALA A 1 116 ? 9.217 46.935 -7.055 1.00 0.00 116 ALA A C 11
ATOM 18476 O O . ALA A 1 116 ? 10.318 46.468 -6.759 1.00 0.00 116 ALA A O 11
ATOM 18483 N N . CYS A 1 117 ? 9.060 47.908 -7.946 1.00 0.00 117 CYS A N 11
ATOM 18484 C CA . CYS A 1 117 ? 10.198 48.498 -8.642 1.00 0.00 117 CYS A CA 11
ATOM 18485 C C . CYS A 1 117 ? 10.418 49.942 -8.199 1.00 0.00 117 CYS A C 11
ATOM 18486 O O . CYS A 1 117 ? 9.474 50.679 -7.914 1.00 0.00 117 CYS A O 11
ATOM 18494 N N . PRO A 1 118 ? 11.693 50.355 -8.139 1.00 0.00 118 PRO A N 11
ATOM 18495 C CA . PRO A 1 118 ? 12.065 51.712 -7.730 1.00 0.00 118 PRO A CA 11
ATOM 18496 C C . PRO A 1 118 ? 11.672 52.758 -8.768 1.00 0.00 118 PRO A C 11
ATOM 18497 O O . PRO A 1 118 ? 11.388 52.428 -9.919 1.00 0.00 118 PRO A O 11
ATOM 18508 N N . SER A 1 119 ? 11.659 54.021 -8.352 1.00 0.00 119 SER A N 11
ATOM 18509 C CA . SER A 1 119 ? 11.298 55.116 -9.246 1.00 0.00 119 SER A CA 11
ATOM 18510 C C . SER A 1 119 ? 11.741 56.457 -8.669 1.00 0.00 119 SER A C 11
ATOM 18511 O O . SER A 1 119 ? 11.464 56.769 -7.512 1.00 0.00 119 SER A O 11
ATOM 18519 N N . GLY A 1 120 ? 12.434 57.245 -9.485 1.00 0.00 120 GLY A N 11
ATOM 18520 C CA . GLY A 1 120 ? 12.905 58.543 -9.039 1.00 0.00 120 GLY A CA 11
ATOM 18521 C C . GLY A 1 120 ? 13.577 59.329 -10.149 1.00 0.00 120 GLY A C 11
ATOM 18522 O O . GLY A 1 120 ? 14.217 58.766 -11.037 1.00 0.00 120 GLY A O 11
ATOM 18526 N N . PRO A 1 121 ? 13.433 60.661 -10.106 1.00 0.00 121 PRO A N 11
ATOM 18527 C CA . PRO A 1 121 ? 14.022 61.554 -11.109 1.00 0.00 121 PRO A CA 11
ATOM 18528 C C . PRO A 1 121 ? 15.542 61.617 -11.006 1.00 0.00 121 PRO A C 11
ATOM 18529 O O . PRO A 1 121 ? 16.131 61.119 -10.045 1.00 0.00 121 PRO A O 11
ATOM 18540 N N . SER A 1 122 ? 16.173 62.232 -12.001 1.00 0.00 122 SER A N 11
ATOM 18541 C CA . SER A 1 122 ? 17.626 62.357 -12.024 1.00 0.00 122 SER A CA 11
ATOM 18542 C C . SER A 1 122 ? 18.044 63.740 -12.513 1.00 0.00 122 SER A C 11
ATOM 18543 O O . SER A 1 122 ? 17.424 64.307 -13.414 1.00 0.00 122 SER A O 11
ATOM 18551 N N . SER A 1 123 ? 19.101 64.278 -11.914 1.00 0.00 123 SER A N 11
ATOM 18552 C CA . SER A 1 123 ? 19.602 65.597 -12.285 1.00 0.00 123 SER A CA 11
ATOM 18553 C C . SER A 1 123 ? 21.026 65.799 -11.779 1.00 0.00 123 SER A C 11
ATOM 18554 O O . SER A 1 123 ? 21.504 65.059 -10.919 1.00 0.00 123 SER A O 11
ATOM 18562 N N . GLY A 1 124 ? 21.703 66.808 -12.320 1.00 0.00 124 GLY A N 11
ATOM 18563 C CA . GLY A 1 124 ? 23.067 67.091 -11.913 1.00 0.00 124 GLY A CA 11
ATOM 18564 C C . GLY A 1 124 ? 23.889 67.707 -13.027 1.00 0.00 124 GLY A C 11
ATOM 18565 O O . GLY A 1 124 ? 24.564 68.716 -12.824 1.00 0.00 124 GLY A O 11
ATOM 18569 N N . GLY A 1 1 ? -1.708 -34.587 -10.265 1.00 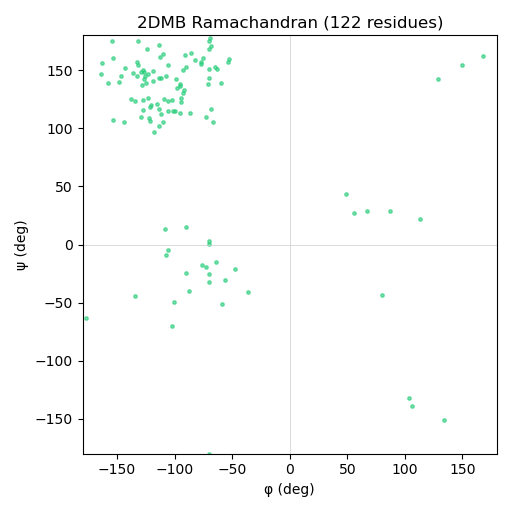0.00 1 GLY A N 12
ATOM 18570 C CA . GLY A 1 1 ? -1.976 -33.781 -9.088 1.00 0.00 1 GLY A CA 12
ATOM 18571 C C . GLY A 1 1 ? -1.052 -34.114 -7.934 1.00 0.00 1 GLY A C 12
ATOM 18572 O O . GLY A 1 1 ? -0.363 -35.136 -7.955 1.00 0.00 1 GLY A O 12
ATOM 18576 N N . SER A 1 2 ? -1.033 -33.250 -6.924 1.00 0.00 2 SER A N 12
ATOM 18577 C CA . SER A 1 2 ? -0.181 -33.454 -5.759 1.00 0.00 2 SER A CA 12
ATOM 18578 C C . SER A 1 2 ? -1.020 -33.713 -4.512 1.00 0.00 2 SER A C 12
ATOM 18579 O O . SER A 1 2 ? -2.133 -33.204 -4.382 1.00 0.00 2 SER A O 12
ATOM 18587 N N . SER A 1 3 ? -0.478 -34.509 -3.595 1.00 0.00 3 SER A N 12
ATOM 18588 C CA . SER A 1 3 ? -1.177 -34.839 -2.359 1.00 0.00 3 SER A CA 12
ATOM 18589 C C . SER A 1 3 ? -1.035 -33.716 -1.337 1.00 0.00 3 SER A C 12
ATOM 18590 O O . SER A 1 3 ? -2.020 -33.256 -0.762 1.00 0.00 3 SER A O 12
ATOM 18598 N N . GLY A 1 4 ? 0.201 -33.277 -1.117 1.00 0.00 4 GLY A N 12
ATOM 18599 C CA . GLY A 1 4 ? 0.451 -32.210 -0.165 1.00 0.00 4 GLY A CA 12
ATOM 18600 C C . GLY A 1 4 ? -0.514 -31.052 -0.326 1.00 0.00 4 GLY A C 12
ATOM 18601 O O . GLY A 1 4 ? -1.457 -30.908 0.452 1.00 0.00 4 GLY A O 12
ATOM 18605 N N . SER A 1 5 ? -0.277 -30.222 -1.337 1.00 0.00 5 SER A N 12
ATOM 18606 C CA . SER A 1 5 ? -1.129 -29.067 -1.593 1.00 0.00 5 SER A CA 12
ATOM 18607 C C . SER A 1 5 ? -0.988 -28.597 -3.038 1.00 0.00 5 SER A C 12
ATOM 18608 O O . SER A 1 5 ? 0.104 -28.245 -3.483 1.00 0.00 5 SER A O 12
ATOM 18616 N N . SER A 1 6 ? -2.101 -28.596 -3.764 1.00 0.00 6 SER A N 12
ATOM 18617 C CA . SER A 1 6 ? -2.101 -28.174 -5.160 1.00 0.00 6 SER A CA 12
ATOM 18618 C C . SER A 1 6 ? -2.328 -26.670 -5.273 1.00 0.00 6 SER A C 12
ATOM 18619 O O . SER A 1 6 ? -2.662 -26.006 -4.293 1.00 0.00 6 SER A O 12
ATOM 18627 N N . GLY A 1 7 ? -2.143 -26.138 -6.478 1.00 0.00 7 GLY A N 12
ATOM 18628 C CA . GLY A 1 7 ? -2.331 -24.716 -6.698 1.00 0.00 7 GLY A CA 12
ATOM 18629 C C . GLY A 1 7 ? -3.658 -24.402 -7.362 1.00 0.00 7 GLY A C 12
ATOM 18630 O O . GLY A 1 7 ? -3.703 -24.057 -8.543 1.00 0.00 7 GLY A O 12
ATOM 18634 N N . THR A 1 8 ? -4.742 -24.524 -6.601 1.00 0.00 8 THR A N 12
ATOM 18635 C CA . THR A 1 8 ? -6.075 -24.254 -7.123 1.00 0.00 8 THR A CA 12
ATOM 18636 C C . THR A 1 8 ? -6.820 -23.257 -6.241 1.00 0.00 8 THR A C 12
ATOM 18637 O O . THR A 1 8 ? -6.718 -23.301 -5.016 1.00 0.00 8 THR A O 12
ATOM 18648 N N . GLY A 1 9 ? -7.569 -22.358 -6.873 1.00 0.00 9 GLY A N 12
ATOM 18649 C CA . GLY A 1 9 ? -8.319 -21.364 -6.129 1.00 0.00 9 GLY A CA 12
ATOM 18650 C C . GLY A 1 9 ? -8.824 -20.240 -7.011 1.00 0.00 9 GLY A C 12
ATOM 18651 O O . GLY A 1 9 ? -8.605 -20.246 -8.223 1.00 0.00 9 GLY A O 12
ATOM 18655 N N . ASP A 1 10 ? -9.503 -19.273 -6.403 1.00 0.00 10 ASP A N 12
ATOM 18656 C CA . ASP A 1 10 ? -10.042 -18.137 -7.142 1.00 0.00 10 ASP A CA 12
ATOM 18657 C C . ASP A 1 10 ? -9.694 -16.823 -6.447 1.00 0.00 10 ASP A C 12
ATOM 18658 O O . ASP A 1 10 ? -9.667 -16.748 -5.220 1.00 0.00 10 ASP A O 12
ATOM 18667 N N . ALA A 1 11 ? -9.429 -15.791 -7.242 1.00 0.00 11 ALA A N 12
ATOM 18668 C CA . ALA A 1 11 ? -9.085 -14.482 -6.704 1.00 0.00 11 ALA A CA 12
ATOM 18669 C C . ALA A 1 11 ? -10.314 -13.583 -6.619 1.00 0.00 11 ALA A C 12
ATOM 18670 O O . ALA A 1 11 ? -10.609 -13.017 -5.566 1.00 0.00 11 ALA A O 12
ATOM 18677 N N . SER A 1 12 ? -11.027 -13.456 -7.733 1.00 0.00 12 SER A N 12
ATOM 18678 C CA . SER A 1 12 ? -12.222 -12.621 -7.785 1.00 0.00 12 SER A CA 12
ATOM 18679 C C . SER A 1 12 ? -13.050 -12.779 -6.514 1.00 0.00 12 SER A C 12
ATOM 18680 O O . SER A 1 12 ? -13.668 -11.827 -6.039 1.00 0.00 12 SER A O 12
ATOM 18688 N N . LYS A 1 13 ? -13.058 -13.990 -5.966 1.00 0.00 13 LYS A N 12
ATOM 18689 C CA . LYS A 1 13 ? -13.808 -14.276 -4.750 1.00 0.00 13 LYS A CA 12
ATOM 18690 C C . LYS A 1 13 ? -13.228 -13.516 -3.561 1.00 0.00 13 LYS A C 12
ATOM 18691 O O . LYS A 1 13 ? -13.966 -12.961 -2.747 1.00 0.00 13 LYS A O 12
ATOM 18710 N N . CYS A 1 14 ? -11.902 -13.495 -3.470 1.00 0.00 14 CYS A N 12
ATOM 18711 C CA . CYS A 1 14 ? -11.223 -12.802 -2.381 1.00 0.00 14 CYS A CA 12
ATOM 18712 C C . CYS A 1 14 ? -11.766 -11.386 -2.213 1.00 0.00 14 CYS A C 12
ATOM 18713 O O . CYS A 1 14 ? -12.526 -10.899 -3.051 1.00 0.00 14 CYS A O 12
ATOM 18721 N N . LEU A 1 15 ? -11.373 -10.732 -1.127 1.00 0.00 15 LEU A N 12
ATOM 18722 C CA . LEU A 1 15 ? -11.821 -9.371 -0.848 1.00 0.00 15 LEU A CA 12
ATOM 18723 C C . LEU A 1 15 ? -10.718 -8.562 -0.176 1.00 0.00 15 LEU A C 12
ATOM 18724 O O . LEU A 1 15 ? -9.796 -9.122 0.418 1.00 0.00 15 LEU A O 12
ATOM 18740 N N . ALA A 1 16 ? -10.820 -7.240 -0.268 1.00 0.00 16 ALA A N 12
ATOM 18741 C CA . ALA A 1 16 ? -9.834 -6.352 0.335 1.00 0.00 16 ALA A CA 12
ATOM 18742 C C . ALA A 1 16 ? -10.508 -5.274 1.176 1.00 0.00 16 ALA A C 12
ATOM 18743 O O . ALA A 1 16 ? -11.206 -4.407 0.650 1.00 0.00 16 ALA A O 12
ATOM 18750 N N . THR A 1 17 ? -10.296 -5.333 2.488 1.00 0.00 17 THR A N 12
ATOM 18751 C CA . THR A 1 17 ? -10.884 -4.363 3.402 1.00 0.00 17 THR A CA 12
ATOM 18752 C C . THR A 1 17 ? -9.811 -3.674 4.237 1.00 0.00 17 THR A C 12
ATOM 18753 O O . THR A 1 17 ? -9.060 -4.326 4.962 1.00 0.00 17 THR A O 12
ATOM 18764 N N . GLY A 1 18 ? -9.746 -2.350 4.133 1.00 0.00 18 GLY A N 12
ATOM 18765 C CA . GLY A 1 18 ? -8.762 -1.595 4.885 1.00 0.00 18 GLY A CA 12
ATOM 18766 C C . GLY A 1 18 ? -8.776 -0.118 4.540 1.00 0.00 18 GLY A C 12
ATOM 18767 O O . GLY A 1 18 ? -9.243 0.287 3.476 1.00 0.00 18 GLY A O 12
ATOM 18771 N N . PRO A 1 19 ? -8.255 0.713 5.455 1.00 0.00 19 PRO A N 12
ATOM 18772 C CA . PRO A 1 19 ? -8.199 2.164 5.265 1.00 0.00 19 PRO A CA 12
ATOM 18773 C C . PRO A 1 19 ? -7.201 2.570 4.185 1.00 0.00 19 PRO A C 12
ATOM 18774 O O . PRO A 1 19 ? -7.329 3.629 3.574 1.00 0.00 19 PRO A O 12
ATOM 18785 N N . GLY A 1 20 ? -6.205 1.718 3.957 1.00 0.00 20 GLY A N 12
ATOM 18786 C CA . GLY A 1 20 ? -5.200 2.006 2.950 1.00 0.00 20 GLY A CA 12
ATOM 18787 C C . GLY A 1 20 ? -5.774 2.026 1.547 1.00 0.00 20 GLY A C 12
ATOM 18788 O O . GLY A 1 20 ? -5.433 2.895 0.743 1.00 0.00 20 GLY A O 12
ATOM 18792 N N . ILE A 1 21 ? -6.643 1.066 1.250 1.00 0.00 21 ILE A N 12
ATOM 18793 C CA . ILE A 1 21 ? -7.263 0.977 -0.066 1.00 0.00 21 ILE A CA 12
ATOM 18794 C C . ILE A 1 21 ? -8.503 1.862 -0.150 1.00 0.00 21 ILE A C 12
ATOM 18795 O O . ILE A 1 21 ? -9.375 1.648 -0.991 1.00 0.00 21 ILE A O 12
ATOM 18811 N N . ALA A 1 22 ? -8.572 2.859 0.727 1.00 0.00 22 ALA A N 12
ATOM 18812 C CA . ALA A 1 22 ? -9.702 3.778 0.749 1.00 0.00 22 ALA A CA 12
ATOM 18813 C C . ALA A 1 22 ? -9.672 4.714 -0.455 1.00 0.00 22 ALA A C 12
ATOM 18814 O O . ALA A 1 22 ? -8.623 5.251 -0.810 1.00 0.00 22 ALA A O 12
ATOM 18821 N N . SER A 1 23 ? -10.830 4.905 -1.079 1.00 0.00 23 SER A N 12
ATOM 18822 C CA . SER A 1 23 ? -10.936 5.773 -2.246 1.00 0.00 23 SER A CA 12
ATOM 18823 C C . SER A 1 23 ? -10.008 6.976 -2.113 1.00 0.00 23 SER A C 12
ATOM 18824 O O . SER A 1 23 ? -9.352 7.379 -3.075 1.00 0.00 23 SER A O 12
ATOM 18832 N N . THR A 1 24 ? -9.957 7.548 -0.914 1.00 0.00 24 THR A N 12
ATOM 18833 C CA . THR A 1 24 ? -9.111 8.706 -0.654 1.00 0.00 24 THR A CA 12
ATOM 18834 C C . THR A 1 24 ? -8.468 8.619 0.725 1.00 0.00 24 THR A C 12
ATOM 18835 O O . THR A 1 24 ? -9.156 8.458 1.733 1.00 0.00 24 THR A O 12
ATOM 18846 N N . VAL A 1 25 ? -7.144 8.725 0.764 1.00 0.00 25 VAL A N 12
ATOM 18847 C CA . VAL A 1 25 ? -6.407 8.660 2.021 1.00 0.00 25 VAL A CA 12
ATOM 18848 C C . VAL A 1 25 ? -5.599 9.932 2.251 1.00 0.00 25 VAL A C 12
ATOM 18849 O O . VAL A 1 25 ? -5.331 10.688 1.316 1.00 0.00 25 VAL A O 12
ATOM 18862 N N . LYS A 1 26 ? -5.211 10.162 3.500 1.00 0.00 26 LYS A N 12
ATOM 18863 C CA . LYS A 1 26 ? -4.431 11.342 3.854 1.00 0.00 26 LYS A CA 12
ATOM 18864 C C . LYS A 1 26 ? -2.936 11.054 3.761 1.00 0.00 26 LYS A C 12
ATOM 18865 O O . LYS A 1 26 ? -2.463 10.014 4.221 1.00 0.00 26 LYS A O 12
ATOM 18884 N N . THR A 1 27 ? -2.195 11.982 3.164 1.00 0.00 27 THR A N 12
ATOM 18885 C CA . THR A 1 27 ? -0.753 11.828 3.011 1.00 0.00 27 THR A CA 12
ATOM 18886 C C . THR A 1 27 ? -0.058 11.789 4.366 1.00 0.00 27 THR A C 12
ATOM 18887 O O . THR A 1 27 ? -0.522 12.395 5.331 1.00 0.00 27 THR A O 12
ATOM 18898 N N . GLY A 1 28 ? 1.059 11.070 4.433 1.00 0.00 28 GLY A N 12
ATOM 18899 C CA . GLY A 1 28 ? 1.801 10.967 5.675 1.00 0.00 28 GLY A CA 12
ATOM 18900 C C . GLY A 1 28 ? 1.230 9.914 6.606 1.00 0.00 28 GLY A C 12
ATOM 18901 O O . GLY A 1 28 ? 1.974 9.134 7.200 1.00 0.00 28 GLY A O 12
ATOM 18905 N N . GLU A 1 29 ? -0.093 9.893 6.733 1.00 0.00 29 GLU A N 12
ATOM 18906 C CA . GLU A 1 29 ? -0.762 8.930 7.599 1.00 0.00 29 GLU A CA 12
ATOM 18907 C C . GLU A 1 29 ? -0.424 7.501 7.186 1.00 0.00 29 GLU A C 12
ATOM 18908 O O . GLU A 1 29 ? -0.462 7.160 6.004 1.00 0.00 29 GLU A O 12
ATOM 18920 N N . GLU A 1 30 ? -0.095 6.669 8.169 1.00 0.00 30 GLU A N 12
ATOM 18921 C CA . GLU A 1 30 ? 0.251 5.277 7.907 1.00 0.00 30 GLU A CA 12
ATOM 18922 C C . GLU A 1 30 ? -0.996 4.397 7.909 1.00 0.00 30 GLU A C 12
ATOM 18923 O O . GLU A 1 30 ? -1.589 4.143 8.958 1.00 0.00 30 GLU A O 12
ATOM 18935 N N . VAL A 1 31 ? -1.389 3.936 6.726 1.00 0.00 31 VAL A N 12
ATOM 18936 C CA . VAL A 1 31 ? -2.565 3.084 6.591 1.00 0.00 31 VAL A CA 12
ATOM 18937 C C . VAL A 1 31 ? -2.202 1.614 6.762 1.00 0.00 31 VAL A C 12
ATOM 18938 O O . VAL A 1 31 ? -1.026 1.256 6.816 1.00 0.00 31 VAL A O 12
ATOM 18951 N N . GLY A 1 32 ? -3.220 0.764 6.849 1.00 0.00 32 GLY A N 12
ATOM 18952 C CA . GLY A 1 32 ? -2.988 -0.659 7.013 1.00 0.00 32 GLY A CA 12
ATOM 18953 C C . GLY A 1 32 ? -4.203 -1.491 6.652 1.00 0.00 32 GLY A C 12
ATOM 18954 O O . GLY A 1 32 ? -5.134 -1.620 7.447 1.00 0.00 32 GLY A O 12
ATOM 18958 N N . PHE A 1 33 ? -4.196 -2.056 5.450 1.00 0.00 33 PHE A N 12
ATOM 18959 C CA . PHE A 1 33 ? -5.306 -2.878 4.984 1.00 0.00 33 PHE A CA 12
ATOM 18960 C C . PHE A 1 33 ? -4.945 -4.359 5.031 1.00 0.00 33 PHE A C 12
ATOM 18961 O O . PHE A 1 33 ? -3.770 -4.725 4.973 1.00 0.00 33 PHE A O 12
ATOM 18978 N N . VAL A 1 34 ? -5.962 -5.207 5.140 1.00 0.00 34 VAL A N 12
ATOM 18979 C CA . VAL A 1 34 ? -5.753 -6.650 5.194 1.00 0.00 34 VAL A CA 12
ATOM 18980 C C . VAL A 1 34 ? -6.664 -7.374 4.211 1.00 0.00 34 VAL A C 12
ATOM 18981 O O . VAL A 1 34 ? -7.815 -6.987 4.011 1.00 0.00 34 VAL A O 12
ATOM 18994 N N . VAL A 1 35 ? -6.142 -8.432 3.598 1.00 0.00 35 VAL A N 12
ATOM 18995 C CA . VAL A 1 35 ? -6.908 -9.215 2.635 1.00 0.00 35 VAL A CA 12
ATOM 18996 C C . VAL A 1 35 ? -7.581 -10.406 3.307 1.00 0.00 35 VAL A C 12
ATOM 18997 O O . VAL A 1 35 ? -6.916 -11.249 3.910 1.00 0.00 35 VAL A O 12
ATOM 19010 N N . ASP A 1 36 ? -8.904 -10.469 3.199 1.00 0.00 36 ASP A N 12
ATOM 19011 C CA . ASP A 1 36 ? -9.667 -11.559 3.795 1.00 0.00 36 ASP A CA 12
ATOM 19012 C C . ASP A 1 36 ? -10.058 -12.590 2.740 1.00 0.00 36 ASP A C 12
ATOM 19013 O O . ASP A 1 36 ? -10.391 -12.239 1.608 1.00 0.00 36 ASP A O 12
ATOM 19022 N N . ALA A 1 37 ? -10.012 -13.863 3.118 1.00 0.00 37 ALA A N 12
ATOM 19023 C CA . ALA A 1 37 ? -10.361 -14.945 2.205 1.00 0.00 37 ALA A CA 12
ATOM 19024 C C . ALA A 1 37 ? -11.366 -15.899 2.843 1.00 0.00 37 ALA A C 12
ATOM 19025 O O . ALA A 1 37 ? -11.144 -16.407 3.942 1.00 0.00 37 ALA A O 12
ATOM 19032 N N . LYS A 1 38 ? -12.473 -16.137 2.148 1.00 0.00 38 LYS A N 12
ATOM 19033 C CA . LYS A 1 38 ? -13.512 -17.030 2.644 1.00 0.00 38 LYS A CA 12
ATOM 19034 C C . LYS A 1 38 ? -13.730 -18.197 1.688 1.00 0.00 38 LYS A C 12
ATOM 19035 O O . LYS A 1 38 ? -13.770 -19.356 2.104 1.00 0.00 38 LYS A O 12
ATOM 19054 N N . THR A 1 39 ? -13.868 -17.886 0.402 1.00 0.00 39 THR A N 12
ATOM 19055 C CA . THR A 1 39 ? -14.080 -18.910 -0.613 1.00 0.00 39 THR A CA 12
ATOM 19056 C C . THR A 1 39 ? -12.909 -18.969 -1.587 1.00 0.00 39 THR A C 12
ATOM 19057 O O . THR A 1 39 ? -12.676 -19.991 -2.232 1.00 0.00 39 THR A O 12
ATOM 19068 N N . ALA A 1 40 ? -12.173 -17.867 -1.689 1.00 0.00 40 ALA A N 12
ATOM 19069 C CA . ALA A 1 40 ? -11.025 -17.795 -2.583 1.00 0.00 40 ALA A CA 12
ATOM 19070 C C . ALA A 1 40 ? -10.257 -19.113 -2.597 1.00 0.00 40 ALA A C 12
ATOM 19071 O O . ALA A 1 40 ? -9.892 -19.620 -3.657 1.00 0.00 40 ALA A O 12
ATOM 19078 N N . GLY A 1 41 ? -10.013 -19.663 -1.411 1.00 0.00 41 GLY A N 12
ATOM 19079 C CA . GLY A 1 41 ? -9.289 -20.917 -1.309 1.00 0.00 41 GLY A CA 12
ATOM 19080 C C . GLY A 1 41 ? -7.817 -20.714 -1.011 1.00 0.00 41 GLY A C 12
ATOM 19081 O O . GLY A 1 41 ? -7.453 -19.891 -0.170 1.00 0.00 41 GLY A O 12
ATOM 19085 N N . LYS A 1 42 ? -6.966 -21.466 -1.700 1.00 0.00 42 LYS A N 12
ATOM 19086 C CA . LYS A 1 42 ? -5.524 -21.367 -1.506 1.00 0.00 42 LYS A CA 12
ATOM 19087 C C . LYS A 1 42 ? -4.915 -20.347 -2.463 1.00 0.00 42 LYS A C 12
ATOM 19088 O O . LYS A 1 42 ? -5.422 -20.136 -3.564 1.00 0.00 42 LYS A O 12
ATOM 19107 N N . GLY A 1 43 ? -3.823 -19.720 -2.038 1.00 0.00 43 GLY A N 12
ATOM 19108 C CA . GLY A 1 43 ? -3.163 -18.732 -2.870 1.00 0.00 43 GLY A CA 12
ATOM 19109 C C . GLY A 1 43 ? -2.448 -17.671 -2.055 1.00 0.00 43 GLY A C 12
ATOM 19110 O O . GLY A 1 43 ? -2.812 -17.409 -0.909 1.00 0.00 43 GLY A O 12
ATOM 19114 N N . LYS A 1 44 ? -1.428 -17.060 -2.647 1.00 0.00 44 LYS A N 12
ATOM 19115 C CA . LYS A 1 44 ? -0.660 -16.023 -1.971 1.00 0.00 44 LYS A CA 12
ATOM 19116 C C . LYS A 1 44 ? -1.168 -14.635 -2.349 1.00 0.00 44 LYS A C 12
ATOM 19117 O O . LYS A 1 44 ? -1.895 -14.475 -3.329 1.00 0.00 44 LYS A O 12
ATOM 19136 N N . VAL A 1 45 ? -0.782 -13.634 -1.564 1.00 0.00 45 VAL A N 12
ATOM 19137 C CA . VAL A 1 45 ? -1.196 -12.260 -1.819 1.00 0.00 45 VAL A CA 12
ATOM 19138 C C . VAL A 1 45 ? 0.006 -11.324 -1.873 1.00 0.00 45 VAL A C 12
ATOM 19139 O O . VAL A 1 45 ? 0.653 -11.064 -0.857 1.00 0.00 45 VAL A O 12
ATOM 19152 N N . THR A 1 46 ? 0.302 -10.817 -3.066 1.00 0.00 46 THR A N 12
ATOM 19153 C CA . THR A 1 46 ? 1.427 -9.911 -3.254 1.00 0.00 46 THR A CA 12
ATOM 19154 C C . THR A 1 46 ? 0.953 -8.469 -3.406 1.00 0.00 46 THR A C 12
ATOM 19155 O O . THR A 1 46 ? -0.023 -8.198 -4.107 1.00 0.00 46 THR A O 12
ATOM 19166 N N . CYS A 1 47 ? 1.647 -7.550 -2.746 1.00 0.00 47 CYS A N 12
ATOM 19167 C CA . CYS A 1 47 ? 1.296 -6.135 -2.809 1.00 0.00 47 CYS A CA 12
ATOM 19168 C C . CYS A 1 47 ? 2.469 -5.306 -3.319 1.00 0.00 47 CYS A C 12
ATOM 19169 O O . CYS A 1 47 ? 3.630 -5.627 -3.061 1.00 0.00 47 CYS A O 12
ATOM 19177 N N . THR A 1 48 ? 2.160 -4.237 -4.047 1.00 0.00 48 THR A N 12
ATOM 19178 C CA . THR A 1 48 ? 3.189 -3.362 -4.596 1.00 0.00 48 THR A CA 12
ATOM 19179 C C . THR A 1 48 ? 2.702 -1.920 -4.670 1.00 0.00 48 THR A C 12
ATOM 19180 O O . THR A 1 48 ? 1.822 -1.591 -5.466 1.00 0.00 48 THR A O 12
ATOM 19191 N N . VAL A 1 49 ? 3.279 -1.061 -3.835 1.00 0.00 49 VAL A N 12
ATOM 19192 C CA . VAL A 1 49 ? 2.905 0.347 -3.807 1.00 0.00 49 VAL A CA 12
ATOM 19193 C C . VAL A 1 49 ? 3.658 1.137 -4.872 1.00 0.00 49 VAL A C 12
ATOM 19194 O O . VAL A 1 49 ? 4.887 1.212 -4.852 1.00 0.00 49 VAL A O 12
ATOM 19207 N N . LEU A 1 50 ? 2.913 1.726 -5.801 1.00 0.00 50 LEU A N 12
ATOM 19208 C CA . LEU A 1 50 ? 3.511 2.512 -6.875 1.00 0.00 50 LEU A CA 12
ATOM 19209 C C . LEU A 1 50 ? 3.309 4.005 -6.634 1.00 0.00 50 LEU A C 12
ATOM 19210 O O . LEU A 1 50 ? 2.181 4.472 -6.476 1.00 0.00 50 LEU A O 12
ATOM 19226 N N . THR A 1 51 ? 4.410 4.749 -6.610 1.00 0.00 51 THR A N 12
ATOM 19227 C CA . THR A 1 51 ? 4.354 6.189 -6.391 1.00 0.00 51 THR A CA 12
ATOM 19228 C C . THR A 1 51 ? 3.951 6.924 -7.663 1.00 0.00 51 THR A C 12
ATOM 19229 O O . THR A 1 51 ? 4.244 6.493 -8.778 1.00 0.00 51 THR A O 12
ATOM 19240 N N . PRO A 1 52 ? 3.262 8.063 -7.497 1.00 0.00 52 PRO A N 12
ATOM 19241 C CA . PRO A 1 52 ? 2.804 8.883 -8.622 1.00 0.00 52 PRO A CA 12
ATOM 19242 C C . PRO A 1 52 ? 3.958 9.572 -9.344 1.00 0.00 52 PRO A C 12
ATOM 19243 O O . PRO A 1 52 ? 3.746 10.316 -10.303 1.00 0.00 52 PRO A O 12
ATOM 19254 N N . ASP A 1 53 ? 5.176 9.319 -8.878 1.00 0.00 53 ASP A N 12
ATOM 19255 C CA . ASP A 1 53 ? 6.362 9.914 -9.482 1.00 0.00 53 ASP A CA 12
ATOM 19256 C C . ASP A 1 53 ? 6.876 9.055 -10.632 1.00 0.00 53 ASP A C 12
ATOM 19257 O O . ASP A 1 53 ? 7.519 9.553 -11.555 1.00 0.00 53 ASP A O 12
ATOM 19266 N N . GLY A 1 54 ? 6.589 7.757 -10.570 1.00 0.00 54 GLY A N 12
ATOM 19267 C CA . GLY A 1 54 ? 7.031 6.849 -11.612 1.00 0.00 54 GLY A CA 12
ATOM 19268 C C . GLY A 1 54 ? 7.943 5.760 -11.083 1.00 0.00 54 GLY A C 12
ATOM 19269 O O . GLY A 1 54 ? 8.660 5.115 -11.849 1.00 0.00 54 GLY A O 12
ATOM 19273 N N . THR A 1 55 ? 7.921 5.557 -9.770 1.00 0.00 55 THR A N 12
ATOM 19274 C CA . THR A 1 55 ? 8.755 4.541 -9.139 1.00 0.00 55 THR A CA 12
ATOM 19275 C C . THR A 1 55 ? 7.940 3.674 -8.187 1.00 0.00 55 THR A C 12
ATOM 19276 O O . THR A 1 55 ? 6.871 4.075 -7.729 1.00 0.00 55 THR A O 12
ATOM 19287 N N . GLU A 1 56 ? 8.452 2.482 -7.895 1.00 0.00 56 GLU A N 12
ATOM 19288 C CA . GLU A 1 56 ? 7.769 1.558 -6.996 1.00 0.00 56 GLU A CA 12
ATOM 19289 C C . GLU A 1 56 ? 8.528 1.418 -5.680 1.00 0.00 56 GLU A C 12
ATOM 19290 O O . GLU A 1 56 ? 9.751 1.544 -5.641 1.00 0.00 56 GLU A O 12
ATOM 19302 N N . ALA A 1 57 ? 7.793 1.157 -4.605 1.00 0.00 57 ALA A N 12
ATOM 19303 C CA . ALA A 1 57 ? 8.395 0.998 -3.287 1.00 0.00 57 ALA A CA 12
ATOM 19304 C C . ALA A 1 57 ? 8.037 -0.352 -2.679 1.00 0.00 57 ALA A C 12
ATOM 19305 O O . ALA A 1 57 ? 7.169 -1.061 -3.186 1.00 0.00 57 ALA A O 12
ATOM 19312 N N . GLU A 1 58 ? 8.713 -0.704 -1.590 1.00 0.00 58 GLU A N 12
ATOM 19313 C CA . GLU A 1 58 ? 8.467 -1.972 -0.913 1.00 0.00 58 GLU A CA 12
ATOM 19314 C C . GLU A 1 58 ? 7.358 -1.828 0.125 1.00 0.00 58 GLU A C 12
ATOM 19315 O O . GLU A 1 58 ? 7.251 -0.803 0.797 1.00 0.00 58 GLU A O 12
ATOM 19327 N N . ALA A 1 59 ? 6.532 -2.863 0.248 1.00 0.00 59 ALA A N 12
ATOM 19328 C CA . ALA A 1 59 ? 5.432 -2.854 1.205 1.00 0.00 59 ALA A CA 12
ATOM 19329 C C . ALA A 1 59 ? 5.549 -4.014 2.187 1.00 0.00 59 ALA A C 12
ATOM 19330 O O . ALA A 1 59 ? 5.923 -5.125 1.809 1.00 0.00 59 ALA A O 12
ATOM 19337 N N . ASP A 1 60 ? 5.229 -3.749 3.449 1.00 0.00 60 ASP A N 12
ATOM 19338 C CA . ASP A 1 60 ? 5.297 -4.773 4.486 1.00 0.00 60 ASP A CA 12
ATOM 19339 C C . ASP A 1 60 ? 4.114 -5.729 4.384 1.00 0.00 60 ASP A C 12
ATOM 19340 O O . ASP A 1 60 ? 2.965 -5.303 4.262 1.00 0.00 60 ASP A O 12
ATOM 19349 N N . VAL A 1 61 ? 4.402 -7.026 4.434 1.00 0.00 61 VAL A N 12
ATOM 19350 C CA . VAL A 1 61 ? 3.362 -8.044 4.347 1.00 0.00 61 VAL A CA 12
ATOM 19351 C C . VAL A 1 61 ? 3.464 -9.034 5.502 1.00 0.00 61 VAL A C 12
ATOM 19352 O O . VAL A 1 61 ? 4.534 -9.579 5.773 1.00 0.00 61 VAL A O 12
ATOM 19365 N N . ILE A 1 62 ? 2.343 -9.262 6.179 1.00 0.00 62 ILE A N 12
ATOM 19366 C CA . ILE A 1 62 ? 2.306 -10.187 7.305 1.00 0.00 62 ILE A CA 12
ATOM 19367 C C . ILE A 1 62 ? 1.135 -11.157 7.181 1.00 0.00 62 ILE A C 12
ATOM 19368 O O . ILE A 1 62 ? -0.021 -10.743 7.127 1.00 0.00 62 ILE A O 12
ATOM 19384 N N . GLU A 1 63 ? 1.447 -12.449 7.137 1.00 0.00 63 GLU A N 12
ATOM 19385 C CA . GLU A 1 63 ? 0.420 -13.478 7.021 1.00 0.00 63 GLU A CA 12
ATOM 19386 C C . GLU A 1 63 ? -0.249 -13.734 8.369 1.00 0.00 63 GLU A C 12
ATOM 19387 O O . GLU A 1 63 ? 0.376 -13.595 9.419 1.00 0.00 63 GLU A O 12
ATOM 19399 N N . ASN A 1 64 ? -1.524 -14.107 8.328 1.00 0.00 64 ASN A N 12
ATOM 19400 C CA . ASN A 1 64 ? -2.278 -14.381 9.545 1.00 0.00 64 ASN A CA 12
ATOM 19401 C C . ASN A 1 64 ? -2.859 -15.792 9.519 1.00 0.00 64 ASN A C 12
ATOM 19402 O O . ASN A 1 64 ? -2.955 -16.414 8.462 1.00 0.00 64 ASN A O 12
ATOM 19413 N N . GLU A 1 65 ? -3.246 -16.289 10.690 1.00 0.00 65 GLU A N 12
ATOM 19414 C CA . GLU A 1 65 ? -3.817 -17.626 10.800 1.00 0.00 65 GLU A CA 12
ATOM 19415 C C . GLU A 1 65 ? -5.135 -17.720 10.036 1.00 0.00 65 GLU A C 12
ATOM 19416 O O . GLU A 1 65 ? -5.497 -18.782 9.530 1.00 0.00 65 GLU A O 12
ATOM 19428 N N . ASP A 1 66 ? -5.847 -16.600 9.959 1.00 0.00 66 ASP A N 12
ATOM 19429 C CA . ASP A 1 66 ? -7.124 -16.556 9.257 1.00 0.00 66 ASP A CA 12
ATOM 19430 C C . ASP A 1 66 ? -6.916 -16.331 7.762 1.00 0.00 66 ASP A C 12
ATOM 19431 O O . ASP A 1 66 ? -7.718 -15.669 7.106 1.00 0.00 66 ASP A O 12
ATOM 19440 N N . GLY A 1 67 ? -5.831 -16.889 7.231 1.00 0.00 67 GLY A N 12
ATOM 19441 C CA . GLY A 1 67 ? -5.536 -16.736 5.818 1.00 0.00 67 GLY A CA 12
ATOM 19442 C C . GLY A 1 67 ? -5.674 -15.302 5.348 1.00 0.00 67 GLY A C 12
ATOM 19443 O O . GLY A 1 67 ? -6.219 -15.041 4.275 1.00 0.00 67 GLY A O 12
ATOM 19447 N N . THR A 1 68 ? -5.179 -14.367 6.153 1.00 0.00 68 THR A N 12
ATOM 19448 C CA . THR A 1 68 ? -5.253 -12.951 5.816 1.00 0.00 68 THR A CA 12
ATOM 19449 C C . THR A 1 68 ? -3.867 -12.315 5.812 1.00 0.00 68 THR A C 12
ATOM 19450 O O . THR A 1 68 ? -3.017 -12.651 6.636 1.00 0.00 68 THR A O 12
ATOM 19461 N N . TYR A 1 69 ? -3.647 -11.393 4.881 1.00 0.00 69 TYR A N 12
ATOM 19462 C CA . TYR A 1 69 ? -2.364 -10.711 4.769 1.00 0.00 69 TYR A CA 12
ATOM 19463 C C . TYR A 1 69 ? -2.504 -9.229 5.103 1.00 0.00 69 TYR A C 12
ATOM 19464 O O . TYR A 1 69 ? -3.362 -8.536 4.558 1.00 0.00 69 TYR A O 12
ATOM 19482 N N . ASP A 1 70 ? -1.652 -8.750 6.003 1.00 0.00 70 ASP A N 12
ATOM 19483 C CA . ASP A 1 70 ? -1.678 -7.351 6.412 1.00 0.00 70 ASP A CA 12
ATOM 19484 C C . ASP A 1 70 ? -0.648 -6.538 5.632 1.00 0.00 70 ASP A C 12
ATOM 19485 O O . ASP A 1 70 ? 0.518 -6.924 5.537 1.00 0.00 70 ASP A O 12
ATOM 19494 N N . ILE A 1 71 ? -1.087 -5.414 5.076 1.00 0.00 71 ILE A N 12
ATOM 19495 C CA . ILE A 1 71 ? -0.204 -4.548 4.305 1.00 0.00 71 ILE A CA 12
ATOM 19496 C C . ILE A 1 71 ? -0.282 -3.106 4.795 1.00 0.00 71 ILE A C 12
ATOM 19497 O O . ILE A 1 71 ? -1.363 -2.600 5.098 1.00 0.00 71 ILE A O 12
ATOM 19513 N N . PHE A 1 72 ? 0.871 -2.448 4.869 1.00 0.00 72 PHE A N 12
ATOM 19514 C CA . PHE A 1 72 ? 0.932 -1.064 5.321 1.00 0.00 72 PHE A CA 12
ATOM 19515 C C . PHE A 1 72 ? 1.840 -0.236 4.416 1.00 0.00 72 PHE A C 12
ATOM 19516 O O . PHE A 1 72 ? 2.817 -0.746 3.864 1.00 0.00 72 PHE A O 12
ATOM 19533 N N . TYR A 1 73 ? 1.511 1.042 4.268 1.00 0.00 73 TYR A N 12
ATOM 19534 C CA . TYR A 1 73 ? 2.294 1.940 3.428 1.00 0.00 73 TYR A CA 12
ATOM 19535 C C . TYR A 1 73 ? 1.974 3.398 3.742 1.00 0.00 73 TYR A C 12
ATOM 19536 O O . TYR A 1 73 ? 0.865 3.726 4.165 1.00 0.00 73 TYR A O 12
ATOM 19554 N N . THR A 1 74 ? 2.953 4.272 3.532 1.00 0.00 74 THR A N 12
ATOM 19555 C CA . THR A 1 74 ? 2.778 5.695 3.792 1.00 0.00 74 THR A CA 12
ATOM 19556 C C . THR A 1 74 ? 2.962 6.514 2.520 1.00 0.00 74 THR A C 12
ATOM 19557 O O . THR A 1 74 ? 3.650 6.090 1.592 1.00 0.00 74 THR A O 12
ATOM 19568 N N . ALA A 1 75 ? 2.341 7.689 2.484 1.00 0.00 75 ALA A N 12
ATOM 19569 C CA . ALA A 1 75 ? 2.439 8.568 1.326 1.00 0.00 75 ALA A CA 12
ATOM 19570 C C . ALA A 1 75 ? 3.140 9.874 1.685 1.00 0.00 75 ALA A C 12
ATOM 19571 O O . ALA A 1 75 ? 2.535 10.777 2.262 1.00 0.00 75 ALA A O 12
ATOM 19578 N N . ALA A 1 76 ? 4.421 9.966 1.343 1.00 0.00 76 ALA A N 12
ATOM 19579 C CA . ALA A 1 76 ? 5.205 11.162 1.628 1.00 0.00 76 ALA A CA 12
ATOM 19580 C C . ALA A 1 76 ? 4.564 12.398 1.009 1.00 0.00 76 ALA A C 12
ATOM 19581 O O . ALA A 1 76 ? 4.436 13.436 1.659 1.00 0.00 76 ALA A O 12
ATOM 19588 N N . LYS A 1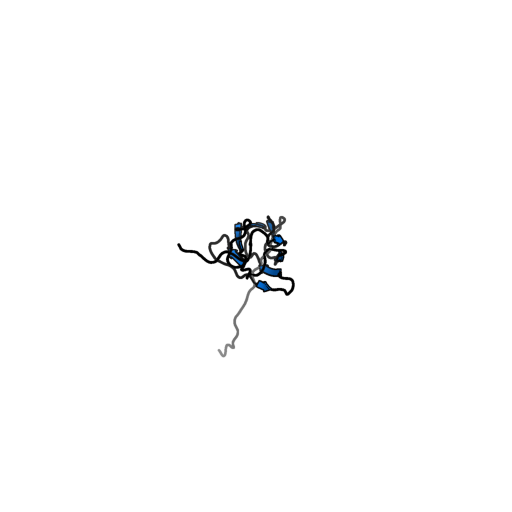 77 ? 4.162 12.282 -0.253 1.00 0.00 77 LYS A N 12
ATOM 19589 C CA . LYS A 1 77 ? 3.534 13.391 -0.961 1.00 0.00 77 LYS A CA 12
ATOM 19590 C C . LYS A 1 77 ? 2.223 12.952 -1.606 1.00 0.00 77 LYS A C 12
ATOM 19591 O O . LYS A 1 77 ? 2.021 11.779 -1.921 1.00 0.00 77 LYS A O 12
ATOM 19610 N N . PRO A 1 78 ? 1.311 13.913 -1.809 1.00 0.00 78 PRO A N 12
ATOM 19611 C CA . PRO A 1 78 ? 0.005 13.649 -2.420 1.00 0.00 78 PRO A CA 12
ATOM 19612 C C . PRO A 1 78 ? 0.116 13.307 -3.902 1.00 0.00 78 PRO A C 12
ATOM 19613 O O . PRO A 1 78 ? 1.102 13.648 -4.555 1.00 0.00 78 PRO A O 12
ATOM 19624 N N . GLY A 1 79 ? -0.901 12.631 -4.426 1.00 0.00 79 GLY A N 12
ATOM 19625 C CA . GLY A 1 79 ? -0.897 12.255 -5.829 1.00 0.00 79 GLY A CA 12
ATOM 19626 C C . GLY A 1 79 ? -1.728 11.017 -6.098 1.00 0.00 79 GLY A C 12
ATOM 19627 O O . GLY A 1 79 ? -2.633 10.686 -5.331 1.00 0.00 79 GLY A O 12
ATOM 19631 N N . THR A 1 80 ? -1.424 10.328 -7.195 1.00 0.00 80 THR A N 12
ATOM 19632 C CA . THR A 1 80 ? -2.151 9.121 -7.566 1.00 0.00 80 THR A CA 12
ATOM 19633 C C . THR A 1 80 ? -1.304 7.875 -7.332 1.00 0.00 80 THR A C 12
ATOM 19634 O O . THR A 1 80 ? -0.346 7.618 -8.060 1.00 0.00 80 THR A O 12
ATOM 19645 N N . TYR A 1 81 ? -1.665 7.103 -6.312 1.00 0.00 81 TYR A N 12
ATOM 19646 C CA . TYR A 1 81 ? -0.937 5.884 -5.983 1.00 0.00 81 TYR A CA 12
ATOM 19647 C C . TYR A 1 81 ? -1.596 4.666 -6.622 1.00 0.00 81 TYR A C 12
ATOM 19648 O O . TYR A 1 81 ? -2.821 4.545 -6.638 1.00 0.00 81 TYR A O 12
ATOM 19666 N N . VAL A 1 82 ? -0.774 3.764 -7.148 1.00 0.00 82 VAL A N 12
ATOM 19667 C CA . VAL A 1 82 ? -1.274 2.553 -7.788 1.00 0.00 82 VAL A CA 12
ATOM 19668 C C . VAL A 1 82 ? -0.762 1.305 -7.078 1.00 0.00 82 VAL A C 12
ATOM 19669 O O . VAL A 1 82 ? 0.429 0.999 -7.122 1.00 0.00 82 VAL A O 12
ATOM 19682 N N . ILE A 1 83 ? -1.670 0.587 -6.425 1.00 0.00 83 ILE A N 12
ATOM 19683 C CA . ILE A 1 83 ? -1.311 -0.629 -5.707 1.00 0.00 83 ILE A CA 12
ATOM 19684 C C . ILE A 1 83 ? -1.726 -1.871 -6.488 1.00 0.00 83 ILE A C 12
ATOM 19685 O O . ILE A 1 83 ? -2.875 -1.994 -6.912 1.00 0.00 83 ILE A O 12
ATOM 19701 N N . TYR A 1 84 ? -0.785 -2.790 -6.672 1.00 0.00 84 TYR A N 12
ATOM 19702 C CA . TYR A 1 84 ? -1.053 -4.024 -7.401 1.00 0.00 84 TYR A CA 12
ATOM 19703 C C . TYR A 1 84 ? -1.252 -5.192 -6.442 1.00 0.00 84 TYR A C 12
ATOM 19704 O O . TYR A 1 84 ? -0.385 -5.490 -5.619 1.00 0.00 84 TYR A O 12
ATOM 19722 N N . VAL A 1 85 ? -2.399 -5.853 -6.553 1.00 0.00 85 VAL A N 12
ATOM 19723 C CA . VAL A 1 85 ? -2.713 -6.991 -5.697 1.00 0.00 85 VAL A CA 12
ATOM 19724 C C . VAL A 1 85 ? -3.272 -8.153 -6.510 1.00 0.00 85 VAL A C 12
ATOM 19725 O O . VAL A 1 85 ? -4.067 -7.955 -7.430 1.00 0.00 85 VAL A O 12
ATOM 19738 N N . ARG A 1 86 ? -2.851 -9.366 -6.166 1.00 0.00 86 ARG A N 12
ATOM 19739 C CA . ARG A 1 86 ? -3.308 -10.561 -6.865 1.00 0.00 86 ARG A CA 12
ATOM 19740 C C . ARG A 1 86 ? -3.398 -11.748 -5.911 1.00 0.00 86 ARG A C 12
ATOM 19741 O O . ARG A 1 86 ? -2.885 -11.699 -4.792 1.00 0.00 86 ARG A O 12
ATOM 19762 N N . PHE A 1 87 ? -4.053 -12.813 -6.360 1.00 0.00 87 PHE A N 12
ATOM 19763 C CA . PHE A 1 87 ? -4.211 -14.013 -5.546 1.00 0.00 87 PHE A CA 12
ATOM 19764 C C . PHE A 1 87 ? -3.858 -15.263 -6.346 1.00 0.00 87 PHE A C 12
ATOM 19765 O O . PHE A 1 87 ? -4.536 -15.609 -7.313 1.00 0.00 87 PHE A O 12
ATOM 19782 N N . GLY A 1 88 ? -2.788 -15.939 -5.935 1.00 0.00 88 GLY A N 12
ATOM 19783 C CA . GLY A 1 88 ? -2.362 -17.143 -6.623 1.00 0.00 88 GLY A CA 12
ATOM 19784 C C . GLY A 1 88 ? -2.030 -16.890 -8.081 1.00 0.00 88 GLY A C 12
ATOM 19785 O O . GLY A 1 88 ? -2.256 -17.749 -8.934 1.00 0.00 88 GLY A O 12
ATOM 19789 N N . GLY A 1 89 ? -1.494 -15.709 -8.369 1.00 0.00 89 GLY A N 12
ATOM 19790 C CA . GLY A 1 89 ? -1.142 -15.366 -9.734 1.00 0.00 89 GLY A CA 12
ATOM 19791 C C . GLY A 1 89 ? -2.328 -14.859 -10.528 1.00 0.00 89 GLY A C 12
ATOM 19792 O O . GLY A 1 89 ? -2.369 -14.993 -11.752 1.00 0.00 89 GLY A O 12
ATOM 19796 N N . VAL A 1 90 ? -3.299 -14.275 -9.834 1.00 0.00 90 VAL A N 12
ATOM 19797 C CA . VAL A 1 90 ? -4.493 -13.748 -10.483 1.00 0.00 90 VAL A CA 12
ATOM 19798 C C . VAL A 1 90 ? -4.814 -12.343 -9.984 1.00 0.00 90 VAL A C 12
ATOM 19799 O O . VAL A 1 90 ? -5.279 -12.163 -8.858 1.00 0.00 90 VAL A O 12
ATOM 19812 N N . ASP A 1 91 ? -4.561 -11.349 -10.828 1.00 0.00 91 ASP A N 12
ATOM 19813 C CA . ASP A 1 91 ? -4.824 -9.959 -10.475 1.00 0.00 91 ASP A CA 12
ATOM 19814 C C . ASP A 1 91 ? -6.318 -9.723 -10.274 1.00 0.00 91 ASP A C 12
ATOM 19815 O O . ASP A 1 91 ? -7.074 -9.607 -11.239 1.00 0.00 91 ASP A O 12
ATOM 19824 N N . ILE A 1 92 ? -6.736 -9.652 -9.014 1.00 0.00 92 ILE A N 12
ATOM 19825 C CA . ILE A 1 92 ? -8.140 -9.430 -8.688 1.00 0.00 92 ILE A CA 12
ATOM 19826 C C . ILE A 1 92 ? -8.742 -8.341 -9.568 1.00 0.00 92 ILE A C 12
ATOM 19827 O O . ILE A 1 92 ? -8.041 -7.484 -10.108 1.00 0.00 92 ILE A O 12
ATOM 19843 N N . PRO A 1 93 ? -10.075 -8.369 -9.715 1.00 0.00 93 PRO A N 12
ATOM 19844 C CA . PRO A 1 93 ? -10.804 -7.390 -10.527 1.00 0.00 93 PRO A CA 12
ATOM 19845 C C . PRO A 1 93 ? -10.806 -6.001 -9.896 1.00 0.00 93 PRO A C 12
ATOM 19846 O O . PRO A 1 93 ? -11.428 -5.075 -10.414 1.00 0.00 93 PRO A O 12
ATOM 19857 N N . ASN A 1 94 ? -10.105 -5.864 -8.775 1.00 0.00 94 ASN A N 12
ATOM 19858 C CA . ASN A 1 94 ? -10.027 -4.589 -8.073 1.00 0.00 94 ASN A CA 12
ATOM 19859 C C . ASN A 1 94 ? -8.706 -3.885 -8.371 1.00 0.00 94 ASN A C 12
ATOM 19860 O O . ASN A 1 94 ? -8.574 -2.679 -8.164 1.00 0.00 94 ASN A O 12
ATOM 19871 N N . SER A 1 95 ? -7.732 -4.646 -8.858 1.00 0.00 95 SER A N 12
ATOM 19872 C CA . SER A 1 95 ? -6.420 -4.097 -9.180 1.00 0.00 95 SER A CA 12
ATOM 19873 C C . SER A 1 95 ? -6.365 -3.645 -10.637 1.00 0.00 95 SER A C 12
ATOM 19874 O O . SER A 1 95 ? -6.953 -4.259 -11.527 1.00 0.00 95 SER A O 12
ATOM 19882 N N . PRO A 1 96 ? -5.640 -2.544 -10.886 1.00 0.00 96 PRO A N 12
ATOM 19883 C CA . PRO A 1 96 ? -4.937 -1.804 -9.833 1.00 0.00 96 PRO A CA 12
ATOM 19884 C C . PRO A 1 96 ? -5.895 -1.080 -8.894 1.00 0.00 96 PRO A C 12
ATOM 19885 O O . PRO A 1 96 ? -7.105 -1.060 -9.121 1.00 0.00 96 PRO A O 12
ATOM 19896 N N . PHE A 1 97 ? -5.346 -0.487 -7.839 1.00 0.00 97 PHE A N 12
ATOM 19897 C CA . PHE A 1 97 ? -6.153 0.237 -6.864 1.00 0.00 97 PHE A CA 12
ATOM 19898 C C . PHE A 1 97 ? -5.876 1.737 -6.936 1.00 0.00 97 PHE A C 12
ATOM 19899 O O . PHE A 1 97 ? -4.842 2.213 -6.466 1.00 0.00 97 PHE A O 12
ATOM 19916 N N . THR A 1 98 ? -6.808 2.477 -7.529 1.00 0.00 98 THR A N 12
ATOM 19917 C CA . THR A 1 98 ? -6.664 3.921 -7.665 1.00 0.00 98 THR A CA 12
ATOM 19918 C C . THR A 1 98 ? -6.980 4.631 -6.354 1.00 0.00 98 THR A C 12
ATOM 19919 O O . THR A 1 98 ? -8.144 4.775 -5.979 1.00 0.00 98 THR A O 12
ATOM 19930 N N . VAL A 1 99 ? -5.937 5.074 -5.659 1.00 0.00 99 VAL A N 12
ATOM 19931 C CA . VAL A 1 99 ? -6.105 5.771 -4.389 1.00 0.00 99 VAL A CA 12
ATOM 19932 C C . VAL A 1 99 ? -5.613 7.211 -4.485 1.00 0.00 99 VAL A C 12
ATOM 19933 O O . VAL A 1 99 ? -4.473 7.465 -4.872 1.00 0.00 99 VAL A O 12
ATOM 19946 N N . MET A 1 100 ? -6.482 8.152 -4.128 1.00 0.00 100 MET A N 12
ATOM 19947 C CA . MET A 1 100 ? -6.135 9.567 -4.170 1.00 0.00 100 MET A CA 12
ATOM 19948 C C . MET A 1 100 ? -5.668 10.055 -2.803 1.00 0.00 100 MET A C 12
ATOM 19949 O O . MET A 1 100 ? -6.454 10.131 -1.859 1.00 0.00 100 MET A O 12
ATOM 19963 N N . ALA A 1 101 ? -4.384 10.384 -2.704 1.00 0.00 101 ALA A N 12
ATOM 19964 C CA . ALA A 1 101 ? -3.813 10.865 -1.451 1.00 0.00 101 ALA A CA 12
ATOM 19965 C C . ALA A 1 101 ? -3.943 12.380 -1.336 1.00 0.00 101 ALA A C 12
ATOM 19966 O O . ALA A 1 101 ? -3.243 13.128 -2.020 1.00 0.00 101 ALA A O 12
ATOM 19973 N N . THR A 1 102 ? -4.844 12.827 -0.467 1.00 0.00 102 THR A N 12
ATOM 19974 C CA . THR A 1 102 ? -5.067 14.253 -0.263 1.00 0.00 102 THR A CA 12
ATOM 19975 C C . THR A 1 102 ? -4.400 14.736 1.020 1.00 0.00 102 THR A C 12
ATOM 19976 O O . THR A 1 102 ? -4.376 14.024 2.024 1.00 0.00 102 THR A O 12
ATOM 19987 N N . ASP A 1 103 ? -3.862 15.950 0.980 1.00 0.00 103 ASP A N 12
ATOM 19988 C CA . ASP A 1 103 ? -3.197 16.529 2.142 1.00 0.00 103 ASP A CA 12
ATOM 19989 C C . ASP A 1 103 ? -4.132 16.558 3.346 1.00 0.00 103 ASP A C 12
ATOM 19990 O O . ASP A 1 103 ? -3.693 16.433 4.489 1.00 0.00 103 ASP A O 12
ATOM 19999 N N . GLY A 1 104 ? -5.424 16.724 3.082 1.00 0.00 104 GLY A N 12
ATOM 20000 C CA . GLY A 1 104 ? -6.401 16.768 4.154 1.00 0.00 104 GLY A CA 12
ATOM 20001 C C . GLY A 1 104 ? -6.713 18.183 4.597 1.00 0.00 104 GLY A C 12
ATOM 20002 O O . GLY A 1 104 ? -5.829 19.039 4.630 1.00 0.00 104 GLY A O 12
ATOM 20006 N N . GLU A 1 105 ? -7.974 18.431 4.938 1.00 0.00 105 GLU A N 12
ATOM 20007 C CA . GLU A 1 105 ? -8.400 19.754 5.379 1.00 0.00 105 GLU A CA 12
ATOM 20008 C C . GLU A 1 105 ? -7.702 20.145 6.678 1.00 0.00 105 GLU A C 12
ATOM 20009 O O . GLU A 1 105 ? -7.870 19.490 7.707 1.00 0.00 105 GLU A O 12
ATOM 20021 N N . VAL A 1 106 ? -6.919 21.217 6.622 1.00 0.00 106 VAL A N 12
ATOM 20022 C CA . VAL A 1 106 ? -6.195 21.696 7.795 1.00 0.00 106 VAL A CA 12
ATOM 20023 C C . VAL A 1 106 ? -7.095 22.546 8.686 1.00 0.00 106 VAL A C 12
ATOM 20024 O O . VAL A 1 106 ? -8.221 22.879 8.314 1.00 0.00 106 VAL A O 12
ATOM 20037 N N . THR A 1 107 ? -6.590 22.896 9.865 1.00 0.00 107 THR A N 12
ATOM 20038 C CA . THR A 1 107 ? -7.347 23.707 10.810 1.00 0.00 107 THR A CA 12
ATOM 20039 C C . THR A 1 107 ? -6.629 25.018 11.107 1.00 0.00 107 THR A C 12
ATOM 20040 O O . THR A 1 107 ? -7.263 26.061 11.269 1.00 0.00 107 THR A O 12
ATOM 20051 N N . ALA A 1 108 ? -5.304 24.959 11.178 1.00 0.00 108 ALA A N 12
ATOM 20052 C CA . ALA A 1 108 ? -4.499 26.143 11.454 1.00 0.00 108 ALA A CA 12
ATOM 20053 C C . ALA A 1 108 ? -3.011 25.839 11.325 1.00 0.00 108 ALA A C 12
ATOM 20054 O O . ALA A 1 108 ? -2.600 24.678 11.352 1.00 0.00 108 ALA A O 12
ATOM 20061 N N . VAL A 1 109 ? -2.207 26.887 11.185 1.00 0.00 109 VAL A N 12
ATOM 20062 C CA . VAL A 1 109 ? -0.763 26.731 11.053 1.00 0.00 109 VAL A CA 12
ATOM 20063 C C . VAL A 1 109 ? -0.185 25.952 12.229 1.00 0.00 109 VAL A C 12
ATOM 20064 O O . VAL A 1 109 ? -0.865 25.722 13.228 1.00 0.00 109 VAL A O 12
ATOM 20077 N N . GLU A 1 110 ? 1.076 25.548 12.101 1.00 0.00 110 GLU A N 12
ATOM 20078 C CA . GLU A 1 110 ? 1.746 24.793 13.154 1.00 0.00 110 GLU A CA 12
ATOM 20079 C C . GLU A 1 110 ? 2.618 25.708 14.008 1.00 0.00 110 GLU A C 12
ATOM 20080 O O . GLU A 1 110 ? 3.275 26.613 13.495 1.00 0.00 110 GLU A O 12
ATOM 20092 N N . GLU A 1 111 ? 2.619 25.465 15.315 1.00 0.00 111 GLU A N 12
ATOM 20093 C CA . GLU A 1 111 ? 3.409 26.267 16.241 1.00 0.00 111 GLU A CA 12
ATOM 20094 C C . GLU A 1 111 ? 4.752 25.604 16.526 1.00 0.00 111 GLU A C 12
ATOM 20095 O O . GLU A 1 111 ? 4.869 24.378 16.502 1.00 0.00 111 GLU A O 12
ATOM 20107 N N . ALA A 1 112 ? 5.765 26.422 16.796 1.00 0.00 112 ALA A N 12
ATOM 20108 C CA . ALA A 1 112 ? 7.099 25.914 17.088 1.00 0.00 112 ALA A CA 12
ATOM 20109 C C . ALA A 1 112 ? 7.427 26.051 18.571 1.00 0.00 112 ALA A C 12
ATOM 20110 O O . ALA A 1 112 ? 8.033 27.027 19.011 1.00 0.00 112 ALA A O 12
ATOM 20117 N N . PRO A 1 113 ? 7.017 25.048 19.363 1.00 0.00 113 PRO A N 12
ATOM 20118 C CA . PRO A 1 113 ? 7.255 25.033 20.809 1.00 0.00 113 PRO A CA 12
ATOM 20119 C C . PRO A 1 113 ? 8.728 24.832 21.152 1.00 0.00 113 PRO A C 12
ATOM 20120 O O . PRO A 1 113 ? 9.098 24.761 22.324 1.00 0.00 113 PRO A O 12
ATOM 20131 N N . VAL A 1 114 ? 9.562 24.741 20.122 1.00 0.00 114 VAL A N 12
ATOM 20132 C CA . VAL A 1 114 ? 10.995 24.549 20.315 1.00 0.00 114 VAL A CA 12
ATOM 20133 C C . VAL A 1 114 ? 11.483 25.270 21.566 1.00 0.00 114 VAL A C 12
ATOM 20134 O O . VAL A 1 114 ? 11.329 26.485 21.695 1.00 0.00 114 VAL A O 12
ATOM 20147 N N . ASN A 1 115 ? 12.072 24.514 22.487 1.00 0.00 115 ASN A N 12
ATOM 20148 C CA . ASN A 1 115 ? 12.583 25.082 23.729 1.00 0.00 115 ASN A CA 12
ATOM 20149 C C . ASN A 1 115 ? 13.937 25.748 23.507 1.00 0.00 115 ASN A C 12
ATOM 20150 O O . ASN A 1 115 ? 14.521 25.645 22.429 1.00 0.00 115 ASN A O 12
ATOM 20161 N N . ALA A 1 116 ? 14.430 26.432 24.534 1.00 0.00 116 ALA A N 12
ATOM 20162 C CA . ALA A 1 116 ? 15.716 27.113 24.453 1.00 0.00 116 ALA A CA 12
ATOM 20163 C C . ALA A 1 116 ? 16.318 27.318 25.838 1.00 0.00 116 ALA A C 12
ATOM 20164 O O . ALA A 1 116 ? 15.606 27.304 26.843 1.00 0.00 116 ALA A O 12
ATOM 20171 N N . CYS A 1 117 ? 17.632 27.506 25.886 1.00 0.00 117 CYS A N 12
ATOM 20172 C CA . CYS A 1 117 ? 18.330 27.713 27.150 1.00 0.00 117 CYS A CA 12
ATOM 20173 C C . CYS A 1 117 ? 19.764 28.173 26.909 1.00 0.00 117 CYS A C 12
ATOM 20174 O O . CYS A 1 117 ? 20.455 27.693 26.010 1.00 0.00 117 CYS A O 12
ATOM 20182 N N . PRO A 1 118 ? 20.225 29.128 27.731 1.00 0.00 118 PRO A N 12
ATOM 20183 C CA . PRO A 1 118 ? 21.581 29.675 27.627 1.00 0.00 118 PRO A CA 12
ATOM 20184 C C . PRO A 1 118 ? 22.646 28.667 28.043 1.00 0.00 118 PRO A C 12
ATOM 20185 O O . PRO A 1 118 ? 22.972 28.544 29.223 1.00 0.00 118 PRO A O 12
ATOM 20196 N N . SER A 1 119 ? 23.187 27.947 27.065 1.00 0.00 119 SER A N 12
ATOM 20197 C CA . SER A 1 119 ? 24.213 26.946 27.329 1.00 0.00 119 SER A CA 12
ATOM 20198 C C . SER A 1 119 ? 25.256 26.929 26.215 1.00 0.00 119 SER A C 12
ATOM 20199 O O . SER A 1 119 ? 24.924 26.753 25.043 1.00 0.00 119 SER A O 12
ATOM 20207 N N . GLY A 1 120 ? 26.517 27.113 26.590 1.00 0.00 120 GLY A N 12
ATOM 20208 C CA . GLY A 1 120 ? 27.589 27.116 25.611 1.00 0.00 120 GLY A CA 12
ATOM 20209 C C . GLY A 1 120 ? 28.896 27.631 26.184 1.00 0.00 120 GLY A C 12
ATOM 20210 O O . GLY A 1 120 ? 29.419 28.662 25.763 1.00 0.00 120 GLY A O 12
ATOM 20214 N N . PRO A 1 121 ? 29.442 26.901 27.170 1.00 0.00 121 PRO A N 12
ATOM 20215 C CA . PRO A 1 121 ? 30.702 27.271 27.822 1.00 0.00 121 PRO A CA 12
ATOM 20216 C C . PRO A 1 121 ? 31.904 27.105 26.899 1.00 0.00 121 PRO A C 12
ATOM 20217 O O . PRO A 1 121 ? 31.855 26.344 25.933 1.00 0.00 121 PRO A O 12
ATOM 20228 N N . SER A 1 122 ? 32.981 27.822 27.204 1.00 0.00 122 SER A N 12
ATOM 20229 C CA . SER A 1 122 ? 34.195 27.756 26.398 1.00 0.00 122 SER A CA 12
ATOM 20230 C C . SER A 1 122 ? 34.450 26.331 25.916 1.00 0.00 122 SER A C 12
ATOM 20231 O O . SER A 1 122 ? 34.582 25.406 26.718 1.00 0.00 122 SER A O 12
ATOM 20239 N N . SER A 1 123 ? 34.519 26.163 24.599 1.00 0.00 123 SER A N 12
ATOM 20240 C CA . SER A 1 123 ? 34.754 24.851 24.008 1.00 0.00 123 SER A CA 12
ATOM 20241 C C . SER A 1 123 ? 36.221 24.682 23.627 1.00 0.00 123 SER A C 12
ATOM 20242 O O . SER A 1 123 ? 37.011 25.620 23.722 1.00 0.00 123 SER A O 12
ATOM 20250 N N . GLY A 1 124 ? 36.579 23.477 23.194 1.00 0.00 124 GLY A N 12
ATOM 20251 C CA . GLY A 1 124 ? 37.951 23.205 22.805 1.00 0.00 124 GLY A CA 12
ATOM 20252 C C . GLY A 1 124 ? 38.058 22.671 21.390 1.00 0.00 124 GLY A C 12
ATOM 20253 O O . GLY A 1 124 ? 39.040 22.019 21.038 1.00 0.00 124 GLY A O 12
ATOM 20257 N N . GLY A 1 1 ? 12.865 -23.130 -8.887 1.00 0.00 1 GLY A N 13
ATOM 20258 C CA . GLY A 1 1 ? 11.554 -22.667 -8.474 1.00 0.00 1 GLY A CA 13
ATOM 20259 C C . GLY A 1 1 ? 10.695 -22.235 -9.645 1.00 0.00 1 GLY A C 13
ATOM 20260 O O . GLY A 1 1 ? 11.060 -21.325 -10.389 1.00 0.00 1 GLY A O 13
ATOM 20264 N N . SER A 1 2 ? 9.551 -22.891 -9.812 1.00 0.00 2 SER A N 13
ATOM 20265 C CA . SER A 1 2 ? 8.640 -22.573 -10.905 1.00 0.00 2 SER A CA 13
ATOM 20266 C C . SER A 1 2 ? 8.505 -21.064 -11.079 1.00 0.00 2 SER A C 13
ATOM 20267 O O . SER A 1 2 ? 8.547 -20.310 -10.106 1.00 0.00 2 SER A O 13
ATOM 20275 N N . SER A 1 3 ? 8.341 -20.631 -12.325 1.00 0.00 3 SER A N 13
ATOM 20276 C CA . SER A 1 3 ? 8.203 -19.211 -12.627 1.00 0.00 3 SER A CA 13
ATOM 20277 C C . SER A 1 3 ? 6.733 -18.807 -12.684 1.00 0.00 3 SER A C 13
ATOM 20278 O O . SER A 1 3 ? 6.285 -17.943 -11.931 1.00 0.00 3 SER A O 13
ATOM 20286 N N . GLY A 1 4 ? 5.986 -19.441 -13.583 1.00 0.00 4 GLY A N 13
ATOM 20287 C CA . GLY A 1 4 ? 4.574 -19.135 -13.722 1.00 0.00 4 GLY A CA 13
ATOM 20288 C C . GLY A 1 4 ? 3.743 -19.703 -12.588 1.00 0.00 4 GLY A C 13
ATOM 20289 O O . GLY A 1 4 ? 3.952 -20.840 -12.166 1.00 0.00 4 GLY A O 13
ATOM 20293 N N . SER A 1 5 ? 2.799 -18.910 -12.093 1.00 0.00 5 SER A N 13
ATOM 20294 C CA . SER A 1 5 ? 1.937 -19.339 -10.997 1.00 0.00 5 SER A CA 13
ATOM 20295 C C . SER A 1 5 ? 0.494 -19.491 -11.469 1.00 0.00 5 SER A C 13
ATOM 20296 O O . SER A 1 5 ? -0.094 -18.556 -12.014 1.00 0.00 5 SER A O 13
ATOM 20304 N N . SER A 1 6 ? -0.071 -20.674 -11.254 1.00 0.00 6 SER A N 13
ATOM 20305 C CA . SER A 1 6 ? -1.444 -20.951 -11.660 1.00 0.00 6 SER A CA 13
ATOM 20306 C C . SER A 1 6 ? -2.417 -20.647 -10.525 1.00 0.00 6 SER A C 13
ATOM 20307 O O . SER A 1 6 ? -2.110 -20.864 -9.354 1.00 0.00 6 SER A O 13
ATOM 20315 N N . GLY A 1 7 ? -3.595 -20.143 -10.883 1.00 0.00 7 GLY A N 13
ATOM 20316 C CA . GLY A 1 7 ? -4.596 -19.816 -9.884 1.00 0.00 7 GLY A CA 13
ATOM 20317 C C . GLY A 1 7 ? -5.304 -21.046 -9.349 1.00 0.00 7 GLY A C 13
ATOM 20318 O O . GLY A 1 7 ? -6.384 -21.404 -9.821 1.00 0.00 7 GLY A O 13
ATOM 20322 N N . THR A 1 8 ? -4.695 -21.696 -8.362 1.00 0.00 8 THR A N 13
ATOM 20323 C CA . THR A 1 8 ? -5.272 -22.894 -7.766 1.00 0.00 8 THR A CA 13
ATOM 20324 C C . THR A 1 8 ? -6.662 -22.615 -7.208 1.00 0.00 8 THR A C 13
ATOM 20325 O O . THR A 1 8 ? -7.591 -23.397 -7.407 1.00 0.00 8 THR A O 13
ATOM 20336 N N . GLY A 1 9 ? -6.800 -21.493 -6.506 1.00 0.00 9 GLY A N 13
ATOM 20337 C CA . GLY A 1 9 ? -8.081 -21.130 -5.930 1.00 0.00 9 GLY A CA 13
ATOM 20338 C C . GLY A 1 9 ? -8.825 -20.109 -6.767 1.00 0.00 9 GLY A C 13
ATOM 20339 O O . GLY A 1 9 ? -9.296 -20.419 -7.862 1.00 0.00 9 GLY A O 13
ATOM 20343 N N . ASP A 1 10 ? -8.933 -18.890 -6.252 1.00 0.00 10 ASP A N 13
ATOM 20344 C CA . ASP A 1 10 ? -9.626 -17.819 -6.960 1.00 0.00 10 ASP A CA 13
ATOM 20345 C C . ASP A 1 10 ? -9.247 -16.456 -6.388 1.00 0.00 10 ASP A C 13
ATOM 20346 O O . ASP A 1 10 ? -8.768 -16.357 -5.259 1.00 0.00 10 ASP A O 13
ATOM 20355 N N . ALA A 1 11 ? -9.466 -15.408 -7.176 1.00 0.00 11 ALA A N 13
ATOM 20356 C CA . ALA A 1 11 ? -9.150 -14.051 -6.748 1.00 0.00 11 ALA A CA 13
ATOM 20357 C C . ALA A 1 11 ? -10.419 -13.259 -6.451 1.00 0.00 11 ALA A C 13
ATOM 20358 O O . ALA A 1 11 ? -10.511 -12.575 -5.432 1.00 0.00 11 ALA A O 13
ATOM 20365 N N . SER A 1 12 ? -11.393 -13.355 -7.349 1.00 0.00 12 SER A N 13
ATOM 20366 C CA . SER A 1 12 ? -12.656 -12.643 -7.187 1.00 0.00 12 SER A CA 13
ATOM 20367 C C . SER A 1 12 ? -13.275 -12.942 -5.825 1.00 0.00 12 SER A C 13
ATOM 20368 O O . SER A 1 12 ? -13.992 -12.114 -5.260 1.00 0.00 12 SER A O 13
ATOM 20376 N N . LYS A 1 13 ? -12.996 -14.131 -5.302 1.00 0.00 13 LYS A N 13
ATOM 20377 C CA . LYS A 1 13 ? -13.523 -14.542 -4.006 1.00 0.00 13 LYS A CA 13
ATOM 20378 C C . LYS A 1 13 ? -12.875 -13.746 -2.878 1.00 0.00 13 LYS A C 13
ATOM 20379 O O . LYS A 1 13 ? -13.507 -13.471 -1.857 1.00 0.00 13 LYS A O 13
ATOM 20398 N N . CYS A 1 14 ? -11.614 -13.376 -3.069 1.00 0.00 14 CYS A N 13
ATOM 20399 C CA . CYS A 1 14 ? -10.880 -12.611 -2.067 1.00 0.00 14 CYS A CA 13
ATOM 20400 C C . CYS A 1 14 ? -11.442 -11.197 -1.944 1.00 0.00 14 CYS A C 13
ATOM 20401 O O . CYS A 1 14 ? -11.868 -10.599 -2.933 1.00 0.00 14 CYS A O 13
ATOM 20409 N N . LEU A 1 15 ? -11.442 -10.671 -0.725 1.00 0.00 15 LEU A N 13
ATOM 20410 C CA . LEU A 1 15 ? -11.953 -9.329 -0.472 1.00 0.00 15 LEU A CA 13
ATOM 20411 C C . LEU A 1 15 ? -10.903 -8.468 0.222 1.00 0.00 15 LEU A C 13
ATOM 20412 O O . LEU A 1 15 ? -10.214 -8.926 1.134 1.00 0.00 15 LEU A O 13
ATOM 20428 N N . ALA A 1 16 ? -10.787 -7.218 -0.214 1.00 0.00 16 ALA A N 13
ATOM 20429 C CA . ALA A 1 16 ? -9.823 -6.292 0.368 1.00 0.00 16 ALA A CA 13
ATOM 20430 C C . ALA A 1 16 ? -10.528 -5.138 1.073 1.00 0.00 16 ALA A C 13
ATOM 20431 O O . ALA A 1 16 ? -11.136 -4.280 0.431 1.00 0.00 16 ALA A O 13
ATOM 20438 N N . THR A 1 17 ? -10.444 -5.122 2.400 1.00 0.00 17 THR A N 13
ATOM 20439 C CA . THR A 1 17 ? -11.076 -4.074 3.193 1.00 0.00 17 THR A CA 13
ATOM 20440 C C . THR A 1 17 ? -10.060 -3.372 4.086 1.00 0.00 17 THR A C 13
ATOM 20441 O O . THR A 1 17 ? -9.332 -4.017 4.841 1.00 0.00 17 THR A O 13
ATOM 20452 N N . GLY A 1 18 ? -10.015 -2.047 3.997 1.00 0.00 18 GLY A N 13
ATOM 20453 C CA . GLY A 1 18 ? -9.084 -1.280 4.804 1.00 0.00 18 GLY A CA 13
ATOM 20454 C C . GLY A 1 18 ? -9.017 0.176 4.385 1.00 0.00 18 GLY A C 13
ATOM 20455 O O . GLY A 1 18 ? -9.330 0.532 3.249 1.00 0.00 18 GLY A O 13
ATOM 20459 N N . PRO A 1 19 ? -8.602 1.046 5.318 1.00 0.00 19 PRO A N 13
ATOM 20460 C CA . PRO A 1 19 ? -8.487 2.484 5.064 1.00 0.00 19 PRO A CA 13
ATOM 20461 C C . PRO A 1 19 ? -7.345 2.814 4.109 1.00 0.00 19 PRO A C 13
ATOM 20462 O O . PRO A 1 19 ? -7.324 3.881 3.496 1.00 0.00 19 PRO A O 13
ATOM 20473 N N . GLY A 1 20 ? -6.396 1.892 3.986 1.00 0.00 20 GLY A N 13
ATOM 20474 C CA . GLY A 1 20 ? -5.264 2.103 3.103 1.00 0.00 20 GLY A CA 13
ATOM 20475 C C . GLY A 1 20 ? -5.654 2.055 1.639 1.00 0.00 20 GLY A C 13
ATOM 20476 O O . GLY A 1 20 ? -5.069 2.754 0.811 1.00 0.00 20 GLY A O 13
ATOM 20480 N N . ILE A 1 21 ? -6.644 1.229 1.319 1.00 0.00 21 ILE A N 13
ATOM 20481 C CA . ILE A 1 21 ? -7.111 1.093 -0.055 1.00 0.00 21 ILE A CA 13
ATOM 20482 C C . ILE A 1 21 ? -8.233 2.080 -0.356 1.00 0.00 21 ILE A C 13
ATOM 20483 O O . ILE A 1 21 ? -8.702 2.176 -1.489 1.00 0.00 21 ILE A O 13
ATOM 20499 N N . ALA A 1 22 ? -8.658 2.813 0.668 1.00 0.00 22 ALA A N 13
ATOM 20500 C CA . ALA A 1 22 ? -9.723 3.796 0.513 1.00 0.00 22 ALA A CA 13
ATOM 20501 C C . ALA A 1 22 ? -9.482 4.680 -0.706 1.00 0.00 22 ALA A C 13
ATOM 20502 O O . ALA A 1 22 ? -8.373 5.169 -0.920 1.00 0.00 22 ALA A O 13
ATOM 20509 N N . SER A 1 23 ? -10.527 4.879 -1.504 1.00 0.00 23 SER A N 13
ATOM 20510 C CA . SER A 1 23 ? -10.426 5.701 -2.704 1.00 0.00 23 SER A CA 13
ATOM 20511 C C . SER A 1 23 ? -9.559 6.929 -2.451 1.00 0.00 23 SER A C 13
ATOM 20512 O O . SER A 1 23 ? -8.736 7.308 -3.286 1.00 0.00 23 SER A O 13
ATOM 20520 N N . THR A 1 24 ? -9.749 7.551 -1.290 1.00 0.00 24 THR A N 13
ATOM 20521 C CA . THR A 1 24 ? -8.986 8.738 -0.927 1.00 0.00 24 THR A CA 13
ATOM 20522 C C . THR A 1 24 ? -8.383 8.598 0.466 1.00 0.00 24 THR A C 13
ATOM 20523 O O . THR A 1 24 ? -9.073 8.238 1.420 1.00 0.00 24 THR A O 13
ATOM 20534 N N . VAL A 1 25 ? -7.089 8.884 0.578 1.00 0.00 25 VAL A N 13
ATOM 20535 C CA . VAL A 1 25 ? -6.393 8.792 1.856 1.00 0.00 25 VAL A CA 13
ATOM 20536 C C . VAL A 1 25 ? -5.627 10.075 2.159 1.00 0.00 25 VAL A C 13
ATOM 20537 O O . VAL A 1 25 ? -5.700 11.047 1.407 1.00 0.00 25 VAL A O 13
ATOM 20550 N N . LYS A 1 26 ? -4.893 10.071 3.266 1.00 0.00 26 LYS A N 13
ATOM 20551 C CA . LYS A 1 26 ? -4.111 11.234 3.669 1.00 0.00 26 LYS A CA 13
ATOM 20552 C C . LYS A 1 26 ? -2.617 10.933 3.611 1.00 0.00 26 LYS A C 13
ATOM 20553 O O . LYS A 1 26 ? -2.161 9.902 4.106 1.00 0.00 26 LYS A O 13
ATOM 20572 N N . THR A 1 27 ? -1.859 11.839 3.002 1.00 0.00 27 THR A N 13
ATOM 20573 C CA . THR A 1 27 ? -0.416 11.670 2.879 1.00 0.00 27 THR A CA 13
ATOM 20574 C C . THR A 1 27 ? 0.263 11.733 4.242 1.00 0.00 27 THR A C 13
ATOM 20575 O O . THR A 1 27 ? -0.195 12.433 5.143 1.00 0.00 27 THR A O 13
ATOM 20586 N N . GLY A 1 28 ? 1.361 10.996 4.385 1.00 0.00 28 GLY A N 13
ATOM 20587 C CA . GLY A 1 28 ? 2.086 10.984 5.643 1.00 0.00 28 GLY A CA 13
ATOM 20588 C C . GLY A 1 28 ? 1.538 9.960 6.618 1.00 0.00 28 GLY A C 13
ATOM 20589 O O . GLY A 1 28 ? 2.299 9.248 7.272 1.00 0.00 28 GLY A O 13
ATOM 20593 N N . GLU A 1 29 ? 0.214 9.889 6.717 1.00 0.00 29 GLU A N 13
ATOM 20594 C CA . GLU A 1 29 ? -0.434 8.948 7.622 1.00 0.00 29 GLU A CA 13
ATOM 20595 C C . GLU A 1 29 ? -0.146 7.508 7.206 1.00 0.00 29 GLU A C 13
ATOM 20596 O O . GLU A 1 29 ? -0.169 7.177 6.021 1.00 0.00 29 GLU A O 13
ATOM 20608 N N . GLU A 1 30 ? 0.126 6.656 8.190 1.00 0.00 30 GLU A N 13
ATOM 20609 C CA . GLU A 1 30 ? 0.419 5.253 7.927 1.00 0.00 30 GLU A CA 13
ATOM 20610 C C . GLU A 1 30 ? -0.861 4.422 7.916 1.00 0.00 30 GLU A C 13
ATOM 20611 O O . GLU A 1 30 ? -1.448 4.150 8.963 1.00 0.00 30 GLU A O 13
ATOM 20623 N N . VAL A 1 31 ? -1.290 4.023 6.722 1.00 0.00 31 VAL A N 13
ATOM 20624 C CA . VAL A 1 31 ? -2.499 3.223 6.572 1.00 0.00 31 VAL A CA 13
ATOM 20625 C C . VAL A 1 31 ? -2.216 1.746 6.822 1.00 0.00 31 VAL A C 13
ATOM 20626 O O . VAL A 1 31 ? -1.064 1.341 6.976 1.00 0.00 31 VAL A O 13
ATOM 20639 N N . GLY A 1 32 ? -3.275 0.943 6.859 1.00 0.00 32 GLY A N 13
ATOM 20640 C CA . GLY A 1 32 ? -3.120 -0.481 7.090 1.00 0.00 32 GLY A CA 13
ATOM 20641 C C . GLY A 1 32 ? -4.366 -1.266 6.731 1.00 0.00 32 GLY A C 13
ATOM 20642 O O . GLY A 1 32 ? -5.342 -1.272 7.481 1.00 0.00 32 GLY A O 13
ATOM 20646 N N . PHE A 1 33 ? -4.334 -1.930 5.580 1.00 0.00 33 PHE A N 13
ATOM 20647 C CA . PHE A 1 33 ? -5.471 -2.720 5.122 1.00 0.00 33 PHE A CA 13
ATOM 20648 C C . PHE A 1 33 ? -5.198 -4.212 5.287 1.00 0.00 33 PHE A C 13
ATOM 20649 O O . PHE A 1 33 ? -4.046 -4.641 5.350 1.00 0.00 33 PHE A O 13
ATOM 20666 N N . VAL A 1 34 ? -6.268 -4.999 5.357 1.00 0.00 34 VAL A N 13
ATOM 20667 C CA . VAL A 1 34 ? -6.145 -6.444 5.514 1.00 0.00 34 VAL A CA 13
ATOM 20668 C C . VAL A 1 34 ? -6.972 -7.182 4.468 1.00 0.00 34 VAL A C 13
ATOM 20669 O O . VAL A 1 34 ? -8.049 -6.729 4.080 1.00 0.00 34 VAL A O 13
ATOM 20682 N N . VAL A 1 35 ? -6.462 -8.324 4.017 1.00 0.00 35 VAL A N 13
ATOM 20683 C CA . VAL A 1 35 ? -7.156 -9.128 3.017 1.00 0.00 35 VAL A CA 13
ATOM 20684 C C . VAL A 1 35 ? -7.946 -10.256 3.670 1.00 0.00 35 VAL A C 13
ATOM 20685 O O . VAL A 1 35 ? -7.468 -10.905 4.601 1.00 0.00 35 VAL A O 13
ATOM 20698 N N . ASP A 1 36 ? -9.157 -10.485 3.176 1.00 0.00 36 ASP A N 13
ATOM 20699 C CA . ASP A 1 36 ? -10.015 -11.537 3.712 1.00 0.00 36 ASP A CA 13
ATOM 20700 C C . ASP A 1 36 ? -10.337 -12.572 2.639 1.00 0.00 36 ASP A C 13
ATOM 20701 O O . ASP A 1 36 ? -10.705 -12.226 1.517 1.00 0.00 36 ASP A O 13
ATOM 20710 N N . ALA A 1 37 ? -10.194 -13.846 2.991 1.00 0.00 37 ALA A N 13
ATOM 20711 C CA . ALA A 1 37 ? -10.470 -14.933 2.060 1.00 0.00 37 ALA A CA 13
ATOM 20712 C C . ALA A 1 37 ? -11.441 -15.940 2.665 1.00 0.00 37 ALA A C 13
ATOM 20713 O O . ALA A 1 37 ? -11.219 -16.450 3.763 1.00 0.00 37 ALA A O 13
ATOM 20720 N N . LYS A 1 38 ? -12.519 -16.224 1.941 1.00 0.00 38 LYS A N 13
ATOM 20721 C CA . LYS A 1 38 ? -13.524 -17.172 2.406 1.00 0.00 38 LYS A CA 13
ATOM 20722 C C . LYS A 1 38 ? -13.634 -18.358 1.453 1.00 0.00 38 LYS A C 13
ATOM 20723 O O . LYS A 1 38 ? -13.628 -19.514 1.880 1.00 0.00 38 LYS A O 13
ATOM 20742 N N . THR A 1 39 ? -13.733 -18.066 0.160 1.00 0.00 39 THR A N 13
ATOM 20743 C CA . THR A 1 39 ? -13.843 -19.110 -0.852 1.00 0.00 39 THR A CA 13
ATOM 20744 C C . THR A 1 39 ? -12.762 -18.961 -1.915 1.00 0.00 39 THR A C 13
ATOM 20745 O O . THR A 1 39 ? -12.849 -19.552 -2.991 1.00 0.00 39 THR A O 13
ATOM 20756 N N . ALA A 1 40 ? -11.741 -18.167 -1.608 1.00 0.00 40 ALA A N 13
ATOM 20757 C CA . ALA A 1 40 ? -10.641 -17.943 -2.536 1.00 0.00 40 ALA A CA 13
ATOM 20758 C C . ALA A 1 40 ? -9.599 -19.051 -2.431 1.00 0.00 40 ALA A C 13
ATOM 20759 O O . ALA A 1 40 ? -8.402 -18.806 -2.572 1.00 0.00 40 ALA A O 13
ATOM 20766 N N . GLY A 1 41 ? -10.063 -20.271 -2.182 1.00 0.00 41 GLY A N 13
ATOM 20767 C CA . GLY A 1 41 ? -9.158 -21.399 -2.060 1.00 0.00 41 GLY A CA 13
ATOM 20768 C C . GLY A 1 41 ? -7.876 -21.039 -1.336 1.00 0.00 41 GLY A C 13
ATOM 20769 O O . GLY A 1 41 ? -7.904 -20.362 -0.307 1.00 0.00 41 GLY A O 13
ATOM 20773 N N . LYS A 1 42 ? -6.748 -21.492 -1.872 1.00 0.00 42 LYS A N 13
ATOM 20774 C CA . LYS A 1 42 ? -5.449 -21.215 -1.271 1.00 0.00 42 LYS A CA 13
ATOM 20775 C C . LYS A 1 42 ? -4.566 -20.418 -2.227 1.00 0.00 42 LYS A C 13
ATOM 20776 O O . LYS A 1 42 ? -4.727 -20.493 -3.444 1.00 0.00 42 LYS A O 13
ATOM 20795 N N . GLY A 1 43 ? -3.631 -19.657 -1.665 1.00 0.00 43 GLY A N 13
ATOM 20796 C CA . GLY A 1 43 ? -2.736 -18.858 -2.483 1.00 0.00 43 GLY A CA 13
ATOM 20797 C C . GLY A 1 43 ? -1.976 -17.826 -1.674 1.00 0.00 43 GLY A C 13
ATOM 20798 O O . GLY A 1 43 ? -1.846 -17.955 -0.456 1.00 0.00 43 GLY A O 13
ATOM 20802 N N . LYS A 1 44 ? -1.473 -16.800 -2.350 1.00 0.00 44 LYS A N 13
ATOM 20803 C CA . LYS A 1 44 ? -0.721 -15.741 -1.687 1.00 0.00 44 LYS A CA 13
ATOM 20804 C C . LYS A 1 44 ? -1.173 -14.367 -2.171 1.00 0.00 44 LYS A C 13
ATOM 20805 O O . LYS A 1 44 ? -1.680 -14.226 -3.285 1.00 0.00 44 LYS A O 13
ATOM 20824 N N . VAL A 1 45 ? -0.985 -13.357 -1.329 1.00 0.00 45 VAL A N 13
ATOM 20825 C CA . VAL A 1 45 ? -1.371 -11.992 -1.674 1.00 0.00 45 VAL A CA 13
ATOM 20826 C C . VAL A 1 45 ? -0.170 -11.055 -1.634 1.00 0.00 45 VAL A C 13
ATOM 20827 O O . VAL A 1 45 ? 0.458 -10.874 -0.590 1.00 0.00 45 VAL A O 13
ATOM 20840 N N . THR A 1 46 ? 0.144 -10.457 -2.779 1.00 0.00 46 THR A N 13
ATOM 20841 C CA . THR A 1 46 ? 1.271 -9.537 -2.876 1.00 0.00 46 THR A CA 13
ATOM 20842 C C . THR A 1 46 ? 0.796 -8.111 -3.130 1.00 0.00 46 THR A C 13
ATOM 20843 O O . THR A 1 46 ? -0.068 -7.876 -3.976 1.00 0.00 46 THR A O 13
ATOM 20854 N N . CYS A 1 47 ? 1.365 -7.164 -2.394 1.00 0.00 47 CYS A N 13
ATOM 20855 C CA . CYS A 1 47 ? 0.999 -5.759 -2.540 1.00 0.00 47 CYS A CA 13
ATOM 20856 C C . CYS A 1 47 ? 2.170 -4.945 -3.080 1.00 0.00 47 CYS A C 13
ATOM 20857 O O . CYS A 1 47 ? 3.320 -5.162 -2.697 1.00 0.00 47 CYS A O 13
ATOM 20865 N N . THR A 1 48 ? 1.871 -4.009 -3.975 1.00 0.00 48 THR A N 13
ATOM 20866 C CA . THR A 1 48 ? 2.899 -3.164 -4.570 1.00 0.00 48 THR A CA 13
ATOM 20867 C C . THR A 1 48 ? 2.406 -1.731 -4.735 1.00 0.00 48 THR A C 13
ATOM 20868 O O . THR A 1 48 ? 1.523 -1.457 -5.547 1.00 0.00 48 THR A O 13
ATOM 20879 N N . VAL A 1 49 ? 2.983 -0.819 -3.959 1.00 0.00 49 VAL A N 13
ATOM 20880 C CA . VAL A 1 49 ? 2.603 0.587 -4.020 1.00 0.00 49 VAL A CA 13
ATOM 20881 C C . VAL A 1 49 ? 3.377 1.319 -5.111 1.00 0.00 49 VAL A C 13
ATOM 20882 O O . VAL A 1 49 ? 4.605 1.410 -5.062 1.00 0.00 49 VAL A O 13
ATOM 20895 N N . LEU A 1 50 ? 2.653 1.839 -6.095 1.00 0.00 50 LEU A N 13
ATOM 20896 C CA . LEU A 1 50 ? 3.272 2.565 -7.199 1.00 0.00 50 LEU A CA 13
ATOM 20897 C C . LEU A 1 50 ? 3.102 4.070 -7.025 1.00 0.00 50 LEU A C 13
ATOM 20898 O O . LEU A 1 50 ? 2.015 4.612 -7.234 1.00 0.00 50 LEU A O 13
ATOM 20914 N N . THR A 1 51 ? 4.183 4.743 -6.644 1.00 0.00 51 THR A N 13
ATOM 20915 C CA . THR A 1 51 ? 4.155 6.185 -6.442 1.00 0.00 51 THR A CA 13
ATOM 20916 C C . THR A 1 51 ? 3.892 6.919 -7.753 1.00 0.00 51 THR A C 13
ATOM 20917 O O . THR A 1 51 ? 4.268 6.463 -8.833 1.00 0.00 51 THR A O 13
ATOM 20928 N N . PRO A 1 52 ? 3.232 8.082 -7.659 1.00 0.00 52 PRO A N 13
ATOM 20929 C CA . PRO A 1 52 ? 2.906 8.903 -8.829 1.00 0.00 52 PRO A CA 13
ATOM 20930 C C . PRO A 1 52 ? 4.141 9.543 -9.451 1.00 0.00 52 PRO A C 13
ATOM 20931 O O . PRO A 1 52 ? 4.047 10.251 -10.455 1.00 0.00 52 PRO A O 13
ATOM 20942 N N . ASP A 1 53 ? 5.299 9.289 -8.852 1.00 0.00 53 ASP A N 13
ATOM 20943 C CA . ASP A 1 53 ? 6.554 9.839 -9.348 1.00 0.00 53 ASP A CA 13
ATOM 20944 C C . ASP A 1 53 ? 7.117 8.978 -10.474 1.00 0.00 53 ASP A C 13
ATOM 20945 O O . ASP A 1 53 ? 7.841 9.467 -11.342 1.00 0.00 53 ASP A O 13
ATOM 20954 N N . GLY A 1 54 ? 6.779 7.692 -10.455 1.00 0.00 54 GLY A N 13
ATOM 20955 C CA . GLY A 1 54 ? 7.259 6.783 -11.479 1.00 0.00 54 GLY A CA 13
ATOM 20956 C C . GLY A 1 54 ? 8.193 5.726 -10.924 1.00 0.00 54 GLY A C 13
ATOM 20957 O O . GLY A 1 54 ? 8.966 5.117 -11.664 1.00 0.00 54 GLY A O 13
ATOM 20961 N N . THR A 1 55 ? 8.123 5.505 -9.615 1.00 0.00 55 THR A N 13
ATOM 20962 C CA . THR A 1 55 ? 8.970 4.516 -8.960 1.00 0.00 55 THR A CA 13
ATOM 20963 C C . THR A 1 55 ? 8.158 3.632 -8.021 1.00 0.00 55 THR A C 13
ATOM 20964 O O . THR A 1 55 ? 7.119 4.046 -7.508 1.00 0.00 55 THR A O 13
ATOM 20975 N N . GLU A 1 56 ? 8.638 2.412 -7.801 1.00 0.00 56 GLU A N 13
ATOM 20976 C CA . GLU A 1 56 ? 7.954 1.470 -6.923 1.00 0.00 56 GLU A CA 13
ATOM 20977 C C . GLU A 1 56 ? 8.414 1.640 -5.477 1.00 0.00 56 GLU A C 13
ATOM 20978 O O . GLU A 1 56 ? 9.565 1.987 -5.218 1.00 0.00 56 GLU A O 13
ATOM 20990 N N . ALA A 1 57 ? 7.503 1.398 -4.541 1.00 0.00 57 ALA A N 13
ATOM 20991 C CA . ALA A 1 57 ? 7.814 1.522 -3.122 1.00 0.00 57 ALA A CA 13
ATOM 20992 C C . ALA A 1 57 ? 7.798 0.162 -2.434 1.00 0.00 57 ALA A C 13
ATOM 20993 O O . ALA A 1 57 ? 7.623 -0.869 -3.083 1.00 0.00 57 ALA A O 13
ATOM 21000 N N . GLU A 1 58 ? 7.982 0.167 -1.117 1.00 0.00 58 GLU A N 13
ATOM 21001 C CA . GLU A 1 58 ? 7.990 -1.068 -0.343 1.00 0.00 58 GLU A CA 13
ATOM 21002 C C . GLU A 1 58 ? 6.746 -1.167 0.535 1.00 0.00 58 GLU A C 13
ATOM 21003 O O . GLU A 1 58 ? 6.354 -0.199 1.185 1.00 0.00 58 GLU A O 13
ATOM 21015 N N . ALA A 1 59 ? 6.132 -2.345 0.549 1.00 0.00 59 ALA A N 13
ATOM 21016 C CA . ALA A 1 59 ? 4.933 -2.572 1.348 1.00 0.00 59 ALA A CA 13
ATOM 21017 C C . ALA A 1 59 ? 5.058 -3.846 2.175 1.00 0.00 59 ALA A C 13
ATOM 21018 O O . ALA A 1 59 ? 5.383 -4.911 1.648 1.00 0.00 59 ALA A O 13
ATOM 21025 N N . ASP A 1 60 ? 4.798 -3.732 3.473 1.00 0.00 60 ASP A N 13
ATOM 21026 C CA . ASP A 1 60 ? 4.882 -4.876 4.374 1.00 0.00 60 ASP A CA 13
ATOM 21027 C C . ASP A 1 60 ? 3.697 -5.814 4.171 1.00 0.00 60 ASP A C 13
ATOM 21028 O O . ASP A 1 60 ? 2.567 -5.369 3.960 1.00 0.00 60 ASP A O 13
ATOM 21037 N N . VAL A 1 61 ? 3.961 -7.115 4.235 1.00 0.00 61 VAL A N 13
ATOM 21038 C CA . VAL A 1 61 ? 2.915 -8.117 4.059 1.00 0.00 61 VAL A CA 13
ATOM 21039 C C . VAL A 1 61 ? 2.978 -9.175 5.156 1.00 0.00 61 VAL A C 13
ATOM 21040 O O . VAL A 1 61 ? 3.884 -10.008 5.177 1.00 0.00 61 VAL A O 13
ATOM 21053 N N . ILE A 1 62 ? 2.009 -9.135 6.063 1.00 0.00 62 ILE A N 13
ATOM 21054 C CA . ILE A 1 62 ? 1.953 -10.092 7.163 1.00 0.00 62 ILE A CA 13
ATOM 21055 C C . ILE A 1 62 ? 0.919 -11.179 6.892 1.00 0.00 62 ILE A C 13
ATOM 21056 O O . ILE A 1 62 ? -0.284 -10.944 6.992 1.00 0.00 62 ILE A O 13
ATOM 21072 N N . GLU A 1 63 ? 1.398 -12.372 6.551 1.00 0.00 63 GLU A N 13
ATOM 21073 C CA . GLU A 1 63 ? 0.514 -13.497 6.268 1.00 0.00 63 GLU A CA 13
ATOM 21074 C C . GLU A 1 63 ? -0.016 -14.111 7.560 1.00 0.00 63 GLU A C 13
ATOM 21075 O O . GLU A 1 63 ? 0.729 -14.300 8.522 1.00 0.00 63 GLU A O 13
ATOM 21087 N N . ASN A 1 64 ? -1.309 -14.421 7.575 1.00 0.00 64 ASN A N 13
ATOM 21088 C CA . ASN A 1 64 ? -1.940 -15.013 8.749 1.00 0.00 64 ASN A CA 13
ATOM 21089 C C . ASN A 1 64 ? -2.237 -16.492 8.519 1.00 0.00 64 ASN A C 13
ATOM 21090 O O . ASN A 1 64 ? -2.348 -16.942 7.379 1.00 0.00 64 ASN A O 13
ATOM 21101 N N . GLU A 1 65 ? -2.366 -17.241 9.609 1.00 0.00 65 GLU A N 13
ATOM 21102 C CA . GLU A 1 65 ? -2.651 -18.668 9.526 1.00 0.00 65 GLU A CA 13
ATOM 21103 C C . GLU A 1 65 ? -4.154 -18.927 9.584 1.00 0.00 65 GLU A C 13
ATOM 21104 O O . GLU A 1 65 ? -4.592 -20.062 9.773 1.00 0.00 65 GLU A O 13
ATOM 21116 N N . ASP A 1 66 ? -4.938 -17.867 9.421 1.00 0.00 66 ASP A N 13
ATOM 21117 C CA . ASP A 1 66 ? -6.391 -17.978 9.455 1.00 0.00 66 ASP A CA 13
ATOM 21118 C C . ASP A 1 66 ? -6.987 -17.733 8.072 1.00 0.00 66 ASP A C 13
ATOM 21119 O O . ASP A 1 66 ? -8.114 -18.138 7.789 1.00 0.00 66 ASP A O 13
ATOM 21128 N N . GLY A 1 67 ? -6.221 -17.065 7.213 1.00 0.00 67 GLY A N 13
ATOM 21129 C CA . GLY A 1 67 ? -6.691 -16.777 5.870 1.00 0.00 67 GLY A CA 13
ATOM 21130 C C . GLY A 1 67 ? -6.788 -15.289 5.598 1.00 0.00 67 GLY A C 13
ATOM 21131 O O . GLY A 1 67 ? -7.716 -14.831 4.929 1.00 0.00 67 GLY A O 13
ATOM 21135 N N . THR A 1 68 ? -5.829 -14.530 6.119 1.00 0.00 68 THR A N 13
ATOM 21136 C CA . THR A 1 68 ? -5.812 -13.084 5.930 1.00 0.00 68 THR A CA 13
ATOM 21137 C C . THR A 1 68 ? -4.386 -12.568 5.770 1.00 0.00 68 THR A C 13
ATOM 21138 O O . THR A 1 68 ? -3.422 -13.291 6.021 1.00 0.00 68 THR A O 13
ATOM 21149 N N . TYR A 1 69 ? -4.260 -11.314 5.352 1.00 0.00 69 TYR A N 13
ATOM 21150 C CA . TYR A 1 69 ? -2.952 -10.701 5.157 1.00 0.00 69 TYR A CA 13
ATOM 21151 C C . TYR A 1 69 ? -2.996 -9.209 5.474 1.00 0.00 69 TYR A C 13
ATOM 21152 O O . TYR A 1 69 ? -3.749 -8.454 4.859 1.00 0.00 69 TYR A O 13
ATOM 21170 N N . ASP A 1 70 ? -2.182 -8.792 6.438 1.00 0.00 70 ASP A N 13
ATOM 21171 C CA . ASP A 1 70 ? -2.126 -7.390 6.838 1.00 0.00 70 ASP A CA 13
ATOM 21172 C C . ASP A 1 70 ? -1.026 -6.654 6.080 1.00 0.00 70 ASP A C 13
ATOM 21173 O O . ASP A 1 70 ? 0.133 -7.068 6.091 1.00 0.00 70 ASP A O 13
ATOM 21182 N N . ILE A 1 71 ? -1.399 -5.561 5.422 1.00 0.00 71 ILE A N 13
ATOM 21183 C CA . ILE A 1 71 ? -0.444 -4.767 4.659 1.00 0.00 71 ILE A CA 13
ATOM 21184 C C . ILE A 1 71 ? -0.532 -3.291 5.034 1.00 0.00 71 ILE A C 13
ATOM 21185 O O . ILE A 1 71 ? -1.619 -2.762 5.265 1.00 0.00 71 ILE A O 13
ATOM 21201 N N . PHE A 1 72 ? 0.620 -2.631 5.090 1.00 0.00 72 PHE A N 13
ATOM 21202 C CA . PHE A 1 72 ? 0.673 -1.215 5.437 1.00 0.00 72 PHE A CA 13
ATOM 21203 C C . PHE A 1 72 ? 1.531 -0.443 4.438 1.00 0.00 72 PHE A C 13
ATOM 21204 O O . PHE A 1 72 ? 2.497 -0.976 3.891 1.00 0.00 72 PHE A O 13
ATOM 21221 N N . TYR A 1 73 ? 1.173 0.814 4.207 1.00 0.00 73 TYR A N 13
ATOM 21222 C CA . TYR A 1 73 ? 1.907 1.660 3.273 1.00 0.00 73 TYR A CA 13
ATOM 21223 C C . TYR A 1 73 ? 1.676 3.137 3.577 1.00 0.00 73 TYR A C 13
ATOM 21224 O O . TYR A 1 73 ? 0.580 3.538 3.972 1.00 0.00 73 TYR A O 13
ATOM 21242 N N . THR A 1 74 ? 2.715 3.942 3.389 1.00 0.00 74 THR A N 13
ATOM 21243 C CA . THR A 1 74 ? 2.628 5.375 3.643 1.00 0.00 74 THR A CA 13
ATOM 21244 C C . THR A 1 74 ? 2.808 6.173 2.357 1.00 0.00 74 THR A C 13
ATOM 21245 O O . THR A 1 74 ? 3.387 5.683 1.387 1.00 0.00 74 THR A O 13
ATOM 21256 N N . ALA A 1 75 ? 2.310 7.405 2.357 1.00 0.00 75 ALA A N 13
ATOM 21257 C CA . ALA A 1 75 ? 2.420 8.272 1.190 1.00 0.00 75 ALA A CA 13
ATOM 21258 C C . ALA A 1 75 ? 3.170 9.557 1.529 1.00 0.00 75 ALA A C 13
ATOM 21259 O O . ALA A 1 75 ? 2.592 10.499 2.070 1.00 0.00 75 ALA A O 13
ATOM 21266 N N . ALA A 1 76 ? 4.458 9.587 1.208 1.00 0.00 76 ALA A N 13
ATOM 21267 C CA . ALA A 1 76 ? 5.286 10.755 1.477 1.00 0.00 76 ALA A CA 13
ATOM 21268 C C . ALA A 1 76 ? 4.677 12.012 0.864 1.00 0.00 76 ALA A C 13
ATOM 21269 O O . ALA A 1 76 ? 4.426 12.996 1.561 1.00 0.00 76 ALA A O 13
ATOM 21276 N N . LYS A 1 77 ? 4.443 11.974 -0.443 1.00 0.00 77 LYS A N 13
ATOM 21277 C CA . LYS A 1 77 ? 3.863 13.109 -1.150 1.00 0.00 77 LYS A CA 13
ATOM 21278 C C . LYS A 1 77 ? 2.530 12.730 -1.788 1.00 0.00 77 LYS A C 13
ATOM 21279 O O . LYS A 1 77 ? 2.275 11.568 -2.105 1.00 0.00 77 LYS A O 13
ATOM 21298 N N . PRO A 1 78 ? 1.659 13.731 -1.979 1.00 0.00 78 PRO A N 13
ATOM 21299 C CA . PRO A 1 78 ? 0.338 13.527 -2.582 1.00 0.00 78 PRO A CA 13
ATOM 21300 C C . PRO A 1 78 ? 0.424 13.186 -4.066 1.00 0.00 78 PRO A C 13
ATOM 21301 O O . PRO A 1 78 ? 1.451 13.408 -4.705 1.00 0.00 78 PRO A O 13
ATOM 21312 N N . GLY A 1 79 ? -0.663 12.644 -4.608 1.00 0.00 79 GLY A N 13
ATOM 21313 C CA . GLY A 1 79 ? -0.688 12.281 -6.013 1.00 0.00 79 GLY A CA 13
ATOM 21314 C C . GLY A 1 79 ? -1.518 11.041 -6.275 1.00 0.00 79 GLY A C 13
ATOM 21315 O O . GLY A 1 79 ? -2.260 10.584 -5.406 1.00 0.00 79 GLY A O 13
ATOM 21319 N N . THR A 1 80 ? -1.396 10.493 -7.482 1.00 0.00 80 THR A N 13
ATOM 21320 C CA . THR A 1 80 ? -2.143 9.300 -7.858 1.00 0.00 80 THR A CA 13
ATOM 21321 C C . THR A 1 80 ? -1.342 8.036 -7.567 1.00 0.00 80 THR A C 13
ATOM 21322 O O . THR A 1 80 ? -0.394 7.711 -8.282 1.00 0.00 80 THR A O 13
ATOM 21333 N N . TYR A 1 81 ? -1.731 7.324 -6.514 1.00 0.00 81 TYR A N 13
ATOM 21334 C CA . TYR A 1 81 ? -1.047 6.095 -6.128 1.00 0.00 81 TYR A CA 13
ATOM 21335 C C . TYR A 1 81 ? -1.754 4.874 -6.708 1.00 0.00 81 TYR A C 13
ATOM 21336 O O . TYR A 1 81 ? -2.978 4.761 -6.642 1.00 0.00 81 TYR A O 13
ATOM 21354 N N . VAL A 1 82 ? -0.973 3.960 -7.274 1.00 0.00 82 VAL A N 13
ATOM 21355 C CA . VAL A 1 82 ? -1.523 2.744 -7.863 1.00 0.00 82 VAL A CA 13
ATOM 21356 C C . VAL A 1 82 ? -1.004 1.503 -7.146 1.00 0.00 82 VAL A C 13
ATOM 21357 O O . VAL A 1 82 ? 0.180 1.177 -7.224 1.00 0.00 82 VAL A O 13
ATOM 21370 N N . ILE A 1 83 ? -1.900 0.814 -6.446 1.00 0.00 83 ILE A N 13
ATOM 21371 C CA . ILE A 1 83 ? -1.533 -0.393 -5.716 1.00 0.00 83 ILE A CA 13
ATOM 21372 C C . ILE A 1 83 ? -1.941 -1.646 -6.484 1.00 0.00 83 ILE A C 13
ATOM 21373 O O . ILE A 1 83 ? -3.082 -1.768 -6.932 1.00 0.00 83 ILE A O 13
ATOM 21389 N N . TYR A 1 84 ? -1.004 -2.575 -6.631 1.00 0.00 84 TYR A N 13
ATOM 21390 C CA . TYR A 1 84 ? -1.265 -3.818 -7.345 1.00 0.00 84 TYR A CA 13
ATOM 21391 C C . TYR A 1 84 ? -1.401 -4.987 -6.373 1.00 0.00 84 TYR A C 13
ATOM 21392 O O . TYR A 1 84 ? -0.553 -5.188 -5.503 1.00 0.00 84 TYR A O 13
ATOM 21410 N N . VAL A 1 85 ? -2.474 -5.756 -6.529 1.00 0.00 85 VAL A N 13
ATOM 21411 C CA . VAL A 1 85 ? -2.722 -6.906 -5.667 1.00 0.00 85 VAL A CA 13
ATOM 21412 C C . VAL A 1 85 ? -3.226 -8.097 -6.473 1.00 0.00 85 VAL A C 13
ATOM 21413 O O . VAL A 1 85 ? -3.974 -7.935 -7.438 1.00 0.00 85 VAL A O 13
ATOM 21426 N N . ARG A 1 86 ? -2.814 -9.294 -6.070 1.00 0.00 86 ARG A N 13
ATOM 21427 C CA . ARG A 1 86 ? -3.224 -10.514 -6.755 1.00 0.00 86 ARG A CA 13
ATOM 21428 C C . ARG A 1 86 ? -3.310 -11.684 -5.778 1.00 0.00 86 ARG A C 13
ATOM 21429 O O . ARG A 1 86 ? -2.831 -11.598 -4.647 1.00 0.00 86 ARG A O 13
ATOM 21450 N N . PHE A 1 87 ? -3.925 -12.775 -6.223 1.00 0.00 87 PHE A N 13
ATOM 21451 C CA . PHE A 1 87 ? -4.076 -13.961 -5.388 1.00 0.00 87 PHE A CA 13
ATOM 21452 C C . PHE A 1 87 ? -3.606 -15.210 -6.128 1.00 0.00 87 PHE A C 13
ATOM 21453 O O . PHE A 1 87 ? -4.256 -15.672 -7.065 1.00 0.00 87 PHE A O 13
ATOM 21470 N N . GLY A 1 88 ? -2.470 -15.752 -5.700 1.00 0.00 88 GLY A N 13
ATOM 21471 C CA . GLY A 1 88 ? -1.931 -16.943 -6.331 1.00 0.00 88 GLY A CA 13
ATOM 21472 C C . GLY A 1 88 ? -1.402 -16.669 -7.725 1.00 0.00 88 GLY A C 13
ATOM 21473 O O . GLY A 1 88 ? -1.151 -17.595 -8.494 1.00 0.00 88 GLY A O 13
ATOM 21477 N N . GLY A 1 89 ? -1.233 -15.391 -8.053 1.00 0.00 89 GLY A N 13
ATOM 21478 C CA . GLY A 1 89 ? -0.733 -15.021 -9.364 1.00 0.00 89 GLY A CA 13
ATOM 21479 C C . GLY A 1 89 ? -1.828 -14.509 -10.279 1.00 0.00 89 GLY A C 13
ATOM 21480 O O . GLY A 1 89 ? -1.635 -14.402 -11.490 1.00 0.00 89 GLY A O 13
ATOM 21484 N N . VAL A 1 90 ? -2.981 -14.193 -9.699 1.00 0.00 90 VAL A N 13
ATOM 21485 C CA . VAL A 1 90 ? -4.113 -13.690 -10.470 1.00 0.00 90 VAL A CA 13
ATOM 21486 C C . VAL A 1 90 ? -4.521 -12.298 -10.001 1.00 0.00 90 VAL A C 13
ATOM 21487 O O . VAL A 1 90 ? -4.914 -12.109 -8.851 1.00 0.00 90 VAL A O 13
ATOM 21500 N N . ASP A 1 91 ? -4.426 -11.326 -10.902 1.00 0.00 91 ASP A N 13
ATOM 21501 C CA . ASP A 1 91 ? -4.787 -9.950 -10.582 1.00 0.00 91 ASP A CA 13
ATOM 21502 C C . ASP A 1 91 ? -6.286 -9.827 -10.326 1.00 0.00 91 ASP A C 13
ATOM 21503 O O . ASP A 1 91 ? -7.087 -9.822 -11.260 1.00 0.00 91 ASP A O 13
ATOM 21512 N N . ILE A 1 92 ? -6.656 -9.729 -9.053 1.00 0.00 92 ILE A N 13
ATOM 21513 C CA . ILE A 1 92 ? -8.059 -9.607 -8.674 1.00 0.00 92 ILE A CA 13
ATOM 21514 C C . ILE A 1 92 ? -8.770 -8.559 -9.525 1.00 0.00 92 ILE A C 13
ATOM 21515 O O . ILE A 1 92 ? -8.148 -7.661 -10.096 1.00 0.00 92 ILE A O 13
ATOM 21531 N N . PRO A 1 93 ? -10.103 -8.672 -9.612 1.00 0.00 93 PRO A N 13
ATOM 21532 C CA . PRO A 1 93 ? -10.928 -7.742 -10.389 1.00 0.00 93 PRO A CA 13
ATOM 21533 C C . PRO A 1 93 ? -10.988 -6.356 -9.758 1.00 0.00 93 PRO A C 13
ATOM 21534 O O . PRO A 1 93 ? -11.688 -5.471 -10.249 1.00 0.00 93 PRO A O 13
ATOM 21545 N N . ASN A 1 94 ? -10.250 -6.173 -8.668 1.00 0.00 94 ASN A N 13
ATOM 21546 C CA . ASN A 1 94 ? -10.220 -4.893 -7.970 1.00 0.00 94 ASN A CA 13
ATOM 21547 C C . ASN A 1 94 ? -8.904 -4.166 -8.224 1.00 0.00 94 ASN A C 13
ATOM 21548 O O . ASN A 1 94 ? -8.724 -3.022 -7.803 1.00 0.00 94 ASN A O 13
ATOM 21559 N N . SER A 1 95 ? -7.988 -4.835 -8.914 1.00 0.00 95 SER A N 13
ATOM 21560 C CA . SER A 1 95 ? -6.686 -4.254 -9.222 1.00 0.00 95 SER A CA 13
ATOM 21561 C C . SER A 1 95 ? -6.642 -3.750 -10.661 1.00 0.00 95 SER A C 13
ATOM 21562 O O . SER A 1 95 ? -7.221 -4.343 -11.571 1.00 0.00 95 SER A O 13
ATOM 21570 N N . PRO A 1 96 ? -5.940 -2.628 -10.873 1.00 0.00 96 PRO A N 13
ATOM 21571 C CA . PRO A 1 96 ? -5.246 -1.912 -9.798 1.00 0.00 96 PRO A CA 13
ATOM 21572 C C . PRO A 1 96 ? -6.215 -1.240 -8.831 1.00 0.00 96 PRO A C 13
ATOM 21573 O O . PRO A 1 96 ? -7.431 -1.378 -8.958 1.00 0.00 96 PRO A O 13
ATOM 21584 N N . PHE A 1 97 ? -5.667 -0.511 -7.864 1.00 0.00 97 PHE A N 13
ATOM 21585 C CA . PHE A 1 97 ? -6.484 0.184 -6.874 1.00 0.00 97 PHE A CA 13
ATOM 21586 C C . PHE A 1 97 ? -6.229 1.688 -6.918 1.00 0.00 97 PHE A C 13
ATOM 21587 O O . PHE A 1 97 ? -5.235 2.177 -6.382 1.00 0.00 97 PHE A O 13
ATOM 21604 N N . THR A 1 98 ? -7.135 2.417 -7.563 1.00 0.00 98 THR A N 13
ATOM 21605 C CA . THR A 1 98 ? -7.009 3.864 -7.680 1.00 0.00 98 THR A CA 13
ATOM 21606 C C . THR A 1 98 ? -7.095 4.535 -6.314 1.00 0.00 98 THR A C 13
ATOM 21607 O O . THR A 1 98 ? -8.171 4.630 -5.723 1.00 0.00 98 THR A O 13
ATOM 21618 N N . VAL A 1 99 ? -5.954 4.999 -5.815 1.00 0.00 99 VAL A N 13
ATOM 21619 C CA . VAL A 1 99 ? -5.899 5.664 -4.518 1.00 0.00 99 VAL A CA 13
ATOM 21620 C C . VAL A 1 99 ? -5.455 7.115 -4.663 1.00 0.00 99 VAL A C 13
ATOM 21621 O O . VAL A 1 99 ? -4.466 7.408 -5.334 1.00 0.00 99 VAL A O 13
ATOM 21634 N N . MET A 1 100 ? -6.192 8.020 -4.027 1.00 0.00 100 MET A N 13
ATOM 21635 C CA . MET A 1 100 ? -5.873 9.442 -4.083 1.00 0.00 100 MET A CA 13
ATOM 21636 C C . MET A 1 100 ? -5.390 9.944 -2.726 1.00 0.00 100 MET A C 13
ATOM 21637 O O . MET A 1 100 ? -6.155 9.989 -1.763 1.00 0.00 100 MET A O 13
ATOM 21651 N N . ALA A 1 101 ? -4.118 10.322 -2.657 1.00 0.00 101 ALA A N 13
ATOM 21652 C CA . ALA A 1 101 ? -3.536 10.824 -1.419 1.00 0.00 101 ALA A CA 13
ATOM 21653 C C . ALA A 1 101 ? -3.609 12.345 -1.354 1.00 0.00 101 ALA A C 13
ATOM 21654 O O . ALA A 1 101 ? -3.049 13.042 -2.202 1.00 0.00 101 ALA A O 13
ATOM 21661 N N . THR A 1 102 ? -4.303 12.857 -0.342 1.00 0.00 102 THR A N 13
ATOM 21662 C CA . THR A 1 102 ? -4.451 14.296 -0.167 1.00 0.00 102 THR A CA 13
ATOM 21663 C C . THR A 1 102 ? -3.662 14.788 1.040 1.00 0.00 102 THR A C 13
ATOM 21664 O O . THR A 1 102 ? -3.466 14.052 2.008 1.00 0.00 102 THR A O 13
ATOM 21675 N N . ASP A 1 103 ? -3.210 16.036 0.978 1.00 0.00 103 ASP A N 13
ATOM 21676 C CA . ASP A 1 103 ? -2.442 16.627 2.068 1.00 0.00 103 ASP A CA 13
ATOM 21677 C C . ASP A 1 103 ? -3.328 16.867 3.287 1.00 0.00 103 ASP A C 13
ATOM 21678 O O . ASP A 1 103 ? -2.855 16.850 4.423 1.00 0.00 103 ASP A O 13
ATOM 21687 N N . GLY A 1 104 ? -4.614 17.094 3.043 1.00 0.00 104 GLY A N 13
ATOM 21688 C CA . GLY A 1 104 ? -5.544 17.337 4.130 1.00 0.00 104 GLY A CA 13
ATOM 21689 C C . GLY A 1 104 ? -4.923 18.138 5.256 1.00 0.00 104 GLY A C 13
ATOM 21690 O O . GLY A 1 104 ? -4.089 19.011 5.017 1.00 0.00 104 GLY A O 13
ATOM 21694 N N . GLU A 1 105 ? -5.332 17.844 6.486 1.00 0.00 105 GLU A N 13
ATOM 21695 C CA . GLU A 1 105 ? -4.811 18.547 7.653 1.00 0.00 105 GLU A CA 13
ATOM 21696 C C . GLU A 1 105 ? -3.285 18.524 7.665 1.00 0.00 105 GLU A C 13
ATOM 21697 O O . GLU A 1 105 ? -2.658 17.798 6.895 1.00 0.00 105 GLU A O 13
ATOM 21709 N N . VAL A 1 106 ? -2.695 19.326 8.545 1.00 0.00 106 VAL A N 13
ATOM 21710 C CA . VAL A 1 106 ? -1.243 19.400 8.659 1.00 0.00 106 VAL A CA 13
ATOM 21711 C C . VAL A 1 106 ? -0.817 19.658 10.100 1.00 0.00 106 VAL A C 13
ATOM 21712 O O . VAL A 1 106 ? -1.049 20.738 10.644 1.00 0.00 106 VAL A O 13
ATOM 21725 N N . THR A 1 107 ? -0.191 18.658 10.714 1.00 0.00 107 THR A N 13
ATOM 21726 C CA . THR A 1 107 ? 0.267 18.776 12.093 1.00 0.00 107 THR A CA 13
ATOM 21727 C C . THR A 1 107 ? 1.518 19.642 12.184 1.00 0.00 107 THR A C 13
ATOM 21728 O O . THR A 1 107 ? 2.188 19.889 11.182 1.00 0.00 107 THR A O 13
ATOM 21739 N N . ALA A 1 108 ? 1.828 20.101 13.392 1.00 0.00 108 ALA A N 13
ATOM 21740 C CA . ALA A 1 108 ? 3.000 20.938 13.614 1.00 0.00 108 ALA A CA 13
ATOM 21741 C C . ALA A 1 108 ? 3.876 20.371 14.727 1.00 0.00 108 ALA A C 13
ATOM 21742 O O . ALA A 1 108 ? 3.443 19.512 15.495 1.00 0.00 108 ALA A O 13
ATOM 21749 N N . VAL A 1 109 ? 5.110 20.857 14.809 1.00 0.00 109 VAL A N 13
ATOM 21750 C CA . VAL A 1 109 ? 6.047 20.400 15.828 1.00 0.00 109 VAL A CA 13
ATOM 21751 C C . VAL A 1 109 ? 7.062 21.486 16.168 1.00 0.00 109 VAL A C 13
ATOM 21752 O O . VAL A 1 109 ? 7.581 22.163 15.281 1.00 0.00 109 VAL A O 13
ATOM 21765 N N . GLU A 1 110 ? 7.342 21.643 17.458 1.00 0.00 110 GLU A N 13
ATOM 21766 C CA . GLU A 1 110 ? 8.296 22.647 17.914 1.00 0.00 110 GLU A CA 13
ATOM 21767 C C . GLU A 1 110 ? 9.605 21.994 18.353 1.00 0.00 110 GLU A C 13
ATOM 21768 O O . GLU A 1 110 ? 9.609 21.096 19.195 1.00 0.00 110 GLU A O 13
ATOM 21780 N N . GLU A 1 111 ? 10.710 22.453 17.776 1.00 0.00 111 GLU A N 13
ATOM 21781 C CA . GLU A 1 111 ? 12.024 21.913 18.107 1.00 0.00 111 GLU A CA 13
ATOM 21782 C C . GLU A 1 111 ? 13.128 22.693 17.398 1.00 0.00 111 GLU A C 13
ATOM 21783 O O . GLU A 1 111 ? 12.921 23.231 16.311 1.00 0.00 111 GLU A O 13
ATOM 21795 N N . ALA A 1 112 ? 14.299 22.749 18.023 1.00 0.00 112 ALA A N 13
ATOM 21796 C CA . ALA A 1 112 ? 15.436 23.462 17.452 1.00 0.00 112 ALA A CA 13
ATOM 21797 C C . ALA A 1 112 ? 16.623 22.527 17.247 1.00 0.00 112 ALA A C 13
ATOM 21798 O O . ALA A 1 112 ? 17.110 21.889 18.181 1.00 0.00 112 ALA A O 13
ATOM 21805 N N . PRO A 1 113 ? 17.100 22.441 15.997 1.00 0.00 113 PRO A N 13
ATOM 21806 C CA . PRO A 1 113 ? 18.236 21.587 15.639 1.00 0.00 113 PRO A CA 13
ATOM 21807 C C . PRO A 1 113 ? 19.552 22.102 16.211 1.00 0.00 113 PRO A C 13
ATOM 21808 O O . PRO A 1 113 ? 20.038 23.163 15.817 1.00 0.00 113 PRO A O 13
ATOM 21819 N N . VAL A 1 114 ? 20.125 21.346 17.143 1.00 0.00 114 VAL A N 13
ATOM 21820 C CA . VAL A 1 114 ? 21.386 21.726 17.767 1.00 0.00 114 VAL A CA 13
ATOM 21821 C C . VAL A 1 114 ? 22.574 21.304 16.910 1.00 0.00 114 VAL A C 13
ATOM 21822 O O . VAL A 1 114 ? 23.229 20.301 17.191 1.00 0.00 114 VAL A O 13
ATOM 21835 N N . ASN A 1 115 ? 22.846 22.077 15.862 1.00 0.00 115 ASN A N 13
ATOM 21836 C CA . ASN A 1 115 ? 23.956 21.782 14.963 1.00 0.00 115 ASN A CA 13
ATOM 21837 C C . ASN A 1 115 ? 25.263 21.649 15.738 1.00 0.00 115 ASN A C 13
ATOM 21838 O O . ASN A 1 115 ? 25.616 22.519 16.534 1.00 0.00 115 ASN A O 13
ATOM 21849 N N . ALA A 1 116 ? 25.978 20.555 15.499 1.00 0.00 116 ALA A N 13
ATOM 21850 C CA . ALA A 1 116 ? 27.247 20.310 16.171 1.00 0.00 116 ALA A CA 13
ATOM 21851 C C . ALA A 1 116 ? 28.423 20.730 15.297 1.00 0.00 116 ALA A C 13
ATOM 21852 O O . ALA A 1 116 ? 28.299 20.818 14.074 1.00 0.00 116 ALA A O 13
ATOM 21859 N N . CYS A 1 117 ? 29.561 20.991 15.929 1.00 0.00 117 CYS A N 13
ATOM 21860 C CA . CYS A 1 117 ? 30.759 21.406 15.207 1.00 0.00 117 CYS A CA 13
ATOM 21861 C C . CYS A 1 117 ? 31.977 20.620 15.680 1.00 0.00 117 CYS A C 13
ATOM 21862 O O . CYS A 1 117 ? 32.121 20.301 16.860 1.00 0.00 117 CYS A O 13
ATOM 21870 N N . PRO A 1 118 ? 32.877 20.299 14.738 1.00 0.00 118 PRO A N 13
ATOM 21871 C CA . PRO A 1 118 ? 34.099 19.546 15.034 1.00 0.00 118 PRO A CA 13
ATOM 21872 C C . PRO A 1 118 ? 35.098 20.359 15.850 1.00 0.00 118 PRO A C 13
ATOM 21873 O O . PRO A 1 118 ? 35.007 21.585 15.918 1.00 0.00 118 PRO A O 13
ATOM 21884 N N . SER A 1 119 ? 36.051 19.669 16.468 1.00 0.00 119 SER A N 13
ATOM 21885 C CA . SER A 1 119 ? 37.066 20.327 17.282 1.00 0.00 119 SER A CA 13
ATOM 21886 C C . SER A 1 119 ? 38.435 20.245 16.615 1.00 0.00 119 SER A C 13
ATOM 21887 O O . SER A 1 119 ? 38.673 19.392 15.761 1.00 0.00 119 SER A O 13
ATOM 21895 N N . GLY A 1 120 ? 39.335 21.141 17.012 1.00 0.00 120 GLY A N 13
ATOM 21896 C CA . GLY A 1 120 ? 40.670 21.154 16.443 1.00 0.00 120 GLY A CA 13
ATOM 21897 C C . GLY A 1 120 ? 41.668 21.881 17.322 1.00 0.00 120 GLY A C 13
ATOM 21898 O O . GLY A 1 120 ? 41.455 22.061 18.521 1.00 0.00 120 GLY A O 13
ATOM 21902 N N . PRO A 1 121 ? 42.789 22.310 16.722 1.00 0.00 121 PRO A N 13
ATOM 21903 C CA . PRO A 1 121 ? 43.847 23.026 17.441 1.00 0.00 121 PRO A CA 13
ATOM 21904 C C . PRO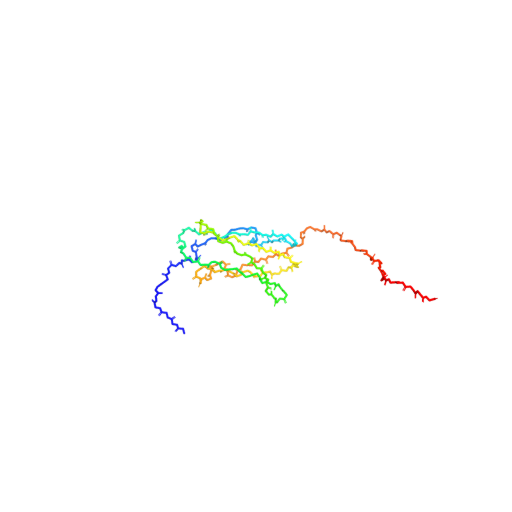 A 1 121 ? 43.416 24.429 17.859 1.00 0.00 121 PRO A C 13
ATOM 21905 O O . PRO A 1 121 ? 42.507 25.010 17.267 1.00 0.00 121 PRO A O 13
ATOM 21916 N N . SER A 1 122 ? 44.076 24.966 18.880 1.00 0.00 122 SER A N 13
ATOM 21917 C CA . SER A 1 122 ? 43.759 26.299 19.378 1.00 0.00 122 SER A CA 13
ATOM 21918 C C . SER A 1 122 ? 45.020 27.017 19.849 1.00 0.00 122 SER A C 13
ATOM 21919 O O . SER A 1 122 ? 46.128 26.498 19.719 1.00 0.00 122 SER A O 13
ATOM 21927 N N . SER A 1 123 ? 44.842 28.215 20.397 1.00 0.00 123 SER A N 13
ATOM 21928 C CA . SER A 1 123 ? 45.965 29.006 20.886 1.00 0.00 123 SER A CA 13
ATOM 21929 C C . SER A 1 123 ? 47.044 29.136 19.815 1.00 0.00 123 SER A C 13
ATOM 21930 O O . SER A 1 123 ? 48.235 29.028 20.103 1.00 0.00 123 SER A O 13
ATOM 21938 N N . GLY A 1 124 ? 46.616 29.368 18.578 1.00 0.00 124 GLY A N 13
ATOM 21939 C CA . GLY A 1 124 ? 47.558 29.509 17.482 1.00 0.00 124 GLY A CA 13
ATOM 21940 C C . GLY A 1 124 ? 46.938 30.167 16.265 1.00 0.00 124 GLY A C 13
ATOM 21941 O O . GLY A 1 124 ? 45.719 30.149 16.096 1.00 0.00 124 GLY A O 13
ATOM 21945 N N . GLY A 1 1 ? -4.580 -35.566 -1.708 1.00 0.00 1 GLY A N 14
ATOM 21946 C CA . GLY A 1 1 ? -4.094 -36.259 -2.886 1.00 0.00 1 GLY A CA 14
ATOM 21947 C C . GLY A 1 1 ? -4.406 -35.513 -4.169 1.00 0.00 1 GLY A C 14
ATOM 21948 O O . GLY A 1 1 ? -3.713 -34.559 -4.524 1.00 0.00 1 GLY A O 14
ATOM 21952 N N . SER A 1 2 ? -5.452 -35.947 -4.864 1.00 0.00 2 SER A N 14
ATOM 21953 C CA . SER A 1 2 ? -5.851 -35.317 -6.118 1.00 0.00 2 SER A CA 14
ATOM 21954 C C . SER A 1 2 ? -6.956 -34.292 -5.881 1.00 0.00 2 SER A C 14
ATOM 21955 O O . SER A 1 2 ? -6.861 -33.148 -6.326 1.00 0.00 2 SER A O 14
ATOM 21963 N N . SER A 1 3 ? -8.003 -34.711 -5.179 1.00 0.00 3 SER A N 14
ATOM 21964 C CA . SER A 1 3 ? -9.129 -33.831 -4.888 1.00 0.00 3 SER A CA 14
ATOM 21965 C C . SER A 1 3 ? -9.300 -33.649 -3.383 1.00 0.00 3 SER A C 14
ATOM 21966 O O . SER A 1 3 ? -10.059 -34.375 -2.740 1.00 0.00 3 SER A O 14
ATOM 21974 N N . GLY A 1 4 ? -8.587 -32.675 -2.826 1.00 0.00 4 GLY A N 14
ATOM 21975 C CA . GLY A 1 4 ? -8.673 -32.414 -1.401 1.00 0.00 4 GLY A CA 14
ATOM 21976 C C . GLY A 1 4 ? -8.083 -31.070 -1.022 1.00 0.00 4 GLY A C 14
ATOM 21977 O O . 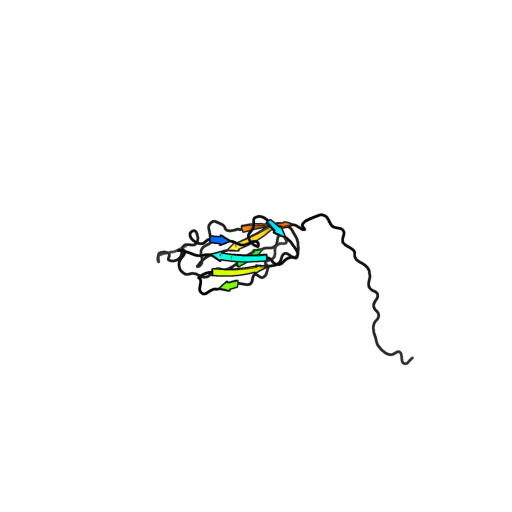GLY A 1 4 ? -8.213 -30.096 -1.762 1.00 0.00 4 GLY A O 14
ATOM 21981 N N . SER A 1 5 ? -7.433 -31.017 0.137 1.00 0.00 5 SER A N 14
ATOM 21982 C CA . SER A 1 5 ? -6.826 -29.781 0.616 1.00 0.00 5 SER A CA 14
ATOM 21983 C C . SER A 1 5 ? -6.207 -28.997 -0.536 1.00 0.00 5 SER A C 14
ATOM 21984 O O . SER A 1 5 ? -6.566 -27.844 -0.780 1.00 0.00 5 SER A O 14
ATOM 21992 N N . SER A 1 6 ? -5.276 -29.629 -1.242 1.00 0.00 6 SER A N 14
ATOM 21993 C CA . SER A 1 6 ? -4.603 -28.990 -2.367 1.00 0.00 6 SER A CA 14
ATOM 21994 C C . SER A 1 6 ? -5.614 -28.326 -3.297 1.00 0.00 6 SER A C 14
ATOM 21995 O O . SER A 1 6 ? -6.766 -28.749 -3.384 1.00 0.00 6 SER A O 14
ATOM 22003 N N . GLY A 1 7 ? -5.172 -27.282 -3.992 1.00 0.00 7 GLY A N 14
ATOM 22004 C CA . GLY A 1 7 ? -6.049 -26.575 -4.906 1.00 0.00 7 GLY A CA 14
ATOM 22005 C C . GLY A 1 7 ? -5.374 -25.380 -5.551 1.00 0.00 7 GLY A C 14
ATOM 22006 O O . GLY A 1 7 ? -4.207 -25.095 -5.280 1.00 0.00 7 GLY A O 14
ATOM 22010 N N . THR A 1 8 ? -6.108 -24.679 -6.409 1.00 0.00 8 THR A N 14
ATOM 22011 C CA . THR A 1 8 ? -5.572 -23.511 -7.097 1.00 0.00 8 THR A CA 14
ATOM 22012 C C . THR A 1 8 ? -6.012 -22.221 -6.415 1.00 0.00 8 THR A C 14
ATOM 22013 O O . THR A 1 8 ? -5.185 -21.451 -5.928 1.00 0.00 8 THR A O 14
ATOM 22024 N N . GLY A 1 9 ? -7.322 -21.992 -6.382 1.00 0.00 9 GLY A N 14
ATOM 22025 C CA . GLY A 1 9 ? -7.849 -20.794 -5.756 1.00 0.00 9 GLY A CA 14
ATOM 22026 C C . GLY A 1 9 ? -8.378 -19.796 -6.767 1.00 0.00 9 GLY A C 14
ATOM 22027 O O . GLY A 1 9 ? -8.206 -19.974 -7.973 1.00 0.00 9 GLY A O 14
ATOM 22031 N N . ASP A 1 10 ? -9.023 -18.743 -6.275 1.00 0.00 10 ASP A N 14
ATOM 22032 C CA . ASP A 1 10 ? -9.579 -17.713 -7.145 1.00 0.00 10 ASP A CA 14
ATOM 22033 C C . ASP A 1 10 ? -9.336 -16.323 -6.567 1.00 0.00 10 ASP A C 14
ATOM 22034 O O . ASP A 1 10 ? -9.301 -16.145 -5.349 1.00 0.00 10 ASP A O 14
ATOM 22043 N N . ALA A 1 11 ? -9.166 -15.342 -7.447 1.00 0.00 11 ALA A N 14
ATOM 22044 C CA . ALA A 1 11 ? -8.927 -13.968 -7.022 1.00 0.00 11 ALA A CA 14
ATOM 22045 C C . ALA A 1 11 ? -10.239 -13.215 -6.836 1.00 0.00 11 ALA A C 14
ATOM 22046 O O . ALA A 1 11 ? -10.453 -12.561 -5.815 1.00 0.00 11 ALA A O 14
ATOM 22053 N N . SER A 1 12 ? -11.116 -13.308 -7.832 1.00 0.00 12 SER A N 14
ATOM 22054 C CA . SER A 1 12 ? -12.406 -12.630 -7.780 1.00 0.00 12 SER A CA 14
ATOM 22055 C C . SER A 1 12 ? -13.042 -12.777 -6.401 1.00 0.00 12 SER A C 14
ATOM 22056 O O . SER A 1 12 ? -13.606 -11.826 -5.861 1.00 0.00 12 SER A O 14
ATOM 22064 N N . LYS A 1 13 ? -12.946 -13.976 -5.837 1.00 0.00 13 LYS A N 14
ATOM 22065 C CA . LYS A 1 13 ? -13.509 -14.250 -4.521 1.00 0.00 13 LYS A CA 14
ATOM 22066 C C . LYS A 1 13 ? -12.778 -13.460 -3.440 1.00 0.00 13 LYS A C 14
ATOM 22067 O O . LYS A 1 13 ? -13.374 -13.058 -2.440 1.00 0.00 13 LYS A O 14
ATOM 22086 N N . CYS A 1 14 ? -11.485 -13.241 -3.648 1.00 0.00 14 CYS A N 14
ATOM 22087 C CA . CYS A 1 14 ? -10.671 -12.498 -2.692 1.00 0.00 14 CYS A CA 14
ATOM 22088 C C . CYS A 1 14 ? -11.181 -11.069 -2.539 1.00 0.00 14 CYS A C 14
ATOM 22089 O O . CYS A 1 14 ? -11.402 -10.368 -3.527 1.00 0.00 14 CYS A O 14
ATOM 22097 N N . LEU A 1 15 ? -11.369 -10.643 -1.295 1.00 0.00 15 LEU A N 14
ATOM 22098 C CA . LEU A 1 15 ? -11.855 -9.297 -1.012 1.00 0.00 15 LEU A CA 14
ATOM 22099 C C . LEU A 1 15 ? -10.808 -8.488 -0.253 1.00 0.00 15 LEU A C 14
ATOM 22100 O O . LEU A 1 15 ? -10.058 -9.032 0.558 1.00 0.00 15 LEU A O 14
ATOM 22116 N N . ALA A 1 16 ? -10.765 -7.187 -0.519 1.00 0.00 16 ALA A N 14
ATOM 22117 C CA . ALA A 1 16 ? -9.813 -6.303 0.141 1.00 0.00 16 ALA A CA 14
ATOM 22118 C C . ALA A 1 16 ? -10.533 -5.233 0.957 1.00 0.00 16 ALA A C 14
ATOM 22119 O O . ALA A 1 16 ? -11.175 -4.342 0.402 1.00 0.00 16 ALA A O 14
ATOM 22126 N N . THR A 1 17 ? -10.421 -5.329 2.279 1.00 0.00 17 THR A N 14
ATOM 22127 C CA . THR A 1 17 ? -11.062 -4.370 3.170 1.00 0.00 17 THR A CA 14
ATOM 22128 C C . THR A 1 17 ? -10.031 -3.620 4.004 1.00 0.00 17 THR A C 14
ATOM 22129 O O . THR A 1 17 ? -9.188 -4.228 4.661 1.00 0.00 17 THR A O 14
ATOM 22140 N N . GLY A 1 18 ? -10.103 -2.292 3.971 1.00 0.00 18 GLY A N 14
ATOM 22141 C CA . GLY A 1 18 ? -9.169 -1.480 4.730 1.00 0.00 18 GLY A CA 14
ATOM 22142 C C . GLY A 1 18 ? -9.178 -0.029 4.295 1.00 0.00 18 GLY A C 14
ATOM 22143 O O . GLY A 1 18 ? -9.540 0.302 3.165 1.00 0.00 18 GLY A O 14
ATOM 22147 N N . PRO A 1 19 ? -8.773 0.869 5.206 1.00 0.00 19 PRO A N 14
ATOM 22148 C CA . PRO A 1 19 ? -8.728 2.309 4.934 1.00 0.00 19 PRO A CA 14
ATOM 22149 C C . PRO A 1 19 ? -7.631 2.677 3.941 1.00 0.00 19 PRO A C 14
ATOM 22150 O O . PRO A 1 19 ? -7.723 3.688 3.246 1.00 0.00 19 PRO A O 14
ATOM 22161 N N . GLY A 1 20 ? -6.593 1.849 3.878 1.00 0.00 20 GLY A N 14
ATOM 22162 C CA . GLY A 1 20 ? -5.494 2.105 2.966 1.00 0.00 20 GLY A CA 14
ATOM 22163 C C . GLY A 1 20 ? -5.926 2.075 1.514 1.00 0.00 20 GLY A C 14
ATOM 22164 O O . GLY A 1 20 ? -5.433 2.854 0.697 1.00 0.00 20 GLY A O 14
ATOM 22168 N N . ILE A 1 21 ? -6.848 1.174 1.191 1.00 0.00 21 ILE A N 14
ATOM 22169 C CA . ILE A 1 21 ? -7.346 1.047 -0.173 1.00 0.00 21 ILE A CA 14
ATOM 22170 C C . ILE A 1 21 ? -8.538 1.967 -0.412 1.00 0.00 21 ILE A C 14
ATOM 22171 O O . ILE A 1 21 ? -9.265 1.817 -1.394 1.00 0.00 21 ILE A O 14
ATOM 22187 N N . ALA A 1 22 ? -8.732 2.923 0.493 1.00 0.00 22 ALA A N 14
ATOM 22188 C CA . ALA A 1 22 ? -9.834 3.870 0.379 1.00 0.00 22 ALA A CA 14
ATOM 22189 C C . ALA A 1 22 ? -9.656 4.775 -0.836 1.00 0.00 22 ALA A C 14
ATOM 22190 O O . ALA A 1 22 ? -8.561 5.273 -1.096 1.00 0.00 22 ALA A O 14
ATOM 22197 N N . SER A 1 23 ? -10.740 4.983 -1.578 1.00 0.00 23 SER A N 14
ATOM 22198 C CA . SER A 1 23 ? -10.702 5.824 -2.768 1.00 0.00 23 SER A CA 14
ATOM 22199 C C . SER A 1 23 ? -9.750 7.000 -2.571 1.00 0.00 23 SER A C 14
ATOM 22200 O O . SER A 1 23 ? -8.985 7.353 -3.469 1.00 0.00 23 SER A O 14
ATOM 22208 N N . THR A 1 24 ? -9.804 7.606 -1.389 1.00 0.00 24 THR A N 14
ATOM 22209 C CA . THR A 1 24 ? -8.949 8.743 -1.072 1.00 0.00 24 THR A CA 14
ATOM 22210 C C . THR A 1 24 ? -8.393 8.637 0.342 1.00 0.00 24 THR A C 14
ATOM 22211 O O . THR A 1 24 ? -9.096 8.234 1.268 1.00 0.00 24 THR A O 14
ATOM 22222 N N . VAL A 1 25 ? -7.125 9.001 0.504 1.00 0.00 25 VAL A N 14
ATOM 22223 C CA . VAL A 1 25 ? -6.474 8.950 1.808 1.00 0.00 25 VAL A CA 14
ATOM 22224 C C . VAL A 1 25 ? -5.658 10.211 2.066 1.00 0.00 25 VAL A C 14
ATOM 22225 O O . VAL A 1 25 ? -5.587 11.102 1.220 1.00 0.00 25 VAL A O 14
ATOM 22238 N N . LYS A 1 26 ? -5.042 10.280 3.241 1.00 0.00 26 LYS A N 14
ATOM 22239 C CA . LYS A 1 26 ? -4.228 11.431 3.612 1.00 0.00 26 LYS A CA 14
ATOM 22240 C C . LYS A 1 26 ? -2.742 11.107 3.496 1.00 0.00 26 LYS A C 14
ATOM 22241 O O . LYS A 1 26 ? -2.348 9.940 3.499 1.00 0.00 26 LYS A O 14
ATOM 22260 N N . THR A 1 27 ? -1.919 12.147 3.397 1.00 0.00 27 THR A N 14
ATOM 22261 C CA . THR A 1 27 ? -0.478 11.973 3.281 1.00 0.00 27 THR A CA 14
ATOM 22262 C C . THR A 1 27 ? 0.192 11.999 4.650 1.00 0.00 27 THR A C 14
ATOM 22263 O O . THR A 1 27 ? -0.352 12.549 5.607 1.00 0.00 27 THR A O 14
ATOM 22274 N N . GLY A 1 28 ? 1.376 11.401 4.737 1.00 0.00 28 GLY A N 14
ATOM 22275 C CA . GLY A 1 28 ? 2.100 11.368 5.993 1.00 0.00 28 GLY A CA 14
ATOM 22276 C C . GLY A 1 28 ? 1.604 10.275 6.919 1.00 0.00 28 GLY A C 14
ATOM 22277 O O . GLY A 1 28 ? 2.395 9.633 7.612 1.00 0.00 28 GLY A O 14
ATOM 22281 N N . GLU A 1 29 ? 0.292 10.062 6.934 1.00 0.00 29 GLU A N 14
ATOM 22282 C CA . GLU A 1 29 ? -0.308 9.041 7.785 1.00 0.00 29 GLU A CA 14
ATOM 22283 C C . GLU A 1 29 ? -0.045 7.646 7.225 1.00 0.00 29 GLU A C 14
ATOM 22284 O O . GLU A 1 29 ? 0.187 7.479 6.028 1.00 0.00 29 GLU A O 14
ATOM 22296 N N . GLU A 1 30 ? -0.085 6.646 8.102 1.00 0.00 30 GLU A N 14
ATOM 22297 C CA . GLU A 1 30 ? 0.150 5.265 7.696 1.00 0.00 30 GLU A CA 14
ATOM 22298 C C . GLU A 1 30 ? -1.149 4.464 7.716 1.00 0.00 30 GLU A C 14
ATOM 22299 O O . GLU A 1 30 ? -1.773 4.300 8.764 1.00 0.00 30 GLU A O 14
ATOM 22311 N N . VAL A 1 31 ? -1.550 3.968 6.551 1.00 0.00 31 VAL A N 14
ATOM 22312 C CA . VAL A 1 31 ? -2.773 3.184 6.434 1.00 0.00 31 VAL A CA 14
ATOM 22313 C C . VAL A 1 31 ? -2.508 1.707 6.710 1.00 0.00 31 VAL A C 14
ATOM 22314 O O . VAL A 1 31 ? -1.360 1.283 6.825 1.00 0.00 31 VAL A O 14
ATOM 22327 N N . GLY A 1 32 ? -3.580 0.929 6.815 1.00 0.00 32 GLY A N 14
ATOM 22328 C CA . GLY A 1 32 ? -3.443 -0.492 7.076 1.00 0.00 32 GLY A CA 14
ATOM 22329 C C . GLY A 1 32 ? -4.650 -1.285 6.617 1.00 0.00 32 GLY A C 14
ATOM 22330 O O . GLY A 1 32 ? -5.695 -1.272 7.270 1.00 0.00 32 GLY A O 14
ATOM 22334 N N . PHE A 1 33 ? -4.509 -1.978 5.492 1.00 0.00 33 PHE A N 14
ATOM 22335 C CA . PHE A 1 33 ? -5.599 -2.778 4.946 1.00 0.00 33 PHE A CA 14
ATOM 22336 C C . PHE A 1 33 ? -5.247 -4.264 4.970 1.00 0.00 33 PHE A C 14
ATOM 22337 O O . PHE A 1 33 ? -4.074 -4.636 4.939 1.00 0.00 33 PHE A O 14
ATOM 22354 N N . VAL A 1 34 ? -6.274 -5.107 5.026 1.00 0.00 34 VAL A N 14
ATOM 22355 C CA . VAL A 1 34 ? -6.074 -6.551 5.055 1.00 0.00 34 VAL A CA 14
ATOM 22356 C C . VAL A 1 34 ? -7.064 -7.261 4.137 1.00 0.00 34 VAL A C 14
ATOM 22357 O O . VAL A 1 34 ? -8.221 -6.854 4.021 1.00 0.00 34 VAL A O 14
ATOM 22370 N N . VAL A 1 35 ? -6.603 -8.325 3.488 1.00 0.00 35 VAL A N 14
ATOM 22371 C CA . VAL A 1 35 ? -7.449 -9.093 2.581 1.00 0.00 35 VAL A CA 14
ATOM 22372 C C . VAL A 1 35 ? -8.141 -10.237 3.313 1.00 0.00 35 VAL A C 14
ATOM 22373 O O . VAL A 1 35 ? -7.504 -11.000 4.037 1.00 0.00 35 VAL A O 14
ATOM 22386 N N . ASP A 1 36 ? -9.450 -10.349 3.117 1.00 0.00 36 ASP A N 14
ATOM 22387 C CA . ASP A 1 36 ? -10.231 -11.401 3.758 1.00 0.00 36 ASP A CA 14
ATOM 22388 C C . ASP A 1 36 ? -10.490 -12.551 2.789 1.00 0.00 36 ASP A C 14
ATOM 22389 O O . ASP A 1 36 ? -10.968 -12.341 1.674 1.00 0.00 36 ASP A O 14
ATOM 22398 N N . ALA A 1 37 ? -10.173 -13.766 3.223 1.00 0.00 37 ALA A N 14
ATOM 22399 C CA . ALA A 1 37 ? -10.372 -14.950 2.395 1.00 0.00 37 ALA A CA 14
ATOM 22400 C C . ALA A 1 37 ? -11.123 -16.034 3.159 1.00 0.00 37 ALA A C 14
ATOM 22401 O O . ALA A 1 37 ? -10.719 -16.432 4.252 1.00 0.00 37 ALA A O 14
ATOM 22408 N N . LYS A 1 38 ? -12.221 -16.509 2.578 1.00 0.00 38 LYS A N 14
ATOM 22409 C CA . LYS A 1 38 ? -13.029 -17.548 3.204 1.00 0.00 38 LYS A CA 14
ATOM 22410 C C . LYS A 1 38 ? -13.241 -18.720 2.250 1.00 0.00 38 LYS A C 14
ATOM 22411 O O . LYS A 1 38 ? -13.092 -19.881 2.634 1.00 0.00 38 LYS A O 14
ATOM 22430 N N . THR A 1 39 ? -13.587 -18.409 1.005 1.00 0.00 39 THR A N 14
ATOM 22431 C CA . THR A 1 39 ? -13.819 -19.436 -0.003 1.00 0.00 39 THR A CA 14
ATOM 22432 C C . THR A 1 39 ? -12.789 -19.349 -1.123 1.00 0.00 39 THR A C 14
ATOM 22433 O O . THR A 1 39 ? -12.495 -20.342 -1.787 1.00 0.00 39 THR A O 14
ATOM 22444 N N . ALA A 1 40 ? -12.244 -18.155 -1.327 1.00 0.00 40 ALA A N 14
ATOM 22445 C CA . ALA A 1 40 ? -11.244 -17.939 -2.366 1.00 0.00 40 ALA A CA 14
ATOM 22446 C C . ALA A 1 40 ? -10.331 -19.151 -2.509 1.00 0.00 40 ALA A C 14
ATOM 22447 O O . ALA A 1 40 ? -9.910 -19.497 -3.612 1.00 0.00 40 ALA A O 14
ATOM 22454 N N . GLY A 1 41 ? -10.027 -19.795 -1.385 1.00 0.00 41 GLY A N 14
ATOM 22455 C CA . GLY A 1 41 ? -9.165 -20.961 -1.408 1.00 0.00 41 GLY A CA 14
ATOM 22456 C C . GLY A 1 41 ? -7.778 -20.668 -0.870 1.00 0.00 41 GLY A C 14
ATOM 22457 O O . GLY A 1 41 ? -7.598 -19.759 -0.058 1.00 0.00 41 GLY A O 14
ATOM 22461 N N . LYS A 1 42 ? -6.795 -21.439 -1.322 1.00 0.00 42 LYS A N 14
ATOM 22462 C CA . LYS A 1 42 ? -5.417 -21.258 -0.881 1.00 0.00 42 LYS A CA 14
ATOM 22463 C C . LYS A 1 42 ? -4.629 -20.426 -1.888 1.00 0.00 42 LYS A C 14
ATOM 22464 O O . LYS A 1 42 ? -4.737 -20.629 -3.096 1.00 0.00 42 LYS A O 14
ATOM 22483 N N . GLY A 1 43 ? -3.833 -19.490 -1.381 1.00 0.00 43 GLY A N 14
ATOM 22484 C CA . GLY A 1 43 ? -3.037 -18.642 -2.250 1.00 0.00 43 GLY A CA 14
ATOM 22485 C C . GLY A 1 43 ? -2.408 -17.479 -1.508 1.00 0.00 43 GLY A C 14
ATOM 22486 O O . GLY A 1 43 ? -2.889 -17.074 -0.449 1.00 0.00 43 GLY A O 14
ATOM 22490 N N . LYS A 1 44 ? -1.327 -16.941 -2.063 1.00 0.00 44 LYS A N 14
ATOM 22491 C CA . LYS A 1 44 ? -0.630 -15.817 -1.449 1.00 0.00 44 LYS A CA 14
ATOM 22492 C C . LYS A 1 44 ? -1.056 -14.498 -2.084 1.00 0.00 44 LYS A C 14
ATOM 22493 O O . LYS A 1 44 ? -1.470 -14.461 -3.243 1.00 0.00 44 LYS A O 14
ATOM 22512 N N . VAL A 1 45 ? -0.953 -13.416 -1.318 1.00 0.00 45 VAL A N 14
ATOM 22513 C CA . VAL A 1 45 ? -1.326 -12.094 -1.808 1.00 0.00 45 VAL A CA 14
ATOM 22514 C C . VAL A 1 45 ? -0.162 -11.116 -1.688 1.00 0.00 45 VAL A C 14
ATOM 22515 O O . VAL A 1 45 ? 0.321 -10.839 -0.590 1.00 0.00 45 VAL A O 14
ATOM 22528 N N . THR A 1 46 ? 0.283 -10.594 -2.827 1.00 0.00 46 THR A N 14
ATOM 22529 C CA . THR A 1 46 ? 1.390 -9.646 -2.851 1.00 0.00 46 THR A CA 14
ATOM 22530 C C . THR A 1 46 ? 0.891 -8.223 -3.074 1.00 0.00 46 THR A C 14
ATOM 22531 O O . THR A 1 46 ? -0.069 -8.001 -3.811 1.00 0.00 46 THR A O 14
ATOM 22542 N N . CYS A 1 47 ? 1.549 -7.263 -2.433 1.00 0.00 47 CYS A N 14
ATOM 22543 C CA . CYS A 1 47 ? 1.171 -5.860 -2.562 1.00 0.00 47 CYS A CA 14
ATOM 22544 C C . CYS A 1 47 ? 2.314 -5.043 -3.156 1.00 0.00 47 CYS A C 14
ATOM 22545 O O . CYS A 1 47 ? 3.485 -5.290 -2.870 1.00 0.00 47 CYS A O 14
ATOM 22553 N N . THR A 1 48 ? 1.965 -4.066 -3.989 1.00 0.00 48 THR A N 14
ATOM 22554 C CA . THR A 1 48 ? 2.960 -3.214 -4.627 1.00 0.00 48 THR A CA 14
ATOM 22555 C C . THR A 1 48 ? 2.471 -1.772 -4.718 1.00 0.00 48 THR A C 14
ATOM 22556 O O . THR A 1 48 ? 1.590 -1.455 -5.518 1.00 0.00 48 THR A O 14
ATOM 22567 N N . VAL A 1 49 ? 3.049 -0.903 -3.895 1.00 0.00 49 VAL A N 14
ATOM 22568 C CA . VAL A 1 49 ? 2.673 0.506 -3.886 1.00 0.00 49 VAL A CA 14
ATOM 22569 C C . VAL A 1 49 ? 3.415 1.280 -4.970 1.00 0.00 49 VAL A C 14
ATOM 22570 O O . VAL A 1 49 ? 4.636 1.432 -4.915 1.00 0.00 49 VAL A O 14
ATOM 22583 N N . LEU A 1 50 ? 2.669 1.769 -5.954 1.00 0.00 50 LEU A N 14
ATOM 22584 C CA . LEU A 1 50 ? 3.255 2.529 -7.052 1.00 0.00 50 LEU A CA 14
ATOM 22585 C C . LEU A 1 50 ? 3.125 4.030 -6.807 1.00 0.00 50 LEU A C 14
ATOM 22586 O O . LEU A 1 50 ? 2.048 4.524 -6.474 1.00 0.00 50 LEU A O 14
ATOM 22602 N N . THR A 1 51 ? 4.230 4.749 -6.974 1.00 0.00 51 THR A N 14
ATOM 22603 C CA . THR A 1 51 ? 4.241 6.192 -6.772 1.00 0.00 51 THR A CA 14
ATOM 22604 C C . THR A 1 51 ? 3.899 6.931 -8.061 1.00 0.00 51 THR A C 14
ATOM 22605 O O . THR A 1 51 ? 4.181 6.465 -9.165 1.00 0.00 51 THR A O 14
ATOM 22616 N N . PRO A 1 52 ? 3.278 8.112 -7.921 1.00 0.00 52 PRO A N 14
ATOM 22617 C CA . PRO A 1 52 ? 2.886 8.940 -9.064 1.00 0.00 52 PRO A CA 14
ATOM 22618 C C . PRO A 1 52 ? 4.088 9.546 -9.780 1.00 0.00 52 PRO A C 14
ATOM 22619 O O . PRO A 1 52 ? 3.934 10.308 -10.735 1.00 0.00 52 PRO A O 14
ATOM 22630 N N . ASP A 1 53 ? 5.283 9.204 -9.313 1.00 0.00 53 ASP A N 14
ATOM 22631 C CA . ASP A 1 53 ? 6.512 9.715 -9.909 1.00 0.00 53 ASP A CA 14
ATOM 22632 C C . ASP A 1 53 ? 6.983 8.808 -11.043 1.00 0.00 53 ASP A C 14
ATOM 22633 O O . ASP A 1 53 ? 7.674 9.250 -11.959 1.00 0.00 53 ASP A O 14
ATOM 22642 N N . GLY A 1 54 ? 6.603 7.536 -10.974 1.00 0.00 54 GLY A N 14
ATOM 22643 C CA . GLY A 1 54 ? 6.996 6.586 -11.999 1.00 0.00 54 GLY A CA 14
ATOM 22644 C C . GLY A 1 54 ? 7.855 5.464 -11.452 1.00 0.00 54 GLY A C 14
ATOM 22645 O O . GLY A 1 54 ? 8.567 4.794 -12.201 1.00 0.00 54 GLY A O 14
ATOM 22649 N N . THR A 1 55 ? 7.791 5.257 -10.140 1.00 0.00 55 THR A N 14
ATOM 22650 C CA . THR A 1 55 ? 8.570 4.210 -9.492 1.00 0.00 55 THR A CA 14
ATOM 22651 C C . THR A 1 55 ? 7.700 3.371 -8.564 1.00 0.00 55 THR A C 14
ATOM 22652 O O . THR A 1 55 ? 6.591 3.771 -8.209 1.00 0.00 55 THR A O 14
ATOM 22663 N N . GLU A 1 56 ? 8.210 2.207 -8.173 1.00 0.00 56 GLU A N 14
ATOM 22664 C CA . GLU A 1 56 ? 7.477 1.313 -7.284 1.00 0.00 56 GLU A CA 14
ATOM 22665 C C . GLU A 1 56 ? 8.183 1.187 -5.937 1.00 0.00 56 GLU A C 14
ATOM 22666 O O . GLU A 1 56 ? 9.395 1.377 -5.838 1.00 0.00 56 GLU A O 14
ATOM 22678 N N . ALA A 1 57 ? 7.415 0.864 -4.901 1.00 0.00 57 ALA A N 14
ATOM 22679 C CA . ALA A 1 57 ? 7.966 0.710 -3.560 1.00 0.00 57 ALA A CA 14
ATOM 22680 C C . ALA A 1 57 ? 7.480 -0.582 -2.912 1.00 0.00 57 ALA A C 14
ATOM 22681 O O . ALA A 1 57 ? 6.473 -1.154 -3.327 1.00 0.00 57 ALA A O 14
ATOM 22688 N N . GLU A 1 58 ? 8.203 -1.037 -1.894 1.00 0.00 58 GLU A N 14
ATOM 22689 C CA . GLU A 1 58 ? 7.845 -2.263 -1.190 1.00 0.00 58 GLU A CA 14
ATOM 22690 C C . GLU A 1 58 ? 6.816 -1.983 -0.098 1.00 0.00 58 GLU A C 14
ATOM 22691 O O . GLU A 1 58 ? 6.684 -0.852 0.369 1.00 0.00 58 GLU A O 14
ATOM 22703 N N . ALA A 1 59 ? 6.091 -3.021 0.302 1.00 0.00 59 ALA A N 14
ATOM 22704 C CA . ALA A 1 59 ? 5.075 -2.888 1.339 1.00 0.00 59 ALA A CA 14
ATOM 22705 C C . ALA A 1 59 ? 5.129 -4.061 2.314 1.00 0.00 59 ALA A C 14
ATOM 22706 O O . ALA A 1 59 ? 5.382 -5.199 1.918 1.00 0.00 59 ALA A O 14
ATOM 22713 N N . ASP A 1 60 ? 4.890 -3.775 3.590 1.00 0.00 60 ASP A N 14
ATOM 22714 C CA . ASP A 1 60 ? 4.911 -4.805 4.621 1.00 0.00 60 ASP A CA 14
ATOM 22715 C C . ASP A 1 60 ? 3.684 -5.706 4.514 1.00 0.00 60 ASP A C 14
ATOM 22716 O O . ASP A 1 60 ? 2.551 -5.251 4.673 1.00 0.00 60 ASP A O 14
ATOM 22725 N N . VAL A 1 61 ? 3.918 -6.986 4.243 1.00 0.00 61 VAL A N 14
ATOM 22726 C CA . VAL A 1 61 ? 2.832 -7.952 4.116 1.00 0.00 61 VAL A CA 14
ATOM 22727 C C . VAL A 1 61 ? 2.921 -9.025 5.195 1.00 0.00 61 VAL A C 14
ATOM 22728 O O . VAL A 1 61 ? 3.742 -9.939 5.108 1.00 0.00 61 VAL A O 14
ATOM 22741 N N . ILE A 1 62 ? 2.071 -8.907 6.209 1.00 0.00 62 ILE A N 14
ATOM 22742 C CA . ILE A 1 62 ? 2.053 -9.868 7.305 1.00 0.00 62 ILE A CA 14
ATOM 22743 C C . ILE A 1 62 ? 1.088 -11.013 7.016 1.00 0.00 62 ILE A C 14
ATOM 22744 O O . ILE A 1 62 ? -0.128 -10.849 7.106 1.00 0.00 62 ILE A O 14
ATOM 22760 N N . GLU A 1 63 ? 1.639 -12.172 6.670 1.00 0.00 63 GLU A N 14
ATOM 22761 C CA . GLU A 1 63 ? 0.826 -13.345 6.369 1.00 0.00 63 GLU A CA 14
ATOM 22762 C C . GLU A 1 63 ? 0.316 -13.997 7.651 1.00 0.00 63 GLU A C 14
ATOM 22763 O O . GLU A 1 63 ? 1.059 -14.150 8.619 1.00 0.00 63 GLU A O 14
ATOM 22775 N N . ASN A 1 64 ? -0.957 -14.377 7.648 1.00 0.00 64 ASN A N 14
ATOM 22776 C CA . ASN A 1 64 ? -1.569 -15.012 8.809 1.00 0.00 64 ASN A CA 14
ATOM 22777 C C . ASN A 1 64 ? -1.878 -16.479 8.529 1.00 0.00 64 ASN A C 14
ATOM 22778 O O . ASN A 1 64 ? -2.075 -16.873 7.380 1.00 0.00 64 ASN A O 14
ATOM 22789 N N . GLU A 1 65 ? -1.917 -17.283 9.587 1.00 0.00 65 GLU A N 14
ATOM 22790 C CA . GLU A 1 65 ? -2.202 -18.707 9.453 1.00 0.00 65 GLU A CA 14
ATOM 22791 C C . GLU A 1 65 ? -3.692 -18.983 9.637 1.00 0.00 65 GLU A C 14
ATOM 22792 O O . GLU A 1 65 ? -4.092 -20.107 9.940 1.00 0.00 65 GLU A O 14
ATOM 22804 N N . ASP A 1 66 ? -4.506 -17.951 9.452 1.00 0.00 66 ASP A N 14
ATOM 22805 C CA . ASP A 1 66 ? -5.952 -18.081 9.598 1.00 0.00 66 ASP A CA 14
ATOM 22806 C C . ASP A 1 66 ? -6.656 -17.832 8.268 1.00 0.00 66 ASP A C 14
ATOM 22807 O O . ASP A 1 66 ? -7.800 -18.239 8.073 1.00 0.00 66 ASP A O 14
ATOM 22816 N N . GLY A 1 67 ? -5.963 -17.160 7.352 1.00 0.00 67 GLY A N 14
ATOM 22817 C CA . GLY A 1 67 ? -6.538 -16.868 6.053 1.00 0.00 67 GLY A CA 14
ATOM 22818 C C . GLY A 1 67 ? -6.690 -15.380 5.808 1.00 0.00 67 GLY A C 14
ATOM 22819 O O . GLY A 1 67 ? -7.704 -14.932 5.272 1.00 0.00 67 GLY A O 14
ATOM 22823 N N . THR A 1 68 ? -5.679 -14.610 6.201 1.00 0.00 68 THR A N 14
ATOM 22824 C CA . THR A 1 68 ? -5.706 -13.164 6.023 1.00 0.00 68 THR A CA 14
ATOM 22825 C C . THR A 1 68 ? -4.299 -12.607 5.843 1.00 0.00 68 THR A C 14
ATOM 22826 O O . THR A 1 68 ? -3.311 -13.268 6.167 1.00 0.00 68 THR A O 14
ATOM 22837 N N . TYR A 1 69 ? -4.213 -11.387 5.325 1.00 0.00 69 TYR A N 14
ATOM 22838 C CA . TYR A 1 69 ? -2.926 -10.740 5.100 1.00 0.00 69 TYR A CA 14
ATOM 22839 C C . TYR A 1 69 ? -2.998 -9.252 5.429 1.00 0.00 69 TYR A C 14
ATOM 22840 O O . TYR A 1 69 ? -3.733 -8.499 4.789 1.00 0.00 69 TYR A O 14
ATOM 22858 N N . ASP A 1 70 ? -2.230 -8.836 6.429 1.00 0.00 70 ASP A N 14
ATOM 22859 C CA . ASP A 1 70 ? -2.204 -7.438 6.843 1.00 0.00 70 ASP A CA 14
ATOM 22860 C C . ASP A 1 70 ? -1.143 -6.661 6.069 1.00 0.00 70 ASP A C 14
ATOM 22861 O O . ASP A 1 70 ? 0.025 -7.050 6.040 1.00 0.00 70 ASP A O 14
ATOM 22870 N N . ILE A 1 71 ? -1.557 -5.564 5.445 1.00 0.00 71 ILE A N 14
ATOM 22871 C CA . ILE A 1 71 ? -0.643 -4.734 4.672 1.00 0.00 71 ILE A CA 14
ATOM 22872 C C . ILE A 1 71 ? -0.745 -3.270 5.086 1.00 0.00 71 ILE A C 14
ATOM 22873 O O . ILE A 1 71 ? -1.840 -2.747 5.291 1.00 0.00 71 ILE A O 14
ATOM 22889 N N . PHE A 1 72 ? 0.404 -2.614 5.206 1.00 0.00 72 PHE A N 14
ATOM 22890 C CA . PHE A 1 72 ? 0.445 -1.209 5.596 1.00 0.00 72 PHE A CA 14
ATOM 22891 C C . PHE A 1 72 ? 1.415 -0.429 4.714 1.00 0.00 72 PHE A C 14
ATOM 22892 O O . PHE A 1 72 ? 2.405 -0.974 4.227 1.00 0.00 72 PHE A O 14
ATOM 22909 N N . TYR A 1 73 ? 1.122 0.851 4.512 1.00 0.00 73 TYR A N 14
ATOM 22910 C CA . TYR A 1 73 ? 1.966 1.708 3.687 1.00 0.00 73 TYR A CA 14
ATOM 22911 C C . TYR A 1 73 ? 1.702 3.181 3.982 1.00 0.00 73 TYR A C 14
ATOM 22912 O O . TYR A 1 73 ? 0.621 3.550 4.444 1.00 0.00 73 TYR A O 14
ATOM 22930 N N . THR A 1 74 ? 2.696 4.019 3.712 1.00 0.00 74 THR A N 14
ATOM 22931 C CA . THR A 1 74 ? 2.573 5.452 3.948 1.00 0.00 74 THR A CA 14
ATOM 22932 C C . THR A 1 74 ? 2.839 6.245 2.673 1.00 0.00 74 THR A C 14
ATOM 22933 O O . THR A 1 74 ? 3.508 5.763 1.760 1.00 0.00 74 THR A O 14
ATOM 22944 N N . ALA A 1 75 ? 2.310 7.463 2.619 1.00 0.00 75 ALA A N 14
ATOM 22945 C CA . ALA A 1 75 ? 2.493 8.323 1.456 1.00 0.00 75 ALA A CA 14
ATOM 22946 C C . ALA A 1 75 ? 3.222 9.609 1.833 1.00 0.00 75 ALA A C 14
ATOM 22947 O O . ALA A 1 75 ? 2.619 10.543 2.359 1.00 0.00 75 ALA A O 14
ATOM 22954 N N . ALA A 1 76 ? 4.522 9.648 1.561 1.00 0.00 76 ALA A N 14
ATOM 22955 C CA . ALA A 1 76 ? 5.332 10.819 1.871 1.00 0.00 76 ALA A CA 14
ATOM 22956 C C . ALA A 1 76 ? 4.735 12.079 1.252 1.00 0.00 76 ALA A C 14
ATOM 22957 O O . ALA A 1 76 ? 4.471 13.060 1.948 1.00 0.00 76 ALA A O 14
ATOM 22964 N N . LYS A 1 77 ? 4.526 12.046 -0.060 1.00 0.00 77 LYS A N 14
ATOM 22965 C CA . LYS A 1 77 ? 3.960 13.184 -0.774 1.00 0.00 77 LYS A CA 14
ATOM 22966 C C . LYS A 1 77 ? 2.638 12.809 -1.434 1.00 0.00 77 LYS A C 14
ATOM 22967 O O . LYS A 1 77 ? 2.388 11.650 -1.766 1.00 0.00 77 LYS A O 14
ATOM 22986 N N . PRO A 1 78 ? 1.768 13.812 -1.632 1.00 0.00 78 PRO A N 14
ATOM 22987 C CA . PRO A 1 78 ? 0.457 13.611 -2.257 1.00 0.00 78 PRO A CA 14
ATOM 22988 C C . PRO A 1 78 ? 0.567 13.282 -3.742 1.00 0.00 78 PRO A C 14
ATOM 22989 O O . PRO A 1 78 ? 1.567 13.599 -4.386 1.00 0.00 78 PRO A O 14
ATOM 23000 N N . GLY A 1 79 ? -0.468 12.644 -4.280 1.00 0.00 79 GLY A N 14
ATOM 23001 C CA . GLY A 1 79 ? -0.468 12.284 -5.686 1.00 0.00 79 GLY A CA 14
ATOM 23002 C C . GLY A 1 79 ? -1.345 11.083 -5.977 1.00 0.00 79 GLY A C 14
ATOM 23003 O O . GLY A 1 79 ? -2.160 10.683 -5.145 1.00 0.00 79 GLY A O 14
ATOM 23007 N N . THR A 1 80 ? -1.179 10.504 -7.163 1.00 0.00 80 THR A N 14
ATOM 23008 C CA . THR A 1 80 ? -1.964 9.342 -7.563 1.00 0.00 80 THR A CA 14
ATOM 23009 C C . THR A 1 80 ? -1.219 8.047 -7.266 1.00 0.00 80 THR A C 14
ATOM 23010 O O . THR A 1 80 ? -0.308 7.661 -8.000 1.00 0.00 80 THR A O 14
ATOM 23021 N N . TYR A 1 81 ? -1.610 7.378 -6.187 1.00 0.00 81 TYR A N 14
ATOM 23022 C CA . TYR A 1 81 ? -0.977 6.125 -5.793 1.00 0.00 81 TYR A CA 14
ATOM 23023 C C . TYR A 1 81 ? -1.718 4.930 -6.384 1.00 0.00 81 TYR A C 14
ATOM 23024 O O . TYR A 1 81 ? -2.948 4.873 -6.357 1.00 0.00 81 TYR A O 14
ATOM 23042 N N . VAL A 1 82 ? -0.962 3.976 -6.916 1.00 0.00 82 VAL A N 14
ATOM 23043 C CA . VAL A 1 82 ? -1.546 2.781 -7.513 1.00 0.00 82 VAL A CA 14
ATOM 23044 C C . VAL A 1 82 ? -1.000 1.517 -6.857 1.00 0.00 82 VAL A C 14
ATOM 23045 O O . VAL A 1 82 ? 0.179 1.191 -7.001 1.00 0.00 82 VAL A O 14
ATOM 23058 N N . ILE A 1 83 ? -1.865 0.810 -6.138 1.00 0.00 83 ILE A N 14
ATOM 23059 C CA . ILE A 1 83 ? -1.469 -0.419 -5.462 1.00 0.00 83 ILE A CA 14
ATOM 23060 C C . ILE A 1 83 ? -1.910 -1.647 -6.251 1.00 0.00 83 ILE A C 14
ATOM 23061 O O . ILE A 1 83 ? -3.079 -1.780 -6.612 1.00 0.00 83 ILE A O 14
ATOM 23077 N N . TYR A 1 84 ? -0.965 -2.544 -6.515 1.00 0.00 84 TYR A N 14
ATOM 23078 C CA . TYR A 1 84 ? -1.255 -3.761 -7.262 1.00 0.00 84 TYR A CA 14
ATOM 23079 C C . TYR A 1 84 ? -1.492 -4.937 -6.319 1.00 0.00 84 TYR A C 14
ATOM 23080 O O . TYR A 1 84 ? -0.623 -5.296 -5.525 1.00 0.00 84 TYR A O 14
ATOM 23098 N N . VAL A 1 85 ? -2.677 -5.532 -6.413 1.00 0.00 85 VAL A N 14
ATOM 23099 C CA . VAL A 1 85 ? -3.031 -6.667 -5.570 1.00 0.00 85 VAL A CA 14
ATOM 23100 C C . VAL A 1 85 ? -3.408 -7.880 -6.412 1.00 0.00 85 VAL A C 14
ATOM 23101 O O . VAL A 1 85 ? -4.111 -7.758 -7.415 1.00 0.00 85 VAL A O 14
ATOM 23114 N N . ARG A 1 86 ? -2.935 -9.052 -5.998 1.00 0.00 86 ARG A N 14
ATOM 23115 C CA . ARG A 1 86 ? -3.222 -10.289 -6.715 1.00 0.00 86 ARG A CA 14
ATOM 23116 C C . ARG A 1 86 ? -3.339 -11.463 -5.748 1.00 0.00 86 ARG A C 14
ATOM 23117 O O . ARG A 1 86 ? -2.893 -11.385 -4.603 1.00 0.00 86 ARG A O 14
ATOM 23138 N N . PHE A 1 87 ? -3.944 -12.550 -6.216 1.00 0.00 87 PHE A N 14
ATOM 23139 C CA . PHE A 1 87 ? -4.121 -13.741 -5.393 1.00 0.00 87 PHE A CA 14
ATOM 23140 C C . PHE A 1 87 ? -3.637 -14.987 -6.127 1.00 0.00 87 PHE A C 14
ATOM 23141 O O . PHE A 1 87 ? -4.210 -15.386 -7.141 1.00 0.00 87 PHE A O 14
ATOM 23158 N N . GLY A 1 88 ? -2.577 -15.598 -5.609 1.00 0.00 88 GLY A N 14
ATOM 23159 C CA . GLY A 1 88 ? -2.033 -16.792 -6.228 1.00 0.00 88 GLY A CA 14
ATOM 23160 C C . GLY A 1 88 ? -1.523 -16.536 -7.632 1.00 0.00 88 GLY A C 14
ATOM 23161 O O . GLY A 1 88 ? -1.504 -17.440 -8.468 1.00 0.00 88 GLY A O 14
ATOM 23165 N N . GLY A 1 89 ? -1.110 -15.301 -7.894 1.00 0.00 89 GLY A N 14
ATOM 23166 C CA . GLY A 1 89 ? -0.605 -14.950 -9.209 1.00 0.00 89 GLY A CA 14
ATOM 23167 C C . GLY A 1 89 ? -1.708 -14.527 -10.160 1.00 0.00 89 GLY A C 14
ATOM 23168 O O . GLY A 1 89 ? -1.563 -14.634 -11.378 1.00 0.00 89 GLY A O 14
ATOM 23172 N N . VAL A 1 90 ? -2.814 -14.046 -9.602 1.00 0.00 90 VAL A N 14
ATOM 23173 C CA . VAL A 1 90 ? -3.947 -13.605 -10.408 1.00 0.00 90 VAL A CA 14
ATOM 23174 C C . VAL A 1 90 ? -4.456 -12.245 -9.943 1.00 0.00 90 VAL A C 14
ATOM 23175 O O . VAL A 1 90 ? -4.978 -12.112 -8.837 1.00 0.00 90 VAL A O 14
ATOM 23188 N N . ASP A 1 91 ? -4.300 -11.238 -10.797 1.00 0.00 91 ASP A N 14
ATOM 23189 C CA . ASP A 1 91 ? -4.746 -9.887 -10.474 1.00 0.00 91 ASP A CA 14
ATOM 23190 C C . ASP A 1 91 ? -6.268 -9.824 -10.388 1.00 0.00 91 ASP A C 14
ATOM 23191 O O . ASP A 1 91 ? -6.963 -9.979 -11.391 1.00 0.00 91 ASP A O 14
ATOM 23200 N N . ILE A 1 92 ? -6.777 -9.595 -9.182 1.00 0.00 92 ILE A N 14
ATOM 23201 C CA . ILE A 1 92 ? -8.215 -9.511 -8.963 1.00 0.00 92 ILE A CA 14
ATOM 23202 C C . ILE A 1 92 ? -8.862 -8.534 -9.938 1.00 0.00 92 ILE A C 14
ATOM 23203 O O . ILE A 1 92 ? -8.201 -7.684 -10.536 1.00 0.00 92 ILE A O 14
ATOM 23219 N N . PRO A 1 93 ? -10.188 -8.653 -10.103 1.00 0.00 93 PRO A N 14
ATOM 23220 C CA . PRO A 1 93 ? -10.955 -7.787 -11.003 1.00 0.00 93 PRO A CA 14
ATOM 23221 C C . PRO A 1 93 ? -11.050 -6.355 -10.489 1.00 0.00 93 PRO A C 14
ATOM 23222 O O . PRO A 1 93 ? -11.694 -5.505 -11.104 1.00 0.00 93 PRO A O 14
ATOM 23233 N N . ASN A 1 94 ? -10.403 -6.093 -9.359 1.00 0.00 94 ASN A N 14
ATOM 23234 C CA . ASN A 1 94 ? -10.413 -4.762 -8.761 1.00 0.00 94 ASN A CA 14
ATOM 23235 C C . ASN A 1 94 ? -9.120 -4.016 -9.072 1.00 0.00 94 ASN A C 14
ATOM 23236 O O . ASN A 1 94 ? -9.114 -2.792 -9.205 1.00 0.00 94 ASN A O 14
ATOM 23247 N N . SER A 1 95 ? -8.025 -4.762 -9.187 1.00 0.00 95 SER A N 14
ATOM 23248 C CA . SER A 1 95 ? -6.725 -4.171 -9.479 1.00 0.00 95 SER A CA 14
ATOM 23249 C C . SER A 1 95 ? -6.716 -3.534 -10.866 1.00 0.00 95 SER A C 14
ATOM 23250 O O . SER A 1 95 ? -7.368 -4.006 -11.797 1.00 0.00 95 SER A O 14
ATOM 23258 N N . PRO A 1 96 ? -5.959 -2.435 -11.007 1.00 0.00 96 PRO A N 14
ATOM 23259 C CA . PRO A 1 96 ? -5.179 -1.866 -9.904 1.00 0.00 96 PRO A CA 14
ATOM 23260 C C . PRO A 1 96 ? -6.063 -1.237 -8.832 1.00 0.00 96 PRO A C 14
ATOM 23261 O O . PRO A 1 96 ? -7.290 -1.258 -8.935 1.00 0.00 96 PRO A O 14
ATOM 23272 N N . PHE A 1 97 ? -5.432 -0.679 -7.804 1.00 0.00 97 PHE A N 14
ATOM 23273 C CA . PHE A 1 97 ? -6.163 -0.046 -6.713 1.00 0.00 97 PHE A CA 14
ATOM 23274 C C . PHE A 1 97 ? -5.879 1.453 -6.666 1.00 0.00 97 PHE A C 14
ATOM 23275 O O . PHE A 1 97 ? -4.846 1.886 -6.153 1.00 0.00 97 PHE A O 14
ATOM 23292 N N . THR A 1 98 ? -6.803 2.243 -7.206 1.00 0.00 98 THR A N 14
ATOM 23293 C CA . THR A 1 98 ? -6.652 3.691 -7.228 1.00 0.00 98 THR A CA 14
ATOM 23294 C C . THR A 1 98 ? -6.741 4.275 -5.823 1.00 0.00 98 THR A C 14
ATOM 23295 O O . THR A 1 98 ? -7.656 3.957 -5.064 1.00 0.00 98 THR A O 14
ATOM 23306 N N . VAL A 1 99 ? -5.783 5.132 -5.482 1.00 0.00 99 VAL A N 14
ATOM 23307 C CA . VAL A 1 99 ? -5.755 5.762 -4.166 1.00 0.00 99 VAL A CA 14
ATOM 23308 C C . VAL A 1 99 ? -5.171 7.169 -4.244 1.00 0.00 99 VAL A C 14
ATOM 23309 O O . VAL A 1 99 ? -3.965 7.341 -4.420 1.00 0.00 99 VAL A O 14
ATOM 23322 N N . MET A 1 100 ? -6.033 8.170 -4.110 1.00 0.00 100 MET A N 14
ATOM 23323 C CA . MET A 1 100 ? -5.602 9.563 -4.163 1.00 0.00 100 MET A CA 14
ATOM 23324 C C . MET A 1 100 ? -5.211 10.063 -2.776 1.00 0.00 100 MET A C 14
ATOM 23325 O O . MET A 1 100 ? -6.031 10.083 -1.859 1.00 0.00 100 MET A O 14
ATOM 23339 N N . ALA A 1 101 ? -3.954 10.467 -2.631 1.00 0.00 101 ALA A N 14
ATOM 23340 C CA . ALA A 1 101 ? -3.456 10.970 -1.356 1.00 0.00 101 ALA A CA 14
ATOM 23341 C C . ALA A 1 101 ? -3.539 12.492 -1.296 1.00 0.00 101 ALA A C 14
ATOM 23342 O O . ALA A 1 101 ? -3.014 13.188 -2.164 1.00 0.00 101 ALA A O 14
ATOM 23349 N N . THR A 1 102 ? -4.205 13.002 -0.264 1.00 0.00 102 THR A N 14
ATOM 23350 C CA . THR A 1 102 ? -4.359 14.442 -0.091 1.00 0.00 102 THR A CA 14
ATOM 23351 C C . THR A 1 102 ? -3.725 14.909 1.214 1.00 0.00 102 THR A C 14
ATOM 23352 O O . THR A 1 102 ? -3.696 14.173 2.200 1.00 0.00 102 THR A O 14
ATOM 23363 N N . ASP A 1 103 ? -3.217 16.137 1.212 1.00 0.00 103 ASP A N 14
ATOM 23364 C CA . ASP A 1 103 ? -2.584 16.704 2.397 1.00 0.00 103 ASP A CA 14
ATOM 23365 C C . ASP A 1 103 ? -3.618 16.983 3.484 1.00 0.00 103 ASP A C 14
ATOM 23366 O O . ASP A 1 103 ? -3.270 17.203 4.643 1.00 0.00 103 ASP A O 14
ATOM 23375 N N . GLY A 1 104 ? -4.891 16.975 3.100 1.00 0.00 104 GLY A N 14
ATOM 23376 C CA . GLY A 1 104 ? -5.955 17.230 4.054 1.00 0.00 104 GLY A CA 14
ATOM 23377 C C . GLY A 1 104 ? -6.446 18.663 4.004 1.00 0.00 104 GLY A C 14
ATOM 23378 O O . GLY A 1 104 ? -5.863 19.502 3.319 1.00 0.00 104 GLY A O 14
ATOM 23382 N N . GLU A 1 105 ? -7.524 18.944 4.732 1.00 0.00 105 GLU A N 14
ATOM 23383 C CA . GLU A 1 105 ? -8.094 20.285 4.765 1.00 0.00 105 GLU A CA 14
ATOM 23384 C C . GLU A 1 105 ? -7.210 21.231 5.572 1.00 0.00 105 GLU A C 14
ATOM 23385 O O . GLU A 1 105 ? -7.399 22.448 5.548 1.00 0.00 105 GLU A O 14
ATOM 23397 N N . VAL A 1 106 ? -6.245 20.664 6.289 1.00 0.00 106 VAL A N 14
ATOM 23398 C CA . VAL A 1 106 ? -5.332 21.456 7.104 1.00 0.00 106 VAL A CA 14
ATOM 23399 C C . VAL A 1 106 ? -4.460 22.355 6.236 1.00 0.00 106 VAL A C 14
ATOM 23400 O O . VAL A 1 106 ? -4.098 21.994 5.115 1.00 0.00 106 VAL A O 14
ATOM 23413 N N . THR A 1 107 ? -4.122 23.530 6.760 1.00 0.00 107 THR A N 14
ATOM 23414 C CA . THR A 1 107 ? -3.293 24.481 6.034 1.00 0.00 107 THR A CA 14
ATOM 23415 C C . THR A 1 107 ? -2.114 24.944 6.883 1.00 0.00 107 THR A C 14
ATOM 23416 O O . THR A 1 107 ? -2.295 25.583 7.918 1.00 0.00 107 THR A O 14
ATOM 23427 N N . ALA A 1 108 ? -0.905 24.616 6.436 1.00 0.00 108 ALA A N 14
ATOM 23428 C CA . ALA A 1 108 ? 0.304 25.000 7.154 1.00 0.00 108 ALA A CA 14
ATOM 23429 C C . ALA A 1 108 ? 0.470 26.515 7.177 1.00 0.00 108 ALA A C 14
ATOM 23430 O O . ALA A 1 108 ? 0.407 27.174 6.138 1.00 0.00 108 ALA A O 14
ATOM 23437 N N . VAL A 1 109 ? 0.684 27.064 8.369 1.00 0.00 109 VAL A N 14
ATOM 23438 C CA . VAL A 1 109 ? 0.860 28.503 8.528 1.00 0.00 109 VAL A CA 14
ATOM 23439 C C . VAL A 1 109 ? 2.234 28.946 8.037 1.00 0.00 109 VAL A C 14
ATOM 23440 O O . VAL A 1 109 ? 3.257 28.415 8.466 1.00 0.00 109 VAL A O 14
ATOM 23453 N N . GLU A 1 110 ? 2.249 29.923 7.136 1.00 0.00 110 GLU A N 14
ATOM 23454 C CA . GLU A 1 110 ? 3.498 30.437 6.587 1.00 0.00 110 GLU A CA 14
ATOM 23455 C C . GLU A 1 110 ? 3.665 31.919 6.910 1.00 0.00 110 GLU A C 14
ATOM 23456 O O . GLU A 1 110 ? 2.865 32.751 6.484 1.00 0.00 110 GLU A O 14
ATOM 23468 N N . GLU A 1 111 ? 4.710 32.240 7.667 1.00 0.00 111 GLU A N 14
ATOM 23469 C CA . GLU A 1 111 ? 4.981 33.622 8.048 1.00 0.00 111 GLU A CA 14
ATOM 23470 C C . GLU A 1 111 ? 4.595 34.581 6.926 1.00 0.00 111 GLU A C 14
ATOM 23471 O O . GLU A 1 111 ? 4.886 34.334 5.756 1.00 0.00 111 GLU A O 14
ATOM 23483 N N . ALA A 1 112 ? 3.937 35.676 7.293 1.00 0.00 112 ALA A N 14
ATOM 23484 C CA . ALA A 1 112 ? 3.511 36.673 6.319 1.00 0.00 112 ALA A CA 14
ATOM 23485 C C . ALA A 1 112 ? 3.784 38.086 6.825 1.00 0.00 112 ALA A C 14
ATOM 23486 O O . ALA A 1 112 ? 3.108 38.592 7.722 1.00 0.00 112 ALA A O 14
ATOM 23493 N N . PRO A 1 113 ? 4.798 38.739 6.239 1.00 0.00 113 PRO A N 14
ATOM 23494 C CA . PRO A 1 113 ? 5.183 40.103 6.615 1.00 0.00 113 PRO A CA 14
ATOM 23495 C C . PRO A 1 113 ? 4.144 41.136 6.193 1.00 0.00 113 PRO A C 14
ATOM 23496 O O . PRO A 1 113 ? 3.591 41.064 5.096 1.00 0.00 113 PRO A O 14
ATOM 23507 N N . VAL A 1 114 ? 3.883 42.099 7.072 1.00 0.00 114 VAL A N 14
ATOM 23508 C CA . VAL A 1 114 ? 2.910 43.149 6.789 1.00 0.00 114 VAL A CA 14
ATOM 23509 C C . VAL A 1 114 ? 3.544 44.530 6.907 1.00 0.00 114 VAL A C 14
ATOM 23510 O O . VAL A 1 114 ? 4.323 44.791 7.823 1.00 0.00 114 VAL A O 14
ATOM 23523 N N . ASN A 1 115 ? 3.204 45.413 5.975 1.00 0.00 115 ASN A N 14
ATOM 23524 C CA . ASN A 1 115 ? 3.739 46.770 5.974 1.00 0.00 115 ASN A CA 14
ATOM 23525 C C . ASN A 1 115 ? 2.750 47.745 5.340 1.00 0.00 115 ASN A C 14
ATOM 23526 O O . ASN A 1 115 ? 2.012 47.387 4.423 1.00 0.00 115 ASN A O 14
ATOM 23537 N N . ALA A 1 116 ? 2.743 48.977 5.838 1.00 0.00 116 ALA A N 14
ATOM 23538 C CA . ALA A 1 116 ? 1.848 50.004 5.319 1.00 0.00 116 ALA A CA 14
ATOM 23539 C C . ALA A 1 116 ? 1.982 50.137 3.806 1.00 0.00 116 ALA A C 14
ATOM 23540 O O . ALA A 1 116 ? 3.076 50.364 3.288 1.00 0.00 116 ALA A O 14
ATOM 23547 N N . CYS A 1 117 ? 0.864 49.994 3.103 1.00 0.00 117 CYS A N 14
ATOM 23548 C CA . CYS A 1 117 ? 0.858 50.096 1.648 1.00 0.00 117 CYS A CA 14
ATOM 23549 C C . CYS A 1 117 ? -0.522 50.499 1.137 1.00 0.00 117 CYS A C 14
ATOM 23550 O O . CYS A 1 117 ? -1.552 50.101 1.681 1.00 0.00 117 CYS A O 14
ATOM 23558 N N . PRO A 1 118 ? -0.543 51.309 0.068 1.00 0.00 118 PRO A N 14
ATOM 23559 C CA . PRO A 1 118 ? -1.790 51.785 -0.539 1.00 0.00 118 PRO A CA 14
ATOM 23560 C C . PRO A 1 118 ? -2.554 50.669 -1.245 1.00 0.00 118 PRO A C 14
ATOM 23561 O O . PRO A 1 118 ? -1.958 49.710 -1.736 1.00 0.00 118 PRO A O 14
ATOM 23572 N N . SER A 1 119 ? -3.875 50.802 -1.293 1.00 0.00 119 SER A N 14
ATOM 23573 C CA . SER A 1 119 ? -4.721 49.803 -1.936 1.00 0.00 119 SER A CA 14
ATOM 23574 C C . SER A 1 119 ? -5.648 50.453 -2.958 1.00 0.00 119 SER A C 14
ATOM 23575 O O . SER A 1 119 ? -6.067 51.598 -2.792 1.00 0.00 119 SER A O 14
ATOM 23583 N N . GLY A 1 120 ? -5.966 49.714 -4.016 1.00 0.00 120 GLY A N 14
ATOM 23584 C CA . GLY A 1 120 ? -6.841 50.233 -5.050 1.00 0.00 120 GLY A CA 14
ATOM 23585 C C . GLY A 1 120 ? -6.960 49.296 -6.235 1.00 0.00 120 GLY A C 14
ATOM 23586 O O . GLY A 1 120 ? -6.269 48.281 -6.323 1.00 0.00 120 GLY A O 14
ATOM 23590 N N . PRO A 1 121 ? -7.856 49.633 -7.175 1.00 0.00 121 PRO A N 14
ATOM 23591 C CA . PRO A 1 121 ? -8.085 48.827 -8.377 1.00 0.00 121 PRO A CA 14
ATOM 23592 C C . PRO A 1 121 ? -6.907 48.880 -9.343 1.00 0.00 121 PRO A C 14
ATOM 23593 O O . PRO A 1 121 ? -5.932 49.595 -9.110 1.00 0.00 121 PRO A O 14
ATOM 23604 N N . SER A 1 122 ? -7.002 48.117 -10.428 1.00 0.00 122 SER A N 14
ATOM 23605 C CA . SER A 1 122 ? -5.941 48.075 -11.428 1.00 0.00 122 SER A CA 14
ATOM 23606 C C . SER A 1 122 ? -6.452 48.560 -12.781 1.00 0.00 122 SER A C 14
ATOM 23607 O O . SER A 1 122 ? -7.232 47.876 -13.445 1.00 0.00 122 SER A O 14
ATOM 23615 N N . SER A 1 123 ? -6.005 49.745 -13.185 1.00 0.00 123 SER A N 14
ATOM 23616 C CA . SER A 1 123 ? -6.419 50.325 -14.458 1.00 0.00 123 SER A CA 14
ATOM 23617 C C . SER A 1 123 ? -7.915 50.128 -14.684 1.00 0.00 123 SER A C 14
ATOM 23618 O O . SER A 1 123 ? -8.348 49.795 -15.786 1.00 0.00 123 SER A O 14
ATOM 23626 N N . GLY A 1 124 ? -8.699 50.336 -13.630 1.00 0.00 124 GLY A N 14
ATOM 23627 C CA . GLY A 1 124 ? -10.138 50.177 -13.733 1.00 0.00 124 GLY A CA 14
ATOM 23628 C C . GLY A 1 124 ? -10.868 50.697 -12.511 1.00 0.00 124 GLY A C 14
ATOM 23629 O O . GLY A 1 124 ? -12.051 50.419 -12.322 1.00 0.00 124 GLY A O 14
ATOM 23633 N N . GLY A 1 1 ? -2.301 -37.071 -15.118 1.00 0.00 1 GLY A N 15
ATOM 23634 C CA . GLY A 1 1 ? -2.907 -37.598 -13.909 1.00 0.00 1 GLY A CA 15
ATOM 23635 C C . GLY A 1 1 ? -4.047 -36.735 -13.408 1.00 0.00 1 GLY A C 15
ATOM 23636 O O . GLY A 1 1 ? -4.032 -35.515 -13.577 1.00 0.00 1 GLY A O 15
ATOM 23640 N N . SER A 1 2 ? -5.039 -37.368 -12.789 1.00 0.00 2 SER A N 15
ATOM 23641 C CA . SER A 1 2 ? -6.195 -36.648 -12.267 1.00 0.00 2 SER A CA 15
ATOM 23642 C C . SER A 1 2 ? -5.758 -35.475 -11.395 1.00 0.00 2 SER A C 15
ATOM 23643 O O . SER A 1 2 ? -4.673 -35.491 -10.812 1.00 0.00 2 SER A O 15
ATOM 23651 N N . SER A 1 3 ? -6.609 -34.458 -11.312 1.00 0.00 3 SER A N 15
ATOM 23652 C CA . SER A 1 3 ? -6.310 -33.273 -10.516 1.00 0.00 3 SER A CA 15
ATOM 23653 C C . SER A 1 3 ? -6.749 -33.468 -9.067 1.00 0.00 3 SER A C 15
ATOM 23654 O O . SER A 1 3 ? -7.941 -33.475 -8.764 1.00 0.00 3 SER A O 15
ATOM 23662 N N . GLY A 1 4 ? -5.775 -33.625 -8.176 1.00 0.00 4 GLY A N 15
ATOM 23663 C CA . GLY A 1 4 ? -6.080 -33.818 -6.770 1.00 0.00 4 GLY A CA 15
ATOM 23664 C C . GLY A 1 4 ? -7.234 -32.953 -6.304 1.00 0.00 4 GLY A C 15
ATOM 23665 O O . GLY A 1 4 ? -8.198 -33.453 -5.724 1.00 0.00 4 GLY A O 15
ATOM 23669 N N . SER A 1 5 ? -7.136 -31.652 -6.555 1.00 0.00 5 SER A N 15
ATOM 23670 C CA . SER A 1 5 ? -8.178 -30.714 -6.153 1.00 0.00 5 SER A CA 15
ATOM 23671 C C . SER A 1 5 ? -8.742 -29.976 -7.363 1.00 0.00 5 SER A C 15
ATOM 23672 O O . SER A 1 5 ? -8.034 -29.220 -8.027 1.00 0.00 5 SER A O 15
ATOM 23680 N N . SER A 1 6 ? -10.022 -30.201 -7.641 1.00 0.00 6 SER A N 15
ATOM 23681 C CA . SER A 1 6 ? -10.682 -29.561 -8.773 1.00 0.00 6 SER A CA 15
ATOM 23682 C C . SER A 1 6 ? -10.242 -28.106 -8.906 1.00 0.00 6 SER A C 15
ATOM 23683 O O . SER A 1 6 ? -9.627 -27.720 -9.899 1.00 0.00 6 SER A O 15
ATOM 23691 N N . GLY A 1 7 ? -10.563 -27.302 -7.896 1.00 0.00 7 GLY A N 15
ATOM 23692 C CA . GLY A 1 7 ? -10.194 -25.899 -7.920 1.00 0.00 7 GLY A CA 15
ATOM 23693 C C . GLY A 1 7 ? -8.804 -25.656 -7.364 1.00 0.00 7 GLY A C 15
ATOM 23694 O O . GLY A 1 7 ? -8.257 -26.496 -6.648 1.00 0.00 7 GLY A O 15
ATOM 23698 N N . THR A 1 8 ? -8.230 -24.504 -7.694 1.00 0.00 8 THR A N 15
ATOM 23699 C CA . THR A 1 8 ? -6.894 -24.153 -7.226 1.00 0.00 8 THR A CA 15
ATOM 23700 C C . THR A 1 8 ? -6.935 -22.935 -6.311 1.00 0.00 8 THR A C 15
ATOM 23701 O O . THR A 1 8 ? -6.529 -23.004 -5.152 1.00 0.00 8 THR A O 15
ATOM 23712 N N . GLY A 1 9 ? -7.428 -21.818 -6.840 1.00 0.00 9 GLY A N 15
ATOM 23713 C CA . GLY A 1 9 ? -7.513 -20.600 -6.056 1.00 0.00 9 GLY A CA 15
ATOM 23714 C C . GLY A 1 9 ? -7.944 -19.407 -6.884 1.00 0.00 9 GLY A C 15
ATOM 23715 O O . GLY A 1 9 ? -7.176 -18.899 -7.701 1.00 0.00 9 GLY A O 15
ATOM 23719 N N . ASP A 1 10 ? -9.177 -18.958 -6.674 1.00 0.00 10 ASP A N 15
ATOM 23720 C CA . ASP A 1 10 ? -9.710 -17.816 -7.409 1.00 0.00 10 ASP A CA 15
ATOM 23721 C C . ASP A 1 10 ? -9.399 -16.511 -6.683 1.00 0.00 10 ASP A C 15
ATOM 23722 O O . ASP A 1 10 ? -9.301 -16.479 -5.456 1.00 0.00 10 ASP A O 15
ATOM 23731 N N . ALA A 1 11 ? -9.244 -15.436 -7.450 1.00 0.00 11 ALA A N 15
ATOM 23732 C CA . ALA A 1 11 ? -8.946 -14.128 -6.880 1.00 0.00 11 ALA A CA 15
ATOM 23733 C C . ALA A 1 11 ? -10.221 -13.323 -6.656 1.00 0.00 11 ALA A C 15
ATOM 23734 O O . ALA A 1 11 ? -10.413 -12.728 -5.596 1.00 0.00 11 ALA A O 15
ATOM 23741 N N . SER A 1 12 ? -11.089 -13.306 -7.662 1.00 0.00 12 SER A N 15
ATOM 23742 C CA . SER A 1 12 ? -12.345 -12.570 -7.577 1.00 0.00 12 SER A CA 15
ATOM 23743 C C . SER A 1 12 ? -13.069 -12.880 -6.270 1.00 0.00 12 SER A C 15
ATOM 23744 O O . SER A 1 12 ? -13.912 -12.108 -5.815 1.00 0.00 12 SER A O 15
ATOM 23752 N N . LYS A 1 13 ? -12.733 -14.018 -5.670 1.00 0.00 13 LYS A N 15
ATOM 23753 C CA . LYS A 1 13 ? -13.348 -14.432 -4.416 1.00 0.00 13 LYS A CA 15
ATOM 23754 C C . LYS A 1 13 ? -12.769 -13.650 -3.241 1.00 0.00 13 LYS A C 15
ATOM 23755 O O . LYS A 1 13 ? -13.491 -13.272 -2.318 1.00 0.00 13 LYS A O 15
ATOM 23774 N N . CYS A 1 14 ? -11.463 -13.410 -3.283 1.00 0.00 14 CYS A N 15
ATOM 23775 C CA . CYS A 1 14 ? -10.787 -12.671 -2.222 1.00 0.00 14 CYS A CA 15
ATOM 23776 C C . CYS A 1 14 ? -11.425 -11.300 -2.022 1.00 0.00 14 CYS A C 15
ATOM 23777 O O . CYS A 1 14 ? -12.094 -10.780 -2.915 1.00 0.00 14 CYS A O 15
ATOM 23785 N N . LEU A 1 15 ? -11.212 -10.720 -0.846 1.00 0.00 15 LEU A N 15
ATOM 23786 C CA . LEU A 1 15 ? -11.767 -9.409 -0.529 1.00 0.00 15 LEU A CA 15
ATOM 23787 C C . LEU A 1 15 ? -10.697 -8.491 0.054 1.00 0.00 15 LEU A C 15
ATOM 23788 O O . LEU A 1 15 ? -9.684 -8.956 0.575 1.00 0.00 15 LEU A O 15
ATOM 23804 N N . ALA A 1 16 ? -10.931 -7.186 -0.035 1.00 0.00 16 ALA A N 15
ATOM 23805 C CA . ALA A 1 16 ? -9.990 -6.204 0.488 1.00 0.00 16 ALA A CA 15
ATOM 23806 C C . ALA A 1 16 ? -10.701 -5.164 1.346 1.00 0.00 16 ALA A C 15
ATOM 23807 O O . ALA A 1 16 ? -11.464 -4.341 0.839 1.00 0.00 16 ALA A O 15
ATOM 23814 N N . THR A 1 17 ? -10.449 -5.206 2.651 1.00 0.00 17 THR A N 15
ATOM 23815 C CA . THR A 1 17 ? -11.067 -4.270 3.580 1.00 0.00 17 THR A CA 15
ATOM 23816 C C . THR A 1 17 ? -10.014 -3.530 4.397 1.00 0.00 17 THR A C 15
ATOM 23817 O O . THR A 1 17 ? -9.189 -4.147 5.069 1.00 0.00 17 THR A O 15
ATOM 23828 N N . GLY A 1 18 ? -10.049 -2.202 4.335 1.00 0.00 18 GLY A N 15
ATOM 23829 C CA . GLY A 1 18 ? -9.092 -1.400 5.074 1.00 0.00 18 GLY A CA 15
ATOM 23830 C C . GLY A 1 18 ? -9.093 0.052 4.638 1.00 0.00 18 GLY A C 15
ATOM 23831 O O . GLY A 1 18 ? -9.474 0.385 3.516 1.00 0.00 18 GLY A O 15
ATOM 23835 N N . PRO A 1 19 ? -8.659 0.945 5.540 1.00 0.00 19 PRO A N 15
ATOM 23836 C CA . PRO A 1 19 ? -8.603 2.384 5.266 1.00 0.00 19 PRO A CA 15
ATOM 23837 C C . PRO A 1 19 ? -7.522 2.738 4.250 1.00 0.00 19 PRO A C 15
ATOM 23838 O O . PRO A 1 19 ? -7.529 3.827 3.677 1.00 0.00 19 PRO A O 15
ATOM 23849 N N . GLY A 1 20 ? -6.594 1.812 4.032 1.00 0.00 20 GLY A N 15
ATOM 23850 C CA . GLY A 1 20 ? -5.520 2.047 3.085 1.00 0.00 20 GLY A CA 15
ATOM 23851 C C . GLY A 1 20 ? -6.000 2.029 1.647 1.00 0.00 20 GLY A C 15
ATOM 23852 O O . GLY A 1 20 ? -5.606 2.875 0.845 1.00 0.00 20 GLY A O 15
ATOM 23856 N N . ILE A 1 21 ? -6.852 1.064 1.322 1.00 0.00 21 ILE A N 15
ATOM 23857 C CA . ILE A 1 21 ? -7.387 0.940 -0.029 1.00 0.00 21 ILE A CA 15
ATOM 23858 C C . ILE A 1 21 ? -8.536 1.916 -0.258 1.00 0.00 21 ILE A C 15
ATOM 23859 O O . ILE A 1 21 ? -9.211 1.865 -1.284 1.00 0.00 21 ILE A O 15
ATOM 23875 N N . ALA A 1 22 ? -8.750 2.805 0.706 1.00 0.00 22 ALA A N 15
ATOM 23876 C CA . ALA A 1 22 ? -9.814 3.797 0.609 1.00 0.00 22 ALA A CA 15
ATOM 23877 C C . ALA A 1 22 ? -9.663 4.642 -0.651 1.00 0.00 22 ALA A C 15
ATOM 23878 O O . ALA A 1 22 ? -8.553 4.862 -1.133 1.00 0.00 22 ALA A O 15
ATOM 23885 N N . SER A 1 23 ? -10.788 5.113 -1.180 1.00 0.00 23 SER A N 15
ATOM 23886 C CA . SER A 1 23 ? -10.782 5.930 -2.387 1.00 0.00 23 SER A CA 15
ATOM 23887 C C . SER A 1 23 ? -9.792 7.084 -2.256 1.00 0.00 23 SER A C 15
ATOM 23888 O O . SER A 1 23 ? -9.133 7.467 -3.224 1.00 0.00 23 SER A O 15
ATOM 23896 N N . THR A 1 24 ? -9.691 7.635 -1.050 1.00 0.00 24 THR A N 15
ATOM 23897 C CA . THR A 1 24 ? -8.784 8.745 -0.791 1.00 0.00 24 THR A CA 15
ATOM 23898 C C . THR A 1 24 ? -8.142 8.621 0.586 1.00 0.00 24 THR A C 15
ATOM 23899 O O . THR A 1 24 ? -8.756 8.113 1.525 1.00 0.00 24 THR A O 15
ATOM 23910 N N . VAL A 1 25 ? -6.904 9.089 0.702 1.00 0.00 25 VAL A N 15
ATOM 23911 C CA . VAL A 1 25 ? -6.179 9.032 1.965 1.00 0.00 25 VAL A CA 15
ATOM 23912 C C . VAL A 1 25 ? -5.346 10.290 2.179 1.00 0.00 25 VAL A C 15
ATOM 23913 O O . VAL A 1 25 ? -5.105 11.055 1.244 1.00 0.00 25 VAL A O 15
ATOM 23926 N N . LYS A 1 26 ? -4.907 10.501 3.416 1.00 0.00 26 LYS A N 15
ATOM 23927 C CA . LYS A 1 26 ? -4.099 11.665 3.754 1.00 0.00 26 LYS A CA 15
ATOM 23928 C C . LYS A 1 26 ? -2.615 11.311 3.772 1.00 0.00 26 LYS A C 15
ATOM 23929 O O . LYS A 1 26 ? -2.220 10.276 4.309 1.00 0.00 26 LYS A O 15
ATOM 23948 N N . THR A 1 27 ? -1.796 12.178 3.184 1.00 0.00 27 THR A N 15
ATOM 23949 C CA . THR A 1 27 ? -0.357 11.956 3.134 1.00 0.00 27 THR A CA 15
ATOM 23950 C C . THR A 1 27 ? 0.235 11.869 4.535 1.00 0.00 27 THR A C 15
ATOM 23951 O O . THR A 1 27 ? -0.305 12.435 5.484 1.00 0.00 27 THR A O 15
ATOM 23962 N N . GLY A 1 28 ? 1.351 11.156 4.658 1.00 0.00 28 GLY A N 15
ATOM 23963 C CA . GLY A 1 28 ? 1.998 11.008 5.948 1.00 0.00 28 GLY A CA 15
ATOM 23964 C C . GLY A 1 28 ? 1.340 9.948 6.810 1.00 0.00 28 GLY A C 15
ATOM 23965 O O . GLY A 1 28 ? 2.019 9.205 7.516 1.00 0.00 28 GLY A O 15
ATOM 23969 N N . GLU A 1 29 ? 0.013 9.880 6.751 1.00 0.00 29 GLU A N 15
ATOM 23970 C CA . GLU A 1 29 ? -0.736 8.905 7.535 1.00 0.00 29 GLU A CA 15
ATOM 23971 C C . GLU A 1 29 ? -0.380 7.482 7.115 1.00 0.00 29 GLU A C 15
ATOM 23972 O O . GLU A 1 29 ? -0.240 7.191 5.928 1.00 0.00 29 GLU A O 15
ATOM 23984 N N . GLU A 1 30 ? -0.236 6.599 8.099 1.00 0.00 30 GLU A N 15
ATOM 23985 C CA . GLU A 1 30 ? 0.105 5.207 7.832 1.00 0.00 30 GLU A CA 15
ATOM 23986 C C . GLU A 1 30 ? -1.140 4.326 7.871 1.00 0.00 30 GLU A C 15
ATOM 23987 O O . GLU A 1 30 ? -1.698 4.066 8.936 1.00 0.00 30 GLU A O 15
ATOM 23999 N N . VAL A 1 31 ? -1.570 3.868 6.699 1.00 0.00 31 VAL A N 15
ATOM 24000 C CA . VAL A 1 31 ? -2.749 3.016 6.597 1.00 0.00 31 VAL A CA 15
ATOM 24001 C C . VAL A 1 31 ? -2.359 1.543 6.561 1.00 0.00 31 VAL A C 15
ATOM 24002 O O . VAL A 1 31 ? -1.198 1.202 6.342 1.00 0.00 31 VAL A O 15
ATOM 24015 N N . GLY A 1 32 ? -3.340 0.671 6.777 1.00 0.00 32 GLY A N 15
ATOM 24016 C CA . GLY A 1 32 ? -3.080 -0.756 6.764 1.00 0.00 32 GLY A CA 15
ATOM 24017 C C . GLY A 1 32 ? -4.336 -1.573 6.525 1.00 0.00 32 GLY A C 15
ATOM 24018 O O . GLY A 1 32 ? -5.213 -1.643 7.387 1.00 0.00 32 GLY A O 15
ATOM 24022 N N . PHE A 1 33 ? -4.424 -2.189 5.351 1.00 0.00 33 PHE A N 15
ATOM 24023 C CA . PHE A 1 33 ? -5.582 -3.002 5.000 1.00 0.00 33 PHE A CA 15
ATOM 24024 C C . PHE A 1 33 ? -5.216 -4.482 4.961 1.00 0.00 33 PHE A C 15
ATOM 24025 O O . PHE A 1 33 ? -4.062 -4.843 4.728 1.00 0.00 33 PHE A O 15
ATOM 24042 N N . VAL A 1 34 ? -6.208 -5.338 5.189 1.00 0.00 34 VAL A N 15
ATOM 24043 C CA . VAL A 1 34 ? -5.991 -6.780 5.180 1.00 0.00 34 VAL A CA 15
ATOM 24044 C C . VAL A 1 34 ? -6.881 -7.462 4.146 1.00 0.00 34 VAL A C 15
ATOM 24045 O O . VAL A 1 34 ? -8.037 -7.083 3.960 1.00 0.00 34 VAL A O 15
ATOM 24058 N N . VAL A 1 35 ? -6.332 -8.471 3.476 1.00 0.00 35 VAL A N 15
ATOM 24059 C CA . VAL A 1 35 ? -7.076 -9.207 2.461 1.00 0.00 35 VAL A CA 15
ATOM 24060 C C . VAL A 1 35 ? -7.744 -10.442 3.057 1.00 0.00 35 VAL A C 15
ATOM 24061 O O . VAL A 1 35 ? -7.069 -11.376 3.493 1.00 0.00 35 VAL A O 15
ATOM 24074 N N . ASP A 1 36 ? -9.071 -10.440 3.072 1.00 0.00 36 ASP A N 15
ATOM 24075 C CA . ASP A 1 36 ? -9.831 -11.560 3.614 1.00 0.00 36 ASP A CA 15
ATOM 24076 C C . ASP A 1 36 ? -10.327 -12.472 2.495 1.00 0.00 36 ASP A C 15
ATOM 24077 O O . ASP A 1 36 ? -10.850 -12.003 1.485 1.00 0.00 36 ASP A O 15
ATOM 24086 N N . ALA A 1 37 ? -10.158 -13.777 2.684 1.00 0.00 37 ALA A N 15
ATOM 24087 C CA . ALA A 1 37 ? -10.590 -14.754 1.691 1.00 0.00 37 ALA A CA 15
ATOM 24088 C C . ALA A 1 37 ? -11.580 -15.746 2.292 1.00 0.00 37 ALA A C 15
ATOM 24089 O O . ALA A 1 37 ? -11.309 -16.362 3.324 1.00 0.00 37 ALA A O 15
ATOM 24096 N N . LYS A 1 38 ? -12.728 -15.897 1.641 1.00 0.00 38 LYS A N 15
ATOM 24097 C CA . LYS A 1 38 ? -13.759 -16.815 2.109 1.00 0.00 38 LYS A CA 15
ATOM 24098 C C . LYS A 1 38 ? -13.640 -18.168 1.414 1.00 0.00 38 LYS A C 15
ATOM 24099 O O . LYS A 1 38 ? -13.425 -19.193 2.060 1.00 0.00 38 LYS A O 15
ATOM 24118 N N . THR A 1 39 ? -13.781 -18.162 0.092 1.00 0.00 39 THR A N 15
ATOM 24119 C CA . THR A 1 39 ? -13.689 -19.388 -0.691 1.00 0.00 39 THR A CA 15
ATOM 24120 C C . THR A 1 39 ? -12.544 -19.314 -1.696 1.00 0.00 39 THR A C 15
ATOM 24121 O O . THR A 1 39 ? -12.332 -20.240 -2.478 1.00 0.00 39 THR A O 15
ATOM 24132 N N . ALA A 1 40 ? -11.810 -18.207 -1.669 1.00 0.00 40 ALA A N 15
ATOM 24133 C CA . ALA A 1 40 ? -10.686 -18.014 -2.576 1.00 0.00 40 ALA A CA 15
ATOM 24134 C C . ALA A 1 40 ? -9.845 -19.282 -2.687 1.00 0.00 40 ALA A C 15
ATOM 24135 O O . ALA A 1 40 ? -9.477 -19.700 -3.783 1.00 0.00 40 ALA A O 15
ATOM 24142 N N . GLY A 1 41 ? -9.546 -19.890 -1.543 1.00 0.00 41 GLY A N 15
ATOM 24143 C CA . GLY A 1 41 ? -8.751 -21.103 -1.534 1.00 0.00 41 GLY A CA 15
ATOM 24144 C C . GLY A 1 41 ? -7.295 -20.839 -1.206 1.00 0.00 41 GLY A C 15
ATOM 24145 O O . GLY A 1 41 ? -6.982 -20.179 -0.214 1.00 0.00 41 GLY A O 15
ATOM 24149 N N . LYS A 1 42 ? -6.399 -21.359 -2.039 1.00 0.00 42 LYS A N 15
ATOM 24150 C CA . LYS A 1 42 ? -4.967 -21.177 -1.834 1.00 0.00 42 LYS A CA 15
ATOM 24151 C C . LYS A 1 42 ? -4.421 -20.079 -2.742 1.00 0.00 42 LYS A C 15
ATOM 24152 O O . LYS A 1 42 ? -4.948 -19.840 -3.827 1.00 0.00 42 LYS A O 15
ATOM 24171 N N . GLY A 1 43 ? -3.361 -19.416 -2.290 1.00 0.00 43 GLY A N 15
ATOM 24172 C CA . GLY A 1 43 ? -2.761 -18.353 -3.076 1.00 0.00 43 GLY A CA 15
ATOM 24173 C C . GLY A 1 43 ? -1.952 -17.392 -2.229 1.00 0.00 43 GLY A C 15
ATOM 24174 O O . GLY A 1 43 ? -2.137 -17.316 -1.013 1.00 0.00 43 GLY A O 15
ATOM 24178 N N . LYS A 1 44 ? -1.050 -16.656 -2.869 1.00 0.00 44 LYS A N 15
ATOM 24179 C CA . LYS A 1 44 ? -0.208 -15.695 -2.167 1.00 0.00 44 LYS A CA 15
ATOM 24180 C C . LYS A 1 44 ? -0.709 -14.271 -2.386 1.00 0.00 44 LYS A C 15
ATOM 24181 O O . LYS A 1 44 ? -1.037 -13.884 -3.508 1.00 0.00 44 LYS A O 15
ATOM 24200 N N . VAL A 1 45 ? -0.762 -13.494 -1.309 1.00 0.00 45 VAL A N 15
ATOM 24201 C CA . VAL A 1 45 ? -1.220 -12.113 -1.384 1.00 0.00 45 VAL A CA 15
ATOM 24202 C C . VAL A 1 45 ? -0.044 -11.144 -1.397 1.00 0.00 45 VAL A C 15
ATOM 24203 O O . VAL A 1 45 ? 0.543 -10.846 -0.356 1.00 0.00 45 VAL A O 15
ATOM 24216 N N . THR A 1 46 ? 0.299 -10.652 -2.584 1.00 0.00 46 THR A N 15
ATOM 24217 C CA . THR A 1 46 ? 1.407 -9.717 -2.734 1.00 0.00 46 THR A CA 15
ATOM 24218 C C . THR A 1 46 ? 0.903 -8.316 -3.061 1.00 0.00 46 THR A C 15
ATOM 24219 O O . THR A 1 46 ? -0.060 -8.152 -3.811 1.00 0.00 46 THR A O 15
ATOM 24230 N N . CYS A 1 47 ? 1.558 -7.309 -2.494 1.00 0.00 47 CYS A N 15
ATOM 24231 C CA . CYS A 1 47 ? 1.177 -5.921 -2.726 1.00 0.00 47 CYS A CA 15
ATOM 24232 C C . CYS A 1 47 ? 2.346 -5.123 -3.293 1.00 0.00 47 CYS A C 15
ATOM 24233 O O . CYS A 1 47 ? 3.507 -5.398 -2.987 1.00 0.00 47 CYS A O 15
ATOM 24241 N N . THR A 1 48 ? 2.033 -4.131 -4.122 1.00 0.00 48 THR A N 15
ATOM 24242 C CA . THR A 1 48 ? 3.058 -3.295 -4.734 1.00 0.00 48 THR A CA 15
ATOM 24243 C C . THR A 1 48 ? 2.588 -1.849 -4.851 1.00 0.00 48 THR A C 15
ATOM 24244 O O . THR A 1 48 ? 1.768 -1.520 -5.708 1.00 0.00 48 THR A O 15
ATOM 24255 N N . VAL A 1 49 ? 3.116 -0.989 -3.986 1.00 0.00 49 VAL A N 15
ATOM 24256 C CA . VAL A 1 49 ? 2.752 0.424 -3.995 1.00 0.00 49 VAL A CA 15
ATOM 24257 C C . VAL A 1 49 ? 3.490 1.175 -5.097 1.00 0.00 49 VAL A C 15
ATOM 24258 O O . VAL A 1 49 ? 4.718 1.253 -5.096 1.00 0.00 49 VAL A O 15
ATOM 24271 N N . LEU A 1 50 ? 2.731 1.726 -6.038 1.00 0.00 50 LEU A N 15
ATOM 24272 C CA . LEU A 1 50 ? 3.312 2.473 -7.149 1.00 0.00 50 LEU A CA 15
ATOM 24273 C C . LEU A 1 50 ? 3.160 3.975 -6.934 1.00 0.00 50 LEU A C 15
ATOM 24274 O O . LEU A 1 50 ? 2.049 4.505 -6.941 1.00 0.00 50 LEU A O 15
ATOM 24290 N N . THR A 1 51 ? 4.285 4.657 -6.744 1.00 0.00 51 THR A N 15
ATOM 24291 C CA . THR A 1 51 ? 4.278 6.098 -6.528 1.00 0.00 51 THR A CA 15
ATOM 24292 C C . THR A 1 51 ? 3.903 6.844 -7.803 1.00 0.00 51 THR A C 15
ATOM 24293 O O . THR A 1 51 ? 4.158 6.385 -8.917 1.00 0.00 51 THR A O 15
ATOM 24304 N N . PRO A 1 52 ? 3.283 8.022 -7.642 1.00 0.00 52 PRO A N 15
ATOM 24305 C CA . PRO A 1 52 ? 2.861 8.857 -8.771 1.00 0.00 52 PRO A CA 15
ATOM 24306 C C . PRO A 1 52 ? 4.044 9.470 -9.511 1.00 0.00 52 PRO A C 15
ATOM 24307 O O . PRO A 1 52 ? 3.865 10.238 -10.457 1.00 0.00 52 PRO A O 15
ATOM 24318 N N . ASP A 1 53 ? 5.251 9.126 -9.078 1.00 0.00 53 ASP A N 15
ATOM 24319 C CA . ASP A 1 53 ? 6.464 9.642 -9.701 1.00 0.00 53 ASP A CA 15
ATOM 24320 C C . ASP A 1 53 ? 6.918 8.735 -10.840 1.00 0.00 53 ASP A C 15
ATOM 24321 O O . ASP A 1 53 ? 7.651 9.160 -11.732 1.00 0.00 53 ASP A O 15
ATOM 24330 N N . GLY A 1 54 ? 6.477 7.480 -10.801 1.00 0.00 54 GLY A N 15
ATOM 24331 C CA . GLY A 1 54 ? 6.850 6.532 -11.835 1.00 0.00 54 GLY A CA 15
ATOM 24332 C C . GLY A 1 54 ? 7.660 5.371 -11.292 1.00 0.00 54 GLY A C 15
ATOM 24333 O O . GLY A 1 54 ? 8.244 4.600 -12.054 1.00 0.00 54 GLY A O 15
ATOM 24337 N N . THR A 1 55 ? 7.697 5.245 -9.969 1.00 0.00 55 THR A N 15
ATOM 24338 C CA . THR A 1 55 ? 8.443 4.172 -9.324 1.00 0.00 55 THR A CA 15
ATOM 24339 C C . THR A 1 55 ? 7.602 3.480 -8.257 1.00 0.00 55 THR A C 15
ATOM 24340 O O . THR A 1 55 ? 6.566 3.999 -7.840 1.00 0.00 55 THR A O 15
ATOM 24351 N N . GLU A 1 56 ? 8.054 2.310 -7.819 1.00 0.00 56 GLU A N 15
ATOM 24352 C CA . GLU A 1 56 ? 7.340 1.549 -6.801 1.00 0.00 56 GLU A CA 15
ATOM 24353 C C . GLU A 1 56 ? 8.109 1.550 -5.482 1.00 0.00 56 GLU A C 15
ATOM 24354 O O . GLU A 1 56 ? 9.301 1.852 -5.447 1.00 0.00 56 GLU A O 15
ATOM 24366 N N . ALA A 1 57 ? 7.416 1.213 -4.399 1.00 0.00 57 ALA A N 15
ATOM 24367 C CA . ALA A 1 57 ? 8.033 1.174 -3.080 1.00 0.00 57 ALA A CA 15
ATOM 24368 C C . ALA A 1 57 ? 7.844 -0.190 -2.425 1.00 0.00 57 ALA A C 15
ATOM 24369 O O . ALA A 1 57 ? 7.295 -1.108 -3.032 1.00 0.00 57 ALA A O 15
ATOM 24376 N N . GLU A 1 58 ? 8.306 -0.314 -1.184 1.00 0.00 58 GLU A N 15
ATOM 24377 C CA . GLU A 1 58 ? 8.188 -1.569 -0.449 1.00 0.00 58 GLU A CA 15
ATOM 24378 C C . GLU A 1 58 ? 7.028 -1.513 0.540 1.00 0.00 58 GLU A C 15
ATOM 24379 O O . GLU A 1 58 ? 6.877 -0.544 1.282 1.00 0.00 58 GLU A O 15
ATOM 24391 N N . ALA A 1 59 ? 6.209 -2.561 0.543 1.00 0.00 59 ALA A N 15
ATOM 24392 C CA . ALA A 1 59 ? 5.063 -2.633 1.440 1.00 0.00 59 ALA A CA 15
ATOM 24393 C C . ALA A 1 59 ? 5.209 -3.787 2.426 1.00 0.00 59 ALA A C 15
ATOM 24394 O O . ALA A 1 59 ? 5.606 -4.891 2.049 1.00 0.00 59 ALA A O 15
ATOM 24401 N N . ASP A 1 60 ? 4.887 -3.526 3.687 1.00 0.00 60 ASP A N 15
ATOM 24402 C CA . ASP A 1 60 ? 4.983 -4.545 4.727 1.00 0.00 60 ASP A CA 15
ATOM 24403 C C . ASP A 1 60 ? 3.844 -5.553 4.606 1.00 0.00 60 ASP A C 15
ATOM 24404 O O . ASP A 1 60 ? 2.671 -5.197 4.716 1.00 0.00 60 ASP A O 15
ATOM 24413 N N . VAL A 1 61 ? 4.199 -6.814 4.377 1.00 0.00 61 VAL A N 15
ATOM 24414 C CA . VAL A 1 61 ? 3.208 -7.875 4.241 1.00 0.00 61 VAL A CA 15
ATOM 24415 C C . VAL A 1 61 ? 3.363 -8.916 5.343 1.00 0.00 61 VAL A C 15
ATOM 24416 O O . VAL A 1 61 ? 4.471 -9.369 5.631 1.00 0.00 61 VAL A O 15
ATOM 24429 N N . ILE A 1 62 ? 2.246 -9.292 5.954 1.00 0.00 62 ILE A N 15
ATOM 24430 C CA . ILE A 1 62 ? 2.257 -10.283 7.024 1.00 0.00 62 ILE A CA 15
ATOM 24431 C C . ILE A 1 62 ? 1.132 -11.297 6.846 1.00 0.00 62 ILE A C 15
ATOM 24432 O O . ILE A 1 62 ? -0.011 -10.929 6.577 1.00 0.00 62 ILE A O 15
ATOM 24448 N N . GLU A 1 63 ? 1.464 -12.575 7.002 1.00 0.00 63 GLU A N 15
ATOM 24449 C CA . GLU A 1 63 ? 0.480 -13.642 6.860 1.00 0.00 63 GLU A CA 15
ATOM 24450 C C . GLU A 1 63 ? -0.167 -13.967 8.203 1.00 0.00 63 GLU A C 15
ATOM 24451 O O . GLU A 1 63 ? 0.439 -13.783 9.256 1.00 0.00 63 GLU A O 15
ATOM 24463 N N . ASN A 1 64 ? -1.404 -14.453 8.155 1.00 0.00 64 ASN A N 15
ATOM 24464 C CA . ASN A 1 64 ? -2.134 -14.805 9.367 1.00 0.00 64 ASN A CA 15
ATOM 24465 C C . ASN A 1 64 ? -2.695 -16.220 9.274 1.00 0.00 64 ASN A C 15
ATOM 24466 O O . ASN A 1 64 ? -2.911 -16.741 8.180 1.00 0.00 64 ASN A O 15
ATOM 24477 N N . GLU A 1 65 ? -2.927 -16.836 10.428 1.00 0.00 65 GLU A N 15
ATOM 24478 C CA . GLU A 1 65 ? -3.462 -18.192 10.476 1.00 0.00 65 GLU A CA 15
ATOM 24479 C C . GLU A 1 65 ? -4.841 -18.257 9.826 1.00 0.00 65 GLU A C 15
ATOM 24480 O O . GLU A 1 65 ? -5.329 -19.334 9.487 1.00 0.00 65 GLU A O 15
ATOM 24492 N N . ASP A 1 66 ? -5.462 -17.094 9.656 1.00 0.00 66 ASP A N 15
ATOM 24493 C CA . ASP A 1 66 ? -6.785 -17.017 9.046 1.00 0.00 66 ASP A CA 15
ATOM 24494 C C . ASP A 1 66 ? -6.676 -16.847 7.533 1.00 0.00 66 ASP A C 15
ATOM 24495 O O . ASP A 1 66 ? -7.530 -16.222 6.906 1.00 0.00 66 ASP A O 15
ATOM 24504 N N . GLY A 1 67 ? -5.618 -17.407 6.955 1.00 0.00 67 GLY A N 15
ATOM 24505 C CA . GLY A 1 67 ? -5.417 -17.305 5.520 1.00 0.00 67 GLY A CA 15
ATOM 24506 C C . GLY A 1 67 ? -5.538 -15.880 5.018 1.00 0.00 67 GLY A C 15
ATOM 24507 O O . GLY A 1 67 ? -5.909 -15.648 3.868 1.00 0.00 67 GLY A O 15
ATOM 24511 N N . THR A 1 68 ? -5.225 -14.921 5.884 1.00 0.00 68 THR A N 15
ATOM 24512 C CA . THR A 1 68 ? -5.303 -13.510 5.524 1.00 0.00 68 THR A CA 15
ATOM 24513 C C . THR A 1 68 ? -3.916 -12.881 5.462 1.00 0.00 68 THR A C 15
ATOM 24514 O O . THR A 1 68 ? -2.944 -13.451 5.956 1.00 0.00 68 THR A O 15
ATOM 24525 N N . TYR A 1 69 ? -3.833 -11.703 4.853 1.00 0.00 69 TYR A N 15
ATOM 24526 C CA . TYR A 1 69 ? -2.563 -10.998 4.726 1.00 0.00 69 TYR A CA 15
ATOM 24527 C C . TYR A 1 69 ? -2.741 -9.504 4.986 1.00 0.00 69 TYR A C 15
ATOM 24528 O O . TYR A 1 69 ? -3.505 -8.829 4.295 1.00 0.00 69 TYR A O 15
ATOM 24546 N N . ASP A 1 70 ? -2.032 -8.996 5.987 1.00 0.00 70 ASP A N 15
ATOM 24547 C CA . ASP A 1 70 ? -2.108 -7.584 6.339 1.00 0.00 70 ASP A CA 15
ATOM 24548 C C . ASP A 1 70 ? -1.037 -6.782 5.607 1.00 0.00 70 ASP A C 15
ATOM 24549 O O . ASP A 1 70 ? 0.133 -7.166 5.585 1.00 0.00 70 ASP A O 15
ATOM 24558 N N . ILE A 1 71 ? -1.445 -5.668 5.008 1.00 0.00 71 ILE A N 15
ATOM 24559 C CA . ILE A 1 71 ? -0.520 -4.813 4.275 1.00 0.00 71 ILE A CA 15
ATOM 24560 C C . ILE A 1 71 ? -0.634 -3.363 4.731 1.00 0.00 71 ILE A C 15
ATOM 24561 O O . ILE A 1 71 ? -1.723 -2.883 5.044 1.00 0.00 71 ILE A O 15
ATOM 24577 N N . PHE A 1 72 ? 0.499 -2.668 4.764 1.00 0.00 72 PHE A N 15
ATOM 24578 C CA . PHE A 1 72 ? 0.527 -1.271 5.180 1.00 0.00 72 PHE A CA 15
ATOM 24579 C C . PHE A 1 72 ? 1.448 -0.453 4.279 1.00 0.00 72 PHE A C 15
ATOM 24580 O O . PHE A 1 72 ? 2.415 -0.976 3.724 1.00 0.00 72 PHE A O 15
ATOM 24597 N N . TYR A 1 73 ? 1.142 0.832 4.140 1.00 0.00 73 TYR A N 15
ATOM 24598 C CA . TYR A 1 73 ? 1.939 1.722 3.306 1.00 0.00 73 TYR A CA 15
ATOM 24599 C C . TYR A 1 73 ? 1.715 3.181 3.694 1.00 0.00 73 TYR A C 15
ATOM 24600 O O . TYR A 1 73 ? 0.742 3.512 4.374 1.00 0.00 73 TYR A O 15
ATOM 24618 N N . THR A 1 74 ? 2.621 4.049 3.257 1.00 0.00 74 THR A N 15
ATOM 24619 C CA . THR A 1 74 ? 2.523 5.471 3.558 1.00 0.00 74 THR A CA 15
ATOM 24620 C C . THR A 1 74 ? 2.709 6.313 2.301 1.00 0.00 74 THR A C 15
ATOM 24621 O O . THR A 1 74 ? 3.432 5.925 1.383 1.00 0.00 74 THR A O 15
ATOM 24632 N N . ALA A 1 75 ? 2.052 7.467 2.264 1.00 0.00 75 ALA A N 15
ATOM 24633 C CA . ALA A 1 75 ? 2.147 8.366 1.120 1.00 0.00 75 ALA A CA 15
ATOM 24634 C C . ALA A 1 75 ? 2.732 9.714 1.528 1.00 0.00 75 ALA A C 15
ATOM 24635 O O . ALA A 1 75 ? 1.999 10.642 1.869 1.00 0.00 75 ALA A O 15
ATOM 24642 N N . ALA A 1 76 ? 4.057 9.814 1.490 1.00 0.00 76 ALA A N 15
ATOM 24643 C CA . ALA A 1 76 ? 4.740 11.049 1.853 1.00 0.00 76 ALA A CA 15
ATOM 24644 C C . ALA A 1 76 ? 4.252 12.217 1.003 1.00 0.00 76 ALA A C 15
ATOM 24645 O O . ALA A 1 76 ? 3.746 13.210 1.526 1.00 0.00 76 ALA A O 15
ATOM 24652 N N . LYS A 1 77 ? 4.409 12.092 -0.310 1.00 0.00 77 LYS A N 15
ATOM 24653 C CA . LYS A 1 77 ? 3.985 13.138 -1.234 1.00 0.00 77 LYS A CA 15
ATOM 24654 C C . LYS A 1 77 ? 2.617 12.817 -1.827 1.00 0.00 77 LYS A C 15
ATOM 24655 O O . LYS A 1 77 ? 2.254 11.656 -2.019 1.00 0.00 77 LYS A O 15
ATOM 24674 N N . PRO A 1 78 ? 1.840 13.868 -2.127 1.00 0.00 78 PRO A N 15
ATOM 24675 C CA . PRO A 1 78 ? 0.500 13.723 -2.705 1.00 0.00 78 PRO A CA 15
ATOM 24676 C C . PRO A 1 78 ? 0.541 13.219 -4.143 1.00 0.00 78 PRO A C 15
ATOM 24677 O O . PRO A 1 78 ? 1.576 13.283 -4.805 1.00 0.00 78 PRO A O 15
ATOM 24688 N N . GLY A 1 79 ? -0.593 12.716 -4.622 1.00 0.00 79 GLY A N 15
ATOM 24689 C CA . GLY A 1 79 ? -0.665 12.208 -5.979 1.00 0.00 79 GLY A CA 15
ATOM 24690 C C . GLY A 1 79 ? -1.620 11.039 -6.111 1.00 0.00 79 GLY A C 15
ATOM 24691 O O . GLY A 1 79 ? -2.501 10.848 -5.271 1.00 0.00 79 GLY A O 15
ATOM 24695 N N . THR A 1 80 ? -1.449 10.253 -7.170 1.00 0.00 80 THR A N 15
ATOM 24696 C CA . THR A 1 80 ? -2.304 9.098 -7.410 1.00 0.00 80 THR A CA 15
ATOM 24697 C C . THR A 1 80 ? -1.507 7.800 -7.342 1.00 0.00 80 THR A C 15
ATOM 24698 O O . THR A 1 80 ? -0.897 7.382 -8.325 1.00 0.00 80 THR A O 15
ATOM 24709 N N . TYR A 1 81 ? -1.518 7.166 -6.174 1.00 0.00 81 TYR A N 15
ATOM 24710 C CA . TYR A 1 81 ? -0.795 5.916 -5.977 1.00 0.00 81 TYR A CA 15
ATOM 24711 C C . TYR A 1 81 ? -1.583 4.735 -6.538 1.00 0.00 81 TYR A C 15
ATOM 24712 O O . TYR A 1 81 ? -2.814 4.725 -6.508 1.00 0.00 81 TYR A O 15
ATOM 24730 N N . VAL A 1 82 ? -0.864 3.742 -7.050 1.00 0.00 82 VAL A N 15
ATOM 24731 C CA . VAL A 1 82 ? -1.493 2.555 -7.617 1.00 0.00 82 VAL A CA 15
ATOM 24732 C C . VAL A 1 82 ? -0.980 1.287 -6.945 1.00 0.00 82 VAL A C 15
ATOM 24733 O O . VAL A 1 82 ? 0.184 0.917 -7.104 1.00 0.00 82 VAL A O 15
ATOM 24746 N N . ILE A 1 83 ? -1.854 0.623 -6.196 1.00 0.00 83 ILE A N 15
ATOM 24747 C CA . ILE A 1 83 ? -1.488 -0.605 -5.503 1.00 0.00 83 ILE A CA 15
ATOM 24748 C C . ILE A 1 83 ? -1.965 -1.833 -6.271 1.00 0.00 83 ILE A C 15
ATOM 24749 O O . ILE A 1 83 ? -3.157 -1.987 -6.538 1.00 0.00 83 ILE A O 15
ATOM 24765 N N . TYR A 1 84 ? -1.026 -2.703 -6.623 1.00 0.00 84 TYR A N 15
ATOM 24766 C CA . TYR A 1 84 ? -1.350 -3.919 -7.362 1.00 0.00 84 TYR A CA 15
ATOM 24767 C C . TYR A 1 84 ? -1.513 -5.105 -6.415 1.00 0.00 84 TYR A C 15
ATOM 24768 O O . TYR A 1 84 ? -0.555 -5.540 -5.775 1.00 0.00 84 TYR A O 15
ATOM 24786 N N . VAL A 1 85 ? -2.733 -5.624 -6.334 1.00 0.00 85 VAL A N 15
ATOM 24787 C CA . VAL A 1 85 ? -3.024 -6.760 -5.468 1.00 0.00 85 VAL A CA 15
ATOM 24788 C C . VAL A 1 85 ? -3.201 -8.039 -6.280 1.00 0.00 85 VAL A C 15
ATOM 24789 O O . VAL A 1 85 ? -3.923 -8.059 -7.277 1.00 0.00 85 VAL A O 15
ATOM 24802 N N . ARG A 1 86 ? -2.535 -9.105 -5.847 1.00 0.00 86 ARG A N 15
ATOM 24803 C CA . ARG A 1 86 ? -2.617 -10.388 -6.534 1.00 0.00 86 ARG A CA 15
ATOM 24804 C C . ARG A 1 86 ? -2.790 -11.529 -5.536 1.00 0.00 86 ARG A C 15
ATOM 24805 O O . ARG A 1 86 ? -2.256 -11.484 -4.428 1.00 0.00 86 ARG A O 15
ATOM 24826 N N . PHE A 1 87 ? -3.541 -12.550 -5.936 1.00 0.00 87 PHE A N 15
ATOM 24827 C CA . PHE A 1 87 ? -3.786 -13.702 -5.077 1.00 0.00 87 PHE A CA 15
ATOM 24828 C C . PHE A 1 87 ? -3.551 -15.006 -5.835 1.00 0.00 87 PHE A C 15
ATOM 24829 O O . PHE A 1 87 ? -4.290 -15.340 -6.759 1.00 0.00 87 PHE A O 15
ATOM 24846 N N . GLY A 1 88 ? -2.515 -15.737 -5.435 1.00 0.00 88 GLY A N 15
ATOM 24847 C CA . GLY A 1 88 ? -2.201 -16.996 -6.088 1.00 0.00 88 GLY A CA 15
ATOM 24848 C C . GLY A 1 88 ? -1.734 -16.807 -7.517 1.00 0.00 88 GLY A C 15
ATOM 24849 O O . GLY A 1 88 ? -1.617 -17.771 -8.272 1.00 0.00 88 GLY A O 15
ATOM 24853 N N . GLY A 1 89 ? -1.469 -15.558 -7.893 1.00 0.00 89 GLY A N 15
ATOM 24854 C CA . GLY A 1 89 ? -1.018 -15.269 -9.241 1.00 0.00 89 GLY A CA 15
ATOM 24855 C C . GLY A 1 89 ? -2.147 -14.808 -10.142 1.00 0.00 89 GLY A C 15
ATOM 24856 O O . GLY A 1 89 ? -2.081 -14.967 -11.362 1.00 0.00 89 GLY A O 15
ATOM 24860 N N . VAL A 1 90 ? -3.185 -14.235 -9.542 1.00 0.00 90 VAL A N 15
ATOM 24861 C CA . VAL A 1 90 ? -4.332 -13.748 -10.299 1.00 0.00 90 VAL A CA 15
ATOM 24862 C C . VAL A 1 90 ? -4.818 -12.408 -9.761 1.00 0.00 90 VAL A C 15
ATOM 24863 O O . VAL A 1 90 ? -5.407 -12.336 -8.682 1.00 0.00 90 VAL A O 15
ATOM 24876 N N . ASP A 1 91 ? -4.567 -11.346 -10.519 1.00 0.00 91 ASP A N 15
ATOM 24877 C CA . ASP A 1 91 ? -4.980 -10.006 -10.119 1.00 0.00 91 ASP A CA 15
ATOM 24878 C C . ASP A 1 91 ? -6.491 -9.940 -9.921 1.00 0.00 91 ASP A C 15
ATOM 24879 O O . ASP A 1 91 ? -7.260 -10.251 -10.832 1.00 0.00 91 ASP A O 15
ATOM 24888 N N . ILE A 1 92 ? -6.909 -9.533 -8.728 1.00 0.00 92 ILE A N 15
ATOM 24889 C CA . ILE A 1 92 ? -8.328 -9.426 -8.411 1.00 0.00 92 ILE A CA 15
ATOM 24890 C C . ILE A 1 92 ? -9.034 -8.471 -9.367 1.00 0.00 92 ILE A C 15
ATOM 24891 O O . ILE A 1 92 ? -8.416 -7.606 -9.989 1.00 0.00 92 ILE A O 15
ATOM 24907 N N . PRO A 1 93 ? -10.361 -8.628 -9.488 1.00 0.00 93 PRO A N 15
ATOM 24908 C CA . PRO A 1 93 ? -11.181 -7.787 -10.366 1.00 0.00 93 PRO A CA 15
ATOM 24909 C C . PRO A 1 93 ? -11.298 -6.356 -9.852 1.00 0.00 93 PRO A C 15
ATOM 24910 O O . PRO A 1 93 ? -11.999 -5.532 -10.439 1.00 0.00 93 PRO A O 15
ATOM 24921 N N . ASN A 1 94 ? -10.607 -6.067 -8.754 1.00 0.00 94 ASN A N 15
ATOM 24922 C CA . ASN A 1 94 ? -10.635 -4.735 -8.162 1.00 0.00 94 ASN A CA 15
ATOM 24923 C C . ASN A 1 94 ? -9.336 -3.986 -8.446 1.00 0.00 94 ASN A C 15
ATOM 24924 O O . ASN A 1 94 ? -9.229 -2.788 -8.188 1.00 0.00 94 ASN A O 15
ATOM 24935 N N . SER A 1 95 ? -8.351 -4.702 -8.980 1.00 0.00 95 SER A N 15
ATOM 24936 C CA . SER A 1 95 ? -7.058 -4.107 -9.296 1.00 0.00 95 SER A CA 15
ATOM 24937 C C . SER A 1 95 ? -7.071 -3.492 -10.692 1.00 0.00 95 SER A C 15
ATOM 24938 O O . SER A 1 95 ? -7.772 -3.950 -11.594 1.00 0.00 95 SER A O 15
ATOM 24946 N N . PRO A 1 96 ? -6.274 -2.428 -10.875 1.00 0.00 96 PRO A N 15
ATOM 24947 C CA . PRO A 1 96 ? -5.435 -1.874 -9.809 1.00 0.00 96 PRO A CA 15
ATOM 24948 C C . PRO A 1 96 ? -6.257 -1.194 -8.718 1.00 0.00 96 PRO A C 15
ATOM 24949 O O . PRO A 1 96 ? -7.487 -1.215 -8.751 1.00 0.00 96 PRO A O 15
ATOM 24960 N N . PHE A 1 97 ? -5.568 -0.594 -7.754 1.00 0.00 97 PHE A N 15
ATOM 24961 C CA . PHE A 1 97 ? -6.234 0.093 -6.652 1.00 0.00 97 PHE A CA 15
ATOM 24962 C C . PHE A 1 97 ? -5.928 1.587 -6.678 1.00 0.00 97 PHE A C 15
ATOM 24963 O O . PHE A 1 97 ? -4.852 2.020 -6.266 1.00 0.00 97 PHE A O 15
ATOM 24980 N N . THR A 1 98 ? -6.884 2.373 -7.165 1.00 0.00 98 THR A N 15
ATOM 24981 C CA . THR A 1 98 ? -6.717 3.819 -7.247 1.00 0.00 98 THR A CA 15
ATOM 24982 C C . THR A 1 98 ? -6.753 4.455 -5.862 1.00 0.00 98 THR A C 15
ATOM 24983 O O . THR A 1 98 ? -7.790 4.468 -5.200 1.00 0.00 98 THR A O 15
ATOM 24994 N N . VAL A 1 99 ? -5.612 4.983 -5.428 1.00 0.00 99 VAL A N 15
ATOM 24995 C CA . VAL A 1 99 ? -5.513 5.622 -4.122 1.00 0.00 99 VAL A CA 15
ATOM 24996 C C . VAL A 1 99 ? -5.040 7.065 -4.252 1.00 0.00 99 VAL A C 15
ATOM 24997 O O . VAL A 1 99 ? -3.888 7.324 -4.596 1.00 0.00 99 VAL A O 15
ATOM 25010 N N . MET A 1 100 ? -5.939 8.004 -3.972 1.00 0.00 100 MET A N 15
ATOM 25011 C CA . MET A 1 100 ? -5.613 9.423 -4.056 1.00 0.00 100 MET A CA 15
ATOM 25012 C C . MET A 1 100 ? -5.108 9.944 -2.715 1.00 0.00 100 MET A C 15
ATOM 25013 O O . MET A 1 100 ? -5.817 9.892 -1.710 1.00 0.00 100 MET A O 15
ATOM 25027 N N . ALA A 1 101 ? -3.878 10.447 -2.706 1.00 0.00 101 ALA A N 15
ATOM 25028 C CA . ALA A 1 101 ? -3.279 10.980 -1.488 1.00 0.00 101 ALA A CA 15
ATOM 25029 C C . ALA A 1 101 ? -3.128 12.496 -1.568 1.00 0.00 101 ALA A C 15
ATOM 25030 O O . ALA A 1 101 ? -2.416 13.015 -2.428 1.00 0.00 101 ALA A O 15
ATOM 25037 N N . THR A 1 102 ? -3.805 13.201 -0.667 1.00 0.00 102 THR A N 15
ATOM 25038 C CA . THR A 1 102 ? -3.749 14.657 -0.636 1.00 0.00 102 THR A CA 15
ATOM 25039 C C . THR A 1 102 ? -3.438 15.165 0.766 1.00 0.00 102 THR A C 15
ATOM 25040 O O . THR A 1 102 ? -3.674 14.471 1.754 1.00 0.00 102 THR A O 15
ATOM 25051 N N . ASP A 1 103 ? -2.909 16.381 0.845 1.00 0.00 103 ASP A N 15
ATOM 25052 C CA . ASP A 1 103 ? -2.568 16.985 2.129 1.00 0.00 103 ASP A CA 15
ATOM 25053 C C . ASP A 1 103 ? -3.632 17.989 2.557 1.00 0.00 103 ASP A C 15
ATOM 25054 O O . ASP A 1 103 ? -3.811 18.252 3.746 1.00 0.00 103 ASP A O 15
ATOM 25063 N N . GLY A 1 104 ? -4.337 18.551 1.579 1.00 0.00 104 GLY A N 15
ATOM 25064 C CA . GLY A 1 104 ? -5.374 19.522 1.875 1.00 0.00 104 GLY A CA 15
ATOM 25065 C C . GLY A 1 104 ? -4.971 20.483 2.975 1.00 0.00 104 GLY A C 15
ATOM 25066 O O . GLY A 1 104 ? -3.879 21.048 2.945 1.00 0.00 104 GLY A O 15
ATOM 25070 N N . GLU A 1 105 ? -5.857 20.670 3.949 1.00 0.00 105 GLU A N 15
ATOM 25071 C CA . GLU A 1 105 ? -5.588 21.572 5.063 1.00 0.00 105 GLU A CA 15
ATOM 25072 C C . GLU A 1 105 ? -4.120 21.505 5.475 1.00 0.00 105 GLU A C 15
ATOM 25073 O O . GLU A 1 105 ? -3.451 20.494 5.265 1.00 0.00 105 GLU A O 15
ATOM 25085 N N . VAL A 1 106 ? -3.627 22.590 6.062 1.00 0.00 106 VAL A N 15
ATOM 25086 C CA . VAL A 1 106 ? -2.239 22.656 6.505 1.00 0.00 106 VAL A CA 15
ATOM 25087 C C . VAL A 1 106 ? -2.146 23.117 7.955 1.00 0.00 106 VAL A C 15
ATOM 25088 O O . VAL A 1 106 ? -2.695 24.156 8.325 1.00 0.00 106 VAL A O 15
ATOM 25101 N N . THR A 1 107 ? -1.445 22.339 8.774 1.00 0.00 107 THR A N 15
ATOM 25102 C CA . THR A 1 107 ? -1.280 22.667 10.184 1.00 0.00 107 THR A CA 15
ATOM 25103 C C . THR A 1 107 ? -0.191 23.716 10.381 1.00 0.00 107 THR A C 15
ATOM 25104 O O . THR A 1 107 ? 0.924 23.567 9.882 1.00 0.00 107 THR A O 15
ATOM 25115 N N . ALA A 1 108 ? -0.521 24.776 11.112 1.00 0.00 108 ALA A N 15
ATOM 25116 C CA . ALA A 1 108 ? 0.430 25.848 11.376 1.00 0.00 108 ALA A CA 15
ATOM 25117 C C . ALA A 1 108 ? 1.786 25.287 11.794 1.00 0.00 108 ALA A C 15
ATOM 25118 O O . ALA A 1 108 ? 2.801 25.550 11.150 1.00 0.00 108 ALA A O 15
ATOM 25125 N N . VAL A 1 109 ? 1.794 24.516 12.877 1.00 0.00 109 VAL A N 15
ATOM 25126 C CA . VAL A 1 109 ? 3.025 23.920 13.381 1.00 0.00 109 VAL A CA 15
ATOM 25127 C C . VAL A 1 109 ? 2.732 22.674 14.209 1.00 0.00 109 VAL A C 15
ATOM 25128 O O . VAL A 1 109 ? 1.797 22.654 15.008 1.00 0.00 109 VAL A O 15
ATOM 25141 N N . GLU A 1 110 ? 3.540 21.637 14.013 1.00 0.00 110 GLU A N 15
ATOM 25142 C CA . GLU A 1 110 ? 3.367 20.386 14.743 1.00 0.00 110 GLU A CA 15
ATOM 25143 C C . GLU A 1 110 ? 4.378 20.276 15.881 1.00 0.00 110 GLU A C 15
ATOM 25144 O O . GLU A 1 110 ? 4.038 19.860 16.988 1.00 0.00 110 GLU A O 15
ATOM 25156 N N . GLU A 1 111 ? 5.621 20.651 15.599 1.00 0.00 111 GLU A N 15
ATOM 25157 C CA . GLU A 1 111 ? 6.682 20.593 16.598 1.00 0.00 111 GLU A CA 15
ATOM 25158 C C . GLU A 1 111 ? 6.884 21.955 17.257 1.00 0.00 111 GLU A C 15
ATOM 25159 O O . GLU A 1 111 ? 7.217 22.935 16.590 1.00 0.00 111 GLU A O 15
ATOM 25171 N N . ALA A 1 112 ? 6.682 22.008 18.568 1.00 0.00 112 ALA A N 15
ATOM 25172 C CA . ALA A 1 112 ? 6.843 23.248 19.317 1.00 0.00 112 ALA A CA 15
ATOM 25173 C C . ALA A 1 112 ? 8.221 23.321 19.968 1.00 0.00 112 ALA A C 15
ATOM 25174 O O . ALA A 1 112 ? 8.522 22.601 20.920 1.00 0.00 112 ALA A O 15
ATOM 25181 N N . PRO A 1 113 ? 9.078 24.209 19.444 1.00 0.00 113 PRO A N 15
ATOM 25182 C CA . PRO A 1 113 ? 10.437 24.397 19.959 1.00 0.00 113 PRO A CA 15
ATOM 25183 C C . PRO A 1 113 ? 10.450 25.050 21.337 1.00 0.00 113 PRO A C 15
ATOM 25184 O O . PRO A 1 113 ? 9.426 25.543 21.811 1.00 0.00 113 PRO A O 15
ATOM 25195 N N . VAL A 1 114 ? 11.616 25.051 21.975 1.00 0.00 114 VAL A N 15
ATOM 25196 C CA . VAL A 1 114 ? 11.763 25.645 23.299 1.00 0.00 114 VAL A CA 15
ATOM 25197 C C . VAL A 1 114 ? 12.851 26.713 23.305 1.00 0.00 114 VAL A C 15
ATOM 25198 O O . VAL A 1 114 ? 14.002 26.441 22.966 1.00 0.00 114 VAL A O 15
ATOM 25211 N N . ASN A 1 115 ? 12.479 27.928 23.693 1.00 0.00 115 ASN A N 15
ATOM 25212 C CA . ASN A 1 115 ? 13.423 29.037 23.743 1.00 0.00 115 ASN A CA 15
ATOM 25213 C C . ASN A 1 115 ? 14.792 28.565 24.224 1.00 0.00 115 ASN A C 15
ATOM 25214 O O . ASN A 1 115 ? 15.040 28.469 25.426 1.00 0.00 115 ASN A O 15
ATOM 25225 N N . ALA A 1 116 ? 15.677 28.271 23.277 1.00 0.00 116 ALA A N 15
ATOM 25226 C CA . ALA A 1 116 ? 17.021 27.811 23.604 1.00 0.00 116 ALA A CA 15
ATOM 25227 C C . ALA A 1 116 ? 18.037 28.941 23.464 1.00 0.00 116 ALA A C 15
ATOM 25228 O O . ALA A 1 116 ? 18.460 29.273 22.356 1.00 0.00 116 ALA A O 15
ATOM 25235 N N . CYS A 1 117 ? 18.422 29.526 24.592 1.00 0.00 117 CYS A N 15
ATOM 25236 C CA . CYS A 1 117 ? 19.388 30.620 24.594 1.00 0.00 117 CYS A CA 15
ATOM 25237 C C . CYS A 1 117 ? 20.459 30.401 23.532 1.00 0.00 117 CYS A C 15
ATOM 25238 O O . CYS A 1 117 ? 20.878 29.276 23.259 1.00 0.00 117 CYS A O 15
ATOM 25246 N N . PRO A 1 118 ? 20.912 31.502 22.913 1.00 0.00 118 PRO A N 15
ATOM 25247 C CA . PRO A 1 118 ? 21.941 31.457 21.869 1.00 0.00 118 PRO A CA 15
ATOM 25248 C C . PRO A 1 118 ? 23.312 31.083 22.421 1.00 0.00 118 PRO A C 15
ATOM 25249 O O . PRO A 1 118 ? 24.251 30.839 21.664 1.00 0.00 118 PRO A O 15
ATOM 25260 N N . SER A 1 119 ? 23.420 31.038 23.745 1.00 0.00 119 SER A N 15
ATOM 25261 C CA . SER A 1 119 ? 24.678 30.697 24.399 1.00 0.00 119 SER A CA 15
ATOM 25262 C C . SER A 1 119 ? 25.398 29.584 23.642 1.00 0.00 119 SER A C 15
ATOM 25263 O O . SER A 1 119 ? 24.828 28.527 23.380 1.00 0.00 119 SER A O 15
ATOM 25271 N N . GLY A 1 120 ? 26.658 29.833 23.294 1.00 0.00 120 GLY A N 15
ATOM 25272 C CA . GLY A 1 120 ? 27.436 28.845 22.572 1.00 0.00 120 GLY A CA 15
ATOM 25273 C C . GLY A 1 120 ? 26.723 28.336 21.335 1.00 0.00 120 GLY A C 15
ATOM 25274 O O . GLY A 1 120 ? 25.837 28.993 20.789 1.00 0.00 120 GLY A O 15
ATOM 25278 N N . PRO A 1 121 ? 27.113 27.139 20.873 1.00 0.00 121 PRO A N 15
ATOM 25279 C CA . PRO A 1 121 ? 26.518 26.517 19.686 1.00 0.00 121 PRO A CA 15
ATOM 25280 C C . PRO A 1 121 ? 25.081 26.066 19.927 1.00 0.00 121 PRO A C 15
ATOM 25281 O O . PRO A 1 121 ? 24.742 25.590 21.010 1.00 0.00 121 PRO A O 15
ATOM 25292 N N . SER A 1 122 ? 24.240 26.218 18.908 1.00 0.00 122 SER A N 15
ATOM 25293 C CA . SER A 1 122 ? 22.838 25.830 19.010 1.00 0.00 122 SER A CA 15
ATOM 25294 C C . SER A 1 122 ? 22.595 24.486 18.329 1.00 0.00 122 SER A C 15
ATOM 25295 O O . SER A 1 122 ? 23.487 23.936 17.683 1.00 0.00 122 SER A O 15
ATOM 25303 N N . SER A 1 123 ? 21.381 23.965 18.478 1.00 0.00 123 SER A N 15
ATOM 25304 C CA . SER A 1 123 ? 21.022 22.684 17.881 1.00 0.00 123 SER A CA 15
ATOM 25305 C C . SER A 1 123 ? 19.508 22.558 17.739 1.00 0.00 123 SER A C 15
ATOM 25306 O O . SER A 1 123 ? 18.749 23.189 18.473 1.00 0.00 123 SER A O 15
ATOM 25314 N N . GLY A 1 124 ? 19.076 21.735 16.787 1.00 0.00 124 GLY A N 15
ATOM 25315 C CA . GLY A 1 124 ? 17.655 21.540 16.565 1.00 0.00 124 GLY A CA 15
ATOM 25316 C C . GLY A 1 124 ? 17.368 20.751 15.304 1.00 0.00 124 GLY A C 15
ATOM 25317 O O . GLY A 1 124 ? 18.206 20.679 14.404 1.00 0.00 124 GLY A O 15
ATOM 25321 N N . GLY A 1 1 ? 10.142 -19.495 -16.422 1.00 0.00 1 GLY A N 16
ATOM 25322 C CA . GLY A 1 1 ? 9.116 -19.810 -17.398 1.00 0.00 1 GLY A CA 16
ATOM 25323 C C . GLY A 1 1 ? 8.621 -21.237 -17.279 1.00 0.00 1 GLY A C 16
ATOM 25324 O O . GLY A 1 1 ? 8.382 -21.904 -18.286 1.00 0.00 1 GLY A O 16
ATOM 25328 N N . SER A 1 2 ? 8.466 -21.708 -16.046 1.00 0.00 2 SER A N 16
ATOM 25329 C CA . SER A 1 2 ? 8.002 -23.068 -15.799 1.00 0.00 2 SER A CA 16
ATOM 25330 C C . SER A 1 2 ? 6.566 -23.067 -15.283 1.00 0.00 2 SER A C 16
ATOM 25331 O O . SER A 1 2 ? 6.049 -22.033 -14.858 1.00 0.00 2 SER A O 16
ATOM 25339 N N . SER A 1 3 ? 5.928 -24.231 -15.324 1.00 0.00 3 SER A N 16
ATOM 25340 C CA . SER A 1 3 ? 4.550 -24.365 -14.864 1.00 0.00 3 SER A CA 16
ATOM 25341 C C . SER A 1 3 ? 4.484 -25.183 -13.578 1.00 0.00 3 SER A C 16
ATOM 25342 O O . SER A 1 3 ? 5.323 -26.049 -13.336 1.00 0.00 3 SER A O 16
ATOM 25350 N N . GLY A 1 4 ? 3.478 -24.901 -12.756 1.00 0.00 4 GLY A N 16
ATOM 25351 C CA . GLY A 1 4 ? 3.319 -25.618 -11.505 1.00 0.00 4 GLY A CA 16
ATOM 25352 C C . GLY A 1 4 ? 1.993 -25.323 -10.832 1.00 0.00 4 GLY A C 16
ATOM 25353 O O . GLY A 1 4 ? 1.832 -24.284 -10.191 1.00 0.00 4 GLY A O 16
ATOM 25357 N N . SER A 1 5 ? 1.041 -26.239 -10.978 1.00 0.00 5 SER A N 16
ATOM 25358 C CA . SER A 1 5 ? -0.281 -26.069 -10.384 1.00 0.00 5 SER A CA 16
ATOM 25359 C C . SER A 1 5 ? -0.342 -26.716 -9.003 1.00 0.00 5 SER A C 16
ATOM 25360 O O . SER A 1 5 ? -0.826 -27.837 -8.851 1.00 0.00 5 SER A O 16
ATOM 25368 N N . SER A 1 6 ? 0.153 -25.999 -7.999 1.00 0.00 6 SER A N 16
ATOM 25369 C CA . SER A 1 6 ? 0.158 -26.502 -6.630 1.00 0.00 6 SER A CA 16
ATOM 25370 C C . SER A 1 6 ? -0.958 -25.860 -5.810 1.00 0.00 6 SER A C 16
ATOM 25371 O O . SER A 1 6 ? -0.757 -25.481 -4.658 1.00 0.00 6 SER A O 16
ATOM 25379 N N . GLY A 1 7 ? -2.136 -25.743 -6.417 1.00 0.00 7 GLY A N 16
ATOM 25380 C CA . GLY A 1 7 ? -3.267 -25.147 -5.729 1.00 0.00 7 GLY A CA 16
ATOM 25381 C C . GLY A 1 7 ? -3.666 -23.811 -6.322 1.00 0.00 7 GLY A C 16
ATOM 25382 O O . GLY A 1 7 ? -2.966 -22.811 -6.151 1.00 0.00 7 GLY A O 16
ATOM 25386 N N . THR A 1 8 ? -4.795 -23.789 -7.023 1.00 0.00 8 THR A N 16
ATOM 25387 C CA . THR A 1 8 ? -5.286 -22.566 -7.646 1.00 0.00 8 THR A CA 16
ATOM 25388 C C . THR A 1 8 ? -6.645 -22.169 -7.082 1.00 0.00 8 THR A C 16
ATOM 25389 O O . THR A 1 8 ? -7.668 -22.755 -7.431 1.00 0.00 8 THR A O 16
ATOM 25400 N N . GLY A 1 9 ? -6.648 -21.168 -6.208 1.00 0.00 9 GLY A N 16
ATOM 25401 C CA . GLY A 1 9 ? -7.888 -20.708 -5.610 1.00 0.00 9 GLY A CA 16
ATOM 25402 C C . GLY A 1 9 ? -8.640 -19.742 -6.503 1.00 0.00 9 GLY A C 16
ATOM 25403 O O . GLY A 1 9 ? -8.791 -19.984 -7.701 1.00 0.00 9 GLY A O 16
ATOM 25407 N N . ASP A 1 10 ? -9.113 -18.646 -5.921 1.00 0.00 10 ASP A N 16
ATOM 25408 C CA . ASP A 1 10 ? -9.854 -17.640 -6.672 1.00 0.00 10 ASP A CA 16
ATOM 25409 C C . ASP A 1 10 ? -9.578 -16.242 -6.129 1.00 0.00 10 ASP A C 16
ATOM 25410 O O . ASP A 1 10 ? -9.515 -16.039 -4.916 1.00 0.00 10 ASP A O 16
ATOM 25419 N N . ALA A 1 11 ? -9.412 -15.283 -7.033 1.00 0.00 11 ALA A N 16
ATOM 25420 C CA . ALA A 1 11 ? -9.143 -13.904 -6.644 1.00 0.00 11 ALA A CA 16
ATOM 25421 C C . ALA A 1 11 ? -10.435 -13.102 -6.535 1.00 0.00 11 ALA A C 16
ATOM 25422 O O . ALA A 1 11 ? -10.695 -12.460 -5.517 1.00 0.00 11 ALA A O 16
ATOM 25429 N N . SER A 1 12 ? -11.243 -13.144 -7.589 1.00 0.00 12 SER A N 16
ATOM 25430 C CA . SER A 1 12 ? -12.507 -12.417 -7.614 1.00 0.00 12 SER A CA 16
ATOM 25431 C C . SER A 1 12 ? -13.287 -12.639 -6.321 1.00 0.00 12 SER A C 16
ATOM 25432 O O . SER A 1 12 ? -13.950 -11.732 -5.818 1.00 0.00 12 SER A O 16
ATOM 25440 N N . LYS A 1 13 ? -13.201 -13.853 -5.788 1.00 0.00 13 LYS A N 16
ATOM 25441 C CA . LYS A 1 13 ? -13.896 -14.197 -4.553 1.00 0.00 13 LYS A CA 16
ATOM 25442 C C . LYS A 1 13 ? -13.307 -13.439 -3.368 1.00 0.00 13 LYS A C 16
ATOM 25443 O O . LYS A 1 13 ? -14.030 -13.031 -2.458 1.00 0.00 13 LYS A O 16
ATOM 25462 N N . CYS A 1 14 ? -11.992 -13.253 -3.385 1.00 0.00 14 CYS A N 16
ATOM 25463 C CA . CYS A 1 14 ? -11.305 -12.544 -2.311 1.00 0.00 14 CYS A CA 16
ATOM 25464 C C . CYS A 1 14 ? -11.745 -11.084 -2.257 1.00 0.00 14 CYS A C 16
ATOM 25465 O O . CYS A 1 14 ? -12.261 -10.543 -3.236 1.00 0.00 14 CYS A O 16
ATOM 25473 N N . LEU A 1 15 ? -11.537 -10.452 -1.108 1.00 0.00 15 LEU A N 16
ATOM 25474 C CA . LEU A 1 15 ? -11.913 -9.054 -0.924 1.00 0.00 15 LEU A CA 16
ATOM 25475 C C . LEU A 1 15 ? -10.806 -8.281 -0.216 1.00 0.00 15 LEU A C 16
ATOM 25476 O O . LEU A 1 15 ? -9.952 -8.868 0.450 1.00 0.00 15 LEU A O 16
ATOM 25492 N N . ALA A 1 16 ? -10.827 -6.960 -0.361 1.00 0.00 16 ALA A N 16
ATOM 25493 C CA . ALA A 1 16 ? -9.828 -6.106 0.268 1.00 0.00 16 ALA A CA 16
ATOM 25494 C C . ALA A 1 16 ? -10.487 -5.017 1.108 1.00 0.00 16 ALA A C 16
ATOM 25495 O O . ALA A 1 16 ? -11.186 -4.151 0.583 1.00 0.00 16 ALA A O 16
ATOM 25502 N N . THR A 1 17 ? -10.259 -5.067 2.417 1.00 0.00 17 THR A N 16
ATOM 25503 C CA . THR A 1 17 ? -10.832 -4.086 3.330 1.00 0.00 17 THR A CA 16
ATOM 25504 C C . THR A 1 17 ? -9.744 -3.366 4.117 1.00 0.00 17 THR A C 16
ATOM 25505 O O . THR A 1 17 ? -8.940 -3.995 4.804 1.00 0.00 17 THR A O 16
ATOM 25516 N N . GLY A 1 18 ? -9.722 -2.039 4.011 1.00 0.00 18 GLY A N 16
ATOM 25517 C CA . GLY A 1 18 ? -8.727 -1.256 4.719 1.00 0.00 18 GLY A CA 16
ATOM 25518 C C . GLY A 1 18 ? -8.731 0.201 4.298 1.00 0.00 18 GLY A C 16
ATOM 25519 O O . GLY A 1 18 ? -9.155 0.550 3.196 1.00 0.00 18 GLY A O 16
ATOM 25523 N N . PRO A 1 19 ? -8.250 1.080 5.190 1.00 0.00 19 PRO A N 16
ATOM 25524 C CA . PRO A 1 19 ? -8.190 2.521 4.927 1.00 0.00 19 PRO A CA 16
ATOM 25525 C C . PRO A 1 19 ? -7.149 2.874 3.870 1.00 0.00 19 PRO A C 16
ATOM 25526 O O . PRO A 1 19 ? -7.198 3.947 3.271 1.00 0.00 19 PRO A O 16
ATOM 25537 N N . GLY A 1 20 ? -6.206 1.964 3.647 1.00 0.00 20 GLY A N 16
ATOM 25538 C CA . GLY A 1 20 ? -5.168 2.199 2.661 1.00 0.00 20 GLY A CA 16
ATOM 25539 C C . GLY A 1 20 ? -5.663 2.016 1.240 1.00 0.00 20 GLY A C 16
ATOM 25540 O O . GLY A 1 20 ? -5.287 2.772 0.343 1.00 0.00 20 GLY A O 16
ATOM 25544 N N . ILE A 1 21 ? -6.509 1.013 1.034 1.00 0.00 21 ILE A N 16
ATOM 25545 C CA . ILE A 1 21 ? -7.057 0.734 -0.287 1.00 0.00 21 ILE A CA 16
ATOM 25546 C C . ILE A 1 21 ? -8.200 1.686 -0.620 1.00 0.00 21 ILE A C 16
ATOM 25547 O O . ILE A 1 21 ? -8.550 1.868 -1.785 1.00 0.00 21 ILE A O 16
ATOM 25563 N N . ALA A 1 22 ? -8.780 2.289 0.413 1.00 0.00 22 ALA A N 16
ATOM 25564 C CA . ALA A 1 22 ? -9.882 3.225 0.230 1.00 0.00 22 ALA A CA 16
ATOM 25565 C C . ALA A 1 22 ? -9.631 4.144 -0.961 1.00 0.00 22 ALA A C 16
ATOM 25566 O O . ALA A 1 22 ? -8.541 4.696 -1.112 1.00 0.00 22 ALA A O 16
ATOM 25573 N N . SER A 1 23 ? -10.645 4.302 -1.805 1.00 0.00 23 SER A N 16
ATOM 25574 C CA . SER A 1 23 ? -10.533 5.150 -2.986 1.00 0.00 23 SER A CA 16
ATOM 25575 C C . SER A 1 23 ? -9.692 6.388 -2.687 1.00 0.00 23 SER A C 16
ATOM 25576 O O . SER A 1 23 ? -8.865 6.804 -3.498 1.00 0.00 23 SER A O 16
ATOM 25584 N N . THR A 1 24 ? -9.911 6.974 -1.513 1.00 0.00 24 THR A N 16
ATOM 25585 C CA . THR A 1 24 ? -9.176 8.165 -1.106 1.00 0.00 24 THR A CA 16
ATOM 25586 C C . THR A 1 24 ? -8.549 7.980 0.271 1.00 0.00 24 THR A C 16
ATOM 25587 O O . THR A 1 24 ? -9.109 7.304 1.134 1.00 0.00 24 THR A O 16
ATOM 25598 N N . VAL A 1 25 ? -7.381 8.584 0.471 1.00 0.00 25 VAL A N 16
ATOM 25599 C CA . VAL A 1 25 ? -6.678 8.487 1.744 1.00 0.00 25 VAL A CA 16
ATOM 25600 C C . VAL A 1 25 ? -5.965 9.791 2.080 1.00 0.00 25 VAL A C 16
ATOM 25601 O O . VAL A 1 25 ? -5.972 10.737 1.290 1.00 0.00 25 VAL A O 16
ATOM 25614 N N . LYS A 1 26 ? -5.349 9.838 3.255 1.00 0.00 26 LYS A N 16
ATOM 25615 C CA . LYS A 1 26 ? -4.629 11.026 3.696 1.00 0.00 26 LYS A CA 16
ATOM 25616 C C . LYS A 1 26 ? -3.125 10.771 3.726 1.00 0.00 26 LYS A C 16
ATOM 25617 O O . LYS A 1 26 ? -2.677 9.673 4.057 1.00 0.00 26 LYS A O 16
ATOM 25636 N N . THR A 1 27 ? -2.349 11.793 3.379 1.00 0.00 27 THR A N 16
ATOM 25637 C CA . THR A 1 27 ? -0.896 11.681 3.367 1.00 0.00 27 THR A CA 16
ATOM 25638 C C . THR A 1 27 ? -0.312 11.945 4.749 1.00 0.00 27 THR A C 16
ATOM 25639 O O . THR A 1 27 ? -0.981 12.497 5.621 1.00 0.00 27 THR A O 16
ATOM 25650 N N . GLY A 1 28 ? 0.943 11.547 4.942 1.00 0.00 28 GLY A N 16
ATOM 25651 C CA . GLY A 1 28 ? 1.596 11.750 6.223 1.00 0.00 28 GLY A CA 16
ATOM 25652 C C . GLY A 1 28 ? 1.286 10.647 7.214 1.00 0.00 28 GLY A C 16
ATOM 25653 O O . GLY A 1 28 ? 2.137 10.270 8.020 1.00 0.00 28 GLY A O 16
ATOM 25657 N N . GLU A 1 29 ? 0.064 10.127 7.157 1.00 0.00 29 GLU A N 16
ATOM 25658 C CA . GLU A 1 29 ? -0.357 9.061 8.058 1.00 0.00 29 GLU A CA 16
ATOM 25659 C C . GLU A 1 29 ? -0.049 7.691 7.462 1.00 0.00 29 GLU A C 16
ATOM 25660 O O . GLU A 1 29 ? 0.091 7.549 6.248 1.00 0.00 29 GLU A O 16
ATOM 25672 N N . GLU A 1 30 ? 0.055 6.686 8.326 1.00 0.00 30 GLU A N 16
ATOM 25673 C CA . GLU A 1 30 ? 0.347 5.328 7.885 1.00 0.00 30 GLU A CA 16
ATOM 25674 C C . GLU A 1 30 ? -0.929 4.492 7.812 1.00 0.00 30 GLU A C 16
ATOM 25675 O O . GLU A 1 30 ? -1.634 4.328 8.809 1.00 0.00 30 GLU A O 16
ATOM 25687 N N . VAL A 1 31 ? -1.218 3.967 6.626 1.00 0.00 31 VAL A N 16
ATOM 25688 C CA . VAL A 1 31 ? -2.408 3.148 6.424 1.00 0.00 31 VAL A CA 16
ATOM 25689 C C . VAL A 1 31 ? -2.127 1.682 6.735 1.00 0.00 31 VAL A C 16
ATOM 25690 O O . VAL A 1 31 ? -0.975 1.283 6.901 1.00 0.00 31 VAL A O 16
ATOM 25703 N N . GLY A 1 32 ? -3.187 0.886 6.815 1.00 0.00 32 GLY A N 16
ATOM 25704 C CA . GLY A 1 32 ? -3.034 -0.527 7.106 1.00 0.00 32 GLY A CA 16
ATOM 25705 C C . GLY A 1 32 ? -4.252 -1.338 6.709 1.00 0.00 32 GLY A C 16
ATOM 25706 O O . GLY A 1 32 ? -5.242 -1.384 7.440 1.00 0.00 32 GLY A O 16
ATOM 25710 N N . PHE A 1 33 ? -4.182 -1.977 5.546 1.00 0.00 33 PHE A N 16
ATOM 25711 C CA . PHE A 1 33 ? -5.290 -2.786 5.050 1.00 0.00 33 PHE A CA 16
ATOM 25712 C C . PHE A 1 33 ? -4.948 -4.272 5.116 1.00 0.00 33 PHE A C 16
ATOM 25713 O O . PHE A 1 33 ? -3.780 -4.656 5.056 1.00 0.00 33 PHE A O 16
ATOM 25730 N N . VAL A 1 34 ? -5.977 -5.104 5.243 1.00 0.00 34 VAL A N 16
ATOM 25731 C CA . VAL A 1 34 ? -5.788 -6.547 5.317 1.00 0.00 34 VAL A CA 16
ATOM 25732 C C . VAL A 1 34 ? -6.735 -7.276 4.371 1.00 0.00 34 VAL A C 16
ATOM 25733 O O . VAL A 1 34 ? -7.926 -6.970 4.310 1.00 0.00 34 VAL A O 16
ATOM 25746 N N . VAL A 1 35 ? -6.199 -8.241 3.631 1.00 0.00 35 VAL A N 16
ATOM 25747 C CA . VAL A 1 35 ? -6.997 -9.015 2.687 1.00 0.00 35 VAL A CA 16
ATOM 25748 C C . VAL A 1 35 ? -7.710 -10.168 3.386 1.00 0.00 35 VAL A C 16
ATOM 25749 O O . VAL A 1 35 ? -7.082 -10.975 4.071 1.00 0.00 35 VAL A O 16
ATOM 25762 N N . ASP A 1 36 ? -9.025 -10.237 3.207 1.00 0.00 36 ASP A N 16
ATOM 25763 C CA . ASP A 1 36 ? -9.824 -11.291 3.820 1.00 0.00 36 ASP A CA 16
ATOM 25764 C C . ASP A 1 36 ? -10.157 -12.380 2.804 1.00 0.00 36 ASP A C 16
ATOM 25765 O O . ASP A 1 36 ? -10.488 -12.090 1.655 1.00 0.00 36 ASP A O 16
ATOM 25774 N N . ALA A 1 37 ? -10.066 -13.634 3.236 1.00 0.00 37 ALA A N 16
ATOM 25775 C CA . ALA A 1 37 ? -10.359 -14.765 2.365 1.00 0.00 37 ALA A CA 16
ATOM 25776 C C . ALA A 1 37 ? -11.351 -15.719 3.019 1.00 0.00 37 ALA A C 16
ATOM 25777 O O . ALA A 1 37 ? -11.143 -16.175 4.144 1.00 0.00 37 ALA A O 16
ATOM 25784 N N . LYS A 1 38 ? -12.433 -16.018 2.309 1.00 0.00 38 LYS A N 16
ATOM 25785 C CA . LYS A 1 38 ? -13.461 -16.919 2.819 1.00 0.00 38 LYS A CA 16
ATOM 25786 C C . LYS A 1 38 ? -13.700 -18.075 1.853 1.00 0.00 38 LYS A C 16
ATOM 25787 O O . LYS A 1 38 ? -13.824 -19.228 2.265 1.00 0.00 38 LYS A O 16
ATOM 25806 N N . THR A 1 39 ? -13.764 -17.757 0.563 1.00 0.00 39 THR A N 16
ATOM 25807 C CA . THR A 1 39 ? -13.989 -18.769 -0.463 1.00 0.00 39 THR A CA 16
ATOM 25808 C C . THR A 1 39 ? -12.848 -18.789 -1.473 1.00 0.00 39 THR A C 16
ATOM 25809 O O . THR A 1 39 ? -12.641 -19.782 -2.170 1.00 0.00 39 THR A O 16
ATOM 25820 N N . ALA A 1 40 ? -12.110 -17.686 -1.549 1.00 0.00 40 ALA A N 16
ATOM 25821 C CA . ALA A 1 40 ? -10.989 -17.579 -2.474 1.00 0.00 40 ALA A CA 16
ATOM 25822 C C . ALA A 1 40 ? -10.186 -18.875 -2.516 1.00 0.00 40 ALA A C 16
ATOM 25823 O O . ALA A 1 40 ? -9.897 -19.402 -3.590 1.00 0.00 40 ALA A O 16
ATOM 25830 N N . GLY A 1 41 ? -9.829 -19.383 -1.341 1.00 0.00 41 GLY A N 16
ATOM 25831 C CA . GLY A 1 41 ? -9.063 -20.614 -1.267 1.00 0.00 41 GLY A CA 16
ATOM 25832 C C . GLY A 1 41 ? -7.593 -20.365 -0.993 1.00 0.00 41 GLY A C 16
ATOM 25833 O O . GLY A 1 41 ? -7.233 -19.393 -0.331 1.00 0.00 41 GLY A O 16
ATOM 25837 N N . LYS A 1 42 ? -6.741 -21.248 -1.502 1.00 0.00 42 LYS A N 16
ATOM 25838 C CA . LYS A 1 42 ? -5.301 -21.122 -1.309 1.00 0.00 42 LYS A CA 16
ATOM 25839 C C . LYS A 1 42 ? -4.697 -20.162 -2.329 1.00 0.00 42 LYS A C 16
ATOM 25840 O O . LYS A 1 42 ? -5.125 -20.116 -3.482 1.00 0.00 42 LYS A O 16
ATOM 25859 N N . GLY A 1 43 ? -3.700 -19.395 -1.897 1.00 0.00 43 GLY A N 16
ATOM 25860 C CA . GLY A 1 43 ? -3.054 -18.448 -2.786 1.00 0.00 43 GLY A CA 16
ATOM 25861 C C . GLY A 1 43 ? -2.316 -17.358 -2.033 1.00 0.00 43 GLY A C 16
ATOM 25862 O O . GLY A 1 43 ? -2.701 -16.989 -0.923 1.00 0.00 43 GLY A O 16
ATOM 25866 N N . LYS A 1 44 ? -1.253 -16.840 -2.638 1.00 0.00 44 LYS A N 16
ATOM 25867 C CA . LYS A 1 44 ? -0.458 -15.785 -2.019 1.00 0.00 44 LYS A CA 16
ATOM 25868 C C . LYS A 1 44 ? -0.901 -14.411 -2.509 1.00 0.00 44 LYS A C 16
ATOM 25869 O O . LYS A 1 44 ? -1.154 -14.217 -3.699 1.00 0.00 44 LYS A O 16
ATOM 25888 N N . VAL A 1 45 ? -0.993 -13.459 -1.587 1.00 0.00 45 VAL A N 16
ATOM 25889 C CA . VAL A 1 45 ? -1.404 -12.102 -1.927 1.00 0.00 45 VAL A CA 16
ATOM 25890 C C . VAL A 1 45 ? -0.214 -11.148 -1.911 1.00 0.00 45 VAL A C 16
ATOM 25891 O O . VAL A 1 45 ? 0.354 -10.862 -0.856 1.00 0.00 45 VAL A O 16
ATOM 25904 N N . THR A 1 46 ? 0.159 -10.657 -3.089 1.00 0.00 46 THR A N 16
ATOM 25905 C CA . THR A 1 46 ? 1.282 -9.737 -3.213 1.00 0.00 46 THR A CA 16
ATOM 25906 C C . THR A 1 46 ? 0.799 -8.299 -3.366 1.00 0.00 46 THR A C 16
ATOM 25907 O O . THR A 1 46 ? -0.179 -8.034 -4.066 1.00 0.00 46 THR A O 16
ATOM 25918 N N . CYS A 1 47 ? 1.490 -7.374 -2.709 1.00 0.00 47 CYS A N 16
ATOM 25919 C CA . CYS A 1 47 ? 1.131 -5.961 -2.773 1.00 0.00 47 CYS A CA 16
ATOM 25920 C C . CYS A 1 47 ? 2.298 -5.127 -3.293 1.00 0.00 47 CYS A C 16
ATOM 25921 O O . CYS A 1 47 ? 3.459 -5.411 -2.998 1.00 0.00 47 CYS A O 16
ATOM 25929 N N . THR A 1 48 ? 1.981 -4.095 -4.070 1.00 0.00 48 THR A N 16
ATOM 25930 C CA . THR A 1 48 ? 3.002 -3.221 -4.633 1.00 0.00 48 THR A CA 16
ATOM 25931 C C . THR A 1 48 ? 2.505 -1.782 -4.724 1.00 0.00 48 THR A C 16
ATOM 25932 O O . THR A 1 48 ? 1.588 -1.480 -5.489 1.00 0.00 48 THR A O 16
ATOM 25943 N N . VAL A 1 49 ? 3.115 -0.898 -3.942 1.00 0.00 49 VAL A N 16
ATOM 25944 C CA . VAL A 1 49 ? 2.735 0.509 -3.937 1.00 0.00 49 VAL A CA 16
ATOM 25945 C C . VAL A 1 49 ? 3.485 1.285 -5.013 1.00 0.00 49 VAL A C 16
ATOM 25946 O O . VAL A 1 49 ? 4.707 1.426 -4.953 1.00 0.00 49 VAL A O 16
ATOM 25959 N N . LEU A 1 50 ? 2.746 1.786 -5.996 1.00 0.00 50 LEU A N 16
ATOM 25960 C CA . LEU A 1 50 ? 3.341 2.549 -7.088 1.00 0.00 50 LEU A CA 16
ATOM 25961 C C . LEU A 1 50 ? 3.134 4.046 -6.882 1.00 0.00 50 LEU A C 16
ATOM 25962 O O . LEU A 1 50 ? 2.023 4.556 -7.029 1.00 0.00 50 LEU A O 16
ATOM 25978 N N . THR A 1 51 ? 4.212 4.746 -6.541 1.00 0.00 51 THR A N 16
ATOM 25979 C CA . THR A 1 51 ? 4.149 6.185 -6.316 1.00 0.00 51 THR A CA 16
ATOM 25980 C C . THR A 1 51 ? 3.941 6.938 -7.625 1.00 0.00 51 THR A C 16
ATOM 25981 O O . THR A 1 51 ? 4.394 6.517 -8.690 1.00 0.00 51 THR A O 16
ATOM 25992 N N . PRO A 1 52 ? 3.239 8.078 -7.548 1.00 0.00 52 PRO A N 16
ATOM 25993 C CA . PRO A 1 52 ? 2.957 8.914 -8.717 1.00 0.00 52 PRO A CA 16
ATOM 25994 C C . PRO A 1 52 ? 4.206 9.605 -9.252 1.00 0.00 52 PRO A C 16
ATOM 25995 O O . PRO A 1 52 ? 4.148 10.338 -10.240 1.00 0.00 52 PRO A O 16
ATOM 26006 N N . ASP A 1 53 ? 5.336 9.365 -8.596 1.00 0.00 53 ASP A N 16
ATOM 26007 C CA . ASP A 1 53 ? 6.601 9.962 -9.008 1.00 0.00 53 ASP A CA 16
ATOM 26008 C C . ASP A 1 53 ? 7.262 9.134 -10.105 1.00 0.00 53 ASP A C 16
ATOM 26009 O O . ASP A 1 53 ? 8.012 9.660 -10.927 1.00 0.00 53 ASP A O 16
ATOM 26018 N N . GLY A 1 54 ? 6.978 7.836 -10.111 1.00 0.00 54 GLY A N 16
ATOM 26019 C CA . GLY A 1 54 ? 7.554 6.956 -11.112 1.00 0.00 54 GLY A CA 16
ATOM 26020 C C . GLY A 1 54 ? 8.544 5.972 -10.518 1.00 0.00 54 GLY A C 16
ATOM 26021 O O . GLY A 1 54 ? 9.478 5.537 -11.191 1.00 0.00 54 GLY A O 16
ATOM 26025 N N . THR A 1 55 ? 8.339 5.621 -9.252 1.00 0.00 55 THR A N 16
ATOM 26026 C CA . THR A 1 55 ? 9.223 4.686 -8.566 1.00 0.00 55 THR A CA 16
ATOM 26027 C C . THR A 1 55 ? 8.424 3.634 -7.805 1.00 0.00 55 THR A C 16
ATOM 26028 O O . THR A 1 55 ? 7.355 3.922 -7.268 1.00 0.00 55 THR A O 16
ATOM 26039 N N . GLU A 1 56 ? 8.951 2.414 -7.763 1.00 0.00 56 GLU A N 16
ATOM 26040 C CA . GLU A 1 56 ? 8.285 1.320 -7.067 1.00 0.00 56 GLU A CA 16
ATOM 26041 C C . GLU A 1 56 ? 8.724 1.256 -5.607 1.00 0.00 56 GLU A C 16
ATOM 26042 O O . GLU A 1 56 ? 9.897 1.030 -5.310 1.00 0.00 56 GLU A O 16
ATOM 26054 N N . ALA A 1 57 ? 7.774 1.460 -4.700 1.00 0.00 57 ALA A N 16
ATOM 26055 C CA . ALA A 1 57 ? 8.061 1.425 -3.272 1.00 0.00 57 ALA A CA 16
ATOM 26056 C C . ALA A 1 57 ? 7.842 0.028 -2.701 1.00 0.00 57 ALA A C 16
ATOM 26057 O O . ALA A 1 57 ? 7.084 -0.766 -3.258 1.00 0.00 57 ALA A O 16
ATOM 26064 N N . GLU A 1 58 ? 8.510 -0.264 -1.590 1.00 0.00 58 GLU A N 16
ATOM 26065 C CA . GLU A 1 58 ? 8.388 -1.567 -0.946 1.00 0.00 58 GLU A CA 16
ATOM 26066 C C . GLU A 1 58 ? 7.208 -1.586 0.023 1.00 0.00 58 GLU A C 16
ATOM 26067 O O . GLU A 1 58 ? 6.969 -0.620 0.745 1.00 0.00 58 GLU A O 16
ATOM 26079 N N . ALA A 1 59 ? 6.476 -2.696 0.031 1.00 0.00 59 ALA A N 16
ATOM 26080 C CA . ALA A 1 59 ? 5.323 -2.842 0.911 1.00 0.00 59 ALA A CA 16
ATOM 26081 C C . ALA A 1 59 ? 5.503 -4.023 1.859 1.00 0.00 59 ALA A C 16
ATOM 26082 O O . ALA A 1 59 ? 5.884 -5.116 1.439 1.00 0.00 59 ALA A O 16
ATOM 26089 N N . ASP A 1 60 ? 5.228 -3.796 3.139 1.00 0.00 60 ASP A N 16
ATOM 26090 C CA . ASP A 1 60 ? 5.359 -4.842 4.145 1.00 0.00 60 ASP A CA 16
ATOM 26091 C C . ASP A 1 60 ? 4.129 -5.745 4.154 1.00 0.00 60 ASP A C 16
ATOM 26092 O O . ASP A 1 60 ? 3.005 -5.280 4.343 1.00 0.00 60 ASP A O 16
ATOM 26101 N N . VAL A 1 61 ? 4.351 -7.040 3.948 1.00 0.00 61 VAL A N 16
ATOM 26102 C CA . VAL A 1 61 ? 3.262 -8.009 3.932 1.00 0.00 61 VAL A CA 16
ATOM 26103 C C . VAL A 1 61 ? 3.438 -9.051 5.031 1.00 0.00 61 VAL A C 16
ATOM 26104 O O . VAL A 1 61 ? 4.546 -9.532 5.273 1.00 0.00 61 VAL A O 16
ATOM 26117 N N . ILE A 1 62 ? 2.338 -9.398 5.692 1.00 0.00 62 ILE A N 16
ATOM 26118 C CA . ILE A 1 62 ? 2.371 -10.384 6.764 1.00 0.00 62 ILE A CA 16
ATOM 26119 C C . ILE A 1 62 ? 1.200 -11.354 6.654 1.00 0.00 62 ILE A C 16
ATOM 26120 O O . ILE A 1 62 ? 0.040 -10.942 6.617 1.00 0.00 62 ILE A O 16
ATOM 26136 N N . GLU A 1 63 ? 1.511 -12.646 6.603 1.00 0.00 63 GLU A N 16
ATOM 26137 C CA . GLU A 1 63 ? 0.483 -13.675 6.498 1.00 0.00 63 GLU A CA 16
ATOM 26138 C C . GLU A 1 63 ? -0.089 -14.014 7.871 1.00 0.00 63 GLU A C 16
ATOM 26139 O O . GLU A 1 63 ? 0.612 -13.952 8.880 1.00 0.00 63 GLU A O 16
ATOM 26151 N N . ASN A 1 64 ? -1.368 -14.374 7.901 1.00 0.00 64 ASN A N 16
ATOM 26152 C CA . ASN A 1 64 ? -2.035 -14.723 9.149 1.00 0.00 64 ASN A CA 16
ATOM 26153 C C . ASN A 1 64 ? -2.656 -16.115 9.065 1.00 0.00 64 ASN A C 16
ATOM 26154 O O . ASN A 1 64 ? -2.915 -16.623 7.974 1.00 0.00 64 ASN A O 16
ATOM 26165 N N . GLU A 1 65 ? -2.891 -16.723 10.223 1.00 0.00 65 GLU A N 16
ATOM 26166 C CA . GLU A 1 65 ? -3.480 -18.055 10.278 1.00 0.00 65 GLU A CA 16
ATOM 26167 C C . GLU A 1 65 ? -4.879 -18.058 9.667 1.00 0.00 65 GLU A C 16
ATOM 26168 O O . GLU A 1 65 ? -5.348 -19.082 9.171 1.00 0.00 65 GLU A O 16
ATOM 26180 N N . ASP A 1 66 ? -5.538 -16.905 9.709 1.00 0.00 66 ASP A N 16
ATOM 26181 C CA . ASP A 1 66 ? -6.882 -16.773 9.159 1.00 0.00 66 ASP A CA 16
ATOM 26182 C C . ASP A 1 66 ? -6.831 -16.473 7.664 1.00 0.00 66 ASP A C 16
ATOM 26183 O O . ASP A 1 66 ? -7.690 -15.772 7.132 1.00 0.00 66 ASP A O 16
ATOM 26192 N N . GLY A 1 67 ? -5.816 -17.009 6.992 1.00 0.00 67 GLY A N 16
ATOM 26193 C CA . GLY A 1 67 ? -5.671 -16.785 5.565 1.00 0.00 67 GLY A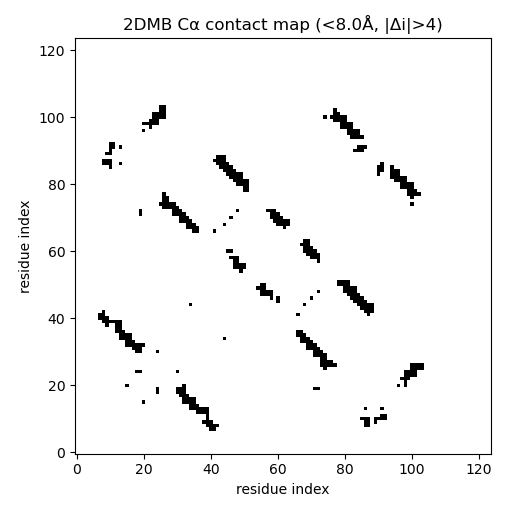 CA 16
ATOM 26194 C C . GLY A 1 67 ? -5.812 -15.324 5.190 1.00 0.00 67 GLY A C 16
ATOM 26195 O O . GLY A 1 67 ? -6.438 -14.990 4.183 1.00 0.00 67 GLY A O 16
ATOM 26199 N N . THR A 1 68 ? -5.231 -14.446 6.003 1.00 0.00 68 THR A N 16
ATOM 26200 C CA . THR A 1 68 ? -5.297 -13.012 5.753 1.00 0.00 68 THR A CA 16
ATOM 26201 C C . THR A 1 68 ? -3.903 -12.403 5.669 1.00 0.00 68 THR A C 16
ATOM 26202 O O . THR A 1 68 ? -2.958 -12.905 6.280 1.00 0.00 68 THR A O 16
ATOM 26213 N N . TYR A 1 69 ? -3.780 -11.319 4.912 1.00 0.00 69 TYR A N 16
ATOM 26214 C CA . TYR A 1 69 ? -2.499 -10.643 4.747 1.00 0.00 69 TYR A CA 16
ATOM 26215 C C . TYR A 1 69 ? -2.607 -9.170 5.132 1.00 0.00 69 TYR A C 16
ATOM 26216 O O . TYR A 1 69 ? -3.374 -8.415 4.533 1.00 0.00 69 TYR A O 16
ATOM 26234 N N . ASP A 1 70 ? -1.833 -8.770 6.135 1.00 0.00 70 ASP A N 16
ATOM 26235 C CA . ASP A 1 70 ? -1.840 -7.388 6.600 1.00 0.00 70 ASP A CA 16
ATOM 26236 C C . ASP A 1 70 ? -0.734 -6.582 5.925 1.00 0.00 70 ASP A C 16
ATOM 26237 O O . ASP A 1 70 ? 0.438 -6.958 5.970 1.00 0.00 70 ASP A O 16
ATOM 26246 N N . ILE A 1 71 ? -1.114 -5.474 5.299 1.00 0.00 71 ILE A N 16
ATOM 26247 C CA . ILE A 1 71 ? -0.156 -4.616 4.614 1.00 0.00 71 ILE A CA 16
ATOM 26248 C C . ILE A 1 71 ? -0.258 -3.176 5.105 1.00 0.00 71 ILE A C 16
ATOM 26249 O O . ILE A 1 71 ? -1.341 -2.700 5.446 1.00 0.00 71 ILE A O 16
ATOM 26265 N N . PHE A 1 72 ? 0.877 -2.486 5.139 1.00 0.00 72 PHE A N 16
ATOM 26266 C CA . PHE A 1 72 ? 0.917 -1.099 5.588 1.00 0.00 72 PHE A CA 16
ATOM 26267 C C . PHE A 1 72 ? 1.835 -0.266 4.699 1.00 0.00 72 PHE A C 16
ATOM 26268 O O . PHE A 1 72 ? 2.861 -0.749 4.221 1.00 0.00 72 PHE A O 16
ATOM 26285 N N . TYR A 1 73 ? 1.458 0.990 4.482 1.00 0.00 73 TYR A N 16
ATOM 26286 C CA . TYR A 1 73 ? 2.246 1.890 3.648 1.00 0.00 73 TYR A CA 16
ATOM 26287 C C . TYR A 1 73 ? 1.869 3.345 3.912 1.00 0.00 73 TYR A C 16
ATOM 26288 O O . TYR A 1 73 ? 0.719 3.655 4.225 1.00 0.00 73 TYR A O 16
ATOM 26306 N N . THR A 1 74 ? 2.847 4.237 3.782 1.00 0.00 74 THR A N 16
ATOM 26307 C CA . THR A 1 74 ? 2.620 5.658 4.006 1.00 0.00 74 THR A CA 16
ATOM 26308 C C . THR A 1 74 ? 2.809 6.455 2.720 1.00 0.00 74 THR A C 16
ATOM 26309 O O . THR A 1 74 ? 3.582 6.065 1.845 1.00 0.00 74 THR A O 16
ATOM 26320 N N . ALA A 1 75 ? 2.098 7.573 2.612 1.00 0.00 75 ALA A N 16
ATOM 26321 C CA . ALA A 1 75 ? 2.191 8.425 1.432 1.00 0.00 75 ALA A CA 16
ATOM 26322 C C . ALA A 1 75 ? 2.975 9.696 1.735 1.00 0.00 75 ALA A C 16
ATOM 26323 O O . ALA A 1 75 ? 2.413 10.688 2.200 1.00 0.00 75 ALA A O 16
ATOM 26330 N N . ALA A 1 76 ? 4.276 9.661 1.467 1.00 0.00 76 ALA A N 16
ATOM 26331 C CA . ALA A 1 76 ? 5.138 10.812 1.710 1.00 0.00 76 ALA A CA 16
ATOM 26332 C C . ALA A 1 76 ? 4.575 12.067 1.053 1.00 0.00 76 ALA A C 16
ATOM 26333 O O . ALA A 1 76 ? 4.527 13.134 1.666 1.00 0.00 76 ALA A O 16
ATOM 26340 N N . LYS A 1 77 ? 4.149 11.934 -0.200 1.00 0.00 77 LYS A N 16
ATOM 26341 C CA . LYS A 1 77 ? 3.589 13.057 -0.941 1.00 0.00 77 LYS A CA 16
ATOM 26342 C C . LYS A 1 77 ? 2.267 12.670 -1.597 1.00 0.00 77 LYS A C 16
ATOM 26343 O O . LYS A 1 77 ? 2.026 11.508 -1.923 1.00 0.00 77 LYS A O 16
ATOM 26362 N N . PRO A 1 78 ? 1.391 13.666 -1.796 1.00 0.00 78 PRO A N 16
ATOM 26363 C CA . PRO A 1 78 ? 0.080 13.454 -2.417 1.00 0.00 78 PRO A CA 16
ATOM 26364 C C . PRO A 1 78 ? 0.189 13.121 -3.901 1.00 0.00 78 PRO A C 16
ATOM 26365 O O . PRO A 1 78 ? 1.232 13.327 -4.519 1.00 0.00 78 PRO A O 16
ATOM 26376 N N . GLY A 1 79 ? -0.898 12.604 -4.468 1.00 0.00 79 GLY A N 16
ATOM 26377 C CA . GLY A 1 79 ? -0.903 12.250 -5.876 1.00 0.00 79 GLY A CA 16
ATOM 26378 C C . GLY A 1 79 ? -1.765 11.038 -6.166 1.00 0.00 79 GLY A C 16
ATOM 26379 O O . GLY A 1 79 ? -2.697 10.736 -5.419 1.00 0.00 79 GLY A O 16
ATOM 26383 N N . THR A 1 80 ? -1.455 10.339 -7.254 1.00 0.00 80 THR A N 16
ATOM 26384 C CA . THR A 1 80 ? -2.210 9.155 -7.642 1.00 0.00 80 THR A CA 16
ATOM 26385 C C . THR A 1 80 ? -1.396 7.886 -7.416 1.00 0.00 80 THR A C 16
ATOM 26386 O O . THR A 1 80 ? -0.520 7.548 -8.211 1.00 0.00 80 THR A O 16
ATOM 26397 N N . TYR A 1 81 ? -1.692 7.187 -6.326 1.00 0.00 81 TYR A N 16
ATOM 26398 C CA . TYR A 1 81 ? -0.987 5.955 -5.993 1.00 0.00 81 TYR A CA 16
ATOM 26399 C C . TYR A 1 81 ? -1.730 4.737 -6.536 1.00 0.00 81 TYR A C 16
ATOM 26400 O O . TYR A 1 81 ? -2.960 4.681 -6.505 1.00 0.00 81 TYR A O 16
ATOM 26418 N N . VAL A 1 82 ? -0.975 3.763 -7.032 1.00 0.00 82 VAL A N 16
ATOM 26419 C CA . VAL A 1 82 ? -1.560 2.545 -7.579 1.00 0.00 82 VAL A CA 16
ATOM 26420 C C . VAL A 1 82 ? -1.038 1.311 -6.853 1.00 0.00 82 VAL A C 16
ATOM 26421 O O . VAL A 1 82 ? 0.170 1.076 -6.795 1.00 0.00 82 VAL A O 16
ATOM 26434 N N . ILE A 1 83 ? -1.955 0.523 -6.302 1.00 0.00 83 ILE A N 16
ATOM 26435 C CA . ILE A 1 83 ? -1.588 -0.689 -5.582 1.00 0.00 83 ILE A CA 16
ATOM 26436 C C . ILE A 1 83 ? -1.981 -1.935 -6.366 1.00 0.00 83 ILE A C 16
ATOM 26437 O O . ILE A 1 83 ? -3.143 -2.111 -6.733 1.00 0.00 83 ILE A O 16
ATOM 26453 N N . TYR A 1 84 ? -1.005 -2.800 -6.620 1.00 0.00 84 TYR A N 16
ATOM 26454 C CA . TYR A 1 84 ? -1.248 -4.032 -7.362 1.00 0.00 84 TYR A CA 16
ATOM 26455 C C . TYR A 1 84 ? -1.433 -5.212 -6.413 1.00 0.00 84 TYR A C 16
ATOM 26456 O O . TYR A 1 84 ? -0.565 -5.506 -5.592 1.00 0.00 84 TYR A O 16
ATOM 26474 N N . VAL A 1 85 ? -2.572 -5.886 -6.534 1.00 0.00 85 VAL A N 16
ATOM 26475 C CA . VAL A 1 85 ? -2.873 -7.037 -5.690 1.00 0.00 85 VAL A CA 16
ATOM 26476 C C . VAL A 1 85 ? -3.173 -8.273 -6.531 1.00 0.00 85 VAL A C 16
ATOM 26477 O O . VAL A 1 85 ? -4.067 -8.258 -7.376 1.00 0.00 85 VAL A O 16
ATOM 26490 N N . ARG A 1 86 ? -2.419 -9.340 -6.292 1.00 0.00 86 ARG A N 16
ATOM 26491 C CA . ARG A 1 86 ? -2.604 -10.585 -7.027 1.00 0.00 86 ARG A CA 16
ATOM 26492 C C . ARG A 1 86 ? -2.688 -11.774 -6.073 1.00 0.00 86 ARG A C 16
ATOM 26493 O O . ARG A 1 86 ? -1.902 -11.884 -5.132 1.00 0.00 86 ARG A O 16
ATOM 26514 N N . PHE A 1 87 ? -3.646 -12.660 -6.324 1.00 0.00 87 PHE A N 16
ATOM 26515 C CA . PHE A 1 87 ? -3.834 -13.839 -5.487 1.00 0.00 87 PHE A CA 16
ATOM 26516 C C . PHE A 1 87 ? -3.537 -15.114 -6.270 1.00 0.00 87 PHE A C 16
ATOM 26517 O O . PHE A 1 87 ? -4.192 -15.410 -7.267 1.00 0.00 87 PHE A O 16
ATOM 26534 N N . GLY A 1 88 ? -2.542 -15.866 -5.809 1.00 0.00 88 GLY A N 16
ATOM 26535 C CA . GLY A 1 88 ? -2.174 -17.101 -6.477 1.00 0.00 88 GLY A CA 16
ATOM 26536 C C . GLY A 1 88 ? -2.029 -16.928 -7.975 1.00 0.00 88 GLY A C 16
ATOM 26537 O O . GLY A 1 88 ? -2.459 -17.782 -8.751 1.00 0.00 88 GLY A O 16
ATOM 26541 N N . GLY A 1 89 ? -1.424 -15.818 -8.386 1.00 0.00 89 GLY A N 16
ATOM 26542 C CA . GLY A 1 89 ? -1.236 -15.555 -9.801 1.00 0.00 89 GLY A CA 16
ATOM 26543 C C . GLY A 1 89 ? -2.516 -15.114 -10.484 1.00 0.00 89 GLY A C 16
ATOM 26544 O O . GLY A 1 89 ? -2.686 -15.312 -11.687 1.00 0.00 89 GLY A O 16
ATOM 26548 N N . VAL A 1 90 ? -3.420 -14.518 -9.714 1.00 0.00 90 VAL A N 16
ATOM 26549 C CA . VAL A 1 90 ? -4.692 -14.049 -10.250 1.00 0.00 90 VAL A CA 16
ATOM 26550 C C . VAL A 1 90 ? -4.993 -12.628 -9.788 1.00 0.00 90 VAL A C 16
ATOM 26551 O O . VAL A 1 90 ? -5.383 -12.407 -8.642 1.00 0.00 90 VAL A O 16
ATOM 26564 N N . ASP A 1 91 ? -4.811 -11.668 -10.689 1.00 0.00 91 ASP A N 16
ATOM 26565 C CA . ASP A 1 91 ? -5.065 -10.267 -10.374 1.00 0.00 91 ASP A CA 16
ATOM 26566 C C . ASP A 1 91 ? -6.556 -10.019 -10.168 1.00 0.00 91 ASP A C 16
ATOM 26567 O O . ASP A 1 91 ? -7.326 -9.978 -11.126 1.00 0.00 91 ASP A O 16
ATOM 26576 N N . ILE A 1 92 ? -6.954 -9.853 -8.911 1.00 0.00 92 ILE A N 16
ATOM 26577 C CA . ILE A 1 92 ? -8.352 -9.608 -8.579 1.00 0.00 92 ILE A CA 16
ATOM 26578 C C . ILE A 1 92 ? -8.974 -8.594 -9.534 1.00 0.00 92 ILE A C 16
ATOM 26579 O O . ILE A 1 92 ? -8.289 -7.759 -10.126 1.00 0.00 92 ILE A O 16
ATOM 26595 N N . PRO A 1 93 ? -10.305 -8.666 -9.688 1.00 0.00 93 PRO A N 16
ATOM 26596 C CA . PRO A 1 93 ? -11.050 -7.760 -10.568 1.00 0.00 93 PRO A CA 16
ATOM 26597 C C . PRO A 1 93 ? -11.089 -6.334 -10.032 1.00 0.00 93 PRO A C 16
ATOM 26598 O O . PRO A 1 93 ? -11.722 -5.457 -10.620 1.00 0.00 93 PRO A O 16
ATOM 26609 N N . ASN A 1 94 ? -10.410 -6.108 -8.912 1.00 0.00 94 ASN A N 16
ATOM 26610 C CA . ASN A 1 94 ? -10.369 -4.786 -8.297 1.00 0.00 94 ASN A CA 16
ATOM 26611 C C . ASN A 1 94 ? -9.026 -4.108 -8.553 1.00 0.00 94 ASN A C 16
ATOM 26612 O O . ASN A 1 94 ? -8.861 -2.916 -8.295 1.00 0.00 94 ASN A O 16
ATOM 26623 N N . SER A 1 95 ? -8.069 -4.877 -9.063 1.00 0.00 95 SER A N 16
ATOM 26624 C CA . SER A 1 95 ? -6.739 -4.352 -9.352 1.00 0.00 95 SER A CA 16
ATOM 26625 C C . SER A 1 95 ? -6.653 -3.855 -10.792 1.00 0.00 95 SER A C 16
ATOM 26626 O O . SER A 1 95 ? -7.228 -4.435 -11.712 1.00 0.00 95 SER A O 16
ATOM 26634 N N . PRO A 1 96 ? -5.915 -2.752 -10.992 1.00 0.00 96 PRO A N 16
ATOM 26635 C CA . PRO A 1 96 ? -5.226 -2.052 -9.904 1.00 0.00 96 PRO A CA 16
ATOM 26636 C C . PRO A 1 96 ? -6.196 -1.351 -8.961 1.00 0.00 96 PRO A C 16
ATOM 26637 O O . PRO A 1 96 ? -7.395 -1.269 -9.233 1.00 0.00 96 PRO A O 16
ATOM 26648 N N . PHE A 1 97 ? -5.671 -0.845 -7.849 1.00 0.00 97 PHE A N 16
ATOM 26649 C CA . PHE A 1 97 ? -6.493 -0.150 -6.864 1.00 0.00 97 PHE A CA 16
ATOM 26650 C C . PHE A 1 97 ? -6.204 1.348 -6.875 1.00 0.00 97 PHE A C 16
ATOM 26651 O O . PHE A 1 97 ? -5.078 1.779 -6.622 1.00 0.00 97 PHE A O 16
ATOM 26668 N N . THR A 1 98 ? -7.231 2.140 -7.172 1.00 0.00 98 THR A N 16
ATOM 26669 C CA . THR A 1 98 ? -7.089 3.589 -7.219 1.00 0.00 98 THR A CA 16
ATOM 26670 C C . THR A 1 98 ? -7.062 4.185 -5.816 1.00 0.00 98 THR A C 16
ATOM 26671 O O . THR A 1 98 ? -8.031 4.075 -5.065 1.00 0.00 98 THR A O 16
ATOM 26682 N N . VAL A 1 99 ? -5.946 4.817 -5.468 1.00 0.00 99 VAL A N 16
ATOM 26683 C CA . VAL A 1 99 ? -5.792 5.433 -4.155 1.00 0.00 99 VAL A CA 16
ATOM 26684 C C . VAL A 1 99 ? -5.276 6.862 -4.274 1.00 0.00 99 VAL A C 16
ATOM 26685 O O . VAL A 1 99 ? -4.118 7.087 -4.624 1.00 0.00 99 VAL A O 16
ATOM 26698 N N . MET A 1 100 ? -6.143 7.825 -3.980 1.00 0.00 100 MET A N 16
ATOM 26699 C CA . MET A 1 100 ? -5.774 9.234 -4.054 1.00 0.00 100 MET A CA 16
ATOM 26700 C C . MET A 1 100 ? -5.410 9.773 -2.673 1.00 0.00 100 MET A C 16
ATOM 26701 O O . MET A 1 100 ? -6.267 9.893 -1.798 1.00 0.00 100 MET A O 16
ATOM 26715 N N . ALA A 1 101 ? -4.135 10.096 -2.486 1.00 0.00 101 ALA A N 16
ATOM 26716 C CA . ALA A 1 101 ? -3.658 10.623 -1.214 1.00 0.00 101 ALA A CA 16
ATOM 26717 C C . ALA A 1 101 ? -3.791 12.141 -1.164 1.00 0.00 101 ALA A C 16
ATOM 26718 O O . ALA A 1 101 ? -3.093 12.860 -1.879 1.00 0.00 101 ALA A O 16
ATOM 26725 N N . THR A 1 102 ? -4.693 12.624 -0.315 1.00 0.00 102 THR A N 16
ATOM 26726 C CA . THR A 1 102 ? -4.919 14.056 -0.174 1.00 0.00 102 THR A CA 16
ATOM 26727 C C . THR A 1 102 ? -4.031 14.649 0.914 1.00 0.00 102 THR A C 16
ATOM 26728 O O . THR A 1 102 ? -3.733 13.991 1.912 1.00 0.00 102 THR A O 16
ATOM 26739 N N . ASP A 1 103 ? -3.612 15.894 0.718 1.00 0.00 103 ASP A N 16
ATOM 26740 C CA . ASP A 1 103 ? -2.759 16.575 1.684 1.00 0.00 103 ASP A CA 16
ATOM 26741 C C . ASP A 1 103 ? -3.582 17.116 2.849 1.00 0.00 103 ASP A C 16
ATOM 26742 O O . ASP A 1 103 ? -3.106 17.180 3.982 1.00 0.00 103 ASP A O 16
ATOM 26751 N N . GLY A 1 104 ? -4.820 17.506 2.561 1.00 0.00 104 GLY A N 16
ATOM 26752 C CA . GLY A 1 104 ? -5.689 18.037 3.595 1.00 0.00 104 GLY A CA 16
ATOM 26753 C C . GLY A 1 104 ? -5.733 19.553 3.593 1.00 0.00 104 GLY A C 16
ATOM 26754 O O . GLY A 1 104 ? -4.828 20.205 3.074 1.00 0.00 104 GLY A O 16
ATOM 26758 N N . GLU A 1 105 ? -6.789 20.113 4.174 1.00 0.00 105 GLU A N 16
ATOM 26759 C CA . GLU A 1 105 ? -6.947 21.562 4.235 1.00 0.00 105 GLU A CA 16
ATOM 26760 C C . GLU A 1 105 ? -5.637 22.237 4.629 1.00 0.00 105 GLU A C 16
ATOM 26761 O O . GLU A 1 105 ? -4.752 21.608 5.212 1.00 0.00 105 GLU A O 16
ATOM 26773 N N . VAL A 1 106 ? -5.519 23.521 4.306 1.00 0.00 106 VAL A N 16
ATOM 26774 C CA . VAL A 1 106 ? -4.316 24.282 4.625 1.00 0.00 106 VAL A CA 16
ATOM 26775 C C . VAL A 1 106 ? -4.136 24.416 6.133 1.00 0.00 106 VAL A C 16
ATOM 26776 O O . VAL A 1 106 ? -5.096 24.664 6.865 1.00 0.00 106 VAL A O 16
ATOM 26789 N N . THR A 1 107 ? -2.900 24.253 6.593 1.00 0.00 107 THR A N 16
ATOM 26790 C CA . THR A 1 107 ? -2.592 24.356 8.014 1.00 0.00 107 THR A CA 16
ATOM 26791 C C . THR A 1 107 ? -2.053 25.738 8.361 1.00 0.00 107 THR A C 16
ATOM 26792 O O . THR A 1 107 ? -1.467 26.416 7.517 1.00 0.00 107 THR A O 16
ATOM 26803 N N . ALA A 1 108 ? -2.252 26.149 9.609 1.00 0.00 108 ALA A N 16
ATOM 26804 C CA . ALA A 1 108 ? -1.784 27.451 10.069 1.00 0.00 108 ALA A CA 16
ATOM 26805 C C . ALA A 1 108 ? -0.378 27.353 10.652 1.00 0.00 108 ALA A C 16
ATOM 26806 O O . ALA A 1 108 ? -0.113 26.524 11.523 1.00 0.00 108 ALA A O 16
ATOM 26813 N N . VAL A 1 109 ? 0.520 28.204 10.167 1.00 0.00 109 VAL A N 16
ATOM 26814 C CA . VAL A 1 109 ? 1.900 28.213 10.640 1.00 0.00 109 VAL A CA 16
ATOM 26815 C C . VAL A 1 109 ? 2.594 29.523 10.285 1.00 0.00 109 VAL A C 16
ATOM 26816 O O . VAL A 1 109 ? 2.673 29.897 9.115 1.00 0.00 109 VAL A O 16
ATOM 26829 N N . GLU A 1 110 ? 3.096 30.215 11.303 1.00 0.00 110 GLU A N 16
ATOM 26830 C CA . GLU A 1 110 ? 3.784 31.484 11.096 1.00 0.00 110 GLU A CA 16
ATOM 26831 C C . GLU A 1 110 ? 5.215 31.255 10.617 1.00 0.00 110 GLU A C 16
ATOM 26832 O O . GLU A 1 110 ? 5.957 30.467 11.201 1.00 0.00 110 GLU A O 16
ATOM 26844 N N . GLU A 1 111 ? 5.593 31.951 9.549 1.00 0.00 111 GLU A N 16
ATOM 26845 C CA . GLU A 1 111 ? 6.934 31.823 8.990 1.00 0.00 111 GLU A CA 16
ATOM 26846 C C . GLU A 1 111 ? 7.406 33.147 8.398 1.00 0.00 111 GLU A C 16
ATOM 26847 O O . GLU A 1 111 ? 6.936 33.569 7.342 1.00 0.00 111 GLU A O 16
ATOM 26859 N N . ALA A 1 112 ? 8.338 33.799 9.087 1.00 0.00 112 ALA A N 16
ATOM 26860 C CA . ALA A 1 112 ? 8.874 35.074 8.629 1.00 0.00 112 ALA A CA 16
ATOM 26861 C C . ALA A 1 112 ? 10.233 35.356 9.261 1.00 0.00 112 ALA A C 16
ATOM 26862 O O . ALA A 1 112 ? 10.391 35.349 10.482 1.00 0.00 112 ALA A O 16
ATOM 26869 N N . PRO A 1 113 ? 11.241 35.611 8.412 1.00 0.00 113 PRO A N 16
ATOM 26870 C CA . PRO A 1 113 ? 12.604 35.901 8.865 1.00 0.00 113 PRO A CA 16
ATOM 26871 C C . PRO A 1 113 ? 12.711 37.257 9.554 1.00 0.00 113 PRO A C 16
ATOM 26872 O O . PRO A 1 113 ? 11.876 38.139 9.344 1.00 0.00 113 PRO A O 16
ATOM 26883 N N . VAL A 1 114 ? 13.743 37.420 10.375 1.00 0.00 114 VAL A N 16
ATOM 26884 C CA . VAL A 1 114 ? 13.959 38.670 11.092 1.00 0.00 114 VAL A CA 16
ATOM 26885 C C . VAL A 1 114 ? 15.409 39.126 10.977 1.00 0.00 114 VAL A C 16
ATOM 26886 O O . VAL A 1 114 ? 16.325 38.435 11.421 1.00 0.00 114 VAL A O 16
ATOM 26899 N N . ASN A 1 115 ? 15.611 40.295 10.377 1.00 0.00 115 ASN A N 16
ATOM 26900 C CA . ASN A 1 115 ? 16.950 40.843 10.202 1.00 0.00 115 ASN A CA 16
ATOM 26901 C C . ASN A 1 115 ? 16.917 42.369 10.199 1.00 0.00 115 ASN A C 16
ATOM 26902 O O . ASN A 1 115 ? 15.943 42.978 9.756 1.00 0.00 115 ASN A O 16
ATOM 26913 N N . ALA A 1 116 ? 17.988 42.980 10.695 1.00 0.00 116 ALA A N 16
ATOM 26914 C CA . ALA A 1 116 ? 18.083 44.434 10.745 1.00 0.00 116 ALA A CA 16
ATOM 26915 C C . ALA A 1 116 ? 19.490 44.879 11.130 1.00 0.00 116 ALA A C 16
ATOM 26916 O O . ALA A 1 116 ? 20.212 44.158 11.819 1.00 0.00 116 ALA A O 16
ATOM 26923 N N . CYS A 1 117 ? 19.871 46.069 10.680 1.00 0.00 117 CYS A N 16
ATOM 26924 C CA . CYS A 1 117 ? 21.194 46.609 10.976 1.00 0.00 117 CYS A CA 16
ATOM 26925 C C . CYS A 1 117 ? 21.135 48.124 11.148 1.00 0.00 117 CYS A C 16
ATOM 26926 O O . CYS A 1 117 ? 20.418 48.827 10.437 1.00 0.00 117 CYS A O 16
ATOM 26934 N N . PRO A 1 118 ? 21.908 48.640 12.115 1.00 0.00 118 PRO A N 16
ATOM 26935 C CA . PRO A 1 118 ? 21.962 50.076 12.404 1.00 0.00 118 PRO A CA 16
ATOM 26936 C C . PRO A 1 118 ? 22.652 50.864 11.297 1.00 0.00 118 PRO A C 16
ATOM 26937 O O . PRO A 1 118 ? 23.604 50.385 10.681 1.00 0.00 118 PRO A O 16
ATOM 26948 N N . SER A 1 119 ? 22.167 52.077 11.050 1.00 0.00 119 SER A N 16
ATOM 26949 C CA . SER A 1 119 ? 22.736 52.932 10.014 1.00 0.00 119 SER A CA 16
ATOM 26950 C C . SER A 1 119 ? 22.131 54.332 10.071 1.00 0.00 119 SER A C 16
ATOM 26951 O O . SER A 1 119 ? 20.967 54.502 10.428 1.00 0.00 119 SER A O 16
ATOM 26959 N N . GLY A 1 120 ? 22.933 55.331 9.715 1.00 0.00 120 GLY A N 16
ATOM 26960 C CA . GLY A 1 120 ? 22.461 56.703 9.732 1.00 0.00 120 GLY A CA 16
ATOM 26961 C C . GLY A 1 120 ? 22.186 57.238 8.341 1.00 0.00 120 GLY A C 16
ATOM 26962 O O . GLY A 1 120 ? 23.067 57.790 7.680 1.00 0.00 120 GLY A O 16
ATOM 26966 N N . PRO A 1 121 ? 20.938 57.078 7.876 1.00 0.00 121 PRO A N 16
ATOM 26967 C CA . PRO A 1 121 ? 20.522 57.542 6.550 1.00 0.00 121 PRO A CA 16
ATOM 26968 C C . PRO A 1 121 ? 20.464 59.063 6.460 1.00 0.00 121 PRO A C 16
ATOM 26969 O O . PRO A 1 121 ? 20.732 59.763 7.436 1.00 0.00 121 PRO A O 16
ATOM 26980 N N . SER A 1 122 ? 20.113 59.569 5.282 1.00 0.00 122 SER A N 16
ATOM 26981 C CA . SER A 1 122 ? 20.023 61.008 5.063 1.00 0.00 122 SER A CA 16
ATOM 26982 C C . SER A 1 122 ? 19.107 61.323 3.884 1.00 0.00 122 SER A C 16
ATOM 26983 O O . SER A 1 122 ? 18.588 60.420 3.230 1.00 0.00 122 SER A O 16
ATOM 26991 N N . SER A 1 123 ? 18.913 62.611 3.622 1.00 0.00 123 SER A N 16
ATOM 26992 C CA . SER A 1 123 ? 18.057 63.047 2.525 1.00 0.00 123 SER A CA 16
ATOM 26993 C C . SER A 1 123 ? 18.859 63.824 1.485 1.00 0.00 123 SER A C 16
ATOM 26994 O O . SER A 1 123 ? 19.488 64.834 1.797 1.00 0.00 123 SER A O 16
ATOM 27002 N N . GLY A 1 124 ? 18.832 63.343 0.246 1.00 0.00 124 GLY A N 16
ATOM 27003 C CA . GLY A 1 124 ? 19.560 64.003 -0.823 1.00 0.00 124 GLY A CA 16
ATOM 27004 C C . GLY A 1 124 ? 18.639 64.634 -1.847 1.00 0.00 124 GLY A C 16
ATOM 27005 O O . GLY A 1 124 ? 17.990 63.935 -2.624 1.00 0.00 124 GLY A O 16
ATOM 27009 N N . GLY A 1 1 ? -5.364 -26.293 -18.021 1.00 0.00 1 GLY A N 17
ATOM 27010 C CA . GLY A 1 1 ? -4.737 -25.709 -19.192 1.00 0.00 1 GLY A CA 17
ATOM 27011 C C . GLY A 1 1 ? -4.982 -26.522 -20.448 1.00 0.00 1 GLY A C 17
ATOM 27012 O O . GLY A 1 1 ? -6.047 -26.428 -21.058 1.00 0.00 1 GLY A O 17
ATOM 27016 N N . SER A 1 2 ? -3.992 -27.320 -20.836 1.00 0.00 2 SER A N 17
ATOM 27017 C CA . SER A 1 2 ? -4.103 -28.148 -22.031 1.00 0.00 2 SER A CA 17
ATOM 27018 C C . SER A 1 2 ? -3.650 -29.576 -21.746 1.00 0.00 2 SER A C 17
ATOM 27019 O O . SER A 1 2 ? -4.347 -30.537 -22.072 1.00 0.00 2 SER A O 17
ATOM 27027 N N . SER A 1 3 ? -2.476 -29.707 -21.135 1.00 0.00 3 SER A N 17
ATOM 27028 C CA . SER A 1 3 ? -1.926 -31.017 -20.809 1.00 0.00 3 SER A CA 17
ATOM 27029 C C . SER A 1 3 ? -2.914 -31.829 -19.975 1.00 0.00 3 SER A C 17
ATOM 27030 O O . SER A 1 3 ? -3.337 -32.913 -20.374 1.00 0.00 3 SER A O 17
ATOM 27038 N N . GLY A 1 4 ? -3.276 -31.294 -18.813 1.00 0.00 4 GLY A N 17
ATOM 27039 C CA . GLY A 1 4 ? -4.210 -31.980 -17.940 1.00 0.00 4 GLY A CA 17
ATOM 27040 C C . GLY A 1 4 ? -5.068 -31.020 -17.139 1.00 0.00 4 GLY A C 17
ATOM 27041 O O . GLY A 1 4 ? -5.603 -30.054 -17.682 1.00 0.00 4 GLY A O 17
ATOM 27045 N N . SER A 1 5 ? -5.201 -31.287 -15.844 1.00 0.00 5 SER A N 17
ATOM 27046 C CA . SER A 1 5 ? -6.004 -30.443 -14.968 1.00 0.00 5 SER A CA 17
ATOM 27047 C C . SER A 1 5 ? -5.137 -29.796 -13.892 1.00 0.00 5 SER A C 17
ATOM 27048 O O . SER A 1 5 ? -4.302 -30.456 -13.272 1.00 0.00 5 SER A O 17
ATOM 27056 N N . SER A 1 6 ? -5.340 -28.500 -13.676 1.00 0.00 6 SER A N 17
ATOM 27057 C CA . SER A 1 6 ? -4.576 -27.762 -12.679 1.00 0.00 6 SER A CA 17
ATOM 27058 C C . SER A 1 6 ? -5.434 -26.682 -12.025 1.00 0.00 6 SER A C 17
ATOM 27059 O O . SER A 1 6 ? -6.545 -26.403 -12.472 1.00 0.00 6 SER A O 17
ATOM 27067 N N . GLY A 1 7 ? -4.907 -26.078 -10.964 1.00 0.00 7 GLY A N 17
ATOM 27068 C CA . GLY A 1 7 ? -5.637 -25.037 -10.265 1.00 0.00 7 GLY A CA 17
ATOM 27069 C C . GLY A 1 7 ? -5.042 -24.724 -8.907 1.00 0.00 7 GLY A C 17
ATOM 27070 O O . GLY A 1 7 ? -4.653 -25.627 -8.167 1.00 0.00 7 GLY A O 17
ATOM 27074 N N . THR A 1 8 ? -4.970 -23.438 -8.577 1.00 0.00 8 THR A N 17
ATOM 27075 C CA . THR A 1 8 ? -4.415 -23.006 -7.300 1.00 0.00 8 THR A CA 17
ATOM 27076 C C . THR A 1 8 ? -5.511 -22.509 -6.364 1.00 0.00 8 THR A C 17
ATOM 27077 O O . THR A 1 8 ? -5.498 -22.798 -5.169 1.00 0.00 8 THR A O 17
ATOM 27088 N N . GLY A 1 9 ? -6.459 -21.759 -6.917 1.00 0.00 9 GLY A N 17
ATOM 27089 C CA . GLY A 1 9 ? -7.550 -21.235 -6.117 1.00 0.00 9 GLY A CA 17
ATOM 27090 C C . GLY A 1 9 ? -8.374 -20.204 -6.864 1.00 0.00 9 GLY A C 17
ATOM 27091 O O . GLY A 1 9 ? -8.486 -20.259 -8.089 1.00 0.00 9 GLY A O 17
ATOM 27095 N N . ASP A 1 10 ? -8.953 -19.264 -6.126 1.00 0.00 10 ASP A N 17
ATOM 27096 C CA . ASP A 1 10 ? -9.773 -18.217 -6.727 1.00 0.00 10 ASP A CA 17
ATOM 27097 C C . ASP A 1 10 ? -9.264 -16.834 -6.329 1.00 0.00 10 ASP A C 17
ATOM 27098 O O . ASP A 1 10 ? -8.764 -16.641 -5.221 1.00 0.00 10 ASP A O 17
ATOM 27107 N N . ALA A 1 11 ? -9.395 -15.878 -7.241 1.00 0.00 11 ALA A N 17
ATOM 27108 C CA . ALA A 1 11 ? -8.949 -14.513 -6.987 1.00 0.00 11 ALA A CA 17
ATOM 27109 C C . ALA A 1 11 ? -10.136 -13.583 -6.752 1.00 0.00 11 ALA A C 17
ATOM 27110 O O . ALA A 1 11 ? -10.196 -12.881 -5.744 1.00 0.00 11 ALA A O 17
ATOM 27117 N N . SER A 1 12 ? -11.078 -13.585 -7.690 1.00 0.00 12 SER A N 17
ATOM 27118 C CA . SER A 1 12 ? -12.260 -12.738 -7.587 1.00 0.00 12 SER A CA 17
ATOM 27119 C C . SER A 1 12 ? -12.896 -12.858 -6.207 1.00 0.00 12 SER A C 17
ATOM 27120 O O . SER A 1 12 ? -13.490 -11.907 -5.699 1.00 0.00 12 SER A O 17
ATOM 27128 N N . LYS A 1 13 ? -12.767 -14.034 -5.602 1.00 0.00 13 LYS A N 17
ATOM 27129 C CA . LYS A 1 13 ? -13.326 -14.281 -4.278 1.00 0.00 13 LYS A CA 17
ATOM 27130 C C . LYS A 1 13 ? -12.644 -13.410 -3.229 1.00 0.00 13 LYS A C 17
ATOM 27131 O O . LYS A 1 13 ? -13.307 -12.804 -2.385 1.00 0.00 13 LYS A O 17
ATOM 27150 N N . CYS A 1 14 ? -11.319 -13.352 -3.286 1.00 0.00 14 CYS A N 17
ATOM 27151 C CA . CYS A 1 14 ? -10.547 -12.553 -2.340 1.00 0.00 14 CYS A CA 17
ATOM 27152 C C . CYS A 1 14 ? -11.081 -11.125 -2.271 1.00 0.00 14 CYS A C 17
ATOM 27153 O O . CYS A 1 14 ? -11.385 -10.515 -3.297 1.00 0.00 14 CYS A O 17
ATOM 27161 N N . LEU A 1 15 ? -11.192 -10.598 -1.057 1.00 0.00 15 LEU A N 17
ATOM 27162 C CA . LEU A 1 15 ? -11.690 -9.243 -0.853 1.00 0.00 15 LEU A CA 17
ATOM 27163 C C . LEU A 1 15 ? -10.650 -8.381 -0.145 1.00 0.00 15 LEU A C 17
ATOM 27164 O O . LEU A 1 15 ? -9.833 -8.885 0.625 1.00 0.00 15 LEU A O 17
ATOM 27180 N N . ALA A 1 16 ? -10.688 -7.080 -0.409 1.00 0.00 16 ALA A N 17
ATOM 27181 C CA . ALA A 1 16 ? -9.752 -6.147 0.207 1.00 0.00 16 ALA A CA 17
ATOM 27182 C C . ALA A 1 16 ? -10.486 -5.106 1.046 1.00 0.00 16 ALA A C 17
ATOM 27183 O O . ALA A 1 16 ? -11.183 -4.242 0.512 1.00 0.00 16 ALA A O 17
ATOM 27190 N N . THR A 1 17 ? -10.325 -5.193 2.363 1.00 0.00 17 THR A N 17
ATOM 27191 C CA . THR A 1 17 ? -10.973 -4.260 3.275 1.00 0.00 17 THR A CA 17
ATOM 27192 C C . THR A 1 17 ? -9.950 -3.549 4.154 1.00 0.00 17 THR A C 17
ATOM 27193 O O . THR A 1 17 ? -9.096 -4.187 4.768 1.00 0.00 17 THR A O 17
ATOM 27204 N N . GLY A 1 18 ? -10.043 -2.224 4.210 1.00 0.00 18 GLY A N 17
ATOM 27205 C CA . GLY A 1 18 ? -9.119 -1.449 5.017 1.00 0.00 18 GLY A CA 17
ATOM 27206 C C . GLY A 1 18 ? -9.106 0.018 4.636 1.00 0.00 18 GLY A C 17
ATOM 27207 O O . GLY A 1 18 ? -9.479 0.396 3.525 1.00 0.00 18 GLY A O 17
ATOM 27211 N N . PRO A 1 19 ? -8.671 0.873 5.574 1.00 0.00 19 PRO A N 17
ATOM 27212 C CA . PRO A 1 19 ? -8.602 2.320 5.354 1.00 0.00 19 PRO A CA 17
ATOM 27213 C C . PRO A 1 19 ? -7.513 2.705 4.358 1.00 0.00 19 PRO A C 17
ATOM 27214 O O . PRO A 1 19 ? -7.577 3.762 3.730 1.00 0.00 19 PRO A O 17
ATOM 27225 N N . GLY A 1 20 ? -6.513 1.839 4.218 1.00 0.00 20 GLY A N 17
ATOM 27226 C CA . GLY A 1 20 ? -5.425 2.107 3.297 1.00 0.00 20 GLY A CA 17
ATOM 27227 C C . GLY A 1 20 ? -5.854 2.005 1.846 1.00 0.00 20 GLY A C 17
ATOM 27228 O O . GLY A 1 20 ? -5.273 2.650 0.973 1.00 0.00 20 GLY A O 17
ATOM 27232 N N . ILE A 1 21 ? -6.874 1.193 1.589 1.00 0.00 21 ILE A N 17
ATOM 27233 C CA . ILE A 1 21 ? -7.380 1.009 0.235 1.00 0.00 21 ILE A CA 17
ATOM 27234 C C . ILE A 1 21 ? -8.551 1.943 -0.047 1.00 0.00 21 ILE A C 17
ATOM 27235 O O . ILE A 1 21 ? -9.218 1.828 -1.075 1.00 0.00 21 ILE A O 17
ATOM 27251 N N . ALA A 1 22 ? -8.797 2.869 0.874 1.00 0.00 22 ALA A N 17
ATOM 27252 C CA . ALA A 1 22 ? -9.886 3.826 0.724 1.00 0.00 22 ALA A CA 17
ATOM 27253 C C . ALA A 1 22 ? -9.697 4.682 -0.524 1.00 0.00 22 ALA A C 17
ATOM 27254 O O . ALA A 1 22 ? -8.579 5.082 -0.849 1.00 0.00 22 ALA A O 17
ATOM 27261 N N . SER A 1 23 ? -10.796 4.958 -1.219 1.00 0.00 23 SER A N 17
ATOM 27262 C CA . SER A 1 23 ? -10.750 5.763 -2.433 1.00 0.00 23 SER A CA 17
ATOM 27263 C C . SER A 1 23 ? -9.769 6.921 -2.282 1.00 0.00 23 SER A C 17
ATOM 27264 O O . SER A 1 23 ? -9.039 7.258 -3.213 1.00 0.00 23 SER A O 17
ATOM 27272 N N . THR A 1 24 ? -9.757 7.526 -1.098 1.00 0.00 24 THR A N 17
ATOM 27273 C CA . THR A 1 24 ? -8.867 8.647 -0.822 1.00 0.00 24 THR A CA 17
ATOM 27274 C C . THR A 1 24 ? -8.257 8.535 0.569 1.00 0.00 24 THR A C 17
ATOM 27275 O O . THR A 1 24 ? -8.955 8.263 1.546 1.00 0.00 24 THR A O 17
ATOM 27286 N N . VAL A 1 25 ? -6.947 8.747 0.655 1.00 0.00 25 VAL A N 17
ATOM 27287 C CA . VAL A 1 25 ? -6.242 8.671 1.929 1.00 0.00 25 VAL A CA 17
ATOM 27288 C C . VAL A 1 25 ? -5.410 9.925 2.172 1.00 0.00 25 VAL A C 17
ATOM 27289 O O . VAL A 1 25 ? -5.230 10.748 1.275 1.00 0.00 25 VAL A O 17
ATOM 27302 N N . LYS A 1 26 ? -4.904 10.066 3.393 1.00 0.00 26 LYS A N 17
ATOM 27303 C CA . LYS A 1 26 ? -4.089 11.218 3.756 1.00 0.00 26 LYS A CA 17
ATOM 27304 C C . LYS A 1 26 ? -2.604 10.869 3.719 1.00 0.00 26 LYS A C 17
ATOM 27305 O O . LYS A 1 26 ? -2.199 9.789 4.152 1.00 0.00 26 LYS A O 17
ATOM 27324 N N . THR A 1 27 ? -1.797 11.789 3.202 1.00 0.00 27 THR A N 17
ATOM 27325 C CA . THR A 1 27 ? -0.358 11.578 3.109 1.00 0.00 27 THR A CA 17
ATOM 27326 C C . THR A 1 27 ? 0.313 11.756 4.467 1.00 0.00 27 THR A C 17
ATOM 27327 O O . THR A 1 27 ? -0.270 12.327 5.388 1.00 0.00 27 THR A O 17
ATOM 27338 N N . GLY A 1 28 ? 1.541 11.263 4.584 1.00 0.00 28 GLY A N 17
ATOM 27339 C CA . GLY A 1 28 ? 2.271 11.377 5.834 1.00 0.00 28 GLY A CA 17
ATOM 27340 C C . GLY A 1 28 ? 1.866 10.319 6.840 1.00 0.00 28 GLY A C 17
ATOM 27341 O O . GLY A 1 28 ? 2.707 9.795 7.570 1.00 0.00 28 GLY A O 17
ATOM 27345 N N . GLU A 1 29 ? 0.575 10.006 6.880 1.00 0.00 29 GLU A N 17
ATOM 27346 C CA . GLU A 1 29 ? 0.062 9.005 7.809 1.00 0.00 29 GLU A CA 17
ATOM 27347 C C . GLU A 1 29 ? 0.329 7.594 7.290 1.00 0.00 29 GLU A C 17
ATOM 27348 O O . GLU A 1 29 ? 0.540 7.392 6.095 1.00 0.00 29 GLU A O 17
ATOM 27360 N N . GLU A 1 30 ? 0.320 6.625 8.200 1.00 0.00 30 GLU A N 17
ATOM 27361 C CA . GLU A 1 30 ? 0.563 5.234 7.835 1.00 0.00 30 GLU A CA 17
ATOM 27362 C C . GLU A 1 30 ? -0.728 4.424 7.889 1.00 0.00 30 GLU A C 17
ATOM 27363 O O . GLU A 1 30 ? -1.318 4.246 8.954 1.00 0.00 30 GLU A O 17
ATOM 27375 N N . VAL A 1 31 ? -1.161 3.933 6.731 1.00 0.00 31 VAL A N 17
ATOM 27376 C CA . VAL A 1 31 ? -2.382 3.142 6.646 1.00 0.00 31 VAL A CA 17
ATOM 27377 C C . VAL A 1 31 ? -2.081 1.653 6.779 1.00 0.00 31 VAL A C 17
ATOM 27378 O O . VAL A 1 31 ? -0.929 1.231 6.689 1.00 0.00 31 VAL A O 17
ATOM 27391 N N . GLY A 1 32 ? -3.127 0.860 6.993 1.00 0.00 32 GLY A N 17
ATOM 27392 C CA . GLY A 1 32 ? -2.954 -0.574 7.134 1.00 0.00 32 GLY A CA 17
ATOM 27393 C C . GLY A 1 32 ? -4.226 -1.343 6.834 1.00 0.00 32 GLY A C 17
ATOM 27394 O O . GLY A 1 32 ? -5.146 -1.378 7.650 1.00 0.00 32 GLY A O 17
ATOM 27398 N N . PHE A 1 33 ? -4.277 -1.961 5.658 1.00 0.00 33 PHE A N 17
ATOM 27399 C CA . PHE A 1 33 ? -5.447 -2.732 5.250 1.00 0.00 33 PHE A CA 17
ATOM 27400 C C . PHE A 1 33 ? -5.178 -4.229 5.365 1.00 0.00 33 PHE A C 17
ATOM 27401 O O . PHE A 1 33 ? -4.052 -4.651 5.630 1.00 0.00 33 PHE A O 17
ATOM 27418 N N . VAL A 1 34 ? -6.220 -5.028 5.164 1.00 0.00 34 VAL A N 17
ATOM 27419 C CA . VAL A 1 34 ? -6.098 -6.480 5.243 1.00 0.00 34 VAL A CA 17
ATOM 27420 C C . VAL A 1 34 ? -7.064 -7.166 4.284 1.00 0.00 34 VAL A C 17
ATOM 27421 O O . VAL A 1 34 ? -8.229 -6.784 4.181 1.00 0.00 34 VAL A O 17
ATOM 27434 N N . VAL A 1 35 ? -6.572 -8.182 3.584 1.00 0.00 35 VAL A N 17
ATOM 27435 C CA . VAL A 1 35 ? -7.391 -8.925 2.633 1.00 0.00 35 VAL A CA 17
ATOM 27436 C C . VAL A 1 35 ? -8.109 -10.085 3.315 1.00 0.00 35 VAL A C 17
ATOM 27437 O O . VAL A 1 35 ? -7.486 -10.898 3.998 1.00 0.00 35 VAL A O 17
ATOM 27450 N N . ASP A 1 36 ? -9.421 -10.155 3.125 1.00 0.00 36 ASP A N 17
ATOM 27451 C CA . ASP A 1 36 ? -10.225 -11.217 3.719 1.00 0.00 36 ASP A CA 17
ATOM 27452 C C . ASP A 1 36 ? -10.480 -12.334 2.712 1.00 0.00 36 ASP A C 17
ATOM 27453 O O . ASP A 1 36 ? -10.965 -12.089 1.608 1.00 0.00 36 ASP A O 17
ATOM 27462 N N . ALA A 1 37 ? -10.149 -13.561 3.101 1.00 0.00 37 ALA A N 17
ATOM 27463 C CA . ALA A 1 37 ? -10.343 -14.716 2.233 1.00 0.00 37 ALA A CA 17
ATOM 2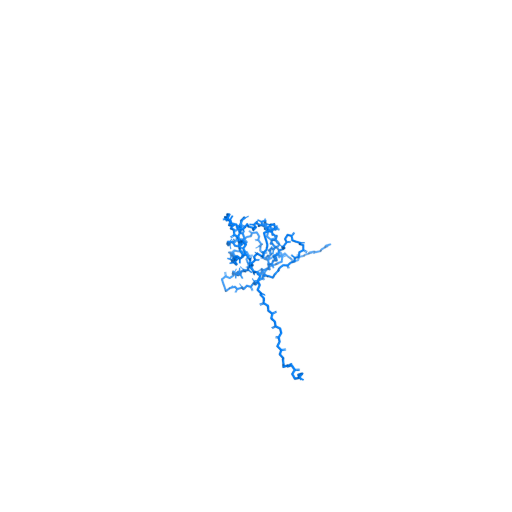7464 C C . ALA A 1 37 ? -11.087 -15.831 2.961 1.00 0.00 37 ALA A C 17
ATOM 27465 O O . ALA A 1 37 ? -10.676 -16.266 4.037 1.00 0.00 37 ALA A O 17
ATOM 27472 N N . LYS A 1 38 ? -12.184 -16.290 2.368 1.00 0.00 38 LYS A N 17
ATOM 27473 C CA . LYS A 1 38 ? -12.985 -17.355 2.959 1.00 0.00 38 LYS A CA 17
ATOM 27474 C C . LYS A 1 38 ? -13.153 -18.514 1.983 1.00 0.00 38 LYS A C 17
ATOM 27475 O O . LYS A 1 38 ? -13.032 -19.680 2.361 1.00 0.00 38 LYS A O 17
ATOM 27494 N N . THR A 1 39 ? -13.432 -18.188 0.725 1.00 0.00 39 THR A N 17
ATOM 27495 C CA . THR A 1 39 ? -13.615 -19.202 -0.306 1.00 0.00 39 THR A CA 17
ATOM 27496 C C . THR A 1 39 ? -12.476 -19.172 -1.317 1.00 0.00 39 THR A C 17
ATOM 27497 O O . THR A 1 39 ? -12.253 -20.139 -2.046 1.00 0.00 39 THR A O 17
ATOM 27508 N N . ALA A 1 40 ? -11.755 -18.056 -1.356 1.00 0.00 40 ALA A N 17
ATOM 27509 C CA . ALA A 1 40 ? -10.635 -17.901 -2.277 1.00 0.00 40 ALA A CA 17
ATOM 27510 C C . ALA A 1 40 ? -9.810 -19.181 -2.357 1.00 0.00 40 ALA A C 17
ATOM 27511 O O . ALA A 1 40 ? -9.305 -19.540 -3.420 1.00 0.00 40 ALA A O 17
ATOM 27518 N N . GLY A 1 41 ? -9.674 -19.865 -1.224 1.00 0.00 41 GLY A N 17
ATOM 27519 C CA . GLY A 1 41 ? -8.908 -21.097 -1.189 1.00 0.00 41 GLY A CA 17
ATOM 27520 C C . GLY A 1 41 ? -7.438 -20.858 -0.910 1.00 0.00 41 GLY A C 17
ATOM 27521 O O . GLY A 1 41 ? -7.084 -20.021 -0.078 1.00 0.00 41 GLY A O 17
ATOM 27525 N N . LYS A 1 42 ? -6.578 -21.594 -1.605 1.00 0.00 42 LYS A N 17
ATOM 27526 C CA . LYS A 1 42 ? -5.136 -21.458 -1.428 1.00 0.00 42 LYS A CA 17
ATOM 27527 C C . LYS A 1 42 ? -4.571 -20.390 -2.360 1.00 0.00 42 LYS A C 17
ATOM 27528 O O . LYS A 1 42 ? -5.027 -20.237 -3.493 1.00 0.00 42 LYS A O 17
ATOM 27547 N N . GLY A 1 43 ? -3.577 -19.654 -1.875 1.00 0.00 43 GLY A N 17
ATOM 27548 C CA . GLY A 1 43 ? -2.965 -18.610 -2.677 1.00 0.00 43 GLY A CA 17
ATOM 27549 C C . GLY A 1 43 ? -2.407 -17.482 -1.833 1.00 0.00 43 GLY A C 17
ATOM 27550 O O . GLY A 1 43 ? -2.934 -17.176 -0.763 1.00 0.00 43 GLY A O 17
ATOM 27554 N N . LYS A 1 44 ? -1.333 -16.863 -2.313 1.00 0.00 44 LYS A N 17
ATOM 27555 C CA . LYS A 1 44 ? -0.700 -15.762 -1.596 1.00 0.00 44 LYS A CA 17
ATOM 27556 C C . LYS A 1 44 ? -1.170 -14.417 -2.140 1.00 0.00 44 LYS A C 17
ATOM 27557 O O . LYS A 1 44 ? -1.675 -14.331 -3.259 1.00 0.00 44 LYS A O 17
ATOM 27576 N N . VAL A 1 45 ? -0.999 -13.368 -1.341 1.00 0.00 45 VAL A N 17
ATOM 27577 C CA . VAL A 1 45 ? -1.405 -12.026 -1.743 1.00 0.00 45 VAL A CA 17
ATOM 27578 C C . VAL A 1 45 ? -0.207 -11.083 -1.789 1.00 0.00 45 VAL A C 17
ATOM 27579 O O . VAL A 1 45 ? 0.440 -10.832 -0.772 1.00 0.00 45 VAL A O 17
ATOM 27592 N N . THR A 1 46 ? 0.082 -10.560 -2.977 1.00 0.00 46 THR A N 17
ATOM 27593 C CA . THR A 1 46 ? 1.200 -9.643 -3.157 1.00 0.00 46 THR A CA 17
ATOM 27594 C C . THR A 1 46 ? 0.712 -8.216 -3.375 1.00 0.00 46 THR A C 17
ATOM 27595 O O . THR A 1 46 ? -0.240 -7.982 -4.121 1.00 0.00 46 THR A O 17
ATOM 27606 N N . CYS A 1 47 ? 1.370 -7.265 -2.723 1.00 0.00 47 CYS A N 17
ATOM 27607 C CA . CYS A 1 47 ? 1.002 -5.858 -2.846 1.00 0.00 47 CYS A CA 17
ATOM 27608 C C . CYS A 1 47 ? 2.179 -5.030 -3.351 1.00 0.00 47 CYS A C 17
ATOM 27609 O O . CYS A 1 47 ? 3.333 -5.304 -3.019 1.00 0.00 47 CYS A O 17
ATOM 27617 N N . THR A 1 48 ? 1.881 -4.016 -4.158 1.00 0.00 48 THR A N 17
ATOM 27618 C CA . THR A 1 48 ? 2.914 -3.151 -4.712 1.00 0.00 48 THR A CA 17
ATOM 27619 C C . THR A 1 48 ? 2.458 -1.696 -4.735 1.00 0.00 48 THR A C 17
ATOM 27620 O O . THR A 1 48 ? 1.535 -1.337 -5.466 1.00 0.00 48 THR A O 17
ATOM 27631 N N . VAL A 1 49 ? 3.111 -0.862 -3.932 1.00 0.00 49 VAL A N 17
ATOM 27632 C CA . VAL A 1 49 ? 2.774 0.554 -3.863 1.00 0.00 49 VAL A CA 17
ATOM 27633 C C . VAL A 1 49 ? 3.446 1.335 -4.986 1.00 0.00 49 VAL A C 17
ATOM 27634 O O . VAL A 1 49 ? 4.673 1.429 -5.042 1.00 0.00 49 VAL A O 17
ATOM 27647 N N . LEU A 1 50 ? 2.636 1.893 -5.879 1.00 0.00 50 LEU A N 17
ATOM 27648 C CA . LEU A 1 50 ? 3.153 2.668 -7.002 1.00 0.00 50 LEU A CA 17
ATOM 27649 C C . LEU A 1 50 ? 2.967 4.163 -6.764 1.00 0.00 50 LEU A C 17
ATOM 27650 O O . LEU A 1 50 ? 1.840 4.653 -6.667 1.00 0.00 50 LEU A O 17
ATOM 27666 N N . THR A 1 51 ? 4.078 4.886 -6.670 1.00 0.00 51 THR A N 17
ATOM 27667 C CA . THR A 1 51 ? 4.039 6.325 -6.446 1.00 0.00 51 THR A CA 17
ATOM 27668 C C . THR A 1 51 ? 3.869 7.083 -7.757 1.00 0.00 51 THR A C 17
ATOM 27669 O O . THR A 1 51 ? 4.318 6.645 -8.817 1.00 0.00 51 THR A O 17
ATOM 27680 N N . PRO A 1 52 ? 3.207 8.247 -7.688 1.00 0.00 52 PRO A N 17
ATOM 27681 C CA . PRO A 1 52 ? 2.965 9.091 -8.862 1.00 0.00 52 PRO A CA 17
ATOM 27682 C C . PRO A 1 52 ? 4.244 9.736 -9.385 1.00 0.00 52 PRO A C 17
ATOM 27683 O O . PRO A 1 52 ? 4.250 10.342 -10.457 1.00 0.00 52 PRO A O 17
ATOM 27694 N N . ASP A 1 53 ? 5.324 9.602 -8.624 1.00 0.00 53 ASP A N 17
ATOM 27695 C CA . ASP A 1 53 ? 6.609 10.171 -9.013 1.00 0.00 53 ASP A CA 17
ATOM 27696 C C . ASP A 1 53 ? 7.273 9.325 -10.094 1.00 0.00 53 ASP A C 17
ATOM 27697 O O . ASP A 1 53 ? 8.097 9.817 -10.863 1.00 0.00 53 ASP A O 17
ATOM 27706 N N . GLY A 1 54 ? 6.908 8.047 -10.146 1.00 0.00 54 GLY A N 17
ATOM 27707 C CA . GLY A 1 54 ? 7.480 7.152 -11.136 1.00 0.00 54 GLY A CA 17
ATOM 27708 C C . GLY A 1 54 ? 8.426 6.139 -10.524 1.00 0.00 54 GLY A C 17
ATOM 27709 O O . GLY A 1 54 ? 9.365 5.681 -11.177 1.00 0.00 54 GLY A O 17
ATOM 27713 N N . THR A 1 55 ? 8.181 5.787 -9.266 1.00 0.00 55 THR A N 17
ATOM 27714 C CA . THR A 1 55 ? 9.020 4.824 -8.565 1.00 0.00 55 THR A CA 17
ATOM 27715 C C . THR A 1 55 ? 8.179 3.726 -7.923 1.00 0.00 55 THR A C 17
ATOM 27716 O O . THR A 1 55 ? 7.128 3.996 -7.343 1.00 0.00 55 THR A O 17
ATOM 27727 N N . GLU A 1 56 ? 8.649 2.487 -8.031 1.00 0.00 56 GLU A N 17
ATOM 27728 C CA . GLU A 1 56 ? 7.939 1.349 -7.461 1.00 0.00 56 GLU A CA 17
ATOM 27729 C C . GLU A 1 56 ? 8.404 1.076 -6.034 1.00 0.00 56 GLU A C 17
ATOM 27730 O O . GLU A 1 56 ? 9.555 0.705 -5.806 1.00 0.00 56 GLU A O 17
ATOM 27742 N N . ALA A 1 57 ? 7.501 1.262 -5.077 1.00 0.00 57 ALA A N 17
ATOM 27743 C CA . ALA A 1 57 ? 7.819 1.035 -3.672 1.00 0.00 57 ALA A CA 17
ATOM 27744 C C . ALA A 1 57 ? 7.247 -0.293 -3.188 1.00 0.00 57 ALA A C 17
ATOM 27745 O O . ALA A 1 57 ? 6.234 -0.766 -3.702 1.00 0.00 57 ALA A O 17
ATOM 27752 N N . GLU A 1 58 ? 7.905 -0.890 -2.200 1.00 0.00 58 GLU A N 17
ATOM 27753 C CA . GLU A 1 58 ? 7.462 -2.165 -1.648 1.00 0.00 58 GLU A CA 17
ATOM 27754 C C . GLU A 1 58 ? 6.592 -1.951 -0.413 1.00 0.00 58 GLU A C 17
ATOM 27755 O O . GLU A 1 58 ? 6.607 -0.880 0.192 1.00 0.00 58 GLU A O 17
ATOM 27767 N N . ALA A 1 59 ? 5.832 -2.979 -0.047 1.00 0.00 59 ALA A N 17
ATOM 27768 C CA . ALA A 1 59 ? 4.956 -2.905 1.116 1.00 0.00 59 ALA A CA 17
ATOM 27769 C C . ALA A 1 59 ? 5.193 -4.081 2.057 1.00 0.00 59 ALA A C 17
ATOM 27770 O O . ALA A 1 59 ? 5.630 -5.150 1.633 1.00 0.00 59 ALA A O 17
ATOM 27777 N N . ASP A 1 60 ? 4.903 -3.874 3.337 1.00 0.00 60 ASP A N 17
ATOM 27778 C CA . ASP A 1 60 ? 5.085 -4.918 4.340 1.00 0.00 60 ASP A CA 17
ATOM 27779 C C . ASP A 1 60 ? 3.832 -5.781 4.459 1.00 0.00 60 ASP A C 17
ATOM 27780 O O . ASP A 1 60 ? 2.797 -5.328 4.948 1.00 0.00 60 ASP A O 17
ATOM 27789 N N . VAL A 1 61 ? 3.933 -7.027 4.006 1.00 0.00 61 VAL A N 17
ATOM 27790 C CA . VAL A 1 61 ? 2.809 -7.954 4.062 1.00 0.00 61 VAL A CA 17
ATOM 27791 C C . VAL A 1 61 ? 2.868 -8.815 5.317 1.00 0.00 61 VAL A C 17
ATOM 27792 O O . VAL A 1 61 ? 3.950 -9.151 5.802 1.00 0.00 61 VAL A O 17
ATOM 27805 N N . ILE A 1 62 ? 1.699 -9.171 5.840 1.00 0.00 62 ILE A N 17
ATOM 27806 C CA . ILE A 1 62 ? 1.619 -9.996 7.039 1.00 0.00 62 ILE A CA 17
ATOM 27807 C C . ILE A 1 62 ? 0.572 -11.094 6.883 1.00 0.00 62 ILE A C 17
ATOM 27808 O O . ILE A 1 62 ? -0.629 -10.829 6.929 1.00 0.00 62 ILE A O 17
ATOM 27824 N N . GLU A 1 63 ? 1.036 -12.326 6.699 1.00 0.00 63 GLU A N 17
ATOM 27825 C CA . GLU A 1 63 ? 0.139 -13.463 6.537 1.00 0.00 63 GLU A CA 17
ATOM 27826 C C . GLU A 1 63 ? -0.399 -13.928 7.886 1.00 0.00 63 GLU A C 17
ATOM 27827 O O . GLU A 1 63 ? 0.293 -13.858 8.900 1.00 0.00 63 GLU A O 17
ATOM 27839 N N . ASN A 1 64 ? -1.641 -14.404 7.890 1.00 0.00 64 ASN A N 17
ATOM 27840 C CA . ASN A 1 64 ? -2.274 -14.879 9.115 1.00 0.00 64 ASN A CA 17
ATOM 27841 C C . ASN A 1 64 ? -2.906 -16.252 8.902 1.00 0.00 64 ASN A C 17
ATOM 27842 O O . ASN A 1 64 ? -3.315 -16.592 7.793 1.00 0.00 64 ASN A O 17
ATOM 27853 N N . GLU A 1 65 ? -2.980 -17.035 9.974 1.00 0.00 65 GLU A N 17
ATOM 27854 C CA . GLU A 1 65 ? -3.562 -18.369 9.905 1.00 0.00 65 GLU A CA 17
ATOM 27855 C C . GLU A 1 65 ? -5.012 -18.308 9.430 1.00 0.00 65 GLU A C 17
ATOM 27856 O O . GLU A 1 65 ? -5.540 -19.279 8.891 1.00 0.00 65 GLU A O 17
ATOM 27868 N N . ASP A 1 66 ? -5.646 -17.159 9.636 1.00 0.00 66 ASP A N 17
ATOM 27869 C CA . ASP A 1 66 ? -7.034 -16.969 9.230 1.00 0.00 66 ASP A CA 17
ATOM 27870 C C . ASP A 1 66 ? -7.120 -16.571 7.759 1.00 0.00 66 ASP A C 17
ATOM 27871 O O . ASP A 1 66 ? -7.966 -15.768 7.372 1.00 0.00 66 ASP A O 17
ATOM 27880 N N . GLY A 1 67 ? -6.233 -17.137 6.945 1.00 0.00 67 GLY A N 17
ATOM 27881 C CA . GLY A 1 67 ? -6.226 -16.827 5.527 1.00 0.00 67 GLY A CA 17
ATOM 27882 C C . GLY A 1 67 ? -6.365 -15.342 5.257 1.00 0.00 67 GLY A C 17
ATOM 27883 O O . GLY A 1 67 ? -6.977 -14.937 4.269 1.00 0.00 67 GLY A O 17
ATOM 27887 N N . THR A 1 68 ? -5.794 -14.526 6.139 1.00 0.00 68 THR A N 17
ATOM 27888 C CA . THR A 1 68 ? -5.859 -13.078 5.993 1.00 0.00 68 THR A CA 17
ATOM 27889 C C . THR A 1 68 ? -4.464 -12.471 5.901 1.00 0.00 68 THR A C 17
ATOM 27890 O O . THR A 1 68 ? -3.532 -12.929 6.564 1.00 0.00 68 THR A O 17
ATOM 27901 N N . TYR A 1 69 ? -4.326 -11.439 5.077 1.00 0.00 69 TYR A N 17
ATOM 27902 C CA . TYR A 1 69 ? -3.043 -10.770 4.898 1.00 0.00 69 TYR A CA 17
ATOM 27903 C C . TYR A 1 69 ? -3.167 -9.272 5.162 1.00 0.00 69 TYR A C 17
ATOM 27904 O O . TYR A 1 69 ? -3.913 -8.571 4.480 1.00 0.00 69 TYR A O 17
ATOM 27922 N N . ASP A 1 70 ? -2.430 -8.791 6.157 1.00 0.00 70 ASP A N 17
ATOM 27923 C CA . ASP A 1 70 ? -2.454 -7.377 6.512 1.00 0.00 70 ASP A CA 17
ATOM 27924 C C . ASP A 1 70 ? -1.214 -6.662 5.983 1.00 0.00 70 ASP A C 17
ATOM 27925 O O . ASP A 1 70 ? -0.090 -7.123 6.180 1.00 0.00 70 ASP A O 17
ATOM 27934 N N . ILE A 1 71 ? -1.429 -5.535 5.312 1.00 0.00 71 ILE A N 17
ATOM 27935 C CA . ILE A 1 71 ? -0.328 -4.758 4.755 1.00 0.00 71 ILE A CA 17
ATOM 27936 C C . ILE A 1 71 ? -0.410 -3.300 5.192 1.00 0.00 71 ILE A C 17
ATOM 27937 O O . ILE A 1 71 ? -1.494 -2.782 5.469 1.00 0.00 71 ILE A O 17
ATOM 27953 N N . PHE A 1 72 ? 0.742 -2.639 5.251 1.00 0.00 72 PHE A N 17
ATOM 27954 C CA . PHE A 1 72 ? 0.801 -1.238 5.653 1.00 0.00 72 PHE A CA 17
ATOM 27955 C C . PHE A 1 72 ? 1.723 -0.447 4.731 1.00 0.00 72 PHE A C 17
ATOM 27956 O O . PHE A 1 72 ? 2.719 -0.971 4.231 1.00 0.00 72 PHE A O 17
ATOM 27973 N N . TYR A 1 73 ? 1.383 0.818 4.509 1.00 0.00 73 TYR A N 17
ATOM 27974 C CA . TYR A 1 73 ? 2.177 1.683 3.645 1.00 0.00 73 TYR A CA 17
ATOM 27975 C C . TYR A 1 73 ? 1.917 3.153 3.957 1.00 0.00 73 TYR A C 17
ATOM 27976 O O . TYR A 1 73 ? 0.888 3.505 4.535 1.00 0.00 73 TYR A O 17
ATOM 27994 N N . THR A 1 74 ? 2.858 4.009 3.571 1.00 0.00 74 THR A N 17
ATOM 27995 C CA . THR A 1 74 ? 2.733 5.442 3.809 1.00 0.00 74 THR A CA 17
ATOM 27996 C C . THR A 1 74 ? 2.837 6.227 2.507 1.00 0.00 74 THR A C 17
ATOM 27997 O O . THR A 1 74 ? 3.450 5.769 1.543 1.00 0.00 74 THR A O 17
ATOM 28008 N N . ALA A 1 75 ? 2.235 7.411 2.487 1.00 0.00 75 ALA A N 17
ATOM 28009 C CA . ALA A 1 75 ? 2.263 8.261 1.302 1.00 0.00 75 ALA A CA 17
ATOM 28010 C C . ALA A 1 75 ? 3.155 9.479 1.522 1.00 0.00 75 ALA A C 17
ATOM 28011 O O . ALA A 1 75 ? 2.733 10.470 2.116 1.00 0.00 75 ALA A O 17
ATOM 28018 N N . ALA A 1 76 ? 4.390 9.396 1.037 1.00 0.00 76 ALA A N 17
ATOM 28019 C CA . ALA A 1 76 ? 5.341 10.492 1.180 1.00 0.00 76 ALA A CA 17
ATOM 28020 C C . ALA A 1 76 ? 4.776 11.787 0.608 1.00 0.00 76 ALA A C 17
ATOM 28021 O O . ALA A 1 76 ? 4.745 12.815 1.284 1.00 0.00 76 ALA A O 17
ATOM 28028 N N . LYS A 1 77 ? 4.327 11.732 -0.641 1.00 0.00 77 LYS A N 17
ATOM 28029 C CA . LYS A 1 77 ? 3.761 12.901 -1.305 1.00 0.00 77 LYS A CA 17
ATOM 28030 C C . LYS A 1 77 ? 2.390 12.581 -1.892 1.00 0.00 77 LYS A C 17
ATOM 28031 O O . LYS A 1 77 ? 2.087 11.441 -2.241 1.00 0.00 77 LYS A O 17
ATOM 28050 N N . PRO A 1 78 ? 1.540 13.613 -2.007 1.00 0.00 78 PRO A N 17
ATOM 28051 C CA . PRO A 1 78 ? 0.188 13.468 -2.554 1.00 0.00 78 PRO A CA 17
ATOM 28052 C C . PRO A 1 78 ? 0.196 13.182 -4.051 1.00 0.00 78 PRO A C 17
ATOM 28053 O O . PRO A 1 78 ? 1.183 13.443 -4.737 1.00 0.00 78 PRO A O 17
ATOM 28064 N N . GLY A 1 79 ? -0.912 12.643 -4.552 1.00 0.00 79 GLY A N 17
ATOM 28065 C CA . GLY A 1 79 ? -1.010 12.331 -5.966 1.00 0.00 79 GLY A CA 17
ATOM 28066 C C . GLY A 1 79 ? -1.904 11.136 -6.234 1.00 0.00 79 GLY A C 17
ATOM 28067 O O . GLY A 1 79 ? -2.915 10.942 -5.559 1.00 0.00 79 GLY A O 17
ATOM 28071 N N . THR A 1 80 ? -1.533 10.333 -7.227 1.00 0.00 80 THR A N 17
ATOM 28072 C CA . THR A 1 80 ? -2.310 9.152 -7.585 1.00 0.00 80 THR A CA 17
ATOM 28073 C C . THR A 1 80 ? -1.501 7.878 -7.376 1.00 0.00 80 THR A C 17
ATOM 28074 O O . THR A 1 80 ? -0.628 7.546 -8.178 1.00 0.00 80 THR A O 17
ATOM 28085 N N . TYR A 1 81 ? -1.798 7.165 -6.295 1.00 0.00 81 TYR A N 17
ATOM 28086 C CA . TYR A 1 81 ? -1.096 5.926 -5.981 1.00 0.00 81 TYR A CA 17
ATOM 28087 C C . TYR A 1 81 ? -1.844 4.720 -6.540 1.00 0.00 81 TYR A C 17
ATOM 28088 O O . TYR A 1 81 ? -3.059 4.601 -6.384 1.00 0.00 81 TYR A O 17
ATOM 28106 N N . VAL A 1 82 ? -1.107 3.825 -7.192 1.00 0.00 82 VAL A N 17
ATOM 28107 C CA . VAL A 1 82 ? -1.698 2.627 -7.774 1.00 0.00 82 VAL A CA 17
ATOM 28108 C C . VAL A 1 82 ? -1.206 1.371 -7.063 1.00 0.00 82 VAL A C 17
ATOM 28109 O O . VAL A 1 82 ? -0.029 1.021 -7.144 1.00 0.00 82 VAL A O 17
ATOM 28122 N N . ILE A 1 83 ? -2.115 0.697 -6.366 1.00 0.00 83 ILE A N 17
ATOM 28123 C CA . ILE A 1 83 ? -1.774 -0.521 -5.642 1.00 0.00 83 ILE A CA 17
ATOM 28124 C C . ILE A 1 83 ? -2.100 -1.761 -6.467 1.00 0.00 83 ILE A C 17
ATOM 28125 O O . ILE A 1 83 ? -3.246 -1.968 -6.870 1.00 0.00 83 ILE A O 17
ATOM 28141 N N . TYR A 1 84 ? -1.087 -2.583 -6.714 1.00 0.00 84 TYR A N 17
ATOM 28142 C CA . TYR A 1 84 ? -1.265 -3.804 -7.492 1.00 0.00 84 TYR A CA 17
ATOM 28143 C C . TYR A 1 84 ? -1.385 -5.020 -6.579 1.00 0.00 84 TYR A C 17
ATOM 28144 O O . TYR A 1 84 ? -0.425 -5.411 -5.917 1.00 0.00 84 TYR A O 17
ATOM 28162 N N . VAL A 1 85 ? -2.575 -5.614 -6.549 1.00 0.00 85 VAL A N 17
ATOM 28163 C CA . VAL A 1 85 ? -2.822 -6.787 -5.718 1.00 0.00 85 VAL A CA 17
ATOM 28164 C C . VAL A 1 85 ? -3.221 -7.988 -6.569 1.00 0.00 85 VAL A C 17
ATOM 28165 O O . VAL A 1 85 ? -3.959 -7.853 -7.545 1.00 0.00 85 VAL A O 17
ATOM 28178 N N . ARG A 1 86 ? -2.728 -9.162 -6.191 1.00 0.00 86 ARG A N 17
ATOM 28179 C CA . ARG A 1 86 ? -3.032 -10.388 -6.919 1.00 0.00 86 ARG A CA 17
ATOM 28180 C C . ARG A 1 86 ? -3.064 -11.587 -5.976 1.00 0.00 86 ARG A C 17
ATOM 28181 O O . ARG A 1 86 ? -2.434 -11.576 -4.918 1.00 0.00 86 ARG A O 17
ATOM 28202 N N . PHE A 1 87 ? -3.803 -12.621 -6.367 1.00 0.00 87 PHE A N 17
ATOM 28203 C CA . PHE A 1 87 ? -3.919 -13.827 -5.555 1.00 0.00 87 PHE A CA 17
ATOM 28204 C C . PHE A 1 87 ? -3.324 -15.030 -6.282 1.00 0.00 87 PHE A C 17
ATOM 28205 O O . PHE A 1 87 ? -3.853 -15.479 -7.297 1.00 0.00 87 PHE A O 17
ATOM 28222 N N . GLY A 1 88 ? -2.219 -15.547 -5.752 1.00 0.00 88 GLY A N 17
ATOM 28223 C CA . GLY A 1 88 ? -1.569 -16.692 -6.363 1.00 0.00 88 GLY A CA 17
ATOM 28224 C C . GLY A 1 88 ? -1.061 -16.393 -7.758 1.00 0.00 88 GLY A C 17
ATOM 28225 O O . GLY A 1 88 ? -0.694 -17.304 -8.501 1.00 0.00 88 GLY A O 17
ATOM 28229 N N . GLY A 1 89 ? -1.040 -15.114 -8.119 1.00 0.00 89 GLY A N 17
ATOM 28230 C CA . GLY A 1 89 ? -0.573 -14.721 -9.436 1.00 0.00 89 GLY A CA 17
ATOM 28231 C C . GLY A 1 89 ? -1.700 -14.249 -10.333 1.00 0.00 89 GLY A C 17
ATOM 28232 O O . GLY A 1 89 ? -1.533 -14.147 -11.549 1.00 0.00 89 GLY A O 17
ATOM 28236 N N . VAL A 1 90 ? -2.851 -13.962 -9.734 1.00 0.00 90 VAL A N 17
ATOM 28237 C CA . VAL A 1 90 ? -4.010 -13.499 -10.489 1.00 0.00 90 VAL A CA 17
ATOM 28238 C C . VAL A 1 90 ? -4.424 -12.097 -10.054 1.00 0.00 90 VAL A C 17
ATOM 28239 O O . VAL A 1 90 ? -4.885 -11.896 -8.930 1.00 0.00 90 VAL A O 17
ATOM 28252 N N . ASP A 1 91 ? -4.257 -11.133 -10.951 1.00 0.00 91 ASP A N 17
ATOM 28253 C CA . ASP A 1 91 ? -4.615 -9.749 -10.661 1.00 0.00 91 ASP A CA 17
ATOM 28254 C C . ASP A 1 91 ? -6.119 -9.611 -10.440 1.00 0.00 91 ASP A C 17
ATOM 28255 O O . ASP A 1 91 ? -6.884 -9.454 -11.391 1.00 0.00 91 ASP A O 17
ATOM 28264 N N . ILE A 1 92 ? -6.534 -9.673 -9.179 1.00 0.00 92 ILE A N 17
ATOM 28265 C CA . ILE A 1 92 ? -7.945 -9.555 -8.834 1.00 0.00 92 ILE A CA 17
ATOM 28266 C C . ILE A 1 92 ? -8.651 -8.551 -9.738 1.00 0.00 92 ILE A C 17
ATOM 28267 O O . ILE A 1 92 ? -8.034 -7.652 -10.310 1.00 0.00 92 ILE A O 17
ATOM 28283 N N . PRO A 1 93 ? -9.977 -8.704 -9.872 1.00 0.00 93 PRO A N 17
ATOM 28284 C CA . PRO A 1 93 ? -10.796 -7.819 -10.704 1.00 0.00 93 PRO A CA 17
ATOM 28285 C C . PRO A 1 93 ? -10.919 -6.418 -10.115 1.00 0.00 93 PRO A C 17
ATOM 28286 O O . PRO A 1 93 ? -11.621 -5.566 -10.656 1.00 0.00 93 PRO A O 17
ATOM 28297 N N . ASN A 1 94 ? -10.232 -6.188 -9.000 1.00 0.00 94 ASN A N 17
ATOM 28298 C CA . ASN A 1 94 ? -10.265 -4.890 -8.336 1.00 0.00 94 ASN A CA 17
ATOM 28299 C C . ASN A 1 94 ? -8.951 -4.142 -8.539 1.00 0.00 94 ASN A C 17
ATOM 28300 O O . ASN A 1 94 ? -8.850 -2.951 -8.240 1.00 0.00 94 ASN A O 17
ATOM 28311 N N . SER A 1 95 ? -7.947 -4.848 -9.050 1.00 0.00 95 SER A N 17
ATOM 28312 C CA . SER A 1 95 ? -6.638 -4.252 -9.291 1.00 0.00 95 SER A CA 17
ATOM 28313 C C . SER A 1 95 ? -6.534 -3.728 -10.721 1.00 0.00 95 SER A C 17
ATOM 28314 O O . SER A 1 95 ? -7.053 -4.322 -11.666 1.00 0.00 95 SER A O 17
ATOM 28322 N N . PRO A 1 96 ? -5.847 -2.588 -10.884 1.00 0.00 96 PRO A N 17
ATOM 28323 C CA . PRO A 1 96 ? -5.225 -1.872 -9.767 1.00 0.00 96 PRO A CA 17
ATOM 28324 C C . PRO A 1 96 ? -6.256 -1.233 -8.842 1.00 0.00 96 PRO A C 17
ATOM 28325 O O . PRO A 1 96 ? -7.451 -1.223 -9.141 1.00 0.00 96 PRO A O 17
ATOM 28336 N N . PHE A 1 97 ? -5.787 -0.699 -7.719 1.00 0.00 97 PHE A N 17
ATOM 28337 C CA . PHE A 1 97 ? -6.669 -0.058 -6.751 1.00 0.00 97 PHE A CA 17
ATOM 28338 C C . PHE A 1 97 ? -6.423 1.447 -6.703 1.00 0.00 97 PHE A C 17
ATOM 28339 O O . PHE A 1 97 ? -5.447 1.911 -6.114 1.00 0.00 97 PHE A O 17
ATOM 28356 N N . THR A 1 98 ? -7.315 2.206 -7.332 1.00 0.00 98 THR A N 17
ATOM 28357 C CA . THR A 1 98 ? -7.196 3.658 -7.365 1.00 0.00 98 THR A CA 17
ATOM 28358 C C . THR A 1 98 ? -7.204 4.242 -5.956 1.00 0.00 98 THR A C 17
ATOM 28359 O O . THR A 1 98 ? -8.170 4.078 -5.211 1.00 0.00 98 THR A O 17
ATOM 28370 N N . VAL A 1 99 ? -6.121 4.926 -5.599 1.00 0.00 99 VAL A N 17
ATOM 28371 C CA . VAL A 1 99 ? -6.005 5.537 -4.280 1.00 0.00 99 VAL A CA 17
ATOM 28372 C C . VAL A 1 99 ? -5.468 6.961 -4.379 1.00 0.00 99 VAL A C 17
ATOM 28373 O O . VAL A 1 99 ? -4.299 7.173 -4.696 1.00 0.00 99 VAL A O 17
ATOM 28386 N N . MET A 1 100 ? -6.332 7.932 -4.105 1.00 0.00 100 MET A N 17
ATOM 28387 C CA . MET A 1 100 ? -5.945 9.337 -4.163 1.00 0.00 100 MET A CA 17
ATOM 28388 C C . MET A 1 100 ? -5.478 9.827 -2.796 1.00 0.00 100 MET A C 17
ATOM 28389 O O . MET A 1 100 ? -6.258 9.880 -1.845 1.00 0.00 100 MET A O 17
ATOM 28403 N N . ALA A 1 101 ? -4.201 10.186 -2.705 1.00 0.00 101 ALA A N 17
ATOM 28404 C CA . ALA A 1 101 ? -3.632 10.674 -1.455 1.00 0.00 101 ALA A CA 17
ATOM 28405 C C . ALA A 1 101 ? -3.647 12.197 -1.403 1.00 0.00 101 ALA A C 17
ATOM 28406 O O . ALA A 1 101 ? -2.961 12.863 -2.180 1.00 0.00 101 ALA A O 17
ATOM 28413 N N . THR A 1 102 ? -4.434 12.746 -0.483 1.00 0.00 102 THR A N 17
ATOM 28414 C CA . THR A 1 102 ? -4.539 14.191 -0.331 1.00 0.00 102 THR A CA 17
ATOM 28415 C C . THR A 1 102 ? -3.595 14.701 0.752 1.00 0.00 102 THR A C 17
ATOM 28416 O O . THR A 1 102 ? -3.371 14.031 1.760 1.00 0.00 102 THR A O 17
ATOM 28427 N N . ASP A 1 103 ? -3.044 15.891 0.538 1.00 0.00 103 ASP A N 17
ATOM 28428 C CA . ASP A 1 103 ? -2.124 16.492 1.496 1.00 0.00 103 ASP A CA 17
ATOM 28429 C C . ASP A 1 103 ? -2.842 16.831 2.799 1.00 0.00 103 ASP A C 17
ATOM 28430 O O . ASP A 1 103 ? -2.248 16.791 3.876 1.00 0.00 103 ASP A O 17
ATOM 28439 N N . GLY A 1 104 ? -4.125 17.164 2.693 1.00 0.00 104 GLY A N 17
ATOM 28440 C CA . GLY A 1 104 ? -4.903 17.507 3.869 1.00 0.00 104 GLY A CA 17
ATOM 28441 C C . GLY A 1 104 ? -4.544 18.871 4.425 1.00 0.00 104 GLY A C 17
ATOM 28442 O O . GLY A 1 104 ? -3.727 19.587 3.847 1.00 0.00 104 GLY A O 17
ATOM 28446 N N . GLU A 1 105 ? -5.157 19.231 5.547 1.00 0.00 105 GLU A N 17
ATOM 28447 C CA . GLU A 1 105 ? -4.901 20.520 6.178 1.00 0.00 105 GLU A CA 17
ATOM 28448 C C . GLU A 1 105 ? -3.519 20.542 6.827 1.00 0.00 105 GLU A C 17
ATOM 28449 O O . GLU A 1 105 ? -2.968 19.498 7.176 1.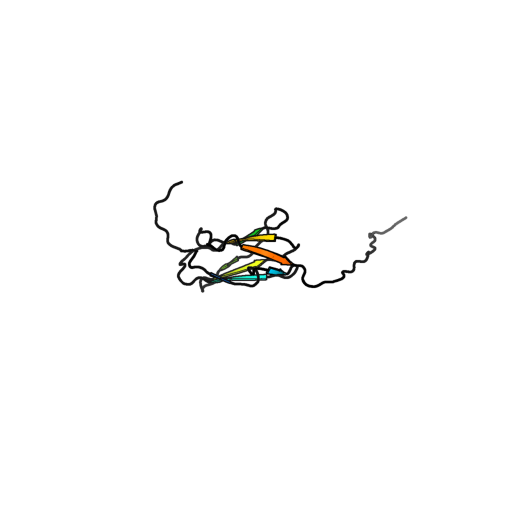00 0.00 105 GLU A O 17
ATOM 28461 N N . VAL A 1 106 ? -2.964 21.740 6.984 1.00 0.00 106 VAL A N 17
ATOM 28462 C CA . VAL A 1 106 ? -1.648 21.900 7.590 1.00 0.00 106 VAL A CA 17
ATOM 28463 C C . VAL A 1 106 ? -1.552 23.213 8.358 1.00 0.00 106 VAL A C 17
ATOM 28464 O O . VAL A 1 106 ? -2.137 24.221 7.964 1.00 0.00 106 VAL A O 17
ATOM 28477 N N . THR A 1 107 ? -0.809 23.194 9.461 1.00 0.00 107 THR A N 17
ATOM 28478 C CA . THR A 1 107 ? -0.636 24.382 10.286 1.00 0.00 107 THR A CA 17
ATOM 28479 C C . THR A 1 107 ? 0.690 24.343 11.037 1.00 0.00 107 THR A C 17
ATOM 28480 O O . THR A 1 107 ? 0.871 23.546 11.957 1.00 0.00 107 THR A O 17
ATOM 28491 N N . ALA A 1 108 ? 1.616 25.209 10.637 1.00 0.00 108 ALA A N 17
ATOM 28492 C CA . ALA A 1 108 ? 2.925 25.274 11.274 1.00 0.00 108 ALA A CA 17
ATOM 28493 C C . ALA A 1 108 ? 2.797 25.294 12.793 1.00 0.00 108 ALA A C 17
ATOM 28494 O O . ALA A 1 108 ? 1.736 25.607 13.333 1.00 0.00 108 ALA A O 17
ATOM 28501 N N . VAL A 1 109 ? 3.884 24.954 13.478 1.00 0.00 109 VAL A N 17
ATOM 28502 C CA . VAL A 1 109 ? 3.894 24.932 14.936 1.00 0.00 109 VAL A CA 17
ATOM 28503 C C . VAL A 1 109 ? 4.306 26.286 15.504 1.00 0.00 109 VAL A C 17
ATOM 28504 O O . VAL A 1 109 ? 5.008 27.056 14.849 1.00 0.00 109 VAL A O 17
ATOM 28517 N N . GLU A 1 110 ? 3.865 26.569 16.726 1.00 0.00 110 GLU A N 17
ATOM 28518 C CA . GLU A 1 110 ? 4.189 27.831 17.381 1.00 0.00 110 GLU A CA 17
ATOM 28519 C C . GLU A 1 110 ? 5.700 28.022 17.475 1.00 0.00 110 GLU A C 17
ATOM 28520 O O . GLU A 1 110 ? 6.414 27.162 17.987 1.00 0.00 110 GLU A O 17
ATOM 28532 N N . GLU A 1 111 ? 6.179 29.158 16.975 1.00 0.00 111 GLU A N 17
ATOM 28533 C CA . GLU A 1 111 ? 7.604 29.462 17.001 1.00 0.00 111 GLU A CA 17
ATOM 28534 C C . GLU A 1 111 ? 7.867 30.881 16.506 1.00 0.00 111 GLU A C 17
ATOM 28535 O O . GLU A 1 111 ? 7.010 31.498 15.874 1.00 0.00 111 GLU A O 17
ATOM 28547 N N . ALA A 1 112 ? 9.059 31.392 16.797 1.00 0.00 112 ALA A N 17
ATOM 28548 C CA . ALA A 1 112 ? 9.436 32.737 16.380 1.00 0.00 112 ALA A CA 17
ATOM 28549 C C . ALA A 1 112 ? 10.643 32.705 15.449 1.00 0.00 112 ALA A C 17
ATOM 28550 O O . ALA A 1 112 ? 11.589 31.942 15.645 1.00 0.00 112 ALA A O 17
ATOM 28557 N N . PRO A 1 113 ? 10.613 33.552 14.409 1.00 0.00 113 PRO A N 17
ATOM 28558 C CA . PRO A 1 113 ? 11.697 33.639 13.427 1.00 0.00 113 PRO A CA 17
ATOM 28559 C C . PRO A 1 113 ? 12.963 34.252 14.014 1.00 0.00 113 PRO A C 17
ATOM 28560 O O . PRO A 1 113 ? 12.939 35.363 14.545 1.00 0.00 113 PRO A O 17
ATOM 28571 N N . VAL A 1 114 ? 14.070 33.522 13.915 1.00 0.00 114 VAL A N 17
ATOM 28572 C CA . VAL A 1 114 ? 15.347 33.994 14.435 1.00 0.00 114 VAL A CA 17
ATOM 28573 C C . VAL A 1 114 ? 15.528 35.486 14.175 1.00 0.00 114 VAL A C 17
ATOM 28574 O O . VAL A 1 114 ? 15.348 35.957 13.053 1.00 0.00 114 VAL A O 17
ATOM 28587 N N . ASN A 1 115 ? 15.887 36.224 15.221 1.00 0.00 115 ASN A N 17
ATOM 28588 C CA . ASN A 1 115 ? 16.092 37.663 15.105 1.00 0.00 115 ASN A CA 17
ATOM 28589 C C . ASN A 1 115 ? 17.566 38.017 15.278 1.00 0.00 115 ASN A C 17
ATOM 28590 O O . ASN A 1 115 ? 18.091 38.011 16.391 1.00 0.00 115 ASN A O 17
ATOM 28601 N N . ALA A 1 116 ? 18.229 38.327 14.167 1.00 0.00 116 ALA A N 17
ATOM 28602 C CA . ALA A 1 116 ? 19.641 38.686 14.196 1.00 0.00 116 ALA A CA 17
ATOM 28603 C C . ALA A 1 116 ? 20.094 39.242 12.850 1.00 0.00 116 ALA A C 17
ATOM 28604 O O . ALA A 1 116 ? 20.020 38.556 11.829 1.00 0.00 116 ALA A O 17
ATOM 28611 N N . CYS A 1 117 ? 20.560 40.485 12.854 1.00 0.00 117 CYS A N 17
ATOM 28612 C CA . CYS A 1 117 ? 21.023 41.133 11.633 1.00 0.00 117 CYS A CA 17
ATOM 28613 C C . CYS A 1 117 ? 22.494 40.822 11.376 1.00 0.00 117 CYS A C 17
ATOM 28614 O O . CYS A 1 117 ? 23.355 41.025 12.232 1.00 0.00 117 CYS A O 17
ATOM 28622 N N . PRO A 1 118 ? 22.790 40.316 10.170 1.00 0.00 118 PRO A N 17
ATOM 28623 C CA . PRO A 1 118 ? 24.157 39.964 9.772 1.00 0.00 118 PRO A CA 17
ATOM 28624 C C . PRO A 1 118 ? 25.040 41.193 9.583 1.00 0.00 118 PRO A C 17
ATOM 28625 O O . PRO A 1 118 ? 24.641 42.312 9.908 1.00 0.00 118 PRO A O 17
ATOM 28636 N N . SER A 1 119 ? 26.240 40.978 9.053 1.00 0.00 119 SER A N 17
ATOM 28637 C CA . SER A 1 119 ? 27.180 42.069 8.823 1.00 0.00 119 SER A CA 17
ATOM 28638 C C . SER A 1 119 ? 28.058 41.782 7.608 1.00 0.00 119 SER A C 17
ATOM 28639 O O . SER A 1 119 ? 28.463 40.644 7.375 1.00 0.00 119 SER A O 17
ATOM 28647 N N . GLY A 1 120 ? 28.347 42.824 6.836 1.00 0.00 120 GLY A N 17
ATOM 28648 C CA . GLY A 1 120 ? 29.174 42.665 5.654 1.00 0.00 120 GLY A CA 17
ATOM 28649 C C . GLY A 1 120 ? 30.153 43.809 5.473 1.00 0.00 120 GLY A C 17
ATOM 28650 O O . GLY A 1 120 ? 29.865 44.959 5.803 1.00 0.00 120 GLY A O 17
ATOM 28654 N N . PRO A 1 121 ? 31.342 43.495 4.938 1.00 0.00 121 PRO A N 17
ATOM 28655 C CA . PRO A 1 121 ? 32.391 44.492 4.702 1.00 0.00 121 PRO A CA 17
ATOM 28656 C C . PRO A 1 121 ? 32.032 45.459 3.580 1.00 0.00 121 PRO A C 17
ATOM 28657 O O . PRO A 1 121 ? 30.934 45.402 3.027 1.00 0.00 121 PRO A O 17
ATOM 28668 N N . SER A 1 122 ? 32.963 46.347 3.248 1.00 0.00 122 SER A N 17
ATOM 28669 C CA . SER A 1 122 ? 32.743 47.329 2.194 1.00 0.00 122 SER A CA 17
ATOM 28670 C C . SER A 1 122 ? 34.008 48.140 1.932 1.00 0.00 122 SER A C 17
ATOM 28671 O O . SER A 1 122 ? 34.654 48.620 2.863 1.00 0.00 122 SER A O 17
ATOM 28679 N N . SER A 1 123 ? 34.357 48.287 0.658 1.00 0.00 123 SER A N 17
ATOM 28680 C CA . SER A 1 123 ? 35.547 49.036 0.272 1.00 0.00 123 SER A CA 17
ATOM 28681 C C . SER A 1 123 ? 35.470 50.475 0.776 1.00 0.00 123 SER A C 17
ATOM 28682 O O . SER A 1 123 ? 36.333 50.929 1.526 1.00 0.00 123 SER A O 17
ATOM 28690 N N . GLY A 1 124 ? 34.429 51.187 0.354 1.00 0.00 124 GLY A N 17
ATOM 28691 C CA . GLY A 1 124 ? 34.258 52.567 0.770 1.00 0.00 124 GLY A CA 17
ATOM 28692 C C . GLY A 1 124 ? 33.971 52.693 2.254 1.00 0.00 124 GLY A C 17
ATOM 28693 O O . GLY A 1 124 ? 34.870 52.550 3.081 1.00 0.00 124 GLY A O 17
ATOM 28697 N N . GLY A 1 1 ? -8.913 -29.163 11.453 1.00 0.00 1 GLY A N 18
ATOM 28698 C CA . GLY A 1 1 ? -9.389 -30.392 10.844 1.00 0.00 1 GLY A CA 18
ATOM 28699 C C . GLY A 1 1 ? -10.433 -30.142 9.775 1.00 0.00 1 GLY A C 18
ATOM 28700 O O . GLY A 1 1 ? -11.618 -30.403 9.983 1.00 0.00 1 GLY A O 18
ATOM 28704 N N . SER A 1 2 ? -9.994 -29.632 8.629 1.00 0.00 2 SER A N 18
ATOM 28705 C CA . SER A 1 2 ? -10.902 -29.341 7.524 1.00 0.00 2 SER A CA 18
ATOM 28706 C C . SER A 1 2 ? -10.383 -29.945 6.223 1.00 0.00 2 SER A C 18
ATOM 28707 O O . SER A 1 2 ? -9.221 -30.335 6.127 1.00 0.00 2 SER A O 18
ATOM 28715 N N . SER A 1 3 ? -11.257 -30.018 5.224 1.00 0.00 3 SER A N 18
ATOM 28716 C CA . SER A 1 3 ? -10.890 -30.577 3.927 1.00 0.00 3 SER A CA 18
ATOM 28717 C C . SER A 1 3 ? -9.756 -29.780 3.293 1.00 0.00 3 SER A C 18
ATOM 28718 O O . SER A 1 3 ? -9.607 -28.584 3.542 1.00 0.00 3 SER A O 18
ATOM 28726 N N . GLY A 1 4 ? -8.955 -30.452 2.471 1.00 0.00 4 GLY A N 18
ATOM 28727 C CA . GLY A 1 4 ? -7.843 -29.792 1.812 1.00 0.00 4 GLY A CA 18
ATOM 28728 C C . GLY A 1 4 ? -8.225 -29.223 0.460 1.00 0.00 4 GLY A C 18
ATOM 28729 O O . GLY A 1 4 ? -9.058 -29.791 -0.246 1.00 0.00 4 GLY A O 18
ATOM 28733 N N . SER A 1 5 ? -7.615 -28.099 0.100 1.00 0.00 5 SER A N 18
ATOM 28734 C CA . SER A 1 5 ? -7.900 -27.450 -1.176 1.00 0.00 5 SER A CA 18
ATOM 28735 C C . SER A 1 5 ? -6.995 -27.994 -2.276 1.00 0.00 5 SER A C 18
ATOM 28736 O O . SER A 1 5 ? -5.770 -27.956 -2.163 1.00 0.00 5 SER A O 18
ATOM 28744 N N . SER A 1 6 ? -7.608 -28.501 -3.341 1.00 0.00 6 SER A N 18
ATOM 28745 C CA . SER A 1 6 ? -6.859 -29.058 -4.461 1.00 0.00 6 SER A CA 18
ATOM 28746 C C . SER A 1 6 ? -6.723 -28.034 -5.585 1.00 0.00 6 SER A C 18
ATOM 28747 O O . SER A 1 6 ? -7.682 -27.350 -5.937 1.00 0.00 6 SER A O 18
ATOM 28755 N N . GLY A 1 7 ? -5.520 -27.937 -6.145 1.00 0.00 7 GLY A N 18
ATOM 28756 C CA . GLY A 1 7 ? -5.278 -26.995 -7.223 1.00 0.00 7 GLY A CA 18
ATOM 28757 C C . GLY A 1 7 ? -5.075 -25.579 -6.721 1.00 0.00 7 GLY A C 18
ATOM 28758 O O . GLY A 1 7 ? -4.165 -25.315 -5.934 1.00 0.00 7 GLY A O 18
ATOM 28762 N N . THR A 1 8 ? -5.923 -24.663 -7.179 1.00 0.00 8 THR A N 18
ATOM 28763 C CA . THR A 1 8 ? -5.832 -23.267 -6.774 1.00 0.00 8 THR A CA 18
ATOM 28764 C C . THR A 1 8 ? -7.212 -22.627 -6.686 1.00 0.00 8 THR A C 18
ATOM 28765 O O . THR A 1 8 ? -8.124 -22.992 -7.426 1.00 0.00 8 THR A O 18
ATOM 28776 N N . GLY A 1 9 ? -7.359 -21.670 -5.776 1.00 0.00 9 GLY A N 18
ATOM 28777 C CA . GLY A 1 9 ? -8.632 -20.994 -5.608 1.00 0.00 9 GLY A CA 18
ATOM 28778 C C . GLY A 1 9 ? -8.836 -19.882 -6.618 1.00 0.00 9 GLY A C 18
ATOM 28779 O O . GLY A 1 9 ? -8.247 -19.900 -7.699 1.00 0.00 9 GLY A O 18
ATOM 28783 N N . ASP A 1 10 ? -9.672 -18.912 -6.266 1.00 0.00 10 ASP A N 18
ATOM 28784 C CA . ASP A 1 10 ? -9.953 -17.787 -7.150 1.00 0.00 10 ASP A CA 18
ATOM 28785 C C . ASP A 1 10 ? -9.560 -16.468 -6.491 1.00 0.00 10 ASP A C 18
ATOM 28786 O O . ASP A 1 10 ? -9.323 -16.411 -5.286 1.00 0.00 10 ASP A O 18
ATOM 28795 N N . ALA A 1 11 ? -9.493 -15.409 -7.293 1.00 0.00 11 ALA A N 18
ATOM 28796 C CA . ALA A 1 11 ? -9.130 -14.091 -6.788 1.00 0.00 11 ALA A CA 18
ATOM 28797 C C . ALA A 1 11 ? -10.348 -13.176 -6.716 1.00 0.00 11 ALA A C 18
ATOM 28798 O O . ALA A 1 11 ? -10.515 -12.424 -5.756 1.00 0.00 11 ALA A O 18
ATOM 28805 N N . SER A 1 12 ? -11.195 -13.245 -7.738 1.00 0.00 12 SER A N 18
ATOM 28806 C CA . SER A 1 12 ? -12.396 -12.419 -7.792 1.00 0.00 12 SER A CA 18
ATOM 28807 C C . SER A 1 12 ? -13.081 -12.368 -6.431 1.00 0.00 12 SER A C 18
ATOM 28808 O O . SER A 1 12 ? -13.532 -11.310 -5.989 1.00 0.00 12 SER A O 18
ATOM 28816 N N . LYS A 1 13 ? -13.156 -13.517 -5.769 1.00 0.00 13 LYS A N 18
ATOM 28817 C CA . LYS A 1 13 ? -13.785 -13.606 -4.456 1.00 0.00 13 LYS A CA 18
ATOM 28818 C C . LYS A 1 13 ? -13.003 -12.801 -3.423 1.00 0.00 13 LYS A C 18
ATOM 28819 O O . LYS A 1 13 ? -13.588 -12.114 -2.585 1.00 0.00 13 LYS A O 18
ATOM 28838 N N . CYS A 1 14 ? -11.680 -12.892 -3.488 1.00 0.00 14 CYS A N 18
ATOM 28839 C CA . CYS A 1 14 ? -10.817 -12.172 -2.558 1.00 0.00 14 CYS A CA 18
ATOM 28840 C C . CYS A 1 14 ? -11.265 -10.721 -2.412 1.00 0.00 14 CYS A C 18
ATOM 28841 O O . CYS A 1 14 ? -11.433 -10.010 -3.403 1.00 0.00 14 CYS A O 18
ATOM 28849 N N . LEU A 1 15 ? -11.460 -10.290 -1.171 1.00 0.00 15 LEU A N 18
ATOM 28850 C CA . LEU A 1 15 ? -11.892 -8.924 -0.895 1.00 0.00 15 LEU A CA 18
ATOM 28851 C C . LEU A 1 15 ? -10.814 -8.156 -0.136 1.00 0.00 15 LEU A C 18
ATOM 28852 O O . LEU A 1 15 ? -10.089 -8.725 0.680 1.00 0.00 15 LEU A O 18
ATOM 28868 N N . ALA A 1 16 ? -10.717 -6.858 -0.408 1.00 0.00 16 ALA A N 18
ATOM 28869 C CA . ALA A 1 16 ? -9.732 -6.011 0.252 1.00 0.00 16 ALA A CA 18
ATOM 28870 C C . ALA A 1 16 ? -10.408 -4.978 1.147 1.00 0.00 16 ALA A C 18
ATOM 28871 O O . ALA A 1 16 ? -11.176 -4.140 0.675 1.00 0.00 16 ALA A O 18
ATOM 28878 N N . THR A 1 17 ? -10.117 -5.043 2.442 1.00 0.00 17 THR A N 18
ATOM 28879 C CA . THR A 1 17 ? -10.698 -4.115 3.404 1.00 0.00 17 THR A CA 18
ATOM 28880 C C . THR A 1 17 ? -9.614 -3.359 4.164 1.00 0.00 17 THR A C 18
ATOM 28881 O O . THR A 1 17 ? -8.739 -3.964 4.782 1.00 0.00 17 THR A O 18
ATOM 28892 N N . GLY A 1 18 ? -9.677 -2.032 4.112 1.00 0.00 18 GLY A N 18
ATOM 28893 C CA . GLY A 1 18 ? -8.694 -1.215 4.801 1.00 0.00 18 GLY A CA 18
ATOM 28894 C C . GLY A 1 18 ? -8.672 0.214 4.297 1.00 0.00 18 GLY A C 18
ATOM 28895 O O . GLY A 1 18 ? -9.099 0.509 3.181 1.00 0.00 18 GLY A O 18
ATOM 28899 N N . PRO A 1 19 ? -8.168 1.133 5.135 1.00 0.00 19 PRO A N 18
ATOM 28900 C CA . PRO A 1 19 ? -8.082 2.555 4.789 1.00 0.00 19 PRO A CA 18
ATOM 28901 C C . PRO A 1 19 ? -7.043 2.828 3.708 1.00 0.00 19 PRO A C 18
ATOM 28902 O O . PRO A 1 19 ? -7.156 3.795 2.955 1.00 0.00 19 PRO A O 18
ATOM 28913 N N . GLY A 1 20 ? -6.031 1.968 3.635 1.00 0.00 20 GLY A N 18
ATOM 28914 C CA . GLY A 1 20 ? -4.987 2.135 2.640 1.00 0.00 20 GLY A CA 18
ATOM 28915 C C . GLY A 1 20 ? -5.483 1.877 1.230 1.00 0.00 20 GLY A C 18
ATOM 28916 O O . GLY A 1 20 ? -4.954 2.436 0.268 1.00 0.00 20 GLY A O 18
ATOM 28920 N N . ILE A 1 21 ? -6.498 1.030 1.108 1.00 0.00 21 ILE A N 18
ATOM 28921 C CA . ILE A 1 21 ? -7.064 0.699 -0.195 1.00 0.00 21 ILE A CA 18
ATOM 28922 C C . ILE A 1 21 ? -8.240 1.610 -0.529 1.00 0.00 21 ILE A C 18
ATOM 28923 O O . ILE A 1 21 ? -8.680 1.677 -1.677 1.00 0.00 21 ILE A O 18
ATOM 28939 N N . ALA A 1 22 ? -8.745 2.310 0.481 1.00 0.00 22 ALA A N 18
ATOM 28940 C CA . ALA A 1 22 ? -9.869 3.220 0.293 1.00 0.00 22 ALA A CA 18
ATOM 28941 C C . ALA A 1 22 ? -9.622 4.163 -0.878 1.00 0.00 22 ALA A C 18
ATOM 28942 O O . ALA A 1 22 ? -8.524 4.698 -1.036 1.00 0.00 22 ALA A O 18
ATOM 28949 N N . SER A 1 23 ? -10.648 4.363 -1.699 1.00 0.00 23 SER A N 18
ATOM 28950 C CA . SER A 1 23 ? -10.540 5.239 -2.859 1.00 0.00 23 SER A CA 18
ATOM 28951 C C . SER A 1 23 ? -9.630 6.426 -2.561 1.00 0.00 23 SER A C 18
ATOM 28952 O O . SER A 1 23 ? -8.812 6.821 -3.393 1.00 0.00 23 SER A O 18
ATOM 28960 N N . THR A 1 24 ? -9.777 6.991 -1.367 1.00 0.00 24 THR A N 18
ATOM 28961 C CA . THR A 1 24 ? -8.970 8.134 -0.958 1.00 0.00 24 THR A CA 18
ATOM 28962 C C . THR A 1 24 ? -8.283 7.872 0.378 1.00 0.00 24 THR A C 18
ATOM 28963 O O . THR A 1 24 ? -8.733 7.040 1.166 1.00 0.00 24 THR A O 18
ATOM 28974 N N . VAL A 1 25 ? -7.190 8.586 0.625 1.00 0.00 25 VAL A N 18
ATOM 28975 C CA . VAL A 1 25 ? -6.441 8.432 1.867 1.00 0.00 25 VAL A CA 18
ATOM 28976 C C . VAL A 1 25 ? -5.626 9.682 2.176 1.00 0.00 25 VAL A C 18
ATOM 28977 O O . VAL A 1 25 ? -5.265 10.440 1.276 1.00 0.00 25 VAL A O 18
ATOM 28990 N N . LYS A 1 26 ? -5.337 9.893 3.456 1.00 0.00 26 LYS A N 18
ATOM 28991 C CA . LYS A 1 26 ? -4.563 11.050 3.887 1.00 0.00 26 LYS A CA 18
ATOM 28992 C C . LYS A 1 26 ? -3.068 10.747 3.855 1.00 0.00 26 LYS A C 18
ATOM 28993 O O . LYS A 1 26 ? -2.645 9.627 4.146 1.00 0.00 26 LYS A O 18
ATOM 29012 N N . THR A 1 27 ? -2.273 11.752 3.504 1.00 0.00 27 THR A N 18
ATOM 29013 C CA . THR A 1 27 ? -0.825 11.592 3.435 1.00 0.00 27 THR A CA 18
ATOM 29014 C C . THR A 1 27 ? -0.180 11.840 4.794 1.00 0.00 27 THR A C 18
ATOM 29015 O O . THR A 1 27 ? -0.778 12.459 5.672 1.00 0.00 27 THR A O 18
ATOM 29026 N N . GLY A 1 28 ? 1.045 11.351 4.960 1.00 0.00 28 GLY A N 18
ATOM 29027 C CA . GLY A 1 28 ? 1.751 11.530 6.215 1.00 0.00 28 GLY A CA 18
ATOM 29028 C C . GLY A 1 28 ? 1.400 10.466 7.235 1.00 0.00 28 GLY A C 18
ATOM 29029 O O . GLY A 1 28 ? 2.235 10.081 8.053 1.00 0.00 28 GLY A O 18
ATOM 29033 N N . GLU A 1 29 ? 0.160 9.990 7.187 1.00 0.00 29 GLU A N 18
ATOM 29034 C CA . GLU A 1 29 ? -0.302 8.965 8.118 1.00 0.00 29 GLU A CA 18
ATOM 29035 C C . GLU A 1 29 ? 0.012 7.568 7.587 1.00 0.00 29 GLU A C 18
ATOM 29036 O O . GLU A 1 29 ? 0.119 7.363 6.379 1.00 0.00 29 GLU A O 18
ATOM 29048 N N . GLU A 1 30 ? 0.159 6.615 8.501 1.00 0.00 30 GLU A N 18
ATOM 29049 C CA . GLU A 1 30 ? 0.462 5.238 8.126 1.00 0.00 30 GLU A CA 18
ATOM 29050 C C . GLU A 1 30 ? -0.804 4.388 8.108 1.00 0.00 30 GLU A C 18
ATOM 29051 O O . GLU A 1 30 ? -1.384 4.094 9.154 1.00 0.00 30 GLU A O 18
ATOM 29063 N N . VAL A 1 31 ? -1.230 3.996 6.912 1.00 0.00 31 VAL A N 18
ATOM 29064 C CA . VAL A 1 31 ? -2.428 3.179 6.756 1.00 0.00 31 VAL A CA 18
ATOM 29065 C C . VAL A 1 31 ? -2.117 1.703 6.968 1.00 0.00 31 VAL A C 18
ATOM 29066 O O . VAL A 1 31 ? -0.957 1.313 7.094 1.00 0.00 31 VAL A O 18
ATOM 29079 N N . GLY A 1 32 ? -3.163 0.882 7.004 1.00 0.00 32 GLY A N 18
ATOM 29080 C CA . GLY A 1 32 ? -2.980 -0.544 7.201 1.00 0.00 32 GLY A CA 18
ATOM 29081 C C . GLY A 1 32 ? -4.197 -1.347 6.785 1.00 0.00 32 GLY A C 18
ATOM 29082 O O . GLY A 1 32 ? -5.173 -1.440 7.529 1.00 0.00 32 GLY A O 18
ATOM 29086 N N . PHE A 1 33 ? -4.141 -1.927 5.591 1.00 0.00 33 PHE A N 18
ATOM 29087 C CA . PHE A 1 33 ? -5.247 -2.724 5.074 1.00 0.00 33 PHE A CA 18
ATOM 29088 C C . PHE A 1 33 ? -4.909 -4.211 5.108 1.00 0.00 33 PHE A C 18
ATOM 29089 O O . PHE A 1 33 ? -3.739 -4.594 5.077 1.00 0.00 33 PHE A O 18
ATOM 29106 N N . VAL A 1 34 ? -5.942 -5.046 5.175 1.00 0.00 34 VAL A N 18
ATOM 29107 C CA . VAL A 1 34 ? -5.756 -6.491 5.213 1.00 0.00 34 VAL A CA 18
ATOM 29108 C C . VAL A 1 34 ? -6.773 -7.200 4.327 1.00 0.00 34 VAL A C 18
ATOM 29109 O O . VAL A 1 34 ? -7.964 -6.888 4.356 1.00 0.00 34 VAL A O 18
ATOM 29122 N N . VAL A 1 35 ? -6.296 -8.157 3.536 1.00 0.00 35 VAL A N 18
ATOM 29123 C CA . VAL A 1 35 ? -7.164 -8.912 2.641 1.00 0.00 35 VAL A CA 18
ATOM 29124 C C . VAL A 1 35 ? -7.905 -10.013 3.392 1.00 0.00 35 VAL A C 18
ATOM 29125 O O . VAL A 1 35 ? -7.355 -10.638 4.299 1.00 0.00 35 VAL A O 18
ATOM 29138 N N . ASP A 1 36 ? -9.156 -10.244 3.010 1.00 0.00 36 ASP A N 18
ATOM 29139 C CA . ASP A 1 36 ? -9.973 -11.270 3.646 1.00 0.00 36 ASP A CA 18
ATOM 29140 C C . ASP A 1 36 ? -10.342 -12.366 2.651 1.00 0.00 36 ASP A C 18
ATOM 29141 O O . ASP A 1 36 ? -10.685 -12.085 1.503 1.00 0.00 36 ASP A O 18
ATOM 29150 N N . ALA A 1 37 ? -10.268 -13.614 3.099 1.00 0.00 37 ALA A N 18
ATOM 29151 C CA . ALA A 1 37 ? -10.595 -14.753 2.248 1.00 0.00 37 ALA A CA 18
ATOM 29152 C C . ALA A 1 37 ? -11.569 -15.697 2.945 1.00 0.00 37 ALA A C 18
ATOM 29153 O O . ALA A 1 37 ? -11.321 -16.145 4.065 1.00 0.00 37 ALA A O 18
ATOM 29160 N N . LYS A 1 38 ? -12.677 -15.994 2.276 1.00 0.00 38 LYS A N 18
ATOM 29161 C CA . LYS A 1 38 ? -13.689 -16.887 2.830 1.00 0.00 38 LYS A CA 18
ATOM 29162 C C . LYS A 1 38 ? -13.962 -18.053 1.884 1.00 0.00 38 LYS A C 18
ATOM 29163 O O . LYS A 1 38 ? -14.038 -19.206 2.309 1.00 0.00 38 LYS A O 18
ATOM 29182 N N . THR A 1 39 ? -14.109 -17.745 0.600 1.00 0.00 39 THR A N 18
ATOM 29183 C CA . THR A 1 39 ? -14.374 -18.767 -0.405 1.00 0.00 39 THR A CA 18
ATOM 29184 C C . THR A 1 39 ? -13.243 -18.841 -1.426 1.00 0.00 39 THR A C 18
ATOM 29185 O O . THR A 1 39 ? -13.023 -19.879 -2.047 1.00 0.00 39 THR A O 18
ATOM 29196 N N . ALA A 1 40 ? -12.529 -17.732 -1.591 1.00 0.00 40 ALA A N 18
ATOM 29197 C CA . ALA A 1 40 ? -11.418 -17.673 -2.535 1.00 0.00 40 ALA A CA 18
ATOM 29198 C C . ALA A 1 40 ? -10.676 -19.004 -2.593 1.00 0.00 40 ALA A C 18
ATOM 29199 O O . ALA A 1 40 ? -10.358 -19.502 -3.672 1.00 0.00 40 ALA A O 18
ATOM 29206 N N . GLY A 1 41 ? -10.401 -19.575 -1.423 1.00 0.00 41 GLY A N 18
ATOM 29207 C CA . GLY A 1 41 ? -9.697 -20.842 -1.364 1.00 0.00 41 GLY A CA 18
ATOM 29208 C C . GLY A 1 41 ? -8.301 -20.703 -0.792 1.00 0.00 41 GLY A C 18
ATOM 29209 O O . GLY A 1 41 ? -8.127 -20.241 0.336 1.00 0.00 41 GLY A O 18
ATOM 29213 N N . LYS A 1 42 ? -7.301 -21.106 -1.570 1.00 0.00 42 LYS A N 18
ATOM 29214 C CA . LYS A 1 42 ? -5.911 -21.025 -1.134 1.00 0.00 42 LYS A CA 18
ATOM 29215 C C . LYS A 1 42 ? -5.082 -20.198 -2.112 1.00 0.00 42 LYS A C 18
ATOM 29216 O O . LYS A 1 42 ? -5.316 -20.230 -3.320 1.00 0.00 42 LYS A O 18
ATOM 29235 N N . GLY A 1 43 ? -4.111 -19.461 -1.582 1.00 0.00 43 GLY A N 18
ATOM 29236 C CA . GLY A 1 43 ? -3.262 -18.638 -2.422 1.00 0.00 43 GLY A CA 18
ATOM 29237 C C . GLY A 1 43 ? -2.556 -17.546 -1.642 1.00 0.00 43 GLY A C 18
ATOM 29238 O O . GLY A 1 43 ? -2.956 -17.213 -0.527 1.00 0.00 43 GLY A O 18
ATOM 29242 N N . LYS A 1 44 ? -1.502 -16.989 -2.228 1.00 0.00 44 LYS A N 18
ATOM 29243 C CA . LYS A 1 44 ? -0.737 -15.929 -1.582 1.00 0.00 44 LYS A CA 18
ATOM 29244 C C . LYS A 1 44 ? -1.133 -14.561 -2.129 1.00 0.00 44 LYS A C 18
ATOM 29245 O O . LYS A 1 44 ? -1.501 -14.432 -3.297 1.00 0.00 44 LYS A O 18
ATOM 29264 N N . VAL A 1 45 ? -1.055 -13.543 -1.278 1.00 0.00 45 VAL A N 18
ATOM 29265 C CA . VAL A 1 45 ? -1.403 -12.185 -1.678 1.00 0.00 45 VAL A CA 18
ATOM 29266 C C . VAL A 1 45 ? -0.176 -11.280 -1.671 1.00 0.00 45 VAL A C 18
ATOM 29267 O O . VAL A 1 45 ? 0.520 -11.164 -0.662 1.00 0.00 45 VAL A O 18
ATOM 29280 N N . THR A 1 46 ? 0.083 -10.636 -2.805 1.00 0.00 46 THR A N 18
ATOM 29281 C CA . THR A 1 46 ? 1.227 -9.740 -2.931 1.00 0.00 46 THR A CA 18
ATOM 29282 C C . THR A 1 46 ? 0.776 -8.303 -3.162 1.00 0.00 46 THR A C 18
ATOM 29283 O O . THR A 1 46 ? -0.154 -8.050 -3.929 1.00 0.00 46 THR A O 18
ATOM 29294 N N . CYS A 1 47 ? 1.440 -7.365 -2.495 1.00 0.00 47 CYS A N 18
ATOM 29295 C CA . CYS A 1 47 ? 1.107 -5.952 -2.629 1.00 0.00 47 CYS A CA 18
ATOM 29296 C C . CYS A 1 47 ? 2.295 -5.162 -3.168 1.00 0.00 47 CYS A C 18
ATOM 29297 O O . CYS A 1 47 ? 3.449 -5.492 -2.895 1.00 0.00 47 CYS A O 18
ATOM 29305 N N . THR A 1 48 ? 2.004 -4.117 -3.937 1.00 0.00 48 THR A N 18
ATOM 29306 C CA . THR A 1 48 ? 3.048 -3.282 -4.518 1.00 0.00 48 THR A CA 18
ATOM 29307 C C . THR A 1 48 ? 2.605 -1.825 -4.597 1.00 0.00 48 THR A C 18
ATOM 29308 O O . THR A 1 48 ? 1.790 -1.458 -5.443 1.00 0.00 48 THR A O 18
ATOM 29319 N N . VAL A 1 49 ? 3.148 -0.997 -3.709 1.00 0.00 49 VAL A N 18
ATOM 29320 C CA . VAL A 1 49 ? 2.810 0.421 -3.680 1.00 0.00 49 VAL A CA 18
ATOM 29321 C C . VAL A 1 49 ? 3.568 1.188 -4.757 1.00 0.00 49 VAL A C 18
ATOM 29322 O O . VAL A 1 49 ? 4.794 1.294 -4.714 1.00 0.00 49 VAL A O 18
ATOM 29335 N N . LEU A 1 50 ? 2.829 1.723 -5.724 1.00 0.00 50 LEU A N 18
ATOM 29336 C CA . LEU A 1 50 ? 3.432 2.483 -6.814 1.00 0.00 50 LEU A CA 18
ATOM 29337 C C . LEU A 1 50 ? 3.145 3.974 -6.661 1.00 0.00 50 LEU A C 18
ATOM 29338 O O . LEU A 1 50 ? 2.001 4.413 -6.772 1.00 0.00 50 LEU A O 18
ATOM 29354 N N . THR A 1 51 ? 4.196 4.748 -6.408 1.00 0.00 51 THR A N 18
ATOM 29355 C CA . THR A 1 51 ? 4.060 6.190 -6.241 1.00 0.00 51 THR A CA 18
ATOM 29356 C C . THR A 1 51 ? 3.778 6.874 -7.574 1.00 0.00 51 THR A C 18
ATOM 29357 O O . THR A 1 51 ? 4.216 6.425 -8.634 1.00 0.00 51 THR A O 18
ATOM 29368 N N . PRO A 1 52 ? 3.030 7.986 -7.523 1.00 0.00 52 PRO A N 18
ATOM 29369 C CA . PRO A 1 52 ? 2.674 8.755 -8.719 1.00 0.00 52 PRO A CA 18
ATOM 29370 C C . PRO A 1 52 ? 3.876 9.474 -9.325 1.00 0.00 52 PRO A C 18
ATOM 29371 O O . PRO A 1 52 ? 3.761 10.130 -10.360 1.00 0.00 52 PRO A O 18
ATOM 29382 N N . ASP A 1 53 ? 5.027 9.344 -8.674 1.00 0.00 53 ASP A N 18
ATOM 29383 C CA . ASP A 1 53 ? 6.250 9.979 -9.150 1.00 0.00 53 ASP A CA 18
ATOM 29384 C C . ASP A 1 53 ? 6.881 9.167 -10.276 1.00 0.00 53 ASP A C 18
ATOM 29385 O O . ASP A 1 53 ? 7.525 9.719 -11.167 1.00 0.00 53 ASP A O 18
ATOM 29394 N N . GLY A 1 54 ? 6.691 7.851 -10.230 1.00 0.00 54 GLY A N 18
ATOM 29395 C CA . GLY A 1 54 ? 7.249 6.985 -11.251 1.00 0.00 54 GLY A CA 18
ATOM 29396 C C . GLY A 1 54 ? 8.252 5.997 -10.688 1.00 0.00 54 GLY A C 18
ATOM 29397 O O . GLY A 1 54 ? 9.147 5.538 -11.398 1.00 0.00 54 GLY A O 18
ATOM 29401 N N . THR A 1 55 ? 8.103 5.669 -9.410 1.00 0.00 55 THR A N 18
ATOM 29402 C CA . THR A 1 55 ? 9.004 4.731 -8.751 1.00 0.00 55 THR A CA 18
ATOM 29403 C C . THR A 1 55 ? 8.227 3.677 -7.971 1.00 0.00 55 THR A C 18
ATOM 29404 O O . THR A 1 55 ? 7.062 3.878 -7.631 1.00 0.00 55 THR A O 18
ATOM 29415 N N . GLU A 1 56 ? 8.880 2.554 -7.691 1.00 0.00 56 GLU A N 18
ATOM 29416 C CA . GLU A 1 56 ? 8.249 1.468 -6.950 1.00 0.00 56 GLU A CA 18
ATOM 29417 C C . GLU A 1 56 ? 8.613 1.534 -5.470 1.00 0.00 56 GLU A C 18
ATOM 29418 O O . GLU A 1 56 ? 9.788 1.628 -5.113 1.00 0.00 56 GLU A O 18
ATOM 29430 N N . ALA A 1 57 ? 7.599 1.487 -4.613 1.00 0.00 57 ALA A N 18
ATOM 29431 C CA . ALA A 1 57 ? 7.812 1.540 -3.172 1.00 0.00 57 ALA A CA 18
ATOM 29432 C C . ALA A 1 57 ? 7.672 0.157 -2.545 1.00 0.00 57 ALA A C 18
ATOM 29433 O O . ALA A 1 57 ? 7.072 -0.742 -3.131 1.00 0.00 57 ALA A O 18
ATOM 29440 N N . GLU A 1 58 ? 8.231 -0.005 -1.350 1.00 0.00 58 GLU A N 18
ATOM 29441 C CA . GLU A 1 58 ? 8.169 -1.280 -0.645 1.00 0.00 58 GLU A CA 18
ATOM 29442 C C . GLU A 1 58 ? 6.962 -1.327 0.289 1.00 0.00 58 GLU A C 18
ATOM 29443 O O . GLU A 1 58 ? 6.623 -0.336 0.932 1.00 0.00 58 GLU A O 18
ATOM 29455 N N . ALA A 1 59 ? 6.319 -2.488 0.354 1.00 0.00 59 ALA A N 18
ATOM 29456 C CA . ALA A 1 59 ? 5.151 -2.666 1.209 1.00 0.00 59 ALA A CA 18
ATOM 29457 C C . ALA A 1 59 ? 5.306 -3.893 2.102 1.00 0.00 59 ALA A C 18
ATOM 29458 O O . ALA A 1 59 ? 5.485 -5.010 1.614 1.00 0.00 59 ALA A O 18
ATOM 29465 N N . ASP A 1 60 ? 5.236 -3.678 3.410 1.00 0.00 60 ASP A N 18
ATOM 29466 C CA . ASP A 1 60 ? 5.369 -4.767 4.371 1.00 0.00 60 ASP A CA 18
ATOM 29467 C C . ASP A 1 60 ? 4.155 -5.690 4.319 1.00 0.00 60 ASP A C 18
ATOM 29468 O O . ASP A 1 60 ? 3.050 -5.303 4.703 1.00 0.00 60 ASP A O 18
ATOM 29477 N N . VAL A 1 61 ? 4.366 -6.911 3.839 1.00 0.00 61 VAL A N 18
ATOM 29478 C CA . VAL A 1 61 ? 3.291 -7.889 3.734 1.00 0.00 61 VAL A CA 18
ATOM 29479 C C . VAL A 1 61 ? 3.420 -8.964 4.808 1.00 0.00 61 VAL A C 18
ATOM 29480 O O . VAL A 1 61 ? 4.319 -9.804 4.755 1.00 0.00 61 VAL A O 18
ATOM 29493 N N . ILE A 1 62 ? 2.515 -8.931 5.782 1.00 0.00 62 ILE A N 18
ATOM 29494 C CA . ILE A 1 62 ? 2.528 -9.905 6.867 1.00 0.00 62 ILE A CA 18
ATOM 29495 C C . ILE A 1 62 ? 1.442 -10.958 6.673 1.00 0.00 62 ILE A C 18
ATOM 29496 O O . ILE A 1 62 ? 0.251 -10.659 6.765 1.00 0.00 62 ILE A O 18
ATOM 29512 N N . GLU A 1 63 ? 1.861 -12.191 6.407 1.00 0.00 63 GLU A N 18
ATOM 29513 C CA . GLU A 1 63 ? 0.925 -13.288 6.201 1.00 0.00 63 GLU A CA 18
ATOM 29514 C C . GLU A 1 63 ? 0.385 -13.800 7.534 1.00 0.00 63 GLU A C 18
ATOM 29515 O O . GLU A 1 63 ? 1.107 -13.852 8.528 1.00 0.00 63 GLU A O 18
ATOM 29527 N N . ASN A 1 64 ? -0.890 -14.177 7.545 1.00 0.00 64 ASN A N 18
ATOM 29528 C CA . ASN A 1 64 ? -1.527 -14.683 8.755 1.00 0.00 64 ASN A CA 18
ATOM 29529 C C . ASN A 1 64 ? -1.968 -16.133 8.571 1.00 0.00 64 ASN A C 18
ATOM 29530 O O . ASN A 1 64 ? -2.074 -16.621 7.448 1.00 0.00 64 ASN A O 18
ATOM 29541 N N . GLU A 1 65 ? -2.223 -16.813 9.684 1.00 0.00 65 GLU A N 18
ATOM 29542 C CA . GLU A 1 65 ? -2.651 -18.206 9.646 1.00 0.00 65 GLU A CA 18
ATOM 29543 C C . GLU A 1 65 ? -4.174 -18.306 9.605 1.00 0.00 65 GLU A C 18
ATOM 29544 O O . GLU A 1 65 ? -4.745 -19.364 9.871 1.00 0.00 65 GLU A O 18
ATOM 29556 N N . ASP A 1 66 ? -4.824 -17.197 9.269 1.00 0.00 66 ASP A N 18
ATOM 29557 C CA . ASP A 1 66 ? -6.280 -17.158 9.192 1.00 0.00 66 ASP A CA 18
ATOM 29558 C C . ASP A 1 66 ? -6.740 -16.767 7.791 1.00 0.00 66 ASP A C 18
ATOM 29559 O O . ASP A 1 66 ? -7.819 -16.203 7.616 1.00 0.00 66 ASP A O 18
ATOM 29568 N N . GLY A 1 67 ? -5.912 -17.070 6.796 1.00 0.00 67 GLY A N 18
ATOM 29569 C CA . GLY A 1 67 ? -6.250 -16.741 5.423 1.00 0.00 67 GLY A CA 18
ATOM 29570 C C . GLY A 1 67 ? -6.391 -15.248 5.202 1.00 0.00 67 GLY A C 18
ATOM 29571 O O . GLY A 1 67 ? -7.370 -14.789 4.614 1.00 0.00 67 GLY A O 18
ATOM 29575 N N . THR A 1 68 ? -5.409 -14.486 5.676 1.00 0.00 68 THR A N 18
ATOM 29576 C CA . THR A 1 68 ? -5.428 -13.037 5.529 1.00 0.00 68 THR A CA 18
ATOM 29577 C C . THR A 1 68 ? -4.014 -12.476 5.422 1.00 0.00 68 THR A C 18
ATOM 29578 O O . THR A 1 68 ? -3.052 -13.107 5.860 1.00 0.00 68 THR A O 18
ATOM 29589 N N . TYR A 1 69 ? -3.897 -11.290 4.837 1.00 0.00 69 TYR A N 18
ATOM 29590 C CA . TYR A 1 69 ? -2.600 -10.645 4.670 1.00 0.00 69 TYR A CA 18
ATOM 29591 C C . TYR A 1 69 ? -2.669 -9.172 5.061 1.00 0.00 69 TYR A C 18
ATOM 29592 O O . TYR A 1 69 ? -3.401 -8.391 4.454 1.00 0.00 69 TYR A O 18
ATOM 29610 N N . ASP A 1 70 ? -1.901 -8.800 6.079 1.00 0.00 70 ASP A N 18
ATOM 29611 C CA . ASP A 1 70 ? -1.873 -7.421 6.551 1.00 0.00 70 ASP A CA 18
ATOM 29612 C C . ASP A 1 70 ? -0.766 -6.631 5.859 1.00 0.00 70 ASP A C 18
ATOM 29613 O O . ASP A 1 70 ? 0.391 -7.053 5.839 1.00 0.00 70 ASP A O 18
ATOM 29622 N N . ILE A 1 71 ? -1.129 -5.485 5.292 1.00 0.00 71 ILE A N 18
ATOM 29623 C CA . ILE A 1 71 ? -0.167 -4.639 4.598 1.00 0.00 71 ILE A CA 18
ATOM 29624 C C . ILE A 1 71 ? -0.280 -3.190 5.058 1.00 0.00 71 ILE A C 18
ATOM 29625 O O . ILE A 1 71 ? -1.376 -2.692 5.319 1.00 0.00 71 ILE A O 18
ATOM 29641 N N . PHE A 1 72 ? 0.861 -2.514 5.153 1.00 0.00 72 PHE A N 18
ATOM 29642 C CA . PHE A 1 72 ? 0.891 -1.121 5.581 1.00 0.00 72 PHE A CA 18
ATOM 29643 C C . PHE A 1 72 ? 1.823 -0.299 4.694 1.00 0.00 72 PHE A C 18
ATOM 29644 O O . PHE A 1 72 ? 2.803 -0.816 4.159 1.00 0.00 72 PHE A O 18
ATOM 29661 N N . TYR A 1 73 ? 1.510 0.982 4.544 1.00 0.00 73 TYR A N 18
ATOM 29662 C CA . TYR A 1 73 ? 2.317 1.875 3.720 1.00 0.00 73 TYR A CA 18
ATOM 29663 C C . TYR A 1 73 ? 2.042 3.334 4.069 1.00 0.00 73 TYR A C 18
ATOM 29664 O O . TYR A 1 73 ? 1.052 3.654 4.730 1.00 0.00 73 TYR A O 18
ATOM 29682 N N . THR A 1 74 ? 2.926 4.220 3.620 1.00 0.00 74 THR A N 18
ATOM 29683 C CA . THR A 1 74 ? 2.781 5.646 3.883 1.00 0.00 74 THR A CA 18
ATOM 29684 C C . THR A 1 74 ? 2.907 6.459 2.599 1.00 0.00 74 THR A C 18
ATOM 29685 O O . THR A 1 74 ? 3.639 6.082 1.684 1.00 0.00 74 THR A O 18
ATOM 29696 N N . ALA A 1 75 ? 2.189 7.575 2.537 1.00 0.00 75 ALA A N 18
ATOM 29697 C CA . ALA A 1 75 ? 2.224 8.442 1.366 1.00 0.00 75 ALA A CA 18
ATOM 29698 C C . ALA A 1 75 ? 2.982 9.731 1.658 1.00 0.00 75 ALA A C 18
ATOM 29699 O O . ALA A 1 75 ? 2.409 10.702 2.150 1.00 0.00 75 ALA A O 18
ATOM 29706 N N . ALA A 1 76 ? 4.276 9.733 1.354 1.00 0.00 76 ALA A N 18
ATOM 29707 C CA . ALA A 1 76 ? 5.113 10.903 1.584 1.00 0.00 76 ALA A CA 18
ATOM 29708 C C . ALA A 1 76 ? 4.551 12.128 0.871 1.00 0.00 76 ALA A C 18
ATOM 29709 O O . ALA A 1 76 ? 4.505 13.222 1.436 1.00 0.00 76 ALA A O 18
ATOM 29716 N N . LYS A 1 77 ? 4.125 11.941 -0.373 1.00 0.00 77 LYS A N 18
ATOM 29717 C CA . LYS A 1 77 ? 3.565 13.030 -1.164 1.00 0.00 77 LYS A CA 18
ATOM 29718 C C . LYS A 1 77 ? 2.215 12.635 -1.755 1.00 0.00 77 LYS A C 18
ATOM 29719 O O . LYS A 1 77 ? 1.973 11.476 -2.091 1.00 0.00 77 LYS A O 18
ATOM 29738 N N . PRO A 1 78 ? 1.314 13.621 -1.886 1.00 0.00 78 PRO A N 18
ATOM 29739 C CA . PRO A 1 78 ? -0.025 13.400 -2.440 1.00 0.00 78 PRO A CA 18
ATOM 29740 C C . PRO A 1 78 ? 0.007 13.097 -3.933 1.00 0.00 78 PRO A C 18
ATOM 29741 O O . PRO A 1 78 ? 0.995 13.375 -4.612 1.00 0.00 78 PRO A O 18
ATOM 29752 N N . GLY A 1 79 ? -1.081 12.524 -4.441 1.00 0.00 79 GLY A N 18
ATOM 29753 C CA . GLY A 1 79 ? -1.156 12.194 -5.852 1.00 0.00 79 GLY A CA 18
ATOM 29754 C C . GLY A 1 79 ? -2.022 10.978 -6.117 1.00 0.00 79 GLY A C 18
ATOM 29755 O O . GLY A 1 79 ? -2.987 10.723 -5.396 1.00 0.00 79 GLY A O 18
ATOM 29759 N N . THR A 1 80 ? -1.678 10.224 -7.156 1.00 0.00 80 THR A N 18
ATOM 29760 C CA . THR A 1 80 ? -2.432 9.030 -7.516 1.00 0.00 80 THR A CA 18
ATOM 29761 C C . THR A 1 80 ? -1.578 7.775 -7.368 1.00 0.00 80 THR A C 18
ATOM 29762 O O . THR A 1 80 ? -0.767 7.459 -8.240 1.00 0.00 80 THR A O 18
ATOM 29773 N N . TYR A 1 81 ? -1.767 7.063 -6.263 1.00 0.00 81 TYR A N 18
ATOM 29774 C CA . TYR A 1 81 ? -1.012 5.843 -6.001 1.00 0.00 81 TYR A CA 18
ATOM 29775 C C . TYR A 1 81 ? -1.694 4.634 -6.635 1.00 0.00 81 TYR A C 18
ATOM 29776 O O . TYR A 1 81 ? -2.909 4.626 -6.833 1.00 0.00 81 TYR A O 18
ATOM 29794 N N . VAL A 1 82 ? -0.903 3.614 -6.949 1.00 0.00 82 VAL A N 18
ATOM 29795 C CA . VAL A 1 82 ? -1.428 2.398 -7.559 1.00 0.00 82 VAL A CA 18
ATOM 29796 C C . VAL A 1 82 ? -0.974 1.160 -6.795 1.00 0.00 82 VAL A C 18
ATOM 29797 O O . VAL A 1 82 ? 0.211 0.825 -6.783 1.00 0.00 82 VAL A O 18
ATOM 29810 N N . ILE A 1 83 ? -1.923 0.484 -6.157 1.00 0.00 83 ILE A N 18
ATOM 29811 C CA . ILE A 1 83 ? -1.621 -0.718 -5.391 1.00 0.00 83 ILE A CA 18
ATOM 29812 C C . ILE A 1 83 ? -2.020 -1.974 -6.159 1.00 0.00 83 ILE A C 18
ATOM 29813 O O . ILE A 1 83 ? -3.190 -2.166 -6.490 1.00 0.00 83 ILE A O 18
ATOM 29829 N N . TYR A 1 84 ? -1.041 -2.828 -6.438 1.00 0.00 84 TYR A N 18
ATOM 29830 C CA . TYR A 1 84 ? -1.288 -4.065 -7.168 1.00 0.00 84 TYR A CA 18
ATOM 29831 C C . TYR A 1 84 ? -1.510 -5.229 -6.207 1.00 0.00 84 TYR A C 18
ATOM 29832 O O . TYR A 1 84 ? -0.658 -5.528 -5.370 1.00 0.00 84 TYR A O 18
ATOM 29850 N N . VAL A 1 85 ? -2.660 -5.882 -6.334 1.00 0.00 85 VAL A N 18
ATOM 29851 C CA . VAL A 1 85 ? -2.994 -7.015 -5.479 1.00 0.00 85 VAL A CA 18
ATOM 29852 C C . VAL A 1 85 ? -3.271 -8.266 -6.307 1.00 0.00 85 VAL A C 18
ATOM 29853 O O . VAL A 1 85 ? -4.184 -8.287 -7.131 1.00 0.00 85 VAL A O 18
ATOM 29866 N N . ARG A 1 86 ? -2.474 -9.306 -6.080 1.00 0.00 86 ARG A N 18
ATOM 29867 C CA . ARG A 1 86 ? -2.633 -10.561 -6.805 1.00 0.00 86 ARG A CA 18
ATOM 29868 C C . ARG A 1 86 ? -2.798 -11.730 -5.838 1.00 0.00 86 ARG A C 18
ATOM 29869 O O . ARG A 1 86 ? -2.118 -11.803 -4.814 1.00 0.00 86 ARG A O 18
ATOM 29890 N N . PHE A 1 87 ? -3.704 -12.643 -6.172 1.00 0.00 87 PHE A N 18
ATOM 29891 C CA . PHE A 1 87 ? -3.959 -13.808 -5.333 1.00 0.00 87 PHE A CA 18
ATOM 29892 C C . PHE A 1 87 ? -3.652 -15.098 -6.087 1.00 0.00 87 PHE A C 18
ATOM 29893 O O . PHE A 1 87 ? -4.340 -15.450 -7.045 1.00 0.00 87 PHE A O 18
ATOM 29910 N N . GLY A 1 88 ? -2.613 -15.801 -5.647 1.00 0.00 88 GLY A N 18
ATOM 29911 C CA . GLY A 1 88 ? -2.230 -17.044 -6.291 1.00 0.00 88 GLY A CA 18
ATOM 29912 C C . GLY A 1 88 ? -1.995 -16.878 -7.779 1.00 0.00 88 GLY A C 18
ATOM 29913 O O . GLY A 1 88 ? -2.450 -17.692 -8.581 1.00 0.00 88 GLY A O 18
ATOM 29917 N N . GLY A 1 89 ? -1.284 -15.817 -8.150 1.00 0.00 89 GLY A N 18
ATOM 29918 C CA . GLY A 1 89 ? -1.003 -15.564 -9.551 1.00 0.00 89 GLY A CA 18
ATOM 29919 C C . GLY A 1 89 ? -2.230 -15.104 -10.314 1.00 0.00 89 GLY A C 18
ATOM 29920 O O . GLY A 1 89 ? -2.310 -15.267 -11.532 1.00 0.00 89 GLY A O 18
ATOM 29924 N N . VAL A 1 90 ? -3.190 -14.529 -9.597 1.00 0.00 90 VAL A N 18
ATOM 29925 C CA . VAL A 1 90 ? -4.419 -14.045 -10.214 1.00 0.00 90 VAL A CA 18
ATOM 29926 C C . VAL A 1 90 ? -4.743 -12.628 -9.753 1.00 0.00 90 VAL A C 18
ATOM 29927 O O . VAL A 1 90 ? -5.155 -12.413 -8.613 1.00 0.00 90 VAL A O 18
ATOM 29940 N N . ASP A 1 91 ? -4.555 -11.664 -10.648 1.00 0.00 91 ASP A N 18
ATOM 29941 C CA . ASP A 1 91 ? -4.829 -10.266 -10.335 1.00 0.00 91 ASP A CA 18
ATOM 29942 C C . ASP A 1 91 ? -6.332 -10.008 -10.271 1.00 0.00 91 ASP A C 18
ATOM 29943 O O . ASP A 1 91 ? -6.995 -9.887 -11.301 1.00 0.00 91 ASP A O 18
ATOM 29952 N N . ILE A 1 92 ? -6.861 -9.926 -9.055 1.00 0.00 92 ILE A N 18
ATOM 29953 C CA . ILE A 1 92 ? -8.284 -9.682 -8.857 1.00 0.00 92 ILE A CA 18
ATOM 29954 C C . ILE A 1 92 ? -8.806 -8.640 -9.840 1.00 0.00 92 ILE A C 18
ATOM 29955 O O . ILE A 1 92 ? -8.061 -7.801 -10.347 1.00 0.00 92 ILE A O 18
ATOM 29971 N N . PRO A 1 93 ? -10.117 -8.693 -10.117 1.00 0.00 93 PRO A N 18
ATOM 29972 C CA . PRO A 1 93 ? -10.769 -7.759 -11.040 1.00 0.00 93 PRO A CA 18
ATOM 29973 C C . PRO A 1 93 ? -10.844 -6.344 -10.476 1.00 0.00 93 PRO A C 18
ATOM 29974 O O . PRO A 1 93 ? -11.422 -5.450 -11.094 1.00 0.00 93 PRO A O 18
ATOM 29985 N N . ASN A 1 94 ? -10.255 -6.148 -9.301 1.00 0.00 94 ASN A N 18
ATOM 29986 C CA . ASN A 1 94 ? -10.256 -4.841 -8.655 1.00 0.00 94 ASN A CA 18
ATOM 29987 C C . ASN A 1 94 ? -8.908 -4.147 -8.828 1.00 0.00 94 ASN A C 18
ATOM 29988 O O . ASN A 1 94 ? -8.809 -2.925 -8.719 1.00 0.00 94 ASN A O 18
ATOM 29999 N N . SER A 1 95 ? -7.874 -4.936 -9.100 1.00 0.00 95 SER A N 18
ATOM 30000 C CA . SER A 1 95 ? -6.531 -4.399 -9.285 1.00 0.00 95 SER A CA 18
ATOM 30001 C C . SER A 1 95 ? -6.323 -3.945 -10.727 1.00 0.00 95 SER A C 18
ATOM 30002 O O . SER A 1 95 ? -6.824 -4.551 -11.675 1.00 0.00 95 SER A O 18
ATOM 30010 N N . PRO A 1 96 ? -5.565 -2.852 -10.898 1.00 0.00 96 PRO A N 18
ATOM 30011 C CA . PRO A 1 96 ? -4.963 -2.122 -9.777 1.00 0.00 96 PRO A CA 18
ATOM 30012 C C . PRO A 1 96 ? -6.005 -1.388 -8.938 1.00 0.00 96 PRO A C 18
ATOM 30013 O O . PRO A 1 96 ? -7.172 -1.297 -9.319 1.00 0.00 96 PRO A O 18
ATOM 30024 N N . PHE A 1 97 ? -5.574 -0.867 -7.795 1.00 0.00 97 PHE A N 18
ATOM 30025 C CA . PHE A 1 97 ? -6.470 -0.142 -6.901 1.00 0.00 97 PHE A CA 18
ATOM 30026 C C . PHE A 1 97 ? -6.179 1.356 -6.936 1.00 0.00 97 PHE A C 18
ATOM 30027 O O . PHE A 1 97 ? -5.187 1.821 -6.374 1.00 0.00 97 PHE A O 18
ATOM 30044 N N . THR A 1 98 ? -7.051 2.107 -7.602 1.00 0.00 98 THR A N 18
ATOM 30045 C CA . THR A 1 98 ? -6.888 3.551 -7.714 1.00 0.00 98 THR A CA 18
ATOM 30046 C C . THR A 1 98 ? -7.101 4.233 -6.367 1.00 0.00 98 THR A C 18
ATOM 30047 O O . THR A 1 98 ? -8.209 4.240 -5.831 1.00 0.00 98 THR A O 18
ATOM 30058 N N . VAL A 1 99 ? -6.033 4.809 -5.825 1.00 0.00 99 VAL A N 18
ATOM 30059 C CA . VAL A 1 99 ? -6.103 5.497 -4.541 1.00 0.00 99 VAL A CA 18
ATOM 30060 C C . VAL A 1 99 ? -5.577 6.922 -4.653 1.00 0.00 99 VAL A C 18
ATOM 30061 O O . VAL A 1 99 ? -4.438 7.145 -5.062 1.00 0.00 99 VAL A O 18
ATOM 30074 N N . MET A 1 100 ? -6.414 7.887 -4.284 1.00 0.00 100 MET A N 18
ATOM 30075 C CA . MET A 1 100 ? -6.032 9.293 -4.341 1.00 0.00 100 MET A CA 18
ATOM 30076 C C . MET A 1 100 ? -5.525 9.774 -2.985 1.00 0.00 100 MET A C 18
ATOM 30077 O O . MET A 1 100 ? -6.252 9.739 -1.993 1.00 0.00 100 MET A O 18
ATOM 30091 N N . ALA A 1 101 ? -4.274 10.222 -2.951 1.00 0.00 101 ALA A N 18
ATOM 30092 C CA . ALA A 1 101 ? -3.672 10.711 -1.717 1.00 0.00 101 ALA A CA 18
ATOM 30093 C C . ALA A 1 101 ? -3.876 12.215 -1.565 1.00 0.00 101 ALA A C 18
ATOM 30094 O O . ALA A 1 101 ? -3.449 12.999 -2.412 1.00 0.00 101 ALA A O 18
ATOM 30101 N N . THR A 1 102 ? -4.533 12.611 -0.479 1.00 0.00 102 THR A N 18
ATOM 30102 C CA . THR A 1 102 ? -4.795 14.020 -0.216 1.00 0.00 102 THR A CA 18
ATOM 30103 C C . THR A 1 102 ? -3.937 14.534 0.933 1.00 0.00 102 THR A C 18
ATOM 30104 O O . THR A 1 102 ? -3.683 13.816 1.900 1.00 0.00 102 THR A O 18
ATOM 30115 N N . ASP A 1 103 ? -3.496 15.782 0.823 1.00 0.00 103 ASP A N 18
ATOM 30116 C CA . ASP A 1 103 ? -2.666 16.394 1.855 1.00 0.00 103 ASP A CA 18
ATOM 30117 C C . ASP A 1 103 ? -3.443 16.541 3.160 1.00 0.00 103 ASP A C 18
ATOM 30118 O O . ASP A 1 103 ? -2.875 16.447 4.247 1.00 0.00 103 ASP A O 18
ATOM 30127 N N . GLY A 1 104 ? -4.748 16.772 3.043 1.00 0.00 104 GLY A N 18
ATOM 30128 C CA . GLY A 1 104 ? -5.581 16.929 4.221 1.00 0.00 104 GLY A CA 18
ATOM 30129 C C . GLY A 1 104 ? -5.498 18.323 4.809 1.00 0.00 104 GLY A C 18
ATOM 30130 O O . GLY A 1 104 ? -4.541 19.054 4.554 1.00 0.00 104 GLY A O 18
ATOM 30134 N N . GLU A 1 105 ? -6.503 18.694 5.595 1.00 0.00 105 GLU A N 18
ATOM 30135 C CA . GLU A 1 105 ? -6.538 20.012 6.218 1.00 0.00 105 GLU A CA 18
ATOM 30136 C C . GLU A 1 105 ? -5.328 20.219 7.124 1.00 0.00 105 GLU A C 18
ATOM 30137 O O . GLU A 1 105 ? -5.123 19.475 8.084 1.00 0.00 105 GLU A O 18
ATOM 30149 N N . VAL A 1 106 ? -4.530 21.235 6.812 1.00 0.00 106 VAL A N 18
ATOM 30150 C CA . VAL A 1 106 ? -3.339 21.540 7.598 1.00 0.00 106 VAL A CA 18
ATOM 30151 C C . VAL A 1 106 ? -3.404 22.955 8.164 1.00 0.00 106 VAL A C 18
ATOM 30152 O O . VAL A 1 106 ? -4.029 23.841 7.581 1.00 0.00 106 VAL A O 18
ATOM 30165 N N . THR A 1 107 ? -2.751 23.160 9.303 1.00 0.00 107 THR A N 18
ATOM 30166 C CA . THR A 1 107 ? -2.733 24.467 9.949 1.00 0.00 107 THR A CA 18
ATOM 30167 C C . THR A 1 107 ? -1.329 24.828 10.421 1.00 0.00 107 THR A C 18
ATOM 30168 O O . THR A 1 107 ? -0.441 23.978 10.463 1.00 0.00 107 THR A O 18
ATOM 30179 N N . ALA A 1 108 ? -1.136 26.095 10.775 1.00 0.00 108 ALA A N 18
ATOM 30180 C CA . ALA A 1 108 ? 0.159 26.568 11.247 1.00 0.00 108 ALA A CA 18
ATOM 30181 C C . ALA A 1 108 ? 0.012 27.846 12.065 1.00 0.00 108 ALA A C 18
ATOM 30182 O O . ALA A 1 108 ? -0.689 28.774 11.664 1.00 0.00 108 ALA A O 18
ATOM 30189 N N . VAL A 1 109 ? 0.678 27.886 13.216 1.00 0.00 109 VAL A N 18
ATOM 30190 C CA . VAL A 1 109 ? 0.622 29.051 14.090 1.00 0.00 109 VAL A CA 18
ATOM 30191 C C . VAL A 1 109 ? 1.326 30.248 13.459 1.00 0.00 109 VAL A C 18
ATOM 30192 O O . VAL A 1 109 ? 0.813 31.366 13.485 1.00 0.00 109 VAL A O 18
ATOM 30205 N N . GLU A 1 110 ? 2.503 30.003 12.892 1.00 0.00 110 GLU A N 18
ATOM 30206 C CA . GLU A 1 110 ? 3.277 31.061 12.253 1.00 0.00 110 GLU A CA 18
ATOM 30207 C C . GLU A 1 110 ? 2.694 31.414 10.888 1.00 0.00 110 GLU A C 18
ATOM 30208 O O . GLU A 1 110 ? 2.993 30.764 9.887 1.00 0.00 110 GLU A O 18
ATOM 30220 N N . GLU A 1 111 ? 1.859 32.448 10.858 1.00 0.00 111 GLU A N 18
ATOM 30221 C CA . GLU A 1 111 ? 1.233 32.887 9.616 1.00 0.00 111 GLU A CA 18
ATOM 30222 C C . GLU A 1 111 ? 1.591 34.338 9.309 1.00 0.00 111 GLU A C 18
ATOM 30223 O O . GLU A 1 111 ? 1.125 35.259 9.980 1.00 0.00 111 GLU A O 18
ATOM 30235 N N . ALA A 1 112 ? 2.422 34.534 8.291 1.00 0.00 112 ALA A N 18
ATOM 30236 C CA . ALA A 1 112 ? 2.842 35.872 7.894 1.00 0.00 112 ALA A CA 18
ATOM 30237 C C . ALA A 1 112 ? 3.824 36.461 8.901 1.00 0.00 112 ALA A C 18
ATOM 30238 O O . ALA A 1 112 ? 3.637 37.563 9.416 1.00 0.00 112 ALA A O 18
ATOM 30245 N N . PRO A 1 113 ? 4.897 35.710 9.190 1.00 0.00 113 PRO A N 18
ATOM 30246 C CA . PRO A 1 113 ? 5.930 36.138 10.138 1.00 0.00 113 PRO A CA 18
ATOM 30247 C C . PRO A 1 113 ? 6.764 37.298 9.603 1.00 0.00 113 PRO A C 18
ATOM 30248 O O . PRO A 1 113 ? 7.614 37.841 10.308 1.00 0.00 113 PRO A O 18
ATOM 30259 N N . VAL A 1 114 ? 6.514 37.672 8.352 1.00 0.00 114 VAL A N 18
ATOM 30260 C CA . VAL A 1 114 ? 7.241 38.768 7.723 1.00 0.00 114 VAL A CA 18
ATOM 30261 C C . VAL A 1 114 ? 6.711 40.118 8.192 1.00 0.00 114 VAL A C 18
ATOM 30262 O O . VAL A 1 114 ? 5.502 40.341 8.239 1.00 0.00 114 VAL A O 18
ATOM 30275 N N . ASN A 1 115 ? 7.626 41.019 8.537 1.00 0.00 115 ASN A N 18
ATOM 30276 C CA . ASN A 1 115 ? 7.251 42.349 9.003 1.00 0.00 115 ASN A CA 18
ATOM 30277 C C . ASN A 1 115 ? 8.014 43.428 8.240 1.00 0.00 115 ASN A C 18
ATOM 30278 O O . ASN A 1 115 ? 9.200 43.278 7.953 1.00 0.00 115 ASN A O 18
ATOM 30289 N N . ALA A 1 116 ? 7.323 44.515 7.914 1.00 0.00 116 ALA A N 18
ATOM 30290 C CA . ALA A 1 116 ? 7.934 45.620 7.186 1.00 0.00 116 ALA A CA 18
ATOM 30291 C C . ALA A 1 116 ? 8.900 46.395 8.076 1.00 0.00 116 ALA A C 18
ATOM 30292 O O . ALA A 1 116 ? 8.481 47.185 8.923 1.00 0.00 116 ALA A O 18
ATOM 30299 N N . CYS A 1 117 ? 10.193 46.165 7.879 1.00 0.00 117 CYS A N 18
ATOM 30300 C CA . CYS A 1 117 ? 11.220 46.841 8.665 1.00 0.00 117 CYS A CA 18
ATOM 30301 C C . CYS A 1 117 ? 11.974 47.857 7.815 1.00 0.00 117 CYS A C 18
ATOM 30302 O O . CYS A 1 117 ? 12.528 47.535 6.763 1.00 0.00 117 CYS A O 18
ATOM 30310 N N . PRO A 1 118 ? 11.995 49.116 8.277 1.00 0.00 118 PRO A N 18
ATOM 30311 C CA . PRO A 1 118 ? 12.677 50.206 7.574 1.00 0.00 118 PRO A CA 18
ATOM 30312 C C . PRO A 1 118 ? 14.194 50.062 7.614 1.00 0.00 118 PRO A C 18
ATOM 30313 O O . PRO A 1 118 ? 14.792 49.990 8.687 1.00 0.00 118 PRO A O 18
ATOM 30324 N N . SER A 1 119 ? 14.812 50.021 6.437 1.00 0.00 119 SER A N 18
ATOM 30325 C CA . SER A 1 119 ? 16.260 49.882 6.338 1.00 0.00 119 SER A CA 18
ATOM 30326 C C . SER A 1 119 ? 16.825 50.822 5.277 1.00 0.00 119 SER A C 18
ATOM 30327 O O . SER A 1 119 ? 16.506 50.704 4.095 1.00 0.00 119 SER A O 18
ATOM 30335 N N . GLY A 1 120 ? 17.667 51.755 5.709 1.00 0.00 120 GLY A N 18
ATOM 30336 C CA . GLY A 1 120 ? 18.262 52.703 4.785 1.00 0.00 120 GLY A CA 18
ATOM 30337 C C . GLY A 1 120 ? 17.252 53.277 3.812 1.00 0.00 120 GLY A C 18
ATOM 30338 O O . GLY A 1 120 ? 17.220 52.918 2.634 1.00 0.00 120 GLY A O 18
ATOM 30342 N N . PRO A 1 121 ? 16.404 54.191 4.305 1.00 0.00 121 PRO A N 18
ATOM 30343 C CA . PRO A 1 121 ? 15.371 54.834 3.488 1.00 0.00 121 PRO A CA 18
ATOM 30344 C C . PRO A 1 121 ? 15.961 55.794 2.459 1.00 0.00 121 PRO A C 18
ATOM 30345 O O . PRO A 1 121 ? 16.313 56.928 2.785 1.00 0.00 121 PRO A O 18
ATOM 30356 N N . SER A 1 122 ? 16.065 55.332 1.217 1.00 0.00 122 SER A N 18
ATOM 30357 C CA . SER A 1 122 ? 16.615 56.149 0.142 1.00 0.00 122 SER A CA 18
ATOM 30358 C C . SER A 1 122 ? 17.898 56.844 0.589 1.00 0.00 122 SER A C 18
ATOM 30359 O O . SER A 1 122 ? 18.114 58.018 0.296 1.00 0.00 122 SER A O 18
ATOM 30367 N N . SER A 1 123 ? 18.746 56.106 1.300 1.00 0.00 123 SER A N 18
ATOM 30368 C CA . SER A 1 123 ? 20.006 56.651 1.792 1.00 0.00 123 SER A CA 18
ATOM 30369 C C . SER A 1 123 ? 21.168 56.218 0.903 1.00 0.00 123 SER A C 18
ATOM 30370 O O . SER A 1 123 ? 21.317 55.039 0.588 1.00 0.00 123 SER A O 18
ATOM 30378 N N . GLY A 1 124 ? 21.989 57.183 0.502 1.00 0.00 124 GLY A N 18
ATOM 30379 C CA . GLY A 1 124 ? 23.128 56.883 -0.346 1.00 0.00 124 GLY A CA 18
ATOM 30380 C C . GLY A 1 124 ? 24.412 57.507 0.165 1.00 0.00 124 GLY A C 18
ATOM 30381 O O . GLY A 1 124 ? 25.419 56.820 0.332 1.00 0.00 124 GLY A O 18
ATOM 30385 N N . GLY A 1 1 ? 16.839 -21.308 -0.596 1.00 0.00 1 GLY A N 19
ATOM 30386 C CA . GLY A 1 1 ? 15.744 -21.026 -1.506 1.00 0.00 1 GLY A CA 19
ATOM 30387 C C . GLY A 1 1 ? 15.181 -22.281 -2.143 1.00 0.00 1 GLY A C 19
ATOM 30388 O O . GLY A 1 1 ? 15.901 -23.019 -2.815 1.00 0.00 1 GLY A O 19
ATOM 30392 N N . SER A 1 2 ? 13.892 -22.524 -1.931 1.00 0.00 2 SER A N 19
ATOM 30393 C CA . SER A 1 2 ? 13.236 -23.702 -2.485 1.00 0.00 2 SER A CA 19
ATOM 30394 C C . SER A 1 2 ? 11.961 -23.313 -3.228 1.00 0.00 2 SER A C 19
ATOM 30395 O O . SER A 1 2 ? 11.342 -22.292 -2.930 1.00 0.00 2 SER A O 19
ATOM 30403 N N . SER A 1 3 ? 11.574 -24.136 -4.198 1.00 0.00 3 SER A N 19
ATOM 30404 C CA . SER A 1 3 ? 10.376 -23.878 -4.988 1.00 0.00 3 SER A CA 19
ATOM 30405 C C . SER A 1 3 ? 9.139 -23.823 -4.095 1.00 0.00 3 SER A C 19
ATOM 30406 O O . SER A 1 3 ? 8.311 -22.922 -4.219 1.00 0.00 3 SER A O 19
ATOM 30414 N N . GLY A 1 4 ? 9.021 -24.796 -3.197 1.00 0.00 4 GLY A N 19
ATOM 30415 C CA . GLY A 1 4 ? 7.884 -24.842 -2.298 1.00 0.00 4 GLY A CA 19
ATOM 30416 C C . GLY A 1 4 ? 6.593 -25.190 -3.012 1.00 0.00 4 GLY A C 19
ATOM 30417 O O . GLY A 1 4 ? 6.448 -24.930 -4.206 1.00 0.00 4 GLY A O 19
ATOM 30421 N N . SER A 1 5 ? 5.653 -25.779 -2.280 1.00 0.00 5 SER A N 19
ATOM 30422 C CA . SER A 1 5 ? 4.370 -26.168 -2.853 1.00 0.00 5 SER A CA 19
ATOM 30423 C C . SER A 1 5 ? 3.600 -24.945 -3.341 1.00 0.00 5 SER A C 19
ATOM 30424 O O . SER A 1 5 ? 3.812 -23.832 -2.860 1.00 0.00 5 SER A O 19
ATOM 30432 N N . SER A 1 6 ? 2.706 -25.161 -4.300 1.00 0.00 6 SER A N 19
ATOM 30433 C CA . SER A 1 6 ? 1.906 -24.077 -4.857 1.00 0.00 6 SER A CA 19
ATOM 30434 C C . SER A 1 6 ? 0.672 -24.623 -5.572 1.00 0.00 6 SER A C 19
ATOM 30435 O O . SER A 1 6 ? 0.776 -25.228 -6.638 1.00 0.00 6 SER A O 19
ATOM 30443 N N . GLY A 1 7 ? -0.496 -24.404 -4.974 1.00 0.00 7 GLY A N 19
ATOM 30444 C CA . GLY A 1 7 ? -1.731 -24.880 -5.566 1.00 0.00 7 GLY A CA 19
ATOM 30445 C C . GLY A 1 7 ? -2.383 -23.844 -6.460 1.00 0.00 7 GLY A C 19
ATOM 30446 O O . GLY A 1 7 ? -1.702 -23.001 -7.045 1.00 0.00 7 GLY A O 19
ATOM 30450 N N . THR A 1 8 ? -3.706 -23.907 -6.570 1.00 0.00 8 THR A N 19
ATOM 30451 C CA . THR A 1 8 ? -4.450 -22.969 -7.402 1.00 0.00 8 THR A CA 19
ATOM 30452 C C . THR A 1 8 ? -5.750 -22.548 -6.727 1.00 0.00 8 THR A C 19
ATOM 30453 O O . THR A 1 8 ? -6.304 -23.282 -5.910 1.00 0.00 8 THR A O 19
ATOM 30464 N N . GLY A 1 9 ? -6.235 -21.360 -7.076 1.00 0.00 9 GLY A N 19
ATOM 30465 C CA . GLY A 1 9 ? -7.468 -20.861 -6.496 1.00 0.00 9 GLY A CA 19
ATOM 30466 C C . GLY A 1 9 ? -8.050 -19.700 -7.277 1.00 0.00 9 GLY A C 19
ATOM 30467 O O . GLY A 1 9 ? -7.796 -19.559 -8.474 1.00 0.00 9 GLY A O 19
ATOM 30471 N N . ASP A 1 10 ? -8.833 -18.867 -6.600 1.00 0.00 10 ASP A N 19
ATOM 30472 C CA . ASP A 1 10 ? -9.452 -17.712 -7.239 1.00 0.00 10 ASP A CA 19
ATOM 30473 C C . ASP A 1 10 ? -9.114 -16.429 -6.489 1.00 0.00 10 ASP A C 19
ATOM 30474 O O . ASP A 1 10 ? -8.779 -16.460 -5.305 1.00 0.00 10 ASP A O 19
ATOM 30483 N N . ALA A 1 11 ? -9.203 -15.300 -7.185 1.00 0.00 11 ALA A N 19
ATOM 30484 C CA . ALA A 1 11 ? -8.906 -14.006 -6.584 1.00 0.00 11 ALA A CA 19
ATOM 30485 C C . ALA A 1 11 ? -10.155 -13.134 -6.513 1.00 0.00 11 ALA A C 19
ATOM 30486 O O . ALA A 1 11 ? -10.366 -12.411 -5.539 1.00 0.00 11 ALA A O 19
ATOM 30493 N N . SER A 1 12 ? -10.981 -13.207 -7.553 1.00 0.00 12 SER A N 19
ATOM 30494 C CA . SER A 1 12 ? -12.208 -12.420 -7.610 1.00 0.00 12 SER A CA 19
ATOM 30495 C C . SER A 1 12 ? -13.012 -12.572 -6.322 1.00 0.00 12 SER A C 19
ATOM 30496 O O . SER A 1 12 ? -13.591 -11.608 -5.819 1.00 0.00 12 SER A O 19
ATOM 30504 N N . LYS A 1 13 ? -13.043 -13.790 -5.792 1.00 0.00 13 LYS A N 19
ATOM 30505 C CA . LYS A 1 13 ? -13.774 -14.071 -4.562 1.00 0.00 13 LYS A CA 19
ATOM 30506 C C . LYS A 1 13 ? -13.122 -13.374 -3.371 1.00 0.00 13 LYS A C 19
ATOM 30507 O O . LYS A 1 13 ? -13.806 -12.954 -2.437 1.00 0.00 13 LYS A O 19
ATOM 30526 N N . CYS A 1 14 ? -11.801 -13.255 -3.412 1.00 0.00 14 CYS A N 19
ATOM 30527 C CA . CYS A 1 14 ? -11.057 -12.609 -2.336 1.00 0.00 14 CYS A CA 19
ATOM 30528 C C . CYS A 1 14 ? -11.503 -11.160 -2.162 1.00 0.00 14 CYS A C 19
ATOM 30529 O O . CYS A 1 14 ? -11.786 -10.464 -3.138 1.00 0.00 14 CYS A O 19
ATOM 30537 N N . LEU A 1 15 ? -11.564 -10.712 -0.913 1.00 0.00 15 LEU A N 19
ATOM 30538 C CA . LEU A 1 15 ? -11.977 -9.346 -0.609 1.00 0.00 15 LEU A CA 19
ATOM 30539 C C . LEU A 1 15 ? -10.868 -8.589 0.111 1.00 0.00 15 LEU A C 19
ATOM 30540 O O . LEU A 1 15 ? -10.073 -9.180 0.843 1.00 0.00 15 LEU A O 19
ATOM 30556 N N . ALA A 1 16 ? -10.820 -7.277 -0.098 1.00 0.00 16 ALA A N 19
ATOM 30557 C CA . ALA A 1 16 ? -9.810 -6.438 0.536 1.00 0.00 16 ALA A CA 19
ATOM 30558 C C . ALA A 1 16 ? -10.451 -5.252 1.249 1.00 0.00 16 ALA A C 19
ATOM 30559 O O . ALA A 1 16 ? -11.059 -4.388 0.616 1.00 0.00 16 ALA A O 19
ATOM 30566 N N . THR A 1 17 ? -10.310 -5.216 2.570 1.00 0.00 17 THR A N 19
ATOM 30567 C CA . THR A 1 17 ? -10.876 -4.136 3.370 1.00 0.00 17 THR A CA 19
ATOM 30568 C C . THR A 1 17 ? -9.790 -3.399 4.144 1.00 0.00 17 THR A C 19
ATOM 30569 O O . THR A 1 17 ? -8.837 -4.007 4.630 1.00 0.00 17 THR A O 19
ATOM 30580 N N . GLY A 1 18 ? -9.940 -2.082 4.258 1.00 0.00 18 GLY A N 19
ATOM 30581 C CA . GLY A 1 18 ? -8.965 -1.283 4.975 1.00 0.00 18 GLY A CA 19
ATOM 30582 C C . GLY A 1 18 ? -8.967 0.167 4.536 1.00 0.00 18 GLY A C 19
ATOM 30583 O O . GLY A 1 18 ? -9.301 0.493 3.396 1.00 0.00 18 GLY A O 19
ATOM 30587 N N . PRO A 1 19 ? -8.591 1.069 5.455 1.00 0.00 19 PRO A N 19
ATOM 30588 C CA . PRO A 1 19 ? -8.544 2.508 5.180 1.00 0.00 19 PRO A CA 19
ATOM 30589 C C . PRO A 1 19 ? -7.423 2.878 4.216 1.00 0.00 19 PRO A C 19
ATOM 30590 O O . PRO A 1 19 ? -7.405 3.976 3.659 1.00 0.00 19 PRO A O 19
ATOM 30601 N N . GLY A 1 20 ? -6.488 1.953 4.020 1.00 0.00 20 GLY A N 19
ATOM 30602 C CA . GLY A 1 20 ? -5.376 2.201 3.121 1.00 0.00 20 GLY A CA 19
ATOM 30603 C C . GLY A 1 20 ? -5.789 2.164 1.663 1.00 0.00 20 GLY A C 19
ATOM 30604 O O . GLY A 1 20 ? -5.330 2.978 0.862 1.00 0.00 20 GLY A O 19
ATOM 30608 N N . ILE A 1 21 ? -6.655 1.217 1.320 1.00 0.00 21 ILE A N 19
ATOM 30609 C CA . ILE A 1 21 ? -7.128 1.078 -0.051 1.00 0.00 21 ILE A CA 19
ATOM 30610 C C . ILE A 1 21 ? -8.305 2.009 -0.324 1.00 0.00 21 ILE A C 19
ATOM 30611 O O . ILE A 1 21 ? -8.944 1.928 -1.373 1.00 0.00 21 ILE A O 19
ATOM 30627 N N . ALA A 1 22 ? -8.584 2.895 0.627 1.00 0.00 22 ALA A N 19
ATOM 30628 C CA . ALA A 1 22 ? -9.681 3.845 0.487 1.00 0.00 22 ALA A CA 19
ATOM 30629 C C . ALA A 1 22 ? -9.486 4.732 -0.737 1.00 0.00 22 ALA A C 19
ATOM 30630 O O . ALA A 1 22 ? -8.388 5.230 -0.987 1.00 0.00 22 ALA A O 19
ATOM 30637 N N . SER A 1 23 ? -10.558 4.928 -1.498 1.00 0.00 23 SER A N 19
ATOM 30638 C CA . SER A 1 23 ? -10.503 5.753 -2.699 1.00 0.00 23 SER A CA 19
ATOM 30639 C C . SER A 1 23 ? -9.642 6.991 -2.468 1.00 0.00 23 SER A C 19
ATOM 30640 O O . SER A 1 23 ? -8.959 7.466 -3.377 1.00 0.00 23 SER A O 19
ATOM 30648 N N . THR A 1 24 ? -9.681 7.512 -1.246 1.00 0.00 24 THR A N 19
ATOM 30649 C CA . THR A 1 24 ? -8.906 8.695 -0.895 1.00 0.00 24 THR A CA 19
ATOM 30650 C C . THR A 1 24 ? -8.310 8.568 0.502 1.00 0.00 24 THR A C 19
ATOM 30651 O O . THR A 1 24 ? -8.914 7.972 1.395 1.00 0.00 24 THR A O 19
ATOM 30662 N N . VAL A 1 25 ? -7.119 9.131 0.687 1.00 0.00 25 VAL A N 19
ATOM 30663 C CA . VAL A 1 25 ? -6.442 9.082 1.977 1.00 0.00 25 VAL A CA 19
ATOM 30664 C C . VAL A 1 25 ? -5.574 10.317 2.190 1.00 0.00 25 VAL A C 19
ATOM 30665 O O . VAL A 1 25 ? -5.340 11.093 1.262 1.00 0.00 25 VAL A O 19
ATOM 30678 N N . LYS A 1 26 ? -5.099 10.495 3.418 1.00 0.00 26 LYS A N 19
ATOM 30679 C CA . LYS A 1 26 ? -4.256 11.636 3.754 1.00 0.00 26 LYS A CA 19
ATOM 30680 C C . LYS A 1 26 ? -2.784 11.233 3.784 1.00 0.00 26 LYS A C 19
ATOM 30681 O O . LYS A 1 26 ? -2.436 10.142 4.235 1.00 0.00 26 LYS A O 19
ATOM 30700 N N . THR A 1 27 ? -1.922 12.123 3.301 1.00 0.00 27 THR A N 19
ATOM 30701 C CA . THR A 1 27 ? -0.489 11.862 3.274 1.00 0.00 27 THR A CA 19
ATOM 30702 C C . THR A 1 27 ? 0.150 12.155 4.626 1.00 0.00 27 THR A C 19
ATOM 30703 O O . THR A 1 27 ? -0.278 13.058 5.343 1.00 0.00 27 THR A O 19
ATOM 30714 N N . GLY A 1 28 ? 1.180 11.386 4.968 1.00 0.00 28 GLY A N 19
ATOM 30715 C CA . GLY A 1 28 ? 1.862 11.580 6.234 1.00 0.00 28 GLY A CA 19
ATOM 30716 C C . GLY A 1 28 ? 1.568 10.473 7.227 1.00 0.00 28 GLY A C 19
ATOM 30717 O O . GLY A 1 28 ? 2.421 10.115 8.038 1.00 0.00 28 GLY A O 19
ATOM 30721 N N . GLU A 1 29 ? 0.355 9.932 7.166 1.00 0.00 29 GLU A N 19
ATOM 30722 C CA . GLU A 1 29 ? -0.050 8.862 8.069 1.00 0.00 29 GLU A CA 19
ATOM 30723 C C . GLU A 1 29 ? 0.181 7.495 7.431 1.00 0.00 29 GLU A C 19
ATOM 30724 O O . GLU A 1 29 ? 0.358 7.388 6.218 1.00 0.00 29 GLU A O 19
ATOM 30736 N N . GLU A 1 30 ? 0.178 6.454 8.257 1.00 0.00 30 GLU A N 19
ATOM 30737 C CA . GLU A 1 30 ? 0.389 5.095 7.774 1.00 0.00 30 GLU A CA 19
ATOM 30738 C C . GLU A 1 30 ? -0.905 4.288 7.835 1.00 0.00 30 GLU A C 19
ATOM 30739 O O . GLU A 1 30 ? -1.469 4.078 8.909 1.00 0.00 30 GLU A O 19
ATOM 30751 N N . VAL A 1 31 ? -1.372 3.840 6.674 1.00 0.00 31 VAL A N 19
ATOM 30752 C CA . VAL A 1 31 ? -2.599 3.057 6.594 1.00 0.00 31 VAL A CA 19
ATOM 30753 C C . VAL A 1 31 ? -2.315 1.571 6.782 1.00 0.00 31 VAL A C 19
ATOM 30754 O O . VAL A 1 31 ? -1.161 1.145 6.798 1.00 0.00 31 VAL A O 19
ATOM 30767 N N . GLY A 1 32 ? -3.378 0.784 6.923 1.00 0.00 32 GLY A N 19
ATOM 30768 C CA . GLY A 1 32 ? -3.223 -0.647 7.107 1.00 0.00 32 GLY A CA 19
ATOM 30769 C C . GLY A 1 32 ? -4.463 -1.421 6.705 1.00 0.00 32 GLY A C 19
ATOM 30770 O O . GLY A 1 32 ? -5.443 -1.467 7.449 1.00 0.00 32 GLY A O 19
ATOM 30774 N N . PHE A 1 33 ? -4.422 -2.031 5.526 1.00 0.00 33 PHE A N 19
ATOM 30775 C CA . PHE A 1 33 ? -5.552 -2.805 5.025 1.00 0.00 33 PHE A CA 19
ATOM 30776 C C . PHE A 1 33 ? -5.249 -4.300 5.072 1.00 0.00 33 PHE A C 19
ATOM 30777 O O . PHE A 1 33 ? -4.093 -4.714 4.991 1.00 0.00 33 PHE A O 19
ATOM 30794 N N . VAL A 1 34 ? -6.299 -5.105 5.202 1.00 0.00 34 VAL A N 19
ATOM 30795 C CA . VAL A 1 34 ? -6.148 -6.555 5.259 1.00 0.00 34 VAL A CA 19
ATOM 30796 C C . VAL A 1 34 ? -7.051 -7.242 4.241 1.00 0.00 34 VAL A C 19
ATOM 30797 O O . VAL A 1 34 ? -8.196 -6.839 4.039 1.00 0.00 34 VAL A O 19
ATOM 30810 N N . VAL A 1 35 ? -6.527 -8.283 3.601 1.00 0.00 35 VAL A N 19
ATOM 30811 C CA . VAL A 1 35 ? -7.286 -9.028 2.603 1.00 0.00 35 VAL A CA 19
ATOM 30812 C C . VAL A 1 35 ? -7.993 -10.223 3.232 1.00 0.00 35 VAL A C 19
ATOM 30813 O O . VAL A 1 35 ? -7.350 -11.125 3.770 1.00 0.00 35 VAL A O 19
ATOM 30826 N N . ASP A 1 36 ? -9.319 -10.225 3.158 1.00 0.00 36 ASP A N 19
ATOM 30827 C CA . ASP A 1 36 ? -10.115 -11.312 3.718 1.00 0.00 36 ASP A CA 19
ATOM 30828 C C . ASP A 1 36 ? -10.372 -12.392 2.672 1.00 0.00 36 ASP A C 19
ATOM 30829 O O . ASP A 1 36 ? -10.786 -12.098 1.551 1.00 0.00 36 ASP A O 19
ATOM 30838 N N . ALA A 1 37 ? -10.122 -13.643 3.047 1.00 0.00 37 ALA A N 19
ATOM 30839 C CA . ALA A 1 37 ? -10.328 -14.767 2.142 1.00 0.00 37 ALA A CA 19
ATOM 30840 C C . ALA A 1 37 ? -11.157 -15.861 2.804 1.00 0.00 37 ALA A C 19
ATOM 30841 O O . ALA A 1 37 ? -10.825 -16.335 3.892 1.00 0.00 37 ALA A O 19
ATOM 30848 N N . LYS A 1 38 ? -12.239 -16.259 2.144 1.00 0.00 38 LYS A N 19
ATOM 30849 C CA . LYS A 1 38 ? -13.117 -17.298 2.668 1.00 0.00 38 LYS A CA 19
ATOM 30850 C C . LYS A 1 38 ? -13.251 -18.450 1.676 1.00 0.00 38 LYS A C 19
ATOM 30851 O O . LYS A 1 38 ? -13.046 -19.612 2.026 1.00 0.00 38 LYS A O 19
ATOM 30870 N N . THR A 1 39 ? -13.594 -18.117 0.436 1.00 0.00 39 THR A N 19
ATOM 30871 C CA . THR A 1 39 ? -13.755 -19.123 -0.607 1.00 0.00 39 THR A CA 19
ATOM 30872 C C . THR A 1 39 ? -12.646 -19.019 -1.648 1.00 0.00 39 THR A C 19
ATOM 30873 O O . THR A 1 39 ? -12.351 -19.983 -2.354 1.00 0.00 39 THR A O 19
ATOM 30884 N N . ALA A 1 40 ? -12.033 -17.843 -1.736 1.00 0.00 40 ALA A N 19
ATOM 30885 C CA . ALA A 1 40 ? -10.953 -17.614 -2.689 1.00 0.00 40 ALA A CA 19
ATOM 30886 C C . ALA A 1 40 ? -10.110 -18.871 -2.876 1.00 0.00 40 ALA A C 19
ATOM 30887 O O . ALA A 1 40 ? -9.667 -19.174 -3.983 1.00 0.00 40 ALA A O 19
ATOM 30894 N N . GLY A 1 41 ? -9.891 -19.599 -1.785 1.00 0.00 41 GLY A N 19
ATOM 30895 C CA . GLY A 1 41 ? -9.100 -20.813 -1.850 1.00 0.00 41 GLY A CA 19
ATOM 30896 C C . GLY A 1 41 ? -7.673 -20.603 -1.386 1.00 0.00 41 GLY A C 19
ATOM 30897 O O . GLY A 1 41 ? -7.430 -19.905 -0.401 1.00 0.00 41 GLY A O 19
ATOM 30901 N N . LYS A 1 42 ? -6.726 -21.207 -2.096 1.00 0.00 42 LYS A N 19
ATOM 30902 C CA . LYS A 1 42 ? -5.315 -21.083 -1.751 1.00 0.00 42 LYS A CA 19
ATOM 30903 C C . LYS A 1 42 ? -4.608 -20.116 -2.695 1.00 0.00 42 LYS A C 19
ATOM 30904 O O . LYS A 1 42 ? -4.945 -20.026 -3.875 1.00 0.00 42 LYS A O 19
ATOM 30923 N N . GLY A 1 43 ? -3.625 -19.393 -2.167 1.00 0.00 43 GLY A N 19
ATOM 30924 C CA . GLY A 1 43 ? -2.885 -18.443 -2.977 1.00 0.00 43 GLY A CA 19
ATOM 30925 C C . GLY A 1 43 ? -2.189 -17.387 -2.141 1.00 0.00 43 GLY A C 19
ATOM 30926 O O . GLY A 1 43 ? -2.668 -17.018 -1.068 1.00 0.00 43 GLY A O 19
ATOM 30930 N N . LYS A 1 44 ? -1.055 -16.900 -2.631 1.00 0.00 44 LYS A N 19
ATOM 30931 C CA . LYS A 1 44 ? -0.290 -15.880 -1.923 1.00 0.00 44 LYS A CA 19
ATOM 30932 C C . LYS A 1 44 ? -0.680 -14.482 -2.394 1.00 0.00 44 LYS A C 19
ATOM 30933 O O . LYS A 1 44 ? -0.729 -14.211 -3.594 1.00 0.00 44 LYS A O 19
ATOM 30952 N N . VAL A 1 45 ? -0.956 -13.596 -1.441 1.00 0.00 45 VAL A N 19
ATOM 30953 C CA . VAL A 1 45 ? -1.339 -12.226 -1.759 1.00 0.00 45 VAL A CA 19
ATOM 30954 C C . VAL A 1 45 ? -0.131 -11.298 -1.730 1.00 0.00 45 VAL A C 19
ATOM 30955 O O . VAL A 1 45 ? 0.477 -11.083 -0.680 1.00 0.00 45 VAL A O 19
ATOM 30968 N N . THR A 1 46 ? 0.213 -10.746 -2.890 1.00 0.00 46 THR A N 19
ATOM 30969 C CA . THR A 1 46 ? 1.349 -9.840 -2.998 1.00 0.00 46 THR A CA 19
ATOM 30970 C C . THR A 1 46 ? 0.887 -8.395 -3.161 1.00 0.00 46 THR A C 19
ATOM 30971 O O . THR A 1 46 ? -0.054 -8.115 -3.905 1.00 0.00 46 THR A O 19
ATOM 30982 N N . CYS A 1 47 ? 1.554 -7.483 -2.464 1.00 0.00 47 CYS A N 19
ATOM 30983 C CA . CYS A 1 47 ? 1.212 -6.067 -2.533 1.00 0.00 47 CYS A CA 19
ATOM 30984 C C . CYS A 1 47 ? 2.410 -5.239 -2.986 1.00 0.00 47 CYS A C 19
ATOM 30985 O O . CYS A 1 47 ? 3.557 -5.561 -2.672 1.00 0.00 47 CYS A O 19
ATOM 30993 N N . THR A 1 48 ? 2.137 -4.171 -3.729 1.00 0.00 48 THR A N 19
ATOM 30994 C CA . THR A 1 48 ? 3.192 -3.299 -4.229 1.00 0.00 48 THR A CA 19
ATOM 30995 C C . THR A 1 48 ? 2.713 -1.855 -4.322 1.00 0.00 48 THR A C 19
ATOM 30996 O O . THR A 1 48 ? 1.807 -1.538 -5.094 1.00 0.00 48 THR A O 19
ATOM 31007 N N . VAL A 1 49 ? 3.326 -0.980 -3.530 1.00 0.00 49 VAL A N 19
ATOM 31008 C CA . VAL A 1 49 ? 2.962 0.432 -3.524 1.00 0.00 49 VAL A CA 19
ATOM 31009 C C . VAL A 1 49 ? 3.701 1.194 -4.619 1.00 0.00 49 VAL A C 19
ATOM 31010 O O . VAL A 1 49 ? 4.930 1.263 -4.621 1.00 0.00 49 VAL A O 19
ATOM 31023 N N . LEU A 1 50 ? 2.943 1.764 -5.549 1.00 0.00 50 LEU A N 19
ATOM 31024 C CA . LEU A 1 50 ? 3.525 2.524 -6.650 1.00 0.00 50 LEU A CA 19
ATOM 31025 C C . LEU A 1 50 ? 3.197 4.008 -6.524 1.00 0.00 50 LEU A C 19
ATOM 31026 O O . LEU A 1 50 ? 2.038 4.410 -6.633 1.00 0.00 50 LEU A O 19
ATOM 31042 N N . THR A 1 51 ? 4.225 4.819 -6.294 1.00 0.00 51 THR A N 19
ATOM 31043 C CA . THR A 1 51 ? 4.046 6.258 -6.153 1.00 0.00 51 THR A CA 19
ATOM 31044 C C . THR A 1 51 ? 3.641 6.894 -7.478 1.00 0.00 51 THR A C 19
ATOM 31045 O O . THR A 1 51 ? 4.001 6.421 -8.556 1.00 0.00 51 THR A O 19
ATOM 31056 N N . PRO A 1 52 ? 2.875 7.992 -7.397 1.00 0.00 52 PRO A N 19
ATOM 31057 C CA . PRO A 1 52 ? 2.406 8.718 -8.581 1.00 0.00 52 PRO A CA 19
ATOM 31058 C C . PRO A 1 52 ? 3.538 9.441 -9.305 1.00 0.00 52 PRO A C 19
ATOM 31059 O O . PRO A 1 52 ? 3.317 10.100 -10.321 1.00 0.00 52 PRO A O 19
ATOM 31070 N N . ASP A 1 53 ? 4.749 9.311 -8.776 1.00 0.00 53 ASP A N 19
ATOM 31071 C CA . ASP A 1 53 ? 5.916 9.951 -9.373 1.00 0.00 53 ASP A CA 19
ATOM 31072 C C . ASP A 1 53 ? 6.401 9.170 -10.589 1.00 0.00 53 ASP A C 19
ATOM 31073 O O . ASP A 1 53 ? 6.933 9.745 -11.538 1.00 0.00 53 ASP A O 19
ATOM 31082 N N . GLY A 1 54 ? 6.216 7.854 -10.554 1.00 0.00 54 GLY A N 19
ATOM 31083 C CA . GLY A 1 54 ? 6.641 7.015 -11.659 1.00 0.00 54 GLY A CA 19
ATOM 31084 C C . GLY A 1 54 ? 7.556 5.890 -11.215 1.00 0.00 54 GLY A C 19
ATOM 31085 O O . GLY A 1 54 ? 8.256 5.289 -12.031 1.00 0.00 54 GLY A O 19
ATOM 31089 N N . THR A 1 55 ? 7.551 5.603 -9.917 1.00 0.00 55 THR A N 19
ATOM 31090 C CA . THR A 1 55 ? 8.388 4.546 -9.364 1.00 0.00 55 THR A CA 19
ATOM 31091 C C . THR A 1 55 ? 7.580 3.620 -8.463 1.00 0.00 55 THR A C 19
ATOM 31092 O O . THR A 1 55 ? 6.559 4.019 -7.905 1.00 0.00 55 THR A O 19
ATOM 31103 N N . GLU A 1 56 ? 8.044 2.381 -8.327 1.00 0.00 56 GLU A N 19
ATOM 31104 C CA . GLU A 1 56 ? 7.362 1.398 -7.494 1.00 0.00 56 GLU A CA 19
ATOM 31105 C C . GLU A 1 56 ? 8.230 0.998 -6.304 1.00 0.00 56 GLU A C 19
ATOM 31106 O O . GLU A 1 56 ? 9.391 0.623 -6.467 1.00 0.00 56 GLU A O 19
ATOM 31118 N N . ALA A 1 57 ? 7.659 1.081 -5.108 1.00 0.00 57 ALA A N 19
ATOM 31119 C CA . ALA A 1 57 ? 8.379 0.727 -3.891 1.00 0.00 57 ALA A CA 19
ATOM 31120 C C . ALA A 1 57 ? 7.896 -0.609 -3.337 1.00 0.00 57 ALA A C 19
ATOM 31121 O O . ALA A 1 57 ? 7.031 -1.258 -3.924 1.00 0.00 57 ALA A O 19
ATOM 31128 N N . GLU A 1 58 ? 8.464 -1.015 -2.205 1.00 0.00 58 GLU A N 19
ATOM 31129 C CA . GLU A 1 58 ? 8.091 -2.276 -1.575 1.00 0.00 58 GLU A CA 19
ATOM 31130 C C . GLU A 1 58 ? 7.086 -2.046 -0.449 1.00 0.00 58 GLU A C 19
ATOM 31131 O O . GLU A 1 58 ? 7.085 -0.995 0.191 1.00 0.00 58 GLU A O 19
ATOM 31143 N N . ALA A 1 59 ? 6.232 -3.037 -0.216 1.00 0.00 59 ALA A N 19
ATOM 31144 C CA . ALA A 1 59 ? 5.222 -2.944 0.831 1.00 0.00 59 ALA A CA 19
ATOM 31145 C C . ALA A 1 59 ? 5.401 -4.050 1.866 1.00 0.00 59 ALA A C 19
ATOM 31146 O O . ALA A 1 59 ? 5.798 -5.167 1.532 1.00 0.00 59 ALA A O 19
ATOM 31153 N N . ASP A 1 60 ? 5.106 -3.733 3.121 1.00 0.00 60 ASP A N 19
ATOM 31154 C CA . ASP A 1 60 ? 5.234 -4.701 4.205 1.00 0.00 60 ASP A CA 19
ATOM 31155 C C . ASP A 1 60 ? 3.988 -5.576 4.301 1.00 0.00 60 ASP A C 19
ATOM 31156 O O . ASP A 1 60 ? 2.917 -5.109 4.689 1.00 0.00 60 ASP A O 19
ATOM 31165 N N . VAL A 1 61 ? 4.137 -6.848 3.945 1.00 0.00 61 VAL A N 19
ATOM 31166 C CA . VAL A 1 61 ? 3.025 -7.789 3.991 1.00 0.00 61 VAL A CA 19
ATOM 31167 C C . VAL A 1 61 ? 3.060 -8.620 5.270 1.00 0.00 61 VAL A C 19
ATOM 31168 O O . VAL A 1 61 ? 4.131 -8.910 5.804 1.00 0.00 61 VAL A O 19
ATOM 31181 N N . ILE A 1 62 ? 1.882 -9.000 5.754 1.00 0.00 62 ILE A N 19
ATOM 31182 C CA . ILE A 1 62 ? 1.779 -9.798 6.969 1.00 0.00 62 ILE A CA 19
ATOM 31183 C C . ILE A 1 62 ? 0.759 -10.921 6.804 1.00 0.00 62 ILE A C 19
ATOM 31184 O O . ILE A 1 62 ? -0.443 -10.671 6.727 1.00 0.00 62 ILE A O 19
ATOM 31200 N N . GLU A 1 63 ? 1.249 -12.155 6.754 1.00 0.00 63 GLU A N 19
ATOM 31201 C CA . GLU A 1 63 ? 0.379 -13.315 6.599 1.00 0.00 63 GLU A CA 19
ATOM 31202 C C . GLU A 1 63 ? -0.190 -13.752 7.946 1.00 0.00 63 GLU A C 19
ATOM 31203 O O . GLU A 1 63 ? 0.447 -13.580 8.986 1.00 0.00 63 GLU A O 19
ATOM 31215 N N . ASN A 1 64 ? -1.393 -14.317 7.920 1.00 0.00 64 ASN A N 19
ATOM 31216 C CA . ASN A 1 64 ? -2.048 -14.777 9.138 1.00 0.00 64 ASN A CA 19
ATOM 31217 C C . ASN A 1 64 ? -2.592 -16.192 8.962 1.00 0.00 64 ASN A C 19
ATOM 31218 O O . ASN A 1 64 ? -2.909 -16.611 7.850 1.00 0.00 64 ASN A O 19
ATOM 31229 N N . GLU A 1 65 ? -2.697 -16.921 10.069 1.00 0.00 65 GLU A N 19
ATOM 31230 C CA . GLU A 1 65 ? -3.202 -18.289 10.035 1.00 0.00 65 GLU A CA 19
ATOM 31231 C C . GLU A 1 65 ? -4.639 -18.326 9.521 1.00 0.00 65 GLU A C 19
ATOM 31232 O O . GLU A 1 65 ? -5.093 -19.340 8.991 1.00 0.00 65 GLU A O 19
ATOM 31244 N N . ASP A 1 66 ? -5.347 -17.214 9.682 1.00 0.00 66 ASP A N 19
ATOM 31245 C CA . ASP A 1 66 ? -6.731 -17.118 9.234 1.00 0.00 66 ASP A CA 19
ATOM 31246 C C . ASP A 1 66 ? -6.800 -16.766 7.752 1.00 0.00 66 ASP A C 19
ATOM 31247 O O . ASP A 1 66 ? -7.692 -16.040 7.316 1.00 0.00 66 ASP A O 19
ATOM 31256 N N . GLY A 1 67 ? -5.851 -17.288 6.981 1.00 0.00 67 GLY A N 19
ATOM 31257 C CA . GLY A 1 67 ? -5.820 -17.017 5.555 1.00 0.00 67 GLY A CA 19
ATOM 31258 C C . GLY A 1 67 ? -5.973 -15.542 5.242 1.00 0.00 67 GLY A C 19
ATOM 31259 O O . GLY A 1 67 ? -6.426 -15.173 4.158 1.00 0.00 67 GLY A O 19
ATOM 31263 N N . THR A 1 68 ? -5.595 -14.694 6.194 1.00 0.00 68 THR A N 19
ATOM 31264 C CA . THR A 1 68 ? -5.695 -13.251 6.016 1.00 0.00 68 THR A CA 19
ATOM 31265 C C . THR A 1 68 ? -4.315 -12.617 5.886 1.00 0.00 68 THR A C 19
ATOM 31266 O O . THR A 1 68 ? -3.343 -13.097 6.470 1.00 0.00 68 THR A O 19
ATOM 31277 N N . TYR A 1 69 ? -4.237 -11.535 5.120 1.00 0.00 69 TYR A N 19
ATOM 31278 C CA . TYR A 1 69 ? -2.974 -10.835 4.913 1.00 0.00 69 TYR A CA 19
ATOM 31279 C C . TYR A 1 69 ? -3.133 -9.339 5.166 1.00 0.00 69 TYR A C 19
ATOM 31280 O O . TYR A 1 69 ? -3.929 -8.668 4.509 1.00 0.00 69 TYR A O 19
ATOM 31298 N N . ASP A 1 70 ? -2.369 -8.823 6.121 1.00 0.00 70 ASP A N 19
ATOM 31299 C CA . ASP A 1 70 ? -2.421 -7.405 6.460 1.00 0.00 70 ASP A CA 19
ATOM 31300 C C . ASP A 1 70 ? -1.205 -6.669 5.909 1.00 0.00 70 ASP A C 19
ATOM 31301 O O . ASP A 1 70 ? -0.067 -7.098 6.098 1.00 0.00 70 ASP A O 19
ATOM 31310 N N . ILE A 1 71 ? -1.454 -5.557 5.224 1.00 0.00 71 ILE A N 19
ATOM 31311 C CA . ILE A 1 71 ? -0.380 -4.760 4.644 1.00 0.00 71 ILE A CA 19
ATOM 31312 C C . ILE A 1 71 ? -0.487 -3.300 5.069 1.00 0.00 71 ILE A C 19
ATOM 31313 O O . ILE A 1 71 ? -1.583 -2.788 5.299 1.00 0.00 71 ILE A O 19
ATOM 31329 N N . PHE A 1 72 ? 0.657 -2.633 5.170 1.00 0.00 72 PHE A N 19
ATOM 31330 C CA . PHE A 1 72 ? 0.692 -1.230 5.566 1.00 0.00 72 PHE A CA 19
ATOM 31331 C C . PHE A 1 72 ? 1.603 -0.426 4.642 1.00 0.00 72 PHE A C 19
ATOM 31332 O O . PHE A 1 72 ? 2.578 -0.951 4.103 1.00 0.00 72 PHE A O 19
ATOM 31349 N N . TYR A 1 73 ? 1.278 0.849 4.464 1.00 0.00 73 TYR A N 19
ATOM 31350 C CA . TYR A 1 73 ? 2.064 1.726 3.603 1.00 0.00 73 TYR A CA 19
ATOM 31351 C C . TYR A 1 73 ? 1.779 3.192 3.913 1.00 0.00 73 TYR A C 19
ATOM 31352 O O . TYR A 1 73 ? 0.735 3.531 4.471 1.00 0.00 73 TYR A O 19
ATOM 31370 N N . THR A 1 74 ? 2.718 4.060 3.548 1.00 0.00 74 THR A N 19
ATOM 31371 C CA . THR A 1 74 ? 2.571 5.490 3.787 1.00 0.00 74 THR A CA 19
ATOM 31372 C C . THR A 1 74 ? 2.744 6.283 2.496 1.00 0.00 74 THR A C 19
ATOM 31373 O O . THR A 1 74 ? 3.501 5.889 1.610 1.00 0.00 74 THR A O 19
ATOM 31384 N N . ALA A 1 75 ? 2.037 7.405 2.398 1.00 0.00 75 ALA A N 19
ATOM 31385 C CA . ALA A 1 75 ? 2.115 8.255 1.217 1.00 0.00 75 ALA A CA 19
ATOM 31386 C C . ALA A 1 75 ? 2.620 9.648 1.576 1.00 0.00 75 ALA A C 19
ATOM 31387 O O . ALA A 1 75 ? 1.832 10.547 1.869 1.00 0.00 75 ALA A O 19
ATOM 31394 N N . ALA A 1 76 ? 3.937 9.820 1.550 1.00 0.00 76 ALA A N 19
ATOM 31395 C CA . ALA A 1 76 ? 4.546 11.105 1.872 1.00 0.00 76 ALA A CA 19
ATOM 31396 C C . ALA A 1 76 ? 3.960 12.221 1.014 1.00 0.00 76 ALA A C 19
ATOM 31397 O O . ALA A 1 76 ? 3.404 13.190 1.531 1.00 0.00 76 ALA A O 19
ATOM 31404 N N . LYS A 1 77 ? 4.088 12.079 -0.301 1.00 0.00 77 LYS A N 19
ATOM 31405 C CA . LYS A 1 77 ? 3.571 13.074 -1.233 1.00 0.00 77 LYS A CA 19
ATOM 31406 C C . LYS A 1 77 ? 2.203 12.662 -1.765 1.00 0.00 77 LYS A C 19
ATOM 31407 O O . LYS A 1 77 ? 1.862 11.480 -1.822 1.00 0.00 77 LYS A O 19
ATOM 31426 N N . PRO A 1 78 ? 1.399 13.658 -2.167 1.00 0.00 78 PRO A N 19
ATOM 31427 C CA . PRO A 1 78 ? 0.055 13.422 -2.704 1.00 0.00 78 PRO A CA 19
ATOM 31428 C C . PRO A 1 78 ? 0.088 12.763 -4.078 1.00 0.00 78 PRO A C 19
ATOM 31429 O O . PRO A 1 78 ? 1.143 12.348 -4.553 1.00 0.00 78 PRO A O 19
ATOM 31440 N N . GLY A 1 79 ? -1.078 12.669 -4.712 1.00 0.00 79 GLY A N 19
ATOM 31441 C CA . GLY A 1 79 ? -1.160 12.059 -6.026 1.00 0.00 79 GLY A CA 19
ATOM 31442 C C . GLY A 1 79 ? -1.989 10.790 -6.026 1.00 0.00 79 GLY A C 19
ATOM 31443 O O . GLY A 1 79 ? -2.680 10.490 -5.052 1.00 0.00 79 GLY A O 19
ATOM 31447 N N . THR A 1 80 ? -1.921 10.040 -7.122 1.00 0.00 80 THR A N 19
ATOM 31448 C CA . THR A 1 80 ? -2.672 8.798 -7.245 1.00 0.00 80 THR A CA 19
ATOM 31449 C C . THR A 1 80 ? -1.760 7.586 -7.096 1.00 0.00 80 THR A C 19
ATOM 31450 O O . THR A 1 80 ? -1.019 7.236 -8.016 1.00 0.00 80 THR A O 19
ATOM 31461 N N . TYR A 1 81 ? -1.818 6.947 -5.933 1.00 0.00 81 TYR A N 19
ATOM 31462 C CA . TYR A 1 81 ? -0.995 5.775 -5.662 1.00 0.00 81 TYR A CA 19
ATOM 31463 C C . TYR A 1 81 ? -1.627 4.518 -6.253 1.00 0.00 81 TYR A C 19
ATOM 31464 O O . TYR A 1 81 ? -2.837 4.315 -6.159 1.00 0.00 81 TYR A O 19
ATOM 31482 N N . VAL A 1 82 ? -0.797 3.676 -6.861 1.00 0.00 82 VAL A N 19
ATOM 31483 C CA . VAL A 1 82 ? -1.272 2.438 -7.465 1.00 0.00 82 VAL A CA 19
ATOM 31484 C C . VAL A 1 82 ? -0.768 1.221 -6.696 1.00 0.00 82 VAL A C 19
ATOM 31485 O O . VAL A 1 82 ? 0.438 0.978 -6.622 1.00 0.00 82 VAL A O 19
ATOM 31498 N N . ILE A 1 83 ? -1.696 0.460 -6.127 1.00 0.00 83 ILE A N 19
ATOM 31499 C CA . ILE A 1 83 ? -1.345 -0.732 -5.365 1.00 0.00 83 ILE A CA 19
ATOM 31500 C C . ILE A 1 83 ? -1.719 -1.999 -6.125 1.00 0.00 83 ILE A C 19
ATOM 31501 O O . ILE A 1 83 ? -2.884 -2.212 -6.463 1.00 0.00 83 ILE A O 19
ATOM 31517 N N . TYR A 1 84 ? -0.724 -2.839 -6.389 1.00 0.00 84 TYR A N 19
ATOM 31518 C CA . TYR A 1 84 ? -0.949 -4.087 -7.110 1.00 0.00 84 TYR A CA 19
ATOM 31519 C C . TYR A 1 84 ? -1.207 -5.237 -6.141 1.00 0.00 84 TYR A C 19
ATOM 31520 O O . TYR A 1 84 ? -0.377 -5.540 -5.284 1.00 0.00 84 TYR A O 19
ATOM 31538 N N . VAL A 1 85 ? -2.365 -5.874 -6.284 1.00 0.00 85 VAL A N 19
ATOM 31539 C CA . VAL A 1 85 ? -2.733 -6.992 -5.424 1.00 0.00 85 VAL A CA 19
ATOM 31540 C C . VAL A 1 85 ? -3.282 -8.156 -6.241 1.00 0.00 85 VAL A C 19
ATOM 31541 O O . VAL A 1 85 ? -4.112 -7.967 -7.131 1.00 0.00 85 VAL A O 19
ATOM 31554 N N . ARG A 1 86 ? -2.813 -9.361 -5.934 1.00 0.00 86 ARG A N 19
ATOM 31555 C CA . ARG A 1 86 ? -3.256 -10.557 -6.640 1.00 0.00 86 ARG A CA 19
ATOM 31556 C C . ARG A 1 86 ? -3.431 -11.725 -5.674 1.00 0.00 86 ARG A C 19
ATOM 31557 O O . ARG A 1 86 ? -3.116 -11.617 -4.488 1.00 0.00 86 ARG A O 19
ATOM 31578 N N . PHE A 1 87 ? -3.935 -12.842 -6.189 1.00 0.00 87 PHE A N 19
ATOM 31579 C CA . PHE A 1 87 ? -4.153 -14.030 -5.372 1.00 0.00 87 PHE A CA 19
ATOM 31580 C C . PHE A 1 87 ? -3.637 -15.280 -6.081 1.00 0.00 87 PHE A C 19
ATOM 31581 O O . PHE A 1 87 ? -4.211 -15.725 -7.073 1.00 0.00 87 PHE A O 19
ATOM 31598 N N . GLY A 1 88 ? -2.548 -15.839 -5.563 1.00 0.00 88 GLY A N 19
ATOM 31599 C CA . GLY A 1 88 ? -1.971 -17.030 -6.158 1.00 0.00 88 GLY A CA 19
ATOM 31600 C C . GLY A 1 88 ? -1.556 -16.815 -7.600 1.00 0.00 88 GLY A C 19
ATOM 31601 O O . GLY A 1 88 ? -1.547 -17.752 -8.397 1.00 0.00 88 GLY A O 19
ATOM 31605 N N . GLY A 1 89 ? -1.210 -15.576 -7.937 1.00 0.00 89 GLY A N 19
ATOM 31606 C CA . GLY A 1 89 ? -0.798 -15.262 -9.292 1.00 0.00 89 GLY A CA 19
ATOM 31607 C C . GLY A 1 89 ? -1.957 -14.817 -10.162 1.00 0.00 89 GLY A C 19
ATOM 31608 O O . GLY A 1 89 ? -1.880 -14.876 -11.389 1.00 0.00 89 GLY A O 19
ATOM 31612 N N . VAL A 1 90 ? -3.036 -14.372 -9.526 1.00 0.00 90 VAL A N 19
ATOM 31613 C CA . VAL A 1 90 ? -4.217 -13.916 -10.249 1.00 0.00 90 VAL A CA 19
ATOM 31614 C C . VAL A 1 90 ? -4.635 -12.522 -9.796 1.00 0.00 90 VAL A C 19
ATOM 31615 O O . VAL A 1 90 ? -5.234 -12.357 -8.733 1.00 0.00 90 VAL A O 19
ATOM 31628 N N . ASP A 1 91 ? -4.316 -11.521 -10.608 1.00 0.00 91 ASP A N 19
ATOM 31629 C CA . ASP A 1 91 ? -4.660 -10.139 -10.292 1.00 0.00 91 ASP A CA 19
ATOM 31630 C C . ASP A 1 91 ? -6.170 -9.974 -10.155 1.00 0.00 91 ASP A C 19
ATOM 31631 O O . ASP A 1 91 ? -6.912 -10.126 -11.127 1.00 0.00 91 ASP A O 19
ATOM 31640 N N . ILE A 1 92 ? -6.619 -9.662 -8.944 1.00 0.00 92 ILE A N 19
ATOM 31641 C CA . ILE A 1 92 ? -8.040 -9.475 -8.680 1.00 0.00 92 ILE A CA 19
ATOM 31642 C C . ILE A 1 92 ? -8.641 -8.435 -9.619 1.00 0.00 92 ILE A C 19
ATOM 31643 O O . ILE A 1 92 ? -7.941 -7.597 -10.187 1.00 0.00 92 ILE A O 19
ATOM 31659 N N . PRO A 1 93 ? -9.972 -8.485 -9.784 1.00 0.00 93 PRO A N 19
ATOM 31660 C CA . PRO A 1 93 ? -10.698 -7.552 -10.651 1.00 0.00 93 PRO A CA 19
ATOM 31661 C C . PRO A 1 93 ? -10.723 -6.136 -10.086 1.00 0.00 93 PRO A C 19
ATOM 31662 O O . PRO A 1 93 ? -11.337 -5.239 -10.662 1.00 0.00 93 PRO A O 19
ATOM 31673 N N . ASN A 1 94 ? -10.052 -5.943 -8.955 1.00 0.00 94 ASN A N 19
ATOM 31674 C CA . ASN A 1 94 ? -9.998 -4.635 -8.311 1.00 0.00 94 ASN A CA 19
ATOM 31675 C C . ASN A 1 94 ? -8.694 -3.918 -8.645 1.00 0.00 94 ASN A C 19
ATOM 31676 O O . ASN A 1 94 ? -8.645 -2.689 -8.701 1.00 0.00 94 ASN A O 19
ATOM 31687 N N . SER A 1 95 ? -7.638 -4.694 -8.866 1.00 0.00 95 SER A N 19
ATOM 31688 C CA . SER A 1 95 ? -6.331 -4.134 -9.190 1.00 0.00 95 SER A CA 19
ATOM 31689 C C . SER A 1 95 ? -6.284 -3.673 -10.644 1.00 0.00 95 SER A C 19
ATOM 31690 O O . SER A 1 95 ? -6.863 -4.291 -11.537 1.00 0.00 95 SER A O 19
ATOM 31698 N N . PRO A 1 96 ? -5.577 -2.560 -10.888 1.00 0.00 96 PRO A N 19
ATOM 31699 C CA . PRO A 1 96 ? -4.883 -1.815 -9.833 1.00 0.00 96 PRO A CA 19
ATOM 31700 C C . PRO A 1 96 ? -5.851 -1.111 -8.889 1.00 0.00 96 PRO A C 19
ATOM 31701 O O . PRO A 1 96 ? -7.040 -0.985 -9.183 1.00 0.00 96 PRO A O 19
ATOM 31712 N N . PHE A 1 97 ? -5.334 -0.652 -7.754 1.00 0.00 97 PHE A N 19
ATOM 31713 C CA . PHE A 1 97 ? -6.153 0.040 -6.766 1.00 0.00 97 PHE A CA 19
ATOM 31714 C C . PHE A 1 97 ? -5.877 1.540 -6.784 1.00 0.00 97 PHE A C 19
ATOM 31715 O O . PHE A 1 97 ? -4.888 2.009 -6.218 1.00 0.00 97 PHE A O 19
ATOM 31732 N N . THR A 1 98 ? -6.758 2.290 -7.439 1.00 0.00 98 THR A N 19
ATOM 31733 C CA . THR A 1 98 ? -6.608 3.737 -7.534 1.00 0.00 98 THR A CA 19
ATOM 31734 C C . THR A 1 98 ? -6.826 4.402 -6.179 1.00 0.00 98 THR A C 19
ATOM 31735 O O . THR A 1 98 ? -7.939 4.415 -5.655 1.00 0.00 98 THR A O 19
ATOM 31746 N N . VAL A 1 99 ? -5.756 4.955 -5.618 1.00 0.00 99 VAL A N 19
ATOM 31747 C CA . VAL A 1 99 ? -5.830 5.624 -4.325 1.00 0.00 99 VAL A CA 19
ATOM 31748 C C . VAL A 1 99 ? -5.337 7.063 -4.421 1.00 0.00 99 VAL A C 19
ATOM 31749 O O . VAL A 1 99 ? -4.188 7.314 -4.786 1.00 0.00 99 VAL A O 19
ATOM 31762 N N . MET A 1 100 ? -6.213 8.007 -4.092 1.00 0.00 100 MET A N 19
ATOM 31763 C CA . MET A 1 100 ? -5.865 9.422 -4.139 1.00 0.00 100 MET A CA 19
ATOM 31764 C C . MET A 1 100 ? -5.418 9.918 -2.769 1.00 0.00 100 MET A C 19
ATOM 31765 O O . MET A 1 100 ? -6.205 9.951 -1.823 1.00 0.00 100 MET A O 19
ATOM 31779 N N . ALA A 1 101 ? -4.150 10.304 -2.668 1.00 0.00 101 ALA A N 19
ATOM 31780 C CA . ALA A 1 101 ? -3.599 10.800 -1.414 1.00 0.00 101 ALA A CA 19
ATOM 31781 C C . ALA A 1 101 ? -3.546 12.324 -1.403 1.00 0.00 101 ALA A C 19
ATOM 31782 O O . ALA A 1 101 ? -2.829 12.938 -2.193 1.00 0.00 101 ALA A O 19
ATOM 31789 N N . THR A 1 102 ? -4.310 12.931 -0.500 1.00 0.00 102 THR A N 19
ATOM 31790 C CA . THR A 1 102 ? -4.353 14.384 -0.387 1.00 0.00 102 THR A CA 19
ATOM 31791 C C . THR A 1 102 ? -3.291 14.891 0.583 1.00 0.00 102 THR A C 19
ATOM 31792 O O . THR A 1 102 ? -2.967 14.224 1.567 1.00 0.00 102 THR A O 19
ATOM 31803 N N . ASP A 1 103 ? -2.755 16.073 0.302 1.00 0.00 103 ASP A N 19
ATOM 31804 C CA . ASP A 1 103 ? -1.731 16.670 1.151 1.00 0.00 103 ASP A CA 19
ATOM 31805 C C . ASP A 1 103 ? -2.302 17.030 2.519 1.00 0.00 103 ASP A C 19
ATOM 31806 O O . ASP A 1 103 ? -1.589 17.027 3.521 1.00 0.00 103 ASP A O 19
ATOM 31815 N N . GLY A 1 104 ? -3.595 17.341 2.553 1.00 0.00 104 GLY A N 19
ATOM 31816 C CA . GLY A 1 104 ? -4.240 17.700 3.801 1.00 0.00 104 GLY A CA 19
ATOM 31817 C C . GLY A 1 104 ? -3.347 18.539 4.694 1.00 0.00 104 GLY A C 19
ATOM 31818 O O . GLY A 1 104 ? -2.426 19.201 4.216 1.00 0.00 104 GLY A O 19
ATOM 31822 N N . GLU A 1 105 ? -3.621 18.513 5.995 1.00 0.00 105 GLU A N 19
ATOM 31823 C CA . GLU A 1 105 ? -2.837 19.281 6.955 1.00 0.00 105 GLU A CA 19
ATOM 31824 C C . GLU A 1 105 ? -1.343 19.126 6.685 1.00 0.00 105 GLU A C 19
ATOM 31825 O O . GLU A 1 105 ? -0.823 18.011 6.625 1.00 0.00 105 GLU A O 19
ATOM 31837 N N . VAL A 1 106 ? -0.657 20.253 6.522 1.00 0.00 106 VAL A N 19
ATOM 31838 C CA . VAL A 1 106 ? 0.777 20.243 6.258 1.00 0.00 106 VAL A CA 19
ATOM 31839 C C . VAL A 1 106 ? 1.567 19.940 7.525 1.00 0.00 106 VAL A C 19
ATOM 31840 O O . VAL A 1 106 ? 1.157 20.303 8.628 1.00 0.00 106 VAL A O 19
ATOM 31853 N N . THR A 1 107 ? 2.704 19.271 7.361 1.00 0.00 107 THR A N 19
ATOM 31854 C CA . THR A 1 107 ? 3.552 18.917 8.492 1.00 0.00 107 THR A CA 19
ATOM 31855 C C . THR A 1 107 ? 4.589 20.000 8.762 1.00 0.00 107 THR A C 19
ATOM 31856 O O . THR A 1 107 ? 5.038 20.175 9.895 1.00 0.00 107 THR A O 19
ATOM 31867 N N . ALA A 1 108 ? 4.966 20.727 7.715 1.00 0.00 108 ALA A N 19
ATOM 31868 C CA . ALA A 1 108 ? 5.949 21.797 7.840 1.00 0.00 108 ALA A CA 19
ATOM 31869 C C . ALA A 1 108 ? 7.231 21.290 8.491 1.00 0.00 108 ALA A C 19
ATOM 31870 O O . ALA A 1 108 ? 7.742 21.895 9.433 1.00 0.00 108 ALA A O 19
ATOM 31877 N N . VAL A 1 109 ? 7.746 20.173 7.984 1.00 0.00 109 VAL A N 19
ATOM 31878 C CA . VAL A 1 109 ? 8.970 19.586 8.516 1.00 0.00 109 VAL A CA 19
ATOM 31879 C C . VAL A 1 109 ? 10.022 19.426 7.425 1.00 0.00 109 VAL A C 19
ATOM 31880 O O . VAL A 1 109 ? 9.699 19.387 6.238 1.00 0.00 109 VAL A O 19
ATOM 31893 N N . GLU A 1 110 ? 11.283 19.336 7.836 1.00 0.00 110 GLU A N 19
ATOM 31894 C CA . GLU A 1 110 ? 12.385 19.181 6.892 1.00 0.00 110 GLU A CA 19
ATOM 31895 C C . GLU A 1 110 ? 12.781 17.714 6.754 1.00 0.00 110 GLU A C 19
ATOM 31896 O O . GLU A 1 110 ? 12.830 16.980 7.740 1.00 0.00 110 GLU A O 19
ATOM 31908 N N . GLU A 1 111 ? 13.063 17.296 5.524 1.00 0.00 111 GLU A N 19
ATOM 31909 C CA . GLU A 1 111 ? 13.453 15.917 5.257 1.00 0.00 111 GLU A CA 19
ATOM 31910 C C . GLU A 1 111 ? 14.630 15.505 6.137 1.00 0.00 111 GLU A C 19
ATOM 31911 O O . GLU A 1 111 ? 15.430 16.342 6.554 1.00 0.00 111 GLU A O 19
ATOM 31923 N N . ALA A 1 112 ? 14.728 14.210 6.415 1.00 0.00 112 ALA A N 19
ATOM 31924 C CA . ALA A 1 112 ? 15.806 13.686 7.243 1.00 0.00 112 ALA A CA 19
ATOM 31925 C C . ALA A 1 112 ? 17.058 13.422 6.413 1.00 0.00 112 ALA A C 19
ATOM 31926 O O . ALA A 1 112 ? 16.989 13.016 5.253 1.00 0.00 112 ALA A O 19
ATOM 31933 N N . PRO A 1 113 ? 18.232 13.659 7.018 1.00 0.00 113 PRO A N 19
ATOM 31934 C CA . PRO A 1 113 ? 19.522 13.454 6.352 1.00 0.00 113 PRO A CA 19
ATOM 31935 C C . PRO A 1 113 ? 19.827 11.978 6.121 1.00 0.00 113 PRO A C 19
ATOM 31936 O O . PRO A 1 113 ? 20.852 11.630 5.535 1.00 0.00 113 PRO A O 19
ATOM 31947 N N . VAL A 1 114 ? 18.930 11.114 6.584 1.00 0.00 114 VAL A N 19
ATOM 31948 C CA . VAL A 1 114 ? 19.103 9.674 6.426 1.00 0.00 114 VAL A CA 19
ATOM 31949 C C . VAL A 1 114 ? 19.796 9.345 5.109 1.00 0.00 114 VAL A C 19
ATOM 31950 O O . VAL A 1 114 ? 19.330 9.731 4.038 1.00 0.00 114 VAL A O 19
ATOM 31963 N N . ASN A 1 115 ? 20.912 8.629 5.197 1.00 0.00 115 ASN A N 19
ATOM 31964 C CA . ASN A 1 115 ? 21.671 8.247 4.010 1.00 0.00 115 ASN A CA 19
ATOM 31965 C C . ASN A 1 115 ? 21.662 6.734 3.823 1.00 0.00 115 ASN A C 19
ATOM 31966 O O . ASN A 1 115 ? 21.090 6.001 4.630 1.00 0.00 115 ASN A O 19
ATOM 31977 N N . ALA A 1 116 ? 22.299 6.272 2.752 1.00 0.00 116 ALA A N 19
ATOM 31978 C CA . ALA A 1 116 ? 22.366 4.846 2.458 1.00 0.00 116 ALA A CA 19
ATOM 31979 C C . ALA A 1 116 ? 23.782 4.312 2.651 1.00 0.00 116 ALA A C 19
ATOM 31980 O O . ALA A 1 116 ? 24.750 5.073 2.629 1.00 0.00 116 ALA A O 19
ATOM 31987 N N . CYS A 1 117 ? 23.895 3.002 2.838 1.00 0.00 117 CYS A N 19
ATOM 31988 C CA . CYS A 1 117 ? 25.194 2.367 3.034 1.00 0.00 117 CYS A CA 19
ATOM 31989 C C . CYS A 1 117 ? 25.594 1.557 1.807 1.00 0.00 117 CYS A C 19
ATOM 31990 O O . CYS A 1 117 ? 24.783 0.850 1.207 1.00 0.00 117 CYS A O 19
ATOM 31998 N N . PRO A 1 118 ? 26.873 1.661 1.420 1.00 0.00 118 PRO A N 19
ATOM 31999 C CA . PRO A 1 118 ? 27.411 0.945 0.259 1.00 0.00 118 PRO A CA 19
ATOM 32000 C C . PRO A 1 118 ? 27.503 -0.558 0.496 1.00 0.00 118 PRO A C 19
ATOM 32001 O O . PRO A 1 118 ? 27.612 -1.011 1.636 1.00 0.00 118 PRO A O 19
ATOM 32012 N N . SER A 1 119 ? 27.459 -1.328 -0.586 1.00 0.00 119 SER A N 19
ATOM 32013 C CA . SER A 1 119 ? 27.534 -2.781 -0.495 1.00 0.00 119 SER A CA 19
ATOM 32014 C C . SER A 1 119 ? 28.824 -3.216 0.194 1.00 0.00 119 SER A C 19
ATOM 32015 O O . SER A 1 119 ? 29.897 -3.204 -0.409 1.00 0.00 119 SER A O 19
ATOM 32023 N N . GLY A 1 120 ? 28.711 -3.602 1.461 1.00 0.00 120 GLY A N 19
ATOM 32024 C CA . GLY A 1 120 ? 29.875 -4.034 2.212 1.00 0.00 120 GLY A CA 19
ATOM 32025 C C . GLY A 1 120 ? 30.201 -5.497 1.983 1.00 0.00 120 GLY A C 19
ATOM 32026 O O . GLY A 1 120 ? 30.160 -5.995 0.857 1.00 0.00 120 GLY A O 19
ATOM 32030 N N . PRO A 1 121 ? 30.535 -6.211 3.068 1.00 0.00 121 PRO A N 19
ATOM 32031 C CA . PRO A 1 121 ? 30.877 -7.635 3.006 1.00 0.00 121 PRO A CA 19
ATOM 32032 C C . PRO A 1 121 ? 29.669 -8.507 2.683 1.00 0.00 121 PRO A C 19
ATOM 32033 O O . PRO A 1 121 ? 28.815 -8.741 3.538 1.00 0.00 121 PRO A O 19
ATOM 32044 N N . SER A 1 122 ? 29.605 -8.987 1.446 1.00 0.00 122 SER A N 19
ATOM 32045 C CA . SER A 1 122 ? 28.499 -9.832 1.010 1.00 0.00 122 SER A CA 19
ATOM 32046 C C . SER A 1 122 ? 29.016 -11.123 0.384 1.00 0.00 122 SER A C 19
ATOM 32047 O O . SER A 1 122 ? 30.154 -11.189 -0.080 1.00 0.00 122 SER A O 19
ATOM 32055 N N . SER A 1 123 ? 28.171 -12.149 0.375 1.00 0.00 123 SER A N 19
ATOM 32056 C CA . SER A 1 123 ? 28.543 -13.442 -0.189 1.00 0.00 123 SER A CA 19
ATOM 32057 C C . SER A 1 123 ? 27.524 -13.892 -1.232 1.00 0.00 123 SER A C 19
ATOM 32058 O O . SER A 1 123 ? 27.886 -14.291 -2.338 1.00 0.00 123 SER A O 19
ATOM 32066 N N . GLY A 1 124 ? 26.246 -13.823 -0.870 1.00 0.00 124 GLY A N 19
ATOM 32067 C CA . GLY A 1 124 ? 25.194 -14.227 -1.784 1.00 0.00 124 GLY A CA 19
ATOM 32068 C C . GLY A 1 124 ? 23.822 -14.193 -1.140 1.00 0.00 124 GLY A C 19
ATOM 32069 O O . GLY A 1 124 ? 23.362 -15.194 -0.591 1.00 0.00 124 GLY A O 19
ATOM 32073 N N . GLY A 1 1 ? -11.100 -38.676 5.136 1.00 0.00 1 GLY A N 20
ATOM 32074 C CA . GLY A 1 1 ? -9.912 -37.846 5.059 1.00 0.00 1 GLY A CA 20
ATOM 32075 C C . GLY A 1 1 ? -9.248 -37.907 3.697 1.00 0.00 1 GLY A C 20
ATOM 32076 O O . GLY A 1 1 ? -9.639 -37.191 2.776 1.00 0.00 1 GLY A O 20
ATOM 32080 N N . SER A 1 2 ? -8.241 -38.764 3.570 1.00 0.00 2 SER A N 20
ATOM 32081 C CA . SER A 1 2 ? -7.517 -38.913 2.312 1.00 0.00 2 SER A CA 20
ATOM 32082 C C . SER A 1 2 ? -7.343 -37.563 1.623 1.00 0.00 2 SER A C 20
ATOM 32083 O O . SER A 1 2 ? -7.496 -37.451 0.406 1.00 0.00 2 SER A O 20
ATOM 32091 N N . SER A 1 3 ? -7.025 -36.541 2.410 1.00 0.00 3 SER A N 20
ATOM 32092 C CA . SER A 1 3 ? -6.834 -35.197 1.877 1.00 0.00 3 SER A CA 20
ATOM 32093 C C . SER A 1 3 ? -5.390 -34.739 2.061 1.00 0.00 3 SER A C 20
ATOM 32094 O O . SER A 1 3 ? -4.784 -34.964 3.109 1.00 0.00 3 SER A O 20
ATOM 32102 N N . GLY A 1 4 ? -4.844 -34.095 1.035 1.00 0.00 4 GLY A N 20
ATOM 32103 C CA . GLY A 1 4 ? -3.476 -33.614 1.103 1.00 0.00 4 GLY A CA 20
ATOM 32104 C C . GLY A 1 4 ? -3.383 -32.107 0.976 1.00 0.00 4 GLY A C 20
ATOM 32105 O O . GLY A 1 4 ? -3.025 -31.417 1.930 1.00 0.00 4 GLY A O 20
ATOM 32109 N N . SER A 1 5 ? -3.704 -31.594 -0.208 1.00 0.00 5 SER A N 20
ATOM 32110 C CA . SER A 1 5 ? -3.650 -30.158 -0.459 1.00 0.00 5 SER A CA 20
ATOM 32111 C C . SER A 1 5 ? -4.347 -29.809 -1.770 1.00 0.00 5 SER A C 20
ATOM 32112 O O . SER A 1 5 ? -4.505 -30.659 -2.647 1.00 0.00 5 SER A O 20
ATOM 32120 N N . SER A 1 6 ? -4.760 -28.553 -1.897 1.00 0.00 6 SER A N 20
ATOM 32121 C CA . SER A 1 6 ? -5.443 -28.091 -3.100 1.00 0.00 6 SER A CA 20
ATOM 32122 C C . SER A 1 6 ? -4.638 -26.996 -3.795 1.00 0.00 6 SER A C 20
ATOM 32123 O O . SER A 1 6 ? -4.123 -27.192 -4.895 1.00 0.00 6 SER A O 20
ATOM 32131 N N . GLY A 1 7 ? -4.537 -25.841 -3.143 1.00 0.00 7 GLY A N 20
ATOM 32132 C CA . GLY A 1 7 ? -3.794 -24.732 -3.713 1.00 0.00 7 GLY A CA 20
ATOM 32133 C C . GLY A 1 7 ? -4.603 -23.955 -4.731 1.00 0.00 7 GLY A C 20
ATOM 32134 O O . GLY A 1 7 ? -4.597 -22.723 -4.733 1.00 0.00 7 GLY A O 20
ATOM 32138 N N . THR A 1 8 ? -5.304 -24.674 -5.603 1.00 0.00 8 THR A N 20
ATOM 32139 C CA . THR A 1 8 ? -6.120 -24.045 -6.633 1.00 0.00 8 THR A CA 20
ATOM 32140 C C . THR A 1 8 ? -7.378 -23.427 -6.035 1.00 0.00 8 THR A C 20
ATOM 32141 O O . THR A 1 8 ? -8.359 -24.122 -5.773 1.00 0.00 8 THR A O 20
ATOM 32152 N N . GLY A 1 9 ? -7.346 -22.114 -5.825 1.00 0.00 9 GLY A N 20
ATOM 32153 C CA . GLY A 1 9 ? -8.490 -21.424 -5.260 1.00 0.00 9 GLY A CA 20
ATOM 32154 C C . GLY A 1 9 ? -9.122 -20.453 -6.238 1.00 0.00 9 GLY A C 20
ATOM 32155 O O . GLY A 1 9 ? -9.235 -20.746 -7.428 1.00 0.00 9 GLY A O 20
ATOM 32159 N N . ASP A 1 10 ? -9.535 -19.295 -5.735 1.00 0.00 10 ASP A N 20
ATOM 32160 C CA . ASP A 1 10 ? -10.159 -18.278 -6.573 1.00 0.00 10 ASP A CA 20
ATOM 32161 C C . ASP A 1 10 ? -9.680 -16.883 -6.183 1.00 0.00 10 ASP A C 20
ATOM 32162 O O . ASP A 1 10 ? -9.429 -16.608 -5.009 1.00 0.00 10 ASP A O 20
ATOM 32171 N N . ALA A 1 11 ? -9.554 -16.007 -7.174 1.00 0.00 11 ALA A N 20
ATOM 32172 C CA . ALA A 1 11 ? -9.105 -14.641 -6.933 1.00 0.00 11 ALA A CA 20
ATOM 32173 C C . ALA A 1 11 ? -10.285 -13.678 -6.871 1.00 0.00 11 ALA A C 20
ATOM 32174 O O . ALA A 1 11 ? -10.310 -12.763 -6.048 1.00 0.00 11 ALA A O 20
ATOM 32181 N N . SER A 1 12 ? -11.263 -13.890 -7.748 1.00 0.00 12 SER A N 20
ATOM 32182 C CA . SER A 1 12 ? -12.445 -13.038 -7.795 1.00 0.00 12 SER A CA 20
ATOM 32183 C C . SER A 1 12 ? -13.235 -13.131 -6.493 1.00 0.00 12 SER A C 20
ATOM 32184 O O . SER A 1 12 ? -14.091 -12.293 -6.211 1.00 0.00 12 SER A O 20
ATOM 32192 N N . LYS A 1 13 ? -12.940 -14.157 -5.702 1.00 0.00 13 LYS A N 20
ATOM 32193 C CA . LYS A 1 13 ? -13.620 -14.362 -4.429 1.00 0.00 13 LYS A CA 20
ATOM 32194 C C . LYS A 1 13 ? -12.970 -13.532 -3.326 1.00 0.00 13 LYS A C 20
ATOM 32195 O O . LYS A 1 13 ? -13.657 -12.978 -2.467 1.00 0.00 13 LYS A O 20
ATOM 32214 N N . CYS A 1 14 ? -11.645 -13.452 -3.356 1.00 0.00 14 CYS A N 20
ATOM 32215 C CA . CYS A 1 14 ? -10.902 -12.689 -2.358 1.00 0.00 14 CYS A CA 20
ATOM 32216 C C . CYS A 1 14 ? -11.480 -11.285 -2.207 1.00 0.00 14 CYS A C 20
ATOM 32217 O O . CYS A 1 14 ? -12.181 -10.792 -3.091 1.00 0.00 14 CYS A O 20
ATOM 32225 N N . LEU A 1 15 ? -11.182 -10.647 -1.081 1.00 0.00 15 LEU A N 20
ATOM 32226 C CA . LEU A 1 15 ? -11.672 -9.299 -0.812 1.00 0.00 15 LEU A CA 20
ATOM 32227 C C . LEU A 1 15 ? -10.564 -8.420 -0.242 1.00 0.00 15 LEU A C 20
ATOM 32228 O O . LEU A 1 15 ? -9.605 -8.917 0.347 1.00 0.00 15 LEU A O 20
ATOM 32244 N N . ALA A 1 16 ? -10.704 -7.110 -0.420 1.00 0.00 16 ALA A N 20
ATOM 32245 C CA . ALA A 1 16 ? -9.718 -6.162 0.082 1.00 0.00 16 ALA A CA 20
ATOM 32246 C C . ALA A 1 16 ? -10.383 -5.053 0.891 1.00 0.00 16 ALA A C 20
ATOM 32247 O O . ALA A 1 16 ? -11.098 -4.214 0.344 1.00 0.00 16 ALA A O 20
ATOM 32254 N N . THR A 1 17 ? -10.144 -5.058 2.199 1.00 0.00 17 THR A N 20
ATOM 32255 C CA . THR A 1 17 ? -10.721 -4.055 3.085 1.00 0.00 17 THR A CA 20
ATOM 32256 C C . THR A 1 17 ? -9.639 -3.342 3.889 1.00 0.00 17 THR A C 20
ATOM 32257 O O . THR A 1 17 ? -8.717 -3.975 4.403 1.00 0.00 17 THR A O 20
ATOM 32268 N N . GLY A 1 18 ? -9.758 -2.022 3.993 1.00 0.00 18 GLY A N 20
ATOM 32269 C CA . GLY A 1 18 ? -8.782 -1.246 4.737 1.00 0.00 18 GLY A CA 20
ATOM 32270 C C . GLY A 1 18 ? -8.773 0.214 4.332 1.00 0.00 18 GLY A C 20
ATOM 32271 O O . GLY A 1 18 ? -9.202 0.580 3.237 1.00 0.00 18 GLY A O 20
ATOM 32275 N N . PRO A 1 19 ? -8.274 1.077 5.229 1.00 0.00 19 PRO A N 20
ATOM 32276 C CA . PRO A 1 19 ? -8.200 2.521 4.981 1.00 0.00 19 PRO A CA 20
ATOM 32277 C C . PRO A 1 19 ? -7.164 2.874 3.920 1.00 0.00 19 PRO A C 20
ATOM 32278 O O . PRO A 1 19 ? -7.234 3.935 3.300 1.00 0.00 19 PRO A O 20
ATOM 32289 N N . GLY A 1 20 ? -6.204 1.979 3.715 1.00 0.00 20 GLY A N 20
ATOM 32290 C CA . GLY A 1 20 ? -5.167 2.215 2.727 1.00 0.00 20 GLY A CA 20
ATOM 32291 C C . GLY A 1 20 ? -5.672 2.058 1.307 1.00 0.00 20 GLY A C 20
ATOM 32292 O O . GLY A 1 20 ? -5.254 2.787 0.408 1.00 0.00 20 GLY A O 20
ATOM 32296 N N . ILE A 1 21 ? -6.574 1.102 1.104 1.00 0.00 21 ILE A N 20
ATOM 32297 C CA . ILE A 1 21 ? -7.136 0.851 -0.217 1.00 0.00 21 ILE A CA 20
ATOM 32298 C C . ILE A 1 21 ? -8.346 1.741 -0.477 1.00 0.00 21 ILE A C 20
ATOM 32299 O O . ILE A 1 21 ? -9.017 1.610 -1.501 1.00 0.00 21 ILE A O 20
ATOM 32315 N N . ALA A 1 22 ? -8.618 2.648 0.455 1.00 0.00 22 ALA A N 20
ATOM 32316 C CA . ALA A 1 22 ? -9.746 3.563 0.325 1.00 0.00 22 ALA A CA 20
ATOM 32317 C C . ALA A 1 22 ? -9.575 4.475 -0.886 1.00 0.00 22 ALA A C 20
ATOM 32318 O O . ALA A 1 22 ? -8.484 4.979 -1.147 1.00 0.00 22 ALA A O 20
ATOM 32325 N N . SER A 1 23 ? -10.662 4.680 -1.622 1.00 0.00 23 SER A N 20
ATOM 32326 C CA . SER A 1 23 ? -10.632 5.527 -2.810 1.00 0.00 23 SER A CA 20
ATOM 32327 C C . SER A 1 23 ? -9.738 6.744 -2.587 1.00 0.00 23 SER A C 20
ATOM 32328 O O . SER A 1 23 ? -9.153 7.281 -3.527 1.00 0.00 23 SER A O 20
ATOM 32336 N N . THR A 1 24 ? -9.636 7.173 -1.332 1.00 0.00 24 THR A N 20
ATOM 32337 C CA . THR A 1 24 ? -8.815 8.325 -0.984 1.00 0.00 24 THR A CA 20
ATOM 32338 C C . THR A 1 24 ? -8.161 8.142 0.381 1.00 0.00 24 THR A C 20
ATOM 32339 O O . THR A 1 24 ? -8.777 7.623 1.312 1.00 0.00 24 THR A O 20
ATOM 32350 N N . VAL A 1 25 ? -6.907 8.571 0.493 1.00 0.00 25 VAL A N 20
ATOM 32351 C CA . VAL A 1 25 ? -6.170 8.455 1.747 1.00 0.00 25 VAL A CA 20
ATOM 32352 C C . VAL A 1 25 ? -5.459 9.759 2.088 1.00 0.00 25 VAL A C 20
ATOM 32353 O O . VAL A 1 25 ? -5.272 10.622 1.229 1.00 0.00 25 VAL A O 20
ATOM 32366 N N . LYS A 1 26 ? -5.063 9.898 3.349 1.00 0.00 26 LYS A N 20
ATOM 32367 C CA . LYS A 1 26 ? -4.370 11.097 3.806 1.00 0.00 26 LYS A CA 20
ATOM 32368 C C . LYS A 1 26 ? -2.864 10.866 3.866 1.00 0.00 26 LYS A C 20
ATOM 32369 O O . LYS A 1 26 ? -2.406 9.764 4.174 1.00 0.00 26 LYS A O 20
ATOM 32388 N N . THR A 1 27 ? -2.096 11.910 3.572 1.00 0.00 27 THR A N 20
ATOM 32389 C CA . THR A 1 27 ? -0.642 11.821 3.593 1.00 0.00 27 THR A CA 20
ATOM 32390 C C . THR A 1 27 ? -0.093 12.114 4.985 1.00 0.00 27 THR A C 20
ATOM 32391 O O . THR A 1 27 ? -0.745 12.772 5.794 1.00 0.00 27 THR A O 20
ATOM 32402 N N . GLY A 1 28 ? 1.112 11.622 5.257 1.00 0.00 28 GLY A N 20
ATOM 32403 C CA . GLY A 1 28 ? 1.728 11.843 6.552 1.00 0.00 28 GLY A CA 20
ATOM 32404 C C . GLY A 1 28 ? 1.446 10.718 7.527 1.00 0.00 28 GLY A C 20
ATOM 32405 O O . GLY A 1 28 ? 2.256 10.436 8.410 1.00 0.00 28 GLY A O 20
ATOM 32409 N N . GLU A 1 29 ? 0.293 10.074 7.370 1.00 0.00 29 GLU A N 20
ATOM 32410 C CA . GLU A 1 29 ? -0.092 8.975 8.247 1.00 0.00 29 GLU A CA 20
ATOM 32411 C C . GLU A 1 29 ? 0.227 7.628 7.604 1.00 0.00 29 GLU A C 20
ATOM 32412 O O . GLU A 1 29 ? 0.515 7.552 6.410 1.00 0.00 29 GLU A O 20
ATOM 32424 N N . GLU A 1 30 ? 0.174 6.569 8.406 1.00 0.00 30 GLU A N 20
ATOM 32425 C CA . GLU A 1 30 ? 0.460 5.226 7.916 1.00 0.00 30 GLU A CA 20
ATOM 32426 C C . GLU A 1 30 ? -0.811 4.384 7.864 1.00 0.00 30 GLU A C 20
ATOM 32427 O O . GLU A 1 30 ? -1.433 4.114 8.892 1.00 0.00 30 GLU A O 20
ATOM 32439 N N . VAL A 1 31 ? -1.193 3.972 6.659 1.00 0.00 31 VAL A N 20
ATOM 32440 C CA . VAL A 1 31 ? -2.389 3.160 6.472 1.00 0.00 31 VAL A CA 20
ATOM 32441 C C . VAL A 1 31 ? -2.094 1.683 6.705 1.00 0.00 31 VAL A C 20
ATOM 32442 O O . VAL A 1 31 ? -0.938 1.285 6.840 1.00 0.00 31 VAL A O 20
ATOM 32455 N N . GLY A 1 32 ? -3.148 0.875 6.751 1.00 0.00 32 GLY A N 20
ATOM 32456 C CA . GLY A 1 32 ? -2.980 -0.551 6.967 1.00 0.00 32 GLY A CA 20
ATOM 32457 C C . GLY A 1 32 ? -4.216 -1.344 6.588 1.00 0.00 32 GLY A C 20
ATOM 32458 O O . GLY A 1 32 ? -5.183 -1.402 7.347 1.00 0.00 32 GLY A O 20
ATOM 32462 N N . PHE A 1 33 ? -4.184 -1.956 5.408 1.00 0.00 33 PHE A N 20
ATOM 32463 C CA . PHE A 1 33 ? -5.310 -2.748 4.928 1.00 0.00 33 PHE A CA 20
ATOM 32464 C C . PHE A 1 33 ? -5.005 -4.240 5.019 1.00 0.00 33 PHE A C 20
ATOM 32465 O O . PHE A 1 33 ? -3.859 -4.639 5.229 1.00 0.00 33 PHE A O 20
ATOM 32482 N N . VAL A 1 34 ? -6.039 -5.060 4.861 1.00 0.00 34 VAL A N 20
ATOM 32483 C CA . VAL A 1 34 ? -5.883 -6.509 4.925 1.00 0.00 34 VAL A CA 20
ATOM 32484 C C . VAL A 1 34 ? -6.768 -7.203 3.896 1.00 0.00 34 VAL A C 20
ATOM 32485 O O . VAL A 1 34 ? -7.874 -6.749 3.607 1.00 0.00 34 VAL A O 20
ATOM 32498 N N . VAL A 1 35 ? -6.273 -8.308 3.347 1.00 0.00 35 VAL A N 20
ATOM 32499 C CA . VAL A 1 35 ? -7.019 -9.067 2.352 1.00 0.00 35 VAL A CA 20
ATOM 32500 C C . VAL A 1 35 ? -7.744 -10.247 2.989 1.00 0.00 35 VAL A C 20
ATOM 32501 O O . VAL A 1 35 ? -7.119 -11.223 3.402 1.00 0.00 35 VAL A O 20
ATOM 32514 N N . ASP A 1 36 ? -9.067 -10.149 3.067 1.00 0.00 36 ASP A N 20
ATOM 32515 C CA . ASP A 1 36 ? -9.878 -11.208 3.654 1.00 0.00 36 ASP A CA 20
ATOM 32516 C C . ASP A 1 36 ? -10.385 -12.165 2.578 1.00 0.00 36 ASP A C 20
ATOM 32517 O O . ASP A 1 36 ? -10.923 -11.737 1.558 1.00 0.00 36 ASP A O 20
ATOM 32526 N N . ALA A 1 37 ? -10.206 -13.460 2.814 1.00 0.00 37 ALA A N 20
ATOM 32527 C CA . ALA A 1 37 ? -10.646 -14.476 1.865 1.00 0.00 37 ALA A CA 20
ATOM 32528 C C . ALA A 1 37 ? -11.512 -15.528 2.550 1.00 0.00 37 ALA A C 20
ATOM 32529 O O . ALA A 1 37 ? -11.111 -16.123 3.551 1.00 0.00 37 ALA A O 20
ATOM 32536 N N . LYS A 1 38 ? -12.703 -15.752 2.005 1.00 0.00 38 LYS A N 20
ATOM 32537 C CA . LYS A 1 38 ? -13.628 -16.732 2.562 1.00 0.00 38 LYS A CA 20
ATOM 32538 C C . LYS A 1 38 ? -13.654 -18.000 1.713 1.00 0.00 38 LYS A C 20
ATOM 32539 O O . LYS A 1 38 ? -13.172 -19.052 2.133 1.00 0.00 38 LYS A O 20
ATOM 32558 N N . THR A 1 39 ? -14.220 -17.892 0.515 1.00 0.00 39 THR A N 20
ATOM 32559 C CA . THR A 1 39 ? -14.309 -19.028 -0.393 1.00 0.00 39 THR A CA 20
ATOM 32560 C C . THR A 1 39 ? -13.064 -19.132 -1.267 1.00 0.00 39 THR A C 20
ATOM 32561 O O . THR A 1 39 ? -12.755 -20.199 -1.799 1.00 0.00 39 THR A O 20
ATOM 32572 N N . ALA A 1 40 ? -12.352 -18.020 -1.410 1.00 0.00 40 ALA A N 20
ATOM 32573 C CA . ALA A 1 40 ? -11.140 -17.987 -2.219 1.00 0.00 40 ALA A CA 20
ATOM 32574 C C . ALA A 1 40 ? -10.356 -19.289 -2.085 1.00 0.00 40 ALA A C 20
ATOM 32575 O O . ALA A 1 40 ? -9.987 -19.907 -3.082 1.00 0.00 40 ALA A O 20
ATOM 32582 N N . GLY A 1 41 ? -10.106 -19.699 -0.844 1.00 0.00 41 GLY A N 20
ATOM 32583 C CA . GLY A 1 41 ? -9.367 -20.924 -0.605 1.00 0.00 41 GLY A CA 20
ATOM 32584 C C . GLY A 1 41 ? -7.925 -20.665 -0.215 1.00 0.00 41 GLY A C 20
ATOM 32585 O O . GLY A 1 41 ? -7.653 -19.968 0.762 1.00 0.00 41 GLY A O 20
ATOM 32589 N N . LYS A 1 42 ? -6.997 -21.230 -0.981 1.00 0.00 42 LYS A N 20
ATOM 32590 C CA . LYS A 1 42 ? -5.574 -21.058 -0.713 1.00 0.00 42 LYS A CA 20
ATOM 32591 C C . LYS A 1 42 ? -4.910 -20.230 -1.809 1.00 0.00 42 LYS A C 20
ATOM 32592 O O . LYS A 1 42 ? -5.292 -20.307 -2.975 1.00 0.00 42 LYS A O 20
ATOM 32611 N N . GLY A 1 43 ? -3.913 -19.439 -1.425 1.00 0.00 43 GLY A N 20
ATOM 32612 C CA . GLY A 1 43 ? -3.211 -18.610 -2.388 1.00 0.00 43 GLY A CA 20
ATOM 32613 C C . GLY A 1 43 ? -2.416 -17.501 -1.727 1.00 0.00 43 GLY A C 20
ATOM 32614 O O . GLY A 1 43 ? -2.709 -17.103 -0.600 1.00 0.00 43 GLY A O 20
ATOM 32618 N N . LYS A 1 44 ? -1.404 -17.002 -2.430 1.00 0.00 44 LYS A N 20
ATOM 32619 C CA . LYS A 1 44 ? -0.564 -15.932 -1.905 1.00 0.00 44 LYS A CA 20
ATOM 32620 C C . LYS A 1 44 ? -1.053 -14.570 -2.386 1.00 0.00 44 LYS A C 20
ATOM 32621 O O . LYS A 1 44 ? -1.625 -14.451 -3.470 1.00 0.00 44 LYS A O 20
ATOM 32640 N N . VAL A 1 45 ? -0.823 -13.543 -1.575 1.00 0.00 45 VAL A N 20
ATOM 32641 C CA . VAL A 1 45 ? -1.238 -12.188 -1.919 1.00 0.00 45 VAL A CA 20
ATOM 32642 C C . VAL A 1 45 ? -0.046 -11.238 -1.947 1.00 0.00 45 VAL A C 20
ATOM 32643 O O . VAL A 1 45 ? 0.611 -11.016 -0.930 1.00 0.00 45 VAL A O 20
ATOM 32656 N N . THR A 1 46 ? 0.230 -10.679 -3.122 1.00 0.00 46 THR A N 20
ATOM 32657 C CA . THR A 1 46 ? 1.344 -9.753 -3.285 1.00 0.00 46 THR A CA 20
ATOM 32658 C C . THR A 1 46 ? 0.848 -8.326 -3.485 1.00 0.00 46 THR A C 20
ATOM 32659 O O . THR A 1 46 ? -0.159 -8.097 -4.156 1.00 0.00 46 THR A O 20
ATOM 32670 N N . CYS A 1 47 ? 1.560 -7.371 -2.900 1.00 0.00 47 CYS A N 20
ATOM 32671 C CA . CYS A 1 47 ? 1.192 -5.964 -3.013 1.00 0.00 47 CYS A CA 20
ATOM 32672 C C . CYS A 1 47 ? 2.341 -5.145 -3.594 1.00 0.00 47 CYS A C 20
ATOM 32673 O O . CYS A 1 47 ? 3.512 -5.451 -3.367 1.00 0.00 47 CYS A O 20
ATOM 32681 N N . THR A 1 48 ? 1.998 -4.104 -4.346 1.00 0.00 48 THR A N 20
ATOM 32682 C CA . THR A 1 48 ? 3.000 -3.243 -4.961 1.00 0.00 48 THR A CA 20
ATOM 32683 C C . THR A 1 48 ? 2.506 -1.805 -5.057 1.00 0.00 48 THR A C 20
ATOM 32684 O O . THR A 1 48 ? 1.635 -1.490 -5.868 1.00 0.00 48 THR A O 20
ATOM 32695 N N . VAL A 1 49 ? 3.067 -0.934 -4.224 1.00 0.00 49 VAL A N 20
ATOM 32696 C CA . VAL A 1 49 ? 2.685 0.473 -4.217 1.00 0.00 49 VAL A CA 20
ATOM 32697 C C . VAL A 1 49 ? 3.453 1.257 -5.275 1.00 0.00 49 VAL A C 20
ATOM 32698 O O . VAL A 1 49 ? 4.679 1.360 -5.220 1.00 0.00 49 VAL A O 20
ATOM 32711 N N . LEU A 1 50 ? 2.724 1.810 -6.239 1.00 0.00 50 LEU A N 20
ATOM 32712 C CA . LEU A 1 50 ? 3.336 2.587 -7.311 1.00 0.00 50 LEU A CA 20
ATOM 32713 C C . LEU A 1 50 ? 3.096 4.079 -7.108 1.00 0.00 50 LEU A C 20
ATOM 32714 O O . LEU A 1 50 ? 1.966 4.558 -7.220 1.00 0.00 50 LEU A O 20
ATOM 32730 N N . THR A 1 51 ? 4.165 4.811 -6.811 1.00 0.00 51 THR A N 20
ATOM 32731 C CA . THR A 1 51 ? 4.070 6.249 -6.594 1.00 0.00 51 THR A CA 20
ATOM 32732 C C . THR A 1 51 ? 3.816 6.988 -7.903 1.00 0.00 51 THR A C 20
ATOM 32733 O O . THR A 1 51 ? 4.223 6.551 -8.979 1.00 0.00 51 THR A O 20
ATOM 32744 N N . PRO A 1 52 ? 3.127 8.135 -7.811 1.00 0.00 52 PRO A N 20
ATOM 32745 C CA . PRO A 1 52 ? 2.803 8.958 -8.980 1.00 0.00 52 PRO A CA 20
ATOM 32746 C C . PRO A 1 52 ? 4.035 9.633 -9.573 1.00 0.00 52 PRO A C 20
ATOM 32747 O O . PRO A 1 52 ? 3.937 10.384 -10.543 1.00 0.00 52 PRO A O 20
ATOM 32758 N N . ASP A 1 53 ? 5.195 9.359 -8.984 1.00 0.00 53 ASP A N 20
ATOM 32759 C CA . ASP A 1 53 ? 6.447 9.938 -9.456 1.00 0.00 53 ASP A CA 20
ATOM 32760 C C . ASP A 1 53 ? 7.057 9.084 -10.563 1.00 0.00 53 ASP A C 20
ATOM 32761 O O . ASP A 1 53 ? 7.831 9.575 -11.384 1.00 0.00 53 ASP A O 20
ATOM 32770 N N . GLY A 1 54 ? 6.705 7.802 -10.577 1.00 0.00 54 GLY A N 20
ATOM 32771 C CA . GLY A 1 54 ? 7.229 6.900 -11.587 1.00 0.00 54 GLY A CA 20
ATOM 32772 C C . GLY A 1 54 ? 8.199 5.888 -11.013 1.00 0.00 54 GLY A C 20
ATOM 32773 O O . GLY A 1 54 ? 9.007 5.308 -11.739 1.00 0.00 54 GLY A O 20
ATOM 32777 N N . THR A 1 55 ? 8.124 5.674 -9.702 1.00 0.00 55 THR A N 20
ATOM 32778 C CA . THR A 1 55 ? 9.004 4.727 -9.029 1.00 0.00 55 THR A CA 20
ATOM 32779 C C . THR A 1 55 ? 8.214 3.793 -8.120 1.00 0.00 55 THR A C 20
ATOM 32780 O O . THR A 1 55 ? 7.165 4.164 -7.595 1.00 0.00 55 THR A O 20
ATOM 32791 N N . GLU A 1 56 ? 8.726 2.579 -7.938 1.00 0.00 56 GLU A N 20
ATOM 32792 C CA . GLU A 1 56 ? 8.068 1.592 -7.091 1.00 0.00 56 GLU A CA 20
ATOM 32793 C C . GLU A 1 56 ? 8.493 1.753 -5.635 1.00 0.00 56 GLU A C 20
ATOM 32794 O O . GLU A 1 56 ? 9.607 2.193 -5.349 1.00 0.00 56 GLU A O 20
ATOM 32806 N N . ALA A 1 57 ? 7.600 1.393 -4.719 1.00 0.00 57 ALA A N 20
ATOM 32807 C CA . ALA A 1 57 ? 7.884 1.496 -3.293 1.00 0.00 57 ALA A CA 20
ATOM 32808 C C . ALA A 1 57 ? 7.851 0.125 -2.627 1.00 0.00 57 ALA A C 20
ATOM 32809 O O . ALA A 1 57 ? 7.595 -0.887 -3.279 1.00 0.00 57 ALA A O 20
ATOM 32816 N N . GLU A 1 58 ? 8.113 0.099 -1.324 1.00 0.00 58 GLU A N 20
ATOM 32817 C CA . GLU A 1 58 ? 8.115 -1.150 -0.570 1.00 0.00 58 GLU A CA 20
ATOM 32818 C C . GLU A 1 58 ? 6.867 -1.262 0.301 1.00 0.00 58 GLU A C 20
ATOM 32819 O O . GLU A 1 58 ? 6.485 -0.310 0.983 1.00 0.00 58 GLU A O 20
ATOM 32831 N N . ALA A 1 59 ? 6.235 -2.430 0.272 1.00 0.00 59 ALA A N 20
ATOM 32832 C CA . ALA A 1 59 ? 5.031 -2.668 1.058 1.00 0.00 59 ALA A CA 20
ATOM 32833 C C . ALA A 1 59 ? 5.185 -3.905 1.937 1.00 0.00 59 ALA A C 20
ATOM 32834 O O . ALA A 1 59 ? 5.323 -5.021 1.437 1.00 0.00 59 ALA A O 20
ATOM 32841 N N . ASP A 1 60 ? 5.161 -3.698 3.250 1.00 0.00 60 ASP A N 20
ATOM 32842 C CA . ASP A 1 60 ? 5.298 -4.797 4.199 1.00 0.00 60 ASP A CA 20
ATOM 32843 C C . ASP A 1 60 ? 4.047 -5.671 4.203 1.00 0.00 60 ASP A C 20
ATOM 32844 O O . ASP A 1 60 ? 2.924 -5.166 4.200 1.00 0.00 60 ASP A O 20
ATOM 32853 N N . VAL A 1 61 ? 4.250 -6.984 4.207 1.00 0.00 61 VAL A N 20
ATOM 32854 C CA . VAL A 1 61 ? 3.139 -7.928 4.211 1.00 0.00 61 VAL A CA 20
ATOM 32855 C C . VAL A 1 61 ? 3.272 -8.928 5.354 1.00 0.00 61 VAL A C 20
ATOM 32856 O O . VAL A 1 61 ? 4.361 -9.438 5.623 1.00 0.00 61 VAL A O 20
ATOM 32869 N N . ILE A 1 62 ? 2.158 -9.205 6.023 1.00 0.00 62 ILE A N 20
ATOM 32870 C CA . ILE A 1 62 ? 2.150 -10.145 7.137 1.00 0.00 62 ILE A CA 20
ATOM 32871 C C . ILE A 1 62 ? 1.025 -11.164 6.988 1.00 0.00 62 ILE A C 20
ATOM 32872 O O . ILE A 1 62 ? -0.154 -10.807 6.994 1.00 0.00 62 ILE A O 20
ATOM 32888 N N . GLU A 1 63 ? 1.396 -12.433 6.856 1.00 0.00 63 GLU A N 20
ATOM 32889 C CA . GLU A 1 63 ? 0.416 -13.504 6.707 1.00 0.00 63 GLU A CA 20
ATOM 32890 C C . GLU A 1 63 ? -0.209 -13.860 8.053 1.00 0.00 63 GLU A C 20
ATOM 32891 O O . GLU A 1 63 ? 0.403 -13.673 9.103 1.00 0.00 63 GLU A O 20
ATOM 32903 N N . ASN A 1 64 ? -1.434 -14.373 8.011 1.00 0.00 64 ASN A N 20
ATOM 32904 C CA . ASN A 1 64 ? -2.145 -14.754 9.227 1.00 0.00 64 ASN A CA 20
ATOM 32905 C C . ASN A 1 64 ? -2.736 -16.155 9.095 1.00 0.00 64 ASN A C 20
ATOM 32906 O O . ASN A 1 64 ? -3.121 -16.576 8.005 1.00 0.00 64 ASN A O 20
ATOM 32917 N N . GLU A 1 65 ? -2.803 -16.870 10.213 1.00 0.00 65 GLU A N 20
ATOM 32918 C CA . GLU A 1 65 ? -3.347 -18.223 10.222 1.00 0.00 65 GLU A CA 20
ATOM 32919 C C . GLU A 1 65 ? -4.792 -18.232 9.730 1.00 0.00 65 GLU A C 20
ATOM 32920 O O . GLU A 1 65 ? -5.362 -19.290 9.465 1.00 0.00 65 GLU A O 20
ATOM 32932 N N . ASP A 1 66 ? -5.378 -17.046 9.611 1.00 0.00 66 ASP A N 20
ATOM 32933 C CA . ASP A 1 66 ? -6.755 -16.916 9.152 1.00 0.00 66 ASP A CA 20
ATOM 32934 C C . ASP A 1 66 ? -6.805 -16.689 7.644 1.00 0.00 66 ASP A C 20
ATOM 32935 O O . ASP A 1 66 ? -7.717 -16.038 7.134 1.00 0.00 66 ASP A O 20
ATOM 32944 N N . GLY A 1 67 ? -5.818 -17.229 6.935 1.00 0.00 67 GLY A N 20
ATOM 32945 C CA . GLY A 1 67 ? -5.768 -17.073 5.494 1.00 0.00 67 GLY A CA 20
ATOM 32946 C C . GLY A 1 67 ? -5.945 -15.630 5.060 1.00 0.00 67 GLY A C 20
ATOM 32947 O O . GLY A 1 67 ? -6.769 -15.330 4.195 1.00 0.00 67 GLY A O 20
ATOM 32951 N N . THR A 1 68 ? -5.171 -14.734 5.664 1.00 0.00 68 THR A N 20
ATOM 32952 C CA . THR A 1 68 ? -5.249 -13.315 5.337 1.00 0.00 68 THR A CA 20
ATOM 32953 C C . THR A 1 68 ? -3.859 -12.694 5.252 1.00 0.00 68 THR A C 20
ATOM 32954 O O . THR A 1 68 ? -2.860 -13.339 5.571 1.00 0.00 68 THR A O 20
ATOM 32965 N N . TYR A 1 69 ? -3.803 -11.439 4.821 1.00 0.00 69 TYR A N 20
ATOM 32966 C CA . TYR A 1 69 ? -2.534 -10.732 4.692 1.00 0.00 69 TYR A CA 20
ATOM 32967 C C . TYR A 1 69 ? -2.694 -9.258 5.046 1.00 0.00 69 TYR A C 20
ATOM 32968 O O . TYR A 1 69 ? -3.553 -8.565 4.499 1.00 0.00 69 TYR A O 20
ATOM 32986 N N . ASP A 1 70 ? -1.861 -8.783 5.967 1.00 0.00 70 ASP A N 20
ATOM 32987 C CA . ASP A 1 70 ? -1.908 -7.390 6.395 1.00 0.00 70 ASP A CA 20
ATOM 32988 C C . ASP A 1 70 ? -0.792 -6.582 5.739 1.00 0.00 70 ASP A C 20
ATOM 32989 O O . ASP A 1 70 ? 0.379 -6.962 5.794 1.00 0.00 70 ASP A O 20
ATOM 32998 N N . ILE A 1 71 ? -1.163 -5.467 5.117 1.00 0.00 71 ILE A N 20
ATOM 32999 C CA . ILE A 1 71 ? -0.193 -4.607 4.450 1.00 0.00 71 ILE A CA 20
ATOM 33000 C C . ILE A 1 71 ? -0.350 -3.156 4.893 1.00 0.00 71 ILE A C 20
ATOM 33001 O O . ILE A 1 71 ? -1.463 -2.634 4.962 1.00 0.00 71 ILE A O 20
ATOM 33017 N N . PHE A 1 72 ? 0.772 -2.510 5.192 1.00 0.00 72 PHE A N 20
ATOM 33018 C CA . PHE A 1 72 ? 0.759 -1.118 5.627 1.00 0.00 72 PHE A CA 20
ATOM 33019 C C . PHE A 1 72 ? 1.722 -0.279 4.792 1.00 0.00 72 PHE A C 20
ATOM 33020 O O . PHE A 1 72 ? 2.760 -0.765 4.343 1.00 0.00 72 PHE A O 20
ATOM 33037 N N . TYR A 1 73 ? 1.367 0.985 4.584 1.00 0.00 73 TYR A N 20
ATOM 33038 C CA . TYR A 1 73 ? 2.196 1.893 3.800 1.00 0.00 73 TYR A CA 20
ATOM 33039 C C . TYR A 1 73 ? 1.821 3.347 4.073 1.00 0.00 73 TYR A C 20
ATOM 33040 O O . TYR A 1 73 ? 0.659 3.662 4.331 1.00 0.00 73 TYR A O 20
ATOM 33058 N N . THR A 1 74 ? 2.814 4.229 4.012 1.00 0.00 74 THR A N 20
ATOM 33059 C CA . THR A 1 74 ? 2.590 5.649 4.253 1.00 0.00 74 THR A CA 20
ATOM 33060 C C . THR A 1 74 ? 2.855 6.467 2.995 1.00 0.00 74 THR A C 20
ATOM 33061 O O . THR A 1 74 ? 3.756 6.153 2.217 1.00 0.00 74 THR A O 20
ATOM 33072 N N . ALA A 1 75 ? 2.067 7.519 2.801 1.00 0.00 75 ALA A N 20
ATOM 33073 C CA . ALA A 1 75 ? 2.218 8.385 1.638 1.00 0.00 75 ALA A CA 20
ATOM 33074 C C . ALA A 1 75 ? 2.931 9.681 2.009 1.00 0.00 75 ALA A C 20
ATOM 33075 O O . ALA A 1 75 ? 2.318 10.607 2.538 1.00 0.00 75 ALA A O 20
ATOM 33082 N N . ALA A 1 76 ? 4.229 9.739 1.728 1.00 0.00 76 ALA A N 20
ATOM 33083 C CA . ALA A 1 76 ? 5.024 10.923 2.031 1.00 0.00 76 ALA A CA 20
ATOM 33084 C C . ALA A 1 76 ? 4.425 12.167 1.381 1.00 0.00 76 ALA A C 20
ATOM 33085 O O . ALA A 1 76 ? 4.266 13.201 2.029 1.00 0.00 76 ALA A O 20
ATOM 33092 N N . LYS A 1 77 ? 4.096 12.059 0.098 1.00 0.00 77 LYS A N 20
ATOM 33093 C CA . LYS A 1 77 ? 3.514 13.173 -0.639 1.00 0.00 77 LYS A CA 20
ATOM 33094 C C . LYS A 1 77 ? 2.226 12.751 -1.339 1.00 0.00 77 LYS A C 20
ATOM 33095 O O . LYS A 1 77 ? 2.022 11.580 -1.661 1.00 0.00 77 LYS A O 20
ATOM 33114 N N . PRO A 1 78 ? 1.338 13.726 -1.582 1.00 0.00 78 PRO A N 20
ATOM 33115 C CA . PRO A 1 78 ? 0.056 13.478 -2.248 1.00 0.00 78 PRO A CA 20
ATOM 33116 C C . PRO A 1 78 ? 0.226 13.131 -3.723 1.00 0.00 78 PRO A C 20
ATOM 33117 O O . PRO A 1 78 ? 1.324 13.225 -4.271 1.00 0.00 78 PRO A O 20
ATOM 33128 N N . GLY A 1 79 ? -0.869 12.729 -4.363 1.00 0.00 79 GLY A N 20
ATOM 33129 C CA . GLY A 1 79 ? -0.819 12.375 -5.768 1.00 0.00 79 GLY A CA 20
ATOM 33130 C C . GLY A 1 79 ? -1.670 11.163 -6.092 1.00 0.00 79 GLY A C 20
ATOM 33131 O O . GLY A 1 79 ? -2.616 10.849 -5.369 1.00 0.00 79 GLY A O 20
ATOM 33135 N N . THR A 1 80 ? -1.338 10.482 -7.184 1.00 0.00 80 THR A N 20
ATOM 33136 C CA . THR A 1 80 ? -2.082 9.301 -7.604 1.00 0.00 80 THR A CA 20
ATOM 33137 C C . THR A 1 80 ? -1.266 8.032 -7.385 1.00 0.00 80 THR A C 20
ATOM 33138 O O . THR A 1 80 ? -0.313 7.761 -8.116 1.00 0.00 80 THR A O 20
ATOM 33149 N N . TYR A 1 81 ? -1.646 7.256 -6.375 1.00 0.00 81 TYR A N 20
ATOM 33150 C CA . TYR A 1 81 ? -0.949 6.015 -6.060 1.00 0.00 81 TYR A CA 20
ATOM 33151 C C . TYR A 1 81 ? -1.702 4.810 -6.616 1.00 0.00 81 TYR A C 20
ATOM 33152 O O . TYR A 1 81 ? -2.932 4.781 -6.623 1.00 0.00 81 TYR A O 20
ATOM 33170 N N . VAL A 1 82 ? -0.953 3.816 -7.081 1.00 0.00 82 VAL A N 20
ATOM 33171 C CA . VAL A 1 82 ? -1.547 2.607 -7.639 1.00 0.00 82 VAL A CA 20
ATOM 33172 C C . VAL A 1 82 ? -1.054 1.364 -6.906 1.00 0.00 82 VAL A C 20
ATOM 33173 O O . VAL A 1 82 ? 0.143 1.075 -6.888 1.00 0.00 82 VAL A O 20
ATOM 33186 N N . ILE A 1 83 ? -1.984 0.633 -6.301 1.00 0.00 83 ILE A N 20
ATOM 33187 C CA . ILE A 1 83 ? -1.645 -0.580 -5.568 1.00 0.00 83 ILE A CA 20
ATOM 33188 C C . ILE A 1 83 ? -2.036 -1.827 -6.354 1.00 0.00 83 ILE A C 20
ATOM 33189 O O . ILE A 1 83 ? -3.203 -2.013 -6.700 1.00 0.00 83 ILE A O 20
ATOM 33205 N N . TYR A 1 84 ? -1.054 -2.677 -6.632 1.00 0.00 84 TYR A N 20
ATOM 33206 C CA . TYR A 1 84 ? -1.295 -3.905 -7.378 1.00 0.00 84 TYR A CA 20
ATOM 33207 C C . TYR A 1 84 ? -1.443 -5.095 -6.435 1.00 0.00 84 TYR A C 20
ATOM 33208 O O . TYR A 1 84 ? -0.553 -5.383 -5.635 1.00 0.00 84 TYR A O 20
ATOM 33226 N N . VAL A 1 85 ? -2.575 -5.785 -6.535 1.00 0.00 85 VAL A N 20
ATOM 33227 C CA . VAL A 1 85 ? -2.841 -6.946 -5.693 1.00 0.00 85 VAL A CA 20
ATOM 33228 C C . VAL A 1 85 ? -3.242 -8.154 -6.533 1.00 0.00 85 VAL A C 20
ATOM 33229 O O . VAL A 1 85 ? -3.910 -8.015 -7.557 1.00 0.00 85 VAL A O 20
ATOM 33242 N N . ARG A 1 86 ? -2.831 -9.338 -6.091 1.00 0.00 86 ARG A N 20
ATOM 33243 C CA . ARG A 1 86 ? -3.147 -10.570 -6.802 1.00 0.00 86 ARG A CA 20
ATOM 33244 C C . ARG A 1 86 ? -3.312 -11.733 -5.828 1.00 0.00 86 ARG A C 20
ATOM 33245 O O . ARG A 1 86 ? -2.944 -11.633 -4.657 1.00 0.00 86 ARG A O 20
ATOM 33266 N N . PHE A 1 87 ? -3.865 -12.836 -6.319 1.00 0.00 87 PHE A N 20
ATOM 33267 C CA . PHE A 1 87 ? -4.080 -14.018 -5.492 1.00 0.00 87 PHE A CA 20
ATOM 33268 C C . PHE A 1 87 ? -3.600 -15.277 -6.208 1.00 0.00 87 PHE A C 20
ATOM 33269 O O . PHE A 1 87 ? -4.294 -15.819 -7.067 1.00 0.00 87 PHE A O 20
ATOM 33286 N N . GLY A 1 88 ? -2.406 -15.737 -5.847 1.00 0.00 88 GLY A N 20
ATOM 33287 C CA . GLY A 1 88 ? -1.851 -16.928 -6.465 1.00 0.00 88 GLY A CA 20
ATOM 33288 C C . GLY A 1 88 ? -1.525 -16.722 -7.931 1.00 0.00 88 GLY A C 20
ATOM 33289 O O . GLY A 1 88 ? -1.599 -17.658 -8.727 1.00 0.00 88 GLY A O 20
ATOM 33293 N N . GLY A 1 89 ? -1.165 -15.495 -8.289 1.00 0.00 89 GLY A N 20
ATOM 33294 C CA . GLY A 1 89 ? -0.833 -15.191 -9.669 1.00 0.00 89 GLY A CA 20
ATOM 33295 C C . GLY A 1 89 ? -2.036 -14.729 -10.467 1.00 0.00 89 GLY A C 20
ATOM 33296 O O . GLY A 1 89 ? -2.068 -14.861 -11.690 1.00 0.00 89 GLY A O 20
ATOM 33300 N N . VAL A 1 90 ? -3.032 -14.188 -9.772 1.00 0.00 90 VAL A N 20
ATOM 33301 C CA . VAL A 1 90 ? -4.245 -13.706 -10.423 1.00 0.00 90 VAL A CA 20
ATOM 33302 C C . VAL A 1 90 ? -4.564 -12.276 -10.001 1.00 0.00 90 VAL A C 20
ATOM 33303 O O . VAL A 1 90 ? -4.663 -11.976 -8.812 1.00 0.00 90 VAL A O 20
ATOM 33316 N N . ASP A 1 91 ? -4.723 -11.397 -10.984 1.00 0.00 91 ASP A N 20
ATOM 33317 C CA . ASP A 1 91 ? -5.032 -9.997 -10.715 1.00 0.00 91 ASP A CA 20
ATOM 33318 C C . ASP A 1 91 ? -6.519 -9.815 -10.426 1.00 0.00 91 ASP A C 20
ATOM 33319 O O . ASP A 1 91 ? -7.323 -9.640 -11.343 1.00 0.00 91 ASP A O 20
ATOM 33328 N N . ILE A 1 92 ? -6.878 -9.860 -9.147 1.00 0.00 92 ILE A N 20
ATOM 33329 C CA . ILE A 1 92 ? -8.267 -9.699 -8.738 1.00 0.00 92 ILE A CA 20
ATOM 33330 C C . ILE A 1 92 ? -8.971 -8.643 -9.583 1.00 0.00 92 ILE A C 20
ATOM 33331 O O . ILE A 1 92 ? -8.341 -7.774 -10.186 1.00 0.00 92 ILE A O 20
ATOM 33347 N N . PRO A 1 93 ? -10.310 -8.717 -9.627 1.00 0.00 93 PRO A N 20
ATOM 33348 C CA . PRO A 1 93 ? -11.129 -7.773 -10.393 1.00 0.00 93 PRO A CA 20
ATOM 33349 C C . PRO A 1 93 ? -11.127 -6.375 -9.782 1.00 0.00 93 PRO A C 20
ATOM 33350 O O . PRO A 1 93 ? -11.810 -5.475 -10.268 1.00 0.00 93 PRO A O 20
ATOM 33361 N N . ASN A 1 94 ? -10.356 -6.203 -8.714 1.00 0.00 94 ASN A N 20
ATOM 33362 C CA . ASN A 1 94 ? -10.265 -4.914 -8.036 1.00 0.00 94 ASN A CA 20
ATOM 33363 C C . ASN A 1 94 ? -8.935 -4.231 -8.339 1.00 0.00 94 ASN A C 20
ATOM 33364 O O . ASN A 1 94 ? -8.738 -3.061 -8.013 1.00 0.00 94 ASN A O 20
ATOM 33375 N N . SER A 1 95 ? -8.025 -4.972 -8.965 1.00 0.00 95 SER A N 20
ATOM 33376 C CA . SER A 1 95 ? -6.713 -4.440 -9.310 1.00 0.00 95 SER A CA 20
ATOM 33377 C C . SER A 1 95 ? -6.689 -3.942 -10.751 1.00 0.00 95 SER A C 20
ATOM 33378 O O . SER A 1 95 ? -7.299 -4.526 -11.646 1.00 0.00 95 SER A O 20
ATOM 33386 N N . PRO A 1 96 ? -5.968 -2.835 -10.983 1.00 0.00 96 PRO A N 20
ATOM 33387 C CA . PRO A 1 96 ? -5.238 -2.131 -9.924 1.00 0.00 96 PRO A CA 20
ATOM 33388 C C . PRO A 1 96 ? -6.172 -1.435 -8.940 1.00 0.00 96 PRO A C 20
ATOM 33389 O O . PRO A 1 96 ? -7.389 -1.423 -9.127 1.00 0.00 96 PRO A O 20
ATOM 33400 N N . PHE A 1 97 ? -5.595 -0.855 -7.893 1.00 0.00 97 PHE A N 20
ATOM 33401 C CA . PHE A 1 97 ? -6.376 -0.156 -6.879 1.00 0.00 97 PHE A CA 20
ATOM 33402 C C . PHE A 1 97 ? -6.083 1.341 -6.902 1.00 0.00 97 PHE A C 20
ATOM 33403 O O . PHE A 1 97 ? -5.036 1.788 -6.431 1.00 0.00 97 PHE A O 20
ATOM 33420 N N . THR A 1 98 ? -7.014 2.112 -7.452 1.00 0.00 98 THR A N 20
ATOM 33421 C CA . THR A 1 98 ? -6.857 3.558 -7.539 1.00 0.00 98 THR A CA 20
ATOM 33422 C C . THR A 1 98 ? -6.917 4.201 -6.158 1.00 0.00 98 THR A C 20
ATOM 33423 O O . THR A 1 98 ? -7.941 4.141 -5.478 1.00 0.00 98 THR A O 20
ATOM 33434 N N . VAL A 1 99 ? -5.813 4.819 -5.749 1.00 0.00 99 VAL A N 20
ATOM 33435 C CA . VAL A 1 99 ? -5.740 5.475 -4.449 1.00 0.00 99 VAL A CA 20
ATOM 33436 C C . VAL A 1 99 ? -5.203 6.896 -4.580 1.00 0.00 99 VAL A C 20
ATOM 33437 O O . VAL A 1 99 ? -4.081 7.106 -5.040 1.00 0.00 99 VAL A O 20
ATOM 33450 N N . MET A 1 100 ? -6.011 7.868 -4.172 1.00 0.00 100 MET A N 20
ATOM 33451 C CA . MET A 1 100 ? -5.616 9.270 -4.242 1.00 0.00 100 MET A CA 20
ATOM 33452 C C . MET A 1 100 ? -5.153 9.774 -2.879 1.00 0.00 100 MET A C 20
ATOM 33453 O O . MET A 1 100 ? -5.879 9.673 -1.890 1.00 0.00 100 MET A O 20
ATOM 33467 N N . ALA A 1 101 ? -3.941 10.314 -2.833 1.00 0.00 101 ALA A N 20
ATOM 33468 C CA . ALA A 1 101 ? -3.381 10.835 -1.591 1.00 0.00 101 ALA A CA 20
ATOM 33469 C C . ALA A 1 101 ? -3.700 12.317 -1.425 1.00 0.00 101 ALA A C 20
ATOM 33470 O O . ALA A 1 101 ? -3.458 13.120 -2.327 1.00 0.00 101 ALA A O 20
ATOM 33477 N N . THR A 1 102 ? -4.243 12.675 -0.265 1.00 0.00 102 THR A N 20
ATOM 33478 C CA . THR A 1 102 ? -4.595 14.060 0.019 1.00 0.00 102 THR A CA 20
ATOM 33479 C C . THR A 1 102 ? -3.934 14.542 1.305 1.00 0.00 102 THR A C 20
ATOM 33480 O O . THR A 1 102 ? -3.844 13.801 2.284 1.00 0.00 102 THR A O 20
ATOM 33491 N N . ASP A 1 103 ? -3.476 15.789 1.297 1.00 0.00 103 ASP A N 20
ATOM 33492 C CA . ASP A 1 103 ? -2.825 16.372 2.464 1.00 0.00 103 ASP A CA 20
ATOM 33493 C C . ASP A 1 103 ? -3.840 16.652 3.569 1.00 0.00 103 ASP A C 20
ATOM 33494 O O . ASP A 1 103 ? -3.470 16.944 4.705 1.00 0.00 103 ASP A O 20
ATOM 33503 N N . GLY A 1 104 ? -5.121 16.561 3.226 1.00 0.00 104 GLY A N 20
ATOM 33504 C CA . GLY A 1 104 ? -6.169 16.809 4.198 1.00 0.00 104 GLY A CA 20
ATOM 33505 C C . GLY A 1 104 ? -5.963 18.108 4.953 1.00 0.00 104 GLY A C 20
ATOM 33506 O O . GLY A 1 104 ? -5.024 18.852 4.676 1.00 0.00 104 GLY A O 20
ATOM 33510 N N . GLU A 1 105 ? -6.847 18.381 5.909 1.00 0.00 105 GLU A N 20
ATOM 33511 C CA . GLU A 1 105 ? -6.759 19.601 6.703 1.00 0.00 105 GLU A CA 20
ATOM 33512 C C . GLU A 1 105 ? -5.343 19.803 7.234 1.00 0.00 105 GLU A C 20
ATOM 33513 O O . GLU A 1 105 ? -4.882 19.064 8.105 1.00 0.00 105 GLU A O 20
ATOM 33525 N N . VAL A 1 106 ? -4.656 20.810 6.703 1.00 0.00 106 VAL A N 20
ATOM 33526 C CA . VAL A 1 106 ? -3.293 21.110 7.122 1.00 0.00 106 VAL A CA 20
ATOM 33527 C C . VAL A 1 106 ? -3.234 21.423 8.614 1.00 0.00 106 VAL A C 20
ATOM 33528 O O . VAL A 1 106 ? -3.965 22.279 9.111 1.00 0.00 106 VAL A O 20
ATOM 33541 N N . THR A 1 107 ? -2.356 20.721 9.325 1.00 0.00 107 THR A N 20
ATOM 33542 C CA . THR A 1 107 ? -2.200 20.922 10.760 1.00 0.00 107 THR A CA 20
ATOM 33543 C C . THR A 1 107 ? -0.799 21.419 11.097 1.00 0.00 107 THR A C 20
ATOM 33544 O O . THR A 1 107 ? 0.180 21.016 10.470 1.00 0.00 107 THR A O 20
ATOM 33555 N N . ALA A 1 108 ? -0.710 22.297 12.091 1.00 0.00 108 ALA A N 20
ATOM 33556 C CA . ALA A 1 108 ? 0.572 22.847 12.513 1.00 0.00 108 ALA A CA 20
ATOM 33557 C C . ALA A 1 108 ? 1.487 21.753 13.055 1.00 0.00 108 ALA A C 20
ATOM 33558 O O . ALA A 1 108 ? 1.055 20.894 13.824 1.00 0.00 108 ALA A O 20
ATOM 33565 N N . VAL A 1 109 ? 2.752 21.792 12.649 1.00 0.00 109 VAL A N 20
ATOM 33566 C CA . VAL A 1 109 ? 3.727 20.804 13.094 1.00 0.00 109 VAL A CA 20
ATOM 33567 C C . VAL A 1 109 ? 5.017 21.475 13.555 1.00 0.00 109 VAL A C 20
ATOM 33568 O O . VAL A 1 109 ? 5.345 22.577 13.118 1.00 0.00 109 VAL A O 20
ATOM 33581 N N . GLU A 1 110 ? 5.744 20.801 14.441 1.00 0.00 110 GLU A N 20
ATOM 33582 C CA . GLU A 1 110 ? 6.997 21.332 14.961 1.00 0.00 110 GLU A CA 20
ATOM 33583 C C . GLU A 1 110 ? 7.969 20.204 15.298 1.00 0.00 110 GLU A C 20
ATOM 33584 O O . GLU A 1 110 ? 7.582 19.039 15.367 1.00 0.00 110 GLU A O 20
ATOM 33596 N N . GLU A 1 111 ? 9.233 20.562 15.504 1.00 0.00 111 GLU A N 20
ATOM 33597 C CA . GLU A 1 111 ? 10.260 19.579 15.832 1.00 0.00 111 GLU A CA 20
ATOM 33598 C C . GLU A 1 111 ? 11.483 20.255 16.444 1.00 0.00 111 GLU A C 20
ATOM 33599 O O . GLU A 1 111 ? 11.587 21.481 16.457 1.00 0.00 111 GLU A O 20
ATOM 33611 N N . ALA A 1 112 ? 12.407 19.446 16.951 1.00 0.00 112 ALA A N 20
ATOM 33612 C CA . ALA A 1 112 ? 13.624 19.964 17.564 1.00 0.00 112 ALA A CA 20
ATOM 33613 C C . ALA A 1 112 ? 14.864 19.454 16.837 1.00 0.00 112 ALA A C 20
ATOM 33614 O O . ALA A 1 112 ? 15.470 18.453 17.221 1.00 0.00 112 ALA A O 20
ATOM 33621 N N . PRO A 1 113 ? 15.253 20.158 15.764 1.00 0.00 113 PRO A N 20
ATOM 33622 C CA . PRO A 1 113 ? 16.424 19.795 14.961 1.00 0.00 113 PRO A CA 20
ATOM 33623 C C . PRO A 1 113 ? 17.734 20.027 15.709 1.00 0.00 113 PRO A C 20
ATOM 33624 O O . PRO A 1 113 ? 18.082 21.162 16.034 1.00 0.00 113 PRO A O 20
ATOM 33635 N N . VAL A 1 114 ? 18.455 18.944 15.979 1.00 0.00 114 VAL A N 20
ATOM 33636 C CA . VAL A 1 114 ? 19.727 19.030 16.687 1.00 0.00 114 VAL A CA 20
ATOM 33637 C C . VAL A 1 114 ? 20.849 19.464 15.750 1.00 0.00 114 VAL A C 20
ATOM 33638 O O . VAL A 1 114 ? 20.932 19.006 14.612 1.00 0.00 114 VAL A O 20
ATOM 33651 N N . ASN A 1 115 ? 21.711 20.349 16.240 1.00 0.00 115 ASN A N 20
ATOM 33652 C CA . ASN A 1 115 ? 22.831 20.845 15.446 1.00 0.00 115 ASN A CA 20
ATOM 33653 C C . ASN A 1 115 ? 24.037 19.919 15.568 1.00 0.00 115 ASN A C 20
ATOM 33654 O O . ASN A 1 115 ? 24.180 19.197 16.553 1.00 0.00 115 ASN A O 20
ATOM 33665 N N . ALA A 1 116 ? 24.901 19.947 14.559 1.00 0.00 116 ALA A N 20
ATOM 33666 C CA . ALA A 1 116 ? 26.096 19.114 14.554 1.00 0.00 116 ALA A CA 20
ATOM 33667 C C . ALA A 1 116 ? 27.236 19.782 15.316 1.00 0.00 116 ALA A C 20
ATOM 33668 O O . ALA A 1 116 ? 27.241 21.001 15.499 1.00 0.00 116 ALA A O 20
ATOM 33675 N N . CYS A 1 117 ? 28.199 18.980 15.755 1.00 0.00 117 CYS A N 20
ATOM 33676 C CA . CYS A 1 117 ? 29.344 19.494 16.499 1.00 0.00 117 CYS A CA 20
ATOM 33677 C C . CYS A 1 117 ? 30.648 19.183 15.772 1.00 0.00 117 CYS A C 20
ATOM 33678 O O . CYS A 1 117 ? 30.802 18.136 15.143 1.00 0.00 117 CYS A O 20
ATOM 33686 N N . PRO A 1 118 ? 31.610 20.114 15.859 1.00 0.00 118 PRO A N 20
ATOM 33687 C CA . PRO A 1 118 ? 32.918 19.962 15.215 1.00 0.00 118 PRO A CA 20
ATOM 33688 C C . PRO A 1 118 ? 33.767 18.882 15.875 1.00 0.00 118 PRO A C 20
ATOM 33689 O O . PRO A 1 118 ? 33.308 18.185 16.781 1.00 0.00 118 PRO A O 20
ATOM 33700 N N . SER A 1 119 ? 35.008 18.748 15.417 1.00 0.00 119 SER A N 20
ATOM 33701 C CA . SER A 1 119 ? 35.921 17.751 15.962 1.00 0.00 119 SER A CA 20
ATOM 33702 C C . SER A 1 119 ? 37.330 18.320 16.099 1.00 0.00 119 SER A C 20
ATOM 33703 O O . SER A 1 119 ? 37.629 19.396 15.582 1.00 0.00 119 SER A O 20
ATOM 33711 N N . GLY A 1 120 ? 38.192 17.589 16.798 1.00 0.00 120 GLY A N 20
ATOM 33712 C CA . GLY A 1 120 ? 39.560 18.036 16.991 1.00 0.00 120 GLY A CA 20
ATOM 33713 C C . GLY A 1 120 ? 40.560 17.185 16.234 1.00 0.00 120 GLY A C 20
ATOM 33714 O O . GLY A 1 120 ? 41.189 16.285 16.792 1.00 0.00 120 GLY A O 20
ATOM 33718 N N . PRO A 1 121 ? 40.717 17.465 14.931 1.00 0.00 121 PRO A N 20
ATOM 33719 C CA . PRO A 1 121 ? 41.646 16.729 14.070 1.00 0.00 121 PRO A CA 20
ATOM 33720 C C . PRO A 1 121 ? 43.104 17.018 14.409 1.00 0.00 121 PRO A C 20
ATOM 33721 O O . PRO A 1 121 ? 43.484 18.168 14.629 1.00 0.00 121 PRO A O 20
ATOM 33732 N N . SER A 1 122 ? 43.917 15.967 14.448 1.00 0.00 122 SER A N 20
ATOM 33733 C CA . SER A 1 122 ? 45.334 16.108 14.763 1.00 0.00 122 SER A CA 20
ATOM 33734 C C . SER A 1 122 ? 46.166 16.223 13.490 1.00 0.00 122 SER A C 20
ATOM 33735 O O . SER A 1 122 ? 45.646 16.092 12.382 1.00 0.00 122 SER A O 20
ATOM 33743 N N . SER A 1 123 ? 47.461 16.471 13.656 1.00 0.00 123 SER A N 20
ATOM 33744 C CA . SER A 1 123 ? 48.365 16.608 12.520 1.00 0.00 123 SER A CA 20
ATOM 33745 C C . SER A 1 123 ? 48.325 15.362 11.641 1.00 0.00 123 SER A C 20
ATOM 33746 O O . SER A 1 123 ? 47.992 14.271 12.104 1.00 0.00 123 SER A O 20
ATOM 33754 N N . GLY A 1 124 ? 48.666 15.533 10.366 1.00 0.00 124 GLY A N 20
ATOM 33755 C CA . GLY A 1 124 ? 48.663 14.415 9.441 1.00 0.00 124 GLY A CA 20
ATOM 33756 C C . GLY A 1 124 ? 48.128 14.796 8.075 1.00 0.00 124 GLY A C 20
ATOM 33757 O O . GLY A 1 124 ? 48.898 15.031 7.143 1.00 0.00 124 GLY A O 20
#

GO terms:
  GO:0015629 actin cytoskeleton (C, TAS)
  GO:0030036 actin cytoskeleton organization (P, TAS)
  GO:0007165 signal transduction (P, TAS)
  GO:0005829 cytosol (C, TAS)
  GO:0042802 identical protein binding (F, IPI)
  GO:0005515 protein binding (F, IPI)
  GO:0045296 cadherin binding (F, HDA)
  GO:0005829 cytosol (C, IDA)
  GO:0005886 plasma membrane (C, IDA)
  GO:0070062 extracellular exosome (C, HDA)
  GO:0005737 cytoplasm (C, HDA)
  GO:0005925 focal adhesion (C, HDA)
  GO:0003723 RNA binding (F, HDA)